Protein 7DR0 (pdb70)

Organism: Cyanophora paradoxa (NCBI:txid2762)

Structure (mmCIF, N/CA/C/O backbone):
data_7DR0
#
_entry.id   7DR0
#
_cell.length_a   1.00
_cell.length_b   1.00
_cell.length_c   1.00
_cell.angle_alpha   90.00
_cell.angle_beta   90.00
_cell.angle_gamma   90.00
#
_symmetry.space_group_name_H-M   'P 1'
#
loop_
_entity.id
_entity.type
_entity.pdbx_description
1 polymer 'Photosystem I P700 chlorophyll a apoprotein A1'
2 polymer 'Photosystem I P700 chlorophyll a apoprotein A2'
3 polymer 'Photosystem I iron-sulfur center'
4 polymer 'Photosystem I reaction center subunit II, cyanelle'
5 polymer 'Photosystem I reaction center subunit IV'
6 polymer 'Photosystem I reaction center subunit III'
7 polymer 'Photosystem I reaction center subunit VIII'
8 polymer 'Photosystem I reaction center subunit IX'
9 polymer 'Photosystem I reaction center subunit PsaK 1'
10 polymer 'Photosystem I reaction center subunit XI'
11 polymer 'Photosystem I reaction center subunit XII'
12 non-polymer 'CHLOROPHYLL A ISOMER'
13 non-polymer 'CHLOROPHYLL A'
14 non-polymer PHYLLOQUINONE
15 non-polymer 'IRON/SULFUR CLUSTER'
16 non-polymer BETA-CAROTENE
17 non-polymer 1,2-DIPALMITOYL-PHOSPHATIDYL-GLYCEROLE
18 non-polymer 1,2-DISTEAROYL-MONOGALACTOSYL-DIGLYCERIDE
#
loop_
_atom_site.group_PDB
_atom_site.id
_atom_site.type_symbol
_atom_site.label_atom_id
_atom_site.label_alt_id
_atom_site.label_comp_id
_atom_site.label_asym_id
_atom_site.label_entity_id
_atom_site.label_seq_id
_atom_site.pdbx_PDB_ins_code
_atom_site.Cartn_x
_atom_site.Cartn_y
_atom_site.Cartn_z
_atom_site.occupancy
_atom_site.B_iso_or_equiv
_atom_site.auth_seq_id
_atom_site.auth_comp_id
_atom_site.auth_asym_id
_atom_site.auth_atom_id
_atom_site.pdbx_PDB_model_num
ATOM 1 N N . LYS A 1 14 ? 243.239 231.938 207.609 1.00 39.48 14 LYS A N 1
ATOM 2 C CA . LYS A 1 14 ? 244.044 231.106 206.720 1.00 39.48 14 LYS A CA 1
ATOM 3 C C . LYS A 1 14 ? 245.537 231.310 206.947 1.00 39.48 14 LYS A C 1
ATOM 4 O O . LYS A 1 14 ? 246.068 232.384 206.686 1.00 39.48 14 LYS A O 1
ATOM 10 N N . ILE A 1 15 ? 246.211 230.271 207.429 1.00 36.99 15 ILE A N 1
ATOM 11 C CA . ILE A 1 15 ? 247.658 230.284 207.600 1.00 36.99 15 ILE A CA 1
ATOM 12 C C . ILE A 1 15 ? 248.278 229.873 206.278 1.00 36.99 15 ILE A C 1
ATOM 13 O O . ILE A 1 15 ? 247.961 228.804 205.744 1.00 36.99 15 ILE A O 1
ATOM 18 N N . VAL A 1 16 ? 249.154 230.711 205.741 1.00 39.60 16 VAL A N 1
ATOM 19 C CA . VAL A 1 16 ? 249.962 230.352 204.587 1.00 39.60 16 VAL A CA 1
ATOM 20 C C . VAL A 1 16 ? 251.386 230.826 204.847 1.00 39.60 16 VAL A C 1
ATOM 21 O O . VAL A 1 16 ? 251.599 231.935 205.349 1.00 39.60 16 VAL A O 1
ATOM 25 N N . ILE A 1 17 ? 252.361 229.948 204.592 1.00 39.48 17 ILE A N 1
ATOM 26 C CA . ILE A 1 17 ? 253.766 230.224 204.869 1.00 39.48 17 ILE A CA 1
ATOM 27 C C . ILE A 1 17 ? 254.601 229.810 203.666 1.00 39.48 17 ILE A C 1
ATOM 28 O O . ILE A 1 17 ? 254.098 229.261 202.686 1.00 39.48 17 ILE A O 1
ATOM 33 N N . ASP A 1 18 ? 255.900 230.072 203.768 1.00 42.55 18 ASP A N 1
ATOM 34 C CA . ASP A 1 18 ? 256.910 229.543 202.864 1.00 42.55 18 ASP A CA 1
ATOM 35 C C . ASP A 1 18 ? 257.881 228.691 203.662 1.00 42.55 18 ASP A C 1
ATOM 36 O O . ASP A 1 18 ? 258.202 229.013 204.809 1.00 42.55 18 ASP A O 1
ATOM 41 N N . LYS A 1 19 ? 258.343 227.602 203.058 1.00 47.53 19 LYS A N 1
ATOM 42 C CA . LYS A 1 19 ? 259.256 226.682 203.720 1.00 47.53 19 LYS A CA 1
ATOM 43 C C . LYS A 1 19 ? 260.677 226.942 203.242 1.00 47.53 19 LYS A C 1
ATOM 44 O O . LYS A 1 19 ? 260.969 226.812 202.048 1.00 47.53 19 LYS A O 1
ATOM 50 N N . ASP A 1 20 ? 261.548 227.312 204.183 1.00 45.56 20 ASP A N 1
ATOM 51 C CA . ASP A 1 20 ? 262.953 227.675 204.005 1.00 45.56 20 ASP A CA 1
ATOM 52 C C . ASP A 1 20 ? 263.202 228.734 202.933 1.00 45.56 20 ASP A C 1
ATOM 53 O O . ASP A 1 20 ? 263.714 228.401 201.858 1.00 45.56 20 ASP A O 1
ATOM 58 N N . PRO A 1 21 ? 262.854 230.007 203.161 1.00 42.61 21 PRO A N 1
ATOM 59 C CA . PRO A 1 21 ? 263.294 231.037 202.205 1.00 42.61 21 PRO A CA 1
ATOM 60 C C . PRO A 1 21 ? 264.709 231.538 202.455 1.00 42.61 21 PRO A C 1
ATOM 61 O O . PRO A 1 21 ? 265.395 231.925 201.503 1.00 42.61 21 PRO A O 1
ATOM 65 N N . VAL A 1 22 ? 265.166 231.547 203.706 1.00 40.27 22 VAL A N 1
ATOM 66 C CA . VAL A 1 22 ? 266.481 232.063 204.076 1.00 40.27 22 VAL A CA 1
ATOM 67 C C . VAL A 1 22 ? 267.242 230.968 204.816 1.00 40.27 22 VAL A C 1
ATOM 68 O O . VAL A 1 22 ? 266.735 230.402 205.790 1.00 40.27 22 VAL A O 1
ATOM 72 N N . SER A 1 23 ? 268.452 230.670 204.352 1.00 41.27 23 SER A N 1
ATOM 73 C CA . SER A 1 23 ? 269.280 229.665 205.000 1.00 41.27 23 SER A CA 1
ATOM 74 C C . SER A 1 23 ? 269.918 230.228 206.264 1.00 41.27 23 SER A C 1
ATOM 75 O O . SER A 1 23 ? 270.002 231.442 206.456 1.00 41.27 23 SER A O 1
ATOM 78 N N . THR A 1 24 ? 270.365 229.327 207.139 1.00 38.32 24 THR A N 1
ATOM 79 C CA . THR A 1 24 ? 270.989 229.715 208.407 1.00 38.32 24 THR A CA 1
ATOM 80 C C . THR A 1 24 ? 272.511 229.612 208.271 1.00 38.32 24 THR A C 1
ATOM 81 O O . THR A 1 24 ? 273.156 228.656 208.705 1.00 38.32 24 THR A O 1
ATOM 85 N N . SER A 1 25 ? 273.084 230.621 207.628 1.00 39.23 25 SER A N 1
ATOM 86 C CA . SER A 1 25 ? 274.497 230.610 207.289 1.00 39.23 25 SER A CA 1
ATOM 87 C C . SER A 1 25 ? 275.213 231.810 207.893 1.00 39.23 25 SER A C 1
ATOM 88 O O . SER A 1 25 ? 274.593 232.784 208.322 1.00 39.23 25 SER A O 1
ATOM 91 N N . PHE A 1 26 ? 276.540 231.719 207.930 1.00 40.11 26 PHE A N 1
ATOM 92 C CA . PHE A 1 26 ? 277.398 232.806 208.375 1.00 40.11 26 PHE A CA 1
ATOM 93 C C . PHE A 1 26 ? 278.110 233.494 207.216 1.00 40.11 26 PHE A C 1
ATOM 94 O O . PHE A 1 26 ? 279.103 234.191 207.440 1.00 40.11 26 PHE A O 1
ATOM 102 N N . ASP A 1 27 ? 277.643 233.285 205.980 1.00 40.40 27 ASP A N 1
ATOM 103 C CA . ASP A 1 27 ? 278.263 233.936 204.829 1.00 40.40 27 ASP A CA 1
ATOM 104 C C . ASP A 1 27 ? 278.026 235.437 204.854 1.00 40.40 27 ASP A C 1
ATOM 105 O O . ASP A 1 27 ? 278.894 236.219 204.454 1.00 40.40 27 ASP A O 1
ATOM 110 N N . LYS A 1 28 ? 276.856 235.855 205.321 1.00 37.79 28 LYS A N 1
ATOM 111 C CA . LYS A 1 28 ? 276.529 237.262 205.454 1.00 37.79 28 LYS A CA 1
ATOM 112 C C . LYS A 1 28 ? 276.961 237.846 206.791 1.00 37.79 28 LYS A C 1
ATOM 113 O O . LYS A 1 28 ? 276.953 239.070 206.943 1.00 37.79 28 LYS A O 1
ATOM 119 N N . TRP A 1 29 ? 277.328 237.009 207.764 1.00 38.62 29 TRP A N 1
ATOM 120 C CA . TRP A 1 29 ? 277.939 237.520 208.986 1.00 38.62 29 TRP A CA 1
ATOM 121 C C . TRP A 1 29 ? 279.344 238.047 208.737 1.00 38.62 29 TRP A C 1
ATOM 122 O O . TRP A 1 29 ? 279.836 238.864 209.521 1.00 38.62 29 TRP A O 1
ATOM 133 N N . ALA A 1 30 ? 279.998 237.584 207.670 1.00 39.45 30 ALA A N 1
ATOM 134 C CA . ALA A 1 30 ? 281.315 238.094 207.313 1.00 39.45 30 ALA A CA 1
ATOM 135 C C . ALA A 1 30 ? 281.228 239.520 206.799 1.00 39.45 30 ALA A C 1
ATOM 136 O O . ALA A 1 30 ? 281.886 240.420 207.330 1.00 39.45 30 ALA A O 1
ATOM 138 N N . VAL A 1 31 ? 280.424 239.737 205.766 1.00 38.60 31 VAL A N 1
ATOM 139 C CA . VAL A 1 31 ? 280.343 241.028 205.088 1.00 38.60 31 VAL A CA 1
ATOM 140 C C . VAL A 1 31 ? 279.375 241.910 205.868 1.00 38.60 31 VAL A C 1
ATOM 141 O O . VAL A 1 31 ? 278.211 241.522 206.044 1.00 38.60 31 VAL A O 1
ATOM 145 N N . PRO A 1 32 ? 279.802 243.072 206.360 1.00 36.62 32 PRO A N 1
ATOM 146 C CA . PRO A 1 32 ? 278.837 244.040 206.883 1.00 36.62 32 PRO A CA 1
ATOM 147 C C . PRO A 1 32 ? 278.225 244.840 205.744 1.00 36.62 32 PRO A C 1
ATOM 148 O O . PRO A 1 32 ? 278.890 245.150 204.753 1.00 36.62 32 PRO A O 1
ATOM 152 N N . GLY A 1 33 ? 276.945 245.167 205.884 1.00 37.82 33 GLY A N 1
ATOM 153 C CA . GLY A 1 33 ? 276.252 245.924 204.862 1.00 37.82 33 GLY A CA 1
ATOM 154 C C . GLY A 1 33 ? 275.688 245.105 203.729 1.00 37.82 33 GLY A C 1
ATOM 155 O O . GLY A 1 33 ? 275.351 245.673 202.686 1.00 37.82 33 GLY A O 1
ATOM 156 N N . HIS A 1 34 ? 275.533 243.793 203.926 1.00 35.78 34 HIS A N 1
ATOM 157 C CA . HIS A 1 34 ? 275.169 242.846 202.877 1.00 35.78 34 HIS A CA 1
ATOM 158 C C . HIS A 1 34 ? 273.791 243.093 202.281 1.00 35.78 34 HIS A C 1
ATOM 159 O O . HIS A 1 34 ? 273.522 242.645 201.161 1.00 35.78 34 HIS A O 1
ATOM 166 N N . PHE A 1 35 ? 272.918 243.791 203.002 1.00 37.05 35 PHE A N 1
ATOM 167 C CA . PHE A 1 35 ? 271.505 243.854 202.664 1.00 37.05 35 PHE A CA 1
ATOM 168 C C . PHE A 1 35 ? 271.197 244.813 201.523 1.00 37.05 35 PHE A C 1
ATOM 169 O O . PHE A 1 35 ? 270.179 244.640 200.847 1.00 37.05 35 PHE A O 1
ATOM 177 N N . SER A 1 36 ? 272.037 245.814 201.294 1.00 41.52 36 SER A N 1
ATOM 178 C CA . SER A 1 36 ? 271.708 246.894 200.383 1.00 41.52 36 SER A CA 1
ATOM 179 C C . SER A 1 36 ? 272.648 246.909 199.190 1.00 41.52 36 SER A C 1
ATOM 180 O O . SER A 1 36 ? 273.797 246.468 199.271 1.00 41.52 36 SER A O 1
ATOM 183 N N . ARG A 1 37 ? 272.139 247.425 198.074 1.00 46.46 37 ARG A N 1
ATOM 184 C CA . ARG A 1 37 ? 272.972 247.609 196.896 1.00 46.46 37 ARG A CA 1
ATOM 185 C C . ARG A 1 37 ? 273.903 248.803 197.065 1.00 46.46 37 ARG A C 1
ATOM 186 O O . ARG A 1 37 ? 274.970 248.854 196.440 1.00 46.46 37 ARG A O 1
ATOM 194 N N . THR A 1 38 ? 273.534 249.749 197.928 1.00 44.88 38 THR A N 1
ATOM 195 C CA . THR A 1 38 ? 274.395 250.896 198.190 1.00 44.88 38 THR A CA 1
ATOM 196 C C . THR A 1 38 ? 275.619 250.501 199.009 1.00 44.88 38 THR A C 1
ATOM 197 O O . THR A 1 38 ? 276.722 251.000 198.765 1.00 44.88 38 THR A O 1
ATOM 201 N N . LEU A 1 39 ? 275.449 249.609 199.974 1.00 41.72 39 LEU A N 1
ATOM 202 C CA . LEU A 1 39 ? 276.543 249.161 200.814 1.00 41.72 39 LEU A CA 1
ATOM 203 C C . LEU A 1 39 ? 277.132 247.869 200.257 1.00 41.72 39 LEU A C 1
ATOM 204 O O . LEU A 1 39 ? 276.871 247.489 199.110 1.00 41.72 39 LEU A O 1
ATOM 209 N N . ALA A 1 40 ? 278.000 247.236 201.061 1.00 43.25 40 ALA A N 1
ATOM 210 C CA . ALA A 1 40 ? 278.679 245.951 200.850 1.00 43.25 40 ALA A CA 1
ATOM 211 C C . ALA A 1 40 ? 279.708 245.968 199.724 1.00 43.25 40 ALA A C 1
ATOM 212 O O . ALA A 1 40 ? 280.413 244.976 199.518 1.00 43.25 40 ALA A O 1
ATOM 214 N N . LYS A 1 41 ? 279.824 247.080 199.000 1.00 45.62 41 LYS A N 1
ATOM 215 C CA . LYS A 1 41 ? 280.914 247.228 198.052 1.00 45.62 41 LYS A CA 1
ATOM 216 C C . LYS A 1 41 ? 282.216 247.570 198.753 1.00 45.62 41 LYS A C 1
ATOM 217 O O . LYS A 1 41 ? 283.288 247.424 198.158 1.00 45.62 41 LYS A O 1
ATOM 223 N N . GLY A 1 42 ? 282.140 248.011 200.003 1.00 41.48 42 GLY A N 1
ATOM 224 C CA . GLY A 1 42 ? 283.308 248.374 200.758 1.00 41.48 42 GLY A CA 1
ATOM 225 C C . GLY A 1 42 ? 283.246 249.821 201.186 1.00 41.48 42 GLY A C 1
ATOM 226 O O . GLY A 1 42 ? 282.719 250.680 200.474 1.00 41.48 42 GLY A O 1
ATOM 227 N N . PRO A 1 43 ? 283.767 250.116 202.368 1.00 40.16 43 PRO A N 1
ATOM 228 C CA . PRO A 1 43 ? 283.828 251.513 202.805 1.00 40.16 43 PRO A CA 1
ATOM 229 C C . PRO A 1 43 ? 284.943 252.282 202.124 1.00 40.16 43 PRO A C 1
ATOM 230 O O . PRO A 1 43 ? 286.111 252.154 202.496 1.00 40.16 43 PRO A O 1
ATOM 234 N N . LYS A 1 44 ? 284.600 253.110 201.142 1.00 38.32 44 LYS A N 1
ATOM 235 C CA . LYS A 1 44 ? 285.616 253.956 200.539 1.00 38.32 44 LYS A CA 1
ATOM 236 C C . LYS A 1 44 ? 285.946 255.140 201.432 1.00 38.32 44 LYS A C 1
ATOM 237 O O . LYS A 1 44 ? 287.103 255.567 201.490 1.00 38.32 44 LYS A O 1
ATOM 243 N N . THR A 1 45 ? 284.949 255.674 202.129 1.00 37.32 45 THR A N 1
ATOM 244 C CA . THR A 1 45 ? 285.116 256.692 203.154 1.00 37.32 45 THR A CA 1
ATOM 245 C C . THR A 1 45 ? 284.640 256.121 204.484 1.00 37.32 45 THR A C 1
ATOM 246 O O . THR A 1 45 ? 284.278 254.951 204.588 1.00 37.32 45 THR A O 1
ATOM 250 N N . THR A 1 46 ? 284.611 256.974 205.498 1.00 35.74 46 THR A N 1
ATOM 251 C CA . THR A 1 46 ? 284.261 256.574 206.848 1.00 35.74 46 THR A CA 1
ATOM 252 C C . THR A 1 46 ? 282.797 256.872 207.158 1.00 35.74 46 THR A C 1
ATOM 253 O O . THR A 1 46 ? 282.294 256.486 208.218 1.00 35.74 46 THR A O 1
ATOM 257 N N . THR A 1 47 ? 282.086 257.516 206.229 1.00 34.16 47 THR A N 1
ATOM 258 C CA . THR A 1 47 ? 280.641 257.666 206.371 1.00 34.16 47 THR A CA 1
ATOM 259 C C . THR A 1 47 ? 279.935 256.322 206.276 1.00 34.16 47 THR A C 1
ATOM 260 O O . THR A 1 47 ? 278.848 256.156 206.838 1.00 34.16 47 THR A O 1
ATOM 264 N N . TRP A 1 48 ? 280.551 255.362 205.579 1.00 34.84 48 TRP A N 1
ATOM 265 C CA . TRP A 1 48 ? 279.998 254.022 205.421 1.00 34.84 48 TRP A CA 1
ATOM 266 C C . TRP A 1 48 ? 279.839 253.307 206.754 1.00 34.84 48 TRP A C 1
ATOM 267 O O . TRP A 1 48 ? 278.927 252.492 206.909 1.00 34.84 48 TRP A O 1
ATOM 278 N N . ILE A 1 49 ? 280.720 253.587 207.714 1.00 32.09 49 ILE A N 1
ATOM 279 C CA . ILE A 1 49 ? 280.594 253.015 209.051 1.00 32.09 49 ILE A CA 1
ATOM 280 C C . ILE A 1 49 ? 279.342 253.545 209.739 1.00 32.09 49 ILE A C 1
ATOM 281 O O . ILE A 1 49 ? 278.639 252.807 210.441 1.00 32.09 49 ILE A O 1
ATOM 286 N N . TRP A 1 50 ? 279.012 254.813 209.506 1.00 29.54 50 TRP A N 1
ATOM 287 C CA . TRP A 1 50 ? 277.773 255.368 210.029 1.00 29.54 50 TRP A CA 1
ATOM 288 C C . TRP A 1 50 ? 276.592 255.169 209.089 1.00 29.54 50 TRP A C 1
ATOM 289 O O . TRP A 1 50 ? 275.452 255.153 209.555 1.00 29.54 50 TRP A O 1
ATOM 300 N N . ASN A 1 51 ? 276.823 255.029 207.777 1.00 31.73 51 ASN A N 1
ATOM 301 C CA . ASN A 1 51 ? 275.724 254.675 206.881 1.00 31.73 51 ASN A CA 1
ATOM 302 C C . ASN A 1 51 ? 275.241 253.257 207.126 1.00 31.73 51 ASN A C 1
ATOM 303 O O . ASN A 1 51 ? 274.092 252.933 206.817 1.00 31.73 51 ASN A O 1
ATOM 308 N N . LEU A 1 52 ? 276.108 252.395 207.652 1.00 31.06 52 LEU A N 1
ATOM 309 C CA . LEU A 1 52 ? 275.712 251.022 207.935 1.00 31.06 52 LEU A CA 1
ATOM 310 C C . LEU A 1 52 ? 274.781 250.958 209.135 1.00 31.06 52 LEU A C 1
ATOM 311 O O . LEU A 1 52 ? 273.673 250.430 209.040 1.00 31.06 52 LEU A O 1
ATOM 316 N N . HIS A 1 53 ? 275.193 251.532 210.262 1.00 29.56 53 HIS A N 1
ATOM 317 C CA . HIS A 1 53 ? 274.393 251.496 211.479 1.00 29.56 53 HIS A CA 1
ATOM 318 C C . HIS A 1 53 ? 273.149 252.370 211.414 1.00 29.56 53 HIS A C 1
ATOM 319 O O . HIS A 1 53 ? 272.302 252.267 212.301 1.00 29.56 53 HIS A O 1
ATOM 326 N N . ALA A 1 54 ? 273.011 253.214 210.394 1.00 29.56 54 ALA A N 1
ATOM 327 C CA . ALA A 1 54 ? 271.834 254.065 210.281 1.00 29.56 54 ALA A CA 1
ATOM 328 C C . ALA A 1 54 ? 270.657 253.329 209.661 1.00 29.56 54 ALA A C 1
ATOM 329 O O . ALA A 1 54 ? 269.537 253.407 210.176 1.00 29.56 54 ALA A O 1
ATOM 331 N N . ASP A 1 55 ? 270.878 252.623 208.554 1.00 31.55 55 ASP A N 1
ATOM 332 C CA . ASP A 1 55 ? 269.787 252.048 207.780 1.00 31.55 55 ASP A CA 1
ATOM 333 C C . ASP A 1 55 ? 269.740 250.525 207.850 1.00 31.55 55 ASP A C 1
ATOM 334 O O . ASP A 1 55 ? 269.420 249.869 206.860 1.00 31.55 55 ASP A O 1
ATOM 339 N N . VAL A 1 56 ? 270.037 249.948 209.012 1.00 30.09 56 VAL A N 1
ATOM 340 C CA . VAL A 1 56 ? 269.897 248.504 209.179 1.00 30.09 56 VAL A CA 1
ATOM 341 C C . VAL A 1 56 ? 268.447 248.116 209.411 1.00 30.09 56 VAL A C 1
ATOM 342 O O . VAL A 1 56 ? 267.844 247.402 208.602 1.00 30.09 56 VAL A O 1
ATOM 346 N N . HIS A 1 57 ? 267.860 248.595 210.499 1.00 26.97 57 HIS A N 1
ATOM 347 C CA . HIS A 1 57 ? 266.519 248.199 210.881 1.00 26.97 57 HIS A CA 1
ATOM 348 C C . HIS A 1 57 ? 265.457 249.006 210.175 1.00 26.97 57 HIS A C 1
ATOM 349 O O . HIS A 1 57 ? 264.286 248.894 210.526 1.00 26.97 57 HIS A O 1
ATOM 356 N N . ASP A 1 58 ? 265.833 249.834 209.209 1.00 31.37 58 ASP A N 1
ATOM 357 C CA . ASP A 1 58 ? 264.882 250.406 208.266 1.00 31.37 58 ASP A CA 1
ATOM 358 C C . ASP A 1 58 ? 264.804 249.448 207.090 1.00 31.37 58 ASP A C 1
ATOM 359 O O . ASP A 1 58 ? 265.513 249.588 206.096 1.00 31.37 58 ASP A O 1
ATOM 364 N N . PHE A 1 59 ? 263.936 248.446 207.217 1.00 29.18 59 PHE A N 1
ATOM 365 C CA . PHE A 1 59 ? 263.842 247.400 206.214 1.00 29.18 59 PHE A CA 1
ATOM 366 C C . PHE A 1 59 ? 263.186 247.878 204.930 1.00 29.18 59 PHE A C 1
ATOM 367 O O . PHE A 1 59 ? 263.371 247.246 203.887 1.00 29.18 59 PHE A O 1
ATOM 375 N N . ASP A 1 60 ? 262.446 248.986 204.977 1.00 34.75 60 ASP A N 1
ATOM 376 C CA . ASP A 1 60 ? 261.641 249.414 203.839 1.00 34.75 60 ASP A CA 1
ATOM 377 C C . ASP A 1 60 ? 262.472 249.997 202.707 1.00 34.75 60 ASP A C 1
ATOM 378 O O . ASP A 1 60 ? 261.993 250.042 201.571 1.00 34.75 60 ASP A O 1
ATOM 383 N N . SER A 1 61 ? 263.694 250.451 202.982 1.00 35.45 61 SER A N 1
ATOM 384 C CA . SER A 1 61 ? 264.462 251.165 201.967 1.00 35.45 61 SER A CA 1
ATOM 385 C C . SER A 1 61 ? 265.060 250.218 200.935 1.00 35.45 61 SER A C 1
ATOM 386 O O . SER A 1 61 ? 264.840 250.377 199.730 1.00 35.45 61 SER A O 1
ATOM 389 N N . TYR A 1 62 ? 265.822 249.223 201.385 1.00 35.50 62 TYR A N 1
ATOM 390 C CA . TYR A 1 62 ? 266.521 248.377 200.427 1.00 35.50 62 TYR A CA 1
ATOM 391 C C . TYR A 1 62 ? 265.624 247.280 199.867 1.00 35.50 62 TYR A C 1
ATOM 392 O O . TYR A 1 62 ? 265.660 247.010 198.662 1.00 35.50 62 TYR A O 1
ATOM 401 N N . THR A 1 63 ? 264.810 246.645 200.704 1.00 36.58 63 THR A N 1
ATOM 402 C CA . THR A 1 63 ? 263.895 245.608 200.240 1.00 36.58 63 THR A CA 1
ATOM 403 C C . THR A 1 63 ? 262.639 246.254 199.670 1.00 36.58 63 THR A C 1
ATOM 404 O O . THR A 1 63 ? 261.952 247.011 200.363 1.00 36.58 63 THR A O 1
ATOM 408 N N . SER A 1 64 ? 262.343 245.954 198.406 1.00 42.03 64 SER A N 1
ATOM 409 C CA . SER A 1 64 ? 261.224 246.555 197.697 1.00 42.03 64 SER A CA 1
ATOM 410 C C . SER A 1 64 ? 260.049 245.601 197.540 1.00 42.03 64 SER A C 1
ATOM 411 O O . SER A 1 64 ? 259.271 245.738 196.592 1.00 42.03 64 SER A O 1
ATOM 414 N N . ASP A 1 65 ? 259.911 244.633 198.440 1.00 41.05 65 ASP A N 1
ATOM 415 C CA . ASP A 1 65 ? 258.785 243.710 198.445 1.00 41.05 65 ASP A CA 1
ATOM 416 C C . ASP A 1 65 ? 258.147 243.746 199.824 1.00 41.05 65 ASP A C 1
ATOM 417 O O . ASP A 1 65 ? 258.818 243.463 200.821 1.00 41.05 65 ASP A O 1
ATOM 422 N N . LEU A 1 66 ? 256.853 244.078 199.875 1.00 36.59 66 LEU A N 1
ATOM 423 C CA . LEU A 1 66 ? 256.158 244.227 201.151 1.00 36.59 66 LEU A CA 1
ATOM 424 C C . LEU A 1 66 ? 255.996 242.887 201.861 1.00 36.59 66 LEU A C 1
ATOM 425 O O . LEU A 1 66 ? 255.874 242.845 203.091 1.00 36.59 66 LEU A O 1
ATOM 430 N N . GLU A 1 67 ? 256.014 241.787 201.106 1.00 38.07 67 GLU A N 1
ATOM 431 C CA . GLU A 1 67 ? 256.014 240.460 201.715 1.00 38.07 67 GLU A CA 1
ATOM 432 C C . GLU A 1 67 ? 257.327 240.182 202.434 1.00 38.07 67 GLU A C 1
ATOM 433 O O . GLU A 1 67 ? 257.328 239.697 203.570 1.00 38.07 67 GLU A O 1
ATOM 439 N N . GLU A 1 68 ? 258.452 240.486 201.783 1.00 36.40 68 GLU A N 1
ATOM 440 C CA . GLU A 1 68 ? 259.764 240.262 202.376 1.00 36.40 68 GLU A CA 1
ATOM 441 C C . GLU A 1 68 ? 260.032 241.226 203.519 1.00 36.40 68 GLU A C 1
ATOM 442 O O . GLU A 1 68 ? 260.712 240.866 204.483 1.00 36.40 68 GLU A O 1
ATOM 448 N N . VAL A 1 69 ? 259.499 242.446 203.430 1.00 33.80 69 VAL A N 1
ATOM 449 C CA . VAL A 1 69 ? 259.694 243.444 204.478 1.00 33.80 69 VAL A CA 1
ATOM 450 C C . VAL A 1 69 ? 259.009 243.010 205.769 1.00 33.80 69 VAL A C 1
ATOM 451 O O . VAL A 1 69 ? 259.609 243.050 206.848 1.00 33.80 69 VAL A O 1
ATOM 455 N N . SER A 1 70 ? 257.765 242.540 205.669 1.00 32.15 70 SER A N 1
ATOM 456 C CA . SER A 1 70 ? 256.972 242.203 206.843 1.00 32.15 70 SER A CA 1
ATOM 457 C C . SER A 1 70 ? 257.458 240.950 207.557 1.00 32.15 70 SER A C 1
ATOM 458 O O . SER A 1 70 ? 257.198 240.803 208.754 1.00 32.15 70 SER A O 1
ATOM 461 N N . ARG A 1 71 ? 258.148 240.045 206.856 1.00 32.49 71 ARG A N 1
ATOM 462 C CA . ARG A 1 71 ? 258.724 238.880 207.523 1.00 32.49 71 ARG A CA 1
ATOM 463 C C . ARG A 1 71 ? 259.899 239.279 208.397 1.00 32.49 71 ARG A C 1
ATOM 464 O O . ARG A 1 71 ? 260.101 238.704 209.473 1.00 32.49 71 ARG A O 1
ATOM 472 N N . LYS A 1 72 ? 260.700 240.241 207.929 1.00 30.48 72 LYS A N 1
ATOM 473 C CA . LYS A 1 72 ? 261.781 240.791 208.734 1.00 30.48 72 LYS A CA 1
ATOM 474 C C . LYS A 1 72 ? 261.253 241.448 209.994 1.00 30.48 72 LYS A C 1
ATOM 475 O O . LYS A 1 72 ? 261.859 241.316 211.057 1.00 30.48 72 LYS A O 1
ATOM 481 N N . ILE A 1 73 ? 260.116 242.132 209.897 1.00 27.90 73 ILE A N 1
ATOM 482 C CA . ILE A 1 73 ? 259.567 242.893 211.013 1.00 27.90 73 ILE A CA 1
ATOM 483 C C . ILE A 1 73 ? 258.994 241.968 212.076 1.00 27.90 73 ILE A C 1
ATOM 484 O O . ILE A 1 73 ? 259.146 242.218 213.278 1.00 27.90 73 ILE A O 1
ATOM 489 N N . PHE A 1 74 ? 258.341 240.884 211.647 1.00 27.45 74 PHE A N 1
ATOM 490 C CA . PHE A 1 74 ? 257.711 239.950 212.575 1.00 27.45 74 PHE A CA 1
ATOM 491 C C . PHE A 1 74 ? 258.750 239.218 213.410 1.00 27.45 74 PHE A C 1
ATOM 492 O O . PHE A 1 74 ? 258.656 239.191 214.642 1.00 27.45 74 PHE A O 1
ATOM 500 N N . SER A 1 75 ? 259.755 238.635 212.759 1.00 28.95 75 SER A N 1
ATOM 501 C CA . SER A 1 75 ? 260.769 237.873 213.472 1.00 28.95 75 SER A CA 1
ATOM 502 C C . SER A 1 75 ? 261.716 238.756 214.271 1.00 28.95 75 SER A C 1
ATOM 503 O O . SER A 1 75 ? 262.406 238.252 215.160 1.00 28.95 75 SER A O 1
ATOM 506 N N . ALA A 1 76 ? 261.763 240.055 213.985 1.00 27.09 76 ALA A N 1
ATOM 507 C CA . ALA A 1 76 ? 262.600 240.956 214.762 1.00 27.09 76 ALA A CA 1
ATOM 508 C C . ALA A 1 76 ? 261.986 241.295 216.107 1.00 27.09 76 ALA A C 1
ATOM 509 O O . ALA A 1 76 ? 262.721 241.554 217.064 1.00 27.09 76 ALA A O 1
ATOM 511 N N . HIS A 1 77 ? 260.652 241.307 216.203 1.00 26.57 77 HIS A N 1
ATOM 512 C CA . HIS A 1 77 ? 260.010 241.535 217.493 1.00 26.57 77 HIS A CA 1
ATOM 513 C C . HIS A 1 77 ? 260.225 240.360 218.430 1.00 26.57 77 HIS A C 1
ATOM 514 O O . HIS A 1 77 ? 260.134 240.521 219.650 1.00 26.57 77 HIS A O 1
ATOM 521 N N . PHE A 1 78 ? 260.474 239.172 217.876 1.00 28.78 78 PHE A N 1
ATOM 522 C CA . PHE A 1 78 ? 260.874 238.030 218.687 1.00 28.78 78 PHE A CA 1
ATOM 523 C C . PHE A 1 78 ? 262.228 238.265 219.332 1.00 28.78 78 PHE A C 1
ATOM 524 O O . PHE A 1 78 ? 262.439 237.906 220.495 1.00 28.78 78 PHE A O 1
ATOM 532 N N . GLY A 1 79 ? 263.165 238.838 218.575 1.00 27.79 79 GLY A N 1
ATOM 533 C CA . GLY A 1 79 ? 264.445 239.215 219.140 1.00 27.79 79 GLY A CA 1
ATOM 534 C C . GLY A 1 79 ? 264.325 240.291 220.195 1.00 27.79 79 GLY A C 1
ATOM 535 O O . GLY A 1 79 ? 265.055 240.272 221.189 1.00 27.79 79 GLY A O 1
ATOM 536 N N . HIS A 1 80 ? 263.405 241.237 220.007 1.00 25.16 80 HIS A N 1
ATOM 537 C CA . HIS A 1 80 ? 263.163 242.197 221.071 1.00 25.16 80 HIS A CA 1
ATOM 538 C C . HIS A 1 80 ? 262.402 241.567 222.224 1.00 25.16 80 HIS A C 1
ATOM 539 O O . HIS A 1 80 ? 262.550 241.999 223.367 1.00 25.16 80 HIS A O 1
ATOM 546 N N . LEU A 1 81 ? 261.579 240.558 221.954 1.00 27.18 81 LEU A N 1
ATOM 547 C CA . LEU A 1 81 ? 260.952 239.835 223.051 1.00 27.18 81 LEU A CA 1
ATOM 548 C C . LEU A 1 81 ? 261.977 239.023 223.823 1.00 27.18 81 LEU A C 1
ATOM 549 O O . LEU A 1 81 ? 261.808 238.793 225.023 1.00 27.18 81 LEU A O 1
ATOM 554 N N . ALA A 1 82 ? 263.043 238.592 223.149 1.00 28.77 82 ALA A N 1
ATOM 555 C CA . ALA A 1 82 ? 264.118 237.878 223.821 1.00 28.77 82 ALA A CA 1
ATOM 556 C C . ALA A 1 82 ? 264.858 238.786 224.792 1.00 28.77 82 ALA A C 1
ATOM 557 O O . ALA A 1 82 ? 265.103 238.403 225.941 1.00 28.77 82 ALA A O 1
ATOM 559 N N . VAL A 1 83 ? 265.196 240.004 224.363 1.00 26.59 83 VAL A N 1
ATOM 560 C CA . VAL A 1 83 ? 266.011 240.873 225.205 1.00 26.59 83 VAL A CA 1
ATOM 561 C C . VAL A 1 83 ? 265.221 241.445 226.376 1.00 26.59 83 VAL A C 1
ATOM 562 O O . VAL A 1 83 ? 265.822 241.802 227.394 1.00 26.59 83 VAL A O 1
ATOM 566 N N . VAL A 1 84 ? 263.893 241.519 226.279 1.00 27.22 84 VAL A N 1
ATOM 567 C CA . VAL A 1 84 ? 263.093 241.901 227.436 1.00 27.22 84 VAL A CA 1
ATOM 568 C C . VAL A 1 84 ? 263.057 240.762 228.441 1.00 27.22 84 VAL A C 1
ATOM 569 O O . VAL A 1 84 ? 263.163 240.980 229.653 1.00 27.22 84 VAL A O 1
ATOM 573 N N . PHE A 1 85 ? 262.940 239.527 227.952 1.00 29.17 85 PHE A N 1
ATOM 574 C CA . PHE A 1 85 ? 262.940 238.367 228.835 1.00 29.17 85 PHE A CA 1
ATOM 575 C C . PHE A 1 85 ? 264.308 238.153 229.470 1.00 29.17 85 PHE A C 1
ATOM 576 O O . PHE A 1 85 ? 264.398 237.748 230.634 1.00 29.17 85 PHE A O 1
ATOM 584 N N . ILE A 1 86 ? 265.379 238.401 228.709 1.00 28.77 86 ILE A N 1
ATOM 585 C CA . ILE A 1 86 ? 266.731 238.386 229.264 1.00 28.77 86 ILE A CA 1
ATOM 586 C C . ILE A 1 86 ? 266.873 239.464 230.329 1.00 28.77 86 ILE A C 1
ATOM 587 O O . ILE A 1 86 ? 267.448 239.231 231.399 1.00 28.77 86 ILE A O 1
ATOM 592 N N . TRP A 1 87 ? 266.298 240.641 230.077 1.00 27.01 87 TRP A N 1
ATOM 593 C CA . TRP A 1 87 ? 266.322 241.708 231.069 1.00 27.01 87 TRP A CA 1
ATOM 594 C C . TRP A 1 87 ? 265.437 241.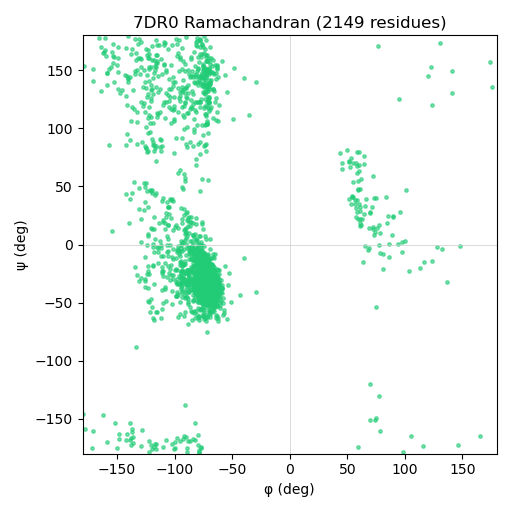388 232.266 1.00 27.01 87 TRP A C 1
ATOM 595 O O . TRP A 1 87 ? 265.776 241.749 233.397 1.00 27.01 87 TRP A O 1
ATOM 606 N N . LEU A 1 88 ? 264.319 240.698 232.044 1.00 29.66 88 LEU A N 1
ATOM 607 C CA . LEU A 1 88 ? 263.440 240.335 233.148 1.00 29.66 88 LEU A CA 1
ATOM 608 C C . LEU A 1 88 ? 264.043 239.255 234.027 1.00 29.66 88 LEU A C 1
ATOM 609 O O . LEU A 1 88 ? 263.805 239.245 235.239 1.00 29.66 88 LEU A O 1
ATOM 614 N N . SER A 1 89 ? 264.794 238.324 233.433 1.00 32.24 89 SER A N 1
ATOM 615 C CA . SER A 1 89 ? 265.500 237.321 234.219 1.00 32.24 89 SER A CA 1
ATOM 616 C C . SER A 1 89 ? 266.553 237.956 235.107 1.00 32.24 89 SER A C 1
ATOM 617 O O . SER A 1 89 ? 266.728 237.534 236.253 1.00 32.24 89 SER A O 1
ATOM 620 N N . GLY A 1 90 ? 267.246 238.976 234.604 1.00 32.46 90 GLY A N 1
ATOM 621 C CA . GLY A 1 90 ? 268.200 239.687 235.427 1.00 32.46 90 GLY A CA 1
ATOM 622 C C . GLY A 1 90 ? 267.547 240.485 236.528 1.00 32.46 90 GLY A C 1
ATOM 623 O O . GLY A 1 90 ? 268.158 240.724 237.569 1.00 32.46 90 GLY A O 1
ATOM 624 N N . ALA A 1 91 ? 266.304 240.909 236.322 1.00 30.86 91 ALA A N 1
ATOM 625 C CA . ALA A 1 91 ? 265.565 241.527 237.411 1.00 30.86 91 ALA A CA 1
ATOM 626 C C . ALA A 1 91 ? 265.217 240.507 238.481 1.00 30.86 91 ALA A C 1
ATOM 627 O O . ALA A 1 91 ? 265.188 240.840 239.668 1.00 30.86 91 ALA A O 1
ATOM 629 N N . TYR A 1 92 ? 264.980 239.259 238.083 1.00 34.63 92 TYR A N 1
ATOM 630 C CA . TYR A 1 92 ? 264.596 238.211 239.017 1.00 34.63 92 TYR A CA 1
ATOM 631 C C . TYR A 1 92 ? 265.798 237.517 239.639 1.00 34.63 92 TYR A C 1
ATOM 632 O O . TYR A 1 92 ? 265.752 237.162 240.822 1.00 34.63 92 TYR A O 1
ATOM 641 N N . PHE A 1 93 ? 266.870 237.320 238.864 1.00 35.60 93 PHE A N 1
ATOM 642 C CA . PHE A 1 93 ? 268.084 236.707 239.395 1.00 35.60 93 PHE A CA 1
ATOM 643 C C . PHE A 1 93 ? 268.728 237.587 240.456 1.00 35.60 93 PHE A C 1
ATOM 644 O O . PHE A 1 93 ? 269.106 237.103 241.528 1.00 35.60 93 PHE A O 1
ATOM 652 N N . HIS A 1 94 ? 268.878 238.878 240.168 1.00 34.80 94 HIS A N 1
ATOM 653 C CA . HIS A 1 94 ? 269.528 239.776 241.111 1.00 34.80 94 HIS A CA 1
ATOM 654 C C . HIS A 1 94 ? 268.673 240.038 242.336 1.00 34.80 94 HIS A C 1
ATOM 655 O O . HIS A 1 94 ? 269.206 240.433 243.375 1.00 34.80 94 HIS A O 1
ATOM 662 N N . GLY A 1 95 ? 267.363 239.820 242.244 1.00 36.15 95 GLY A N 1
ATOM 663 C CA . GLY A 1 95 ? 266.551 239.794 243.442 1.00 36.15 95 GLY A CA 1
ATOM 664 C C . GLY A 1 95 ? 266.693 238.504 244.212 1.00 36.15 95 GLY A C 1
ATOM 665 O O . GLY A 1 95 ? 266.502 238.483 245.431 1.00 36.15 95 GLY A O 1
ATOM 666 N N . ALA A 1 96 ? 267.032 237.414 243.524 1.00 38.32 96 ALA A N 1
ATOM 667 C CA . ALA A 1 96 ? 267.230 236.135 244.194 1.00 38.32 96 ALA A CA 1
ATOM 668 C C . ALA A 1 96 ? 268.566 236.092 244.922 1.00 38.32 96 ALA A C 1
ATOM 669 O O . ALA A 1 96 ? 268.616 235.831 246.128 1.00 38.32 96 ALA A O 1
ATOM 671 N N . ARG A 1 97 ? 269.660 236.360 244.208 1.00 39.27 97 ARG A N 1
ATOM 672 C CA . ARG A 1 97 ? 270.991 236.226 244.789 1.00 39.27 97 ARG A CA 1
ATOM 673 C C . ARG A 1 97 ? 271.388 237.460 245.589 1.00 39.27 97 ARG A C 1
ATOM 674 O O . ARG A 1 97 ? 271.704 237.367 246.778 1.00 39.27 97 ARG A O 1
ATOM 682 N N . PHE A 1 98 ? 271.377 238.625 244.948 1.00 36.48 98 PHE A N 1
ATOM 683 C CA . PHE A 1 98 ? 272.077 239.805 245.448 1.00 36.48 98 PHE A CA 1
ATOM 684 C C . PHE A 1 98 ? 271.149 240.824 246.081 1.00 36.48 98 PHE A C 1
ATOM 685 O O . PHE A 1 98 ? 271.363 242.022 245.919 1.00 36.48 98 PHE A O 1
ATOM 693 N N . SER A 1 99 ? 270.129 240.401 246.818 1.00 36.93 99 SER A N 1
ATOM 694 C CA . SER A 1 99 ? 269.146 241.335 247.340 1.00 36.93 99 SER A CA 1
ATOM 695 C C . SER A 1 99 ? 268.794 240.978 248.770 1.00 36.93 99 SER A C 1
ATOM 696 O O . SER A 1 99 ? 269.061 239.871 249.240 1.00 36.93 99 SER A O 1
ATOM 699 N N . ASN A 1 100 ? 268.172 241.932 249.455 1.00 36.65 100 ASN A N 1
ATOM 700 C CA . ASN A 1 100 ? 267.695 241.739 250.822 1.00 36.65 100 ASN A CA 1
ATOM 701 C C . ASN A 1 100 ? 266.189 241.549 250.862 1.00 36.65 100 ASN A C 1
ATOM 702 O O . ASN A 1 100 ? 265.513 242.061 251.757 1.00 36.65 100 ASN A O 1
ATOM 707 N N . TYR A 1 101 ? 265.646 240.814 249.890 1.00 36.22 101 TYR A N 1
ATOM 708 C CA . TYR A 1 101 ? 264.199 240.685 249.767 1.00 36.22 101 TYR A CA 1
ATOM 709 C C . TYR A 1 101 ? 263.604 239.852 250.895 1.00 36.22 101 TYR A C 1
ATOM 710 O O . TYR A 1 101 ? 262.469 240.096 251.314 1.00 36.22 101 TYR A O 1
ATOM 719 N N . GLU A 1 102 ? 264.354 238.876 251.411 1.00 39.73 102 GLU A N 1
ATOM 720 C CA . GLU A 1 102 ? 263.843 238.049 252.498 1.00 39.73 102 GLU A CA 1
ATOM 721 C C . GLU A 1 102 ? 263.749 238.819 253.803 1.00 39.73 102 GLU A C 1
ATOM 722 O O . GLU A 1 102 ? 262.766 238.668 254.536 1.00 39.73 102 GLU A O 1
ATOM 728 N N . ALA A 1 103 ? 264.746 239.644 254.108 1.00 37.81 103 ALA A N 1
ATOM 729 C CA . ALA A 1 103 ? 264.704 240.446 255.320 1.00 37.81 103 ALA A CA 1
ATOM 730 C C . ALA A 1 103 ? 263.749 241.619 255.204 1.00 37.81 103 ALA A C 1
ATOM 731 O O . ALA A 1 103 ? 263.272 242.114 256.228 1.00 37.81 103 ALA A O 1
ATOM 733 N N . TRP A 1 104 ? 263.452 242.059 253.981 1.00 35.72 104 TRP A N 1
ATOM 734 C CA . TRP A 1 104 ? 262.586 243.212 253.784 1.00 35.72 104 TRP A CA 1
ATOM 735 C C . TRP A 1 104 ? 261.129 242.902 254.086 1.00 35.72 104 TRP A C 1
ATOM 736 O O . TRP A 1 104 ? 260.410 243.781 254.565 1.00 35.72 104 TRP A O 1
ATOM 747 N N . LEU A 1 105 ? 260.679 241.671 253.828 1.00 37.86 105 LEU A N 1
ATOM 748 C CA . LEU A 1 105 ? 259.274 241.332 254.034 1.00 37.86 105 LEU A CA 1
ATOM 749 C C . LEU A 1 105 ? 258.913 241.331 255.513 1.00 37.86 105 LEU A C 1
ATOM 750 O O . LEU A 1 105 ? 257.744 241.500 255.873 1.00 37.86 105 LEU A O 1
ATOM 755 N N . SER A 1 106 ? 259.906 241.153 256.384 1.00 40.58 106 SER A N 1
ATOM 756 C CA . SER A 1 106 ? 259.642 241.177 257.817 1.00 40.58 106 SER A CA 1
ATOM 757 C C . SER A 1 106 ? 259.437 242.602 258.323 1.00 40.58 106 SER A C 1
ATOM 758 O O . SER A 1 106 ? 258.654 242.831 259.252 1.00 40.58 106 SER A O 1
ATOM 761 N N . ASN A 1 107 ? 260.132 243.571 257.731 1.00 39.89 107 ASN A N 1
ATOM 762 C CA . ASN A 1 107 ? 260.047 244.977 258.129 1.00 39.89 107 ASN A CA 1
ATOM 763 C C . ASN A 1 107 ? 260.113 245.850 256.886 1.00 39.89 107 ASN A C 1
ATOM 764 O O . ASN A 1 107 ? 261.186 246.320 256.499 1.00 39.89 107 ASN A O 1
ATOM 769 N N . PRO A 1 108 ? 258.973 246.094 256.238 1.00 37.84 108 PRO A N 1
ATOM 770 C CA . PRO A 1 108 ? 259.017 246.730 254.911 1.00 37.84 108 PRO A CA 1
ATOM 771 C C . PRO A 1 108 ? 259.193 248.235 254.953 1.00 37.84 108 PRO A C 1
ATOM 772 O O . PRO A 1 108 ? 259.687 248.825 253.985 1.00 37.84 108 PRO A O 1
ATOM 776 N N . THR A 1 109 ? 258.796 248.880 256.046 1.00 41.67 109 THR A N 1
ATOM 777 C CA . THR A 1 109 ? 258.952 250.325 256.133 1.00 41.67 109 THR A CA 1
ATOM 778 C C . THR A 1 109 ? 260.391 250.704 256.458 1.00 41.67 109 THR A C 1
ATOM 779 O O . THR A 1 109 ? 260.947 251.633 255.861 1.00 41.67 109 THR A O 1
ATOM 783 N N . THR A 1 110 ? 261.015 249.982 257.392 1.00 41.31 110 THR A N 1
ATOM 784 C CA . THR A 1 110 ? 262.317 250.387 257.912 1.00 41.31 110 THR A CA 1
ATOM 785 C C . THR A 1 110 ? 263.440 250.069 256.934 1.00 41.31 110 THR A C 1
ATOM 786 O O . THR A 1 110 ? 264.333 250.895 256.715 1.00 41.31 110 THR A O 1
ATOM 790 N N . ILE A 1 111 ? 263.413 248.885 256.340 1.00 38.93 111 ILE A N 1
ATOM 791 C CA . ILE A 1 111 ? 264.512 248.371 255.534 1.00 38.93 111 ILE A CA 1
ATOM 792 C C . ILE A 1 111 ? 264.374 248.930 254.127 1.00 38.93 111 ILE A C 1
ATOM 793 O O . ILE A 1 111 ? 263.290 248.876 253.536 1.00 38.93 111 ILE A O 1
ATOM 798 N N . LYS A 1 112 ? 265.455 249.494 253.597 1.00 35.88 112 LYS A N 1
ATOM 799 C CA . LYS A 1 112 ? 265.420 250.008 252.238 1.00 35.88 112 LYS A CA 1
ATOM 800 C C . LYS A 1 112 ? 265.567 248.858 251.245 1.00 35.88 112 LYS A C 1
ATOM 801 O O . LYS A 1 112 ? 266.332 247.922 251.491 1.00 35.88 112 LYS A O 1
ATOM 807 N N . PRO A 1 113 ? 264.827 248.883 250.140 1.00 34.83 113 PRO A N 1
ATOM 808 C CA . PRO A 1 113 ? 264.983 247.839 249.123 1.00 34.83 113 PRO A CA 1
ATOM 809 C C . PRO A 1 113 ? 266.328 247.951 248.436 1.00 34.83 113 PRO A C 1
ATOM 810 O O . PRO A 1 113 ? 266.811 249.049 248.165 1.00 34.83 113 PRO A O 1
ATOM 814 N N . SER A 1 114 ? 266.933 246.805 248.148 1.00 33.64 114 SER A N 1
ATOM 815 C CA . SER A 1 114 ? 268.291 246.824 247.630 1.00 33.64 114 SER A CA 1
ATOM 816 C C . SER A 1 114 ? 268.562 245.613 246.764 1.00 33.64 114 SER A C 1
ATOM 817 O O . SER A 1 114 ? 268.135 244.508 247.087 1.00 33.64 114 SER A O 1
ATOM 820 N N . ALA A 1 115 ? 269.277 245.836 245.672 1.00 32.54 115 ALA A N 1
ATOM 821 C CA . ALA A 1 115 ? 269.925 244.789 244.900 1.00 32.54 115 ALA A CA 1
ATOM 822 C C . ALA A 1 115 ? 271.259 245.359 244.447 1.00 32.54 115 ALA A C 1
ATOM 823 O O . ALA A 1 115 ? 271.664 246.411 244.952 1.00 32.54 115 ALA A O 1
ATOM 825 N N . GLN A 1 116 ? 271.937 244.680 243.518 1.00 30.97 116 GLN A N 1
ATOM 826 C CA . GLN A 1 116 ? 273.157 245.153 242.855 1.00 30.97 116 GLN A CA 1
ATOM 827 C C . GLN A 1 116 ? 274.273 245.454 243.863 1.00 30.97 116 GLN A C 1
ATOM 828 O O . GLN A 1 116 ? 274.636 246.602 244.109 1.00 30.97 116 GLN A O 1
ATOM 834 N N . VAL A 1 117 ? 274.760 244.381 244.489 1.00 35.35 117 VAL A N 1
ATOM 835 C CA . VAL A 1 117 ? 275.961 244.476 245.308 1.00 35.35 117 VAL A CA 1
ATOM 836 C C . VAL A 1 117 ? 277.133 244.851 244.416 1.00 35.35 117 VAL A C 1
ATOM 837 O O . VAL A 1 117 ? 277.218 244.416 243.263 1.00 35.35 117 VAL A O 1
ATOM 841 N N . VAL A 1 118 ? 278.032 245.686 244.934 1.00 36.43 118 VAL A N 1
ATOM 842 C CA . VAL A 1 118 ? 279.160 246.206 244.169 1.00 36.43 118 VAL A CA 1
ATOM 843 C C . VAL A 1 118 ? 280.427 245.486 244.617 1.00 36.43 118 VAL A C 1
ATOM 844 O O . VAL A 1 118 ? 280.596 245.186 245.804 1.00 36.43 118 VAL A O 1
ATOM 848 N N . TRP A 1 119 ? 281.308 245.200 243.659 1.00 35.00 119 TRP A N 1
ATOM 849 C CA . TRP A 1 119 ? 282.465 244.353 243.913 1.00 35.00 119 TRP A CA 1
ATOM 850 C C . TRP A 1 119 ? 283.529 245.091 244.726 1.00 35.00 119 TRP A C 1
ATOM 851 O O . TRP A 1 119 ? 283.728 246.294 244.543 1.00 35.00 119 TRP A O 1
ATOM 862 N N . PRO A 1 120 ? 284.233 244.399 245.627 1.00 36.14 120 PRO A N 1
ATOM 863 C CA . PRO A 1 120 ? 285.347 245.016 246.377 1.00 36.14 120 PRO A CA 1
ATOM 864 C C . PRO A 1 120 ? 286.598 245.247 245.532 1.00 36.14 120 PRO A C 1
ATOM 865 O O . PRO A 1 120 ? 287.573 244.501 245.548 1.00 36.14 120 PRO A O 1
ATOM 869 N N . ILE A 1 121 ? 286.562 246.337 244.774 1.00 37.03 121 ILE A N 1
ATOM 870 C CA . ILE A 1 121 ? 287.646 246.788 243.909 1.00 37.03 121 ILE A CA 1
ATOM 871 C C . ILE A 1 121 ? 287.853 248.253 244.306 1.00 37.03 121 ILE A C 1
ATOM 872 O O . ILE A 1 121 ? 287.459 248.638 245.411 1.00 37.03 121 ILE A O 1
ATOM 877 N N . VAL A 1 122 ? 288.474 249.074 243.445 1.00 36.59 122 VAL A N 1
ATOM 878 C CA . VAL A 1 122 ? 289.164 250.351 243.656 1.00 36.59 122 VAL A CA 1
ATOM 879 C C . VAL A 1 122 ? 288.551 251.354 244.635 1.00 36.59 122 VAL A C 1
ATOM 880 O O . VAL A 1 122 ? 289.191 252.351 244.981 1.00 36.59 122 VAL A O 1
ATOM 884 N N . GLY A 1 123 ? 287.318 251.131 245.067 1.00 37.04 123 GLY A N 1
ATOM 885 C CA . GLY A 1 123 ? 286.713 251.963 246.081 1.00 37.04 123 GLY A CA 1
ATOM 886 C C . GLY A 1 123 ? 285.226 252.058 245.866 1.00 37.04 123 GLY A C 1
ATOM 887 O O . GLY A 1 123 ? 284.509 252.678 246.654 1.00 37.04 123 GLY A O 1
ATOM 888 N N . GLN A 1 124 ? 284.744 251.408 244.807 1.00 36.55 124 GLN A N 1
ATOM 889 C CA . GLN A 1 124 ? 283.319 251.401 244.523 1.00 36.55 124 GLN A CA 1
ATOM 890 C C . GLN A 1 124 ? 282.540 250.499 245.463 1.00 36.55 124 GLN A C 1
ATOM 891 O O . GLN A 1 124 ? 281.308 250.520 245.432 1.00 36.55 124 GLN A O 1
ATOM 897 N N . GLU A 1 125 ? 283.212 249.734 246.304 1.00 41.41 125 GLU A N 1
ATOM 898 C CA . GLU A 1 125 ? 282.612 249.053 247.440 1.00 41.41 125 GLU A CA 1
ATOM 899 C C . GLU A 1 125 ? 282.246 250.003 248.599 1.00 41.41 125 GLU A C 1
ATOM 900 O O . GLU A 1 125 ? 281.833 249.526 249.659 1.00 41.41 125 GLU A O 1
ATOM 906 N N . ILE A 1 126 ? 282.403 251.318 248.429 1.00 41.88 126 ILE A N 1
ATOM 907 C CA . ILE A 1 126 ? 281.748 252.278 249.304 1.00 41.88 126 ILE A CA 1
ATOM 908 C C . ILE A 1 126 ? 280.301 252.492 248.881 1.00 41.88 126 ILE A C 1
ATOM 909 O O . ILE A 1 126 ? 279.498 252.993 249.677 1.00 41.88 126 ILE A O 1
ATOM 914 N N . LEU A 1 127 ? 279.938 252.106 247.652 1.00 38.72 127 LEU A N 1
ATOM 915 C CA . LEU A 1 127 ? 278.548 252.189 247.227 1.00 38.72 127 LEU A CA 1
ATOM 916 C C . LEU A 1 127 ? 277.692 251.129 247.897 1.00 38.72 127 LEU A C 1
ATOM 917 O O . LEU A 1 127 ? 276.478 251.313 248.015 1.00 38.72 127 LEU A O 1
ATOM 922 N N . ASN A 1 128 ? 278.301 250.033 248.347 1.00 40.80 128 ASN A N 1
ATOM 923 C CA . ASN A 1 128 ? 277.622 249.023 249.150 1.00 40.80 128 ASN A CA 1
ATOM 924 C C . ASN A 1 128 ? 277.415 249.612 250.539 1.00 40.80 128 ASN A C 1
ATOM 925 O O . ASN A 1 128 ? 278.220 249.434 251.455 1.00 40.80 128 ASN A O 1
ATOM 930 N N . GLY A 1 129 ? 276.306 250.332 250.692 1.00 45.48 129 GLY A N 1
ATOM 931 C CA . GLY A 1 129 ? 276.059 251.102 251.889 1.00 45.48 129 GLY A CA 1
ATOM 932 C C . GLY A 1 129 ? 275.203 250.366 252.895 1.00 45.48 129 GLY A C 1
ATOM 933 O O . GLY A 1 129 ? 274.715 249.263 252.660 1.00 45.48 129 GLY A O 1
ATOM 934 N N . ASP A 1 130 ? 275.020 251.012 254.046 1.00 51.88 130 ASP A N 1
ATOM 935 C CA . ASP A 1 130 ? 274.189 250.471 255.112 1.00 51.88 130 ASP A CA 1
ATOM 936 C C . ASP A 1 130 ? 272.724 250.590 254.727 1.00 51.88 130 ASP A C 1
ATOM 937 O O . ASP A 1 130 ? 272.051 251.554 255.099 1.00 51.88 130 ASP A O 1
ATOM 942 N N . VAL A 1 131 ? 272.223 249.606 253.987 1.00 45.08 131 VAL A N 1
ATOM 943 C CA . VAL A 1 131 ? 270.913 249.716 253.363 1.00 45.08 131 VAL A CA 1
ATOM 944 C C . VAL A 1 131 ? 269.811 249.072 254.207 1.00 45.08 131 VAL A C 1
ATOM 945 O O . VAL A 1 131 ? 268.627 249.363 253.985 1.00 45.08 131 VAL A O 1
ATOM 949 N N . GLY A 1 132 ? 270.159 248.251 255.191 1.00 47.50 132 GLY A N 1
ATOM 950 C CA . GLY A 1 132 ? 269.142 247.723 256.076 1.00 47.50 132 GLY A CA 1
ATOM 951 C C . GLY A 1 132 ? 269.339 246.278 256.476 1.00 47.50 132 GLY A C 1
ATOM 952 O O . GLY A 1 132 ? 269.549 245.408 255.626 1.00 47.50 132 GLY A O 1
ATOM 953 N N . GLY A 1 133 ? 269.262 246.013 257.776 1.00 51.71 133 GLY A N 1
ATOM 954 C CA . GLY A 1 133 ? 269.422 244.652 258.256 1.00 51.71 133 GLY A CA 1
ATOM 955 C C . GLY A 1 133 ? 270.883 244.256 258.260 1.00 51.71 133 GLY A C 1
ATOM 956 O O . GLY A 1 133 ? 271.745 244.974 258.776 1.00 51.71 133 GLY A O 1
ATOM 957 N N . GLY A 1 134 ? 271.168 243.096 257.676 1.00 53.38 134 GLY A N 1
ATOM 958 C CA . GLY A 1 134 ? 272.523 242.594 257.576 1.00 53.38 134 GLY A CA 1
ATOM 959 C C . GLY A 1 134 ? 272.962 242.458 256.136 1.00 53.38 134 GLY A C 1
ATOM 960 O O . GLY A 1 134 ? 273.577 241.459 255.754 1.00 53.38 134 GLY A O 1
ATOM 961 N N . PHE A 1 135 ? 272.629 243.452 255.324 1.00 46.23 135 PHE A N 1
ATOM 962 C CA . PHE A 1 135 ? 272.908 243.437 253.900 1.00 46.23 135 PHE A CA 1
ATOM 963 C C . PHE A 1 135 ? 273.528 244.764 253.501 1.00 46.23 135 PHE A C 1
ATOM 964 O O . PHE A 1 135 ? 273.250 245.800 254.109 1.00 46.23 135 PHE A O 1
ATOM 972 N N . GLN A 1 136 ? 274.375 244.728 252.476 1.00 48.86 136 GLN A N 1
ATOM 973 C CA . GLN A 1 136 ? 275.044 245.925 251.988 1.00 48.86 136 GLN A CA 1
ATOM 974 C C . GLN A 1 136 ? 275.011 245.929 250.472 1.00 48.86 136 GLN A C 1
ATOM 975 O O . GLN A 1 136 ? 275.557 245.026 249.835 1.00 48.86 136 GLN A O 1
ATOM 981 N N . GLY A 1 137 ? 274.375 246.940 249.907 1.00 39.63 137 GLY A N 1
ATOM 982 C CA . GLY A 1 137 ? 274.317 247.076 248.472 1.00 39.63 137 GLY A CA 1
ATOM 983 C C . GLY A 1 137 ? 273.740 248.416 248.089 1.00 39.63 137 GLY A C 1
ATOM 984 O O . GLY A 1 137 ? 273.714 249.350 248.890 1.00 39.63 137 GLY A O 1
ATOM 985 N N . ILE A 1 138 ? 273.272 248.499 246.856 1.00 32.03 138 ILE A N 1
ATOM 986 C CA . ILE A 1 138 ? 272.709 249.730 246.318 1.00 32.03 138 ILE A CA 1
ATOM 987 C C . ILE A 1 138 ? 271.223 249.766 246.629 1.00 32.03 138 ILE A C 1
ATOM 988 O O . ILE A 1 138 ? 270.498 248.819 246.312 1.00 32.03 138 ILE A O 1
ATOM 993 N N . GLN A 1 139 ? 270.771 250.847 247.263 1.00 31.12 139 GLN A N 1
ATOM 994 C CA . GLN A 1 139 ? 269.346 251.065 247.483 1.00 31.12 139 GLN A CA 1
ATOM 995 C C . GLN A 1 139 ? 268.671 251.292 246.142 1.00 31.12 139 GLN A C 1
ATOM 996 O O . GLN A 1 139 ? 268.879 252.328 245.505 1.00 31.12 139 GLN A O 1
ATOM 1002 N N . ILE A 1 140 ? 267.884 250.329 245.698 1.00 29.08 140 ILE A N 1
ATOM 1003 C CA . ILE A 1 140 ? 267.282 250.426 244.378 1.00 29.08 140 ILE A CA 1
ATOM 1004 C C . ILE A 1 140 ? 265.931 251.109 244.477 1.00 29.08 140 ILE A C 1
ATOM 1005 O O . ILE A 1 140 ? 265.288 251.142 245.531 1.00 29.08 140 ILE A O 1
ATOM 1010 N N . THR A 1 141 ? 265.522 251.702 243.361 1.00 27.64 141 THR A N 1
ATOM 1011 C CA . THR A 1 141 ? 264.299 252.482 243.260 1.00 27.64 141 THR A CA 1
ATOM 1012 C C . THR A 1 141 ? 263.422 251.978 242.124 1.00 27.64 141 THR A C 1
ATOM 1013 O O . THR A 1 141 ? 262.787 252.770 241.434 1.00 27.64 141 THR A O 1
ATOM 1017 N N . SER A 1 142 ? 263.387 250.671 241.903 1.00 26.67 142 SER A N 1
ATOM 1018 C CA . SER A 1 142 ? 262.604 250.130 240.804 1.00 26.67 142 SER A CA 1
ATOM 1019 C C . SER A 1 142 ? 261.284 249.520 241.236 1.00 26.67 142 SER A C 1
ATOM 1020 O O . SER A 1 142 ? 260.461 249.204 240.375 1.00 26.67 142 SER A O 1
ATOM 1023 N N . GLY A 1 143 ? 261.065 249.334 242.533 1.00 27.61 143 GLY A N 1
ATOM 1024 C CA . GLY A 1 143 ? 259.789 248.832 242.992 1.00 27.61 143 GLY A CA 1
ATOM 1025 C C . GLY A 1 143 ? 259.565 247.364 242.783 1.00 27.61 143 GLY A C 1
ATOM 1026 O O . GLY A 1 143 ? 258.429 246.901 242.898 1.00 27.61 143 GLY A O 1
ATOM 1027 N N . LEU A 1 144 ? 260.620 246.613 242.478 1.00 27.61 144 LEU A N 1
ATOM 1028 C CA . LEU A 1 144 ? 260.467 245.181 242.292 1.00 27.61 144 LEU A CA 1
ATOM 1029 C C . LEU A 1 144 ? 260.166 244.483 243.607 1.00 27.61 144 LEU A C 1
ATOM 1030 O O . LEU A 1 144 ? 259.498 243.450 243.613 1.00 27.61 144 LEU A O 1
ATOM 1035 N N . PHE A 1 145 ? 260.615 245.047 244.725 1.00 31.82 145 PHE A N 1
ATOM 1036 C CA . PHE A 1 145 ? 260.309 244.462 246.025 1.00 31.82 145 PHE A CA 1
ATOM 1037 C C . PHE A 1 145 ? 258.832 244.600 246.355 1.00 31.82 145 PHE A C 1
ATOM 1038 O O . PHE A 1 145 ? 258.254 243.721 247.000 1.00 31.82 145 PHE A O 1
ATOM 1046 N N . GLN A 1 146 ? 258.214 245.695 245.920 1.00 30.47 146 GLN A N 1
ATOM 1047 C CA . GLN A 1 146 ? 256.796 245.918 246.153 1.00 30.47 146 GLN A CA 1
ATOM 1048 C C . GLN A 1 146 ? 255.941 245.226 245.106 1.00 30.47 146 GLN A C 1
ATOM 1049 O O . GLN A 1 146 ? 254.772 244.930 245.363 1.00 30.47 146 GLN A O 1
ATOM 1055 N N . MET A 1 147 ? 256.504 244.967 243.926 1.00 28.31 147 MET A N 1
ATOM 1056 C CA . MET A 1 147 ? 255.785 244.224 242.900 1.00 28.31 147 MET A CA 1
ATOM 1057 C C . MET A 1 147 ? 255.769 242.737 243.213 1.00 28.31 147 MET A C 1
ATOM 1058 O O . MET A 1 147 ? 254.770 242.054 242.966 1.00 28.31 147 MET A O 1
ATOM 1063 N N . TRP A 1 148 ? 256.865 242.219 243.771 1.00 30.33 148 TRP A N 1
ATOM 1064 C CA . TRP A 1 148 ? 256.935 240.809 244.131 1.00 30.33 148 TRP A CA 1
ATOM 1065 C C . TRP A 1 148 ? 256.165 240.506 245.403 1.00 30.33 148 TRP A C 1
ATOM 1066 O O . TRP A 1 148 ? 255.759 239.362 245.614 1.00 30.33 148 TRP A O 1
ATOM 1077 N N . ARG A 1 149 ? 255.971 241.495 246.268 1.00 32.56 149 ARG A N 1
ATOM 1078 C CA . ARG A 1 149 ? 255.145 241.269 247.443 1.00 32.56 149 ARG A CA 1
ATOM 1079 C C . ARG A 1 149 ? 253.672 241.232 247.073 1.00 32.56 149 ARG A C 1
ATOM 1080 O O . ARG A 1 149 ? 252.901 240.462 247.654 1.00 32.56 149 ARG A O 1
ATOM 1088 N N . ALA A 1 150 ? 253.267 242.045 246.096 1.00 31.95 150 ALA A N 1
ATOM 1089 C CA . ALA A 1 150 ? 251.890 242.004 245.627 1.00 31.95 150 ALA A CA 1
ATOM 1090 C C . ALA A 1 150 ? 251.615 240.747 244.819 1.00 31.95 150 ALA A C 1
ATOM 1091 O O . ALA A 1 150 ? 250.473 240.286 244.772 1.00 31.95 150 ALA A O 1
ATOM 1093 N N . SER A 1 151 ? 252.640 240.182 244.177 1.00 31.36 151 SER A N 1
ATOM 1094 C CA . SER A 1 151 ? 252.506 238.892 243.513 1.00 31.36 151 SER A CA 1
ATOM 1095 C C . SER A 1 151 ? 252.487 237.736 244.497 1.00 31.36 151 SER A C 1
ATOM 1096 O O . SER A 1 151 ? 252.154 236.615 244.102 1.00 31.36 151 SER A O 1
ATOM 1099 N N . GLY A 1 152 ? 252.851 237.976 245.749 1.00 33.10 152 GLY A N 1
ATOM 1100 C CA . GLY A 1 152 ? 252.792 236.972 246.779 1.00 33.10 152 GLY A CA 1
ATOM 1101 C C . GLY A 1 152 ? 254.091 236.288 247.120 1.00 33.10 152 GLY A C 1
ATOM 1102 O O . GLY A 1 152 ? 254.082 235.376 247.951 1.00 33.10 152 GLY A O 1
ATOM 1103 N N . ILE A 1 153 ? 255.203 236.695 246.510 1.00 34.39 153 ILE A N 1
ATOM 1104 C CA . ILE A 1 153 ? 256.463 235.973 246.643 1.00 34.39 153 ILE A CA 1
ATOM 1105 C C . ILE A 1 153 ? 257.049 236.209 248.029 1.00 34.39 153 ILE A C 1
ATOM 1106 O O . ILE A 1 153 ? 257.155 237.352 248.491 1.00 34.39 153 ILE A O 1
ATOM 1111 N N . THR A 1 154 ? 257.418 235.119 248.709 1.00 38.32 154 THR A N 1
ATOM 1112 C CA . THR A 1 154 ? 257.921 235.186 250.070 1.00 38.32 154 THR A CA 1
ATOM 1113 C C . THR A 1 154 ? 259.341 234.671 250.242 1.00 38.32 154 THR A C 1
ATOM 1114 O O . THR A 1 154 ? 259.970 234.990 251.257 1.00 38.32 154 THR A O 1
ATOM 1118 N N . THR A 1 155 ? 259.862 233.884 249.303 1.00 40.01 155 THR A N 1
ATOM 1119 C CA . THR A 1 155 ? 261.212 233.342 249.385 1.00 40.01 155 THR A CA 1
ATOM 1120 C C . THR A 1 155 ? 261.936 233.578 248.070 1.00 40.01 155 THR A C 1
ATOM 1121 O O . THR A 1 155 ? 261.318 233.801 247.029 1.00 40.01 155 THR A O 1
ATOM 1125 N N . GLU A 1 156 ? 263.267 233.510 248.128 1.00 41.28 156 GLU A N 1
ATOM 1126 C CA . GLU A 1 156 ? 264.112 233.761 246.967 1.00 41.28 156 GLU A CA 1
ATOM 1127 C C . GLU A 1 156 ? 264.124 232.618 245.966 1.00 41.28 156 GLU A C 1
ATOM 1128 O O . GLU A 1 156 ? 264.606 232.812 244.846 1.00 41.28 156 GLU A O 1
ATOM 1134 N N . LEU A 1 157 ? 263.638 231.436 246.344 1.00 41.18 157 LEU A N 1
ATOM 1135 C CA . LEU A 1 157 ? 263.577 230.333 245.394 1.00 41.18 157 LEU A CA 1
ATOM 1136 C C . LEU A 1 157 ? 262.538 230.603 244.315 1.00 41.18 157 LEU A C 1
ATOM 1137 O O . LEU A 1 157 ? 262.728 230.209 243.159 1.00 41.18 157 LEU A O 1
ATOM 1142 N N . GLN A 1 158 ? 261.460 231.306 244.664 1.00 37.36 158 GLN A N 1
ATOM 1143 C CA . GLN A 1 158 ? 260.444 231.646 243.676 1.00 37.36 158 GLN A CA 1
ATOM 1144 C C . GLN A 1 158 ? 260.932 232.722 242.715 1.00 37.36 158 GLN A C 1
ATOM 1145 O O . GLN A 1 158 ? 260.440 232.809 241.586 1.00 37.36 158 GLN A O 1
ATOM 1151 N N . LEU A 1 159 ? 261.888 233.549 243.141 1.00 36.33 159 LEU A N 1
ATOM 1152 C CA . LEU A 1 159 ? 262.536 234.477 242.223 1.00 36.33 159 LEU A CA 1
ATOM 1153 C C . LEU A 1 159 ? 263.572 233.784 241.356 1.00 36.33 159 LEU A C 1
ATOM 1154 O O . LEU A 1 159 ? 263.753 234.160 240.195 1.00 36.33 159 LEU A O 1
ATOM 1159 N N . TYR A 1 160 ? 264.258 232.781 241.906 1.00 38.90 160 TYR A N 1
ATOM 1160 C CA . TYR A 1 160 ? 265.323 232.098 241.180 1.00 38.90 160 TYR A CA 1
ATOM 1161 C C . TYR A 1 160 ? 264.767 231.289 240.018 1.00 38.90 160 TYR A C 1
ATOM 1162 O O . TYR A 1 160 ? 265.368 231.241 238.940 1.00 38.90 160 TYR A O 1
ATOM 1171 N N . VAL A 1 161 ? 263.614 230.648 240.217 1.00 37.47 161 VAL A N 1
ATOM 1172 C CA . VAL A 1 161 ? 263.038 229.834 239.155 1.00 37.47 161 VAL A CA 1
ATOM 1173 C C . VAL A 1 161 ? 262.399 230.724 238.094 1.00 37.47 161 VAL A C 1
ATOM 1174 O O . VAL A 1 161 ? 262.369 230.369 236.908 1.00 37.47 161 VAL A O 1
ATOM 1178 N N . THR A 1 162 ? 261.936 231.916 238.482 1.00 36.33 162 THR A N 1
ATOM 1179 C CA . THR A 1 162 ? 261.373 232.844 237.509 1.00 36.33 162 THR A CA 1
ATOM 1180 C C . THR A 1 162 ? 262.460 233.447 236.630 1.00 36.33 162 THR A C 1
ATOM 1181 O O . THR A 1 162 ? 262.218 233.738 235.454 1.00 36.33 162 THR A O 1
ATOM 1185 N N . ALA A 1 163 ? 263.659 233.634 237.183 1.00 36.35 163 ALA A N 1
ATOM 1186 C CA . ALA A 1 163 ? 264.800 234.025 236.370 1.00 36.35 163 ALA A CA 1
ATOM 1187 C C . ALA A 1 163 ? 265.190 232.927 235.396 1.00 36.35 163 ALA A C 1
ATOM 1188 O O . ALA A 1 163 ? 265.597 233.218 234.269 1.00 36.35 163 ALA A O 1
ATOM 1190 N N . ILE A 1 164 ? 265.083 231.665 235.807 1.00 36.71 164 ILE A N 1
ATOM 1191 C CA . ILE A 1 164 ? 265.281 230.574 234.863 1.00 36.71 164 ILE A CA 1
ATOM 1192 C C . ILE A 1 164 ? 264.113 230.518 233.891 1.00 36.71 164 ILE A C 1
ATOM 1193 O O . ILE A 1 164 ? 264.293 230.255 232.696 1.00 36.71 164 ILE A O 1
ATOM 1198 N N . GLY A 1 165 ? 262.906 230.813 234.382 1.00 35.63 165 GLY A N 1
ATOM 1199 C CA . GLY A 1 165 ? 261.725 230.763 233.538 1.00 35.63 165 GLY A CA 1
ATOM 1200 C C . GLY A 1 165 ? 261.698 231.835 232.469 1.00 35.63 165 GLY A C 1
ATOM 1201 O O . GLY A 1 165 ? 261.083 231.651 231.418 1.00 35.63 165 GLY A O 1
ATOM 1202 N N . ALA A 1 166 ? 262.358 232.964 232.714 1.00 34.21 166 ALA A N 1
ATOM 1203 C CA . ALA A 1 166 ? 262.449 233.985 231.682 1.00 34.21 166 ALA A CA 1
ATOM 1204 C C . ALA A 1 166 ? 263.520 233.655 230.653 1.00 34.21 166 ALA A C 1
ATOM 1205 O O . ALA A 1 166 ? 263.350 233.965 229.471 1.00 34.21 166 ALA A O 1
ATOM 1207 N N . LEU A 1 167 ? 264.617 233.022 231.078 1.00 34.26 167 LEU A N 1
ATOM 1208 C CA . LEU A 1 167 ? 265.693 232.686 230.152 1.00 34.26 167 LEU A CA 1
ATOM 1209 C C . LEU A 1 167 ? 265.286 231.589 229.181 1.00 34.26 167 LEU A C 1
ATOM 1210 O O . LEU A 1 167 ? 265.712 231.606 228.022 1.00 34.26 167 LEU A O 1
ATOM 1215 N N . VAL A 1 168 ? 264.479 230.624 229.629 1.00 34.37 168 VAL A N 1
ATOM 1216 C CA . VAL A 1 168 ? 263.966 229.615 228.708 1.00 34.37 168 VAL A CA 1
ATOM 1217 C C . VAL A 1 168 ? 262.913 230.232 227.794 1.00 34.37 168 VAL A C 1
ATOM 1218 O O . VAL A 1 168 ? 262.787 229.856 226.623 1.00 34.37 168 VAL A O 1
ATOM 1222 N N . MET A 1 169 ? 262.189 231.238 228.293 1.00 35.36 169 MET A N 1
ATOM 1223 C CA . MET A 1 169 ? 261.259 231.971 227.447 1.00 35.36 169 MET A CA 1
ATOM 1224 C C . MET A 1 169 ? 261.995 232.889 226.485 1.00 35.36 169 MET A C 1
ATOM 1225 O O . MET A 1 169 ? 261.518 233.122 225.371 1.00 35.36 169 MET A O 1
ATOM 1230 N N . ALA A 1 170 ? 263.149 233.418 226.897 1.00 33.09 170 ALA A N 1
ATOM 1231 C CA . ALA A 1 170 ? 263.965 234.229 226.000 1.00 33.09 170 ALA A CA 1
ATOM 1232 C C . ALA A 1 170 ? 264.519 233.394 224.860 1.00 33.09 170 ALA A C 1
ATOM 1233 O O . ALA A 1 170 ? 264.555 233.845 223.713 1.00 33.09 170 ALA A O 1
ATOM 1235 N N . ALA A 1 171 ? 264.961 232.175 225.165 1.00 34.28 171 ALA A N 1
ATOM 1236 C CA . ALA A 1 171 ? 265.391 231.247 224.130 1.00 34.28 171 ALA A CA 1
ATOM 1237 C C . ALA A 1 171 ? 264.220 230.788 223.280 1.00 34.28 171 ALA A C 1
ATOM 1238 O O . ALA A 1 171 ? 264.399 230.470 222.101 1.00 34.28 171 ALA A O 1
ATOM 1240 N N . LEU A 1 172 ? 263.020 230.753 223.862 1.00 34.95 172 LEU A N 1
ATOM 1241 C CA . LEU A 1 172 ? 261.836 230.348 223.117 1.00 34.95 172 LEU A CA 1
ATOM 1242 C C . LEU A 1 172 ? 261.441 231.410 222.104 1.00 34.95 172 LEU A C 1
ATOM 1243 O O . LEU A 1 172 ? 261.058 231.086 220.976 1.00 34.95 172 LEU A O 1
ATOM 1248 N N . MET A 1 173 ? 261.533 232.686 222.487 1.00 35.07 173 MET A N 1
ATOM 1249 C CA . MET A 1 173 ? 261.251 233.766 221.548 1.00 35.07 173 MET A CA 1
ATOM 1250 C C . MET A 1 173 ? 262.340 233.873 220.490 1.00 35.07 173 MET A C 1
ATOM 1251 O O . MET A 1 173 ? 262.045 234.069 219.307 1.00 35.07 173 MET A O 1
ATOM 1256 N N . LEU A 1 174 ? 263.601 233.737 220.900 1.00 32.78 174 LEU A N 1
ATOM 1257 C CA . LEU A 1 174 ? 264.720 233.815 219.969 1.00 32.78 174 LEU A CA 1
ATOM 1258 C C . LEU A 1 174 ? 264.714 232.662 218.974 1.00 32.78 174 LEU A C 1
ATOM 1259 O O . LEU A 1 174 ? 265.075 232.853 217.810 1.00 32.78 174 LEU A O 1
ATOM 1264 N N . PHE A 1 175 ? 264.311 231.466 219.409 1.00 34.29 175 PHE A N 1
ATOM 1265 C CA . PHE A 1 175 ? 264.120 230.366 218.471 1.00 34.29 175 PHE A CA 1
ATOM 1266 C C . PHE A 1 175 ? 262.959 230.650 217.534 1.00 34.29 175 PHE A C 1
ATOM 1267 O O . PHE A 1 175 ? 263.002 230.287 216.353 1.00 34.29 175 PHE A O 1
ATOM 1275 N N . ALA A 1 176 ? 261.917 231.304 218.047 1.00 32.65 176 ALA A N 1
ATOM 1276 C CA . ALA A 1 176 ? 260.746 231.597 217.237 1.00 32.65 176 ALA A CA 1
ATOM 1277 C C . ALA A 1 176 ? 261.039 232.657 216.188 1.00 32.65 176 ALA A C 1
ATOM 1278 O O . ALA A 1 176 ? 260.397 232.674 215.134 1.00 32.65 176 ALA A O 1
ATOM 1280 N N . GLY A 1 177 ? 262.002 233.542 216.448 1.00 32.40 177 GLY A N 1
ATOM 1281 C CA . GLY A 1 177 ? 262.413 234.487 215.429 1.00 32.40 177 GLY A CA 1
ATOM 1282 C C . GLY A 1 177 ? 263.293 233.869 214.373 1.00 32.40 177 GLY A C 1
ATOM 1283 O O . GLY A 1 177 ? 263.249 234.283 213.211 1.00 32.40 177 GLY A O 1
ATOM 1284 N N . TRP A 1 178 ? 264.115 232.891 214.756 1.00 34.04 178 TRP A N 1
ATOM 1285 C CA . TRP A 1 178 ? 264.836 232.112 213.760 1.00 34.04 178 TRP A CA 1
ATOM 1286 C C . TRP A 1 178 ? 263.868 231.316 212.907 1.00 34.04 178 TRP A C 1
ATOM 1287 O O . TRP A 1 178 ? 264.008 231.261 211.681 1.00 34.04 178 TRP A O 1
ATOM 1298 N N . PHE A 1 179 ? 262.869 230.705 213.546 1.00 32.95 179 PHE A N 1
ATOM 1299 C CA . PHE A 1 179 ? 261.979 229.786 212.851 1.00 32.95 179 PHE A CA 1
ATOM 1300 C C . PHE A 1 179 ? 261.079 230.514 211.867 1.00 32.95 179 PHE A C 1
ATOM 1301 O O . PHE A 1 179 ? 260.867 230.041 210.747 1.00 32.95 179 PHE A O 1
ATOM 1309 N N . HIS A 1 180 ? 260.561 231.672 212.255 1.00 32.43 180 HIS A N 1
ATOM 1310 C CA . HIS A 1 180 ? 259.553 232.362 211.473 1.00 32.43 180 HIS A CA 1
ATOM 1311 C C . HIS A 1 180 ? 260.140 233.306 210.440 1.00 32.43 180 HIS A C 1
ATOM 1312 O O . HIS A 1 180 ? 259.393 234.059 209.812 1.00 32.43 180 HIS A O 1
ATOM 1319 N N . TYR A 1 181 ? 261.454 233.293 210.254 1.00 32.83 181 TYR A N 1
ATOM 1320 C CA . TYR A 1 181 ? 262.069 233.953 209.112 1.00 32.83 181 TYR A CA 1
ATOM 1321 C C . TYR A 1 181 ? 262.852 232.979 208.253 1.00 32.83 181 TYR A C 1
ATOM 1322 O O . TYR A 1 181 ? 262.706 232.979 207.027 1.00 32.83 181 TYR A O 1
ATOM 1331 N N . HIS A 1 182 ? 263.672 232.133 208.873 1.00 35.15 182 HIS A N 1
ATOM 1332 C CA . HIS A 1 182 ? 264.531 231.235 208.117 1.00 35.15 182 HIS A CA 1
ATOM 1333 C C . HIS A 1 182 ? 263.784 229.990 207.663 1.00 35.15 182 HIS A C 1
ATOM 1334 O O . HIS A 1 182 ? 263.976 229.532 206.534 1.00 35.15 182 HIS A O 1
ATOM 1341 N N . LYS A 1 183 ? 262.954 229.411 208.532 1.00 37.58 183 LYS A N 1
ATOM 1342 C CA . LYS A 1 183 ? 262.276 228.157 208.226 1.00 37.58 183 LYS A CA 1
ATOM 1343 C C . LYS A 1 183 ? 260.853 228.351 207.710 1.00 37.58 183 LYS A C 1
ATOM 1344 O O . LYS A 1 183 ? 260.550 227.981 206.573 1.00 37.58 183 LYS A O 1
ATOM 1350 N N . ALA A 1 184 ? 259.971 228.929 208.521 1.00 35.53 184 ALA A N 1
ATOM 1351 C CA . ALA A 1 184 ? 258.547 229.016 208.197 1.00 35.53 184 ALA A CA 1
ATOM 1352 C C . ALA A 1 184 ? 258.105 230.469 208.278 1.00 35.53 184 ALA A C 1
ATOM 1353 O O . ALA A 1 184 ? 257.557 230.904 209.291 1.00 35.53 184 ALA A O 1
ATOM 1355 N N . ALA A 1 185 ? 258.303 231.199 207.187 1.00 35.54 185 ALA A N 1
ATOM 1356 C CA . ALA A 1 185 ? 257.984 232.615 207.145 1.00 35.54 185 ALA A CA 1
ATOM 1357 C C . ALA A 1 185 ? 256.593 232.808 206.566 1.00 35.54 185 ALA A C 1
ATOM 1358 O O . ALA A 1 185 ? 256.332 232.334 205.455 1.00 35.54 185 ALA A O 1
ATOM 1360 N N . PRO A 1 186 ? 255.679 233.469 207.273 1.00 34.89 186 PRO A N 1
ATOM 1361 C CA . PRO A 1 186 ? 254.328 233.657 206.741 1.00 34.89 186 PRO A CA 1
ATOM 1362 C C . PRO A 1 186 ? 254.307 234.614 205.563 1.00 34.89 186 PRO A C 1
ATOM 1363 O O . PRO A 1 186 ? 255.178 235.470 205.410 1.00 34.89 186 PRO A O 1
ATOM 1367 N N . LYS A 1 187 ? 253.291 234.454 204.723 1.00 37.42 187 LYS A N 1
ATOM 1368 C CA . LYS A 1 187 ? 253.145 235.272 203.533 1.00 37.42 187 LYS A CA 1
ATOM 1369 C C . LYS A 1 187 ? 252.607 236.652 203.892 1.00 37.42 187 LYS A C 1
ATOM 1370 O O . LYS A 1 187 ? 252.429 237.000 205.061 1.00 37.42 187 LYS A O 1
ATOM 1376 N N . LEU A 1 188 ? 252.343 237.452 202.858 1.00 37.09 188 LEU A N 1
ATOM 1377 C CA . LEU A 1 188 ? 251.804 238.791 203.067 1.00 37.09 188 LEU A CA 1
ATOM 1378 C C . LEU A 1 188 ? 250.377 238.734 203.591 1.00 37.09 188 LEU A C 1
ATOM 1379 O O . LEU A 1 188 ? 249.999 239.520 204.468 1.00 37.09 188 LEU A O 1
ATOM 1384 N N . GLU A 1 189 ? 249.584 237.784 203.092 1.00 37.93 189 GLU A N 1
ATOM 1385 C CA . GLU A 1 189 ? 248.181 237.683 203.470 1.00 37.93 189 GLU A CA 1
ATOM 1386 C C . GLU A 1 189 ? 247.993 237.206 204.900 1.00 37.93 189 GLU A C 1
ATOM 1387 O O . GLU A 1 189 ? 246.893 237.341 205.442 1.00 37.93 189 GLU A O 1
ATOM 1393 N N . TRP A 1 190 ? 249.028 236.647 205.523 1.00 30.82 190 TRP A N 1
ATOM 1394 C CA . TRP A 1 190 ? 248.931 236.353 206.944 1.00 30.82 190 TRP A CA 1
ATOM 1395 C C . TRP A 1 190 ? 249.065 237.617 207.779 1.00 30.82 190 TRP A C 1
ATOM 1396 O O . TRP A 1 190 ? 248.577 237.666 208.913 1.00 30.82 190 TRP A O 1
ATOM 1407 N N . PHE A 1 191 ? 249.700 238.653 207.238 1.00 31.73 191 PHE A N 1
ATOM 1408 C CA . PHE A 1 191 ? 249.903 239.881 207.992 1.00 31.73 191 PHE A CA 1
ATOM 1409 C C . PHE A 1 191 ? 248.803 240.901 207.760 1.00 31.73 191 PHE A C 1
ATOM 1410 O O . PHE A 1 191 ? 248.514 241.700 208.655 1.00 31.73 191 PHE A O 1
ATOM 1418 N N . GLN A 1 192 ? 248.168 240.886 206.593 1.00 31.94 192 GLN A N 1
ATOM 1419 C CA . GLN A 1 192 ? 247.134 241.862 206.284 1.00 31.94 192 GLN A CA 1
ATOM 1420 C C . GLN A 1 192 ? 245.780 241.522 206.892 1.00 31.94 192 GLN A C 1
ATOM 1421 O O . GLN A 1 192 ? 244.809 242.237 206.630 1.00 31.94 192 GLN A O 1
ATOM 1427 N N . ASN A 1 193 ? 245.684 240.460 207.684 1.00 30.98 193 ASN A N 1
ATOM 1428 C CA . ASN A 1 193 ? 244.428 240.069 208.316 1.00 30.98 193 ASN A CA 1
ATOM 1429 C C . ASN A 1 193 ? 244.343 240.779 209.654 1.00 30.98 193 ASN A C 1
ATOM 1430 O O . ASN A 1 193 ? 244.690 240.229 210.696 1.00 30.98 193 ASN A O 1
ATOM 1435 N N . ALA A 1 194 ? 243.867 242.022 209.625 1.00 28.52 194 ALA A N 1
ATOM 1436 C CA . ALA A 1 194 ? 243.831 242.835 210.832 1.00 28.52 194 ALA A CA 1
ATOM 1437 C C . ALA A 1 194 ? 242.653 242.494 211.725 1.00 28.52 194 ALA A C 1
ATOM 1438 O O . ALA A 1 194 ? 242.730 242.685 212.941 1.00 28.52 194 ALA A O 1
ATOM 1440 N N . GLU A 1 195 ? 241.564 241.992 211.147 1.00 29.74 195 GLU A N 1
ATOM 1441 C CA . GLU A 1 195 ? 240.378 241.689 211.938 1.00 29.74 195 GLU A CA 1
ATOM 1442 C C . GLU A 1 195 ? 240.586 240.448 212.788 1.00 29.74 195 GLU A C 1
ATOM 1443 O O . GLU A 1 195 ? 240.187 240.415 213.956 1.00 29.74 195 GLU A O 1
ATOM 1449 N N . SER A 1 196 ? 241.209 239.416 212.218 1.00 28.28 196 SER A N 1
ATOM 1450 C CA . SER A 1 196 ? 241.542 238.233 212.999 1.00 28.28 196 SER A CA 1
ATOM 1451 C C . SER A 1 196 ? 242.659 238.517 213.985 1.00 28.28 196 SER A C 1
ATOM 1452 O O . SER A 1 196 ? 242.736 237.875 215.036 1.00 28.28 196 SER A O 1
ATOM 1455 N N . MET A 1 197 ? 243.527 239.475 213.665 1.00 25.83 197 MET A N 1
ATOM 1456 C CA . MET A 1 197 ? 244.580 239.872 214.589 1.00 25.83 197 MET A CA 1
ATOM 1457 C C . MET A 1 197 ? 244.017 240.660 215.762 1.00 25.83 197 MET A C 1
ATOM 1458 O O . MET A 1 197 ? 244.454 240.479 216.902 1.00 25.83 197 MET A O 1
ATOM 1463 N N . MET A 1 198 ? 243.058 241.550 215.495 1.00 27.25 198 MET A N 1
ATOM 1464 C CA . MET A 1 198 ? 242.403 242.303 216.559 1.00 27.25 198 MET A CA 1
ATOM 1465 C C . MET A 1 198 ? 241.543 241.403 217.432 1.00 27.25 198 MET A C 1
ATOM 1466 O O . MET A 1 198 ? 241.417 241.649 218.634 1.00 27.25 198 MET A O 1
ATOM 1471 N N . ASN A 1 199 ? 240.923 240.383 216.835 1.00 27.18 199 ASN A N 1
ATOM 1472 C CA . ASN A 1 199 ? 240.151 239.409 217.598 1.00 27.18 199 ASN A CA 1
ATOM 1473 C C . ASN A 1 199 ? 241.041 238.638 218.556 1.00 27.18 199 ASN A C 1
ATOM 1474 O O . ASN A 1 199 ? 240.664 238.378 219.703 1.00 27.18 199 ASN A O 1
ATOM 1479 N N . HIS A 1 200 ? 242.231 238.273 218.096 1.00 25.65 200 HIS A N 1
ATOM 1480 C CA . HIS A 1 200 ? 243.108 237.421 218.879 1.00 25.65 200 HIS A CA 1
ATOM 1481 C C . HIS A 1 200 ? 243.823 238.195 219.970 1.00 25.65 200 HIS A C 1
ATOM 1482 O O . HIS A 1 200 ? 243.971 237.693 221.083 1.00 25.65 200 HIS A O 1
ATOM 1489 N N . HIS A 1 201 ? 244.281 239.410 219.676 1.00 25.73 201 HIS A N 1
ATOM 1490 C CA . HIS A 1 201 ? 245.022 240.168 220.673 1.00 25.73 201 HIS A CA 1
ATOM 1491 C C . HIS A 1 201 ? 244.120 240.721 221.761 1.00 25.73 201 HIS A C 1
ATOM 1492 O O . HIS A 1 201 ? 244.563 240.878 222.898 1.00 25.73 201 HIS A O 1
ATOM 1499 N N . LEU A 1 202 ? 242.857 240.997 221.445 1.00 26.22 202 LEU A N 1
ATOM 1500 C CA . LEU A 1 202 ? 241.938 241.528 222.446 1.00 26.22 202 LEU A CA 1
ATOM 1501 C C . LEU A 1 202 ? 241.536 240.460 223.451 1.00 26.22 202 LEU A C 1
ATOM 1502 O O . LEU A 1 202 ? 241.782 240.594 224.653 1.00 26.22 202 LEU A O 1
ATOM 1507 N N . GLY A 1 203 ? 240.905 239.390 222.972 1.00 26.94 203 GLY A N 1
ATOM 1508 C CA . GLY A 1 203 ? 240.458 238.346 223.874 1.00 26.94 203 GLY A CA 1
ATOM 1509 C C . GLY A 1 203 ? 241.590 237.476 224.382 1.00 26.94 203 GLY A C 1
ATOM 1510 O O . GLY A 1 203 ? 241.577 237.042 225.534 1.00 26.94 203 GLY A O 1
ATOM 1511 N N . GLY A 1 204 ? 242.564 237.179 223.528 1.00 26.86 204 GLY A N 1
ATOM 1512 C CA . GLY A 1 204 ? 243.619 236.258 223.906 1.00 26.86 204 GLY A CA 1
ATOM 1513 C C . GLY A 1 204 ? 244.785 236.894 224.627 1.00 26.86 204 GLY A C 1
ATOM 1514 O O . GLY A 1 204 ? 245.166 236.442 225.706 1.00 26.86 204 GLY A O 1
ATOM 1515 N N . LEU A 1 205 ? 245.379 237.932 224.048 1.00 25.19 205 LEU A N 1
ATOM 1516 C CA . LEU A 1 205 ? 246.525 238.542 224.705 1.00 25.19 205 LEU A CA 1
ATOM 1517 C C . LEU A 1 205 ? 246.087 239.425 225.864 1.00 25.19 205 LEU A C 1
ATOM 1518 O O . LEU A 1 205 ? 246.653 239.350 226.958 1.00 25.19 205 LEU A O 1
ATOM 1523 N N . PHE A 1 206 ? 245.079 240.264 225.648 1.00 25.55 206 PHE A N 1
ATOM 1524 C CA . PHE A 1 206 ? 244.677 241.195 226.690 1.00 25.55 206 PHE A CA 1
ATOM 1525 C C . PHE A 1 206 ? 243.598 240.618 227.592 1.00 25.55 206 PHE A C 1
ATOM 1526 O O . PHE A 1 206 ? 243.554 240.944 228.780 1.00 25.55 206 PHE A O 1
ATOM 1534 N N . GLY A 1 207 ? 242.730 239.766 227.062 1.00 26.68 207 GLY A N 1
ATOM 1535 C CA . GLY A 1 207 ? 241.667 239.208 227.868 1.00 26.68 207 GLY A CA 1
ATOM 1536 C C . GLY A 1 207 ? 242.106 238.043 228.717 1.00 26.68 207 GLY A C 1
ATOM 1537 O O . GLY A 1 207 ? 241.941 238.078 229.937 1.00 26.68 207 GLY A O 1
ATOM 1538 N N . LEU A 1 208 ? 242.656 237.001 228.087 1.00 26.17 208 LEU A N 1
ATOM 1539 C CA . LEU A 1 208 ? 243.189 235.879 228.850 1.00 26.17 208 LEU A CA 1
ATOM 1540 C C . LEU A 1 208 ? 244.391 236.287 229.682 1.00 26.17 208 LEU A C 1
ATOM 1541 O O . LEU A 1 208 ? 244.620 235.711 230.745 1.00 26.17 208 LEU A O 1
ATOM 1546 N N . GLY A 1 209 ? 245.166 237.266 229.217 1.00 27.06 209 GLY A N 1
ATOM 1547 C CA . GLY A 1 209 ? 246.262 237.770 230.019 1.00 27.06 209 GLY A CA 1
ATOM 1548 C C . GLY A 1 209 ? 245.794 238.461 231.277 1.00 27.06 209 GLY A C 1
ATOM 1549 O O . GLY A 1 209 ? 246.469 238.407 232.307 1.00 27.06 209 GLY A O 1
ATOM 1550 N N . SER A 1 210 ? 244.635 239.102 231.222 1.00 26.42 210 SER A N 1
ATOM 1551 C CA . SER A 1 210 ? 244.018 239.649 232.417 1.00 26.42 210 SER A CA 1
ATOM 1552 C C . SER A 1 210 ? 243.076 238.670 233.094 1.00 26.42 210 SER A C 1
ATOM 1553 O O . SER A 1 210 ? 242.722 238.881 234.254 1.00 26.42 210 SER A O 1
ATOM 1556 N N . LEU A 1 211 ? 242.657 237.610 232.400 1.00 28.36 211 LEU A N 1
ATOM 1557 C CA . LEU A 1 211 ? 241.911 236.543 233.056 1.00 28.36 211 LEU A CA 1
ATOM 1558 C C . LEU A 1 211 ? 242.838 235.653 233.866 1.00 28.36 211 LEU A C 1
ATOM 1559 O O . LEU A 1 211 ? 242.547 235.328 235.021 1.00 28.36 211 LEU A O 1
ATOM 1564 N N . SER A 1 212 ? 243.957 235.242 233.264 1.00 28.07 212 SER A N 1
ATOM 1565 C CA . SER A 1 212 ? 244.910 234.391 233.958 1.00 28.07 212 SER A CA 1
ATOM 1566 C C . SER A 1 212 ? 245.617 235.122 235.084 1.00 28.07 212 SER A C 1
ATOM 1567 O O . SER A 1 212 ? 245.924 234.510 236.109 1.00 28.07 212 SER A O 1
ATOM 1570 N N . TRP A 1 213 ? 245.883 236.419 234.931 1.00 25.70 213 TRP A N 1
ATOM 1571 C CA . TRP A 1 213 ? 246.451 237.144 236.058 1.00 25.70 213 TRP A CA 1
ATOM 1572 C C . TRP A 1 213 ? 245.423 237.344 237.162 1.00 25.70 213 TRP A C 1
ATOM 1573 O O . TRP A 1 213 ? 245.782 237.378 238.344 1.00 25.70 213 TRP A O 1
ATOM 1584 N N . ALA A 1 214 ? 244.140 237.426 236.804 1.00 28.14 214 ALA A N 1
ATOM 1585 C CA . ALA A 1 214 ? 243.099 237.446 237.822 1.00 28.14 214 ALA A CA 1
ATOM 1586 C C . ALA A 1 214 ? 243.039 236.130 238.579 1.00 28.14 214 ALA A C 1
ATOM 1587 O O . ALA A 1 214 ? 242.645 236.110 239.745 1.00 28.14 214 ALA A O 1
ATOM 1589 N N . GLY A 1 215 ? 243.441 235.029 237.943 1.00 29.76 215 GLY A N 1
ATOM 1590 C CA . GLY A 1 215 ? 243.553 233.774 238.663 1.00 29.76 215 GLY A CA 1
ATOM 1591 C C . GLY A 1 215 ? 244.689 233.776 239.665 1.00 29.76 215 GLY A C 1
ATOM 1592 O O . GLY A 1 215 ? 244.592 233.151 240.722 1.00 29.76 215 GLY A O 1
ATOM 1593 N N . HIS A 1 216 ? 245.778 234.476 239.352 1.00 29.44 216 HIS A N 1
ATOM 1594 C CA . HIS A 1 216 ? 246.903 234.515 240.276 1.00 29.44 216 HIS A CA 1
ATOM 1595 C C . HIS A 1 216 ? 246.583 235.355 241.499 1.00 29.44 216 HIS A C 1
ATOM 1596 O O . HIS A 1 216 ? 246.988 235.010 242.611 1.00 29.44 216 HIS A O 1
ATOM 1603 N N . GLN A 1 217 ? 245.868 236.460 241.323 1.00 30.16 217 GLN A N 1
ATOM 1604 C CA . GLN A 1 217 ? 245.617 237.348 242.448 1.00 30.16 217 GLN A CA 1
ATOM 1605 C C . GLN A 1 217 ? 244.607 236.781 243.430 1.00 30.16 217 GLN A C 1
ATOM 1606 O O . GLN A 1 217 ? 244.580 237.210 244.584 1.00 30.16 217 GLN A O 1
ATOM 1612 N N . ILE A 1 218 ? 243.806 235.811 243.007 1.00 33.62 218 ILE A N 1
ATOM 1613 C CA . ILE A 1 218 ? 242.820 235.174 243.872 1.00 33.62 218 ILE A CA 1
ATOM 1614 C C . ILE A 1 218 ? 243.414 233.996 244.624 1.00 33.62 218 ILE A C 1
ATOM 1615 O O . ILE A 1 218 ? 243.303 233.902 245.848 1.00 33.62 218 ILE A O 1
ATOM 1620 N N . HIS A 1 219 ? 244.060 233.085 243.903 1.00 34.69 219 HIS A N 1
ATOM 1621 C CA . HIS A 1 219 ? 244.561 231.866 244.517 1.00 34.69 219 HIS A CA 1
ATOM 1622 C C . HIS A 1 219 ? 245.863 232.089 245.270 1.00 34.69 219 HIS A C 1
ATOM 1623 O O . HIS A 1 219 ? 246.110 231.423 246.279 1.00 34.69 219 HIS A O 1
ATOM 1630 N N . VAL A 1 220 ? 246.697 233.015 244.812 1.00 33.72 220 VAL A N 1
ATOM 1631 C CA . VAL A 1 220 ? 248.050 233.177 245.320 1.00 33.72 220 VAL A CA 1
ATOM 1632 C C . VAL A 1 220 ? 248.212 234.471 246.103 1.00 33.72 220 VAL A C 1
ATOM 1633 O O . VAL A 1 220 ? 248.624 234.448 247.260 1.00 33.72 220 VAL A O 1
ATOM 1637 N N . SER A 1 221 ? 247.892 235.613 245.487 1.00 35.43 221 SER A N 1
ATOM 1638 C CA . SER A 1 221 ? 248.267 236.901 246.064 1.00 35.43 221 SER A CA 1
ATOM 1639 C C . SER A 1 221 ? 247.415 237.248 247.273 1.00 35.43 221 SER A C 1
ATOM 1640 O O . SER A 1 221 ? 247.942 237.635 248.320 1.00 35.43 221 SER A O 1
ATOM 1643 N N . LEU A 1 222 ? 246.097 237.151 247.127 1.00 39.22 222 LEU A N 1
ATOM 1644 C CA . LEU A 1 222 ? 245.186 237.430 248.235 1.00 39.22 222 LEU A CA 1
ATOM 1645 C C . LEU A 1 222 ? 245.363 236.568 249.489 1.00 39.22 222 LEU A C 1
ATOM 1646 O O . LEU A 1 222 ? 245.177 237.120 250.586 1.00 39.22 222 LEU A O 1
ATOM 1651 N N . PRO A 1 223 ? 245.672 235.258 249.437 1.00 39.79 223 PRO A N 1
ATOM 1652 C CA . PRO A 1 223 ? 245.838 234.543 250.715 1.00 39.79 223 PRO A CA 1
ATOM 1653 C C . PRO A 1 223 ? 247.079 234.923 251.499 1.00 39.79 223 PRO A C 1
ATOM 1654 O O . PRO A 1 223 ? 246.997 235.085 252.722 1.00 39.79 223 PRO A O 1
ATOM 1658 N N . VAL A 1 224 ? 248.233 235.039 250.843 1.00 41.24 224 VAL A N 1
ATOM 1659 C CA . VAL A 1 224 ? 249.458 235.361 251.565 1.00 41.24 224 VAL A CA 1
ATOM 1660 C C . VAL A 1 224 ? 249.442 236.811 252.048 1.00 41.24 224 VAL A C 1
ATOM 1661 O O . VAL A 1 224 ? 249.915 237.105 253.151 1.00 41.24 224 VAL A O 1
ATOM 1665 N N . ASN A 1 225 ? 248.838 237.721 251.284 1.00 41.32 225 ASN A N 1
ATOM 1666 C CA . ASN A 1 225 ? 248.753 239.102 251.727 1.00 41.32 225 ASN A CA 1
ATOM 1667 C C . ASN A 1 225 ? 247.743 239.263 252.848 1.00 41.32 225 ASN A C 1
ATOM 1668 O O . ASN A 1 225 ? 247.879 240.175 253.662 1.00 41.32 225 ASN A O 1
ATOM 1673 N N . LYS A 1 226 ? 246.749 238.376 252.933 1.00 43.41 226 LYS A N 1
ATOM 1674 C CA . LYS A 1 226 ? 245.804 238.446 254.043 1.00 43.41 226 LYS A CA 1
ATOM 1675 C C . LYS A 1 226 ? 246.473 238.090 255.362 1.00 43.41 226 LYS A C 1
ATOM 1676 O O . LYS A 1 226 ? 246.092 238.619 256.410 1.00 43.41 226 LYS A O 1
ATOM 1682 N N . LEU A 1 227 ? 247.483 237.220 255.324 1.00 44.93 227 LEU A N 1
ATOM 1683 C CA . LEU A 1 227 ? 248.261 236.909 256.515 1.00 44.93 227 LEU A CA 1
ATOM 1684 C C . LEU A 1 227 ? 249.423 237.875 256.710 1.00 44.93 227 LEU A C 1
ATOM 1685 O O . LEU A 1 227 ? 249.817 238.133 257.853 1.00 44.93 227 LEU A O 1
ATOM 1690 N N . LEU A 1 228 ? 249.986 238.408 255.619 1.00 43.63 228 LEU A N 1
ATOM 1691 C CA . LEU A 1 228 ? 251.034 239.419 255.741 1.00 43.63 228 LEU A CA 1
ATOM 1692 C C . LEU A 1 228 ? 250.495 240.722 256.315 1.00 43.63 228 LEU A C 1
ATOM 1693 O O . LEU A 1 228 ? 251.190 241.398 257.080 1.00 43.63 228 LEU A O 1
ATOM 1698 N N . ASP A 1 229 ? 249.268 241.101 255.962 1.00 45.84 229 ASP A N 1
ATOM 1699 C CA . ASP A 1 229 ? 248.691 242.285 256.581 1.00 45.84 229 ASP A CA 1
ATOM 1700 C C . ASP A 1 229 ? 248.057 241.980 257.929 1.00 45.84 229 ASP A C 1
ATOM 1701 O O . ASP A 1 229 ? 247.738 242.912 258.674 1.00 45.84 229 ASP A O 1
ATOM 1706 N N . SER A 1 230 ? 247.856 240.704 258.253 1.00 48.72 230 SER A N 1
ATOM 1707 C CA . SER A 1 230 ? 247.676 240.323 259.645 1.00 48.72 230 SER A CA 1
ATOM 1708 C C . SER A 1 230 ? 249.006 240.242 260.370 1.00 48.72 230 SER A C 1
ATOM 1709 O O . SER A 1 230 ? 249.030 240.268 261.604 1.00 48.72 230 SER A O 1
ATOM 1712 N N . GLY A 1 231 ? 250.104 240.138 259.625 1.00 50.82 231 GLY A N 1
ATOM 1713 C CA . GLY A 1 231 ? 251.437 240.264 260.172 1.00 50.82 231 GLY A CA 1
ATOM 1714 C C . GLY A 1 231 ? 251.889 239.101 261.022 1.00 50.82 231 GLY A C 1
ATOM 1715 O O . GLY A 1 231 ? 252.205 239.288 262.200 1.00 50.82 231 GLY A O 1
ATOM 1716 N N . VAL A 1 232 ? 251.924 237.896 260.458 1.00 54.19 232 VAL A N 1
ATOM 1717 C CA . VAL A 1 232 ? 252.395 236.761 261.240 1.00 54.19 232 VAL A CA 1
ATOM 1718 C C . VAL A 1 232 ? 253.911 236.621 261.115 1.00 54.19 232 VAL A C 1
ATOM 1719 O O . VAL A 1 232 ? 254.635 236.896 262.080 1.00 54.19 232 VAL A O 1
ATOM 1723 N N . SER A 1 233 ? 254.399 236.259 259.915 1.00 56.87 233 SER A N 1
ATOM 1724 C CA . SER A 1 233 ? 255.794 236.121 259.501 1.00 56.87 233 SER A CA 1
ATOM 1725 C C . SER A 1 233 ? 255.802 235.714 258.036 1.00 56.87 233 SER A C 1
ATOM 1726 O O . SER A 1 233 ? 254.850 235.078 257.578 1.00 56.87 233 SER A O 1
ATOM 1729 N N . PRO A 1 234 ? 256.851 236.024 257.270 1.00 55.94 234 PRO A N 1
ATOM 1730 C CA . PRO A 1 234 ? 256.992 235.401 255.946 1.00 55.94 234 PRO A CA 1
ATOM 1731 C C . PRO A 1 234 ? 257.426 233.944 256.005 1.00 55.94 234 PRO A C 1
ATOM 1732 O O . PRO A 1 234 ? 257.433 233.278 254.961 1.00 55.94 234 PRO A O 1
ATOM 1736 N N . GLN A 1 235 ? 257.796 233.438 257.185 1.00 59.47 235 GLN A N 1
ATOM 1737 C CA . GLN A 1 235 ? 258.176 232.044 257.379 1.00 59.47 235 GLN A CA 1
ATOM 1738 C C . GLN A 1 235 ? 257.010 231.185 257.847 1.00 59.47 235 GLN A C 1
ATOM 1739 O O . GLN A 1 235 ? 256.877 230.035 257.419 1.00 59.47 235 GLN A O 1
ATOM 1745 N N . GLU A 1 236 ? 256.160 231.724 258.724 1.00 56.53 236 GLU A N 1
ATOM 1746 C CA . GLU A 1 236 ? 255.015 230.973 259.219 1.00 56.53 236 GLU A CA 1
ATOM 1747 C C . GLU A 1 236 ? 253.920 230.823 258.173 1.00 56.53 236 GLU A C 1
ATOM 1748 O O . GLU A 1 236 ? 253.047 229.964 258.329 1.00 56.53 236 GLU A O 1
ATOM 1754 N N . ILE A 1 237 ? 253.945 231.634 257.126 1.00 51.42 237 ILE A N 1
ATOM 1755 C CA . ILE A 1 237 ? 252.879 231.634 256.123 1.00 51.42 237 ILE A CA 1
ATOM 1756 C C . ILE A 1 237 ? 253.028 230.398 255.241 1.00 51.42 237 ILE A C 1
ATOM 1757 O O . ILE A 1 237 ? 254.148 230.100 254.794 1.00 51.42 237 ILE A O 1
ATOM 1762 N N . PRO A 1 238 ? 251.951 229.643 255.017 1.00 49.24 238 PRO A N 1
ATOM 1763 C CA . PRO A 1 238 ? 252.023 228.477 254.132 1.00 49.24 238 PRO A CA 1
ATOM 1764 C C . PRO A 1 238 ? 252.356 228.862 252.702 1.00 49.24 238 PRO A C 1
ATOM 1765 O O . PRO A 1 238 ? 252.070 229.970 252.248 1.00 49.24 238 PRO A O 1
ATOM 1769 N N . LEU A 1 239 ? 252.988 227.929 252.002 1.00 43.56 239 LEU A N 1
ATOM 1770 C CA . LEU A 1 239 ? 253.376 228.166 250.627 1.00 43.56 239 LEU A CA 1
ATOM 1771 C C . LEU A 1 239 ? 252.132 228.221 249.743 1.00 43.56 239 LEU A C 1
ATOM 1772 O O . LEU A 1 239 ? 251.134 227.564 250.038 1.00 43.56 239 LEU A O 1
ATOM 1777 N N . PRO A 1 240 ? 252.158 229.013 248.665 1.00 41.04 240 PRO A N 1
ATOM 1778 C CA . PRO A 1 240 ? 250.905 229.334 247.962 1.00 41.04 240 PRO A CA 1
ATOM 1779 C C . PRO A 1 240 ? 250.282 228.187 247.189 1.00 41.04 240 PRO A C 1
ATOM 1780 O O . PRO A 1 240 ? 249.161 228.345 246.694 1.00 41.04 240 PRO A O 1
ATOM 1784 N N . HIS A 1 241 ? 250.956 227.047 247.055 1.00 41.04 241 HIS A N 1
ATOM 1785 C CA . HIS A 1 241 ? 250.279 225.875 246.520 1.00 41.04 241 HIS A CA 1
ATOM 1786 C C . HIS A 1 241 ? 249.361 225.232 247.548 1.00 41.04 241 HIS A C 1
ATOM 1787 O O . HIS A 1 241 ? 248.436 224.509 247.168 1.00 41.04 241 HIS A O 1
ATOM 1794 N N . GLU A 1 242 ? 249.598 225.479 248.840 1.00 45.34 242 GLU A N 1
ATOM 1795 C CA . GLU A 1 242 ? 248.727 224.951 249.881 1.00 45.34 242 GLU A CA 1
ATOM 1796 C C . GLU A 1 242 ? 247.368 225.634 249.904 1.00 45.34 242 GLU A C 1
ATOM 1797 O O . GLU A 1 242 ? 246.427 225.089 250.487 1.00 45.34 242 GLU A O 1
ATOM 1803 N N . PHE A 1 243 ? 247.240 226.810 249.299 1.00 44.28 243 PHE A N 1
ATOM 1804 C CA . PHE A 1 243 ? 245.942 227.450 249.160 1.00 44.28 243 PHE A CA 1
ATOM 1805 C C . PHE A 1 243 ? 245.135 226.891 248.001 1.00 44.28 243 PHE A C 1
ATOM 1806 O O . PHE A 1 243 ? 243.960 227.236 247.865 1.00 44.28 243 PHE A O 1
ATOM 1814 N N . ILE A 1 244 ? 245.741 226.057 247.162 1.00 42.68 244 ILE A N 1
ATOM 1815 C CA . ILE A 1 244 ? 245.024 225.318 246.134 1.00 42.68 244 ILE A CA 1
ATOM 1816 C C . ILE A 1 244 ? 244.695 223.904 246.596 1.00 42.68 244 ILE A C 1
ATOM 1817 O O . ILE A 1 244 ? 243.582 223.420 246.392 1.00 42.68 244 ILE A O 1
ATOM 1822 N N . LEU A 1 245 ? 245.650 223.243 247.249 1.00 45.20 245 LEU A N 1
ATOM 1823 C CA . LEU A 1 245 ? 245.434 221.879 247.714 1.00 45.20 245 LEU A CA 1
ATOM 1824 C C . LEU A 1 245 ? 244.535 221.850 248.942 1.00 45.20 245 LEU A C 1
ATOM 1825 O O . LEU A 1 245 ? 243.450 221.260 248.918 1.00 45.20 245 LEU A O 1
ATOM 1830 N N . ASN A 1 246 ? 244.969 222.485 250.026 1.00 48.82 246 ASN A N 1
ATOM 1831 C CA . ASN A 1 246 ? 244.247 222.450 251.295 1.00 48.82 246 ASN A CA 1
ATOM 1832 C C . ASN A 1 246 ? 243.104 223.453 251.226 1.00 48.82 246 ASN A C 1
ATOM 1833 O O . ASN A 1 246 ? 243.312 224.659 251.366 1.00 48.82 246 ASN A O 1
ATOM 1838 N N . LYS A 1 247 ? 241.884 222.952 251.016 1.00 49.18 247 LYS A N 1
ATOM 1839 C CA . LYS A 1 247 ? 240.731 223.839 250.906 1.00 49.18 247 LYS A CA 1
ATOM 1840 C C . LYS A 1 247 ? 240.252 224.304 252.275 1.00 49.18 247 LYS A C 1
ATOM 1841 O O . LYS A 1 247 ? 239.443 225.232 252.373 1.00 49.18 247 LYS A O 1
ATOM 1847 N N . ASP A 1 248 ? 240.717 223.661 253.346 1.00 50.39 248 ASP A N 1
ATOM 1848 C CA . ASP A 1 248 ? 240.434 224.184 254.678 1.00 50.39 248 ASP A CA 1
ATOM 1849 C C . ASP A 1 248 ? 241.275 225.419 254.961 1.00 50.39 248 ASP A C 1
ATOM 1850 O O . ASP A 1 248 ? 240.883 226.282 255.754 1.00 50.39 248 ASP A O 1
ATOM 1855 N N . LEU A 1 249 ? 242.436 225.519 254.317 1.00 49.04 249 LEU A N 1
ATOM 1856 C CA . LEU A 1 249 ? 243.305 226.671 254.509 1.00 49.04 249 LEU A CA 1
ATOM 1857 C C . LEU A 1 249 ? 242.777 227.898 253.784 1.00 49.04 249 LEU A C 1
ATOM 1858 O O . LEU A 1 249 ? 242.938 229.021 254.270 1.00 49.04 249 LEU A O 1
ATOM 1863 N N . ILE A 1 250 ? 242.146 227.704 252.622 1.00 47.43 250 ILE A N 1
ATOM 1864 C CA . ILE A 1 250 ? 241.487 228.791 251.906 1.00 47.43 250 ILE A CA 1
ATOM 1865 C C . ILE A 1 250 ? 240.104 229.097 252.479 1.00 47.43 250 ILE A C 1
ATOM 1866 O O . ILE A 1 250 ? 239.455 230.058 252.048 1.00 47.43 250 ILE A O 1
ATOM 1871 N N . ALA A 1 251 ? 239.642 228.325 253.460 1.00 49.04 251 ALA A N 1
ATOM 1872 C CA . ALA A 1 251 ? 238.365 228.589 254.105 1.00 49.04 251 ALA A CA 1
ATOM 1873 C C . ALA A 1 251 ? 238.497 229.417 255.375 1.00 49.04 251 ALA A C 1
ATOM 1874 O O . ALA A 1 251 ? 237.529 230.067 255.775 1.00 49.04 251 ALA A O 1
ATOM 1876 N N . GLN A 1 252 ? 239.662 229.412 256.021 1.00 49.64 252 GLN A N 1
ATOM 1877 C CA . GLN A 1 252 ? 239.851 230.242 257.203 1.00 49.64 252 GLN A CA 1
ATOM 1878 C C . GLN A 1 252 ? 240.044 231.708 256.854 1.00 49.64 252 GLN A C 1
ATOM 1879 O O . GLN A 1 252 ? 239.972 232.559 257.747 1.00 49.64 252 GLN A O 1
ATOM 1885 N N . LEU A 1 253 ? 240.296 232.018 255.585 1.00 46.04 253 LEU A N 1
ATOM 1886 C CA . LEU A 1 253 ? 240.415 233.388 255.106 1.00 46.04 253 LEU A CA 1
ATOM 1887 C C . LEU A 1 253 ? 239.509 233.559 253.897 1.00 46.04 253 LEU A C 1
ATOM 1888 O O . LEU A 1 253 ? 239.633 232.821 252.916 1.00 46.04 253 LEU A O 1
ATOM 1893 N N . TYR A 1 254 ? 238.578 234.522 253.993 1.00 44.13 254 TYR A N 1
ATOM 1894 C CA . TYR A 1 254 ? 237.405 234.729 253.141 1.00 44.13 254 TYR A CA 1
ATOM 1895 C C . TYR A 1 254 ? 236.670 233.424 252.844 1.00 44.13 254 TYR A C 1
ATOM 1896 O O . TYR A 1 254 ? 236.852 232.819 251.782 1.00 44.13 254 TYR A O 1
ATOM 1905 N N . PRO A 1 255 ? 235.862 232.937 253.799 1.00 44.84 255 PRO A N 1
ATOM 1906 C CA . PRO A 1 255 ? 235.219 231.622 253.659 1.00 44.84 255 PRO A CA 1
ATOM 1907 C C . PRO A 1 255 ? 234.115 231.532 252.617 1.00 44.84 255 PRO A C 1
ATOM 1908 O O . PRO A 1 255 ? 232.997 231.119 252.936 1.00 44.84 255 PRO A O 1
ATOM 1912 N N . SER A 1 256 ? 234.409 231.888 251.373 1.00 42.42 256 SER A N 1
ATOM 1913 C CA . SER A 1 256 ? 233.480 231.698 250.276 1.00 42.42 256 SER A CA 1
ATOM 1914 C C . SER A 1 256 ? 234.012 230.719 249.251 1.00 42.42 256 SER A C 1
ATOM 1915 O O . SER A 1 256 ? 233.326 230.436 248.264 1.00 42.42 256 SER A O 1
ATOM 1918 N N . PHE A 1 257 ? 235.222 230.212 249.449 1.00 41.28 257 PHE A N 1
ATOM 1919 C CA . PHE A 1 257 ? 235.780 229.176 248.599 1.00 41.28 257 PHE A CA 1
ATOM 1920 C C . PHE A 1 257 ? 235.196 227.803 248.882 1.00 41.28 257 PHE A C 1
ATOM 1921 O O . PHE A 1 257 ? 235.380 226.893 248.067 1.00 41.28 257 PHE A O 1
ATOM 1929 N N . GLY A 1 258 ? 234.500 227.634 250.009 1.00 43.88 258 GLY A N 1
ATOM 1930 C CA . GLY A 1 258 ? 233.887 226.361 250.340 1.00 43.88 258 GLY A CA 1
ATOM 1931 C C . GLY A 1 258 ? 232.713 225.987 249.461 1.00 43.88 258 GLY A C 1
ATOM 1932 O O . GLY A 1 258 ? 232.265 224.837 249.503 1.00 43.88 258 GLY A O 1
ATOM 1933 N N . GLN A 1 259 ? 232.203 226.928 248.669 1.00 43.98 259 GLN A N 1
ATOM 1934 C CA . GLN A 1 259 ? 231.102 226.661 247.761 1.00 43.98 259 GLN A CA 1
ATOM 1935 C C . GLN A 1 259 ? 231.551 226.385 246.334 1.00 43.98 259 GLN A C 1
ATOM 1936 O O . GLN A 1 259 ? 230.714 226.021 245.503 1.00 43.98 259 GLN A O 1
ATOM 1942 N N . GLY A 1 260 ? 232.836 226.542 246.033 1.00 41.38 260 GLY A N 1
ATOM 1943 C CA . GLY A 1 260 ? 233.345 226.158 244.730 1.00 41.38 260 GLY A CA 1
ATOM 1944 C C . GLY A 1 260 ? 232.935 227.120 243.629 1.00 41.38 260 GLY A C 1
ATOM 1945 O O . GLY A 1 260 ? 232.728 228.311 243.852 1.00 41.38 260 GLY A O 1
ATOM 1946 N N . LEU A 1 261 ? 232.822 226.584 242.420 1.00 39.61 261 LEU A N 1
ATOM 1947 C CA . LEU A 1 261 ? 232.426 227.363 241.258 1.00 39.61 261 LEU A CA 1
ATOM 1948 C C . LEU A 1 261 ? 230.923 227.344 241.022 1.00 39.61 261 LEU A C 1
ATOM 1949 O O . LEU A 1 261 ? 230.470 227.734 239.942 1.00 39.61 261 LEU A O 1
ATOM 1954 N N . THR A 1 262 ? 230.148 226.876 241.990 1.00 41.04 262 THR A N 1
ATOM 1955 C CA . THR A 1 262 ? 228.694 226.968 241.928 1.00 41.04 262 THR A CA 1
ATOM 1956 C C . THR A 1 262 ? 228.137 228.389 242.100 1.00 41.04 262 THR A C 1
ATOM 1957 O O . THR A 1 262 ? 227.066 228.657 241.545 1.00 41.04 262 THR A O 1
ATOM 1961 N N . PRO A 1 263 ? 228.759 229.328 242.834 1.00 38.85 263 PRO A N 1
ATOM 1962 C CA . PRO A 1 263 ? 228.337 230.726 242.667 1.00 38.85 263 PRO A CA 1
ATOM 1963 C C . PRO A 1 263 ? 228.624 231.306 241.293 1.00 38.85 263 PRO A C 1
ATOM 1964 O O . PRO A 1 263 ? 227.955 232.266 240.898 1.00 38.85 263 PRO A O 1
ATOM 1968 N N . PHE A 1 264 ? 229.587 230.766 240.549 1.00 36.69 264 PHE A N 1
ATOM 1969 C CA . PHE A 1 264 ? 229.923 231.351 239.258 1.00 36.69 264 PHE A CA 1
ATOM 1970 C C . PHE A 1 264 ? 228.923 230.945 238.185 1.00 36.69 264 PHE A C 1
ATOM 1971 O O . PHE A 1 264 ? 228.438 231.792 237.429 1.00 36.69 264 PHE A O 1
ATOM 1979 N N . PHE A 1 265 ? 228.608 229.655 238.094 1.00 37.67 265 PHE A N 1
ATOM 1980 C CA . PHE A 1 265 ? 227.808 229.185 236.972 1.00 37.67 265 PHE A CA 1
ATOM 1981 C C . PHE A 1 265 ? 226.321 229.405 237.191 1.00 37.67 265 PHE A C 1
ATOM 1982 O O . PHE A 1 265 ? 225.568 229.513 236.218 1.00 37.67 265 PHE A O 1
ATOM 1990 N N . THR A 1 266 ? 225.881 229.481 238.444 1.00 38.55 266 THR A N 1
ATOM 1991 C CA . THR A 1 266 ? 224.492 229.772 238.756 1.00 38.55 266 THR A CA 1
ATOM 1992 C C . THR A 1 266 ? 224.231 231.258 238.926 1.00 38.55 266 THR A C 1
ATOM 1993 O O . THR A 1 266 ? 223.177 231.630 239.453 1.00 38.55 266 THR A O 1
ATOM 1997 N N . LEU A 1 267 ? 225.180 232.104 238.516 1.00 38.08 267 LEU A N 1
ATOM 1998 C CA . LEU A 1 267 ? 225.100 233.567 238.530 1.00 38.08 267 LEU A CA 1
ATOM 1999 C C . LEU A 1 267 ? 224.824 234.141 239.912 1.00 38.08 267 LEU A C 1
ATOM 2000 O O . LEU A 1 267 ? 224.312 235.256 240.031 1.00 38.08 267 LEU A O 1
ATOM 2005 N N . ASN A 1 268 ? 225.157 233.405 240.966 1.00 39.44 268 ASN A N 1
ATOM 2006 C CA . ASN A 1 268 ? 225.005 233.902 242.328 1.00 39.44 268 ASN A CA 1
ATOM 2007 C C . ASN A 1 268 ? 226.355 234.480 242.750 1.00 39.44 268 ASN A C 1
ATOM 2008 O O . ASN A 1 268 ? 227.043 234.001 243.653 1.00 39.44 268 ASN A O 1
ATOM 2013 N N . TRP A 1 269 ? 226.739 235.536 242.035 1.00 36.44 269 TRP A N 1
ATOM 2014 C CA . TRP A 1 269 ? 228.064 236.123 242.166 1.00 36.44 269 TRP A CA 1
ATOM 2015 C C . TRP A 1 269 ? 228.237 236.898 243.458 1.00 36.44 269 TRP A C 1
ATOM 2016 O O . TRP A 1 269 ? 229.374 237.194 243.831 1.00 36.44 269 TRP A O 1
ATOM 2027 N N . ASN A 1 270 ? 227.142 237.208 244.154 1.00 41.26 270 ASN A N 1
ATOM 2028 C CA . ASN A 1 270 ? 227.189 237.963 245.398 1.00 41.26 270 ASN A CA 1
ATOM 2029 C C . ASN A 1 270 ? 227.898 237.209 246.518 1.00 41.26 270 ASN A C 1
ATOM 2030 O O . ASN A 1 270 ? 228.357 237.836 247.477 1.00 41.26 270 ASN A O 1
ATOM 2035 N N . GLU A 1 271 ? 228.036 235.885 246.406 1.00 41.22 271 GLU A N 1
ATOM 2036 C CA . GLU A 1 271 ? 228.765 235.127 247.415 1.00 41.22 271 GLU A CA 1
ATOM 2037 C C . GLU A 1 271 ? 230.264 235.380 247.367 1.00 41.22 271 GLU A C 1
ATOM 2038 O O . GLU A 1 271 ? 230.960 235.058 248.331 1.00 41.22 271 GLU A O 1
ATOM 2044 N N . TYR A 1 272 ? 230.768 235.969 246.280 1.00 38.14 272 TYR A N 1
ATOM 2045 C CA . TYR A 1 272 ? 232.169 236.344 246.145 1.00 38.14 272 TYR A CA 1
ATOM 2046 C C . TYR A 1 272 ? 232.447 237.748 246.654 1.00 38.14 272 TYR A C 1
ATOM 2047 O O . TYR A 1 272 ? 233.385 238.395 246.182 1.00 38.14 272 TYR A O 1
ATOM 2056 N N . SER A 1 273 ? 231.664 238.240 247.607 1.00 39.35 273 SER A N 1
ATOM 2057 C CA . SER A 1 273 ? 231.782 239.613 248.080 1.00 39.35 273 SER A CA 1
ATOM 2058 C C . SER A 1 273 ? 232.943 239.835 249.039 1.00 39.35 273 SER A C 1
ATOM 2059 O O . SER A 1 273 ? 233.043 240.925 249.607 1.00 39.35 273 SER A O 1
ATOM 2062 N N . ASP A 1 274 ? 233.814 238.850 249.238 1.00 40.96 274 ASP A N 1
ATOM 2063 C CA . ASP A 1 274 ? 234.931 238.987 250.160 1.00 40.96 274 ASP A CA 1
ATOM 2064 C C . ASP A 1 274 ? 236.301 238.856 249.512 1.00 40.96 274 ASP A C 1
ATOM 2065 O O . ASP A 1 274 ? 237.289 239.276 250.115 1.00 40.96 274 ASP A O 1
ATOM 2070 N N . PHE A 1 275 ? 236.397 238.294 248.308 1.00 37.99 275 PHE A N 1
ATOM 2071 C CA . PHE A 1 275 ? 237.632 238.381 247.546 1.00 37.99 275 PHE A CA 1
ATOM 2072 C C . PHE A 1 275 ? 237.439 238.988 246.165 1.00 37.99 275 PHE A C 1
ATOM 2073 O O . PHE A 1 275 ? 238.413 239.103 245.416 1.00 37.99 275 PHE A O 1
ATOM 2081 N N . LEU A 1 276 ? 236.217 239.361 245.800 1.00 33.75 276 LEU A N 1
ATOM 2082 C CA . LEU A 1 276 ? 235.940 240.195 244.631 1.00 33.75 276 LEU A CA 1
ATOM 2083 C C . LEU A 1 276 ? 235.153 241.383 245.140 1.00 33.75 276 LEU A C 1
ATOM 2084 O O . LEU A 1 276 ? 233.929 241.412 245.053 1.00 33.75 276 LEU A O 1
ATOM 2089 N N . THR A 1 277 ? 235.855 242.381 245.643 1.00 34.55 277 THR A N 1
ATOM 2090 C CA . THR A 1 277 ? 235.189 243.486 246.296 1.00 34.55 277 THR A CA 1
ATOM 2091 C C . THR A 1 277 ? 235.104 244.677 245.355 1.00 34.55 277 THR A C 1
ATOM 2092 O O . THR A 1 277 ? 235.462 244.614 244.177 1.00 34.55 277 THR A O 1
ATOM 2096 N N . PHE A 1 278 ? 234.584 245.769 245.893 1.00 32.01 278 PHE A N 1
ATOM 2097 C CA . PHE A 1 278 ? 234.686 247.098 245.320 1.00 32.01 278 PHE A CA 1
ATOM 2098 C C . PHE A 1 278 ? 234.999 248.074 246.429 1.00 32.01 278 PHE A C 1
ATOM 2099 O O . PHE A 1 278 ? 234.381 249.130 246.550 1.00 32.01 278 PHE A O 1
ATOM 2107 N N . LYS A 1 279 ? 235.940 247.678 247.294 1.00 33.43 279 LYS A N 1
ATOM 2108 C CA . LYS A 1 279 ? 236.285 248.470 248.472 1.00 33.43 279 LYS A CA 1
ATOM 2109 C C . LYS A 1 279 ? 236.836 249.825 248.069 1.00 33.43 279 LYS A C 1
ATOM 2110 O O . LYS A 1 279 ? 236.329 250.864 248.501 1.00 33.43 279 LYS A O 1
ATOM 2116 N N . GLY A 1 280 ? 237.842 249.827 247.203 1.00 35.46 280 GLY A N 1
ATOM 2117 C CA . GLY A 1 280 ? 238.273 251.019 246.507 1.00 35.46 280 GLY A CA 1
ATOM 2118 C C . GLY A 1 280 ? 238.842 252.106 247.387 1.00 35.46 280 GLY A C 1
ATOM 2119 O O . GLY A 1 280 ? 238.202 253.134 247.583 1.00 35.46 280 GLY A O 1
ATOM 2120 N N . GLY A 1 281 ? 240.003 251.880 247.948 1.00 35.51 281 GLY A N 1
ATOM 2121 C CA . GLY A 1 281 ? 240.662 252.878 248.764 1.00 35.51 281 GLY A CA 1
ATOM 2122 C C . GLY A 1 281 ? 242.088 252.463 248.852 1.00 35.51 281 GLY A C 1
ATOM 2123 O O . GLY A 1 281 ? 242.636 251.878 247.916 1.00 35.51 281 GLY A O 1
ATOM 2124 N N . LEU A 1 282 ? 242.704 252.739 249.988 1.00 34.91 282 LEU A N 1
ATOM 2125 C CA . LEU A 1 282 ? 244.031 252.228 250.266 1.00 34.91 282 LEU A CA 1
ATOM 2126 C C . LEU A 1 282 ? 243.975 251.328 251.487 1.00 34.91 282 LEU A C 1
ATOM 2127 O O . LEU A 1 282 ? 243.154 251.523 252.387 1.00 34.91 282 LEU A O 1
ATOM 2132 N N . ASN A 1 283 ? 244.833 250.323 251.483 1.00 37.93 283 ASN A N 1
ATOM 2133 C CA . ASN A 1 283 ? 244.995 249.455 252.635 1.00 37.93 283 ASN A CA 1
ATOM 2134 C C . ASN A 1 283 ? 245.542 250.265 253.805 1.00 37.93 283 ASN A C 1
ATOM 2135 O O . ASN A 1 283 ? 246.565 250.944 253.654 1.00 37.93 283 ASN A O 1
ATOM 2140 N N . PRO A 1 284 ? 244.891 250.242 254.971 1.00 38.77 284 PRO A N 1
ATOM 2141 C CA . PRO A 1 284 ? 245.415 250.998 256.121 1.00 38.77 284 PRO A CA 1
ATOM 2142 C C . PRO A 1 284 ? 246.664 250.393 256.732 1.00 38.77 284 PRO A C 1
ATOM 2143 O O . PRO A 1 284 ? 247.316 251.059 257.546 1.00 38.77 284 PRO A O 1
ATOM 2147 N N . VAL A 1 285 ? 247.016 249.163 256.370 1.00 38.26 285 VAL A N 1
ATOM 2148 C CA . VAL A 1 285 ? 248.193 248.504 256.920 1.00 38.26 285 VAL A CA 1
ATOM 2149 C C . VAL A 1 285 ? 249.404 248.684 256.012 1.00 38.26 285 VAL A C 1
ATOM 2150 O O . VAL A 1 285 ? 250.535 248.778 256.491 1.00 38.26 285 VAL A O 1
ATOM 2154 N N . THR A 1 286 ? 249.204 248.748 254.699 1.00 35.66 286 THR A N 1
ATOM 2155 C CA . THR A 1 286 ? 250.308 248.899 253.759 1.00 35.66 286 THR A CA 1
ATOM 2156 C C . THR A 1 286 ? 250.349 250.243 253.064 1.00 35.66 286 THR A C 1
ATOM 2157 O O . THR A 1 286 ? 251.434 250.784 252.849 1.00 35.66 286 THR A O 1
ATOM 2161 N N . GLY A 1 287 ? 249.203 250.789 252.681 1.00 34.97 287 GLY A N 1
ATOM 2162 C CA . GLY A 1 287 ? 249.203 251.971 251.847 1.00 34.97 287 GLY A CA 1
ATOM 2163 C C . GLY A 1 287 ? 249.203 251.669 250.374 1.00 34.97 287 GLY A C 1
ATOM 2164 O O . GLY A 1 287 ? 249.645 252.496 249.576 1.00 34.97 287 GLY A O 1
ATOM 2165 N N . GLY A 1 288 ? 248.734 250.485 249.988 1.00 33.36 288 GLY A N 1
ATOM 2166 C CA . GLY A 1 288 ? 248.511 250.153 248.605 1.00 33.36 288 GLY A CA 1
ATOM 2167 C C . GLY A 1 288 ? 247.035 249.909 248.360 1.00 33.36 288 GLY A C 1
ATOM 2168 O O . GLY A 1 288 ? 246.219 249.940 249.282 1.00 33.36 288 GLY A O 1
ATOM 2169 N N . LEU A 1 289 ? 246.710 249.677 247.091 1.00 31.68 289 LEU A N 1
ATOM 2170 C CA . LEU A 1 289 ? 245.354 249.295 246.729 1.00 31.68 289 LEU A CA 1
ATOM 2171 C C . LEU A 1 289 ? 245.000 247.961 247.365 1.00 31.68 289 LEU A C 1
ATOM 2172 O O . LEU A 1 289 ? 245.871 247.133 247.640 1.00 31.68 289 LEU A O 1
ATOM 2177 N N . TRP A 1 290 ? 243.712 247.773 247.639 1.00 35.54 290 TRP A N 1
ATOM 2178 C CA . TRP A 1 290 ? 243.239 246.483 248.116 1.00 35.54 290 TRP A CA 1
ATOM 2179 C C . TRP A 1 290 ? 243.415 245.451 247.014 1.00 35.54 290 TRP A C 1
ATOM 2180 O O . TRP A 1 290 ? 243.081 245.706 245.854 1.00 35.54 290 TRP A O 1
ATOM 2191 N N . LEU A 1 291 ? 243.983 244.299 247.365 1.00 35.05 291 LEU A N 1
ATOM 2192 C CA . LEU A 1 291 ? 244.243 243.286 246.353 1.00 35.05 291 LEU A CA 1
ATOM 2193 C C . LEU A 1 291 ? 242.967 242.619 245.874 1.00 35.05 291 LEU A C 1
ATOM 2194 O O . LEU A 1 291 ? 242.926 242.126 244.743 1.00 35.05 291 LEU A O 1
ATOM 2199 N N . SER A 1 292 ? 241.926 242.601 246.706 1.00 34.96 292 SER A N 1
ATOM 2200 C CA . SER A 1 292 ? 240.637 242.088 246.274 1.00 34.96 292 SER A CA 1
ATOM 2201 C C . SER A 1 292 ? 239.947 243.029 245.297 1.00 34.96 292 SER A C 1
ATOM 2202 O O . SER A 1 292 ? 239.096 242.580 244.526 1.00 34.96 292 SER A O 1
ATOM 2205 N N . ASP A 1 293 ? 240.291 244.318 245.313 1.00 34.16 293 ASP A N 1
ATOM 2206 C CA . ASP A 1 293 ? 239.874 245.209 244.237 1.00 34.16 293 ASP A CA 1
ATOM 2207 C C . ASP A 1 293 ? 240.553 244.834 242.933 1.00 34.16 293 ASP A C 1
ATOM 2208 O O . ASP A 1 293 ? 239.891 244.661 241.905 1.00 34.16 293 ASP A O 1
ATOM 2213 N N . SER A 1 294 ? 241.880 244.707 242.958 1.00 31.79 294 SER A N 1
ATOM 2214 C CA . SER A 1 294 ? 242.619 244.358 241.755 1.00 31.79 294 SER A CA 1
ATOM 2215 C C . SER A 1 294 ? 242.369 242.925 241.314 1.00 31.79 294 SER A C 1
ATOM 2216 O O . SER A 1 294 ? 242.614 242.601 240.148 1.00 31.79 294 SER A O 1
ATOM 2219 N N . ALA A 1 295 ? 241.905 242.058 242.217 1.00 31.94 295 ALA A N 1
ATOM 2220 C CA . ALA A 1 295 ? 241.425 240.747 241.800 1.00 31.94 295 ALA A CA 1
ATOM 2221 C C . ALA A 1 295 ? 240.129 240.878 241.017 1.00 31.94 295 ALA A C 1
ATOM 2222 O O . ALA A 1 295 ? 239.977 240.276 239.949 1.00 31.94 295 ALA A O 1
ATOM 2224 N N . HIS A 1 296 ? 239.188 241.677 241.530 1.00 29.69 296 HIS A N 1
ATOM 2225 C CA . HIS A 1 296 ? 237.947 241.939 240.809 1.00 29.69 296 HIS A CA 1
ATOM 2226 C C . HIS A 1 296 ? 238.193 242.762 239.557 1.00 29.69 296 HIS A C 1
ATOM 2227 O O . HIS A 1 296 ? 237.432 242.646 238.591 1.00 29.69 296 HIS A O 1
ATOM 2234 N N . HIS A 1 297 ? 239.246 243.583 239.555 1.00 26.74 297 HIS A N 1
ATOM 2235 C CA . HIS A 1 297 ? 239.549 244.480 238.447 1.00 26.74 297 HIS A CA 1
ATOM 2236 C C . HIS A 1 297 ? 239.826 243.715 237.166 1.00 26.74 297 HIS A C 1
ATOM 2237 O O . HIS A 1 297 ? 239.016 243.769 236.240 1.00 26.74 297 HIS A O 1
ATOM 2244 N N . HIS A 1 298 ? 240.919 242.943 237.139 1.00 25.92 298 HIS A N 1
ATOM 2245 C CA . HIS A 1 298 ? 241.349 242.265 235.919 1.00 25.92 298 HIS A CA 1
ATOM 2246 C C . HIS A 1 298 ? 240.374 241.193 235.477 1.00 25.92 298 HIS A C 1
ATOM 2247 O O . HIS A 1 298 ? 240.390 240.813 234.306 1.00 25.92 298 HIS A O 1
ATOM 2254 N N . LEU A 1 299 ? 239.541 240.694 236.388 1.00 29.36 299 LEU A N 1
ATOM 2255 C CA . LEU A 1 299 ? 238.440 239.831 235.993 1.00 29.36 299 LEU A CA 1
ATOM 2256 C C . LEU A 1 299 ? 237.411 240.598 235.172 1.00 29.36 299 LEU A C 1
ATOM 2257 O O . LEU A 1 299 ? 236.908 240.087 234.168 1.00 29.36 299 LEU A O 1
ATOM 2262 N N . ALA A 1 300 ? 237.094 241.829 235.578 1.00 27.22 300 ALA A N 1
ATOM 2263 C CA . ALA A 1 300 ? 236.177 242.651 234.799 1.00 27.22 300 ALA A CA 1
ATOM 2264 C C . ALA A 1 300 ? 236.824 243.148 233.514 1.00 27.22 300 ALA A C 1
ATOM 2265 O O . ALA A 1 300 ? 236.142 243.290 232.495 1.00 27.22 300 ALA A O 1
ATOM 2267 N N . ILE A 1 301 ? 238.128 243.429 233.551 1.00 27.12 301 ILE A N 1
ATOM 2268 C CA . ILE A 1 301 ? 238.874 243.795 232.351 1.00 27.12 301 ILE A CA 1
ATOM 2269 C C . ILE A 1 301 ? 238.938 242.628 231.375 1.00 27.12 301 ILE A C 1
ATOM 2270 O O . ILE A 1 301 ? 238.920 242.831 230.155 1.00 27.12 301 ILE A O 1
ATOM 2275 N N . ALA A 1 302 ? 239.012 241.397 231.888 1.00 28.06 302 ALA A N 1
ATOM 2276 C CA . ALA A 1 302 ? 239.100 240.223 231.028 1.00 28.06 302 ALA A CA 1
ATOM 2277 C C . ALA A 1 302 ? 237.830 240.034 230.223 1.00 28.06 302 ALA A C 1
ATOM 2278 O O . ALA A 1 302 ? 237.881 239.861 229.002 1.00 28.06 302 ALA A O 1
ATOM 2280 N N . VAL A 1 303 ? 236.679 240.082 230.896 1.00 26.97 303 VAL A N 1
ATOM 2281 C CA . VAL A 1 303 ? 235.400 239.881 230.233 1.00 26.97 303 VAL A CA 1
ATOM 2282 C C . VAL A 1 303 ? 235.114 240.999 229.244 1.00 26.97 303 VAL A C 1
ATOM 2283 O O . VAL A 1 303 ? 234.590 240.742 228.162 1.00 26.97 303 VAL A O 1
ATOM 2287 N N . LEU A 1 304 ? 235.506 242.236 229.555 1.00 27.19 304 LEU A N 1
ATOM 2288 C CA . LEU A 1 304 ? 235.375 243.307 228.571 1.00 27.19 304 LEU A CA 1
ATOM 2289 C C . LEU A 1 304 ? 236.302 243.093 227.387 1.00 27.19 304 LEU A C 1
ATOM 2290 O O . LEU A 1 304 ? 235.967 243.464 226.261 1.00 27.19 304 LEU A O 1
ATOM 2295 N N . PHE A 1 305 ? 237.467 242.499 227.619 1.00 26.97 305 PHE A N 1
ATOM 2296 C CA . PHE A 1 305 ? 238.396 242.253 226.527 1.00 26.97 305 PHE A CA 1
ATOM 2297 C C . PHE A 1 305 ? 238.080 240.983 225.755 1.00 26.97 305 PHE A C 1
ATOM 2298 O O . PHE A 1 305 ? 238.353 240.921 224.554 1.00 26.97 305 PHE A O 1
ATOM 2306 N N . ILE A 1 306 ? 237.536 239.957 226.411 1.00 26.21 306 ILE A N 1
ATOM 2307 C CA . ILE A 1 306 ? 237.193 238.738 225.687 1.00 26.21 306 ILE A CA 1
ATOM 2308 C C . ILE A 1 306 ? 235.958 238.965 224.828 1.00 26.21 306 ILE A C 1
ATOM 2309 O O . ILE A 1 306 ? 235.911 238.544 223.667 1.00 26.21 306 ILE A O 1
ATOM 2314 N N . VAL A 1 307 ? 234.957 239.663 225.372 1.00 26.03 307 VAL A N 1
ATOM 2315 C CA . VAL A 1 307 ? 233.738 239.970 224.625 1.00 26.03 307 VAL A CA 1
ATOM 2316 C C . VAL A 1 307 ? 234.045 240.876 223.440 1.00 26.03 307 VAL A C 1
ATOM 2317 O O . VAL A 1 307 ? 233.548 240.652 222.332 1.00 26.03 307 VAL A O 1
ATOM 2321 N N . ALA A 1 308 ? 234.932 241.858 223.629 1.00 26.75 308 ALA A N 1
ATOM 2322 C CA . ALA A 1 308 ? 235.316 242.742 222.531 1.00 26.75 308 ALA A CA 1
ATOM 2323 C C . ALA A 1 308 ? 236.135 242.040 221.463 1.00 26.75 308 ALA A C 1
ATOM 2324 O O . ALA A 1 308 ? 236.215 242.540 220.340 1.00 26.75 308 ALA A O 1
ATOM 2326 N N . GLY A 1 309 ? 236.746 240.905 221.781 1.00 26.78 309 GLY A N 1
ATOM 2327 C CA . GLY A 1 309 ? 237.488 240.162 220.788 1.00 26.78 309 GLY A CA 1
ATOM 2328 C C . GLY A 1 309 ? 236.648 239.323 219.862 1.00 26.78 309 GLY A C 1
ATOM 2329 O O . GLY A 1 309 ? 237.196 238.668 218.977 1.00 26.78 309 GLY A O 1
ATOM 2330 N N . HIS A 1 310 ? 235.332 239.300 220.056 1.00 27.07 310 HIS A N 1
ATOM 2331 C CA . HIS A 1 310 ? 234.415 238.630 219.146 1.00 27.07 310 HIS A CA 1
ATOM 2332 C C . HIS A 1 310 ? 233.663 239.619 218.277 1.00 27.07 310 HIS A C 1
ATOM 2333 O O . HIS A 1 310 ? 232.510 239.378 217.914 1.00 27.07 310 HIS A O 1
ATOM 2340 N N . MET A 1 311 ? 234.294 240.737 217.945 1.00 26.41 311 MET A N 1
ATOM 2341 C CA . MET A 1 311 ? 233.641 241.826 217.244 1.00 26.41 311 MET A CA 1
ATOM 2342 C C . MET A 1 311 ? 233.904 241.813 215.751 1.00 26.41 311 MET A C 1
ATOM 2343 O O . MET A 1 311 ? 232.973 241.983 214.961 1.00 26.41 311 MET A O 1
ATOM 2348 N N . TYR A 1 312 ? 235.143 241.590 215.346 1.00 26.24 312 TYR A N 1
ATOM 2349 C CA . TYR A 1 312 ? 235.536 241.776 213.960 1.00 26.24 312 TYR A CA 1
ATOM 2350 C C . TYR A 1 312 ? 235.376 240.480 213.178 1.00 26.24 312 TYR A C 1
ATOM 2351 O O . TYR A 1 312 ? 235.515 239.384 213.717 1.00 26.24 312 TYR A O 1
ATOM 2360 N N . ARG A 1 313 ? 235.074 240.623 211.895 1.00 31.91 313 ARG A N 1
ATOM 2361 C CA . ARG A 1 313 ? 234.697 239.490 211.069 1.00 31.91 313 ARG A CA 1
ATOM 2362 C C . ARG A 1 313 ? 235.902 238.639 210.710 1.00 31.91 313 ARG A C 1
ATOM 2363 O O . ARG A 1 313 ? 237.020 239.128 210.563 1.00 31.91 313 ARG A O 1
ATOM 2371 N N . THR A 1 314 ? 235.647 237.349 210.544 1.00 32.64 314 THR A N 1
ATOM 2372 C CA . THR A 1 314 ? 236.644 236.362 210.151 1.00 32.64 314 THR A CA 1
ATOM 2373 C C . THR A 1 314 ? 235.970 235.483 209.108 1.00 32.64 314 THR A C 1
ATOM 2374 O O . THR A 1 314 ? 235.004 235.887 208.452 1.00 32.64 314 THR A O 1
ATOM 2378 N N . ASN A 1 315 ? 236.492 234.284 208.914 1.00 33.81 315 ASN A N 1
ATOM 2379 C CA . ASN A 1 315 ? 235.948 233.339 207.950 1.00 33.81 315 ASN A CA 1
ATOM 2380 C C . ASN A 1 315 ? 234.659 232.633 208.422 1.00 33.81 315 ASN A C 1
ATOM 2381 O O . ASN A 1 315 ? 234.300 231.602 207.842 1.00 33.81 315 ASN A O 1
ATOM 2386 N N . TRP A 1 316 ? 233.958 233.147 209.439 1.00 35.08 316 TRP A N 1
ATOM 2387 C CA . TRP A 1 316 ? 232.694 232.581 209.897 1.00 35.08 316 TRP A CA 1
ATOM 2388 C C . TRP A 1 316 ? 231.528 233.551 209.745 1.00 35.08 316 TRP A C 1
ATOM 2389 O O . TRP A 1 316 ? 230.531 233.438 210.457 1.00 35.08 316 TRP A O 1
ATOM 2400 N N . GLY A 1 317 ? 231.634 234.511 208.842 1.00 36.04 317 GLY A N 1
ATOM 2401 C CA . GLY A 1 317 ? 230.476 235.345 208.533 1.00 36.04 317 GLY A CA 1
ATOM 2402 C C . GLY A 1 317 ? 230.039 236.409 209.509 1.00 36.04 317 GLY A C 1
ATOM 2403 O O . GLY A 1 317 ? 229.868 237.567 209.119 1.00 36.04 317 GLY A O 1
ATOM 2404 N N . ILE A 1 318 ? 229.819 236.044 210.773 1.00 33.04 318 ILE A N 1
ATOM 2405 C CA . ILE A 1 318 ? 229.444 237.036 211.769 1.00 33.04 318 ILE A CA 1
ATOM 2406 C C . ILE A 1 318 ? 230.644 237.920 212.070 1.00 33.04 318 ILE A C 1
ATOM 2407 O O . ILE A 1 318 ? 231.804 237.507 211.936 1.00 33.04 318 ILE A O 1
ATOM 2412 N N . GLY A 1 319 ? 230.371 239.162 212.439 1.00 32.10 319 GLY A N 1
ATOM 2413 C CA . GLY A 1 319 ? 231.452 240.061 212.765 1.00 32.10 319 GLY A CA 1
ATOM 2414 C C . GLY A 1 319 ? 231.508 241.333 211.955 1.00 32.10 319 GLY A C 1
ATOM 2415 O O . GLY A 1 319 ? 231.064 241.385 210.806 1.00 32.10 319 GLY A O 1
ATOM 2416 N N . HIS A 1 320 ? 232.081 242.362 212.561 1.00 28.85 320 HIS A N 1
ATOM 2417 C CA . HIS A 1 320 ? 232.243 243.652 211.923 1.00 28.85 320 HIS A CA 1
ATOM 2418 C C . HIS A 1 320 ? 233.388 243.633 210.924 1.00 28.85 320 HIS A C 1
ATOM 2419 O O . HIS A 1 320 ? 234.403 242.968 211.123 1.00 28.85 320 HIS A O 1
ATOM 2426 N N . SER A 1 321 ? 233.226 244.387 209.849 1.00 30.71 321 SER A N 1
ATOM 2427 C CA . SER A 1 321 ? 234.294 244.592 208.884 1.00 30.71 321 SER A CA 1
ATOM 2428 C C . SER A 1 321 ? 234.799 246.016 209.036 1.00 30.71 321 SER A C 1
ATOM 2429 O O . SER A 1 321 ? 234.018 246.964 208.923 1.00 30.71 321 SER A O 1
ATOM 2432 N N . MET A 1 322 ? 236.098 246.165 209.298 1.00 29.52 322 MET A N 1
ATOM 2433 C CA . MET A 1 322 ? 236.657 247.495 209.490 1.00 29.52 322 MET A CA 1
ATOM 2434 C C . MET A 1 322 ? 236.764 248.274 208.189 1.00 29.52 322 MET A C 1
ATOM 2435 O O . MET A 1 322 ? 236.891 249.498 208.228 1.00 29.52 322 MET A O 1
ATOM 2440 N N . LYS A 1 323 ? 236.714 247.602 207.040 1.00 31.34 323 LYS A N 1
ATOM 2441 C CA . LYS A 1 323 ? 236.726 248.329 205.779 1.00 31.34 323 LYS A CA 1
ATOM 2442 C C . LYS A 1 323 ? 235.371 248.954 205.489 1.00 31.34 323 LYS A C 1
ATOM 2443 O O . LYS A 1 323 ? 235.302 250.023 204.876 1.00 31.34 323 LYS A O 1
ATOM 2449 N N . GLU A 1 324 ? 234.290 248.316 205.925 1.00 32.36 324 GLU A N 1
ATOM 2450 C CA . GLU A 1 324 ? 232.948 248.831 205.702 1.00 32.36 324 GLU A CA 1
ATOM 2451 C C . GLU A 1 324 ? 232.419 249.655 206.864 1.00 32.36 324 GLU A C 1
ATOM 2452 O O . GLU A 1 324 ? 231.291 250.142 206.787 1.00 32.36 324 GLU A O 1
ATOM 2458 N N . MET A 1 325 ? 233.187 249.816 207.937 1.00 30.74 325 MET A N 1
ATOM 2459 C CA . MET A 1 325 ? 232.862 250.816 208.945 1.00 30.74 325 MET A CA 1
ATOM 2460 C C . MET A 1 325 ? 233.350 252.194 208.537 1.00 30.74 325 MET A C 1
ATOM 2461 O O . MET A 1 325 ? 232.820 253.206 209.003 1.00 30.74 325 MET A O 1
ATOM 2466 N N . TYR A 1 326 ? 234.368 252.240 207.682 1.00 32.21 326 TYR A N 1
ATOM 2467 C CA . TYR A 1 326 ? 234.968 253.509 207.296 1.00 32.21 326 TYR A CA 1
ATOM 2468 C C . TYR A 1 326 ? 234.256 254.094 206.097 1.00 32.21 326 TYR A C 1
ATOM 2469 O O . TYR A 1 326 ? 233.958 255.293 206.056 1.00 32.21 326 TYR A O 1
ATOM 2478 N N . ASP A 1 327 ? 234.032 253.265 205.091 1.00 33.32 327 ASP A N 1
ATOM 2479 C CA . ASP A 1 327 ? 232.972 253.518 204.142 1.00 33.32 327 ASP A CA 1
ATOM 2480 C C . ASP A 1 327 ? 231.679 253.680 204.925 1.00 33.32 327 ASP A C 1
ATOM 2481 O O . ASP A 1 327 ? 231.387 252.890 205.827 1.00 33.32 327 ASP A O 1
ATOM 2486 N N . SER A 1 328 ? 230.941 254.743 204.614 1.00 33.93 328 SER A N 1
ATOM 2487 C CA . SER A 1 328 ? 229.777 255.218 205.366 1.00 33.93 328 SER A CA 1
ATOM 2488 C C . SER A 1 328 ? 230.107 255.546 206.820 1.00 33.93 328 SER A C 1
ATOM 2489 O O . SER A 1 328 ? 229.319 255.243 207.716 1.00 33.93 328 SER A O 1
ATOM 2492 N N . HIS A 1 329 ? 231.279 256.124 207.076 1.00 31.59 329 HIS A N 1
ATOM 2493 C CA . HIS A 1 329 ? 231.485 257.072 208.174 1.00 31.59 329 HIS A CA 1
ATOM 2494 C C . HIS A 1 329 ? 232.030 258.325 207.501 1.00 31.59 329 HIS A C 1
ATOM 2495 O O . HIS A 1 329 ? 233.231 258.588 207.524 1.00 31.59 329 HIS A O 1
ATOM 2502 N N . LYS A 1 330 ? 231.130 259.110 206.920 1.00 32.56 330 LYS A N 1
ATOM 2503 C CA . LYS A 1 330 ? 231.480 260.298 206.162 1.00 32.56 330 LYS A CA 1
ATOM 2504 C C . LYS A 1 330 ? 230.402 261.346 206.353 1.00 32.56 330 LYS A C 1
ATOM 2505 O O . LYS A 1 330 ? 229.212 261.051 206.238 1.00 32.56 330 LYS A O 1
ATOM 2511 N N . GLY A 1 331 ? 230.817 262.572 206.626 1.00 34.82 331 GLY A N 1
ATOM 2512 C CA . GLY A 1 331 ? 229.877 263.638 206.840 1.00 34.82 331 GLY A CA 1
ATOM 2513 C C . GLY A 1 331 ? 229.851 264.614 205.687 1.00 34.82 331 GLY A C 1
ATOM 2514 O O . GLY A 1 331 ? 230.388 264.355 204.606 1.00 34.82 331 GLY A O 1
ATOM 2515 N N . PRO A 1 332 ? 229.206 265.753 205.891 1.00 34.21 332 PRO A N 1
ATOM 2516 C CA . PRO A 1 332 ? 229.188 266.788 204.853 1.00 34.21 332 PRO A CA 1
ATOM 2517 C C . PRO A 1 332 ? 230.368 267.740 204.946 1.00 34.21 332 PRO A C 1
ATOM 2518 O O . PRO A 1 332 ? 230.713 268.402 203.963 1.00 34.21 332 PRO A O 1
ATOM 2522 N N . PHE A 1 333 ? 230.987 267.827 206.125 1.00 34.69 333 PHE A N 1
ATOM 2523 C CA . PHE A 1 333 ? 232.199 268.623 206.265 1.00 34.69 333 PHE A CA 1
ATOM 2524 C C . PHE A 1 333 ? 233.383 267.948 205.598 1.00 34.69 333 PHE A C 1
ATOM 2525 O O . PHE A 1 333 ? 234.239 268.623 205.018 1.00 34.69 333 PHE A O 1
ATOM 2533 N N . THR A 1 334 ? 233.448 266.621 205.670 1.00 32.43 334 THR A N 1
ATOM 2534 C CA . THR A 1 334 ? 234.699 265.900 205.507 1.00 32.43 334 THR A CA 1
ATOM 2535 C C . THR A 1 334 ? 234.760 265.030 204.261 1.00 32.43 334 THR A C 1
ATOM 2536 O O . THR A 1 334 ? 235.599 264.127 204.202 1.00 32.43 334 THR A O 1
ATOM 2540 N N . GLY A 1 335 ? 233.903 265.267 203.275 1.00 33.16 335 GLY A N 1
ATOM 2541 C CA . GLY A 1 335 ? 234.074 264.659 201.970 1.00 33.16 335 GLY A CA 1
ATOM 2542 C C . GLY A 1 335 ? 233.845 263.166 201.910 1.00 33.16 335 GLY A C 1
ATOM 2543 O O . GLY A 1 335 ? 232.754 262.690 202.227 1.00 33.16 335 GLY A O 1
ATOM 2544 N N . GLU A 1 336 ? 234.869 262.416 201.506 1.00 32.98 336 GLU A N 1
ATOM 2545 C CA . GLU A 1 336 ? 234.740 260.973 201.363 1.00 32.98 336 GLU A CA 1
ATOM 2546 C C . GLU A 1 336 ? 234.974 260.225 202.663 1.00 32.98 336 GLU A C 1
ATOM 2547 O O . GLU A 1 336 ? 234.951 258.991 202.657 1.00 32.98 336 GLU A O 1
ATOM 2553 N N . GLY A 1 337 ? 235.193 260.933 203.764 1.00 31.05 337 GLY A N 1
ATOM 2554 C CA . GLY A 1 337 ? 235.205 260.282 205.053 1.00 31.05 337 GLY A CA 1
ATOM 2555 C C . GLY A 1 337 ? 236.465 259.479 205.288 1.00 31.05 337 GLY A C 1
ATOM 2556 O O . GLY A 1 337 ? 237.540 259.781 204.768 1.00 31.05 337 GLY A O 1
ATOM 2557 N N . HIS A 1 338 ? 236.317 258.410 206.062 1.00 28.51 338 HIS A N 1
ATOM 2558 C CA . HIS A 1 338 ? 237.424 257.519 206.353 1.00 28.51 338 HIS A CA 1
ATOM 2559 C C . HIS A 1 338 ? 237.681 256.499 205.240 1.00 28.51 338 HIS A C 1
ATOM 2560 O O . HIS A 1 338 ? 238.353 255.499 205.493 1.00 28.51 338 HIS A O 1
ATOM 2567 N N . LYS A 1 339 ? 237.178 256.720 204.027 1.00 31.24 339 LYS A N 1
ATOM 2568 C CA . LYS A 1 339 ? 237.362 255.781 202.926 1.00 31.24 339 LYS A CA 1
ATOM 2569 C C . LYS A 1 339 ? 238.802 255.839 202.446 1.00 31.24 339 LYS A C 1
ATOM 2570 O O . LYS A 1 339 ? 239.237 256.846 201.883 1.00 31.24 339 LYS A O 1
ATOM 2576 N N . GLY A 1 340 ? 239.544 254.762 202.670 1.00 29.68 340 GLY A N 1
ATOM 2577 C CA . GLY A 1 340 ? 240.945 254.688 202.309 1.00 29.68 340 GLY A CA 1
ATOM 2578 C C . GLY A 1 340 ? 241.882 254.525 203.480 1.00 29.68 340 GLY A C 1
ATOM 2579 O O . GLY A 1 340 ? 243.044 254.156 203.274 1.00 29.68 340 GLY A O 1
ATOM 2580 N N . VAL A 1 341 ? 241.428 254.770 204.710 1.00 28.18 341 VAL A N 1
ATOM 2581 C CA . VAL A 1 341 ? 242.301 254.667 205.876 1.00 28.18 341 VAL A CA 1
ATOM 2582 C C . VAL A 1 341 ? 242.500 253.221 206.304 1.00 28.18 341 VAL A C 1
ATOM 2583 O O . VAL A 1 341 ? 243.500 252.902 206.953 1.00 28.18 341 VAL A O 1
ATOM 2587 N N . TYR A 1 342 ? 241.603 252.317 205.917 1.00 29.78 342 TYR A N 1
ATOM 2588 C CA . TYR A 1 342 ? 241.853 250.898 206.138 1.00 29.78 342 TYR A CA 1
ATOM 2589 C C . TYR A 1 342 ? 242.902 250.363 205.171 1.00 29.78 342 TYR A C 1
ATOM 2590 O O . TYR A 1 342 ? 243.803 249.623 205.578 1.00 29.78 342 TYR A O 1
ATOM 2599 N N . GLU A 1 343 ? 242.800 250.727 203.890 1.00 31.56 343 GLU A N 1
ATOM 2600 C CA . GLU A 1 343 ? 243.784 250.319 202.895 1.00 31.56 343 GLU A CA 1
ATOM 2601 C C . GLU A 1 343 ? 245.142 250.959 203.129 1.00 31.56 343 GLU A C 1
ATOM 2602 O O . GLU A 1 343 ? 246.157 250.406 202.695 1.00 31.56 343 GLU A O 1
ATOM 2608 N N . ILE A 1 344 ? 245.172 252.128 203.767 1.00 28.92 344 ILE A N 1
ATOM 2609 C CA . ILE A 1 344 ? 246.428 252.728 204.206 1.00 28.92 344 ILE A CA 1
ATOM 2610 C C . ILE A 1 344 ? 247.036 251.899 205.328 1.00 28.92 344 ILE A C 1
ATOM 2611 O O . ILE A 1 344 ? 248.237 251.609 205.332 1.00 28.92 344 ILE A O 1
ATOM 2616 N N . PHE A 1 345 ? 246.205 251.457 206.265 1.00 27.33 345 PHE A N 1
ATOM 2617 C CA . PHE A 1 345 ? 246.669 250.815 207.483 1.00 27.33 345 PHE A CA 1
ATOM 2618 C C . PHE A 1 345 ? 246.983 249.336 207.318 1.00 27.33 345 PHE A C 1
ATOM 2619 O O . PHE A 1 345 ? 247.594 248.754 208.216 1.00 27.33 345 PHE A O 1
ATOM 2627 N N . THR A 1 346 ? 246.554 248.701 206.231 1.00 29.11 346 THR A N 1
ATOM 2628 C CA . THR A 1 346 ? 246.944 247.327 205.944 1.00 29.11 346 THR A CA 1
ATOM 2629 C C . THR A 1 346 ? 248.046 247.260 204.902 1.00 29.11 346 THR A C 1
ATOM 2630 O O . THR A 1 346 ? 248.310 246.190 204.350 1.00 29.11 346 THR A O 1
ATOM 2634 N N . ASN A 1 347 ? 248.669 248.389 204.596 1.00 28.39 347 ASN A N 1
ATOM 2635 C CA . ASN A 1 347 ? 249.813 248.419 203.703 1.00 28.39 347 ASN A CA 1
ATOM 2636 C C . ASN A 1 347 ? 250.989 249.204 204.246 1.00 28.39 347 ASN A C 1
ATOM 2637 O O . ASN A 1 347 ? 252.131 248.844 203.948 1.00 28.39 347 ASN A O 1
ATOM 2642 N N . SER A 1 348 ? 250.763 250.244 205.035 1.00 27.21 348 SER A N 1
ATOM 2643 C CA . SER A 1 348 ? 251.839 251.039 205.601 1.00 27.21 348 SER A CA 1
ATOM 2644 C C . SER A 1 348 ? 252.225 250.458 206.948 1.00 27.21 348 SER A C 1
ATOM 2645 O O . SER A 1 348 ? 251.390 250.358 207.850 1.00 27.21 348 SER A O 1
ATOM 2648 N N . TRP A 1 349 ? 253.485 250.079 207.078 1.00 26.30 349 TRP A N 1
ATOM 2649 C CA . TRP A 1 349 ? 253.987 249.605 208.351 1.00 26.30 349 TRP A CA 1
ATOM 2650 C C . TRP A 1 349 ? 254.359 250.749 209.278 1.00 26.30 349 TRP A C 1
ATOM 2651 O O . TRP A 1 349 ? 254.517 250.527 210.481 1.00 26.30 349 TRP A O 1
ATOM 2662 N N . HIS A 1 350 ? 254.503 251.962 208.743 1.00 24.46 350 HIS A N 1
ATOM 2663 C CA . HIS A 1 350 ? 254.873 253.133 209.527 1.00 24.46 350 HIS A CA 1
ATOM 2664 C C . HIS A 1 350 ? 253.666 253.837 210.119 1.00 24.46 350 HIS A C 1
ATOM 2665 O O . HIS A 1 350 ? 253.720 254.289 211.266 1.00 24.46 350 HIS A O 1
ATOM 2672 N N . ALA A 1 351 ? 252.586 253.959 209.341 1.00 25.22 351 ALA A N 1
ATOM 2673 C CA . ALA A 1 351 ? 251.330 254.468 209.877 1.00 25.22 351 ALA A CA 1
ATOM 2674 C C . ALA A 1 351 ? 250.791 253.560 210.967 1.00 25.22 351 ALA A C 1
ATOM 2675 O O . ALA A 1 351 ? 250.171 254.033 211.922 1.00 25.22 351 ALA A O 1
ATOM 2677 N N . GLN A 1 352 ? 251.021 252.256 210.846 1.00 24.51 352 GLN A N 1
ATOM 2678 C CA . GLN A 1 352 ? 250.764 251.371 211.967 1.00 24.51 352 GLN A CA 1
ATOM 2679 C C . GLN A 1 352 ? 251.755 251.599 213.090 1.00 24.51 352 GLN A C 1
ATOM 2680 O O . GLN A 1 352 ? 251.399 251.442 214.255 1.00 24.51 352 GLN A O 1
ATOM 2686 N N . LEU A 1 353 ? 252.998 251.964 212.779 1.00 24.46 353 LEU A N 1
ATOM 2687 C CA . LEU A 1 353 ? 253.963 252.155 213.856 1.00 24.46 353 LEU A CA 1
ATOM 2688 C C . LEU A 1 353 ? 253.695 253.442 214.613 1.00 24.46 353 LEU A C 1
ATOM 2689 O O . LEU A 1 353 ? 253.719 253.447 215.846 1.00 24.46 353 LEU A O 1
ATOM 2694 N N . SER A 1 354 ? 253.420 254.527 213.891 1.00 25.05 354 SER A N 1
ATOM 2695 C CA . SER A 1 354 ? 253.245 255.831 214.517 1.00 25.05 354 SER A CA 1
ATOM 2696 C C . SER A 1 354 ? 252.017 255.872 215.413 1.00 25.05 354 SER A C 1
ATOM 2697 O O . SER A 1 354 ? 252.068 256.425 216.514 1.00 25.05 354 SER A O 1
ATOM 2700 N N . LEU A 1 355 ? 250.912 255.281 214.969 1.00 24.02 355 LEU A N 1
ATOM 2701 C CA . LEU A 1 355 ? 249.710 255.278 215.789 1.00 24.02 355 LEU A CA 1
ATOM 2702 C C . LEU A 1 355 ? 249.863 254.365 216.994 1.00 24.02 355 LEU A C 1
ATOM 2703 O O . LEU A 1 355 ? 249.417 254.701 218.095 1.00 24.02 355 LEU A O 1
ATOM 2708 N N . ASN A 1 356 ? 250.498 253.211 216.813 1.00 22.35 356 ASN A N 1
ATOM 2709 C CA . ASN A 1 356 ? 250.746 252.350 217.955 1.00 22.35 356 ASN A CA 1
ATOM 2710 C C . ASN A 1 356 ? 251.824 252.909 218.865 1.00 22.35 356 ASN A C 1
ATOM 2711 O O . ASN A 1 356 ? 251.909 252.483 220.013 1.00 22.35 356 ASN A O 1
ATOM 2716 N N . LEU A 1 357 ? 252.648 253.845 218.380 1.00 23.12 357 LEU A N 1
ATOM 2717 C CA . LEU A 1 357 ? 253.618 254.524 219.233 1.00 23.12 357 LEU A CA 1
ATOM 2718 C C . LEU A 1 357 ? 252.998 255.686 219.985 1.00 23.12 357 LEU A C 1
ATOM 2719 O O . LEU A 1 357 ? 253.405 255.968 221.118 1.00 23.12 357 LEU A O 1
ATOM 2724 N N . ALA A 1 358 ? 252.052 256.383 219.346 1.00 22.90 358 ALA A N 1
ATOM 2725 C CA . ALA A 1 358 ? 251.358 257.505 219.968 1.00 22.90 358 ALA A CA 1
ATOM 2726 C C . ALA A 1 358 ? 250.618 257.069 221.217 1.00 22.90 358 ALA A C 1
ATOM 2727 O O . ALA A 1 358 ? 250.794 257.650 222.288 1.00 22.90 358 ALA A O 1
ATOM 2729 N N . LEU A 1 359 ? 249.806 256.029 221.104 1.00 22.92 359 LEU A N 1
ATOM 2730 C CA . LEU A 1 359 ? 249.015 255.555 222.225 1.00 22.92 359 LEU A CA 1
ATOM 2731 C C . LEU A 1 359 ? 249.756 254.556 223.096 1.00 22.92 359 LEU A C 1
ATOM 2732 O O . LEU A 1 359 ? 249.203 254.108 224.101 1.00 22.92 359 LEU A O 1
ATOM 2737 N N . PHE A 1 360 ? 250.982 254.188 222.748 1.00 22.40 360 PHE A N 1
ATOM 2738 C CA . PHE A 1 360 ? 251.819 253.514 223.725 1.00 22.40 360 PHE A CA 1
ATOM 2739 C C . PHE A 1 360 ? 252.515 254.519 224.619 1.00 22.40 360 PHE A C 1
ATOM 2740 O O . PHE A 1 360 ? 252.671 254.274 225.820 1.00 22.40 360 PHE A O 1
ATOM 2748 N N . GLY A 1 361 ? 252.922 255.655 224.052 1.00 22.30 361 GLY A N 1
ATOM 2749 C CA . GLY A 1 361 ? 253.540 256.693 224.848 1.00 22.30 361 GLY A CA 1
ATOM 2750 C C . GLY A 1 361 ? 252.542 257.555 225.581 1.00 22.30 361 GLY A C 1
ATOM 2751 O O . GLY A 1 361 ? 252.835 258.041 226.674 1.00 22.30 361 GLY A O 1
ATOM 2752 N N . SER A 1 362 ? 251.362 257.769 224.997 1.00 22.33 362 SER A N 1
ATOM 2753 C CA . SER A 1 362 ? 250.299 258.449 225.723 1.00 22.33 362 SER A CA 1
ATOM 2754 C C . SER A 1 362 ? 249.811 257.611 226.885 1.00 22.33 362 SER A C 1
ATOM 2755 O O . SER A 1 362 ? 249.398 258.158 227.910 1.00 22.33 362 SER A O 1
ATOM 2758 N N . LEU A 1 363 ? 249.850 256.289 226.741 1.00 21.78 363 LEU A N 1
ATOM 2759 C CA . LEU A 1 363 ? 249.475 255.419 227.845 1.00 21.78 363 LEU A CA 1
ATOM 2760 C C . LEU A 1 363 ? 250.522 255.444 228.942 1.00 21.78 363 LEU A C 1
ATOM 2761 O O . LEU A 1 363 ? 250.182 255.408 230.124 1.00 21.78 363 LEU A O 1
ATOM 2766 N N . SER A 1 364 ? 251.799 255.531 228.569 1.00 20.87 364 SER A N 1
ATOM 2767 C CA . SER A 1 364 ? 252.881 255.441 229.541 1.00 20.87 364 SER A CA 1
ATOM 2768 C C . SER A 1 364 ? 252.925 256.629 230.490 1.00 20.87 364 SER A C 1
ATOM 2769 O O . SER A 1 364 ? 253.505 256.519 231.572 1.00 20.87 364 SER A O 1
ATOM 2772 N N . ILE A 1 365 ? 252.316 257.752 230.117 1.00 21.19 365 ILE A N 1
ATOM 2773 C CA . ILE A 1 365 ? 252.163 258.860 231.048 1.00 21.19 365 ILE A CA 1
ATOM 2774 C C . ILE A 1 365 ? 250.892 258.693 231.867 1.00 21.19 365 ILE A C 1
ATOM 2775 O O . ILE A 1 365 ? 250.817 259.165 233.005 1.00 21.19 365 ILE A O 1
ATOM 2780 N N . ILE A 1 366 ? 249.887 258.013 231.311 1.00 21.29 366 ILE A N 1
ATOM 2781 C CA . ILE A 1 366 ? 248.675 257.692 232.058 1.00 21.29 366 ILE A CA 1
ATOM 2782 C C . ILE A 1 366 ? 248.986 256.686 233.157 1.00 21.29 366 ILE A C 1
ATOM 2783 O O . ILE A 1 366 ? 248.436 256.763 234.262 1.00 21.29 366 ILE A O 1
ATOM 2788 N N . VAL A 1 367 ? 249.900 255.751 232.882 1.00 20.93 367 VAL A N 1
ATOM 2789 C CA . VAL A 1 367 ? 250.380 254.823 233.904 1.00 20.93 367 VAL A CA 1
ATOM 2790 C C . VAL A 1 367 ? 251.076 255.573 235.030 1.00 20.93 367 VAL A C 1
ATOM 2791 O O . VAL A 1 367 ? 250.893 255.252 236.208 1.00 20.93 367 VAL A O 1
ATOM 2795 N N . ALA A 1 368 ? 251.844 256.609 234.694 1.00 20.62 368 ALA A N 1
ATOM 2796 C CA . ALA A 1 368 ? 252.563 257.358 235.718 1.00 20.62 368 ALA A CA 1
ATOM 2797 C C . ALA A 1 368 ? 251.614 258.154 236.600 1.00 20.62 368 ALA A C 1
ATOM 2798 O O . ALA A 1 368 ? 251.813 258.240 237.814 1.00 20.62 368 ALA A O 1
ATOM 2800 N N . HIS A 1 369 ? 250.561 258.713 236.012 1.00 22.44 369 HIS A N 1
ATOM 2801 C CA . HIS A 1 369 ? 249.613 259.513 236.771 1.00 22.44 369 HIS A CA 1
ATOM 2802 C C . HIS A 1 369 ? 248.704 258.663 237.638 1.00 22.44 369 HIS A C 1
ATOM 2803 O O . HIS A 1 369 ? 248.245 259.118 238.687 1.00 22.44 369 HIS A O 1
ATOM 2810 N N . HIS A 1 370 ? 248.429 257.442 237.226 1.00 22.48 370 HIS A N 1
ATOM 2811 C CA . HIS A 1 370 ? 247.522 256.598 237.974 1.00 22.48 370 HIS A CA 1
ATOM 2812 C C . HIS A 1 370 ? 248.227 255.755 239.022 1.00 22.48 370 HIS A C 1
ATOM 2813 O O . HIS A 1 370 ? 247.562 254.997 239.731 1.00 22.48 370 HIS A O 1
ATOM 2820 N N . MET A 1 371 ? 249.547 255.869 239.148 1.00 23.23 371 MET A N 1
ATOM 2821 C CA . MET A 1 371 ? 250.297 255.021 240.060 1.00 23.23 371 MET A CA 1
ATOM 2822 C C . MET A 1 371 ? 250.876 255.762 241.253 1.00 23.23 371 MET A C 1
ATOM 2823 O O . MET A 1 371 ? 251.231 255.114 242.241 1.00 23.23 371 MET A O 1
ATOM 2828 N N . TYR A 1 372 ? 251.010 257.086 241.190 1.00 24.15 372 TYR A N 1
ATOM 2829 C CA . TYR A 1 372 ? 251.418 257.815 242.384 1.00 24.15 372 TYR A CA 1
ATOM 2830 C C . TYR A 1 372 ? 250.226 258.124 243.273 1.00 24.15 372 TYR A C 1
ATOM 2831 O O . TYR A 1 372 ? 250.384 258.274 244.488 1.00 24.15 372 TYR A O 1
ATOM 2840 N N . SER A 1 373 ? 249.042 258.243 242.680 1.00 25.36 373 SER A N 1
ATOM 2841 C CA . SER A 1 373 ? 247.826 258.652 243.366 1.00 25.36 373 SER A CA 1
ATOM 2842 C C . SER A 1 373 ? 247.023 257.463 243.857 1.00 25.36 373 SER A C 1
ATOM 2843 O O . SER A 1 373 ? 246.404 257.525 244.922 1.00 25.36 373 SER A O 1
ATOM 2846 N N . MET A 1 374 ? 247.019 256.383 243.084 1.00 25.14 374 MET A N 1
ATOM 2847 C CA . MET A 1 374 ? 246.465 255.098 243.492 1.00 25.14 374 MET A CA 1
ATOM 2848 C C . MET A 1 374 ? 247.627 254.118 243.480 1.00 25.14 374 MET A C 1
ATOM 2849 O O . MET A 1 374 ? 247.868 253.447 242.466 1.00 25.14 374 MET A O 1
ATOM 2854 N N . PRO A 1 375 ? 248.393 254.033 244.567 1.00 26.89 375 PRO A N 1
ATOM 2855 C CA . PRO A 1 375 ? 249.567 253.165 244.592 1.00 26.89 375 PRO A CA 1
ATOM 2856 C C . PRO A 1 375 ? 249.156 251.707 244.604 1.00 26.89 375 PRO A C 1
ATOM 2857 O O . PRO A 1 375 ? 248.530 251.238 245.564 1.00 26.89 375 PRO A O 1
ATOM 2861 N N . PRO A 1 376 ? 249.481 250.958 243.550 1.00 25.76 376 PRO A N 1
ATOM 2862 C CA . PRO A 1 376 ? 248.942 249.600 243.417 1.00 25.76 376 PRO A CA 1
ATOM 2863 C C . PRO A 1 376 ? 249.605 248.580 244.317 1.00 25.76 376 PRO A C 1
ATOM 2864 O O . PRO A 1 376 ? 248.979 247.563 244.639 1.00 25.76 376 PRO A O 1
ATOM 2868 N N . TYR A 1 377 ? 250.823 248.816 244.733 1.00 26.16 377 TYR A N 1
ATOM 2869 C CA . TYR A 1 377 ? 251.615 247.829 245.423 1.00 26.16 377 TYR A CA 1
ATOM 2870 C C . TYR A 1 377 ? 251.734 248.173 246.901 1.00 26.16 377 TYR A C 1
ATOM 2871 O O . TYR A 1 377 ? 251.693 249.349 247.269 1.00 26.16 377 TYR A O 1
ATOM 2880 N N . PRO A 1 378 ? 251.862 247.172 247.774 1.00 29.67 378 PRO A N 1
ATOM 2881 C CA . PRO A 1 378 ? 252.011 247.454 249.204 1.00 29.67 378 PRO A CA 1
ATOM 2882 C C . PRO A 1 378 ? 253.377 248.049 249.496 1.00 29.67 378 PRO A C 1
ATOM 2883 O O . PRO A 1 378 ? 254.387 247.547 249.009 1.00 29.67 378 PRO A O 1
ATOM 2887 N N . TYR A 1 379 ? 253.386 249.116 250.304 1.00 31.21 379 TYR A N 1
ATOM 2888 C CA . TYR A 1 379 ? 254.586 249.871 250.694 1.00 31.21 379 TYR A CA 1
ATOM 2889 C C . TYR A 1 379 ? 255.289 250.486 249.488 1.00 31.21 379 TYR A C 1
ATOM 2890 O O . TYR A 1 379 ? 256.511 250.634 249.469 1.00 31.21 379 TYR A O 1
ATOM 2899 N N . LEU A 1 380 ? 254.511 250.863 248.478 1.00 28.67 380 LEU A N 1
ATOM 2900 C CA . LEU A 1 380 ? 255.013 251.716 247.409 1.00 28.67 380 LEU A CA 1
ATOM 2901 C C . LEU A 1 380 ? 254.784 253.189 247.708 1.00 28.67 380 LEU A C 1
ATOM 2902 O O . LEU A 1 380 ? 255.583 254.036 247.294 1.00 28.67 380 LEU A O 1
ATOM 2907 N N . ALA A 1 381 ? 253.719 253.504 248.441 1.00 31.34 381 ALA A N 1
ATOM 2908 C CA . ALA A 1 381 ? 253.399 254.893 248.733 1.00 31.34 381 ALA A CA 1
ATOM 2909 C C . ALA A 1 381 ? 254.340 255.477 249.775 1.00 31.34 381 ALA A C 1
ATOM 2910 O O . ALA A 1 381 ? 254.754 256.634 249.661 1.00 31.34 381 ALA A O 1
ATOM 2912 N N . THR A 1 382 ? 254.683 254.701 250.802 1.00 33.66 382 THR A N 1
ATOM 2913 C CA . THR A 1 382 ? 255.623 255.190 251.804 1.00 33.66 382 THR A CA 1
ATOM 2914 C C . THR A 1 382 ? 257.045 255.187 251.268 1.00 33.66 382 THR A C 1
ATOM 2915 O O . THR A 1 382 ? 257.910 255.904 251.778 1.00 33.66 382 THR A O 1
ATOM 2919 N N . ASP A 1 383 ? 257.312 254.380 250.252 1.00 33.52 383 ASP A N 1
ATOM 2920 C CA . ASP A 1 383 ? 258.617 254.380 249.605 1.00 33.52 383 ASP A CA 1
ATOM 2921 C C . ASP A 1 383 ? 258.605 255.576 248.665 1.00 33.52 383 ASP A C 1
ATOM 2922 O O . ASP A 1 383 ? 258.268 255.460 247.487 1.00 33.52 383 ASP A O 1
ATOM 2927 N N . TYR A 1 384 ? 258.970 256.747 249.200 1.00 32.09 384 TYR A N 1
ATOM 2928 C CA . TYR A 1 384 ? 259.066 257.942 248.367 1.00 32.09 384 TYR A CA 1
ATOM 2929 C C . TYR A 1 384 ? 260.220 257.837 247.387 1.00 32.09 384 TYR A C 1
ATOM 2930 O O . TYR A 1 384 ? 260.201 258.479 246.335 1.00 32.09 384 TYR A O 1
ATOM 2939 N N . ALA A 1 385 ? 261.224 257.027 247.716 1.00 29.80 385 ALA A N 1
ATOM 2940 C CA . ALA A 1 385 ? 262.376 256.845 246.851 1.00 29.80 385 ALA A CA 1
ATOM 2941 C C . ALA A 1 385 ? 262.028 256.115 245.569 1.00 29.80 385 ALA A C 1
ATOM 2942 O O . ALA A 1 385 ? 262.753 256.249 244.586 1.00 29.80 385 ALA A O 1
ATOM 2944 N N . THR A 1 386 ? 260.942 255.352 245.554 1.00 29.42 386 THR A N 1
ATOM 2945 C CA . THR A 1 386 ? 260.522 254.606 244.378 1.00 29.42 386 THR A CA 1
ATOM 2946 C C . THR A 1 386 ? 259.369 255.261 243.634 1.00 29.42 386 THR A C 1
ATOM 2947 O O . THR A 1 386 ? 259.376 255.298 242.398 1.00 29.42 386 THR A O 1
ATOM 2951 N N . SER A 1 387 ? 258.395 255.807 244.371 1.00 28.61 387 SER A N 1
ATOM 2952 C CA . SER A 1 387 ? 257.207 256.396 243.763 1.00 28.61 387 SER A CA 1
ATOM 2953 C C . SER A 1 387 ? 257.543 257.614 242.918 1.00 28.61 387 SER A C 1
ATOM 2954 O O . SER A 1 387 ? 256.845 257.896 241.939 1.00 28.61 387 SER A O 1
ATOM 2957 N N . LEU A 1 388 ? 258.605 258.336 243.268 1.00 27.01 388 LEU A N 1
ATOM 2958 C CA . LEU A 1 388 ? 259.041 259.426 242.412 1.00 27.01 388 LEU A CA 1
ATOM 2959 C C . LEU A 1 388 ? 259.782 258.900 241.193 1.00 27.01 388 LEU A C 1
ATOM 2960 O O . LEU A 1 388 ? 259.601 259.420 240.090 1.00 27.01 388 LEU A O 1
ATOM 2965 N N . CYS A 1 389 ? 260.618 257.875 241.359 1.00 26.33 389 CYS A N 1
ATOM 2966 C CA . CYS A 1 389 ? 261.323 257.341 240.201 1.00 26.33 389 CYS A CA 1
ATOM 2967 C C . CYS A 1 389 ? 260.402 256.547 239.291 1.00 26.33 389 CYS A C 1
ATOM 2968 O O . CYS A 1 389 ? 260.651 256.472 238.086 1.00 26.33 389 CYS A O 1
ATOM 2971 N N . LEU A 1 390 ? 259.335 255.964 239.833 1.00 25.09 390 LEU A N 1
ATOM 2972 C CA . LEU A 1 390 ? 258.383 255.263 238.981 1.00 25.09 390 LEU A CA 1
ATOM 2973 C C . LEU A 1 390 ? 257.559 256.241 238.156 1.00 25.09 390 LEU A C 1
ATOM 2974 O O . LEU A 1 390 ? 257.190 255.940 237.016 1.00 25.09 390 LEU A O 1
ATOM 2979 N N . PHE A 1 391 ? 257.242 257.403 238.730 1.00 24.27 391 PHE A N 1
ATOM 2980 C CA . PHE A 1 391 ? 256.586 258.462 237.974 1.00 24.27 391 PHE A CA 1
ATOM 2981 C C . PHE A 1 391 ? 257.496 258.978 236.873 1.00 24.27 391 PHE A C 1
ATOM 2982 O O . PHE A 1 391 ? 257.111 259.009 235.701 1.00 24.27 391 PHE A O 1
ATOM 2990 N N . THR A 1 392 ? 258.716 259.374 237.239 1.00 23.17 392 THR A N 1
ATOM 2991 C CA . THR A 1 392 ? 259.596 260.078 236.317 1.00 23.17 392 THR A CA 1
ATOM 2992 C C . THR A 1 392 ? 260.130 259.161 235.231 1.00 23.17 392 THR A C 1
ATOM 2993 O O . THR A 1 392 ? 260.526 259.640 234.166 1.00 23.17 392 THR A O 1
ATOM 2997 N N . HIS A 1 393 ? 260.140 257.852 235.471 1.00 22.85 393 HIS A N 1
ATOM 2998 C CA . HIS A 1 393 ? 260.545 256.921 234.427 1.00 22.85 393 HIS A CA 1
ATOM 2999 C C . HIS A 1 393 ? 259.515 256.880 233.315 1.00 22.85 393 HIS A C 1
ATOM 3000 O O . HIS A 1 393 ? 259.816 257.219 232.169 1.00 22.85 393 HIS A O 1
ATOM 3007 N N . HIS A 1 394 ? 258.279 256.513 233.651 1.00 21.04 394 HIS A N 1
ATOM 3008 C CA . HIS A 1 394 ? 257.256 256.236 232.656 1.00 21.04 394 HIS A CA 1
ATOM 3009 C C . HIS A 1 394 ? 256.763 257.488 231.953 1.00 21.04 394 HIS A C 1
ATOM 3010 O O . HIS A 1 394 ? 256.250 257.386 230.837 1.00 21.04 394 HIS A O 1
ATOM 3017 N N . VAL A 1 395 ? 256.892 258.658 232.580 1.00 21.02 395 VAL A N 1
ATOM 3018 C CA . VAL A 1 395 ? 256.715 259.916 231.860 1.00 21.02 395 VAL A CA 1
ATOM 3019 C C . VAL A 1 395 ? 257.767 260.049 230.770 1.00 21.02 395 VAL A C 1
ATOM 3020 O O . VAL A 1 395 ? 257.454 260.349 229.613 1.00 21.02 395 VAL A O 1
ATOM 3024 N N . TRP A 1 396 ? 259.027 259.800 231.126 1.00 20.99 396 TRP A N 1
ATOM 3025 C CA . TRP A 1 396 ? 260.127 259.934 230.180 1.00 20.99 396 TRP A CA 1
ATOM 3026 C C . TRP A 1 396 ? 260.053 258.894 229.078 1.00 20.99 396 TRP A C 1
ATOM 3027 O O . TRP A 1 396 ? 260.412 259.178 227.932 1.00 20.99 396 TRP A O 1
ATOM 3038 N N . ILE A 1 397 ? 259.624 257.674 229.412 1.00 21.97 397 ILE A N 1
ATOM 3039 C CA . ILE A 1 397 ? 259.424 256.655 228.385 1.00 21.97 397 ILE A CA 1
ATOM 3040 C C . ILE A 1 397 ? 258.304 257.066 227.447 1.00 21.97 397 ILE A C 1
ATOM 3041 O O . ILE A 1 397 ? 258.395 256.875 226.230 1.00 21.97 397 ILE A O 1
ATOM 3046 N N . GLY A 1 398 ? 257.255 257.680 227.993 1.00 22.41 398 GLY A N 1
ATOM 3047 C CA . GLY A 1 398 ? 256.096 258.015 227.189 1.00 22.41 398 GLY A CA 1
ATOM 3048 C C . GLY A 1 398 ? 256.363 259.114 226.182 1.00 22.41 398 GLY A C 1
ATOM 3049 O O . GLY A 1 398 ? 255.867 259.068 225.056 1.00 22.41 398 GLY A O 1
ATOM 3050 N N . GLY A 1 399 ? 257.163 260.107 226.564 1.00 22.31 399 GLY A N 1
ATOM 3051 C CA . GLY A 1 399 ? 257.422 261.213 225.667 1.00 22.31 399 GLY A CA 1
ATOM 3052 C C . GLY A 1 399 ? 258.326 260.877 224.507 1.00 22.31 399 GLY A C 1
ATOM 3053 O O . GLY A 1 399 ? 258.225 261.508 223.455 1.00 22.31 399 GLY A O 1
ATOM 3054 N N . PHE A 1 400 ? 259.224 259.904 224.674 1.00 22.04 400 PHE A N 1
ATOM 3055 C CA . PHE A 1 400 ? 260.022 259.440 223.543 1.00 22.04 400 PHE A CA 1
ATOM 3056 C C . PHE A 1 400 ? 259.158 258.783 222.485 1.00 22.04 400 PHE A C 1
ATOM 3057 O O . PHE A 1 400 ? 259.392 258.963 221.286 1.00 22.04 400 PHE A O 1
ATOM 3065 N N . LEU A 1 401 ? 258.148 258.030 222.908 1.00 22.22 401 LEU A N 1
ATOM 3066 C CA . LEU A 1 401 ? 257.327 257.289 221.963 1.00 22.22 401 LEU A CA 1
ATOM 3067 C C . LEU A 1 401 ? 256.387 258.203 221.195 1.00 22.22 401 LEU A C 1
ATOM 3068 O O . LEU A 1 401 ? 256.074 257.926 220.035 1.00 22.22 401 LEU A O 1
ATOM 3073 N N . ILE A 1 402 ? 255.947 259.297 221.817 1.00 22.12 402 ILE A N 1
ATOM 3074 C CA . ILE A 1 402 ? 255.118 260.281 221.129 1.00 22.12 402 ILE A CA 1
ATOM 3075 C C . ILE A 1 402 ? 255.926 261.025 220.068 1.00 22.12 402 ILE A C 1
ATOM 3076 O O . ILE A 1 402 ? 255.392 261.385 219.013 1.00 22.12 402 ILE A O 1
ATOM 3081 N N . VAL A 1 403 ? 257.224 261.234 220.298 1.00 21.39 403 VAL A N 1
ATOM 3082 C CA . VAL A 1 403 ? 258.067 261.799 219.248 1.00 21.39 403 VAL A CA 1
ATOM 3083 C C . VAL A 1 403 ? 258.266 260.788 218.127 1.00 21.39 403 VAL A C 1
ATOM 3084 O O . VAL A 1 403 ? 258.343 261.156 216.948 1.00 21.39 403 VAL A O 1
ATOM 3088 N N . GLY A 1 404 ? 258.288 259.498 218.460 1.00 23.15 404 GLY A N 1
ATOM 3089 C CA . GLY A 1 404 ? 258.305 258.476 217.434 1.00 23.15 404 GLY A CA 1
ATOM 3090 C C . GLY A 1 404 ? 257.004 258.355 216.681 1.00 23.15 404 GLY A C 1
ATOM 3091 O O . GLY A 1 404 ? 256.985 257.794 215.584 1.00 23.15 404 GLY A O 1
ATOM 3092 N N . ALA A 1 405 ? 255.912 258.864 217.248 1.00 22.49 405 ALA A N 1
ATOM 3093 C CA . ALA A 1 405 ? 254.669 258.947 216.498 1.00 22.49 405 ALA A CA 1
ATOM 3094 C C . ALA A 1 405 ? 254.752 260.016 215.421 1.00 22.49 405 ALA A C 1
ATOM 3095 O O . ALA A 1 405 ? 254.402 259.767 214.267 1.00 22.49 405 ALA A O 1
ATOM 3097 N N . GLY A 1 406 ? 255.233 261.208 215.772 1.00 23.31 406 GLY A N 1
ATOM 3098 C CA . GLY A 1 406 ? 255.427 262.244 214.776 1.00 23.31 406 GLY A CA 1
ATOM 3099 C C . GLY A 1 406 ? 256.557 261.957 213.821 1.00 23.31 406 GLY A C 1
ATOM 3100 O O . GLY A 1 406 ? 256.618 262.560 212.747 1.00 23.31 406 GLY A O 1
ATOM 3101 N N . ALA A 1 407 ? 257.460 261.054 214.194 1.00 24.29 407 ALA A N 1
ATOM 3102 C CA . ALA A 1 407 ? 258.508 260.623 213.282 1.00 24.29 407 ALA A CA 1
ATOM 3103 C C . ALA A 1 407 ? 257.953 259.694 212.222 1.00 24.29 407 ALA A C 1
ATOM 3104 O O . ALA A 1 407 ? 258.078 259.954 211.026 1.00 24.29 407 ALA A O 1
ATOM 3106 N N . HIS A 1 408 ? 257.317 258.608 212.646 1.00 24.11 408 HIS A N 1
ATOM 3107 C CA . HIS A 1 408 ? 256.897 257.578 211.710 1.00 24.11 408 HIS A CA 1
ATOM 3108 C C . HIS A 1 408 ? 255.636 257.951 210.948 1.00 24.11 408 HIS A C 1
ATOM 3109 O O . HIS A 1 408 ? 255.365 257.353 209.903 1.00 24.11 408 HIS A O 1
ATOM 3116 N N . ALA A 1 409 ? 254.874 258.933 211.431 1.00 25.23 409 ALA A N 1
ATOM 3117 C CA . ALA A 1 409 ? 253.821 259.514 210.610 1.00 25.23 409 ALA A CA 1
ATOM 3118 C C . ALA A 1 409 ? 254.413 260.304 209.459 1.00 25.23 409 ALA A C 1
ATOM 3119 O O . ALA A 1 409 ? 253.813 260.394 208.385 1.00 25.23 409 ALA A O 1
ATOM 3121 N N . ALA A 1 410 ? 255.590 260.887 209.668 1.00 25.36 410 ALA A N 1
ATOM 3122 C CA . ALA A 1 410 ? 256.241 261.633 208.606 1.00 25.36 410 ALA A CA 1
ATOM 3123 C C . ALA A 1 410 ? 256.864 260.711 207.570 1.00 25.36 410 ALA A C 1
ATOM 3124 O O . ALA A 1 410 ? 256.855 261.037 206.382 1.00 25.36 410 ALA A O 1
ATOM 3126 N N . ILE A 1 411 ? 257.405 259.564 207.993 1.00 25.33 411 ILE A N 1
ATOM 3127 C CA . ILE A 1 411 ? 257.956 258.596 207.049 1.00 25.33 411 ILE A CA 1
ATOM 3128 C C . ILE A 1 411 ? 256.857 257.956 206.218 1.00 25.33 411 ILE A C 1
ATOM 3129 O O . ILE A 1 411 ? 257.102 257.539 205.078 1.00 25.33 411 ILE A O 1
ATOM 3134 N N . PHE A 1 412 ? 255.646 257.868 206.772 1.00 28.88 412 PHE A N 1
ATOM 3135 C CA . PHE A 1 412 ? 254.492 257.423 206.004 1.00 28.88 412 PHE A CA 1
ATOM 3136 C C . PHE A 1 412 ? 254.211 258.364 204.840 1.00 28.88 412 PHE A C 1
ATOM 3137 O O . PHE A 1 412 ? 253.850 257.916 203.747 1.00 28.88 412 PHE A O 1
ATOM 3145 N N . MET A 1 413 ? 254.377 259.670 205.057 1.00 29.77 413 MET A N 1
ATOM 3146 C CA . MET A 1 413 ? 253.965 260.651 204.062 1.00 29.77 413 MET A CA 1
ATOM 3147 C C . MET A 1 413 ? 254.894 260.672 202.863 1.00 29.77 413 MET A C 1
ATOM 3148 O O . MET A 1 413 ? 254.466 261.021 201.762 1.00 29.77 413 MET A O 1
ATOM 3153 N N . VAL A 1 414 ? 256.158 260.304 203.044 1.00 30.84 414 VAL A N 1
ATOM 3154 C CA . VAL A 1 414 ? 257.120 260.421 201.955 1.00 30.84 414 VAL A CA 1
ATOM 3155 C C . VAL A 1 414 ? 257.030 259.281 200.946 1.00 30.84 414 VAL A C 1
ATOM 3156 O O . VAL A 1 414 ? 257.063 259.534 199.735 1.00 30.84 414 VAL A O 1
ATOM 3160 N N . ARG A 1 415 ? 256.894 258.042 201.402 1.00 33.08 415 ARG A N 1
ATOM 3161 C CA . ARG A 1 415 ? 256.911 256.907 200.488 1.00 33.08 415 ARG A CA 1
ATOM 3162 C C . ARG A 1 415 ? 255.680 256.026 200.549 1.00 33.08 415 ARG A C 1
ATOM 3163 O O . ARG A 1 415 ? 255.407 255.327 199.569 1.00 33.08 415 ARG A O 1
ATOM 3171 N N . ASP A 1 416 ? 254.930 256.014 201.645 1.00 33.59 416 ASP A N 1
ATOM 3172 C CA . ASP A 1 416 ? 253.727 255.206 201.725 1.00 33.59 416 ASP A CA 1
ATOM 3173 C C . ASP A 1 416 ? 252.469 255.972 201.355 1.00 33.59 416 ASP A C 1
ATOM 3174 O O . ASP A 1 416 ? 251.435 255.345 201.107 1.00 33.59 416 ASP A O 1
ATOM 3179 N N . TYR A 1 417 ? 252.523 257.299 201.325 1.00 35.12 417 TYR A N 1
ATOM 3180 C CA . TYR A 1 417 ? 251.375 258.081 200.895 1.00 35.12 417 TYR A CA 1
ATOM 3181 C C . TYR A 1 417 ? 251.219 257.949 199.392 1.00 35.12 417 TYR A C 1
ATOM 3182 O O . TYR A 1 417 ? 252.184 258.110 198.642 1.00 35.12 417 TYR A O 1
ATOM 3191 N N . ASP A 1 418 ? 250.000 257.658 198.956 1.00 39.69 418 ASP A N 1
ATOM 3192 C CA . ASP A 1 418 ? 249.669 257.588 197.545 1.00 39.69 418 ASP A CA 1
ATOM 3193 C C . ASP A 1 418 ? 248.579 258.607 197.258 1.00 39.69 418 ASP A C 1
ATOM 3194 O O . ASP A 1 418 ? 247.520 258.568 197.907 1.00 39.69 418 ASP A O 1
ATOM 3199 N N . PRO A 1 419 ? 248.788 259.540 196.328 1.00 40.38 419 PRO A N 1
ATOM 3200 C CA . PRO A 1 419 ? 247.733 260.511 196.018 1.00 40.38 419 PRO A CA 1
ATOM 3201 C C . PRO A 1 419 ? 246.570 259.918 195.256 1.00 40.38 419 PRO A C 1
ATOM 3202 O O . PRO A 1 419 ? 245.461 260.453 195.356 1.00 40.38 419 PRO A O 1
ATOM 3206 N N . ALA A 1 420 ? 246.779 258.839 194.500 1.00 40.08 420 ALA A N 1
ATOM 3207 C CA . ALA A 1 420 ? 245.676 258.237 193.759 1.00 40.08 420 ALA A CA 1
ATOM 3208 C C . ALA A 1 420 ? 244.692 257.547 194.694 1.00 40.08 420 ALA A C 1
ATOM 3209 O O . ALA A 1 420 ? 243.478 257.590 194.467 1.00 40.08 420 ALA A O 1
ATOM 3211 N N . GLN A 1 421 ? 245.194 256.917 195.756 1.00 40.78 421 GLN A N 1
ATOM 3212 C CA . GLN A 1 421 ? 244.310 256.270 196.718 1.00 40.78 421 GLN A CA 1
ATOM 3213 C C . GLN A 1 421 ? 243.667 257.275 197.660 1.00 40.78 421 GLN A C 1
ATOM 3214 O O . GLN A 1 421 ? 242.668 256.955 198.312 1.00 40.78 421 GLN A O 1
ATOM 3220 N N . ASN A 1 422 ? 244.222 258.479 197.758 1.00 38.86 422 ASN A N 1
ATOM 3221 C CA . ASN A 1 422 ? 243.736 259.491 198.693 1.00 38.86 422 ASN A CA 1
ATOM 3222 C C . ASN A 1 422 ? 243.262 260.708 197.909 1.00 38.86 422 ASN A C 1
ATOM 3223 O O . ASN A 1 422 ? 244.018 261.648 197.669 1.00 38.86 422 ASN A O 1
ATOM 3228 N N . TYR A 1 423 ? 241.992 260.689 197.514 1.00 37.68 423 TYR A N 1
ATOM 3229 C CA . TYR A 1 423 ? 241.346 261.824 196.865 1.00 37.68 423 TYR A CA 1
ATOM 3230 C C . TYR A 1 423 ? 240.091 262.153 197.658 1.00 37.68 423 TYR A C 1
ATOM 3231 O O . TYR A 1 423 ? 239.167 261.335 197.716 1.00 37.68 423 TYR A O 1
ATOM 3240 N N . ASN A 1 424 ? 240.086 263.336 198.284 1.00 33.81 424 ASN A N 1
ATOM 3241 C CA . ASN A 1 424 ? 238.988 263.899 199.077 1.00 33.81 424 ASN A CA 1
ATOM 3242 C C . ASN A 1 424 ? 238.647 263.062 200.302 1.00 33.81 424 ASN A C 1
ATOM 3243 O O . ASN A 1 424 ? 237.546 263.168 200.839 1.00 33.81 424 ASN A O 1
ATOM 3248 N N . ASN A 1 425 ? 239.565 262.233 200.777 1.00 34.31 425 ASN A N 1
ATOM 3249 C CA . ASN A 1 425 ? 239.340 261.500 202.013 1.00 34.31 425 ASN A CA 1
ATOM 3250 C C . ASN A 1 425 ? 239.850 262.341 203.176 1.00 34.31 425 ASN A C 1
ATOM 3251 O O . ASN A 1 425 ? 240.086 263.543 203.049 1.00 34.31 425 ASN A O 1
ATOM 3256 N N . LEU A 1 426 ? 239.996 261.726 204.342 1.00 31.65 426 LEU A N 1
ATOM 3257 C CA . LEU A 1 426 ? 240.434 262.462 205.519 1.00 31.65 426 LEU A CA 1
ATOM 3258 C C . LEU A 1 426 ? 241.941 262.611 205.627 1.00 31.65 426 LEU A C 1
ATOM 3259 O O . LEU A 1 426 ? 242.409 263.232 206.579 1.00 31.65 426 LEU A O 1
ATOM 3264 N N . VAL A 1 427 ? 242.719 262.036 204.715 1.00 33.28 427 VAL A N 1
ATOM 3265 C CA . VAL A 1 427 ? 244.134 262.384 204.679 1.00 33.28 427 VAL A CA 1
ATOM 3266 C C . VAL A 1 427 ? 244.348 263.552 203.727 1.00 33.28 427 VAL A C 1
ATOM 3267 O O . VAL A 1 427 ? 245.130 264.465 204.011 1.00 33.28 427 VAL A O 1
ATOM 3271 N N . ASP A 1 428 ? 243.624 263.551 202.604 1.00 35.08 428 ASP A N 1
ATOM 3272 C CA . ASP A 1 428 ? 243.697 264.635 201.632 1.00 35.08 428 ASP A CA 1
ATOM 3273 C C . ASP A 1 428 ? 243.215 265.954 202.213 1.00 35.08 428 ASP A C 1
ATOM 3274 O O . ASP A 1 428 ? 243.834 266.991 201.973 1.00 35.08 428 ASP A O 1
ATOM 3279 N N . ARG A 1 429 ? 242.142 265.941 202.994 1.00 31.40 429 ARG A N 1
ATOM 3280 C CA . ARG A 1 429 ? 241.563 267.198 203.442 1.00 31.40 429 ARG A CA 1
ATOM 3281 C C . ARG A 1 429 ? 242.327 267.817 204.607 1.00 31.40 429 ARG A C 1
ATOM 3282 O O . ARG A 1 429 ? 242.159 269.007 204.880 1.00 31.40 429 ARG A O 1
ATOM 3290 N N . VAL A 1 430 ? 243.165 267.043 205.299 1.00 31.21 430 VAL A N 1
ATOM 3291 C CA . VAL A 1 430 ? 244.058 267.616 206.303 1.00 31.21 430 VAL A CA 1
ATOM 3292 C C . VAL A 1 430 ? 245.324 268.152 205.649 1.00 31.21 430 VAL A C 1
ATOM 3293 O O . VAL A 1 430 ? 245.888 269.154 206.096 1.00 31.21 430 VAL A O 1
ATOM 3297 N N . LEU A 1 431 ? 245.771 267.531 204.565 1.00 33.03 431 LEU A N 1
ATOM 3298 C CA . LEU A 1 431 ? 246.897 268.054 203.805 1.00 33.03 431 LEU A CA 1
ATOM 3299 C C . LEU A 1 431 ? 246.506 269.194 202.874 1.00 33.03 431 LEU A C 1
ATOM 3300 O O . LEU A 1 431 ? 247.370 269.708 202.159 1.00 33.03 431 LEU A O 1
ATOM 3305 N N . ARG A 1 432 ? 245.239 269.595 202.857 1.00 33.46 432 ARG A N 1
ATOM 3306 C CA . ARG A 1 432 ? 244.786 270.692 202.022 1.00 33.46 432 ARG A CA 1
ATOM 3307 C C . ARG A 1 432 ? 244.515 271.967 202.800 1.00 33.46 432 ARG A C 1
ATOM 3308 O O . ARG A 1 432 ? 244.462 273.037 202.190 1.00 33.46 432 ARG A O 1
ATOM 3316 N N . HIS A 1 433 ? 244.341 271.892 204.114 1.00 31.38 433 HIS A N 1
ATOM 3317 C CA . HIS A 1 433 ? 244.187 273.087 204.930 1.00 31.38 433 HIS A CA 1
ATOM 3318 C C . HIS A 1 433 ? 245.240 273.118 206.028 1.00 31.38 433 HIS A C 1
ATOM 3319 O O . HIS A 1 433 ? 245.032 273.679 207.106 1.00 31.38 433 HIS A O 1
ATOM 3326 N N . ARG A 1 434 ? 246.426 272.572 205.727 1.00 31.39 434 ARG A N 1
ATOM 3327 C CA . ARG A 1 434 ? 247.507 272.487 206.708 1.00 31.39 434 ARG A CA 1
ATOM 3328 C C . ARG A 1 434 ? 248.043 273.859 207.099 1.00 31.39 434 ARG A C 1
ATOM 3329 O O . ARG A 1 434 ? 248.597 274.014 208.190 1.00 31.39 434 ARG A O 1
ATOM 3337 N N . ASP A 1 435 ? 247.870 274.866 206.241 1.00 33.17 435 ASP A N 1
ATOM 3338 C CA . ASP A 1 435 ? 248.206 276.233 206.610 1.00 33.17 435 ASP A CA 1
ATOM 3339 C C . ASP A 1 435 ? 247.225 276.810 207.613 1.00 33.17 435 ASP A C 1
ATOM 3340 O O . ASP A 1 435 ? 247.568 277.760 208.318 1.00 33.17 435 ASP A O 1
ATOM 3345 N N . ALA A 1 436 ? 246.011 276.272 207.680 1.00 29.63 436 ALA A N 1
ATOM 3346 C CA . ALA A 1 436 ? 245.079 276.678 208.719 1.00 29.63 436 ALA A CA 1
ATOM 3347 C C . ALA A 1 436 ? 245.324 275.925 210.012 1.00 29.63 436 ALA A C 1
ATOM 3348 O O . ALA A 1 436 ? 245.067 276.459 211.093 1.00 29.63 436 ALA A O 1
ATOM 3350 N N . ILE A 1 437 ? 245.820 274.695 209.920 1.00 29.02 437 ILE A N 1
ATOM 3351 C CA . ILE A 1 437 ? 246.079 273.902 211.113 1.00 29.02 437 ILE A CA 1
ATOM 3352 C C . ILE A 1 437 ? 247.327 274.389 211.820 1.00 29.02 437 ILE A C 1
ATOM 3353 O O . ILE A 1 437 ? 247.339 274.530 213.045 1.00 29.02 437 ILE A O 1
ATOM 3358 N N . ILE A 1 438 ? 248.394 274.647 211.059 1.00 29.36 438 ILE A N 1
ATOM 3359 C CA . ILE A 1 438 ? 249.682 274.995 211.649 1.00 29.36 438 ILE A CA 1
ATOM 3360 C C . ILE A 1 438 ? 249.641 276.394 212.244 1.00 29.36 438 ILE A C 1
ATOM 3361 O O . ILE A 1 438 ? 250.116 276.619 213.363 1.00 29.36 438 ILE A O 1
ATOM 3366 N N . SER A 1 439 ? 249.032 277.342 211.530 1.00 27.33 439 SER A N 1
ATOM 3367 C CA . SER A 1 439 ? 249.033 278.729 211.980 1.00 27.33 439 SER A CA 1
ATOM 3368 C C . SER A 1 439 ? 248.112 278.941 213.174 1.00 27.33 439 SER A C 1
ATOM 3369 O O . SER A 1 439 ? 248.409 279.759 214.049 1.00 27.33 439 SER A O 1
ATOM 3372 N N . HIS A 1 440 ? 246.985 278.232 213.225 1.00 28.01 440 HIS A N 1
ATOM 3373 C CA . HIS A 1 440 ? 246.169 278.273 214.432 1.00 28.01 440 HIS A CA 1
ATOM 3374 C C . HIS A 1 440 ? 246.850 277.538 215.569 1.00 28.01 440 HIS A C 1
ATOM 3375 O O . HIS A 1 440 ? 246.637 277.872 216.737 1.00 28.01 440 HIS A O 1
ATOM 3382 N N . LEU A 1 441 ? 247.659 276.529 215.251 1.00 24.70 441 LEU A N 1
ATOM 3383 C CA . LEU A 1 441 ? 248.522 275.941 216.267 1.00 24.70 441 LEU A CA 1
ATOM 3384 C C . LEU A 1 441 ? 249.671 276.869 216.599 1.00 24.70 441 LEU A C 1
ATOM 3385 O O . LEU A 1 441 ? 250.153 276.865 217.732 1.00 24.70 441 LEU A O 1
ATOM 3390 N N . ASN A 1 442 ? 250.119 277.666 215.624 1.00 25.80 442 ASN A N 1
ATOM 3391 C CA . ASN A 1 442 ? 251.181 278.632 215.874 1.00 25.80 442 ASN A CA 1
ATOM 3392 C C . ASN A 1 442 ? 250.731 279.704 216.850 1.00 25.80 442 ASN A C 1
ATOM 3393 O O . ASN A 1 442 ? 251.486 280.070 217.751 1.00 25.80 442 ASN A O 1
ATOM 3398 N N . TRP A 1 443 ? 249.501 280.203 216.695 1.00 25.74 443 TRP A N 1
ATOM 3399 C CA . TRP A 1 443 ? 249.012 281.265 217.567 1.00 25.74 443 TRP A CA 1
ATOM 3400 C C . TRP A 1 443 ? 248.828 280.776 218.994 1.00 25.74 443 TRP A C 1
ATOM 3401 O O . TRP A 1 443 ? 249.186 281.479 219.942 1.00 25.74 443 TRP A O 1
ATOM 3412 N N . VAL A 1 444 ? 248.303 279.561 219.169 1.00 23.17 444 VAL A N 1
ATOM 3413 C CA . VAL A 1 444 ? 247.927 279.100 220.500 1.00 23.17 444 VAL A CA 1
ATOM 3414 C C . VAL A 1 444 ? 249.150 278.754 221.348 1.00 23.17 444 VAL A C 1
ATOM 3415 O O . VAL A 1 444 ? 249.058 278.723 222.577 1.00 23.17 444 VAL A O 1
ATOM 3419 N N . CYS A 1 445 ? 250.314 278.537 220.735 1.00 24.00 445 CYS A N 1
ATOM 3420 C CA . CYS A 1 445 ? 251.540 278.480 221.524 1.00 24.00 445 CYS A CA 1
ATOM 3421 C C . CYS A 1 445 ? 251.957 279.865 221.990 1.00 24.00 445 CYS A C 1
ATOM 3422 O O . CYS A 1 445 ? 252.335 280.040 223.153 1.00 24.00 445 CYS A O 1
ATOM 3425 N N . ILE A 1 446 ? 251.891 280.859 221.096 1.00 23.56 446 ILE A N 1
ATOM 3426 C CA . ILE A 1 446 ? 252.273 282.224 221.445 1.00 23.56 446 ILE A CA 1
ATOM 3427 C C . ILE A 1 446 ? 251.308 282.808 222.464 1.00 23.56 446 ILE A C 1
ATOM 3428 O O . ILE A 1 446 ? 251.713 283.558 223.359 1.00 23.56 446 ILE A O 1
ATOM 3433 N N . PHE A 1 447 ? 250.022 282.470 222.354 1.00 24.07 447 PHE A N 1
ATOM 3434 C CA . PHE A 1 447 ? 249.073 282.877 223.380 1.00 24.07 447 PHE A CA 1
ATOM 3435 C C . PHE A 1 447 ? 249.387 282.207 224.704 1.00 24.07 447 PHE A C 1
ATOM 3436 O O . PHE A 1 447 ? 249.320 282.844 225.758 1.00 24.07 447 PHE A O 1
ATOM 3444 N N . LEU A 1 448 ? 249.744 280.929 224.673 1.00 23.05 448 LEU A N 1
ATOM 3445 C CA . LEU A 1 448 ? 250.035 280.237 225.917 1.00 23.05 448 LEU A CA 1
ATOM 3446 C C . LEU A 1 448 ? 251.417 280.566 226.445 1.00 23.05 448 LEU A C 1
ATOM 3447 O O . LEU A 1 448 ? 251.637 280.501 227.652 1.00 23.05 448 LEU A O 1
ATOM 3452 N N . GLY A 1 449 ? 252.362 280.901 225.571 1.00 23.10 449 GLY A N 1
ATOM 3453 C CA . GLY A 1 449 ? 253.690 281.237 226.047 1.00 23.10 449 GLY A CA 1
ATOM 3454 C C . GLY A 1 449 ? 253.728 282.585 226.726 1.00 23.10 449 GLY A C 1
ATOM 3455 O O . GLY A 1 449 ? 254.439 282.772 227.715 1.00 23.10 449 GLY A O 1
ATOM 3456 N N . PHE A 1 450 ? 252.968 283.541 226.204 1.00 24.81 450 PHE A N 1
ATOM 3457 C CA . PHE A 1 450 ? 252.813 284.812 226.888 1.00 24.81 450 PHE A CA 1
ATOM 3458 C C . PHE A 1 450 ? 252.046 284.636 228.188 1.00 24.81 450 PHE A C 1
ATOM 3459 O O . PHE A 1 450 ? 252.545 284.975 229.261 1.00 24.81 450 PHE A O 1
ATOM 3467 N N . HIS A 1 451 ? 250.857 284.053 228.122 1.00 23.77 451 HIS A N 1
ATOM 3468 C CA . HIS A 1 451 ? 249.943 284.045 229.251 1.00 23.77 451 HIS A CA 1
ATOM 3469 C C . HIS A 1 451 ? 250.204 282.930 230.251 1.00 23.77 451 HIS A C 1
ATOM 3470 O O . HIS A 1 451 ? 249.368 282.711 231.128 1.00 23.77 451 HIS A O 1
ATOM 3477 N N . SER A 1 452 ? 251.299 282.188 230.126 1.00 23.41 452 SER A N 1
ATOM 3478 C CA . SER A 1 452 ? 251.724 281.299 231.200 1.00 23.41 452 SER A CA 1
ATOM 3479 C C . SER A 1 452 ? 253.138 281.587 231.666 1.00 23.41 452 SER A C 1
ATOM 3480 O O . SER A 1 452 ? 253.376 281.697 232.872 1.00 23.41 452 SER A O 1
ATOM 3483 N N . PHE A 1 453 ? 254.093 281.708 230.742 1.00 23.85 453 PHE A N 1
ATOM 3484 C CA . PHE A 1 453 ? 255.456 282.013 231.152 1.00 23.85 453 PHE A CA 1
ATOM 3485 C C . PHE A 1 453 ? 255.609 283.466 231.559 1.00 23.85 453 PHE A C 1
ATOM 3486 O O . PHE A 1 453 ? 256.334 283.760 232.513 1.00 23.85 453 PHE A O 1
ATOM 3494 N N . GLY A 1 454 ? 254.935 284.381 230.858 1.00 25.73 454 GLY A N 1
ATOM 3495 C CA . GLY A 1 454 ? 254.962 285.780 231.238 1.00 25.73 454 GLY A CA 1
ATOM 3496 C C . GLY A 1 454 ? 254.345 286.065 232.587 1.00 25.73 454 GLY A C 1
ATOM 3497 O O . GLY A 1 454 ? 254.670 287.084 233.198 1.00 25.73 454 GLY A O 1
ATOM 3498 N N . LEU A 1 455 ? 253.482 285.178 233.081 1.00 27.70 455 LEU A N 1
ATOM 3499 C CA . LEU A 1 455 ? 252.959 285.347 234.426 1.00 27.70 455 LEU A CA 1
ATOM 3500 C C . LEU A 1 455 ? 253.978 284.947 235.479 1.00 27.70 455 LEU A C 1
ATOM 3501 O O . LEU A 1 455 ? 253.799 285.275 236.654 1.00 27.70 455 LEU A O 1
ATOM 3506 N N . TYR A 1 456 ? 255.025 284.222 235.084 1.00 28.04 456 TYR A N 1
ATOM 3507 C CA . TYR A 1 456 ? 256.184 284.031 235.945 1.00 28.04 456 TYR A CA 1
ATOM 3508 C C . TYR A 1 456 ? 257.131 285.215 235.848 1.00 28.04 456 TYR A C 1
ATOM 3509 O O . TYR A 1 456 ? 257.702 285.641 236.855 1.00 28.04 456 TYR A O 1
ATOM 3518 N N . ILE A 1 457 ? 257.307 285.743 234.633 1.00 27.15 457 ILE A N 1
ATOM 3519 C CA . ILE A 1 457 ? 258.144 286.917 234.408 1.00 27.15 457 ILE A CA 1
ATOM 3520 C C . ILE A 1 457 ? 257.553 288.134 235.102 1.00 27.15 457 ILE A C 1
ATOM 3521 O O . ILE A 1 457 ? 258.283 288.975 235.642 1.00 27.15 457 ILE A O 1
ATOM 3526 N N . HIS A 1 458 ? 256.225 288.239 235.103 1.00 29.85 458 HIS A N 1
ATOM 3527 C CA . HIS A 1 458 ? 255.550 289.253 235.900 1.00 29.85 458 HIS A CA 1
ATOM 3528 C C . HIS A 1 458 ? 255.815 289.046 237.383 1.00 29.85 458 HIS A C 1
ATOM 3529 O O . HIS A 1 458 ? 256.103 290.004 238.101 1.00 29.85 458 HIS A O 1
ATOM 3536 N N . ASN A 1 459 ? 255.757 287.799 237.854 1.00 30.41 459 ASN A N 1
ATOM 3537 C CA . ASN A 1 459 ? 255.934 287.535 239.277 1.00 30.41 459 ASN A CA 1
ATOM 3538 C C . ASN A 1 459 ? 257.384 287.653 239.719 1.00 30.41 459 ASN A C 1
ATOM 3539 O O . ASN A 1 459 ? 257.644 287.896 240.902 1.00 30.41 459 ASN A O 1
ATOM 3544 N N . ASP A 1 460 ? 258.333 287.449 238.806 1.00 30.68 460 ASP A N 1
ATOM 3545 C CA . ASP A 1 460 ? 259.725 287.777 239.092 1.00 30.68 460 ASP A CA 1
ATOM 3546 C C . ASP A 1 460 ? 259.883 289.269 239.307 1.00 30.68 460 ASP A C 1
ATOM 3547 O O . ASP A 1 460 ? 260.466 289.711 240.301 1.00 30.68 460 ASP A O 1
ATOM 3552 N N . THR A 1 461 ? 259.349 290.052 238.373 1.00 30.14 461 THR A N 1
ATOM 3553 C CA . THR A 1 461 ? 259.523 291.493 238.365 1.00 30.14 461 THR A CA 1
ATOM 3554 C C . THR A 1 461 ? 258.783 292.151 239.523 1.00 30.14 461 THR A C 1
ATOM 3555 O O . THR A 1 461 ? 259.264 293.137 240.086 1.00 30.14 461 THR A O 1
ATOM 3559 N N . MET A 1 462 ? 257.638 291.598 239.922 1.00 32.20 462 MET A N 1
ATOM 3560 C CA . MET A 1 462 ? 256.910 292.162 241.050 1.00 32.20 462 MET A CA 1
ATOM 3561 C C . MET A 1 462 ? 257.614 291.886 242.367 1.00 32.20 462 MET A C 1
ATOM 3562 O O . MET A 1 462 ? 257.659 292.757 243.238 1.00 32.20 462 MET A O 1
ATOM 3567 N N . ARG A 1 463 ? 258.167 290.688 242.543 1.00 30.82 463 ARG A N 1
ATOM 3568 C CA . ARG A 1 463 ? 258.852 290.416 243.800 1.00 30.82 463 ARG A CA 1
ATOM 3569 C C . ARG A 1 463 ? 260.230 291.056 243.836 1.00 30.82 463 ARG A C 1
ATOM 3570 O O . ARG A 1 463 ? 260.762 291.310 244.922 1.00 30.82 463 ARG A O 1
ATOM 3578 N N . ALA A 1 464 ? 260.823 291.322 242.670 1.00 32.46 464 ALA A N 1
ATOM 3579 C CA . ALA A 1 464 ? 262.100 292.023 242.646 1.00 32.46 464 ALA A CA 1
ATOM 3580 C C . ALA A 1 464 ? 261.921 293.491 242.993 1.00 32.46 464 ALA A C 1
ATOM 3581 O O . ALA A 1 464 ? 262.723 294.061 243.739 1.00 32.46 464 ALA A O 1
ATOM 3583 N N . LEU A 1 465 ? 260.859 294.112 242.490 1.00 31.97 465 LEU A N 1
ATOM 3584 C CA . LEU A 1 465 ? 260.608 295.528 242.714 1.00 31.97 465 LEU A CA 1
ATOM 3585 C C . LEU A 1 465 ? 259.945 295.822 244.048 1.00 31.97 465 LEU A C 1
ATOM 3586 O O . LEU A 1 465 ? 259.527 296.962 244.263 1.00 31.97 465 LEU A O 1
ATOM 3591 N N . GLY A 1 466 ? 259.823 294.842 244.935 1.00 33.60 466 GLY A N 1
ATOM 3592 C CA . GLY A 1 466 ? 259.158 295.074 246.200 1.00 33.60 466 GLY A CA 1
ATOM 3593 C C . GLY A 1 466 ? 257.674 295.288 246.077 1.00 33.60 466 GLY A C 1
ATOM 3594 O O . GLY A 1 466 ? 257.084 295.989 246.904 1.00 33.60 466 GLY A O 1
ATOM 3595 N N . ARG A 1 467 ? 257.056 294.712 245.058 1.00 32.45 467 ARG A N 1
ATOM 3596 C CA . ARG A 1 467 ? 255.623 294.817 244.846 1.00 32.45 467 ARG A CA 1
ATOM 3597 C C . ARG A 1 467 ? 254.976 293.444 244.957 1.00 32.45 467 ARG A C 1
ATOM 3598 O O . ARG A 1 467 ? 254.547 292.895 243.941 1.00 32.45 467 ARG A O 1
ATOM 3606 N N . PRO A 1 468 ? 254.860 292.856 246.153 1.00 35.65 468 PRO A N 1
ATOM 3607 C CA . PRO A 1 468 ? 254.295 291.508 246.244 1.00 35.65 468 PRO A CA 1
ATOM 3608 C C . PRO A 1 468 ? 252.782 291.467 246.136 1.00 35.65 468 PRO A C 1
ATOM 3609 O O . PRO A 1 468 ? 252.214 290.369 246.098 1.00 35.65 468 PRO A O 1
ATOM 3613 N N . GLN A 1 469 ? 252.115 292.613 246.094 1.00 38.01 469 GLN A N 1
ATOM 3614 C CA . GLN A 1 469 ? 250.666 292.667 246.000 1.00 38.01 469 GLN A CA 1
ATOM 3615 C C . GLN A 1 469 ? 250.180 292.793 244.567 1.00 38.01 469 GLN A C 1
ATOM 3616 O O . GLN A 1 469 ? 248.973 292.925 244.346 1.00 38.01 469 GLN A O 1
ATOM 3622 N N . ASP A 1 470 ? 251.084 292.769 243.592 1.00 35.76 470 ASP A N 1
ATOM 3623 C CA . ASP A 1 470 ? 250.727 292.937 242.194 1.00 35.76 470 ASP A CA 1
ATOM 3624 C C . ASP A 1 470 ? 250.991 291.698 241.357 1.00 35.76 470 ASP A C 1
ATOM 3625 O O . ASP A 1 470 ? 250.682 291.696 240.161 1.00 35.76 470 ASP A O 1
ATOM 3630 N N . MET A 1 471 ? 251.549 290.650 241.947 1.00 34.31 471 MET A N 1
ATOM 3631 C CA . MET A 1 471 ? 251.847 289.426 241.229 1.00 34.31 471 MET A CA 1
ATOM 3632 C C . MET A 1 471 ? 250.642 288.492 241.275 1.00 34.31 471 MET A C 1
ATOM 3633 O O . MET A 1 471 ? 249.594 288.819 241.829 1.00 34.31 471 MET A O 1
ATOM 3638 N N . PHE A 1 472 ? 250.782 287.316 240.672 1.00 30.12 472 PHE A N 1
ATOM 3639 C CA . PHE A 1 472 ? 249.730 286.306 240.663 1.00 30.12 472 PHE A CA 1
ATOM 3640 C C . PHE A 1 472 ? 250.046 285.255 241.719 1.00 30.12 472 PHE A C 1
ATOM 3641 O O . PHE A 1 472 ? 250.933 284.420 241.526 1.00 30.12 472 PHE A O 1
ATOM 3649 N N . SER A 1 473 ? 249.311 285.284 242.822 1.00 34.91 473 SER A N 1
ATOM 3650 C CA . SER A 1 473 ? 249.596 284.409 243.945 1.00 34.91 473 SER A CA 1
ATOM 3651 C C . SER A 1 473 ? 248.287 284.078 244.648 1.00 34.91 473 SER A C 1
ATOM 3652 O O . SER A 1 473 ? 247.198 284.321 244.123 1.00 34.91 473 SER A O 1
ATOM 3655 N N . ASP A 1 474 ? 248.398 283.503 245.842 1.00 38.67 474 ASP A N 1
ATOM 3656 C CA . ASP A 1 474 ? 247.242 283.220 246.679 1.00 38.67 474 ASP A CA 1
ATOM 3657 C C . ASP A 1 474 ? 246.962 284.323 247.688 1.00 38.67 474 ASP A C 1
ATOM 3658 O O . ASP A 1 474 ? 245.831 284.437 248.171 1.00 38.67 474 ASP A O 1
ATOM 3663 N N . ALA A 1 475 ? 247.967 285.130 248.026 1.00 37.70 475 ALA A N 1
ATOM 3664 C CA . ALA A 1 475 ? 247.777 286.345 248.806 1.00 37.70 475 ALA A CA 1
ATOM 3665 C C . ALA A 1 475 ? 247.894 287.590 247.937 1.00 37.70 475 ALA A C 1
ATOM 3666 O O . ALA A 1 475 ? 248.355 288.638 248.399 1.00 37.70 475 ALA A O 1
ATOM 3668 N N . ALA A 1 476 ? 247.488 287.481 246.677 1.00 36.68 476 ALA A N 1
ATOM 3669 C CA . ALA A 1 476 ? 247.670 288.515 245.670 1.00 36.68 476 ALA A CA 1
ATOM 3670 C C . ALA A 1 476 ? 246.553 288.388 244.647 1.00 36.68 476 ALA A C 1
ATOM 3671 O O . ALA A 1 476 ? 245.451 287.954 244.998 1.00 36.68 476 ALA A O 1
ATOM 3673 N N . ILE A 1 477 ? 246.797 288.824 243.408 1.00 33.30 477 ILE A N 1
ATOM 3674 C CA . ILE A 1 477 ? 245.847 288.613 242.321 1.00 33.30 477 ILE A CA 1
ATOM 3675 C C . ILE A 1 477 ? 245.692 287.118 242.095 1.00 33.30 477 ILE A C 1
ATOM 3676 O O . ILE A 1 477 ? 246.578 286.470 241.535 1.00 33.30 477 ILE A O 1
ATOM 3681 N N . GLN A 1 478 ? 244.559 286.565 242.506 1.00 33.15 478 GLN A N 1
ATOM 3682 C CA . GLN A 1 478 ? 244.390 285.122 242.503 1.00 33.15 478 GLN A CA 1
ATOM 3683 C C . GLN A 1 478 ? 244.029 284.622 241.116 1.00 33.15 478 GLN A C 1
ATOM 3684 O O . GLN A 1 478 ? 243.251 285.248 240.395 1.00 33.15 478 GLN A O 1
ATOM 3690 N N . LEU A 1 479 ? 244.618 283.492 240.743 1.00 29.30 479 LEU A N 1
ATOM 3691 C CA . LEU A 1 479 ? 244.212 282.721 239.572 1.00 29.30 479 LEU A CA 1
ATOM 3692 C C . LEU A 1 479 ? 243.919 281.319 240.083 1.00 29.30 479 LEU A C 1
ATOM 3693 O O . LEU A 1 479 ? 244.766 280.432 240.011 1.00 29.30 479 LEU A O 1
ATOM 3698 N N . GLN A 1 480 ? 242.718 281.126 240.596 1.00 29.77 480 GLN A N 1
ATOM 3699 C CA . GLN A 1 480 ? 242.354 279.832 241.144 1.00 29.77 480 GLN A CA 1
ATOM 3700 C C . GLN A 1 480 ? 241.895 278.909 240.022 1.00 29.77 480 GLN A C 1
ATOM 3701 O O . GLN A 1 480 ? 241.208 279.349 239.100 1.00 29.77 480 GLN A O 1
ATOM 3707 N N . PRO A 1 481 ? 242.276 277.642 240.058 1.00 26.41 481 PRO A N 1
ATOM 3708 C CA . PRO A 1 481 ? 241.887 276.710 238.995 1.00 26.41 481 PRO A CA 1
ATOM 3709 C C . PRO A 1 481 ? 240.501 276.104 239.211 1.00 26.41 481 PRO A C 1
ATOM 3710 O O . PRO A 1 481 ? 240.331 275.014 239.751 1.00 26.41 481 PRO A O 1
ATOM 3714 N N . VAL A 1 482 ? 239.468 276.824 238.772 1.00 25.43 482 VAL A N 1
ATOM 3715 C CA . VAL A 1 482 ? 238.112 276.430 239.134 1.00 25.43 482 VAL A CA 1
ATOM 3716 C C . VAL A 1 482 ? 237.598 275.277 238.275 1.00 25.43 482 VAL A C 1
ATOM 3717 O O . VAL A 1 482 ? 236.748 274.504 238.725 1.00 25.43 482 VAL A O 1
ATOM 3721 N N . PHE A 1 483 ? 238.099 275.117 237.050 1.00 24.42 483 PHE A N 1
ATOM 3722 C CA . PHE A 1 483 ? 237.685 273.984 236.236 1.00 24.42 483 PHE A CA 1
ATOM 3723 C C . PHE A 1 483 ? 238.332 272.685 236.678 1.00 24.42 483 PHE A C 1
ATOM 3724 O O . PHE A 1 483 ? 237.845 271.614 236.313 1.00 24.42 483 PHE A O 1
ATOM 3732 N N . ALA A 1 484 ? 239.423 272.755 237.436 1.00 25.45 484 ALA A N 1
ATOM 3733 C CA . ALA A 1 484 ? 240.045 271.568 238.005 1.00 25.45 484 ALA A CA 1
ATOM 3734 C C . ALA A 1 484 ? 239.642 271.338 239.449 1.00 25.45 484 ALA A C 1
ATOM 3735 O O . ALA A 1 484 ? 239.601 270.189 239.893 1.00 25.45 484 ALA A O 1
ATOM 3737 N N . GLN A 1 485 ? 239.348 272.405 240.194 1.00 26.77 485 GLN A N 1
ATOM 3738 C CA . GLN A 1 485 ? 238.879 272.243 241.564 1.00 26.77 485 GLN A CA 1
ATOM 3739 C C . GLN A 1 485 ? 237.466 271.686 241.611 1.00 26.77 485 GLN A C 1
ATOM 3740 O O . GLN A 1 485 ? 237.079 271.068 242.608 1.00 26.77 485 GLN A O 1
ATOM 3746 N N . TRP A 1 486 ? 236.683 271.903 240.555 1.00 28.95 486 TRP A N 1
ATOM 3747 C CA . TRP A 1 486 ? 235.353 271.315 240.493 1.00 28.95 486 TRP A CA 1
ATOM 3748 C C . TRP A 1 486 ? 235.431 269.816 240.253 1.00 28.95 486 TRP A C 1
ATOM 3749 O O . TRP A 1 486 ? 234.699 269.042 240.879 1.00 28.95 486 TRP A O 1
ATOM 3760 N N . VAL A 1 487 ? 236.326 269.393 239.356 1.00 26.74 487 VAL A N 1
ATOM 3761 C CA . VAL A 1 487 ? 236.532 267.978 239.057 1.00 26.74 487 VAL A CA 1
ATOM 3762 C C . VAL A 1 487 ? 237.150 267.255 240.256 1.00 26.74 487 VAL A C 1
ATOM 3763 O O . VAL A 1 487 ? 236.905 266.060 240.470 1.00 26.74 487 VAL A O 1
ATOM 3767 N N . GLN A 1 488 ? 237.877 267.981 241.107 1.00 28.09 488 GLN A N 1
ATOM 3768 C CA . GLN A 1 488 ? 238.268 267.438 242.402 1.00 28.09 488 GLN A CA 1
ATOM 3769 C C . GLN A 1 488 ? 237.069 267.209 243.308 1.00 28.09 488 GLN A C 1
ATOM 3770 O O . GLN A 1 488 ? 237.142 266.398 244.231 1.00 28.09 488 GLN A O 1
ATOM 3776 N N . GLY A 1 489 ? 235.972 267.922 243.083 1.00 28.92 489 GLY A N 1
ATOM 3777 C CA . GLY A 1 489 ? 234.815 267.785 243.941 1.00 28.92 489 GLY A CA 1
ATOM 3778 C C . GLY A 1 489 ? 233.871 266.692 243.497 1.00 28.92 489 GLY A C 1
ATOM 3779 O O . GLY A 1 489 ? 233.230 266.052 244.334 1.00 28.92 489 GLY A O 1
ATOM 3780 N N . VAL A 1 490 ? 233.769 266.465 242.186 1.00 28.61 490 VAL A N 1
ATOM 3781 C CA . VAL A 1 490 ? 232.863 265.434 241.697 1.00 28.61 490 VAL A CA 1
ATOM 3782 C C . VAL A 1 490 ? 233.468 264.044 241.792 1.00 28.61 490 VAL A C 1
ATOM 3783 O O . VAL A 1 490 ? 232.735 263.056 241.691 1.00 28.61 490 VAL A O 1
ATOM 3787 N N . ASN A 1 491 ? 234.782 263.932 241.988 1.00 29.29 491 ASN A N 1
ATOM 3788 C CA . ASN A 1 491 ? 235.422 262.636 242.146 1.00 29.29 491 ASN A CA 1
ATOM 3789 C C . ASN A 1 491 ? 235.777 262.320 243.591 1.00 29.29 491 ASN A C 1
ATOM 3790 O O . ASN A 1 491 ? 236.028 261.153 243.906 1.00 29.29 491 ASN A O 1
ATOM 3795 N N . SER A 1 492 ? 235.819 263.320 244.471 1.00 31.49 492 SER A N 1
ATOM 3796 C CA . SER A 1 492 ? 236.030 263.053 245.888 1.00 31.49 492 SER A CA 1
ATOM 3797 C C . SER A 1 492 ? 234.737 262.757 246.623 1.00 31.49 492 SER A C 1
ATOM 3798 O O . SER A 1 492 ? 234.773 262.145 247.694 1.00 31.49 492 SER A O 1
ATOM 3801 N N . ALA A 1 493 ? 233.602 263.202 246.094 1.00 32.43 493 ALA A N 1
ATOM 3802 C CA . ALA A 1 493 ? 232.303 262.918 246.681 1.00 32.43 493 ALA A CA 1
ATOM 3803 C C . ALA A 1 493 ? 231.497 261.965 245.817 1.00 32.43 493 ALA A C 1
ATOM 3804 O O . ALA A 1 493 ? 230.291 262.156 245.648 1.00 32.43 493 ALA A O 1
ATOM 3806 N N . ALA A 1 494 ? 232.145 260.955 245.247 1.00 34.24 494 ALA A N 1
ATOM 3807 C CA . ALA A 1 494 ? 231.495 260.067 244.300 1.00 34.24 494 ALA A CA 1
ATOM 3808 C C . ALA A 1 494 ? 231.273 258.663 244.833 1.00 34.24 494 ALA A C 1
ATOM 3809 O O . ALA A 1 494 ? 230.566 257.882 244.192 1.00 34.24 494 ALA A O 1
ATOM 3811 N N . ALA A 1 495 ? 231.852 258.318 245.974 1.00 37.29 495 ALA A N 1
ATOM 3812 C CA . ALA A 1 495 ? 231.657 256.997 246.551 1.00 37.29 495 ALA A CA 1
ATOM 3813 C C . ALA A 1 495 ? 230.481 257.031 247.515 1.00 37.29 495 ALA A C 1
ATOM 3814 O O . ALA A 1 495 ? 230.575 257.613 248.600 1.00 37.29 495 ALA A O 1
ATOM 3816 N N . GLY A 1 496 ? 229.383 256.395 247.129 1.00 39.43 496 GLY A N 1
ATOM 3817 C CA . GLY A 1 496 ? 228.171 256.407 247.912 1.00 39.43 496 GLY A CA 1
ATOM 3818 C C . GLY A 1 496 ? 227.023 257.143 247.266 1.00 39.43 496 GLY A C 1
ATOM 3819 O O . GLY A 1 496 ? 225.869 256.904 247.640 1.00 39.43 496 GLY A O 1
ATOM 3820 N N . ASN A 1 497 ? 227.302 258.021 246.308 1.00 40.57 497 ASN A N 1
ATOM 3821 C CA . ASN A 1 497 ? 226.280 258.800 245.626 1.00 40.57 497 ASN A CA 1
ATOM 3822 C C . ASN A 1 497 ? 226.085 258.376 244.181 1.00 40.57 497 ASN A C 1
ATOM 3823 O O . ASN A 1 497 ? 224.954 258.136 243.749 1.00 40.57 497 ASN A O 1
ATOM 3828 N N . THR A 1 498 ? 227.162 258.273 243.423 1.00 36.13 498 THR A N 1
ATOM 3829 C CA . THR A 1 498 ? 227.111 257.925 242.014 1.00 36.13 498 THR A CA 1
ATOM 3830 C C . THR A 1 498 ? 227.935 256.701 241.658 1.00 36.13 498 THR A C 1
ATOM 3831 O O . THR A 1 498 ? 227.735 256.124 240.583 1.00 36.13 498 THR A O 1
ATOM 3835 N N . ALA A 1 499 ? 228.875 256.318 242.518 1.00 36.99 499 ALA A N 1
ATOM 3836 C CA . ALA A 1 499 ? 229.428 254.972 242.589 1.00 36.99 499 ALA A CA 1
ATOM 3837 C C . ALA A 1 499 ? 229.051 254.454 243.969 1.00 36.99 499 ALA A C 1
ATOM 3838 O O . ALA A 1 499 ? 229.858 254.528 244.905 1.00 36.99 499 ALA A O 1
ATOM 3840 N N . PRO A 1 500 ? 227.833 253.935 244.150 1.00 36.55 500 PRO A N 1
ATOM 3841 C CA . PRO A 1 500 ? 227.322 253.705 245.507 1.00 36.55 500 PRO A CA 1
ATOM 3842 C C . PRO A 1 500 ? 227.886 252.478 246.190 1.00 36.55 500 PRO A C 1
ATOM 3843 O O . PRO A 1 500 ? 227.873 252.420 247.426 1.00 36.55 500 PRO A O 1
ATOM 3847 N N . ASN A 1 501 ? 228.374 251.499 245.435 1.00 36.80 501 ASN A N 1
ATOM 3848 C CA . ASN A 1 501 ? 228.878 250.280 246.050 1.00 36.80 501 ASN A CA 1
ATOM 3849 C C . ASN A 1 501 ? 230.271 250.477 246.631 1.00 36.80 501 ASN A C 1
ATOM 3850 O O . ASN A 1 501 ? 230.685 249.715 247.511 1.00 36.80 501 ASN A O 1
ATOM 3855 N N . ALA A 1 502 ? 230.997 251.486 246.160 1.00 35.50 502 ALA A N 1
ATOM 3856 C CA . ALA A 1 502 ? 232.357 251.716 246.621 1.00 35.50 502 ALA A CA 1
ATOM 3857 C C . ALA A 1 502 ? 232.365 252.274 248.037 1.00 35.50 502 ALA A C 1
ATOM 3858 O O . ALA A 1 502 ? 231.569 253.149 248.383 1.00 35.50 502 ALA A O 1
ATOM 3860 N N . LEU A 1 503 ? 233.272 251.755 248.862 1.00 35.16 503 LEU A N 1
ATOM 3861 C CA . LEU A 1 503 ? 233.347 252.199 250.249 1.00 35.16 503 LEU A CA 1
ATOM 3862 C C . LEU A 1 503 ? 234.090 253.521 250.375 1.00 35.16 503 LEU A C 1
ATOM 3863 O O . LEU A 1 503 ? 233.706 254.379 251.176 1.00 35.16 503 LEU A O 1
ATOM 3868 N N . ALA A 1 504 ? 235.154 253.698 249.599 1.00 35.57 504 ALA A N 1
ATOM 3869 C CA . ALA A 1 504 ? 235.929 254.926 249.577 1.00 35.57 504 ALA A CA 1
ATOM 3870 C C . ALA A 1 504 ? 236.120 255.356 248.128 1.00 35.57 504 ALA A C 1
ATOM 3871 O O . ALA A 1 504 ? 235.700 254.669 247.194 1.00 35.57 504 ALA A O 1
ATOM 3873 N N . ASN A 1 505 ? 236.765 256.501 247.945 1.00 34.58 505 ASN A N 1
ATOM 3874 C CA . ASN A 1 505 ? 236.840 257.143 246.645 1.00 34.58 505 ASN A CA 1
ATOM 3875 C C . ASN A 1 505 ? 237.846 256.435 245.742 1.00 34.58 505 ASN A C 1
ATOM 3876 O O . ASN A 1 505 ? 238.579 255.541 246.165 1.00 34.58 505 ASN A O 1
ATOM 3881 N N . ALA A 1 506 ? 237.873 256.858 244.472 1.00 32.71 506 ALA A N 1
ATOM 3882 C CA . ALA A 1 506 ? 238.819 256.301 243.508 1.00 32.71 506 ALA A CA 1
ATOM 3883 C C . ALA A 1 506 ? 240.259 256.594 243.898 1.00 32.71 506 ALA A C 1
ATOM 3884 O O . ALA A 1 506 ? 241.150 255.781 243.637 1.00 32.71 506 ALA A O 1
ATOM 3886 N N . SER A 1 507 ? 240.500 257.736 244.535 1.00 31.91 507 SER A N 1
ATOM 3887 C CA . SER A 1 507 ? 241.786 258.034 245.138 1.00 31.91 507 SER A CA 1
ATOM 3888 C C . SER A 1 507 ? 241.582 259.003 246.286 1.00 31.91 507 SER A C 1
ATOM 3889 O O . SER A 1 507 ? 240.555 259.676 246.384 1.00 31.91 507 SER A O 1
ATOM 3892 N N . TYR A 1 508 ? 242.585 259.073 247.150 1.00 34.50 508 TYR A N 1
ATOM 3893 C CA . TYR A 1 508 ? 242.614 260.075 248.201 1.00 34.50 508 TYR A CA 1
ATOM 3894 C C . TYR A 1 508 ? 243.197 261.390 247.719 1.00 34.50 508 TYR A C 1
ATOM 3895 O O . TYR A 1 508 ? 243.264 262.339 248.501 1.00 34.50 508 TYR A O 1
ATOM 3904 N N . ALA A 1 509 ? 243.612 261.465 246.453 1.00 32.89 509 ALA A N 1
ATOM 3905 C CA . ALA A 1 509 ? 244.228 262.675 245.926 1.00 32.89 509 ALA A CA 1
ATOM 3906 C C . ALA A 1 509 ? 243.220 263.798 245.751 1.00 32.89 509 ALA A C 1
ATOM 3907 O O . ALA A 1 509 ? 243.570 264.970 245.914 1.00 32.89 509 ALA A O 1
ATOM 3909 N N . PHE A 1 510 ? 241.976 263.470 245.409 1.00 29.53 510 PHE A N 1
ATOM 3910 C CA . PHE A 1 510 ? 240.959 264.501 245.250 1.00 29.53 510 PHE A CA 1
ATOM 3911 C C . PHE A 1 510 ? 240.487 265.014 246.602 1.00 29.53 510 PHE A C 1
ATOM 3912 O O . PHE A 1 510 ? 240.459 266.224 246.847 1.00 29.53 510 PHE A O 1
ATOM 3920 N N . GLY A 1 511 ? 240.116 264.103 247.491 1.00 35.65 511 GLY A N 1
ATOM 3921 C CA . GLY A 1 511 ? 239.677 264.450 248.823 1.00 35.65 511 GLY A CA 1
ATOM 3922 C C . GLY A 1 511 ? 239.530 263.201 249.660 1.00 35.65 511 GLY A C 1
ATOM 3923 O O . GLY A 1 511 ? 239.258 262.124 249.126 1.00 35.65 511 GLY A O 1
ATOM 3924 N N . GLY A 1 512 ? 239.715 263.323 250.958 1.00 41.84 512 GLY A N 1
ATOM 3925 C CA . GLY A 1 512 ? 239.633 262.181 251.840 1.00 41.84 512 GLY A CA 1
ATOM 3926 C C . GLY A 1 512 ? 240.614 262.337 252.981 1.00 41.84 512 GLY A C 1
ATOM 3927 O O . GLY A 1 512 ? 241.240 263.377 253.150 1.00 41.84 512 GLY A O 1
ATOM 3928 N N . ASP A 1 513 ? 240.736 261.272 253.764 1.00 44.02 513 ASP A N 1
ATOM 3929 C CA . ASP A 1 513 ? 241.596 261.326 254.931 1.00 44.02 513 ASP A CA 1
ATOM 3930 C C . ASP A 1 513 ? 243.065 261.227 254.527 1.00 44.02 513 ASP A C 1
ATOM 3931 O O . ASP A 1 513 ? 243.415 260.979 253.371 1.00 44.02 513 ASP A O 1
ATOM 3936 N N . ILE A 1 514 ? 243.933 261.442 255.508 1.00 40.78 514 ILE A N 1
ATOM 3937 C CA . ILE A 1 514 ? 245.358 261.192 255.345 1.00 40.78 514 ILE A CA 1
ATOM 3938 C C . ILE A 1 514 ? 245.614 259.749 255.747 1.00 40.78 514 ILE A C 1
ATOM 3939 O O . ILE A 1 514 ? 245.453 259.387 256.916 1.00 40.78 514 ILE A O 1
ATOM 3944 N N . VAL A 1 515 ? 245.996 258.918 254.786 1.00 38.26 515 VAL A N 1
ATOM 3945 C CA . VAL A 1 515 ? 246.385 257.549 255.091 1.00 38.26 515 VAL A CA 1
ATOM 3946 C C . VAL A 1 515 ? 247.861 257.540 255.482 1.00 38.26 515 VAL A C 1
ATOM 3947 O O . VAL A 1 515 ? 248.736 257.948 254.711 1.00 38.26 515 VAL A O 1
ATOM 3951 N N . SER A 1 516 ? 248.129 257.136 256.718 1.00 40.62 516 SER A N 1
ATOM 3952 C CA . SER A 1 516 ? 249.448 257.255 257.329 1.00 40.62 516 SER A CA 1
ATOM 3953 C C . SER A 1 516 ? 249.945 255.860 257.667 1.00 40.62 516 SER A C 1
ATOM 3954 O O . SER A 1 516 ? 249.485 255.247 258.636 1.00 40.62 516 SER A O 1
ATOM 3957 N N . VAL A 1 517 ? 250.882 255.362 256.871 1.00 39.08 517 VAL A N 1
ATOM 3958 C CA . VAL A 1 517 ? 251.429 254.023 257.028 1.00 39.08 517 VAL A CA 1
ATOM 3959 C C . VAL A 1 517 ? 252.857 254.154 257.521 1.00 39.08 517 VAL A C 1
ATOM 3960 O O . VAL A 1 517 ? 253.705 254.743 256.842 1.00 39.08 517 VAL A O 1
ATOM 3964 N N . GLY A 1 518 ? 253.131 253.585 258.688 1.00 40.31 518 GLY A N 1
ATOM 3965 C CA . GLY A 1 518 ? 254.324 253.990 259.397 1.00 40.31 518 GLY A CA 1
ATOM 3966 C C . GLY A 1 518 ? 254.121 255.402 259.903 1.00 40.31 518 GLY A C 1
ATOM 3967 O O . GLY A 1 518 ? 252.995 255.837 260.166 1.00 40.31 518 GLY A O 1
ATOM 3968 N N . GLY A 1 519 ? 255.209 256.139 260.030 1.00 43.71 519 GLY A N 1
ATOM 3969 C CA . GLY A 1 519 ? 255.051 257.519 260.417 1.00 43.71 519 GLY A CA 1
ATOM 3970 C C . GLY A 1 519 ? 254.813 258.467 259.273 1.00 43.71 519 GLY A C 1
ATOM 3971 O O . GLY A 1 519 ? 254.701 259.675 259.493 1.00 43.71 519 GLY A O 1
ATOM 3972 N N . LYS A 1 520 ? 254.710 257.955 258.051 1.00 38.27 520 LYS A N 1
ATOM 3973 C CA . LYS A 1 520 ? 254.775 258.771 256.854 1.00 38.27 520 LYS A CA 1
ATOM 3974 C C . LYS A 1 520 ? 253.461 258.731 256.090 1.00 38.27 520 LYS A C 1
ATOM 3975 O O . LYS A 1 520 ? 252.684 257.781 256.204 1.00 38.27 520 LYS A O 1
ATOM 3981 N N . VAL A 1 521 ? 253.229 259.777 255.301 1.00 37.23 521 VAL A N 1
ATOM 3982 C CA . VAL A 1 521 ? 252.010 259.897 254.511 1.00 37.23 521 VAL A CA 1
ATOM 3983 C C . VAL A 1 521 ? 252.078 258.934 253.335 1.00 37.23 521 VAL A C 1
ATOM 3984 O O . VAL A 1 521 ? 253.027 258.963 252.544 1.00 37.23 521 VAL A O 1
ATOM 3988 N N . ALA A 1 522 ? 251.069 258.074 253.216 1.00 35.88 522 ALA A N 1
ATOM 3989 C CA . ALA A 1 522 ? 250.927 257.259 252.018 1.00 35.88 522 ALA A CA 1
ATOM 3990 C C . ALA A 1 522 ? 250.244 258.045 250.908 1.00 35.88 522 ALA A C 1
ATOM 3991 O O . ALA A 1 522 ? 250.691 258.027 249.758 1.00 35.88 522 ALA A O 1
ATOM 3993 N N . MET A 1 523 ? 249.165 258.748 251.242 1.00 35.87 523 MET A N 1
ATOM 3994 C CA . MET A 1 523 ? 248.449 259.595 250.303 1.00 35.87 523 MET A CA 1
ATOM 3995 C C . MET A 1 523 ? 247.638 260.614 251.087 1.00 35.87 523 MET A C 1
ATOM 3996 O O . MET A 1 523 ? 247.161 260.335 252.189 1.00 35.87 523 MET A O 1
ATOM 4001 N N . MET A 1 524 ? 247.492 261.797 250.507 1.00 35.88 524 MET A N 1
ATOM 4002 C CA . MET A 1 524 ? 246.719 262.874 251.101 1.00 35.88 524 MET A CA 1
ATOM 4003 C C . MET A 1 524 ? 246.228 263.753 249.965 1.00 35.88 524 MET A C 1
ATOM 4004 O O . MET A 1 524 ? 246.793 263.706 248.867 1.00 35.88 524 MET A O 1
ATOM 4009 N N . PRO A 1 525 ? 245.141 264.508 250.166 1.00 33.91 525 PRO A N 1
ATOM 4010 C CA . PRO A 1 525 ? 244.564 265.288 249.058 1.00 33.91 525 PRO A CA 1
ATOM 4011 C C . PRO A 1 525 ? 245.491 266.364 248.520 1.00 33.91 525 PRO A C 1
ATOM 4012 O O . PRO A 1 525 ? 245.819 267.334 249.204 1.00 33.91 525 PRO A O 1
ATOM 4016 N N . ILE A 1 526 ? 245.911 266.175 247.273 1.00 30.69 526 ILE A N 1
ATOM 4017 C CA . ILE A 1 526 ? 246.720 267.152 246.564 1.00 30.69 526 ILE A CA 1
ATOM 4018 C C . ILE A 1 526 ? 245.828 268.332 246.216 1.00 30.69 526 ILE A C 1
ATOM 4019 O O . ILE A 1 526 ? 245.013 268.254 245.291 1.00 30.69 526 ILE A O 1
ATOM 4024 N N . SER A 1 527 ? 245.971 269.428 246.953 1.00 30.78 527 SER A N 1
ATOM 4025 C CA . SER A 1 527 ? 245.162 270.605 246.693 1.00 30.78 527 SER A CA 1
ATOM 4026 C C . SER A 1 527 ? 245.653 271.324 245.440 1.00 30.78 527 SER A C 1
ATOM 4027 O O . SER A 1 527 ? 246.749 271.079 244.935 1.00 30.78 527 SER A O 1
ATOM 4030 N N . LEU A 1 528 ? 244.812 272.211 244.927 1.00 28.00 528 LEU A N 1
ATOM 4031 C CA . LEU A 1 528 ? 245.138 273.000 243.753 1.00 28.00 528 LEU A CA 1
ATOM 4032 C C . LEU A 1 528 ? 244.967 274.471 244.089 1.00 28.00 528 LEU A C 1
ATOM 4033 O O . LEU A 1 528 ? 243.980 274.862 244.716 1.00 28.00 528 LEU A O 1
ATOM 4038 N N . GLY A 1 529 ? 245.938 275.280 243.681 1.00 28.60 529 GLY A N 1
ATOM 4039 C CA . GLY A 1 529 ? 245.924 276.691 244.006 1.00 28.60 529 GLY A CA 1
ATOM 4040 C C . GLY A 1 529 ? 246.341 277.574 242.853 1.00 28.60 529 GLY A C 1
ATOM 4041 O O . GLY A 1 529 ? 246.193 277.193 241.690 1.00 28.60 529 GLY A O 1
ATOM 4042 N N . THR A 1 530 ? 246.874 278.755 243.167 1.00 28.90 530 THR A N 1
ATOM 4043 C CA . THR A 1 530 ? 247.263 279.695 242.122 1.00 28.90 530 THR A CA 1
ATOM 4044 C C . THR A 1 530 ? 248.496 279.204 241.375 1.00 28.90 530 THR A C 1
ATOM 4045 O O . THR A 1 530 ? 248.593 279.360 240.151 1.00 28.90 530 THR A O 1
ATOM 4049 N N . ALA A 1 531 ? 249.436 278.587 242.099 1.00 27.94 531 ALA A N 1
ATOM 4050 C CA . ALA A 1 531 ? 250.636 278.040 241.476 1.00 27.94 531 ALA A CA 1
ATOM 4051 C C . ALA A 1 531 ? 250.299 276.891 240.541 1.00 27.94 531 ALA A C 1
ATOM 4052 O O . ALA A 1 531 ? 250.871 276.785 239.454 1.00 27.94 531 ALA A O 1
ATOM 4054 N N . ASP A 1 532 ? 249.350 276.041 240.937 1.00 26.95 532 ASP A N 1
ATOM 4055 C CA . ASP A 1 532 ? 248.920 274.925 240.106 1.00 26.95 532 ASP A CA 1
ATOM 4056 C C . ASP A 1 532 ? 248.186 275.373 238.855 1.00 26.95 532 ASP A C 1
ATOM 4057 O O . ASP A 1 532 ? 248.117 274.608 237.891 1.00 26.95 532 ASP A O 1
ATOM 4062 N N . PHE A 1 533 ? 247.617 276.577 238.853 1.00 25.98 533 PHE A N 1
ATOM 4063 C CA . PHE A 1 533 ? 247.091 277.126 237.612 1.00 25.98 533 PHE A CA 1
ATOM 4064 C C . PHE A 1 533 ? 248.222 277.462 236.658 1.00 25.98 533 PHE A C 1
ATOM 4065 O O . PHE A 1 533 ? 248.078 277.320 235.439 1.00 25.98 533 PHE A O 1
ATOM 4073 N N . LEU A 1 534 ? 249.346 277.926 237.195 1.00 25.62 534 LEU A N 1
ATOM 4074 C CA . LEU A 1 534 ? 250.431 278.408 236.355 1.00 25.62 534 LEU A CA 1
ATOM 4075 C C . LEU A 1 534 ? 251.171 277.257 235.693 1.00 25.62 534 LEU A C 1
ATOM 4076 O O . LEU A 1 534 ? 251.418 277.291 234.483 1.00 25.62 534 LEU A O 1
ATOM 4081 N N . VAL A 1 535 ? 251.507 276.219 236.468 1.00 24.24 535 VAL A N 1
ATOM 4082 C CA . VAL A 1 535 ? 252.304 275.117 235.937 1.00 24.24 535 VAL A CA 1
ATOM 4083 C C . VAL A 1 535 ? 251.490 274.275 234.970 1.00 24.24 535 VAL A C 1
ATOM 4084 O O . VAL A 1 535 ? 252.019 273.794 233.965 1.00 24.24 535 VAL A O 1
ATOM 4088 N N . HIS A 1 536 ? 250.199 274.089 235.239 1.00 23.11 536 HIS A N 1
ATOM 4089 C CA . HIS A 1 536 ? 249.361 273.325 234.325 1.00 23.11 536 HIS A CA 1
ATOM 4090 C C . HIS A 1 536 ? 249.123 274.053 233.015 1.00 23.11 536 HIS A C 1
ATOM 4091 O O . HIS A 1 536 ? 248.729 273.417 232.037 1.00 23.11 536 HIS A O 1
ATOM 4098 N N . HIS A 1 537 ? 249.337 275.363 232.975 1.00 22.92 537 HIS A N 1
ATOM 4099 C CA . HIS A 1 537 ? 249.346 276.085 231.714 1.00 22.92 537 HIS A CA 1
ATOM 4100 C C . HIS A 1 537 ? 250.739 276.200 231.124 1.00 22.92 537 HIS A C 1
ATOM 4101 O O . HIS A 1 537 ? 250.868 276.494 229.932 1.00 22.92 537 HIS A O 1
ATOM 4108 N N . ILE A 1 538 ? 251.779 275.986 231.933 1.00 21.87 538 ILE A N 1
ATOM 4109 C CA . ILE A 1 538 ? 253.103 275.731 231.377 1.00 21.87 538 ILE A CA 1
ATOM 4110 C C . ILE A 1 538 ? 253.099 274.398 230.642 1.00 21.87 538 ILE A C 1
ATOM 4111 O O . ILE A 1 538 ? 253.629 274.283 229.530 1.00 21.87 538 ILE A O 1
ATOM 4116 N N . HIS A 1 539 ? 252.466 273.384 231.243 1.00 20.78 539 HIS A N 1
ATOM 4117 C CA . HIS A 1 539 ? 252.323 272.077 230.611 1.00 20.78 539 HIS A CA 1
ATOM 4118 C C . HIS A 1 539 ? 251.497 272.158 229.342 1.00 20.78 539 HIS A C 1
ATOM 4119 O O . HIS A 1 539 ? 251.827 271.515 228.345 1.00 20.78 539 HIS A O 1
ATOM 4126 N N . ALA A 1 540 ? 250.416 272.936 229.363 1.00 20.97 540 ALA A N 1
ATOM 4127 C CA . ALA A 1 540 ? 249.602 273.120 228.168 1.00 20.97 540 ALA A CA 1
ATOM 4128 C C . ALA A 1 540 ? 250.368 273.835 227.075 1.00 20.97 540 ALA A C 1
ATOM 4129 O O . ALA A 1 540 ? 250.157 273.563 225.890 1.00 20.97 540 ALA A O 1
ATOM 4131 N N . PHE A 1 541 ? 251.262 274.743 227.456 1.00 19.84 541 PHE A N 1
ATOM 4132 C CA . PHE A 1 541 ? 252.043 275.481 226.476 1.00 19.84 541 PHE A CA 1
ATOM 4133 C C . PHE A 1 541 ? 253.112 274.599 225.855 1.00 19.84 541 PHE A C 1
ATOM 4134 O O . PHE A 1 541 ? 253.235 274.532 224.628 1.00 19.84 541 PHE A O 1
ATOM 4142 N N . THR A 1 542 ? 253.909 273.934 226.695 1.00 20.16 542 THR A N 1
ATOM 4143 C CA . THR A 1 542 ? 255.068 273.192 226.219 1.00 20.16 542 THR A CA 1
ATOM 4144 C C . THR A 1 542 ? 254.668 271.978 225.401 1.00 20.16 542 THR A C 1
ATOM 4145 O O . THR A 1 542 ? 255.417 271.550 224.518 1.00 20.16 542 THR A O 1
ATOM 4149 N N . ILE A 1 543 ? 253.494 271.417 225.682 1.00 20.86 543 ILE A N 1
ATOM 4150 C CA . ILE A 1 543 ? 252.973 270.326 224.875 1.00 20.86 543 ILE A CA 1
ATOM 4151 C C . ILE A 1 543 ? 252.557 270.836 223.506 1.00 20.86 543 ILE A C 1
ATOM 4152 O O . ILE A 1 543 ? 252.871 270.223 222.483 1.00 20.86 543 ILE A O 1
ATOM 4157 N N . HIS A 1 544 ? 251.900 271.995 223.461 1.00 20.35 544 HIS A N 1
ATOM 4158 C CA . HIS A 1 544 ? 251.365 272.507 222.205 1.00 20.35 544 HIS A CA 1
ATOM 4159 C C . HIS A 1 544 ? 252.461 272.949 221.251 1.00 20.35 544 HIS A C 1
ATOM 4160 O O . HIS A 1 544 ? 252.242 272.966 220.038 1.00 20.35 544 HIS A O 1
ATOM 4167 N N . VAL A 1 545 ? 253.640 273.305 221.760 1.00 20.93 545 VAL A N 1
ATOM 4168 C CA . VAL A 1 545 ? 254.754 273.560 220.855 1.00 20.93 545 VAL A CA 1
ATOM 4169 C C . VAL A 1 545 ? 255.323 272.251 220.350 1.00 20.93 545 VAL A C 1
ATOM 4170 O O . VAL A 1 545 ? 255.688 272.136 219.176 1.00 20.93 545 VAL A O 1
ATOM 4174 N N . THR A 1 546 ? 255.399 271.251 221.234 1.00 20.67 546 THR A N 1
ATOM 4175 C CA . THR A 1 546 ? 255.885 269.929 220.859 1.00 20.67 546 THR A CA 1
ATOM 4176 C C . THR A 1 546 ? 254.995 269.290 219.808 1.00 20.67 546 THR A C 1
ATOM 4177 O O . THR A 1 546 ? 255.489 268.625 218.895 1.00 20.67 546 THR A O 1
ATOM 4181 N N . VAL A 1 547 ? 253.679 269.489 219.921 1.00 21.29 547 VAL A N 1
ATOM 4182 C CA . VAL A 1 547 ? 252.767 269.124 218.843 1.00 21.29 547 VAL A CA 1
ATOM 4183 C C . VAL A 1 547 ? 253.079 269.928 217.592 1.00 21.29 547 VAL A C 1
ATOM 4184 O O . VAL A 1 547 ? 253.108 269.381 216.489 1.00 21.29 547 VAL A O 1
ATOM 4188 N N . LEU A 1 548 ? 253.373 271.223 217.751 1.00 21.55 548 LEU A N 1
ATOM 4189 C CA . LEU A 1 548 ? 253.492 272.124 216.606 1.00 21.55 548 LEU A CA 1
ATOM 4190 C C . LEU A 1 548 ? 254.691 271.782 215.736 1.00 21.55 548 LEU A C 1
ATOM 4191 O O . LEU A 1 548 ? 254.608 271.866 214.511 1.00 21.55 548 LEU A O 1
ATOM 4196 N N . ILE A 1 549 ? 255.796 271.364 216.343 1.00 21.60 549 ILE A N 1
ATOM 4197 C CA . ILE A 1 549 ? 256.977 271.012 215.567 1.00 21.60 549 ILE A CA 1
ATOM 4198 C C . ILE A 1 549 ? 256.769 269.690 214.855 1.00 21.60 549 ILE A C 1
ATOM 4199 O O . ILE A 1 549 ? 257.107 269.544 213.678 1.00 21.60 549 ILE A O 1
ATOM 4204 N N . LEU A 1 550 ? 256.197 268.719 215.564 1.00 21.49 550 LEU A N 1
ATOM 4205 C CA . LEU A 1 550 ? 256.004 267.390 215.007 1.00 21.49 550 LEU A CA 1
ATOM 4206 C C . LEU A 1 550 ? 254.915 267.389 213.949 1.00 21.49 550 LEU A C 1
ATOM 4207 O O . LEU A 1 550 ? 255.086 266.783 212.889 1.00 21.49 550 LEU A O 1
ATOM 4212 N N . LEU A 1 551 ? 253.804 268.087 214.199 1.00 24.37 551 LEU A N 1
ATOM 4213 C CA . LEU A 1 551 ? 252.723 268.140 213.218 1.00 24.37 551 LEU A CA 1
ATOM 4214 C C . LEU A 1 551 ? 253.104 268.963 211.997 1.00 24.37 551 LEU A C 1
ATOM 4215 O O . LEU A 1 551 ? 252.594 268.705 210.908 1.00 24.37 551 LEU A O 1
ATOM 4220 N N . LYS A 1 552 ? 253.980 269.956 212.154 1.00 24.94 552 LYS A N 1
ATOM 4221 C CA . LYS A 1 552 ? 254.514 270.655 210.990 1.00 24.94 552 LYS A CA 1
ATOM 4222 C C . LYS A 1 552 ? 255.380 269.736 210.153 1.00 24.94 552 LYS A C 1
ATOM 4223 O O . LYS A 1 552 ? 255.408 269.857 208.926 1.00 24.94 552 LYS A O 1
ATOM 4229 N N . GLY A 1 553 ? 256.090 268.814 210.801 1.00 25.12 553 GLY A N 1
ATOM 4230 C CA . GLY A 1 553 ? 256.877 267.848 210.066 1.00 25.12 553 GLY A CA 1
ATOM 4231 C C . GLY A 1 553 ? 256.029 266.855 209.311 1.00 25.12 553 GLY A C 1
ATOM 4232 O O . GLY A 1 553 ? 256.390 266.447 208.209 1.00 25.12 553 GLY A O 1
ATOM 4233 N N . VAL A 1 554 ? 254.886 266.470 209.878 1.00 24.53 554 VAL A N 1
ATOM 4234 C CA . VAL A 1 554 ? 254.019 265.494 209.227 1.00 24.53 554 VAL A CA 1
ATOM 4235 C C . VAL A 1 554 ? 253.305 266.110 208.033 1.00 24.53 554 VAL A C 1
ATOM 4236 O O . VAL A 1 554 ? 253.314 265.550 206.934 1.00 24.53 554 VAL A O 1
ATOM 4240 N N . LEU A 1 555 ? 252.676 267.268 208.230 1.00 25.56 555 LEU A N 1
ATOM 4241 C CA . LEU A 1 555 ? 251.842 267.853 207.189 1.00 25.56 555 LEU A CA 1
ATOM 4242 C C . LEU A 1 555 ? 252.662 268.443 206.054 1.00 25.56 555 LEU A C 1
ATOM 4243 O O . LEU A 1 555 ? 252.175 268.517 204.923 1.00 25.56 555 LEU A O 1
ATOM 4248 N N . PHE A 1 556 ? 253.899 268.856 206.321 1.00 29.23 556 PHE A N 1
ATOM 4249 C CA . PHE A 1 556 ? 254.775 269.389 205.286 1.00 29.23 556 PHE A CA 1
ATOM 4250 C C . PHE A 1 556 ? 255.890 268.420 204.911 1.00 29.23 556 PHE A C 1
ATOM 4251 O O . PHE A 1 556 ? 256.930 268.850 204.409 1.00 29.23 556 PHE A O 1
ATOM 4259 N N . ALA A 1 557 ? 255.697 267.120 205.149 1.00 30.67 557 ALA A N 1
ATOM 4260 C CA . ALA A 1 557 ? 256.721 266.140 204.802 1.00 30.67 557 ALA A CA 1
ATOM 4261 C C . ALA A 1 557 ? 256.851 265.970 203.302 1.00 30.67 557 ALA A C 1
ATOM 4262 O O . ALA A 1 557 ? 257.922 265.604 202.813 1.00 30.67 557 ALA A O 1
ATOM 4264 N N . ARG A 1 558 ? 255.780 266.219 202.558 1.00 34.13 558 ARG A N 1
ATOM 4265 C CA . ARG A 1 558 ? 255.830 266.018 201.121 1.00 34.13 558 ARG A CA 1
ATOM 4266 C C . ARG A 1 558 ? 256.263 267.266 200.377 1.00 34.13 558 ARG A C 1
ATOM 4267 O O . ARG A 1 558 ? 257.088 267.179 199.465 1.00 34.13 558 ARG A O 1
ATOM 4275 N N . ASN A 1 559 ? 255.730 268.424 200.751 1.00 37.07 559 ASN A N 1
ATOM 4276 C CA . ASN A 1 559 ? 255.989 269.657 200.024 1.00 37.07 559 ASN A CA 1
ATOM 4277 C C . ASN A 1 559 ? 255.666 270.844 200.919 1.00 37.07 559 ASN A C 1
ATOM 4278 O O . ASN A 1 559 ? 255.218 270.687 202.057 1.00 37.07 559 ASN A O 1
ATOM 4283 N N . SER A 1 560 ? 255.906 272.035 200.386 1.00 37.06 560 SER A N 1
ATOM 4284 C CA . SER A 1 560 ? 255.482 273.293 200.983 1.00 37.06 560 SER A CA 1
ATOM 4285 C C . SER A 1 560 ? 255.459 274.334 199.873 1.00 37.06 560 SER A C 1
ATOM 4286 O O . SER A 1 560 ? 255.584 274.003 198.690 1.00 37.06 560 SER A O 1
ATOM 4289 N N . ARG A 1 561 ? 255.292 275.600 200.248 1.00 38.96 561 ARG A N 1
ATOM 4290 C CA . ARG A 1 561 ? 255.518 276.665 199.281 1.00 38.96 561 ARG A CA 1
ATOM 4291 C C . ARG A 1 561 ? 257.004 276.842 199.012 1.00 38.96 561 ARG A C 1
ATOM 4292 O O . ARG A 1 561 ? 257.387 277.303 197.933 1.00 38.96 561 ARG A O 1
ATOM 4300 N N . LEU A 1 562 ? 257.848 276.482 199.980 1.00 38.39 562 LEU A N 1
ATOM 4301 C CA . LEU A 1 562 ? 259.291 276.620 199.830 1.00 38.39 562 LEU A CA 1
ATOM 4302 C C . LEU A 1 562 ? 259.858 275.556 198.898 1.00 38.39 562 LEU A C 1
ATOM 4303 O O . LEU A 1 562 ? 260.381 275.869 197.826 1.00 38.39 562 LEU A O 1
ATOM 4308 N N . ILE A 1 563 ? 259.754 274.290 199.289 1.00 37.94 563 ILE A N 1
ATOM 4309 C CA . ILE A 1 563 ? 260.225 273.177 198.472 1.00 37.94 563 ILE A CA 1
ATOM 4310 C C . ILE A 1 563 ? 259.018 272.344 198.073 1.00 37.94 563 ILE A C 1
ATOM 4311 O O . ILE A 1 563 ? 258.420 271.675 198.924 1.00 37.94 563 ILE A O 1
ATOM 4316 N N . PRO A 1 564 ? 258.621 272.361 196.802 1.00 40.54 564 PRO A N 1
ATOM 4317 C CA . PRO A 1 564 ? 257.443 271.595 196.390 1.00 40.54 564 PRO A CA 1
ATOM 4318 C C . PRO A 1 564 ? 257.724 270.131 196.122 1.00 40.54 564 PRO A C 1
ATOM 4319 O O . PRO A 1 564 ? 256.777 269.379 195.863 1.00 40.54 564 PRO A O 1
ATOM 4323 N N . ASP A 1 565 ? 258.979 269.699 196.155 1.00 39.52 565 ASP A N 1
ATOM 4324 C CA . ASP A 1 565 ? 259.328 268.298 195.963 1.00 39.52 565 ASP A CA 1
ATOM 4325 C C . ASP A 1 565 ? 260.138 267.761 197.136 1.00 39.52 565 ASP A C 1
ATOM 4326 O O . ASP A 1 565 ? 261.144 267.079 196.954 1.00 39.52 565 ASP A O 1
ATOM 4331 N N . LYS A 1 566 ? 259.693 268.059 198.358 1.00 33.07 566 LYS A N 1
ATOM 4332 C CA . LYS A 1 566 ? 260.405 267.622 199.552 1.00 33.07 566 LYS A CA 1
ATOM 4333 C C . LYS A 1 566 ? 260.288 266.123 199.785 1.00 33.07 566 LYS A C 1
ATOM 4334 O O . LYS A 1 566 ? 261.106 265.558 200.516 1.00 33.07 566 LYS A O 1
ATOM 4340 N N . ALA A 1 567 ? 259.297 265.465 199.183 1.00 34.77 567 ALA A N 1
ATOM 4341 C CA . ALA A 1 567 ? 259.218 264.013 199.240 1.00 34.77 567 ALA A CA 1
ATOM 4342 C C . ALA A 1 567 ? 260.091 263.340 198.192 1.00 34.77 567 ALA A C 1
ATOM 4343 O O . ALA A 1 567 ? 260.472 262.181 198.379 1.00 34.77 567 ALA A O 1
ATOM 4345 N N . ASN A 1 568 ? 260.410 264.026 197.092 1.00 35.88 568 ASN A N 1
ATOM 4346 C CA . ASN A 1 568 ? 261.390 263.485 196.161 1.00 35.88 568 ASN A CA 1
ATOM 4347 C C . ASN A 1 568 ? 262.802 263.529 196.723 1.00 35.88 568 ASN A C 1
ATOM 4348 O O . ASN A 1 568 ? 263.656 262.758 196.276 1.00 35.88 568 ASN A O 1
ATOM 4353 N N . LEU A 1 569 ? 263.068 264.408 197.686 1.00 33.31 569 LEU A N 1
ATOM 4354 C CA . LEU A 1 569 ? 264.383 264.486 198.304 1.00 33.31 569 LEU A CA 1
ATOM 4355 C C . LEU A 1 569 ? 264.520 263.529 199.478 1.00 33.31 569 LEU A C 1
ATOM 4356 O O . LEU A 1 569 ? 265.614 263.015 199.729 1.00 33.31 569 LEU A O 1
ATOM 4361 N N . GLY A 1 570 ? 263.442 263.279 200.209 1.00 29.47 570 GLY A N 1
ATOM 4362 C CA . GLY A 1 570 ? 263.413 262.205 201.173 1.00 29.47 570 GLY A CA 1
ATOM 4363 C C . GLY A 1 570 ? 262.901 262.653 202.520 1.00 29.47 570 GLY A C 1
ATOM 4364 O O . GLY A 1 570 ? 262.656 263.830 202.772 1.00 29.47 570 GLY A O 1
ATOM 4365 N N . PHE A 1 571 ? 262.728 261.669 203.400 1.00 24.76 571 PHE A N 1
ATOM 4366 C CA . PHE A 1 571 ? 262.349 261.957 204.775 1.00 24.76 571 PHE A CA 1
ATOM 4367 C C . PHE A 1 571 ? 263.518 262.546 205.546 1.00 24.76 571 PHE A C 1
ATOM 4368 O O . PHE A 1 571 ? 263.331 263.407 206.412 1.00 24.76 571 PHE A O 1
ATOM 4376 N N . ARG A 1 572 ? 264.732 262.103 205.240 1.00 26.31 572 ARG A N 1
ATOM 4377 C CA . ARG A 1 572 ? 265.915 262.436 206.027 1.00 26.31 572 ARG A CA 1
ATOM 4378 C C . ARG A 1 572 ? 266.988 262.965 205.085 1.00 26.31 572 ARG A C 1
ATOM 4379 O O . ARG A 1 572 ? 267.813 262.205 204.575 1.00 26.31 572 ARG A O 1
ATOM 4387 N N . PHE A 1 573 ? 266.961 264.269 204.846 1.00 27.65 573 PHE A N 1
ATOM 4388 C CA . PHE A 1 573 ? 267.996 264.984 204.124 1.00 27.65 573 PHE A CA 1
ATOM 4389 C C . PHE A 1 573 ? 268.167 266.326 204.817 1.00 27.65 573 PHE A C 1
ATOM 4390 O O . PHE A 1 573 ? 267.194 266.867 205.351 1.00 27.65 573 PHE A O 1
ATOM 4398 N N . PRO A 1 574 ? 269.390 266.866 204.877 1.00 26.22 574 PRO A N 1
ATOM 4399 C CA . PRO A 1 574 ? 269.617 268.019 205.756 1.00 26.22 574 PRO A CA 1
ATOM 4400 C C . PRO A 1 574 ? 269.047 269.339 205.255 1.00 26.22 574 PRO A C 1
ATOM 4401 O O . PRO A 1 574 ? 268.441 270.084 206.028 1.00 26.22 574 PRO A O 1
ATOM 4405 N N . CYS A 1 575 ? 269.212 269.630 203.969 1.00 30.46 575 CYS A N 1
ATOM 4406 C CA . CYS A 1 575 ? 268.883 270.936 203.424 1.00 30.46 575 CYS A CA 1
ATOM 4407 C C . CYS A 1 575 ? 268.749 270.804 201.917 1.00 30.46 575 CYS A C 1
ATOM 4408 O O . CYS A 1 575 ? 269.143 269.799 201.325 1.00 30.46 575 CYS A O 1
ATOM 4411 N N . ASP A 1 576 ? 268.170 271.829 201.303 1.00 34.92 576 ASP A N 1
ATOM 4412 C CA . ASP A 1 576 ? 268.183 271.963 199.855 1.00 34.92 576 ASP A CA 1
ATOM 4413 C C . ASP A 1 576 ? 269.162 273.043 199.417 1.00 34.92 576 ASP A C 1
ATOM 4414 O O . ASP A 1 576 ? 269.112 273.518 198.283 1.00 34.92 576 ASP A O 1
ATOM 4419 N N . GLY A 1 577 ? 270.061 273.434 200.311 1.00 33.75 577 GLY A N 1
ATOM 4420 C CA . GLY A 1 577 ? 271.111 274.358 199.973 1.00 33.75 577 GLY A CA 1
ATOM 4421 C C . GLY A 1 577 ? 271.004 275.660 200.731 1.00 33.75 577 GLY A C 1
ATOM 4422 O O . GLY A 1 577 ? 270.180 275.814 201.634 1.00 33.75 577 GLY A O 1
ATOM 4423 N N . PRO A 1 578 ? 271.848 276.627 200.379 1.00 35.40 578 PRO A N 1
ATOM 4424 C CA . PRO A 1 578 ? 271.746 277.965 200.963 1.00 35.40 578 PRO A CA 1
ATOM 4425 C C . PRO A 1 578 ? 270.830 278.907 200.201 1.00 35.40 578 PRO A C 1
ATOM 4426 O O . PRO A 1 578 ? 270.650 280.048 200.637 1.00 35.40 578 PRO A O 1
ATOM 4430 N N . GLY A 1 579 ? 270.263 278.470 199.081 1.00 38.78 579 GLY A N 1
ATOM 4431 C CA . GLY A 1 579 ? 269.334 279.285 198.337 1.00 38.78 579 GLY A CA 1
ATOM 4432 C C . GLY A 1 579 ? 267.958 279.288 198.949 1.00 38.78 579 GLY A C 1
ATOM 4433 O O . GLY A 1 579 ? 267.703 278.655 199.973 1.00 38.78 579 GLY A O 1
ATOM 4434 N N . ARG A 1 580 ? 267.055 280.016 198.280 1.00 39.24 580 ARG A N 1
ATOM 4435 C CA . ARG A 1 580 ? 265.740 280.400 198.811 1.00 39.24 580 ARG A CA 1
ATOM 4436 C C . ARG A 1 580 ? 265.876 281.058 200.179 1.00 39.24 580 ARG A C 1
ATOM 4437 O O . ARG A 1 580 ? 265.075 280.835 201.086 1.00 39.24 580 ARG A O 1
ATOM 4445 N N . GLY A 1 581 ? 266.918 281.875 200.327 1.00 35.71 581 GLY A N 1
ATOM 4446 C CA . GLY A 1 581 ? 267.310 282.418 201.601 1.00 35.71 581 GLY A CA 1
ATOM 4447 C C . GLY A 1 581 ? 268.135 281.488 202.464 1.00 35.71 581 GLY A C 1
ATOM 4448 O O . GLY A 1 581 ? 268.851 281.964 203.350 1.00 35.71 581 GLY A O 1
ATOM 4449 N N . GLY A 1 582 ? 268.078 280.182 202.212 1.00 33.11 582 GLY A N 1
ATOM 4450 C CA . GLY A 1 582 ? 268.648 279.186 203.094 1.00 33.11 582 GLY A CA 1
ATOM 4451 C C . GLY A 1 582 ? 267.610 278.174 203.522 1.00 33.11 582 GLY A C 1
ATOM 4452 O O . GLY A 1 582 ? 266.599 278.532 204.125 1.00 33.11 582 GLY A O 1
ATOM 4453 N N . THR A 1 583 ? 267.836 276.905 203.213 1.00 30.25 583 THR A N 1
ATOM 4454 C CA . THR A 1 583 ? 266.816 275.896 203.453 1.00 30.25 583 THR A CA 1
ATOM 4455 C C . THR A 1 583 ? 267.310 274.822 204.409 1.00 30.25 583 THR A C 1
ATOM 4456 O O . THR A 1 583 ? 267.106 273.633 204.171 1.00 30.25 583 THR A O 1
ATOM 4460 N N . CYS A 1 584 ? 267.959 275.230 205.490 1.00 29.68 584 CYS A N 1
ATOM 4461 C CA . CYS A 1 584 ? 268.489 274.282 206.454 1.00 29.68 584 CYS A CA 1
ATOM 4462 C C . CYS A 1 584 ? 267.392 273.785 207.380 1.00 29.68 584 CYS A C 1
ATOM 4463 O O . CYS A 1 584 ? 266.570 274.569 207.849 1.00 29.68 584 CYS A O 1
ATOM 4466 N N . GLN A 1 585 ? 267.402 272.475 207.640 1.00 25.08 585 GLN A N 1
ATOM 4467 C CA . GLN A 1 585 ? 266.432 271.775 208.491 1.00 25.08 585 GLN A CA 1
ATOM 4468 C C . GLN A 1 585 ? 265.003 271.894 207.962 1.00 25.08 585 GLN A C 1
ATOM 4469 O O . GLN A 1 585 ? 264.064 272.166 208.708 1.00 25.08 585 GLN A O 1
ATOM 4475 N N . VAL A 1 586 ? 264.831 271.647 206.665 1.00 27.46 586 VAL A N 1
ATOM 4476 C CA . VAL A 1 586 ? 263.500 271.704 206.071 1.00 27.46 586 VAL A CA 1
ATOM 4477 C C . VAL A 1 586 ? 262.786 270.364 206.056 1.00 27.46 586 VAL A C 1
ATOM 4478 O O . VAL A 1 586 ? 261.562 270.333 205.874 1.00 27.46 586 VAL A O 1
ATOM 4482 N N . SER A 1 587 ? 263.505 269.260 206.218 1.00 25.95 587 SER A N 1
ATOM 4483 C CA . SER A 1 587 ? 262.910 267.959 205.985 1.00 25.95 587 SER A CA 1
ATOM 4484 C C . SER A 1 587 ? 262.036 267.545 207.156 1.00 25.95 587 SER A C 1
ATOM 4485 O O . SER A 1 587 ? 261.936 268.226 208.178 1.00 25.95 587 SER A O 1
ATOM 4488 N N . ALA A 1 588 ? 261.393 266.395 206.991 1.00 23.83 588 ALA A N 1
ATOM 4489 C CA . ALA A 1 588 ? 260.560 265.854 208.047 1.00 23.83 588 ALA A CA 1
ATOM 4490 C C . ALA A 1 588 ? 261.393 265.316 209.196 1.00 23.83 588 ALA A C 1
ATOM 4491 O O . ALA A 1 588 ? 260.908 265.262 210.327 1.00 23.83 588 ALA A O 1
ATOM 4493 N N . TRP A 1 589 ? 262.637 264.909 208.926 1.00 24.79 589 TRP A N 1
ATOM 4494 C CA . TRP A 1 589 ? 263.494 264.382 209.984 1.00 24.79 589 TRP A CA 1
ATOM 4495 C C . TRP A 1 589 ? 263.903 265.472 210.952 1.00 24.79 589 TRP A C 1
ATOM 4496 O O . TRP A 1 589 ? 264.016 265.234 212.159 1.00 24.79 589 TRP A O 1
ATOM 4507 N N . ASP A 1 590 ? 264.126 266.673 210.437 1.00 24.20 590 ASP A N 1
ATOM 4508 C CA . ASP A 1 590 ? 264.628 267.784 211.223 1.00 24.20 590 ASP A CA 1
ATOM 4509 C C . ASP A 1 590 ? 263.583 268.364 212.155 1.00 24.20 590 ASP A C 1
ATOM 4510 O O . ASP A 1 590 ? 263.945 269.037 213.122 1.00 24.20 590 ASP A O 1
ATOM 4515 N N . HIS A 1 591 ? 262.302 268.121 211.887 1.00 21.91 591 HIS A N 1
ATOM 4516 C CA . HIS A 1 591 ? 261.258 268.494 212.824 1.00 21.91 591 HIS A CA 1
ATOM 4517 C C . HIS A 1 591 ? 261.176 267.502 213.969 1.00 21.91 591 HIS A C 1
ATOM 4518 O O . HIS A 1 591 ? 260.828 267.881 215.090 1.00 21.91 591 HIS A O 1
ATOM 4525 N N . VAL A 1 592 ? 261.486 266.235 213.703 1.00 23.48 592 VAL A N 1
ATOM 4526 C CA . VAL A 1 592 ? 261.608 265.256 214.775 1.00 23.48 592 VAL A CA 1
ATOM 4527 C C . VAL A 1 592 ? 262.808 265.589 215.646 1.00 23.48 592 VAL A C 1
ATOM 4528 O O . VAL A 1 592 ? 262.768 265.436 216.870 1.00 23.48 592 VAL A O 1
ATOM 4532 N N . PHE A 1 593 ? 263.887 266.062 215.020 1.00 22.12 593 PHE A N 1
ATOM 4533 C CA . PHE A 1 593 ? 265.087 266.469 215.741 1.00 22.12 593 PHE A CA 1
ATOM 4534 C C . PHE A 1 593 ? 264.817 267.668 216.642 1.00 22.12 593 PHE A C 1
ATOM 4535 O O . PHE A 1 593 ? 265.299 267.717 217.779 1.00 22.12 593 PHE A O 1
ATOM 4543 N N . LEU A 1 594 ? 264.039 268.636 216.162 1.00 22.47 594 LEU A N 1
ATOM 4544 C CA . LEU A 1 594 ? 263.738 269.811 216.970 1.00 22.47 594 LEU A CA 1
ATOM 4545 C C . LEU A 1 594 ? 262.703 269.516 218.040 1.00 22.47 594 LEU A C 1
ATOM 4546 O O . LEU A 1 594 ? 262.771 270.088 219.131 1.00 22.47 594 LEU A O 1
ATOM 4551 N N . GLY A 1 595 ? 261.751 268.628 217.750 1.00 21.26 595 GLY A N 1
ATOM 4552 C CA . GLY A 1 595 ? 260.752 268.247 218.728 1.00 21.26 595 GLY A CA 1
ATOM 4553 C C . GLY A 1 595 ? 261.300 267.446 219.886 1.00 21.26 595 GLY A C 1
ATOM 4554 O O . GLY A 1 595 ? 260.656 267.383 220.934 1.00 21.26 595 GLY A O 1
ATOM 4555 N N . LEU A 1 596 ? 262.474 266.833 219.717 1.00 21.51 596 LEU A N 1
ATOM 4556 C CA . LEU A 1 596 ? 263.087 266.060 220.790 1.00 21.51 596 LEU A CA 1
ATOM 4557 C C . LEU A 1 596 ? 263.523 266.955 221.939 1.00 21.51 596 LEU A C 1
ATOM 4558 O O . LEU A 1 596 ? 263.433 266.559 223.104 1.00 21.51 596 LEU A O 1
ATOM 4563 N N . PHE A 1 597 ? 264.011 268.159 221.631 1.00 22.03 597 PHE A N 1
ATOM 4564 C CA . PHE A 1 597 ? 264.372 269.105 222.683 1.00 22.03 597 PHE A CA 1
ATOM 4565 C C . PHE A 1 597 ? 263.136 269.636 223.376 1.00 22.03 597 PHE A C 1
ATOM 4566 O O . PHE A 1 597 ? 263.137 269.863 224.589 1.00 22.03 597 PHE A O 1
ATOM 4574 N N . TRP A 1 598 ? 262.086 269.880 222.603 1.00 21.34 598 TRP A N 1
ATOM 4575 C CA . TRP A 1 598 ? 260.871 270.440 223.162 1.00 21.34 598 TRP A CA 1
ATOM 4576 C C . TRP A 1 598 ? 260.122 269.405 223.981 1.00 21.34 598 TRP A C 1
ATOM 4577 O O . TRP A 1 598 ? 259.527 269.740 225.009 1.00 21.34 598 TRP A O 1
ATOM 4588 N N . MET A 1 599 ? 260.140 268.147 223.534 1.00 21.73 599 MET A N 1
ATOM 4589 C CA . MET A 1 599 ? 259.721 267.039 224.384 1.00 21.73 599 MET A CA 1
ATOM 4590 C C . MET A 1 599 ? 260.572 266.970 225.639 1.00 21.73 599 MET A C 1
ATOM 4591 O O . MET A 1 599 ? 260.051 266.743 226.731 1.00 21.73 599 MET A O 1
ATOM 4596 N N . TYR A 1 600 ? 261.886 267.166 225.502 1.00 21.57 600 TYR A N 1
ATOM 4597 C CA . TYR A 1 600 ? 262.741 267.251 226.679 1.00 21.57 600 TYR A CA 1
ATOM 4598 C C . TYR A 1 600 ? 262.387 268.471 227.510 1.00 21.57 600 TYR A C 1
ATOM 4599 O O . TYR A 1 600 ? 262.415 268.420 228.743 1.00 21.57 600 TYR A O 1
ATOM 4608 N N . ASN A 1 601 ? 262.043 269.577 226.848 1.00 22.12 601 ASN A N 1
ATOM 4609 C CA . ASN A 1 601 ? 261.662 270.786 227.568 1.00 22.12 601 ASN A CA 1
ATOM 4610 C C . ASN A 1 601 ? 260.311 270.619 228.248 1.00 22.12 601 ASN A C 1
ATOM 4611 O O . ASN A 1 601 ? 260.128 271.065 229.385 1.00 22.12 601 ASN A O 1
ATOM 4616 N N . SER A 1 602 ? 259.362 269.961 227.577 1.00 22.44 602 SER A N 1
ATOM 4617 C CA . SER A 1 602 ? 258.025 269.793 228.133 1.00 22.44 602 SER A CA 1
ATOM 4618 C C . SER A 1 602 ? 258.030 268.852 229.324 1.00 22.44 602 SER A C 1
ATOM 4619 O O . SER A 1 602 ? 257.487 269.177 230.384 1.00 22.44 602 SER A O 1
ATOM 4622 N N . LEU A 1 603 ? 258.639 267.678 229.164 1.00 20.94 603 LEU A N 1
ATOM 4623 C CA . LEU A 1 603 ? 258.548 266.645 230.183 1.00 20.94 603 LEU A CA 1
ATOM 4624 C C . LEU A 1 603 ? 259.342 266.997 231.424 1.00 20.94 603 LEU A C 1
ATOM 4625 O O . LEU A 1 603 ? 258.938 266.628 232.523 1.00 20.94 603 LEU A O 1
ATOM 4630 N N . SER A 1 604 ? 260.452 267.720 231.278 1.00 22.55 604 SER A N 1
ATOM 4631 C CA . SER A 1 604 ? 261.278 268.048 232.432 1.00 22.55 604 SER A CA 1
ATOM 4632 C C . SER A 1 604 ? 260.600 269.023 233.379 1.00 22.55 604 SER A C 1
ATOM 4633 O O . SER A 1 604 ? 260.960 269.065 234.555 1.00 22.55 604 SER A O 1
ATOM 4636 N N . VAL A 1 605 ? 259.625 269.796 232.902 1.00 22.74 605 VAL A N 1
ATOM 4637 C CA . VAL A 1 605 ? 258.839 270.632 233.800 1.00 22.74 605 VAL A CA 1
ATOM 4638 C C . VAL A 1 605 ? 257.771 269.806 234.501 1.00 22.74 605 VAL A C 1
ATOM 4639 O O . VAL A 1 605 ? 257.452 270.068 235.666 1.00 22.74 605 VAL A O 1
ATOM 4643 N N . VAL A 1 606 ? 257.220 268.800 233.809 1.00 21.48 606 VAL A N 1
ATOM 4644 C CA . VAL A 1 606 ? 256.239 267.890 234.398 1.00 21.48 606 VAL A CA 1
ATOM 4645 C C . VAL A 1 606 ? 256.855 267.126 235.558 1.00 21.48 606 VAL A C 1
ATOM 4646 O O . VAL A 1 606 ? 256.211 266.892 236.586 1.00 21.48 606 VAL A O 1
ATOM 4650 N N . LEU A 1 607 ? 258.121 266.776 235.434 1.00 22.10 607 LEU A N 1
ATOM 4651 C CA . LEU A 1 607 ? 258.813 266.065 236.490 1.00 22.10 607 LEU A CA 1
ATOM 4652 C C . LEU A 1 607 ? 259.359 267.002 237.547 1.00 22.10 607 LEU A C 1
ATOM 4653 O O . LEU A 1 607 ? 259.665 266.557 238.656 1.00 22.10 607 LEU A O 1
ATOM 4658 N N . PHE A 1 608 ? 259.487 268.285 237.226 1.00 23.64 608 PHE A N 1
ATOM 4659 C CA . PHE A 1 608 ? 259.828 269.281 238.230 1.00 23.64 608 PHE A CA 1
ATOM 4660 C C . PHE A 1 608 ? 258.585 269.722 238.985 1.00 23.64 608 PHE A C 1
ATOM 4661 O O . PHE A 1 608 ? 258.655 270.014 240.184 1.00 23.64 608 PHE A O 1
ATOM 4669 N N . HIS A 1 609 ? 257.451 269.796 238.279 1.00 24.59 609 HIS A N 1
ATOM 4670 C CA . HIS A 1 609 ? 256.160 270.021 238.921 1.00 24.59 609 HIS A CA 1
ATOM 4671 C C . HIS A 1 609 ? 255.844 268.910 239.903 1.00 24.59 609 HIS A C 1
ATOM 4672 O O . HIS A 1 609 ? 255.429 269.173 241.033 1.00 24.59 609 HIS A O 1
ATOM 4679 N N . PHE A 1 610 ? 256.060 267.661 239.491 1.00 24.91 610 PHE A N 1
ATOM 4680 C CA . PHE A 1 610 ? 255.709 266.526 240.331 1.00 24.91 610 PHE A CA 1
ATOM 4681 C C . PHE A 1 610 ? 256.607 266.433 241.556 1.00 24.91 610 PHE A C 1
ATOM 4682 O O . PHE A 1 610 ? 256.132 266.134 242.653 1.00 24.91 610 PHE A O 1
ATOM 4690 N N . SER A 1 611 ? 257.903 266.692 241.392 1.00 27.00 611 SER A N 1
ATOM 4691 C CA . SER A 1 611 ? 258.858 266.422 242.459 1.00 27.00 611 SER A CA 1
ATOM 4692 C C . SER A 1 611 ? 258.745 267.397 243.616 1.00 27.00 611 SER A C 1
ATOM 4693 O O . SER A 1 611 ? 259.185 267.075 244.721 1.00 27.00 611 SER A O 1
ATOM 4696 N N . TRP A 1 612 ? 258.160 268.570 243.393 1.00 28.73 612 TRP A N 1
ATOM 4697 C CA . TRP A 1 612 ? 258.020 269.579 244.427 1.00 28.73 612 TRP A CA 1
ATOM 4698 C C . TRP A 1 612 ? 256.586 269.765 244.890 1.00 28.73 612 TRP A C 1
ATOM 4699 O O . TRP A 1 612 ? 256.376 270.258 246.000 1.00 28.73 612 TRP A O 1
ATOM 4710 N N . LYS A 1 613 ? 255.601 269.393 244.066 1.00 29.07 613 LYS A N 1
ATOM 4711 C CA . LYS A 1 613 ? 254.219 269.344 244.531 1.00 29.07 613 LYS A CA 1
ATOM 4712 C C . LYS A 1 613 ? 254.064 268.339 245.656 1.00 29.07 613 LYS A C 1
ATOM 4713 O O . LYS A 1 613 ? 253.423 268.622 246.673 1.00 29.07 613 LYS A O 1
ATOM 4719 N N . MET A 1 614 ? 254.670 267.169 245.499 1.00 29.15 614 MET A N 1
ATOM 4720 C CA . MET A 1 614 ? 254.521 266.117 246.486 1.00 29.15 614 MET A CA 1
ATOM 4721 C C . MET A 1 614 ? 255.377 266.373 247.712 1.00 29.15 614 MET A C 1
ATOM 4722 O O . MET A 1 614 ? 254.966 266.048 248.828 1.00 29.15 614 MET A O 1
ATOM 4727 N N . GLN A 1 615 ? 256.560 266.956 247.530 1.00 30.19 615 GLN A N 1
ATOM 4728 C CA . GLN A 1 615 ? 257.468 267.148 248.654 1.00 30.19 615 GLN A CA 1
ATOM 4729 C C . GLN A 1 615 ? 256.983 268.240 249.595 1.00 30.19 615 GLN A C 1
ATOM 4730 O O . GLN A 1 615 ? 257.265 268.194 250.795 1.00 30.19 615 GLN A O 1
ATOM 4736 N N . SER A 1 616 ? 256.244 269.212 249.078 1.00 32.64 616 SER A N 1
ATOM 4737 C CA . SER A 1 616 ? 255.759 270.324 249.879 1.00 32.64 616 SER A CA 1
ATOM 4738 C C . SER A 1 616 ? 254.363 270.087 250.424 1.00 32.64 616 SER A C 1
ATOM 4739 O O . SER A 1 616 ? 254.085 270.417 251.579 1.00 32.64 616 SER A O 1
ATOM 4742 N N . ASP A 1 617 ? 253.468 269.541 249.610 1.00 33.68 617 ASP A N 1
ATOM 4743 C CA . ASP A 1 617 ? 252.073 269.431 249.998 1.00 33.68 617 ASP A CA 1
ATOM 4744 C C . ASP A 1 617 ? 251.639 268.023 250.359 1.00 33.68 617 ASP A C 1
ATOM 4745 O O . ASP A 1 617 ? 250.715 267.874 251.159 1.00 33.68 617 ASP A O 1
ATOM 4750 N N . VAL A 1 618 ? 252.266 266.985 249.814 1.00 31.52 618 VAL A N 1
ATOM 4751 C CA . VAL A 1 618 ? 251.755 265.621 249.926 1.00 31.52 618 VAL A CA 1
ATOM 4752 C C . VAL A 1 618 ? 252.657 264.744 250.788 1.00 31.52 618 VAL A C 1
ATOM 4753 O O . VAL A 1 618 ? 252.243 264.265 251.843 1.00 31.52 618 VAL A O 1
ATOM 4757 N N . TRP A 1 619 ? 253.892 264.520 250.355 1.00 31.16 619 TRP A N 1
ATOM 4758 C CA . TRP A 1 619 ? 254.770 263.591 251.047 1.00 31.16 619 TRP A CA 1
ATOM 4759 C C . TRP A 1 619 ? 255.342 264.212 252.311 1.00 31.16 619 TRP A C 1
ATOM 4760 O O . TRP A 1 619 ? 255.668 265.397 252.350 1.00 31.16 619 TRP A O 1
ATOM 4771 N N . GLY A 1 620 ? 255.484 263.391 253.340 1.00 40.04 620 GLY A N 1
ATOM 4772 C CA . GLY A 1 620 ? 256.043 263.853 254.592 1.00 40.04 620 GLY A CA 1
ATOM 4773 C C . GLY A 1 620 ? 255.762 262.856 255.696 1.00 40.04 620 GLY A C 1
ATOM 4774 O O . GLY A 1 620 ? 255.383 261.718 255.445 1.00 40.04 620 GLY A O 1
ATOM 4775 N N . ASN A 1 621 ? 255.953 263.321 256.926 1.00 49.53 621 ASN A N 1
ATOM 4776 C CA . ASN A 1 621 ? 255.749 262.512 258.117 1.00 49.53 621 ASN A CA 1
ATOM 4777 C C . ASN A 1 621 ? 254.511 262.965 258.877 1.00 49.53 621 ASN A C 1
ATOM 4778 O O . ASN A 1 621 ? 254.078 264.114 258.779 1.00 49.53 621 ASN A O 1
ATOM 4783 N N . VAL A 1 622 ? 253.948 262.039 259.651 1.00 56.24 622 VAL A N 1
ATOM 4784 C CA . VAL A 1 622 ? 252.826 262.312 260.542 1.00 56.24 622 VAL A CA 1
ATOM 4785 C C . VAL A 1 622 ? 253.298 262.086 261.968 1.00 56.24 622 VAL A C 1
ATOM 4786 O O . VAL A 1 622 ? 253.965 261.085 262.251 1.00 56.24 622 VAL A O 1
ATOM 4790 N N . THR A 1 623 ? 252.950 263.007 262.863 1.00 68.93 623 THR A N 1
ATOM 4791 C CA . THR A 1 623 ? 253.299 262.861 264.267 1.00 68.93 623 THR A CA 1
ATOM 4792 C C . THR A 1 623 ? 252.310 261.925 264.963 1.00 68.93 623 THR A C 1
ATOM 4793 O O . THR A 1 623 ? 251.346 261.438 264.367 1.00 68.93 623 THR A O 1
ATOM 4797 N N . ALA A 1 624 ? 252.550 261.676 266.253 1.00 75.89 624 ALA A N 1
ATOM 4798 C CA . ALA A 1 624 ? 251.707 260.759 267.015 1.00 75.89 624 ALA A CA 1
ATOM 4799 C C . ALA A 1 624 ? 250.323 261.329 267.305 1.00 75.89 624 ALA A C 1
ATOM 4800 O O . ALA A 1 624 ? 249.435 260.575 267.719 1.00 75.89 624 ALA A O 1
ATOM 4802 N N . ASP A 1 625 ? 250.119 262.632 267.112 1.00 76.39 625 ASP A N 1
ATOM 4803 C CA . ASP A 1 625 ? 248.789 263.212 267.219 1.00 76.39 625 ASP A CA 1
ATOM 4804 C C . ASP A 1 625 ? 248.031 263.201 265.900 1.00 76.39 625 ASP A C 1
ATOM 4805 O O . ASP A 1 625 ? 246.814 262.986 265.902 1.00 76.39 625 ASP A O 1
ATOM 4810 N N . GLY A 1 626 ? 248.715 263.413 264.778 1.00 70.80 626 GLY A N 1
ATOM 4811 C CA . GLY A 1 626 ? 248.072 263.454 263.480 1.00 70.80 626 GLY A CA 1
ATOM 4812 C C . GLY A 1 626 ? 248.457 264.633 262.615 1.00 70.80 626 GLY A C 1
ATOM 4813 O O . GLY A 1 626 ? 248.006 264.705 261.466 1.00 70.80 626 GLY A O 1
ATOM 4814 N N . ALA A 1 627 ? 249.269 265.556 263.120 1.00 64.24 627 ALA A N 1
ATOM 4815 C CA . ALA A 1 627 ? 249.730 266.674 262.310 1.00 64.24 627 ALA A CA 1
ATOM 4816 C C . ALA A 1 627 ? 250.795 266.212 261.324 1.00 64.24 627 ALA A C 1
ATOM 4817 O O . ALA A 1 627 ? 251.619 265.347 261.632 1.00 64.24 627 ALA A O 1
ATOM 4819 N N . VAL A 1 628 ? 250.772 266.791 260.133 1.00 54.73 628 VAL A N 1
ATOM 4820 C CA . VAL A 1 628 ? 251.686 266.421 259.061 1.00 54.73 628 VAL A CA 1
ATOM 4821 C C . VAL A 1 628 ? 252.796 267.454 258.973 1.00 54.73 628 VAL A C 1
ATOM 4822 O O . VAL A 1 628 ? 252.545 268.663 259.053 1.00 54.73 628 VAL A O 1
ATOM 4826 N N . SER A 1 629 ? 254.030 266.981 258.824 1.00 47.86 629 SER A N 1
ATOM 4827 C CA . SER A 1 629 ? 255.178 267.831 258.529 1.00 47.86 629 SER A CA 1
ATOM 4828 C C . SER A 1 629 ? 255.807 267.313 257.244 1.00 47.86 629 SER A C 1
ATOM 4829 O O . SER A 1 629 ? 256.417 266.240 257.239 1.00 47.86 629 SER A O 1
ATOM 4832 N N . HIS A 1 630 ? 255.667 268.070 256.161 1.00 37.79 630 HIS A N 1
ATOM 4833 C CA . HIS A 1 630 ? 256.076 267.592 254.851 1.00 37.79 630 HIS A CA 1
ATOM 4834 C C . HIS A 1 630 ? 257.590 267.708 254.673 1.00 37.79 630 HIS A C 1
ATOM 4835 O O . HIS A 1 630 ? 258.325 268.099 255.583 1.00 37.79 630 HIS A O 1
ATOM 4842 N N . ILE A 1 631 ? 258.063 267.359 253.475 1.00 33.95 631 ILE A N 1
ATOM 4843 C CA . ILE A 1 631 ? 259.501 267.278 253.228 1.00 33.95 631 ILE A CA 1
ATOM 4844 C C . ILE A 1 631 ? 260.099 268.671 253.087 1.00 33.95 631 ILE A C 1
ATOM 4845 O O . ILE A 1 631 ? 260.957 269.077 253.877 1.00 33.95 631 ILE A O 1
ATOM 4850 N N . THR A 1 632 ? 259.654 269.425 252.086 1.00 32.74 632 THR A N 1
ATOM 4851 C CA . THR A 1 632 ? 260.171 270.766 251.864 1.00 32.74 632 THR A CA 1
ATOM 4852 C C . THR A 1 632 ? 259.355 271.839 252.569 1.00 32.74 632 THR A C 1
ATOM 4853 O O . THR A 1 632 ? 259.725 273.013 252.508 1.00 32.74 632 THR A O 1
ATOM 4857 N N . GLY A 1 633 ? 258.261 271.467 253.226 1.00 33.35 633 GLY A N 1
ATOM 4858 C CA . GLY A 1 633 ? 257.589 272.348 254.158 1.00 33.35 633 GLY A CA 1
ATOM 4859 C C . GLY A 1 633 ? 256.620 273.346 253.565 1.00 33.35 633 GLY A C 1
ATOM 4860 O O . GLY A 1 633 ? 256.591 274.498 254.007 1.00 33.35 633 GLY A O 1
ATOM 4861 N N . ASN A 1 634 ? 255.835 272.907 252.572 1.00 34.03 634 ASN A N 1
ATOM 4862 C CA . ASN A 1 634 ? 254.751 273.688 251.956 1.00 34.03 634 ASN A CA 1
ATOM 4863 C C . ASN A 1 634 ? 255.250 274.993 251.341 1.00 34.03 634 ASN A C 1
ATOM 4864 O O . ASN A 1 634 ? 254.675 276.058 251.561 1.00 34.03 634 ASN A O 1
ATOM 4869 N N . ASN A 1 635 ? 256.325 274.916 250.560 1.00 32.18 635 ASN A N 1
ATOM 4870 C CA . ASN A 1 635 ? 256.884 276.096 249.918 1.00 32.18 635 ASN A CA 1
ATOM 4871 C C . ASN A 1 635 ? 256.633 276.123 248.413 1.00 32.18 635 ASN A C 1
ATOM 4872 O O . ASN A 1 635 ? 257.254 276.917 247.703 1.00 32.18 635 ASN A O 1
ATOM 4877 N N . PHE A 1 636 ? 255.743 275.269 247.913 1.00 30.06 636 PHE A N 1
ATOM 4878 C CA . PHE A 1 636 ? 255.345 275.322 246.514 1.00 30.06 636 PHE A CA 1
ATOM 4879 C C . PHE A 1 636 ? 254.365 276.444 246.239 1.00 30.06 636 PHE A C 1
ATOM 4880 O O . PHE A 1 636 ? 254.290 276.915 245.102 1.00 30.06 636 PHE A O 1
ATOM 4888 N N . ALA A 1 637 ? 253.605 276.869 247.249 1.00 31.93 637 ALA A N 1
ATOM 4889 C CA . ALA A 1 637 ? 252.526 277.822 247.020 1.00 31.93 637 ALA A CA 1
ATOM 4890 C C . ALA A 1 637 ? 253.070 279.202 246.678 1.00 31.93 637 ALA A C 1
ATOM 4891 O O . ALA A 1 637 ? 252.623 279.837 245.717 1.00 31.93 637 ALA A O 1
ATOM 4893 N N . GLN A 1 638 ? 254.054 279.669 247.437 1.00 32.99 638 GLN A N 1
ATOM 4894 C CA . GLN A 1 638 ? 254.595 281.004 247.259 1.00 32.99 638 GLN A CA 1
ATOM 4895 C C . GLN A 1 638 ? 255.968 281.011 246.607 1.00 32.99 638 GLN A C 1
ATOM 4896 O O . GLN A 1 638 ? 256.487 282.091 246.313 1.00 32.99 638 GLN A O 1
ATOM 4902 N N . GLY A 1 639 ? 256.566 279.851 246.374 1.00 28.89 639 GLY A N 1
ATOM 4903 C CA . GLY A 1 639 ? 257.862 279.801 245.735 1.00 28.89 639 GLY A CA 1
ATOM 4904 C C . GLY A 1 639 ? 257.766 279.514 244.255 1.00 28.89 639 GLY A C 1
ATOM 4905 O O . GLY A 1 639 ? 258.459 280.138 243.453 1.00 28.89 639 GLY A O 1
ATOM 4906 N N . ALA A 1 640 ? 256.881 278.598 243.872 1.00 29.40 640 ALA A N 1
ATOM 4907 C CA . ALA A 1 640 ? 256.814 278.100 242.505 1.00 29.40 640 ALA A CA 1
ATOM 4908 C C . ALA A 1 640 ? 256.011 278.975 241.583 1.00 29.40 640 ALA A C 1
ATOM 4909 O O . ALA A 1 640 ? 255.575 278.488 240.537 1.00 29.40 640 ALA A O 1
ATOM 4911 N N . ILE A 1 641 ? 255.775 280.235 241.947 1.00 29.81 641 ILE A N 1
ATOM 4912 C CA . ILE A 1 641 ? 255.122 281.190 241.063 1.00 29.81 641 ILE A CA 1
ATOM 4913 C C . ILE A 1 641 ? 256.119 282.134 240.420 1.00 29.81 641 ILE A C 1
ATOM 4914 O O . ILE A 1 641 ? 255.752 282.869 239.491 1.00 29.81 641 ILE A O 1
ATOM 4919 N N . THR A 1 642 ? 257.359 282.153 240.899 1.00 29.14 642 THR A N 1
ATOM 4920 C CA . THR A 1 642 ? 258.450 282.927 240.338 1.00 29.14 642 THR A CA 1
ATOM 4921 C C . THR A 1 642 ? 259.527 281.974 239.841 1.00 29.14 642 THR A C 1
ATOM 4922 O O . THR A 1 642 ? 259.652 280.852 240.336 1.00 29.14 642 THR A O 1
ATOM 4926 N N . ILE A 1 643 ? 260.306 282.420 238.852 1.00 26.46 643 ILE A N 1
ATOM 4927 C CA . ILE A 1 643 ? 261.403 281.593 238.354 1.00 26.46 643 ILE A CA 1
ATOM 4928 C C . ILE A 1 643 ? 262.538 281.547 239.370 1.00 26.46 643 ILE A C 1
ATOM 4929 O O . ILE A 1 643 ? 263.267 280.550 239.457 1.00 26.46 643 ILE A O 1
ATOM 4934 N N . ASN A 1 644 ? 262.684 282.598 240.179 1.00 29.68 644 ASN A N 1
ATOM 4935 C CA . ASN A 1 644 ? 263.694 282.599 241.231 1.00 29.68 644 ASN A CA 1
ATOM 4936 C C . ASN A 1 644 ? 263.387 281.562 242.298 1.00 29.68 644 ASN A C 1
ATOM 4937 O O . ASN A 1 644 ? 264.298 280.904 242.803 1.00 29.68 644 ASN A O 1
ATOM 4942 N N . GLY A 1 645 ? 262.111 281.389 242.642 1.00 28.15 645 GLY A N 1
ATOM 4943 C CA . GLY A 1 645 ? 261.744 280.341 243.575 1.00 28.15 645 GLY A CA 1
ATOM 4944 C C . GLY A 1 645 ? 261.917 278.960 242.990 1.00 28.15 645 GLY A C 1
ATOM 4945 O O . GLY A 1 645 ? 262.169 278.000 243.721 1.00 28.15 645 GLY A O 1
ATOM 4946 N N . TRP A 1 646 ? 261.787 278.840 241.669 1.00 28.40 646 TRP A N 1
ATOM 4947 C CA . TRP A 1 646 ? 262.145 277.600 240.996 1.00 28.40 646 TRP A CA 1
ATOM 4948 C C . TRP A 1 646 ? 263.647 277.373 241.016 1.00 28.40 646 TRP A C 1
ATOM 4949 O O . TRP A 1 646 ? 264.098 276.226 241.023 1.00 28.40 646 TRP A O 1
ATOM 4960 N N . LEU A 1 647 ? 264.433 278.447 241.012 1.00 26.18 647 LEU A N 1
ATOM 4961 C CA . LEU A 1 647 ? 265.881 278.312 241.088 1.00 26.18 647 LEU A CA 1
ATOM 4962 C C . LEU A 1 647 ? 266.358 278.166 242.526 1.00 26.18 647 LEU A C 1
ATOM 4963 O O . LEU A 1 647 ? 267.160 277.283 242.830 1.00 26.18 647 LEU A O 1
ATOM 4968 N N . ARG A 1 648 ? 265.875 279.024 243.423 1.00 28.64 648 ARG A N 1
ATOM 4969 C CA . ARG A 1 648 ? 266.391 279.054 244.786 1.00 28.64 648 ARG A CA 1
ATOM 4970 C C . ARG A 1 648 ? 265.855 277.896 245.615 1.00 28.64 648 ARG A C 1
ATOM 4971 O O . ARG A 1 648 ? 266.621 277.205 246.293 1.00 28.64 648 ARG A O 1
ATOM 4979 N N . ASP A 1 649 ? 264.549 277.663 245.570 1.00 28.45 649 ASP A N 1
ATOM 4980 C CA . ASP A 1 649 ? 263.928 276.715 246.479 1.00 28.45 649 ASP A CA 1
ATOM 4981 C C . ASP A 1 649 ? 263.765 275.327 245.887 1.00 28.45 649 ASP A C 1
ATOM 4982 O O . ASP A 1 649 ? 263.413 274.402 246.621 1.00 28.45 649 ASP A O 1
ATOM 4987 N N . PHE A 1 650 ? 263.994 275.150 244.590 1.00 26.80 650 PHE A N 1
ATOM 4988 C CA . PHE A 1 650 ? 263.900 273.821 244.005 1.00 26.80 650 PHE A CA 1
ATOM 4989 C C . PHE A 1 650 ? 265.226 273.321 243.454 1.00 26.80 650 PHE A C 1
ATOM 4990 O O . PHE A 1 650 ? 265.702 272.274 243.886 1.00 26.80 650 PHE A O 1
ATOM 4998 N N . LEU A 1 651 ? 265.853 274.032 242.524 1.00 25.80 651 LEU A N 1
ATOM 4999 C CA . LEU A 1 651 ? 267.031 273.461 241.885 1.00 25.80 651 LEU A CA 1
ATOM 5000 C C . LEU A 1 651 ? 268.278 273.648 242.735 1.00 25.80 651 LEU A C 1
ATOM 5001 O O . LEU A 1 651 ? 269.143 272.772 242.763 1.00 25.80 651 LEU A O 1
ATOM 5006 N N . TRP A 1 652 ? 268.395 274.777 243.428 1.00 28.81 652 TRP A N 1
ATOM 5007 C CA . TRP A 1 652 ? 269.530 274.973 244.320 1.00 28.81 652 TRP A CA 1
ATOM 5008 C C . TRP A 1 652 ? 269.316 274.275 245.654 1.00 28.81 652 TRP A C 1
ATOM 5009 O O . TRP A 1 652 ? 270.247 273.671 246.193 1.00 28.81 652 TRP A O 1
ATOM 5020 N N . ALA A 1 653 ? 268.106 274.345 246.202 1.00 27.45 653 ALA A N 1
ATOM 5021 C CA . ALA A 1 653 ? 267.877 273.837 247.549 1.00 27.45 653 ALA A CA 1
ATOM 5022 C C . ALA A 1 653 ? 267.828 272.320 247.602 1.00 27.45 653 ALA A C 1
ATOM 5023 O O . ALA A 1 653 ? 268.187 271.736 248.628 1.00 27.45 653 ALA A O 1
ATOM 5025 N N . GLN A 1 654 ? 267.401 271.665 246.526 1.00 27.71 654 GLN A N 1
ATOM 5026 C CA . GLN A 1 654 ? 267.263 270.219 246.540 1.00 27.71 654 GLN A CA 1
ATOM 5027 C C . GLN A 1 654 ? 268.404 269.495 245.843 1.00 27.71 654 GLN A C 1
ATOM 5028 O O . GLN A 1 654 ? 268.433 268.262 245.862 1.00 27.71 654 GLN A O 1
ATOM 5034 N N . ALA A 1 655 ? 269.348 270.209 245.240 1.00 28.01 655 ALA A N 1
ATOM 5035 C CA . ALA A 1 655 ? 270.581 269.585 244.790 1.00 28.01 655 ALA A CA 1
ATOM 5036 C C . ALA A 1 655 ? 271.655 269.608 245.857 1.00 28.01 655 ALA A C 1
ATOM 5037 O O . ALA A 1 655 ? 272.821 269.357 245.553 1.00 28.01 655 ALA A O 1
ATOM 5039 N N . SER A 1 656 ? 271.286 269.904 247.100 1.00 31.42 656 SER A N 1
ATOM 5040 C CA . SER A 1 656 ? 272.202 269.852 248.229 1.00 31.42 656 SER A CA 1
ATOM 5041 C C . SER A 1 656 ? 272.479 268.433 248.699 1.00 31.42 656 SER A C 1
ATOM 5042 O O . SER A 1 656 ? 273.298 268.248 249.604 1.00 31.42 656 SER A O 1
ATOM 5045 N N . GLN A 1 657 ? 271.808 267.437 248.129 1.00 29.96 657 GLN A N 1
ATOM 5046 C CA . GLN A 1 657 ? 272.106 266.046 248.425 1.00 29.96 657 GLN A CA 1
ATOM 5047 C C . GLN A 1 657 ? 272.886 265.358 247.316 1.00 29.96 657 GLN A C 1
ATOM 5048 O O . GLN A 1 657 ? 273.524 264.333 247.575 1.00 29.96 657 GLN A O 1
ATOM 5054 N N . VAL A 1 658 ? 272.850 265.885 246.090 1.00 29.21 658 VAL A N 1
ATOM 5055 C CA . VAL A 1 658 ? 273.605 265.285 244.996 1.00 29.21 658 VAL A CA 1
ATOM 5056 C C . VAL A 1 658 ? 275.040 265.791 244.963 1.00 29.21 658 VAL A C 1
ATOM 5057 O O . VAL A 1 658 ? 275.886 265.194 244.284 1.00 29.21 658 VAL A O 1
ATOM 5061 N N . ILE A 1 659 ? 275.360 266.848 245.705 1.00 31.80 659 ILE A N 1
ATOM 5062 C CA . ILE A 1 659 ? 276.713 267.369 245.725 1.00 31.80 659 ILE A CA 1
ATOM 5063 C C . ILE A 1 659 ? 277.413 267.136 247.058 1.00 31.80 659 ILE A C 1
ATOM 5064 O O . ILE A 1 659 ? 278.646 267.069 247.087 1.00 31.80 659 ILE A O 1
ATOM 5069 N N . GLN A 1 660 ? 276.674 266.985 248.156 1.00 33.06 660 GLN A N 1
ATOM 5070 C CA . GLN A 1 660 ? 277.246 266.577 249.429 1.00 33.06 660 GLN A CA 1
ATOM 5071 C C . GLN A 1 660 ? 277.326 265.063 249.562 1.00 33.06 660 GLN A C 1
ATOM 5072 O O . GLN A 1 660 ? 277.446 264.549 250.680 1.00 33.06 660 GLN A O 1
ATOM 5078 N N . SER A 1 661 ? 277.267 264.346 248.442 1.00 34.53 661 SER A N 1
ATOM 5079 C CA . SER A 1 661 ? 277.222 262.896 248.401 1.00 34.53 661 SER A CA 1
ATOM 5080 C C . SER A 1 661 ? 278.582 262.261 248.177 1.00 34.53 661 SER A C 1
ATOM 5081 O O . SER A 1 661 ? 278.682 261.033 248.217 1.00 34.53 661 SER A O 1
ATOM 5084 N N . TYR A 1 662 ? 279.621 263.052 247.934 1.00 35.85 662 TYR A N 1
ATOM 5085 C CA . TYR A 1 662 ? 280.957 262.491 247.804 1.00 35.85 662 TYR A CA 1
ATOM 5086 C C . TYR A 1 662 ? 281.450 262.012 249.161 1.00 35.85 662 TYR A C 1
ATOM 5087 O O . TYR A 1 662 ? 281.298 262.699 250.173 1.00 35.85 662 TYR A O 1
ATOM 5096 N N . GLY A 1 663 ? 282.041 260.825 249.180 1.00 37.10 663 GLY A N 1
ATOM 5097 C CA . GLY A 1 663 ? 282.471 260.235 250.427 1.00 37.10 663 GLY A CA 1
ATOM 5098 C C . GLY A 1 663 ? 281.408 259.449 251.150 1.00 37.10 663 GLY A C 1
ATOM 5099 O O . GLY A 1 663 ? 281.683 258.912 252.228 1.00 37.10 663 GLY A O 1
ATOM 5100 N N . SER A 1 664 ? 280.203 259.365 250.593 1.00 37.54 664 SER A N 1
ATOM 5101 C CA . SER A 1 664 ? 279.136 258.570 251.183 1.00 37.54 664 SER A CA 1
ATOM 5102 C C . SER A 1 664 ? 278.684 257.498 250.201 1.00 37.54 664 SER A C 1
ATOM 5103 O O . SER A 1 664 ? 279.297 257.317 249.145 1.00 37.54 664 SER A O 1
ATOM 5106 N N . ALA A 1 665 ? 277.615 256.782 250.536 1.00 37.05 665 ALA A N 1
ATOM 5107 C CA . ALA A 1 665 ? 277.132 255.708 249.683 1.00 37.05 665 ALA A CA 1
ATOM 5108 C C . ALA A 1 665 ? 276.371 256.209 248.467 1.00 37.05 665 ALA A C 1
ATOM 5109 O O . ALA A 1 665 ? 276.091 255.417 247.564 1.00 37.05 665 ALA A O 1
ATOM 5111 N N . LEU A 1 666 ? 276.032 257.495 248.422 1.00 34.14 666 LEU A N 1
ATOM 5112 C CA . LEU A 1 666 ? 275.323 258.103 247.306 1.00 34.14 666 LEU A CA 1
ATOM 5113 C C . LEU A 1 666 ? 276.266 258.716 246.285 1.00 34.14 666 LEU A C 1
ATOM 5114 O O . LEU A 1 666 ? 275.835 259.550 245.484 1.00 34.14 666 LEU A O 1
ATOM 5119 N N . SER A 1 667 ? 277.539 258.317 246.300 1.00 33.41 667 SER A N 1
ATOM 5120 C CA . SER A 1 667 ? 278.575 259.042 245.573 1.00 33.41 667 SER A CA 1
ATOM 5121 C C . SER A 1 667 ? 278.459 258.873 244.072 1.00 33.41 667 SER A C 1
ATOM 5122 O O . SER A 1 667 ? 278.864 259.763 243.320 1.00 33.41 667 SER A O 1
ATOM 5125 N N . ALA A 1 668 ? 277.912 257.753 243.614 1.00 30.54 668 ALA A N 1
ATOM 5126 C CA . ALA A 1 668 ? 277.746 257.559 242.184 1.00 30.54 668 ALA A CA 1
ATOM 5127 C C . ALA A 1 668 ? 276.611 258.387 241.616 1.00 30.54 668 ALA A C 1
ATOM 5128 O O . ALA A 1 668 ? 276.527 258.538 240.396 1.00 30.54 668 ALA A O 1
ATOM 5130 N N . TYR A 1 669 ? 275.734 258.920 242.466 1.00 29.50 669 TYR A N 1
ATOM 5131 C CA . TYR A 1 669 ? 274.786 259.921 242.002 1.00 29.50 669 TYR A CA 1
ATOM 5132 C C . TYR A 1 669 ? 275.472 261.267 241.829 1.00 29.50 669 TYR A C 1
ATOM 5133 O O . TYR A 1 669 ? 275.140 262.024 240.913 1.00 29.50 669 TYR A O 1
ATOM 5142 N N . GLY A 1 670 ? 276.437 261.577 242.697 1.00 29.34 670 GLY A N 1
ATOM 5143 C CA . GLY A 1 670 ? 277.224 262.783 242.521 1.00 29.34 670 GLY A CA 1
ATOM 5144 C C . GLY A 1 670 ? 278.115 262.742 241.299 1.00 29.34 670 GLY A C 1
ATOM 5145 O O . GLY A 1 670 ? 278.310 263.762 240.636 1.00 29.34 670 GLY A O 1
ATOM 5146 N N . LEU A 1 671 ? 278.658 261.571 240.976 1.00 29.98 671 LEU A N 1
ATOM 5147 C CA . LEU A 1 671 ? 279.495 261.438 239.794 1.00 29.98 671 LEU A CA 1
ATOM 5148 C C . LEU A 1 671 ? 278.672 261.393 238.518 1.00 29.98 671 LEU A C 1
ATOM 5149 O O . LEU A 1 671 ? 279.128 261.867 237.476 1.00 29.98 671 LEU A O 1
ATOM 5154 N N . MET A 1 672 ? 277.471 260.828 238.570 1.00 28.45 672 MET A N 1
ATOM 5155 C CA . MET A 1 672 ? 276.590 260.856 237.413 1.00 28.45 672 MET A CA 1
ATOM 5156 C C . MET A 1 672 ? 275.980 262.231 237.194 1.00 28.45 672 MET A C 1
ATOM 5157 O O . MET A 1 672 ? 275.568 262.539 236.074 1.00 28.45 672 MET A O 1
ATOM 5162 N N . PHE A 1 673 ? 275.896 263.040 238.252 1.00 26.14 673 PHE A N 1
ATOM 5163 C CA . PHE A 1 673 ? 275.428 264.419 238.150 1.00 26.14 673 PHE A CA 1
ATOM 5164 C C . PHE A 1 673 ? 276.349 265.246 237.264 1.00 26.14 673 PHE A C 1
ATOM 5165 O O . PHE A 1 673 ? 275.942 265.736 236.206 1.00 26.14 673 PHE A O 1
ATOM 5173 N N . LEU A 1 674 ? 277.607 265.393 237.685 1.00 25.35 674 LEU A N 1
ATOM 5174 C CA . LEU A 1 674 ? 278.601 266.125 236.912 1.00 25.35 674 LEU A CA 1
ATOM 5175 C C . LEU A 1 674 ? 278.910 265.451 235.588 1.00 25.35 674 LEU A C 1
ATOM 5176 O O . LEU A 1 674 ? 279.147 266.135 234.590 1.00 25.35 674 LEU A O 1
ATOM 5181 N N . GLY A 1 675 ? 278.920 264.120 235.558 1.00 24.67 675 GLY A N 1
ATOM 5182 C CA . GLY A 1 675 ? 279.217 263.412 234.331 1.00 24.67 675 GLY A CA 1
ATOM 5183 C C . GLY A 1 675 ? 278.163 263.573 233.265 1.00 24.67 675 GLY A C 1
ATOM 5184 O O . GLY A 1 675 ? 278.466 263.410 232.082 1.00 24.67 675 GLY A O 1
ATOM 5185 N N . ALA A 1 676 ? 276.934 263.902 233.652 1.00 24.04 676 ALA A N 1
ATOM 5186 C CA . ALA A 1 676 ? 275.888 264.207 232.690 1.00 24.04 676 ALA A CA 1
ATOM 5187 C C . ALA A 1 676 ? 275.822 265.682 232.328 1.00 24.04 676 ALA A C 1
ATOM 5188 O O . ALA A 1 676 ? 275.326 266.014 231.250 1.00 24.04 676 ALA A O 1
ATOM 5190 N N . HIS A 1 677 ? 276.306 266.573 233.199 1.00 22.81 677 HIS A N 1
ATOM 5191 C CA . HIS A 1 677 ? 276.553 267.950 232.784 1.00 22.81 677 HIS A CA 1
ATOM 5192 C C . HIS A 1 677 ? 277.586 268.010 231.663 1.00 22.81 677 HIS A C 1
ATOM 5193 O O . HIS A 1 677 ? 277.519 268.885 230.796 1.00 22.81 677 HIS A O 1
ATOM 5200 N N . PHE A 1 678 ? 278.560 267.098 231.678 1.00 24.53 678 PHE A N 1
ATOM 5201 C CA . PHE A 1 678 ? 279.565 267.038 230.623 1.00 24.53 678 PHE A CA 1
ATOM 5202 C C . PHE A 1 678 ? 278.943 266.655 229.290 1.00 24.53 678 PHE A C 1
ATOM 5203 O O . PHE A 1 678 ? 279.150 267.344 228.288 1.00 24.53 678 PHE A O 1
ATOM 5211 N N . ILE A 1 679 ? 278.208 265.538 229.253 1.00 23.91 679 ILE A N 1
ATOM 5212 C CA . ILE A 1 679 ? 277.677 265.010 227.997 1.00 23.91 679 ILE A CA 1
ATOM 5213 C C . ILE A 1 679 ? 276.627 265.943 227.417 1.00 23.91 679 ILE A C 1
ATOM 5214 O O . ILE A 1 679 ? 276.492 266.057 226.192 1.00 23.91 679 ILE A O 1
ATOM 5219 N N . TRP A 1 680 ? 275.893 266.645 228.281 1.00 22.48 680 TRP A N 1
ATOM 5220 C CA . TRP A 1 680 ? 274.967 267.669 227.818 1.00 22.48 680 TRP A CA 1
ATOM 5221 C C . TRP A 1 680 ? 275.711 268.805 227.140 1.00 22.48 680 TRP A C 1
ATOM 5222 O O . TRP A 1 680 ? 275.385 269.199 226.018 1.00 22.48 680 TRP A O 1
ATOM 5233 N N . ALA A 1 681 ? 276.719 269.343 227.816 1.00 22.32 681 ALA A N 1
ATOM 5234 C CA . ALA A 1 681 ? 277.502 270.426 227.255 1.00 22.32 681 ALA A CA 1
ATOM 5235 C C . ALA A 1 681 ? 278.381 269.973 226.109 1.00 22.32 681 ALA A C 1
ATOM 5236 O O . ALA A 1 681 ? 278.730 270.793 225.259 1.00 22.32 681 ALA A O 1
ATOM 5238 N N . PHE A 1 682 ? 278.754 268.695 226.077 1.00 23.42 682 PHE A N 1
ATOM 5239 C CA . PHE A 1 682 ? 279.491 268.171 224.938 1.00 23.42 682 PHE A CA 1
ATOM 5240 C C . PHE A 1 682 ? 278.629 268.141 223.689 1.00 23.42 682 PHE A C 1
ATOM 5241 O O . PHE A 1 682 ? 279.153 268.225 222.577 1.00 23.42 682 PHE A O 1
ATOM 5249 N N . SER A 1 683 ? 277.310 268.030 223.858 1.00 23.17 683 SER A N 1
ATOM 5250 C CA . SER A 1 683 ? 276.402 267.929 222.723 1.00 23.17 683 SER A CA 1
ATOM 5251 C C . SER A 1 683 ? 276.312 269.228 221.943 1.00 23.17 683 SER A C 1
ATOM 5252 O O . SER A 1 683 ? 276.012 269.210 220.745 1.00 23.17 683 SER A O 1
ATOM 5255 N N . LEU A 1 684 ? 276.569 270.359 222.600 1.00 22.12 684 LEU A N 1
ATOM 5256 C CA . LEU A 1 684 ? 276.517 271.654 221.941 1.00 22.12 684 LEU A CA 1
ATOM 5257 C C . LEU A 1 684 ? 277.658 271.836 220.956 1.00 22.12 684 LEU A C 1
ATOM 5258 O O . LEU A 1 684 ? 277.567 272.689 220.074 1.00 22.12 684 LEU A O 1
ATOM 5263 N N . MET A 1 685 ? 278.727 271.057 221.098 1.00 22.88 685 MET A N 1
ATOM 5264 C CA . MET A 1 685 ? 279.800 271.039 220.114 1.00 22.88 685 MET A CA 1
ATOM 5265 C C . MET A 1 685 ? 279.306 270.553 218.764 1.00 22.88 685 MET A C 1
ATOM 5266 O O . MET A 1 685 ? 279.782 271.020 217.726 1.00 22.88 685 MET A O 1
ATOM 5271 N N . PHE A 1 686 ? 278.333 269.643 218.763 1.00 22.96 686 PHE A N 1
ATOM 5272 C CA . PHE A 1 686 ? 277.749 269.101 217.545 1.00 22.96 686 PHE A CA 1
ATOM 5273 C C . PHE A 1 686 ? 276.556 269.904 217.060 1.00 22.96 686 PHE A C 1
ATOM 5274 O O . PHE A 1 686 ? 276.326 269.994 215.850 1.00 22.96 686 PHE A O 1
ATOM 5282 N N . LEU A 1 687 ? 275.787 270.479 217.983 1.00 21.61 687 LEU A N 1
ATOM 5283 C CA . LEU A 1 687 ? 274.583 271.211 217.614 1.00 21.61 687 LEU A CA 1
ATOM 5284 C C . LEU A 1 687 ? 274.906 272.603 217.099 1.00 21.61 687 LEU A C 1
ATOM 5285 O O . LEU A 1 687 ? 274.347 273.037 216.087 1.00 21.61 687 LEU A O 1
ATOM 5290 N N . PHE A 1 688 ? 275.806 273.312 217.776 1.00 20.15 688 PHE A N 1
ATOM 5291 C CA . PHE A 1 688 ? 276.040 274.709 217.444 1.00 20.15 688 PHE A CA 1
ATOM 5292 C C . PHE A 1 688 ? 276.912 274.850 216.209 1.00 20.15 688 PHE A C 1
ATOM 5293 O O . PHE A 1 688 ? 276.734 275.795 215.435 1.00 20.15 688 PHE A O 1
ATOM 5301 N N . SER A 1 689 ? 277.851 273.934 216.012 1.00 23.37 689 SER A N 1
ATOM 5302 C CA . SER A 1 689 ? 278.785 273.985 214.904 1.00 23.37 689 SER A CA 1
ATOM 5303 C C . SER A 1 689 ? 278.213 273.249 213.704 1.00 23.37 689 SER A C 1
ATOM 5304 O O . SER A 1 689 ? 277.122 272.684 213.750 1.00 23.37 689 SER A O 1
ATOM 5307 N N . GLY A 1 690 ? 278.975 273.251 212.614 1.00 25.47 690 GLY A N 1
ATOM 5308 C CA . GLY A 1 690 ? 278.560 272.615 211.383 1.00 25.47 690 GLY A CA 1
ATOM 5309 C C . GLY A 1 690 ? 279.671 271.747 210.837 1.00 25.47 690 GLY A C 1
ATOM 5310 O O . GLY A 1 690 ? 280.798 271.777 211.324 1.00 25.47 690 GLY A O 1
ATOM 5311 N N . ARG A 1 691 ? 279.333 270.991 209.793 1.00 27.59 691 ARG A N 1
ATOM 5312 C CA . ARG A 1 691 ? 280.207 269.921 209.324 1.00 27.59 691 ARG A CA 1
ATOM 5313 C C . ARG A 1 691 ? 281.455 270.456 208.638 1.00 27.59 691 ARG A C 1
ATOM 5314 O O . ARG A 1 691 ? 282.566 270.021 208.952 1.00 27.59 691 ARG A O 1
ATOM 5322 N N . GLY A 1 692 ? 281.300 271.411 207.722 1.00 29.03 692 GLY A N 1
ATOM 5323 C CA . GLY A 1 692 ? 282.383 271.843 206.853 1.00 29.03 692 GLY A CA 1
ATOM 5324 C C . GLY A 1 692 ? 283.536 272.538 207.544 1.00 29.03 692 GLY A C 1
ATOM 5325 O O . GLY A 1 692 ? 284.560 272.768 206.897 1.00 29.03 692 GLY A O 1
ATOM 5326 N N . TYR A 1 693 ? 283.396 272.898 208.818 1.00 27.78 693 TYR A N 1
ATOM 5327 C CA . TYR A 1 693 ? 284.573 273.238 209.605 1.00 27.78 693 TYR A CA 1
ATOM 5328 C C . TYR A 1 693 ? 285.455 272.014 209.778 1.00 27.78 693 TYR A C 1
ATOM 5329 O O . TYR A 1 693 ? 286.652 272.050 209.481 1.00 27.78 693 TYR A O 1
ATOM 5338 N N . TRP A 1 694 ? 284.867 270.919 210.260 1.00 27.79 694 TRP A N 1
ATOM 5339 C CA . TRP A 1 694 ? 285.634 269.745 210.653 1.00 27.79 694 TRP A CA 1
ATOM 5340 C C . TRP A 1 694 ? 286.206 269.012 209.457 1.00 27.79 694 TRP A C 1
ATOM 5341 O O . TRP A 1 694 ? 287.264 268.391 209.568 1.00 27.79 694 TRP A O 1
ATOM 5352 N N . GLN A 1 695 ? 285.537 269.083 208.309 1.00 31.80 695 GLN A N 1
ATOM 5353 C CA . GLN A 1 695 ? 286.055 268.435 207.114 1.00 31.80 695 GLN A CA 1
ATOM 5354 C C . GLN A 1 695 ? 287.324 269.111 206.610 1.00 31.80 695 GLN A C 1
ATOM 5355 O O . GLN A 1 695 ? 288.130 268.476 205.926 1.00 31.80 695 GLN A O 1
ATOM 5361 N N . GLU A 1 696 ? 287.541 270.377 206.954 1.00 35.90 696 GLU A N 1
ATOM 5362 C CA . GLU A 1 696 ? 288.819 271.007 206.667 1.00 35.90 696 GLU A CA 1
ATOM 5363 C C . GLU A 1 696 ? 289.753 271.019 207.867 1.00 35.90 696 GLU A C 1
ATOM 5364 O O . GLU A 1 696 ? 290.934 271.338 207.705 1.00 35.90 696 GLU A O 1
ATOM 5370 N N . LEU A 1 697 ? 289.261 270.692 209.062 1.00 31.32 697 LEU A N 1
ATOM 5371 C CA . LEU A 1 697 ? 290.165 270.422 210.173 1.00 31.32 697 LEU A CA 1
ATOM 5372 C C . LEU A 1 697 ? 290.763 269.031 210.053 1.00 31.32 697 LEU A C 1
ATOM 5373 O O . LEU A 1 697 ? 291.946 268.832 210.351 1.00 31.32 697 LEU A O 1
ATOM 5378 N N . ILE A 1 698 ? 289.960 268.066 209.603 1.00 33.18 698 ILE A N 1
ATOM 5379 C CA . ILE A 1 698 ? 290.446 266.709 209.384 1.00 33.18 698 ILE A CA 1
ATOM 5380 C C . ILE A 1 698 ? 291.459 266.687 208.246 1.00 33.18 698 ILE A C 1
ATOM 5381 O O . ILE A 1 698 ? 292.444 265.945 208.306 1.00 33.18 698 ILE A O 1
ATOM 5386 N N . GLU A 1 699 ? 291.306 267.576 207.257 1.00 36.65 699 GLU A N 1
ATOM 5387 C CA . GLU A 1 699 ? 292.285 267.735 206.182 1.00 36.65 699 GLU A CA 1
ATOM 5388 C C . GLU A 1 699 ? 293.664 268.158 206.674 1.00 36.65 699 GLU A C 1
ATOM 5389 O O . GLU A 1 699 ? 294.648 267.951 205.961 1.00 36.65 699 GLU A O 1
ATOM 5395 N N . SER A 1 700 ? 293.758 268.752 207.862 1.00 36.88 700 SER A N 1
ATOM 5396 C CA . SER A 1 700 ? 295.048 268.991 208.488 1.00 36.88 700 SER A CA 1
ATOM 5397 C C . SER A 1 700 ? 295.539 267.785 209.272 1.00 36.88 700 SER A C 1
ATOM 5398 O O . SER A 1 700 ? 296.740 267.677 209.525 1.00 36.88 700 SER A O 1
ATOM 5401 N N . ILE A 1 701 ? 294.646 266.880 209.654 1.00 34.49 701 ILE A N 1
ATOM 5402 C CA . ILE A 1 701 ? 295.040 265.709 210.424 1.00 34.49 701 ILE A CA 1
ATOM 5403 C C . ILE A 1 701 ? 295.311 264.506 209.522 1.00 34.49 701 ILE A C 1
ATOM 5404 O O . ILE A 1 701 ? 296.156 263.666 209.849 1.00 34.49 701 ILE A O 1
ATOM 5409 N N . VAL A 1 702 ? 294.633 264.411 208.375 1.00 36.59 702 VAL A N 1
ATOM 5410 C CA . VAL A 1 702 ? 295.032 263.433 207.368 1.00 36.59 702 VAL A CA 1
ATOM 5411 C C . VAL A 1 702 ? 296.410 263.773 206.821 1.00 36.59 702 VAL A C 1
ATOM 5412 O O . VAL A 1 702 ? 297.191 262.871 206.507 1.00 36.59 702 VAL A O 1
ATOM 5416 N N . TRP A 1 703 ? 296.749 265.063 206.743 1.00 40.10 703 TRP A N 1
ATOM 5417 C CA . TRP A 1 703 ? 298.078 265.469 206.294 1.00 40.10 703 TRP A CA 1
ATOM 5418 C C . TRP A 1 703 ? 299.156 265.008 207.265 1.00 40.10 703 TRP A C 1
ATOM 5419 O O . TRP A 1 703 ? 300.178 264.453 206.854 1.00 40.10 703 TRP A O 1
ATOM 5430 N N . ALA A 1 704 ? 298.939 265.218 208.562 1.00 38.06 704 ALA A N 1
ATOM 5431 C CA . ALA A 1 704 ? 299.916 264.813 209.563 1.00 38.06 704 ALA A CA 1
ATOM 5432 C C . ALA A 1 704 ? 299.981 263.307 209.762 1.00 38.06 704 ALA A C 1
ATOM 5433 O O . ALA A 1 704 ? 300.865 262.840 210.485 1.00 38.06 704 ALA A O 1
ATOM 5435 N N . HIS A 1 705 ? 299.056 262.548 209.175 1.00 36.78 705 HIS A N 1
ATOM 5436 C CA . HIS A 1 705 ? 299.180 261.102 209.072 1.00 36.78 705 HIS A CA 1
ATOM 5437 C C . HIS A 1 705 ? 299.727 260.689 207.710 1.00 36.78 705 HIS A C 1
ATOM 5438 O O . HIS A 1 705 ? 300.462 259.705 207.616 1.00 36.78 705 HIS A O 1
ATOM 5445 N N . ASN A 1 706 ? 299.399 261.434 206.649 1.00 40.62 706 ASN A N 1
ATOM 5446 C CA . ASN A 1 706 ? 299.988 261.175 205.336 1.00 40.62 706 ASN A CA 1
ATOM 5447 C C . ASN A 1 706 ? 301.445 261.596 205.276 1.00 40.62 706 ASN A C 1
ATOM 5448 O O . ASN A 1 706 ? 302.172 261.164 204.374 1.00 40.62 706 ASN A O 1
ATOM 5453 N N . LYS A 1 707 ? 301.872 262.473 206.184 1.00 42.61 707 LYS A N 1
ATOM 5454 C CA . LYS A 1 707 ? 303.278 262.844 206.263 1.00 42.61 707 LYS A CA 1
ATOM 5455 C C . LYS A 1 707 ? 304.127 261.648 206.663 1.00 42.61 707 LYS A C 1
ATOM 5456 O O . LYS A 1 707 ? 305.171 261.388 206.058 1.00 42.61 707 LYS A O 1
ATOM 5462 N N . LEU A 1 708 ? 303.678 260.889 207.657 1.00 39.69 708 LEU A N 1
ATOM 5463 C CA . LEU A 1 708 ? 304.382 259.692 208.091 1.00 39.69 708 LEU A CA 1
ATOM 5464 C C . LEU A 1 708 ? 303.872 258.424 207.413 1.00 39.69 708 LEU A C 1
ATOM 5465 O O . LEU A 1 708 ? 304.036 257.338 207.975 1.00 39.69 708 LEU A O 1
ATOM 5470 N N . LYS A 1 709 ? 303.231 258.558 206.253 1.00 42.55 709 LYS A N 1
ATOM 5471 C CA . LYS A 1 709 ? 302.921 257.491 205.304 1.00 42.55 709 LYS A CA 1
ATOM 5472 C C . LYS A 1 709 ? 301.959 256.437 205.838 1.00 42.55 709 LYS A C 1
ATOM 5473 O O . LYS A 1 709 ? 301.983 255.299 205.359 1.00 42.55 709 LYS A O 1
ATOM 5479 N N . PHE A 1 710 ? 301.098 256.764 206.803 1.00 39.38 710 PHE A N 1
ATOM 5480 C CA . PHE A 1 710 ? 300.205 255.761 207.370 1.00 39.38 710 PHE A CA 1
ATOM 5481 C C . PHE A 1 710 ? 298.744 256.211 207.432 1.00 39.38 710 PHE A C 1
ATOM 5482 O O . PHE A 1 710 ? 297.992 255.737 208.289 1.00 39.38 710 PHE A O 1
ATOM 5490 N N . ALA A 1 711 ? 298.305 257.052 206.501 1.00 39.98 711 ALA A N 1
ATOM 5491 C CA . ALA A 1 711 ? 296.906 257.457 206.475 1.00 39.98 711 ALA A CA 1
ATOM 5492 C C . ALA A 1 711 ? 296.024 256.293 206.024 1.00 39.98 711 ALA A C 1
ATOM 5493 O O . ALA A 1 711 ? 296.393 255.561 205.100 1.00 39.98 711 ALA A O 1
ATOM 5495 N N . PRO A 1 712 ? 294.869 256.092 206.657 1.00 40.39 712 PRO A N 1
ATOM 5496 C CA . PRO A 1 712 ? 294.050 254.913 206.360 1.00 40.39 712 PRO A CA 1
ATOM 5497 C C . PRO A 1 712 ? 293.377 254.997 205.001 1.00 40.39 712 PRO A C 1
ATOM 5498 O O . PRO A 1 712 ? 293.071 256.073 204.486 1.00 40.39 712 PRO A O 1
ATOM 5502 N N . SER A 1 713 ? 293.152 253.816 204.421 1.00 42.66 713 SER A N 1
ATOM 5503 C CA . SER A 1 713 ? 292.528 253.734 203.107 1.00 42.66 713 SER A CA 1
ATOM 5504 C C . SER A 1 713 ? 291.037 254.018 203.180 1.00 42.66 713 SER A C 1
ATOM 5505 O O . SER A 1 713 ? 290.459 254.526 202.213 1.00 42.66 713 SER A O 1
ATOM 5508 N N . ILE A 1 714 ? 290.404 253.702 204.308 1.00 41.57 714 ILE A N 1
ATOM 5509 C CA . ILE A 1 714 ? 289.081 254.227 204.613 1.00 41.57 714 ILE A CA 1
ATOM 5510 C C . ILE A 1 714 ? 289.278 255.695 204.947 1.00 41.57 714 ILE A C 1
ATOM 5511 O O . ILE A 1 714 ? 289.764 256.031 206.034 1.00 41.57 714 ILE A O 1
ATOM 5516 N N . GLN A 1 715 ? 288.926 256.567 204.008 1.00 39.03 715 GLN A N 1
ATOM 5517 C CA . GLN A 1 715 ? 289.249 257.981 204.129 1.00 39.03 715 GLN A CA 1
ATOM 5518 C C . GLN A 1 715 ? 288.433 258.618 205.243 1.00 39.03 715 GLN A C 1
ATOM 5519 O O . GLN A 1 715 ? 287.227 258.376 205.334 1.00 39.03 715 GLN A O 1
ATOM 5525 N N . PRO A 1 716 ? 289.048 259.412 206.114 1.00 35.92 716 PRO A N 1
ATOM 5526 C CA . PRO A 1 716 ? 288.290 260.027 207.205 1.00 35.92 716 PRO A CA 1
ATOM 5527 C C . PRO A 1 716 ? 287.431 261.167 206.691 1.00 35.92 716 PRO A C 1
ATOM 5528 O O . PRO A 1 716 ? 287.901 262.038 205.957 1.00 35.92 716 PRO A O 1
ATOM 5532 N N . ARG A 1 717 ? 286.161 261.142 207.070 1.00 36.09 717 ARG A N 1
ATOM 5533 C CA . ARG A 1 717 ? 285.238 262.221 206.791 1.00 36.09 717 ARG A CA 1
ATOM 5534 C C . ARG A 1 717 ? 284.707 262.781 208.098 1.00 36.09 717 ARG A C 1
ATOM 5535 O O . ARG A 1 717 ? 284.742 262.123 209.141 1.00 36.09 717 ARG A O 1
ATOM 5543 N N . ALA A 1 718 ? 284.219 264.011 208.029 1.00 30.36 718 ALA A N 1
ATOM 5544 C CA . ALA A 1 718 ? 283.425 264.539 209.119 1.00 30.36 718 ALA A CA 1
ATOM 5545 C C . ALA A 1 718 ? 282.053 263.877 209.111 1.00 30.36 718 ALA A C 1
ATOM 5546 O O . ALA A 1 718 ? 281.612 263.332 208.094 1.00 30.36 718 ALA A O 1
ATOM 5548 N N . LEU A 1 719 ? 281.391 263.898 210.268 1.00 27.05 719 LEU A N 1
ATOM 5549 C CA . LEU A 1 719 ? 280.020 263.412 210.348 1.00 27.05 719 LEU A CA 1
ATOM 5550 C C . LEU A 1 719 ? 279.120 264.281 209.489 1.00 27.05 719 LEU A C 1
ATOM 5551 O O . LEU A 1 719 ? 279.357 265.478 209.334 1.00 27.05 719 LEU A O 1
ATOM 5556 N N . SER A 1 720 ? 278.084 263.670 208.922 1.00 28.07 720 SER A N 1
ATOM 5557 C CA . SER A 1 720 ? 277.208 264.384 208.007 1.00 28.07 720 SER A CA 1
ATOM 5558 C C . SER A 1 720 ? 276.392 265.435 208.751 1.00 28.07 720 SER A C 1
ATOM 5559 O O . SER A 1 720 ? 276.396 265.513 209.983 1.00 28.07 720 SER A O 1
ATOM 5562 N N . ILE A 1 721 ? 275.715 266.278 207.971 1.00 26.89 721 ILE A N 1
ATOM 5563 C CA . ILE A 1 721 ? 274.900 267.331 208.558 1.00 26.89 721 ILE A CA 1
ATOM 5564 C C . ILE A 1 721 ? 273.744 266.726 209.324 1.00 26.89 721 ILE A C 1
ATOM 5565 O O . ILE A 1 721 ? 273.409 267.168 210.426 1.00 26.89 721 ILE A O 1
ATOM 5570 N N . THR A 1 722 ? 273.135 265.687 208.762 1.00 26.55 722 THR A N 1
ATOM 5571 C CA . THR A 1 722 ? 272.058 264.997 209.447 1.00 26.55 722 THR A CA 1
ATOM 5572 C C . THR A 1 722 ? 272.580 264.177 210.614 1.00 26.55 722 THR A C 1
ATOM 5573 O O . THR A 1 722 ? 271.899 264.052 211.636 1.00 26.55 722 THR A O 1
ATOM 5577 N N . GLN A 1 723 ? 273.784 263.622 210.495 1.00 27.33 723 GLN A N 1
ATOM 5578 C CA . GLN A 1 723 ? 274.325 262.861 211.611 1.00 27.33 723 GLN A CA 1
ATOM 5579 C C . GLN A 1 723 ? 274.801 263.778 212.721 1.00 27.33 723 GLN A C 1
ATOM 5580 O O . GLN A 1 723 ? 274.599 263.474 213.898 1.00 27.33 723 GLN A O 1
ATOM 5586 N N . GLY A 1 724 ? 275.420 264.906 212.367 1.00 24.88 724 GLY A N 1
ATOM 5587 C CA . GLY A 1 724 ? 275.875 265.848 213.375 1.00 24.88 724 GLY A CA 1
ATOM 5588 C C . GLY A 1 724 ? 274.747 266.438 214.193 1.00 24.88 724 GLY A C 1
ATOM 5589 O O . GLY A 1 724 ? 274.917 266.720 215.381 1.00 24.88 724 GLY A O 1
ATOM 5590 N N . ARG A 1 725 ? 273.575 266.603 213.580 1.00 24.25 725 ARG A N 1
ATOM 5591 C CA . ARG A 1 725 ? 272.379 266.938 214.338 1.00 24.25 725 ARG A CA 1
ATOM 5592 C C . ARG A 1 725 ? 271.944 265.774 215.216 1.00 24.25 725 ARG A C 1
ATOM 5593 O O . ARG A 1 725 ? 271.541 265.977 216.366 1.00 24.25 725 ARG A O 1
ATOM 5601 N N . ALA A 1 726 ? 272.031 264.547 214.695 1.00 24.67 726 ALA A N 1
ATOM 5602 C CA . ALA A 1 726 ? 271.576 263.377 215.439 1.00 24.67 726 ALA A CA 1
ATOM 5603 C C . ALA A 1 726 ? 272.498 263.056 216.605 1.00 24.67 726 ALA A C 1
ATOM 5604 O O . ALA A 1 726 ? 272.029 262.716 217.694 1.00 24.67 726 ALA A O 1
ATOM 5606 N N . VAL A 1 727 ? 273.815 263.154 216.402 1.00 24.87 727 VAL A N 1
ATOM 5607 C CA . VAL A 1 727 ? 274.750 262.906 217.498 1.00 24.87 727 VAL A CA 1
ATOM 5608 C C . VAL A 1 727 ? 274.783 264.042 218.501 1.00 24.87 727 VAL A C 1
ATOM 5609 O O . VAL A 1 727 ? 275.388 263.895 219.567 1.00 24.87 727 VAL A O 1
ATOM 5613 N N . GLY A 1 728 ? 274.159 265.171 218.193 1.00 24.36 728 GLY A N 1
ATOM 5614 C CA . GLY A 1 728 ? 274.081 266.261 219.132 1.00 24.36 728 GLY A CA 1
ATOM 5615 C C . GLY A 1 728 ? 272.806 266.217 219.936 1.00 24.36 728 GLY A C 1
ATOM 5616 O O . GLY A 1 728 ? 272.791 266.643 221.086 1.00 24.36 728 GLY A O 1
ATOM 5617 N N . VAL A 1 729 ? 271.717 265.723 219.350 1.00 22.76 729 VAL A N 1
ATOM 5618 C CA . VAL A 1 729 ? 270.497 265.600 220.137 1.00 22.76 729 VAL A CA 1
ATOM 5619 C C . VAL A 1 729 ? 270.579 264.374 221.040 1.00 22.76 729 VAL A C 1
ATOM 5620 O O . VAL A 1 729 ? 270.029 264.379 222.142 1.00 22.76 729 VAL A O 1
ATOM 5624 N N . ALA A 1 730 ? 271.333 263.349 220.633 1.00 24.66 730 ALA A N 1
ATOM 5625 C CA . ALA A 1 730 ? 271.468 262.143 221.440 1.00 24.66 730 ALA A CA 1
ATOM 5626 C C . ALA A 1 730 ? 272.233 262.411 222.728 1.00 24.66 730 ALA A C 1
ATOM 5627 O O . ALA A 1 730 ? 271.839 261.935 223.796 1.00 24.66 730 ALA A O 1
ATOM 5629 N N . HIS A 1 731 ? 273.317 263.179 222.656 1.00 24.73 731 HIS A N 1
ATOM 5630 C CA . HIS A 1 731 ? 274.056 263.526 223.860 1.00 24.73 731 HIS A CA 1
ATOM 5631 C C . HIS A 1 731 ? 273.384 264.638 224.651 1.00 24.73 731 HIS A C 1
ATOM 5632 O O . HIS A 1 731 ? 273.715 264.831 225.823 1.00 24.73 731 HIS A O 1
ATOM 5639 N N . TYR A 1 732 ? 272.457 265.373 224.037 1.00 22.64 732 TYR A N 1
ATOM 5640 C CA . TYR A 1 732 ? 271.727 266.418 224.748 1.00 22.64 732 TYR A CA 1
ATOM 5641 C C . TYR A 1 732 ? 270.714 265.815 225.708 1.00 22.64 732 TYR A C 1
ATOM 5642 O O . TYR A 1 732 ? 270.655 266.194 226.884 1.00 22.64 732 TYR A O 1
ATOM 5651 N N . LEU A 1 733 ? 269.884 264.895 225.208 1.00 23.01 733 LEU A N 1
ATOM 5652 C CA . LEU A 1 733 ? 268.900 264.229 226.052 1.00 23.01 733 LEU A CA 1
ATOM 5653 C C . LEU A 1 733 ? 269.575 263.344 227.085 1.00 23.01 733 LEU A C 1
ATOM 5654 O O . LEU A 1 733 ? 269.168 263.332 228.247 1.00 23.01 733 LEU A O 1
ATOM 5659 N N . LEU A 1 734 ? 270.610 262.605 226.678 1.00 24.74 734 LEU A N 1
ATOM 5660 C CA . LEU A 1 734 ? 271.363 261.784 227.619 1.00 24.74 734 LEU A CA 1
ATOM 5661 C C . LEU A 1 734 ? 272.047 262.633 228.678 1.00 24.74 734 LEU A C 1
ATOM 5662 O O . LEU A 1 734 ? 272.160 262.212 229.829 1.00 24.74 734 LEU A O 1
ATOM 5667 N N . GLY A 1 735 ? 272.446 263.853 228.336 1.00 23.39 735 GLY A N 1
ATOM 5668 C CA . GLY A 1 735 ? 273.068 264.703 229.328 1.00 23.39 735 GLY A CA 1
ATOM 5669 C C . GLY A 1 735 ? 272.105 265.314 230.320 1.00 23.39 735 GLY A C 1
ATOM 5670 O O . GLY A 1 735 ? 272.482 265.589 231.460 1.00 23.39 735 GLY A O 1
ATOM 5671 N N . GLY A 1 736 ? 270.865 265.548 229.917 1.00 23.61 736 GLY A N 1
ATOM 5672 C CA . GLY A 1 736 ? 269.941 266.225 230.800 1.00 23.61 736 GLY A CA 1
ATOM 5673 C C . GLY A 1 736 ? 269.043 265.299 231.587 1.00 23.61 736 GLY A C 1
ATOM 5674 O O . GLY A 1 736 ? 268.678 265.602 232.726 1.00 23.61 736 GLY A O 1
ATOM 5675 N N . ILE A 1 737 ? 268.662 264.176 230.976 1.00 24.44 737 ILE A N 1
ATOM 5676 C CA . ILE A 1 737 ? 267.895 263.160 231.687 1.00 24.44 737 ILE A CA 1
ATOM 5677 C C . ILE A 1 737 ? 268.745 262.529 232.777 1.00 24.44 737 ILE A C 1
ATOM 5678 O O . ILE A 1 737 ? 268.299 262.373 233.919 1.00 24.44 737 ILE A O 1
ATOM 5683 N N . ALA A 1 738 ? 269.997 262.196 232.459 1.00 24.01 738 ALA A N 1
ATOM 5684 C CA . ALA A 1 738 ? 270.876 261.588 233.446 1.00 24.01 738 ALA A CA 1
ATOM 5685 C C . ALA A 1 738 ? 271.329 262.576 234.504 1.00 24.01 738 ALA A C 1
ATOM 5686 O O . ALA A 1 738 ? 271.815 262.156 235.556 1.00 24.01 738 ALA A O 1
ATOM 5688 N N . THR A 1 739 ? 271.195 263.875 234.246 1.00 25.03 739 THR A N 1
ATOM 5689 C CA . THR A 1 739 ? 271.332 264.841 235.324 1.00 25.03 739 THR A CA 1
ATOM 5690 C C . THR A 1 739 ? 270.100 264.827 236.205 1.00 25.03 739 THR A C 1
ATOM 5691 O O . THR A 1 739 ? 270.201 264.912 237.434 1.00 25.03 739 THR A O 1
ATOM 5695 N N . THR A 1 740 ? 268.926 264.739 235.582 1.00 24.85 740 THR A N 1
ATOM 5696 C CA . THR A 1 740 ? 267.677 264.675 236.323 1.00 24.85 740 THR A CA 1
ATOM 5697 C C . THR A 1 740 ? 267.532 263.334 237.020 1.00 24.85 740 THR A C 1
ATOM 5698 O O . THR A 1 740 ? 266.882 263.247 238.065 1.00 24.85 740 THR A O 1
ATOM 5702 N N . TRP A 1 741 ? 268.110 262.283 236.431 1.00 26.00 741 TRP A N 1
ATOM 5703 C CA . TRP A 1 741 ? 268.200 260.981 237.080 1.00 26.00 741 TRP A CA 1
ATOM 5704 C C . TRP A 1 741 ? 268.969 261.078 238.389 1.00 26.00 741 TRP A C 1
ATOM 5705 O O . TRP A 1 741 ? 268.516 260.592 239.431 1.00 26.00 741 TRP A O 1
ATOM 5716 N N . SER A 1 742 ? 270.133 261.723 238.352 1.00 27.01 742 SER A N 1
ATOM 5717 C CA . SER A 1 742 ? 271.027 261.771 239.499 1.00 27.01 742 SER A CA 1
ATOM 5718 C C . SER A 1 742 ? 270.518 262.725 240.565 1.00 27.01 742 SER A C 1
ATOM 5719 O O . SER A 1 742 ? 270.707 262.483 241.759 1.00 27.01 742 SER A O 1
ATOM 5722 N N . PHE A 1 743 ? 269.883 263.818 240.148 1.00 25.89 743 PHE A N 1
ATOM 5723 C CA . PHE A 1 743 ? 269.315 264.768 241.096 1.00 25.89 743 PHE A CA 1
ATOM 5724 C C . PHE A 1 743 ? 268.111 264.187 241.813 1.00 25.89 743 PHE A C 1
ATOM 5725 O O . PHE A 1 743 ? 267.945 264.403 243.018 1.00 25.89 743 PHE A O 1
ATOM 5733 N N . PHE A 1 744 ? 267.261 263.456 241.095 1.00 25.39 744 PHE A N 1
ATOM 5734 C CA . PHE A 1 744 ? 266.085 262.873 241.726 1.00 25.39 744 PHE A CA 1
ATOM 5735 C C . PHE A 1 744 ? 266.473 261.765 242.685 1.00 25.39 744 PHE A C 1
ATOM 5736 O O . PHE A 1 744 ? 265.989 261.734 243.817 1.00 25.39 744 PHE A O 1
ATOM 5744 N N . HIS A 1 745 ? 267.376 260.879 242.262 1.00 26.80 745 HIS A N 1
ATOM 5745 C CA . HIS A 1 745 ? 267.758 259.737 243.080 1.00 26.80 745 HIS A CA 1
ATOM 5746 C C . HIS A 1 745 ? 268.476 260.161 244.349 1.00 26.80 745 HIS A C 1
ATOM 5747 O O . HIS A 1 745 ? 268.144 259.684 245.433 1.00 26.80 745 HIS A O 1
ATOM 5754 N N . ALA A 1 746 ? 269.438 261.075 244.246 1.00 27.80 746 ALA A N 1
ATOM 5755 C CA . ALA A 1 746 ? 270.194 261.466 245.426 1.00 27.80 746 ALA A CA 1
ATOM 5756 C C . ALA A 1 746 ? 269.375 262.300 246.396 1.00 27.80 746 ALA A C 1
ATOM 5757 O O . ALA A 1 746 ? 269.716 262.360 247.578 1.00 27.80 746 ALA A O 1
ATOM 5759 N N . ARG A 1 747 ? 268.296 262.923 245.932 1.00 28.19 747 ARG A N 1
ATOM 5760 C CA . ARG A 1 747 ? 267.455 263.715 246.820 1.00 28.19 747 ARG A CA 1
ATOM 5761 C C . ARG A 1 747 ? 266.536 262.822 247.646 1.00 28.19 747 ARG A C 1
ATOM 5762 O O . ARG A 1 747 ? 266.635 262.779 248.875 1.00 28.19 747 ARG A O 1
ATOM 5770 N N . ILE A 1 748 ? 265.663 262.065 246.977 1.00 28.15 748 ILE A N 1
ATOM 5771 C CA . ILE A 1 748 ? 264.593 261.336 247.656 1.00 28.15 748 ILE A CA 1
ATOM 5772 C C . ILE A 1 748 ? 265.070 260.099 248.390 1.00 28.15 748 ILE A C 1
ATOM 5773 O O . ILE A 1 748 ? 264.320 259.553 249.204 1.00 28.15 748 ILE A O 1
ATOM 5778 N N . ILE A 1 749 ? 266.282 259.623 248.116 1.00 28.66 749 ILE A N 1
ATOM 5779 C CA . ILE A 1 749 ? 266.839 258.560 248.936 1.00 28.66 749 ILE A CA 1
ATOM 5780 C C . ILE A 1 749 ? 267.213 259.114 250.303 1.00 28.66 749 ILE A C 1
ATOM 5781 O O . ILE A 1 749 ? 267.009 258.454 251.331 1.00 28.66 749 ILE A O 1
ATOM 5786 N N . SER A 1 750 ? 267.671 260.363 250.350 1.00 30.96 750 SER A N 1
ATOM 5787 C CA . SER A 1 750 ? 268.121 260.942 251.607 1.00 30.96 750 SER A CA 1
ATOM 5788 C C . SER A 1 750 ? 266.972 261.441 252.474 1.00 30.96 750 SER A C 1
ATOM 5789 O O . SER A 1 750 ? 267.025 261.294 253.699 1.00 30.96 750 SER A O 1
ATOM 5792 N N . VAL A 1 751 ? 265.935 262.025 251.879 1.00 31.06 751 VAL A N 1
ATOM 5793 C CA . VAL A 1 751 ? 264.842 262.603 252.652 1.00 31.06 751 VAL A CA 1
ATOM 5794 C C . VAL A 1 751 ? 263.591 261.732 252.667 1.00 31.06 751 VAL A C 1
ATOM 5795 O O . VAL A 1 751 ? 262.815 261.816 253.630 1.00 31.06 751 VAL A O 1
ATOM 5799 N N . GLY A 1 752 ? 263.370 260.899 251.655 1.00 33.30 752 GLY A N 1
ATOM 5800 C CA . GLY A 1 752 ? 262.164 260.096 251.590 1.00 33.30 752 GLY A CA 1
ATOM 5801 C C . GLY A 1 752 ? 262.384 258.611 251.801 1.00 33.30 752 GLY A C 1
ATOM 5802 O O . GLY A 1 752 ? 261.493 257.894 252.257 1.00 33.30 752 GLY A O 1
ATOM 5804 N N . GLY B 2 2 ? 261.870 299.511 194.554 1.00 58.32 2 GLY B N 1
ATOM 5805 C CA . GLY B 2 2 ? 263.238 299.961 194.732 1.00 58.32 2 GLY B CA 1
ATOM 5806 C C . GLY B 2 2 ? 263.353 301.124 195.697 1.00 58.32 2 GLY B C 1
ATOM 5807 O O . GLY B 2 2 ? 262.978 302.250 195.372 1.00 58.32 2 GLY B O 1
ATOM 5808 N N . THR B 2 3 ? 263.874 300.850 196.888 1.00 54.41 3 THR B N 1
ATOM 5809 C CA . THR B 2 3 ? 263.964 301.854 197.936 1.00 54.41 3 THR B CA 1
ATOM 5810 C C . THR B 2 3 ? 265.361 302.451 198.008 1.00 54.41 3 THR B C 1
ATOM 5811 O O . THR B 2 3 ? 266.231 302.170 197.183 1.00 54.41 3 THR B O 1
ATOM 5815 N N . LYS B 2 4 ? 265.559 303.303 199.013 1.00 51.91 4 LYS B N 1
ATOM 5816 C CA . LYS B 2 4 ? 266.850 303.959 199.168 1.00 51.91 4 LYS B CA 1
ATOM 5817 C C . LYS B 2 4 ? 267.699 303.255 200.213 1.00 51.91 4 LYS B C 1
ATOM 5818 O O . LYS B 2 4 ? 268.897 303.035 199.999 1.00 51.91 4 LYS B O 1
ATOM 5824 N N . PHE B 2 5 ? 267.101 302.895 201.343 1.00 47.57 5 PHE B N 1
ATOM 5825 C CA . PHE B 2 5 ? 267.849 302.235 202.399 1.00 47.57 5 PHE B CA 1
ATOM 5826 C C . PHE B 2 5 ? 268.160 300.793 201.997 1.00 47.57 5 PHE B C 1
ATOM 5827 O O . PHE B 2 5 ? 267.291 300.097 201.465 1.00 47.57 5 PHE B O 1
ATOM 5835 N N . PRO B 2 6 ? 269.399 300.317 202.219 1.00 47.76 6 PRO B N 1
ATOM 5836 C CA . PRO B 2 6 ? 270.546 301.079 202.720 1.00 47.76 6 PRO B CA 1
ATOM 5837 C C . PRO B 2 6 ? 271.278 301.841 201.625 1.00 47.76 6 PRO B C 1
ATOM 5838 O O . PRO B 2 6 ? 271.334 301.390 200.484 1.00 47.76 6 PRO B O 1
ATOM 5842 N N . LYS B 2 7 ? 271.808 303.011 201.982 1.00 49.88 7 LYS B N 1
ATOM 5843 C CA . LYS B 2 7 ? 272.562 303.816 201.033 1.00 49.88 7 LYS B CA 1
ATOM 5844 C C . LYS B 2 7 ? 273.894 303.164 200.688 1.00 49.88 7 LYS B C 1
ATOM 5845 O O . LYS B 2 7 ? 274.410 303.366 199.581 1.00 49.88 7 LYS B O 1
ATOM 5851 N N . ALA B 2 8 ? 274.447 302.380 201.620 1.00 50.22 8 ALA B N 1
ATOM 5852 C CA . ALA B 2 8 ? 275.724 301.710 201.399 1.00 50.22 8 ALA B CA 1
ATOM 5853 C C . ALA B 2 8 ? 275.641 300.708 200.256 1.00 50.22 8 ALA B C 1
ATOM 5854 O O . ALA B 2 8 ? 276.326 300.858 199.239 1.00 50.22 8 ALA B O 1
ATOM 5856 N N . SER B 2 9 ? 274.794 299.695 200.390 1.00 49.50 9 SER B N 1
ATOM 5857 C CA . SER B 2 9 ? 274.634 298.667 199.368 1.00 49.50 9 SER B CA 1
ATOM 5858 C C . SER B 2 9 ? 273.383 298.967 198.556 1.00 49.50 9 SER B C 1
ATOM 5859 O O . SER B 2 9 ? 272.264 298.799 199.048 1.00 49.50 9 SER B O 1
ATOM 5862 N N . GLN B 2 10 ? 273.574 299.401 197.310 1.00 50.11 10 GLN B N 1
ATOM 5863 C CA . GLN B 2 10 ? 272.448 299.607 196.411 1.00 50.11 10 GLN B CA 1
ATOM 5864 C C . GLN B 2 10 ? 271.851 298.299 195.920 1.00 50.11 10 GLN B C 1
ATOM 5865 O O . GLN B 2 10 ? 270.685 298.281 195.519 1.00 50.11 10 GLN B O 1
ATOM 5871 N N . ALA B 2 11 ? 272.618 297.209 195.937 1.00 48.68 11 ALA B N 1
ATOM 5872 C CA . ALA B 2 11 ? 272.066 295.898 195.620 1.00 48.68 11 ALA B CA 1
ATOM 5873 C C . ALA B 2 11 ? 271.232 295.332 196.761 1.00 48.68 11 ALA B C 1
ATOM 5874 O O . ALA B 2 11 ? 270.457 294.396 196.543 1.00 48.68 11 ALA B O 1
ATOM 5876 N N . LEU B 2 12 ? 271.383 295.871 197.969 1.00 47.17 12 LEU B N 1
ATOM 5877 C CA . LEU B 2 12 ? 270.478 295.527 199.055 1.00 47.17 12 LEU B CA 1
ATOM 5878 C C . LEU B 2 12 ? 269.169 296.289 198.955 1.00 47.17 12 LEU B C 1
ATOM 5879 O O . LEU B 2 12 ? 268.164 295.855 199.519 1.00 47.17 12 LEU B O 1
ATOM 5884 N N . ALA B 2 13 ? 269.163 297.420 198.248 1.00 48.88 13 ALA B N 1
ATOM 5885 C CA . ALA B 2 13 ? 267.965 298.247 198.182 1.00 48.88 13 ALA B CA 1
ATOM 5886 C C . ALA B 2 13 ? 266.902 297.619 197.293 1.00 48.88 13 ALA B C 1
ATOM 5887 O O . ALA B 2 13 ? 265.712 297.914 197.435 1.00 48.88 13 ALA B O 1
ATOM 5889 N N . GLN B 2 14 ? 267.308 296.746 196.371 1.00 46.80 14 GLN B N 1
ATOM 5890 C CA . GLN B 2 14 ? 266.333 296.080 195.516 1.00 46.80 14 GLN B CA 1
ATOM 5891 C C . GLN B 2 14 ? 265.717 294.871 196.209 1.00 46.80 14 GLN B C 1
ATOM 5892 O O . GLN B 2 14 ? 264.779 294.262 195.686 1.00 46.80 14 GLN B O 1
ATOM 5898 N N . ASP B 2 15 ? 266.237 294.502 197.372 1.00 44.28 15 ASP B N 1
ATOM 5899 C CA . ASP B 2 15 ? 265.699 293.368 198.110 1.00 44.28 15 ASP B CA 1
ATOM 5900 C C . ASP B 2 15 ? 264.377 293.753 198.764 1.00 44.28 15 ASP B C 1
ATOM 5901 O O . ASP B 2 15 ? 264.351 294.644 199.622 1.00 44.28 15 ASP B O 1
ATOM 5906 N N . PRO B 2 16 ? 263.265 293.112 198.400 1.00 42.83 16 PRO B N 1
ATOM 5907 C CA . PRO B 2 16 ? 261.950 293.511 198.923 1.00 42.83 16 PRO B CA 1
ATOM 5908 C C . PRO B 2 16 ? 261.534 292.809 200.206 1.00 42.83 16 PRO B C 1
ATOM 5909 O O . PRO B 2 16 ? 260.365 292.924 200.581 1.00 42.83 16 PRO B O 1
ATOM 5913 N N . THR B 2 17 ? 262.430 292.084 200.853 1.00 40.53 17 THR B N 1
ATOM 5914 C CA . THR B 2 17 ? 262.101 291.338 202.050 1.00 40.53 17 THR B CA 1
ATOM 5915 C C . THR B 2 17 ? 262.599 292.084 203.287 1.00 40.53 17 THR B C 1
ATOM 5916 O O . THR B 2 17 ? 263.049 293.230 203.202 1.00 40.53 17 THR B O 1
ATOM 5920 N N . THR B 2 18 ? 262.512 291.438 204.447 1.00 39.15 18 THR B N 1
ATOM 5921 C CA . THR B 2 18 ? 263.009 291.998 205.693 1.00 39.15 18 THR B CA 1
ATOM 5922 C C . THR B 2 18 ? 264.522 291.832 205.817 1.00 39.15 18 THR B C 1
ATOM 5923 O O . THR B 2 18 ? 265.137 292.420 206.713 1.00 39.15 18 THR B O 1
ATOM 5927 N N . ARG B 2 19 ? 265.135 291.079 204.903 1.00 43.29 19 ARG B N 1
ATOM 5928 C CA . ARG B 2 19 ? 266.581 290.881 204.908 1.00 43.29 19 ARG B CA 1
ATOM 5929 C C . ARG B 2 19 ? 267.316 292.184 204.619 1.00 43.29 19 ARG B C 1
ATOM 5930 O O . ARG B 2 19 ? 268.432 292.398 205.099 1.00 43.29 19 ARG B O 1
ATOM 5938 N N . ARG B 2 20 ? 266.694 293.070 203.842 1.00 42.06 20 ARG B N 1
ATOM 5939 C CA . ARG B 2 20 ? 267.227 294.393 203.537 1.00 42.06 20 ARG B CA 1
ATOM 5940 C C . ARG B 2 20 ? 267.389 295.239 204.793 1.00 42.06 20 ARG B C 1
ATOM 5941 O O . ARG B 2 20 ? 268.362 295.987 204.933 1.00 42.06 20 ARG B O 1
ATOM 5949 N N . ILE B 2 21 ? 266.446 295.105 205.719 1.00 39.60 21 ILE B N 1
ATOM 5950 C CA . ILE B 2 21 ? 266.507 295.841 206.974 1.00 39.60 21 ILE B CA 1
ATOM 5951 C C . ILE B 2 21 ? 267.644 295.327 207.843 1.00 39.60 21 ILE B C 1
ATOM 5952 O O . ILE B 2 21 ? 268.415 296.109 208.406 1.00 39.60 21 ILE B O 1
ATOM 5957 N N . TRP B 2 22 ? 267.789 294.006 207.937 1.00 34.63 22 TRP B N 1
ATOM 5958 C CA . TRP B 2 22 ? 268.822 293.441 208.795 1.00 34.63 22 TRP B CA 1
ATOM 5959 C C . TRP B 2 22 ? 270.206 293.589 208.183 1.00 34.63 22 TRP B C 1
ATOM 5960 O O . TRP B 2 22 ? 271.161 293.943 208.880 1.00 34.63 22 TRP B O 1
ATOM 5971 N N . TYR B 2 23 ? 270.339 293.326 206.883 1.00 38.97 23 TYR B N 1
ATOM 5972 C CA . TYR B 2 23 ? 271.632 293.460 206.222 1.00 38.97 23 TYR B CA 1
ATOM 5973 C C . TYR B 2 23 ? 272.033 294.911 206.002 1.00 38.97 23 TYR B C 1
ATOM 5974 O O . TYR B 2 23 ? 273.196 295.172 205.684 1.00 38.97 23 TYR B O 1
ATOM 5983 N N . GLY B 2 24 ? 271.101 295.855 206.131 1.00 39.74 24 GLY B N 1
ATOM 5984 C CA . GLY B 2 24 ? 271.486 297.253 206.125 1.00 39.74 24 GLY B CA 1
ATOM 5985 C C . GLY B 2 24 ? 272.140 297.675 207.422 1.00 39.74 24 GLY B C 1
ATOM 5986 O O . GLY B 2 24 ? 272.993 298.565 207.431 1.00 39.74 24 GLY B O 1
ATOM 5987 N N . ILE B 2 25 ? 271.752 297.048 208.529 1.00 38.07 25 ILE B N 1
ATOM 5988 C CA . ILE B 2 25 ? 272.389 297.324 209.808 1.00 38.07 25 ILE B CA 1
ATOM 5989 C C . ILE B 2 25 ? 273.748 296.636 209.887 1.00 38.07 25 ILE B C 1
ATOM 5990 O O . ILE B 2 25 ? 274.674 297.144 210.530 1.00 38.07 25 ILE B O 1
ATOM 5995 N N . ALA B 2 26 ? 273.915 295.511 209.197 1.00 39.13 26 ALA B N 1
ATOM 5996 C CA . ALA B 2 26 ? 275.135 294.726 209.315 1.00 39.13 26 ALA B CA 1
ATOM 5997 C C . ALA B 2 26 ? 276.218 295.131 208.327 1.00 39.13 26 ALA B C 1
ATOM 5998 O O . ALA B 2 26 ? 277.402 295.080 208.671 1.00 39.13 26 ALA B O 1
ATOM 6000 N N . THR B 2 27 ? 275.857 295.533 207.110 1.00 39.91 27 THR B N 1
ATOM 6001 C CA . THR B 2 27 ? 276.830 296.021 206.140 1.00 39.91 27 THR B CA 1
ATOM 6002 C C . THR B 2 27 ? 277.036 297.523 206.240 1.00 39.91 27 THR B C 1
ATOM 6003 O O . THR B 2 27 ? 277.409 298.170 205.253 1.00 39.91 27 THR B O 1
ATOM 6007 N N . ALA B 2 28 ? 276.807 298.088 207.421 1.00 40.78 28 ALA B N 1
ATOM 6008 C CA . ALA B 2 28 ? 276.711 299.531 207.584 1.00 40.78 28 ALA B CA 1
ATOM 6009 C C . ALA B 2 28 ? 278.077 300.187 207.708 1.00 40.78 28 ALA B C 1
ATOM 6010 O O . ALA B 2 28 ? 278.468 300.994 206.860 1.00 40.78 28 ALA B O 1
ATOM 6012 N N . AS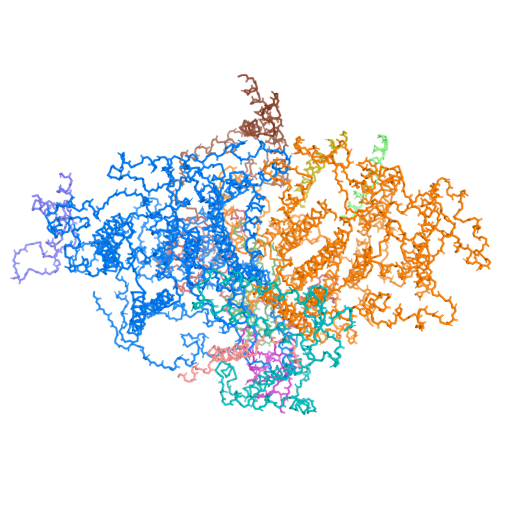N B 2 29 ? 278.817 299.854 208.763 1.00 41.72 29 ASN B N 1
ATOM 6013 C CA . ASN B 2 29 ? 280.147 300.403 208.973 1.00 41.72 29 ASN B CA 1
ATOM 6014 C C . ASN B 2 29 ? 281.240 299.567 208.312 1.00 41.72 29 ASN B C 1
ATOM 6015 O O . ASN B 2 29 ? 282.401 299.660 208.713 1.00 41.72 29 ASN B O 1
ATOM 6020 N N . ASP B 2 30 ? 280.895 298.750 207.320 1.00 44.07 30 ASP B N 1
ATOM 6021 C CA . ASP B 2 30 ? 281.873 298.046 206.495 1.00 44.07 30 ASP B CA 1
ATOM 6022 C C . ASP B 2 30 ? 282.118 298.907 205.265 1.00 44.07 30 ASP B C 1
ATOM 6023 O O . ASP B 2 30 ? 281.441 298.784 204.244 1.00 44.07 30 ASP B O 1
ATOM 6028 N N . PHE B 2 31 ? 283.115 299.782 205.356 1.00 44.54 31 PHE B N 1
ATOM 6029 C CA . PHE B 2 31 ? 283.249 300.848 204.376 1.00 44.54 31 PHE B CA 1
ATOM 6030 C C . PHE B 2 31 ? 283.895 300.392 203.081 1.00 44.54 31 PHE B C 1
ATOM 6031 O O . PHE B 2 31 ? 283.851 301.131 202.094 1.00 44.54 31 PHE B O 1
ATOM 6039 N N . GLU B 2 32 ? 284.508 299.212 203.055 1.00 50.23 32 GLU B N 1
ATOM 6040 C CA . GLU B 2 32 ? 285.060 298.705 201.807 1.00 50.23 32 GLU B CA 1
ATOM 6041 C C . GLU B 2 32 ? 283.997 298.089 200.913 1.00 50.23 32 GLU B C 1
ATOM 6042 O O . GLU B 2 32 ? 284.275 297.810 199.743 1.00 50.23 32 GLU B O 1
ATOM 6048 N N . THR B 2 33 ? 282.793 297.873 201.435 1.00 48.36 33 THR B N 1
ATOM 6049 C CA . THR B 2 33 ? 281.732 297.198 200.705 1.00 48.36 33 THR B CA 1
ATOM 6050 C C . THR B 2 33 ? 280.765 298.153 200.022 1.00 48.36 33 THR B C 1
ATOM 6051 O O . THR B 2 33 ? 279.912 297.695 199.253 1.00 48.36 33 THR B O 1
ATOM 6055 N N . ASN B 2 34 ? 280.868 299.452 200.291 1.00 50.10 34 ASN B N 1
ATOM 6056 C CA . ASN B 2 34 ? 279.938 300.420 199.735 1.00 50.10 34 ASN B CA 1
ATOM 6057 C C . ASN B 2 34 ? 280.154 300.567 198.234 1.00 50.10 34 ASN B C 1
ATOM 6058 O O . ASN B 2 34 ? 281.261 300.386 197.724 1.00 50.10 34 ASN B O 1
ATOM 6063 N N . ASP B 2 35 ? 279.077 300.878 197.520 1.00 52.69 35 ASP B N 1
ATOM 6064 C CA . ASP B 2 35 ? 279.170 301.037 196.078 1.00 52.69 35 ASP B CA 1
ATOM 6065 C C . ASP B 2 35 ? 279.758 302.394 195.728 1.00 52.69 35 ASP B C 1
ATOM 6066 O O . ASP B 2 35 ? 279.470 303.402 196.378 1.00 52.69 35 ASP B O 1
ATOM 6071 N N . GLY B 2 36 ? 280.597 302.408 194.695 1.00 56.36 36 GLY B N 1
ATOM 6072 C CA . GLY B 2 36 ? 281.208 303.631 194.228 1.00 56.36 36 GLY B CA 1
ATOM 6073 C C . GLY B 2 36 ? 282.301 304.179 195.110 1.00 56.36 36 GLY B C 1
ATOM 6074 O O . GLY B 2 36 ? 282.734 305.315 194.896 1.00 56.36 36 GLY B O 1
ATOM 6075 N N . ILE B 2 37 ? 282.764 303.414 196.092 1.00 55.52 37 ILE B N 1
ATOM 6076 C CA . ILE B 2 37 ? 283.788 303.897 197.008 1.00 55.52 37 ILE B CA 1
ATOM 6077 C C . ILE B 2 37 ? 285.145 303.839 196.316 1.00 55.52 37 ILE B C 1
ATOM 6078 O O . ILE B 2 37 ? 285.400 302.980 195.461 1.00 55.52 37 ILE B O 1
ATOM 6083 N N . THR B 2 38 ? 285.987 304.820 196.615 1.00 58.53 38 THR B N 1
ATOM 6084 C CA . THR B 2 38 ? 287.371 304.838 196.182 1.00 58.53 38 THR B CA 1
ATOM 6085 C C . THR B 2 38 ? 288.250 304.815 197.420 1.00 58.53 38 THR B C 1
ATOM 6086 O O . THR B 2 38 ? 287.808 305.164 198.517 1.00 58.53 38 THR B O 1
ATOM 6090 N N . GLU B 2 39 ? 289.502 304.387 197.239 1.00 60.72 39 GLU B N 1
ATOM 6091 C CA . GLU B 2 39 ? 290.401 304.271 198.381 1.00 60.72 39 GLU B CA 1
ATOM 6092 C C . GLU B 2 39 ? 290.803 305.634 198.922 1.00 60.72 39 GLU B C 1
ATOM 6093 O O . GLU B 2 39 ? 291.108 305.755 200.110 1.00 60.72 39 GLU B O 1
ATOM 6099 N N . GLU B 2 40 ? 290.799 306.667 198.078 1.00 58.27 40 GLU B N 1
ATOM 6100 C CA . GLU B 2 40 ? 291.029 308.020 198.574 1.00 58.27 40 GLU B CA 1
ATOM 6101 C C . GLU B 2 40 ? 289.866 308.483 199.440 1.00 58.27 40 GLU B C 1
ATOM 6102 O O . GLU B 2 40 ? 290.071 309.090 200.497 1.00 58.27 40 GLU B O 1
ATOM 6108 N N . ASN B 2 41 ? 288.637 308.178 199.017 1.00 56.76 41 ASN B N 1
ATOM 6109 C CA . ASN B 2 41 ? 287.458 308.493 199.816 1.00 56.76 41 ASN B CA 1
ATOM 6110 C C . ASN B 2 41 ? 287.336 307.574 201.025 1.00 56.76 41 ASN B C 1
ATOM 6111 O O . ASN B 2 41 ? 286.675 307.931 202.005 1.00 56.76 41 ASN B O 1
ATOM 6116 N N . LEU B 2 42 ? 287.972 306.401 200.977 1.00 54.73 42 LEU B N 1
ATOM 6117 C CA . LEU B 2 42 ? 287.796 305.398 202.023 1.00 54.73 42 LEU B CA 1
ATOM 6118 C C . LEU B 2 42 ? 288.431 305.833 203.336 1.00 54.73 42 LEU B C 1
ATOM 6119 O O . LEU B 2 42 ? 287.762 305.850 204.374 1.00 54.73 42 LEU B O 1
ATOM 6124 N N . TYR B 2 43 ? 289.717 306.200 203.303 1.00 52.39 43 TYR B N 1
ATOM 6125 C CA . TYR B 2 43 ? 290.474 306.464 204.525 1.00 52.39 43 TYR B CA 1
ATOM 6126 C C . TYR B 2 43 ? 289.975 307.703 205.254 1.00 52.39 43 TYR B C 1
ATOM 6127 O O . TYR B 2 43 ? 290.135 307.808 206.474 1.00 52.39 43 TYR B O 1
ATOM 6136 N N . GLN B 2 44 ? 289.381 308.650 204.527 1.00 52.05 44 GLN B N 1
ATOM 6137 C CA . GLN B 2 44 ? 288.844 309.846 205.162 1.00 52.05 44 GLN B CA 1
ATOM 6138 C C . GLN B 2 44 ? 287.599 309.532 205.978 1.00 52.05 44 GLN B C 1
ATOM 6139 O O . GLN B 2 44 ? 287.371 310.153 207.022 1.00 52.05 44 GLN B O 1
ATOM 6145 N N . LYS B 2 45 ? 286.794 308.568 205.527 1.00 48.22 45 LYS B N 1
ATOM 6146 C CA . LYS B 2 45 ? 285.665 308.107 206.324 1.00 48.22 45 LYS B CA 1
ATOM 6147 C C . LYS B 2 45 ? 286.126 307.347 207.557 1.00 48.22 45 LYS B C 1
ATOM 6148 O O . LYS B 2 45 ? 285.434 307.362 208.579 1.00 48.22 45 LYS B O 1
ATOM 6154 N N . ILE B 2 46 ? 287.268 306.658 207.472 1.00 47.82 46 ILE B N 1
ATOM 6155 C CA . ILE B 2 46 ? 287.834 305.998 208.645 1.00 47.82 46 ILE B CA 1
ATOM 6156 C C . ILE B 2 46 ? 288.309 307.042 209.638 1.00 47.82 46 ILE B C 1
ATOM 6157 O O . ILE B 2 46 ? 288.169 306.882 210.856 1.00 47.82 46 ILE B O 1
ATOM 6162 N N . PHE B 2 47 ? 288.885 308.127 209.119 1.00 48.97 47 PHE B N 1
ATOM 6163 C CA . PHE B 2 47 ? 289.507 309.148 209.949 1.00 48.97 47 PHE B CA 1
ATOM 6164 C C . PHE B 2 47 ? 288.458 309.940 210.715 1.00 48.97 47 PHE B C 1
ATOM 6165 O O . PHE B 2 47 ? 288.635 310.242 211.899 1.00 48.97 47 PHE B O 1
ATOM 6173 N N . ALA B 2 48 ? 287.342 310.260 210.057 1.00 46.77 48 ALA B N 1
ATOM 6174 C CA . ALA B 2 48 ? 286.268 310.987 210.719 1.00 46.77 48 ALA B CA 1
ATOM 6175 C C . ALA B 2 48 ? 285.508 310.104 211.696 1.00 46.77 48 ALA B C 1
ATOM 6176 O O . ALA B 2 48 ? 285.018 310.596 212.718 1.00 46.77 48 ALA B O 1
ATOM 6178 N N . SER B 2 49 ? 285.391 308.809 211.397 1.00 44.68 49 SER B N 1
ATOM 6179 C CA . SER B 2 49 ? 284.717 307.896 212.311 1.00 44.68 49 SER B CA 1
ATOM 6180 C C . SER B 2 49 ? 285.519 307.693 213.586 1.00 44.68 49 SER B C 1
ATOM 6181 O O . SER B 2 49 ? 284.940 307.441 214.649 1.00 44.68 49 SER B O 1
ATOM 6184 N N . HIS B 2 50 ? 286.847 307.795 213.500 1.00 45.38 50 HIS B N 1
ATOM 6185 C CA . HIS B 2 50 ? 287.672 307.747 214.698 1.00 45.38 50 HIS B CA 1
ATOM 6186 C C . HIS B 2 50 ? 287.459 308.977 215.560 1.00 45.38 50 HIS B C 1
ATOM 6187 O O . HIS B 2 50 ? 287.583 308.901 216.785 1.00 45.38 50 HIS B O 1
ATOM 6194 N N . PHE B 2 51 ? 287.145 310.115 214.936 1.00 46.88 51 PHE B N 1
ATOM 6195 C CA . PHE B 2 51 ? 286.801 311.312 215.692 1.00 46.88 51 PHE B CA 1
ATOM 6196 C C . PHE B 2 51 ? 285.463 311.149 216.392 1.00 46.88 51 PHE B C 1
ATOM 6197 O O . PHE B 2 51 ? 285.294 311.598 217.531 1.00 46.88 51 PHE B O 1
ATOM 6205 N N . GLY B 2 52 ? 284.496 310.527 215.716 1.00 43.31 52 GLY B N 1
ATOM 6206 C CA . GLY B 2 52 ? 283.233 310.225 216.359 1.00 43.31 52 GLY B CA 1
ATOM 6207 C C . GLY B 2 52 ? 283.378 309.233 217.490 1.00 43.31 52 GLY B C 1
ATOM 6208 O O . GLY B 2 52 ? 282.697 309.350 218.511 1.00 43.31 52 GLY B O 1
ATOM 6209 N N . HIS B 2 53 ? 284.276 308.260 217.341 1.00 40.35 53 HIS B N 1
ATOM 6210 C CA . HIS B 2 53 ? 284.510 307.320 218.426 1.00 40.35 53 HIS B CA 1
ATOM 6211 C C . HIS B 2 53 ? 285.272 307.960 219.571 1.00 40.35 53 HIS B C 1
ATOM 6212 O O . HIS B 2 53 ? 285.049 307.603 220.731 1.00 40.35 53 HIS B O 1
ATOM 6219 N N . LEU B 2 54 ? 286.178 308.891 219.267 1.00 42.54 54 LEU B N 1
ATOM 6220 C CA . LEU B 2 54 ? 286.974 309.528 220.309 1.00 42.54 54 LEU B CA 1
ATOM 6221 C C . LEU B 2 54 ? 286.120 310.411 221.203 1.00 42.54 54 LEU B C 1
ATOM 6222 O O . LEU B 2 54 ? 286.390 310.522 222.402 1.00 42.54 54 LEU B O 1
ATOM 6227 N N . ALA B 2 55 ? 285.079 311.025 220.639 1.00 42.45 55 ALA B N 1
ATOM 6228 C CA . ALA B 2 55 ? 284.176 311.850 221.429 1.00 42.45 55 ALA B CA 1
ATOM 6229 C C . ALA B 2 55 ? 283.328 311.011 222.365 1.00 42.45 55 ALA B C 1
ATOM 6230 O O . ALA B 2 55 ? 283.015 311.458 223.471 1.00 42.45 55 ALA B O 1
ATOM 6232 N N . ILE B 2 56 ? 282.956 309.804 221.936 1.00 40.84 56 ILE B N 1
ATOM 6233 C CA . ILE B 2 56 ? 282.120 308.923 222.745 1.00 40.84 56 ILE B CA 1
ATOM 6234 C C . ILE B 2 56 ? 282.849 308.505 224.015 1.00 40.84 56 ILE B C 1
ATOM 6235 O O . ILE B 2 56 ? 282.259 308.477 225.099 1.00 40.84 56 ILE B O 1
ATOM 6240 N N . ILE B 2 57 ? 284.154 308.237 223.912 1.00 39.82 57 ILE B N 1
ATOM 6241 C CA . ILE B 2 57 ? 284.971 307.963 225.092 1.00 39.82 57 ILE B CA 1
ATOM 6242 C C . ILE B 2 57 ? 285.063 309.192 225.986 1.00 39.82 57 ILE B C 1
ATOM 6243 O O . ILE B 2 57 ? 285.162 309.073 227.212 1.00 39.82 57 ILE B O 1
ATOM 6248 N N . PHE B 2 58 ? 285.004 310.386 225.401 1.00 41.85 58 PHE B N 1
ATOM 6249 C CA . PHE B 2 58 ? 285.036 311.604 226.199 1.00 41.85 58 PHE B CA 1
ATOM 6250 C C . PHE B 2 58 ? 283.673 311.920 226.798 1.00 41.85 58 PHE B C 1
ATOM 6251 O O . PHE B 2 58 ? 283.590 312.413 227.928 1.00 41.85 58 PHE B O 1
ATOM 6259 N N . LEU B 2 59 ? 282.596 311.649 226.056 1.00 40.44 59 LEU B N 1
ATOM 6260 C CA . LEU B 2 59 ? 281.257 311.856 226.594 1.00 40.44 59 LEU B CA 1
ATOM 6261 C C . LEU B 2 59 ? 280.924 310.828 227.661 1.00 40.44 59 LEU B C 1
ATOM 6262 O O . LEU B 2 59 ? 280.186 311.133 228.603 1.00 40.44 59 LEU B O 1
ATOM 6267 N N . TRP B 2 60 ? 281.461 309.615 227.537 1.00 37.89 60 TRP B N 1
ATOM 6268 C CA . TRP B 2 60 ? 281.211 308.585 228.537 1.00 37.89 60 TRP B CA 1
ATOM 6269 C C . TRP B 2 60 ? 281.934 308.895 229.841 1.00 37.89 60 TRP B C 1
ATOM 6270 O O . TRP B 2 60 ? 281.376 308.696 230.923 1.00 37.89 60 TRP B O 1
ATOM 6281 N N . THR B 2 61 ? 283.166 309.400 229.758 1.00 40.72 61 THR B N 1
ATOM 6282 C CA . THR B 2 61 ? 283.910 309.750 230.963 1.00 40.72 61 THR B CA 1
ATOM 6283 C C . THR B 2 61 ? 283.338 310.976 231.652 1.00 40.72 61 THR B C 1
ATOM 6284 O O . THR B 2 61 ? 283.437 311.099 232.878 1.00 40.72 61 THR B O 1
ATOM 6288 N N . SER B 2 62 ? 282.766 311.902 230.884 1.00 42.27 62 SER B N 1
ATOM 6289 C CA . SER B 2 62 ? 282.112 313.052 231.490 1.00 42.27 62 SER B CA 1
ATOM 6290 C C . SER B 2 62 ? 280.844 312.633 232.214 1.00 42.27 62 SER B C 1
ATOM 6291 O O . SER B 2 62 ? 280.482 313.228 233.232 1.00 42.27 62 SER B O 1
ATOM 6294 N N . GLY B 2 63 ? 280.168 311.599 231.714 1.00 40.78 63 GLY B N 1
ATOM 6295 C CA . GLY B 2 63 ? 279.020 311.065 232.420 1.00 40.78 63 GLY B CA 1
ATOM 6296 C C . GLY B 2 63 ? 279.383 310.376 233.718 1.00 40.78 63 GLY B C 1
ATOM 6297 O O . GLY B 2 63 ? 278.635 310.455 234.692 1.00 40.78 63 GLY B O 1
ATOM 6298 N N . ASN B 2 64 ? 280.526 309.692 233.755 1.00 40.13 64 ASN B N 1
ATOM 6299 C CA . ASN B 2 64 ? 280.958 309.079 235.005 1.00 40.13 64 ASN B CA 1
ATOM 6300 C C . ASN B 2 64 ? 281.420 310.133 235.998 1.00 40.13 64 ASN B C 1
ATOM 6301 O O . ASN B 2 64 ? 281.244 309.971 237.207 1.00 40.13 64 ASN B O 1
ATOM 6306 N N . LEU B 2 65 ? 282.008 311.223 235.505 1.00 42.58 65 LEU B N 1
ATOM 6307 C CA . LEU B 2 65 ? 282.443 312.297 236.391 1.00 42.58 65 LEU B CA 1
ATOM 6308 C C . LEU B 2 65 ? 281.260 313.092 236.921 1.00 42.58 65 LEU B C 1
ATOM 6309 O O . LEU B 2 65 ? 281.247 313.494 238.089 1.00 42.58 65 LEU B O 1
ATOM 6314 N N . PHE B 2 66 ? 280.262 313.334 236.068 1.00 42.50 66 PHE B N 1
ATOM 6315 C CA . PHE B 2 66 ? 279.115 314.139 236.467 1.00 42.50 66 PHE B CA 1
ATOM 6316 C C . PHE B 2 66 ? 278.266 313.418 237.504 1.00 42.50 66 PHE B C 1
ATOM 6317 O O . PHE B 2 66 ? 277.906 313.996 238.533 1.00 42.50 66 PHE B O 1
ATOM 6325 N N . HIS B 2 67 ? 277.967 312.141 237.264 1.00 39.72 67 HIS B N 1
ATOM 6326 C CA . HIS B 2 67 ? 277.028 311.422 238.117 1.00 39.72 67 HIS B CA 1
ATOM 6327 C C . HIS B 2 67 ? 277.641 311.069 239.470 1.00 39.72 67 HIS B C 1
ATOM 6328 O O . HIS B 2 67 ? 276.913 310.763 240.420 1.00 39.72 67 HIS B O 1
ATOM 6335 N N . VAL B 2 68 ? 278.970 311.101 239.585 1.00 41.98 68 VAL B N 1
ATOM 6336 C CA . VAL B 2 68 ? 279.595 311.043 240.906 1.00 41.98 68 VAL B CA 1
ATOM 6337 C C . VAL B 2 68 ? 279.606 312.423 241.551 1.00 41.98 68 VAL B C 1
ATOM 6338 O O . VAL B 2 68 ? 279.402 312.562 242.764 1.00 41.98 68 VAL B O 1
ATOM 6342 N N . ALA B 2 69 ? 279.820 313.468 240.747 1.00 45.30 69 ALA B N 1
ATOM 6343 C CA . ALA B 2 69 ? 279.757 314.831 241.265 1.00 45.30 69 ALA B CA 1
ATOM 6344 C C . ALA B 2 69 ? 278.340 315.191 241.680 1.00 45.30 69 ALA B C 1
ATOM 6345 O O . ALA B 2 69 ? 278.124 315.814 242.726 1.00 45.30 69 ALA B O 1
ATOM 6347 N N . TRP B 2 70 ? 277.357 314.787 240.880 1.00 42.64 70 TRP B N 1
ATOM 6348 C CA . TRP B 2 70 ? 275.978 315.142 241.176 1.00 42.64 70 TRP B CA 1
ATOM 6349 C C . TRP B 2 70 ? 275.345 314.159 242.153 1.00 42.64 70 TRP B C 1
ATOM 6350 O O . TRP B 2 70 ? 274.903 314.555 243.236 1.00 42.64 70 TRP B O 1
ATOM 6361 N N . GLN B 2 71 ? 275.305 312.876 241.802 1.00 39.56 71 GLN B N 1
ATOM 6362 C CA . GLN B 2 71 ? 274.519 311.903 242.551 1.00 39.56 71 GLN B CA 1
ATOM 6363 C C . GLN B 2 71 ? 275.358 310.959 243.401 1.00 39.56 71 GLN B C 1
ATOM 6364 O O . GLN B 2 71 ? 274.804 310.019 243.978 1.00 39.56 71 GLN B O 1
ATOM 6370 N N . GLY B 2 72 ? 276.666 311.185 243.513 1.00 42.87 72 GLY B N 1
ATOM 6371 C CA . GLY B 2 72 ? 277.539 310.314 244.267 1.00 42.87 72 GLY B CA 1
ATOM 6372 C C . GLY B 2 72 ? 277.855 310.854 245.650 1.00 42.87 72 GLY B C 1
ATOM 6373 O O . GLY B 2 72 ? 277.264 311.823 246.127 1.00 42.87 72 GLY B O 1
ATOM 6374 N N . ASN B 2 73 ? 278.814 310.204 246.300 1.00 43.36 73 ASN B N 1
ATOM 6375 C CA . ASN B 2 73 ? 279.240 310.560 247.648 1.00 43.36 73 ASN B CA 1
ATOM 6376 C C . ASN B 2 73 ? 280.756 310.666 247.714 1.00 43.36 73 ASN B C 1
ATOM 6377 O O . ASN B 2 73 ? 281.410 310.112 248.599 1.00 43.36 73 ASN B O 1
ATOM 6382 N N . PHE B 2 74 ? 281.333 311.399 246.761 1.00 47.21 74 PHE B N 1
ATOM 6383 C CA . PHE B 2 74 ? 282.784 311.467 246.637 1.00 47.21 74 PHE B CA 1
ATOM 6384 C C . PHE B 2 74 ? 283.429 312.217 247.794 1.00 47.21 74 PHE B C 1
ATOM 6385 O O . PHE B 2 74 ? 284.496 311.813 248.260 1.00 47.21 74 PHE B O 1
ATOM 6393 N N . GLU B 2 75 ? 282.801 313.293 248.276 1.00 49.89 75 GLU B N 1
ATOM 6394 C CA . GLU B 2 75 ? 283.351 314.017 249.417 1.00 49.89 75 GLU B CA 1
ATOM 6395 C C . GLU B 2 75 ? 283.179 313.226 250.702 1.00 49.89 75 GLU B C 1
ATOM 6396 O O . GLU B 2 75 ? 284.036 313.290 251.588 1.00 49.89 75 GLU B O 1
ATOM 6402 N N . GLN B 2 76 ? 282.087 312.472 250.819 1.00 49.07 76 GLN B N 1
ATOM 6403 C CA . GLN B 2 76 ? 281.870 311.640 251.994 1.00 49.07 76 GLN B CA 1
ATOM 6404 C C . GLN B 2 76 ? 282.816 310.447 252.033 1.00 49.07 76 GLN B C 1
ATOM 6405 O O . GLN B 2 76 ? 283.088 309.920 253.115 1.00 49.07 76 GLN B O 1
ATOM 6411 N N . TRP B 2 77 ? 283.325 310.023 250.879 1.00 48.02 77 TRP B N 1
ATOM 6412 C CA . TRP B 2 77 ? 284.192 308.860 250.774 1.00 48.02 77 TRP B CA 1
ATOM 6413 C C . TRP B 2 77 ? 285.665 309.192 250.971 1.00 48.02 77 TRP B C 1
ATOM 6414 O O . TRP B 2 77 ? 286.436 308.311 251.368 1.00 48.02 77 TRP B O 1
ATOM 6425 N N . VAL B 2 78 ? 286.068 310.436 250.706 1.00 48.20 78 VAL B N 1
ATOM 6426 C CA . VAL B 2 78 ? 287.445 310.859 250.947 1.00 48.20 78 VAL B CA 1
ATOM 6427 C C . VAL B 2 78 ? 287.768 310.823 252.436 1.00 48.20 78 VAL B C 1
ATOM 6428 O O . VAL B 2 78 ? 288.844 310.366 252.841 1.00 48.20 78 VAL B O 1
ATOM 6432 N N . LYS B 2 79 ? 286.823 311.248 253.275 1.00 49.73 79 LYS B N 1
ATOM 6433 C CA . LYS B 2 79 ? 287.063 311.306 254.712 1.00 49.73 79 LYS B CA 1
ATOM 6434 C C . LYS B 2 79 ? 287.154 309.928 255.358 1.00 49.73 79 LYS B C 1
ATOM 6435 O O . LYS B 2 79 ? 287.773 309.799 256.419 1.00 49.73 79 LYS B O 1
ATOM 6441 N N . ASP B 2 80 ? 286.569 308.901 254.747 1.00 51.63 80 ASP B N 1
ATOM 6442 C CA . ASP B 2 80 ? 286.595 307.546 255.302 1.00 51.63 80 ASP B CA 1
ATOM 6443 C C . ASP B 2 80 ? 286.378 306.542 254.183 1.00 51.63 80 ASP B C 1
ATOM 6444 O O . ASP B 2 80 ? 285.255 306.092 253.937 1.00 51.63 80 ASP B O 1
ATOM 6449 N N . PRO B 2 81 ? 287.449 306.143 253.489 1.00 50.79 81 PRO B N 1
ATOM 6450 C CA . PRO B 2 81 ? 287.315 305.088 252.477 1.00 50.79 81 PRO B CA 1
ATOM 6451 C C . PRO B 2 81 ? 287.323 303.684 253.053 1.00 50.79 81 PRO B C 1
ATOM 6452 O O . PRO B 2 81 ? 287.319 302.717 252.280 1.00 50.79 81 PRO B O 1
ATOM 6456 N N . LEU B 2 82 ? 287.341 303.543 254.379 1.00 52.39 82 LEU B N 1
ATOM 6457 C CA . LEU B 2 82 ? 287.379 302.231 255.013 1.00 52.39 82 LEU B CA 1
ATOM 6458 C C . LEU B 2 82 ? 285.982 301.722 255.346 1.00 52.39 82 LEU B C 1
ATOM 6459 O O . LEU B 2 82 ? 285.800 300.525 255.583 1.00 52.39 82 LEU B O 1
ATOM 6464 N N . ASN B 2 83 ? 284.991 302.612 255.394 1.00 52.39 83 ASN B N 1
ATOM 6465 C CA . ASN B 2 83 ? 283.620 302.210 255.664 1.00 52.39 83 ASN B CA 1
ATOM 6466 C C . ASN B 2 83 ? 282.626 302.642 254.596 1.00 52.39 83 ASN B C 1
ATOM 6467 O O . ASN B 2 83 ? 281.590 301.988 254.447 1.00 52.39 83 ASN B O 1
ATOM 6472 N N . THR B 2 84 ? 282.905 303.704 253.848 1.00 50.20 84 THR B N 1
ATOM 6473 C CA . THR B 2 84 ? 281.941 304.275 252.917 1.00 50.20 84 THR B CA 1
ATOM 6474 C C . THR B 2 84 ? 282.005 303.529 251.591 1.00 50.20 84 THR B C 1
ATOM 6475 O O . THR B 2 84 ? 283.093 303.288 251.060 1.00 50.20 84 THR B O 1
ATOM 6479 N N . ARG B 2 85 ? 280.836 303.148 251.071 1.00 45.23 85 ARG B N 1
ATOM 6480 C CA . ARG B 2 85 ? 280.700 302.465 249.793 1.00 45.23 85 ARG B CA 1
ATOM 6481 C C . ARG B 2 85 ? 280.488 303.483 248.679 1.00 45.23 85 ARG B C 1
ATOM 6482 O O . ARG B 2 85 ? 279.678 304.400 248.837 1.00 45.23 85 ARG B O 1
ATOM 6490 N N . PRO B 2 86 ? 281.189 303.358 247.556 1.00 41.65 86 PRO B N 1
ATOM 6491 C CA . PRO B 2 86 ? 281.103 304.382 246.510 1.00 41.65 86 PRO B CA 1
ATOM 6492 C C . PRO B 2 86 ? 279.806 304.279 245.728 1.00 41.65 86 PRO B C 1
ATOM 6493 O O . PRO B 2 86 ? 279.395 303.193 245.327 1.00 41.65 86 PRO B O 1
ATOM 6497 N N . ILE B 2 87 ? 279.183 305.427 245.478 1.00 38.76 87 ILE B N 1
ATOM 6498 C CA . ILE B 2 87 ? 277.868 305.500 244.849 1.00 38.76 87 ILE B CA 1
ATOM 6499 C C . ILE B 2 87 ? 278.042 305.850 243.378 1.00 38.76 87 ILE B C 1
ATOM 6500 O O . ILE B 2 87 ? 278.706 306.837 243.042 1.00 38.76 87 ILE B O 1
ATOM 6505 N N . ALA B 2 88 ? 277.445 305.039 242.502 1.00 34.90 88 ALA B N 1
ATOM 6506 C CA . ALA B 2 88 ? 277.576 305.241 241.064 1.00 34.90 88 ALA B CA 1
ATOM 6507 C C . ALA B 2 88 ? 276.660 306.350 240.569 1.00 34.90 88 ALA B C 1
ATOM 6508 O O . ALA B 2 88 ? 277.125 307.389 240.096 1.00 34.90 88 ALA B O 1
ATOM 6510 N N . HIS B 2 89 ? 275.353 306.143 240.670 1.00 33.15 89 HIS B N 1
ATOM 6511 C CA . HIS B 2 89 ? 274.385 307.165 240.310 1.00 33.15 89 HIS B CA 1
ATOM 6512 C C . HIS B 2 89 ? 273.117 306.905 241.101 1.00 33.15 89 HIS B C 1
ATOM 6513 O O . HIS B 2 89 ? 272.939 305.839 241.692 1.00 33.15 89 HIS B O 1
ATOM 6520 N N . ALA B 2 90 ? 272.243 307.901 241.125 1.00 34.95 90 ALA B N 1
ATOM 6521 C CA . ALA B 2 90 ? 270.971 307.749 241.808 1.00 34.95 90 ALA B CA 1
ATOM 6522 C C . ALA B 2 90 ? 269.994 307.005 240.914 1.00 34.95 90 ALA B C 1
ATOM 6523 O O . ALA B 2 90 ? 270.029 307.133 239.690 1.00 34.95 90 ALA B O 1
ATOM 6525 N N . ILE B 2 91 ? 269.132 306.214 241.531 1.00 36.48 91 ILE B N 1
ATOM 6526 C CA . ILE B 2 91 ? 268.168 305.403 240.804 1.00 36.48 91 ILE B CA 1
ATOM 6527 C C . ILE B 2 91 ? 266.860 306.169 240.728 1.00 36.48 91 ILE B C 1
ATOM 6528 O O . ILE B 2 91 ? 266.368 306.672 241.745 1.00 36.48 91 ILE B O 1
ATOM 6533 N N . SER B 2 92 ? 266.284 306.249 239.537 1.00 36.15 92 SER B N 1
ATOM 6534 C CA . SER B 2 92 ? 264.947 306.820 239.385 1.00 36.15 92 SER B CA 1
ATOM 6535 C C . SER B 2 92 ? 264.193 305.945 238.390 1.00 36.15 92 SER B C 1
ATOM 6536 O O . SER B 2 92 ? 264.222 306.183 237.181 1.00 36.15 92 SER B O 1
ATOM 6539 N N . ASP B 2 93 ? 263.519 304.930 238.916 1.00 33.01 93 ASP B N 1
ATOM 6540 C CA . ASP B 2 93 ? 262.664 304.053 238.154 1.00 33.01 93 ASP B CA 1
ATOM 6541 C C . ASP B 2 93 ? 261.257 304.144 238.720 1.00 33.01 93 ASP B C 1
ATOM 6542 O O . ASP B 2 93 ? 261.074 303.967 239.933 1.00 33.01 93 ASP B O 1
ATOM 6547 N N . PRO B 2 94 ? 260.246 304.432 237.896 1.00 32.45 94 PRO B N 1
ATOM 6548 C CA . PRO B 2 94 ? 258.870 304.485 238.406 1.00 32.45 94 PRO B CA 1
ATOM 6549 C C . PRO B 2 94 ? 258.321 303.144 238.838 1.00 32.45 94 PRO B C 1
ATOM 6550 O O . PRO B 2 94 ? 257.331 303.112 239.575 1.00 32.45 94 PRO B O 1
ATOM 6554 N N . HIS B 2 95 ? 258.929 302.043 238.418 1.00 33.33 95 HIS B N 1
ATOM 6555 C CA . HIS B 2 95 ? 258.397 300.719 238.686 1.00 33.33 95 HIS B CA 1
ATOM 6556 C C . HIS B 2 95 ? 258.719 300.207 240.081 1.00 33.33 95 HIS B C 1
ATOM 6557 O O . HIS B 2 95 ? 258.253 299.124 240.431 1.00 33.33 95 HIS B O 1
ATOM 6564 N N . PHE B 2 96 ? 259.479 300.942 240.888 1.00 34.50 96 PHE B N 1
ATOM 6565 C CA . PHE B 2 96 ? 259.825 300.452 242.214 1.00 34.50 96 PHE B CA 1
ATOM 6566 C C . PHE B 2 96 ? 258.628 300.495 243.154 1.00 34.50 96 PHE B C 1
ATOM 6567 O O . PHE B 2 96 ? 257.622 301.158 242.900 1.00 34.50 96 PHE B O 1
ATOM 6575 N N . GLY B 2 97 ? 258.748 299.758 244.255 1.00 40.26 97 GLY B N 1
ATOM 6576 C CA . GLY B 2 97 ? 257.774 299.798 245.322 1.00 40.26 97 GLY B CA 1
ATOM 6577 C C . GLY B 2 97 ? 258.211 300.713 246.446 1.00 40.26 97 GLY B C 1
ATOM 6578 O O . GLY B 2 97 ? 259.129 301.522 246.313 1.00 40.26 97 GLY B O 1
ATOM 6579 N N . GLN B 2 98 ? 257.522 300.586 247.577 1.00 46.26 98 GLN B N 1
ATOM 6580 C CA . GLN B 2 98 ? 257.937 301.323 248.766 1.00 46.26 98 GLN B CA 1
ATOM 6581 C C . GLN B 2 98 ? 258.998 300.552 249.541 1.00 46.26 98 GLN B C 1
ATOM 6582 O O . GLN B 2 98 ? 259.963 301.142 250.042 1.00 46.26 98 GLN B O 1
ATOM 6588 N N . ARG B 2 99 ? 258.854 299.227 249.627 1.00 45.52 99 ARG B N 1
ATOM 6589 C CA . ARG B 2 99 ? 259.841 298.414 250.324 1.00 45.52 99 ARG B CA 1
ATOM 6590 C C . ARG B 2 99 ? 261.132 298.275 249.535 1.00 45.52 99 ARG B C 1
ATOM 6591 O O . ARG B 2 99 ? 262.137 297.819 250.090 1.00 45.52 99 ARG B O 1
ATOM 6599 N N . ALA B 2 100 ? 261.125 298.646 248.258 1.00 43.73 100 ALA B N 1
ATOM 6600 C CA . ALA B 2 100 ? 262.335 298.596 247.451 1.00 43.73 100 ALA B CA 1
ATOM 6601 C C . ALA B 2 100 ? 263.143 299.880 247.538 1.00 43.73 100 ALA B C 1
ATOM 6602 O O . ALA B 2 100 ? 264.373 299.839 247.435 1.00 43.73 100 ALA B O 1
ATOM 6604 N N . ILE B 2 101 ? 262.475 301.023 247.703 1.00 43.46 101 ILE B N 1
ATOM 6605 C CA . ILE B 2 101 ? 263.184 302.285 247.873 1.00 43.46 101 ILE B CA 1
ATOM 6606 C C . ILE B 2 101 ? 263.871 302.312 249.230 1.00 43.46 101 ILE B C 1
ATOM 6607 O O . ILE B 2 101 ? 264.980 302.844 249.365 1.00 43.46 101 ILE B O 1
ATOM 6612 N N . GLU B 2 102 ? 263.273 301.668 250.234 1.00 47.33 102 GLU B N 1
ATOM 6613 C CA . GLU B 2 102 ? 263.933 301.522 251.527 1.00 47.33 102 GLU B CA 1
ATOM 6614 C C . GLU B 2 102 ? 265.121 300.573 251.454 1.00 47.33 102 GLU B C 1
ATOM 6615 O O . GLU B 2 102 ? 266.022 300.647 252.295 1.00 47.33 102 GLU B O 1
ATOM 6621 N N . ALA B 2 103 ? 265.141 299.680 250.467 1.00 43.09 103 ALA B N 1
ATOM 6622 C CA . ALA B 2 103 ? 266.216 298.708 250.337 1.00 43.09 103 ALA B CA 1
ATOM 6623 C C . ALA B 2 103 ? 267.336 299.177 249.424 1.00 43.09 103 ALA B C 1
ATOM 6624 O O . ALA B 2 103 ? 268.455 298.666 249.526 1.00 43.09 103 ALA B O 1
ATOM 6626 N N . PHE B 2 104 ? 267.066 300.127 248.532 1.00 39.89 104 PHE B N 1
ATOM 6627 C CA . PHE B 2 104 ? 268.087 300.674 247.652 1.00 39.89 104 PHE B CA 1
ATOM 6628 C C . PHE B 2 104 ? 268.566 302.051 248.075 1.00 39.89 104 PHE B C 1
ATOM 6629 O O . PHE B 2 104 ? 269.436 302.617 247.411 1.00 39.89 104 PHE B O 1
ATOM 6637 N N . SER B 2 105 ? 268.028 302.607 249.158 1.00 44.06 105 SER B N 1
ATOM 6638 C CA . SER B 2 105 ? 268.577 303.820 249.759 1.00 44.06 105 SER B CA 1
ATOM 6639 C C . SER B 2 105 ? 269.758 303.408 250.631 1.00 44.06 105 SER B C 1
ATOM 6640 O O . SER B 2 105 ? 269.699 303.395 251.863 1.00 44.06 105 SER B O 1
ATOM 6643 N N . GLN B 2 106 ? 270.852 303.063 249.965 1.00 44.79 106 GLN B N 1
ATOM 6644 C CA . GLN B 2 106 ? 272.029 302.470 250.577 1.00 44.79 106 GLN B CA 1
ATOM 6645 C C . GLN B 2 106 ? 273.178 303.467 250.598 1.00 44.79 106 GLN B C 1
ATOM 6646 O O . GLN B 2 106 ? 273.079 304.569 250.054 1.00 44.79 106 GLN B O 1
ATOM 6652 N N . ALA B 2 107 ? 274.266 303.056 251.263 1.00 45.32 107 ALA B N 1
ATOM 6653 C CA . ALA B 2 107 ? 275.387 303.924 251.666 1.00 45.32 107 ALA B CA 1
ATOM 6654 C C . ALA B 2 107 ? 274.914 305.144 252.458 1.00 45.32 107 ALA B C 1
ATOM 6655 O O . ALA B 2 107 ? 275.490 306.229 252.356 1.00 45.32 107 ALA B O 1
ATOM 6657 N N . GLY B 2 108 ? 273.865 304.973 253.261 1.00 47.38 108 GLY B N 1
ATOM 6658 C CA . GLY B 2 108 ? 273.346 306.044 254.085 1.00 47.38 108 GLY B CA 1
ATOM 6659 C C . GLY B 2 108 ? 272.675 307.180 253.348 1.00 47.38 108 GLY B C 1
ATOM 6660 O O . GLY B 2 108 ? 272.447 308.232 253.950 1.00 47.38 108 GLY B O 1
ATOM 6661 N N . ALA B 2 109 ? 272.350 307.008 252.069 1.00 47.05 109 ALA B N 1
ATOM 6662 C CA . ALA B 2 109 ? 271.732 308.072 251.295 1.00 47.05 109 ALA B CA 1
ATOM 6663 C C . ALA B 2 109 ? 270.223 308.101 251.524 1.00 47.05 109 ALA B C 1
ATOM 6664 O O . ALA B 2 109 ? 269.629 307.161 252.058 1.00 47.05 109 ALA B O 1
ATOM 6666 N N . SER B 2 110 ? 269.606 309.208 251.114 1.00 44.32 110 SER B N 1
ATOM 6667 C CA . SER B 2 110 ? 268.166 309.379 251.241 1.00 44.32 110 SER B CA 1
ATOM 6668 C C . SER B 2 110 ? 267.402 308.917 250.010 1.00 44.32 110 SER B C 1
ATOM 6669 O O . SER B 2 110 ? 266.186 308.711 250.091 1.00 44.32 110 SER B O 1
ATOM 6672 N N . SER B 2 111 ? 268.079 308.755 248.885 1.00 41.95 111 SER B N 1
ATOM 6673 C CA . SER B 2 111 ? 267.488 308.381 247.616 1.00 41.95 111 SER B CA 1
ATOM 6674 C C . SER B 2 111 ? 268.013 307.020 247.183 1.00 41.95 111 SER B C 1
ATOM 6675 O O . SER B 2 111 ? 269.068 306.581 247.652 1.00 41.95 111 SER B O 1
ATOM 6678 N N . PRO B 2 112 ? 267.276 306.295 246.339 1.00 39.41 112 PRO B N 1
ATOM 6679 C CA . PRO B 2 112 ? 267.816 305.061 245.745 1.00 39.41 112 PRO B CA 1
ATOM 6680 C C . PRO B 2 112 ? 269.048 305.335 244.896 1.00 39.41 112 PRO B C 1
ATOM 6681 O O . PRO B 2 112 ? 269.004 306.106 243.937 1.00 39.41 112 PRO B O 1
ATOM 6685 N N . VAL B 2 113 ? 270.166 304.710 245.277 1.00 37.12 113 VAL B N 1
ATOM 6686 C CA . VAL B 2 113 ? 271.459 304.903 244.638 1.00 37.12 113 VAL B CA 1
ATOM 6687 C C . VAL B 2 113 ? 272.050 303.545 244.282 1.00 37.12 113 VAL B C 1
ATOM 6688 O O . VAL B 2 113 ? 271.669 302.511 244.833 1.00 37.12 113 VAL B O 1
ATOM 6692 N N . ASN B 2 114 ? 272.999 303.558 243.347 1.00 34.31 114 ASN B N 1
ATOM 6693 C CA . ASN B 2 114 ? 273.724 302.362 242.926 1.00 34.31 114 ASN B CA 1
ATOM 6694 C C . ASN B 2 114 ? 275.130 302.386 243.510 1.00 34.31 114 ASN B C 1
ATOM 6695 O O . ASN B 2 114 ? 275.883 303.333 243.271 1.00 34.31 114 ASN B O 1
ATOM 6700 N N . ILE B 2 115 ? 275.488 301.342 244.256 1.00 36.85 115 ILE B N 1
ATOM 6701 C CA . ILE B 2 115 ? 276.830 301.241 244.821 1.00 36.85 115 ILE B CA 1
ATOM 6702 C C . ILE B 2 115 ? 277.811 300.903 243.708 1.00 36.85 115 ILE B C 1
ATOM 6703 O O . ILE B 2 115 ? 277.708 299.842 243.089 1.00 36.85 115 ILE B O 1
ATOM 6708 N N . SER B 2 116 ? 278.784 301.786 243.478 1.00 36.01 116 SER B N 1
ATOM 6709 C CA . SER B 2 116 ? 279.660 301.668 242.317 1.00 36.01 116 SER B CA 1
ATOM 6710 C C . SER B 2 116 ? 280.667 300.541 242.473 1.00 36.01 116 SER B C 1
ATOM 6711 O O . SER B 2 116 ? 281.214 300.314 243.554 1.00 36.01 116 SER B O 1
ATOM 6714 N N . TYR B 2 117 ? 280.922 299.846 241.364 1.00 35.73 117 TYR B N 1
ATOM 6715 C CA . TYR B 2 117 ? 281.878 298.747 241.315 1.00 35.73 117 TYR B CA 1
ATOM 6716 C C . TYR B 2 117 ? 282.863 298.915 240.168 1.00 35.73 117 TYR B C 1
ATOM 6717 O O . TYR B 2 117 ? 283.438 297.931 239.703 1.00 35.73 117 TYR B O 1
ATOM 6726 N N . SER B 2 118 ? 283.050 300.138 239.685 1.00 34.90 118 SER B N 1
ATOM 6727 C CA . SER B 2 118 ? 284.090 300.413 238.713 1.00 34.90 118 SER B CA 1
ATOM 6728 C C . SER B 2 118 ? 285.343 300.994 239.338 1.00 34.90 118 SER B C 1
ATOM 6729 O O . SER B 2 118 ? 286.413 300.910 238.730 1.00 34.90 118 SER B O 1
ATOM 6732 N N . GLY B 2 119 ? 285.235 301.577 240.527 1.00 39.54 119 GLY B N 1
ATOM 6733 C CA . GLY B 2 119 ? 286.398 302.084 241.224 1.00 39.54 119 GLY B CA 1
ATOM 6734 C C . GLY B 2 119 ? 287.022 303.298 240.600 1.00 39.54 119 GLY B C 1
ATOM 6735 O O . GLY B 2 119 ? 288.222 303.524 240.766 1.00 39.54 119 GLY B O 1
ATOM 6736 N N . VAL B 2 120 ? 286.232 304.098 239.883 1.00 40.95 120 VAL B N 1
ATOM 6737 C CA . VAL B 2 120 ? 286.711 305.397 239.455 1.00 40.95 120 VAL B CA 1
ATOM 6738 C C . VAL B 2 120 ? 286.811 306.348 240.638 1.00 40.95 120 VAL B C 1
ATOM 6739 O O . VAL B 2 120 ? 287.492 307.371 240.543 1.00 40.95 120 VAL B O 1
ATOM 6743 N N . TYR B 2 121 ? 286.139 306.038 241.749 1.00 42.89 121 TYR B N 1
ATOM 6744 C CA . TYR B 2 121 ? 286.435 306.699 243.014 1.00 42.89 121 TYR B CA 1
ATOM 6745 C C . TYR B 2 121 ? 287.889 306.495 243.402 1.00 42.89 121 TYR B C 1
ATOM 6746 O O . TYR B 2 121 ? 288.571 307.442 243.801 1.00 42.89 121 TYR B O 1
ATOM 6755 N N . GLN B 2 122 ? 288.379 305.260 243.285 1.00 43.78 122 GLN B N 1
ATOM 6756 C CA . GLN B 2 122 ? 289.760 304.955 243.639 1.00 43.78 122 GLN B CA 1
ATOM 6757 C C . GLN B 2 122 ? 290.740 305.576 242.660 1.00 43.78 122 GLN B C 1
ATOM 6758 O O . GLN B 2 122 ? 291.848 305.955 243.047 1.00 43.78 122 GLN B O 1
ATOM 6764 N N . TRP B 2 123 ? 290.352 305.679 241.395 1.00 42.96 123 TRP B N 1
ATOM 6765 C CA . TRP B 2 123 ? 291.237 306.236 240.387 1.00 42.96 123 TRP B CA 1
ATOM 6766 C C . TRP B 2 123 ? 291.336 307.750 240.519 1.00 42.96 123 TRP B C 1
ATOM 6767 O O . TRP B 2 123 ? 292.434 308.307 240.443 1.00 42.96 123 TRP B O 1
ATOM 6778 N N . TRP B 2 124 ? 290.214 308.429 240.740 1.00 42.73 124 TRP B N 1
ATOM 6779 C CA . TRP B 2 124 ? 290.237 309.880 240.850 1.00 42.73 124 TRP B CA 1
ATOM 6780 C C . TRP B 2 124 ? 290.738 310.362 242.203 1.00 42.73 124 TRP B C 1
ATOM 6781 O O . TRP B 2 124 ? 291.110 311.532 242.326 1.00 42.73 124 TRP B O 1
ATOM 6792 N N . TYR B 2 125 ? 290.737 309.503 243.222 1.00 47.40 125 TYR B N 1
ATOM 6793 C CA . TYR B 2 125 ? 291.255 309.915 244.521 1.00 47.40 125 TYR B CA 1
ATOM 6794 C C . TYR B 2 125 ? 292.770 310.024 244.501 1.00 47.40 125 TYR B C 1
ATOM 6795 O O . TYR B 2 125 ? 293.340 310.855 245.214 1.00 47.40 125 TYR B O 1
ATOM 6804 N N . THR B 2 126 ? 293.432 309.212 243.682 1.00 45.62 126 THR B N 1
ATOM 6805 C CA . THR B 2 126 ? 294.881 309.253 243.567 1.00 45.62 126 THR B CA 1
ATOM 6806 C C . THR B 2 126 ? 295.364 310.167 242.456 1.00 45.62 126 THR B C 1
ATOM 6807 O O . THR B 2 126 ? 296.541 310.539 242.450 1.00 45.62 126 THR B O 1
ATOM 6811 N N . GLN B 2 127 ? 294.492 310.549 241.524 1.00 47.16 127 GLN B N 1
ATOM 6812 C CA . GLN B 2 127 ? 294.844 311.598 240.578 1.00 47.16 127 GLN B CA 1
ATOM 6813 C C . GLN B 2 127 ? 294.841 312.980 241.213 1.00 47.16 127 GLN B C 1
ATOM 6814 O O . GLN B 2 127 ? 295.280 313.937 240.569 1.00 47.16 127 GLN B O 1
ATOM 6820 N N . GLY B 2 128 ? 294.349 313.107 242.441 1.00 50.75 128 GLY B N 1
ATOM 6821 C CA . GLY B 2 128 ? 294.428 314.335 243.205 1.00 50.75 128 GLY B CA 1
ATOM 6822 C C . GLY B 2 128 ? 293.100 314.875 243.674 1.00 50.75 128 GLY B C 1
ATOM 6823 O O . GLY B 2 128 ? 293.085 315.756 244.544 1.00 50.75 128 GLY B O 1
ATOM 6824 N N . MET B 2 129 ? 291.982 314.392 243.143 1.00 50.41 129 MET B N 1
ATOM 6825 C CA . MET B 2 129 ? 290.695 315.020 243.400 1.00 50.41 129 MET B CA 1
ATOM 6826 C C . MET B 2 129 ? 290.202 314.715 244.809 1.00 50.41 129 MET B C 1
ATOM 6827 O O . MET B 2 129 ? 290.407 313.618 245.334 1.00 50.41 129 MET B O 1
ATOM 6832 N N . ARG B 2 130 ? 289.569 315.709 245.430 1.00 51.19 130 ARG B N 1
ATOM 6833 C CA . ARG B 2 130 ? 289.088 315.568 246.797 1.00 51.19 130 ARG B CA 1
ATOM 6834 C C . ARG B 2 130 ? 287.626 315.976 246.924 1.00 51.19 130 ARG B C 1
ATOM 6835 O O . ARG B 2 130 ? 286.909 315.461 247.785 1.00 51.19 130 ARG B O 1
ATOM 6843 N N . THR B 2 131 ? 287.175 316.897 246.078 1.00 51.23 131 THR B N 1
ATOM 6844 C CA . THR B 2 131 ? 285.887 317.549 246.247 1.00 51.23 131 THR B CA 1
ATOM 6845 C C . THR B 2 131 ? 285.009 317.279 245.030 1.00 51.23 131 THR B C 1
ATOM 6846 O O . THR B 2 131 ? 285.507 317.047 243.925 1.00 51.23 131 THR B O 1
ATOM 6850 N N . ASN B 2 132 ? 283.686 317.303 245.253 1.00 50.96 132 ASN B N 1
ATOM 6851 C CA . ASN B 2 132 ? 282.710 317.052 244.193 1.00 50.96 132 ASN B CA 1
ATOM 6852 C C . ASN B 2 132 ? 282.770 318.096 243.086 1.00 50.96 132 ASN B C 1
ATOM 6853 O O . ASN B 2 132 ? 282.395 317.805 241.946 1.00 50.96 132 ASN B O 1
ATOM 6858 N N . GLU B 2 133 ? 283.217 319.312 243.398 1.00 52.65 133 GLU B N 1
ATOM 6859 C CA . GLU B 2 133 ? 283.356 320.333 242.371 1.00 52.65 133 GLU B CA 1
ATOM 6860 C C . GLU B 2 133 ? 284.532 320.059 241.449 1.00 52.65 133 GLU B C 1
ATOM 6861 O O . GLU B 2 133 ? 284.510 320.498 240.296 1.00 52.65 133 GLU B O 1
ATOM 6867 N N . GLU B 2 134 ? 285.552 319.344 241.927 1.00 52.61 134 GLU B N 1
ATOM 6868 C CA . GLU B 2 134 ? 286.699 319.041 241.079 1.00 52.61 134 GLU B CA 1
ATOM 6869 C C . GLU B 2 134 ? 286.358 318.006 240.018 1.00 52.61 134 GLU B C 1
ATOM 6870 O O . GLU B 2 134 ? 286.940 318.023 238.928 1.00 52.61 134 GLU B O 1
ATOM 6876 N N . LEU B 2 135 ? 285.423 317.102 240.314 1.00 48.71 135 LEU B N 1
ATOM 6877 C CA . LEU B 2 135 ? 285.005 316.120 239.321 1.00 48.71 135 LEU B CA 1
ATOM 6878 C C . LEU B 2 135 ? 284.127 316.760 238.258 1.00 48.71 135 LEU B C 1
ATOM 6879 O O . LEU B 2 135 ? 284.180 316.373 237.086 1.00 48.71 135 LEU B O 1
ATOM 6884 N N . TYR B 2 136 ? 283.300 317.728 238.660 1.00 51.59 136 TYR B N 1
ATOM 6885 C CA . TYR B 2 136 ? 282.408 318.407 237.726 1.00 51.59 136 TYR B CA 1
ATOM 6886 C C . TYR B 2 136 ? 283.189 319.232 236.712 1.00 51.59 136 TYR B C 1
ATOM 6887 O O . TYR B 2 136 ? 282.803 319.308 235.541 1.00 51.59 136 TYR B O 1
ATOM 6896 N N . ASN B 2 137 ? 284.295 319.847 237.144 1.00 51.18 137 ASN B N 1
ATOM 6897 C CA . ASN B 2 137 ? 285.151 320.585 236.223 1.00 51.18 137 ASN B CA 1
ATOM 6898 C C . ASN B 2 137 ? 285.814 319.661 235.214 1.00 51.18 137 ASN B C 1
ATOM 6899 O O . ASN B 2 137 ? 286.106 320.080 234.089 1.00 51.18 137 ASN B O 1
ATOM 6904 N N . GLY B 2 138 ? 286.057 318.406 235.596 1.00 50.78 138 GLY B N 1
ATOM 6905 C CA . GLY B 2 138 ? 286.538 317.434 234.634 1.00 50.78 138 GLY B CA 1
ATOM 6906 C C . GLY B 2 138 ? 285.470 317.003 233.653 1.00 50.78 138 GLY B C 1
ATOM 6907 O O . GLY B 2 138 ? 285.767 316.750 232.483 1.00 50.78 138 GLY B O 1
ATOM 6908 N N . ALA B 2 139 ? 284.219 316.912 234.110 1.00 48.75 139 ALA B N 1
ATOM 6909 C CA . ALA B 2 139 ? 283.128 316.562 233.209 1.00 48.75 139 ALA B CA 1
ATOM 6910 C C . ALA B 2 139 ? 282.818 317.694 232.247 1.00 48.75 139 ALA B C 1
ATOM 6911 O O . ALA B 2 139 ? 282.424 317.438 231.106 1.00 48.75 139 ALA B O 1
ATOM 6913 N N . ILE B 2 140 ? 282.981 318.943 232.691 1.00 49.93 140 ILE B N 1
ATOM 6914 C CA . ILE B 2 140 ? 282.816 320.092 231.806 1.00 49.93 140 ILE B CA 1
ATOM 6915 C C . ILE B 2 140 ? 283.898 320.092 230.736 1.00 49.93 140 ILE B C 1
ATOM 6916 O O . ILE B 2 140 ? 283.628 320.350 229.557 1.00 49.93 140 ILE B O 1
ATOM 6921 N N . PHE B 2 141 ? 285.128 319.750 231.127 1.00 50.10 141 PHE B N 1
ATOM 6922 C CA . PHE B 2 141 ? 286.262 319.801 230.213 1.00 50.10 141 PHE B CA 1
ATOM 6923 C C . PHE B 2 141 ? 286.167 318.723 229.140 1.00 50.10 141 PHE B C 1
ATOM 6924 O O . PHE B 2 141 ? 286.526 318.961 227.982 1.00 50.10 141 PHE B O 1
ATOM 6932 N N . LEU B 2 142 ? 285.669 317.540 229.493 1.00 48.28 142 LEU B N 1
ATOM 6933 C CA . LEU B 2 142 ? 285.555 316.477 228.506 1.00 48.28 142 LEU B CA 1
ATOM 6934 C C . LEU B 2 142 ? 284.397 316.692 227.547 1.00 48.28 142 LEU B C 1
ATOM 6935 O O . LEU B 2 142 ? 284.366 316.065 226.484 1.00 48.28 142 LEU B O 1
ATOM 6940 N N . LEU B 2 143 ? 283.449 317.561 227.894 1.00 47.96 143 LEU B N 1
ATOM 6941 C CA . LEU B 2 143 ? 282.457 317.981 226.915 1.00 47.96 143 LEU B CA 1
ATOM 6942 C C . LEU B 2 143 ? 283.055 318.956 225.913 1.00 47.96 143 LEU B C 1
ATOM 6943 O O . LEU B 2 143 ? 282.520 319.117 224.812 1.00 47.96 143 LEU B O 1
ATOM 6948 N N . ILE B 2 144 ? 284.155 319.617 226.275 1.00 48.25 144 ILE B N 1
ATOM 6949 C CA . ILE B 2 144 ? 284.838 320.494 225.333 1.00 48.25 144 ILE B CA 1
ATOM 6950 C C . ILE B 2 144 ? 285.696 319.673 224.381 1.00 48.25 144 ILE B C 1
ATOM 6951 O O . ILE B 2 144 ? 285.781 319.972 223.184 1.00 48.25 144 ILE B O 1
ATOM 6956 N N . LEU B 2 145 ? 286.334 318.618 224.898 1.00 47.86 145 LEU B N 1
ATOM 6957 C CA . LEU B 2 145 ? 287.187 317.770 224.071 1.00 47.86 145 LEU B CA 1
ATOM 6958 C C . LEU B 2 145 ? 286.369 316.940 223.093 1.00 47.86 145 LEU B C 1
ATOM 6959 O O . LEU B 2 145 ? 286.800 316.704 221.959 1.00 47.86 145 LEU B O 1
ATOM 6964 N N . SER B 2 146 ? 285.197 316.470 223.520 1.00 48.30 146 SER B N 1
ATOM 6965 C CA . SER B 2 146 ? 284.319 315.757 222.605 1.00 48.30 146 SER B CA 1
ATOM 6966 C C . SER B 2 146 ? 283.719 316.699 221.576 1.00 48.30 146 SER B C 1
ATOM 6967 O O . SER B 2 146 ? 283.458 316.288 220.443 1.00 48.30 146 SER B O 1
ATOM 6970 N N . ALA B 2 147 ? 283.496 317.959 221.948 1.00 48.89 147 ALA B N 1
ATOM 6971 C CA . ALA B 2 147 ? 283.135 318.965 220.959 1.00 48.89 147 ALA B CA 1
ATOM 6972 C C . ALA B 2 147 ? 284.288 319.235 220.009 1.00 48.89 147 ALA B C 1
ATOM 6973 O O . ALA B 2 147 ? 284.064 319.489 218.821 1.00 48.89 147 ALA B O 1
ATOM 6975 N N . LEU B 2 148 ? 285.523 319.185 220.513 1.00 48.62 148 LEU B N 1
ATOM 6976 C CA . LEU B 2 148 ? 286.688 319.307 219.647 1.00 48.62 148 LEU B CA 1
ATOM 6977 C C . LEU B 2 148 ? 286.829 318.101 218.733 1.00 48.62 148 LEU B C 1
ATOM 6978 O O . LEU B 2 148 ? 287.327 318.230 217.609 1.00 48.62 148 LEU B O 1
ATOM 6983 N N . SER B 2 149 ? 286.397 316.929 219.193 1.00 48.38 149 SER B N 1
ATOM 6984 C CA . SER B 2 149 ? 286.492 315.727 218.380 1.00 48.38 149 SER B CA 1
ATOM 6985 C C . SER B 2 149 ? 285.452 315.719 217.268 1.00 48.38 149 SER B C 1
ATOM 6986 O O . SER B 2 149 ? 285.778 315.425 216.114 1.00 48.38 149 SER B O 1
ATOM 6989 N N . LEU B 2 150 ? 284.200 316.045 217.591 1.00 49.05 150 LEU B N 1
ATOM 6990 C CA . LEU B 2 150 ? 283.141 316.052 216.592 1.00 49.05 150 LEU B CA 1
ATOM 6991 C C . LEU B 2 150 ? 283.247 317.221 215.625 1.00 49.05 150 LEU B C 1
ATOM 6992 O O . LEU B 2 150 ? 282.695 317.145 214.525 1.00 49.05 150 LEU B O 1
ATOM 6997 N N . PHE B 2 151 ? 283.923 318.304 216.007 1.00 51.39 151 PHE B N 1
ATOM 6998 C CA . PHE B 2 151 ? 284.158 319.371 215.044 1.00 51.39 151 PHE B CA 1
ATOM 6999 C C . PHE B 2 151 ? 285.247 318.982 214.062 1.00 51.39 151 PHE B C 1
ATOM 7000 O O . PHE B 2 151 ? 285.110 319.214 212.857 1.00 51.39 151 PHE B O 1
ATOM 7008 N N . ALA B 2 152 ? 286.329 318.387 214.564 1.00 51.21 152 ALA B N 1
ATOM 7009 C CA . ALA B 2 152 ? 287.466 318.051 213.722 1.00 51.21 152 ALA B CA 1
ATOM 7010 C C . ALA B 2 152 ? 287.174 316.888 212.791 1.00 51.21 152 ALA B C 1
ATOM 7011 O O . ALA B 2 152 ? 287.845 316.752 211.765 1.00 51.21 152 ALA B O 1
ATOM 7013 N N . GLY B 2 153 ? 286.200 316.044 213.128 1.00 51.87 153 GLY B N 1
ATOM 7014 C CA . GLY B 2 153 ? 285.801 314.998 212.206 1.00 51.87 153 GLY B CA 1
ATOM 7015 C C . GLY B 2 153 ? 285.022 315.543 211.030 1.00 51.87 153 GLY B C 1
ATOM 7016 O O . GLY B 2 153 ? 285.217 315.111 209.891 1.00 51.87 153 GLY B O 1
ATOM 7017 N N . TRP B 2 154 ? 284.120 316.489 211.288 1.00 52.08 154 TRP B N 1
ATOM 7018 C CA . TRP B 2 154 ? 283.420 317.155 210.200 1.00 52.08 154 TRP B CA 1
ATOM 7019 C C . TRP B 2 154 ? 284.358 318.066 209.424 1.00 52.08 154 TRP B C 1
ATOM 7020 O O . TRP B 2 154 ? 284.204 318.221 208.208 1.00 52.08 154 TRP B O 1
ATOM 7031 N N . LEU B 2 155 ? 285.335 318.663 210.113 1.00 52.49 155 LEU B N 1
ATOM 7032 C CA . LEU B 2 155 ? 286.277 319.568 209.464 1.00 52.49 155 LEU B CA 1
ATOM 7033 C C . LEU B 2 155 ? 287.150 318.833 208.461 1.00 52.49 155 LEU B C 1
ATOM 7034 O O . LEU B 2 155 ? 287.379 319.325 207.355 1.00 52.49 155 LEU B O 1
ATOM 7039 N N . HIS B 2 156 ? 287.598 317.631 208.802 1.00 51.69 156 HIS B N 1
ATOM 7040 C CA . HIS B 2 156 ? 288.478 316.872 207.931 1.00 51.69 156 HIS B CA 1
ATOM 7041 C C . HIS B 2 156 ? 287.713 316.046 206.899 1.00 51.69 156 HIS B C 1
ATOM 7042 O O . HIS B 2 156 ? 288.267 315.090 206.345 1.00 51.69 156 HIS B O 1
ATOM 7049 N N . LEU B 2 157 ? 286.452 316.397 206.639 1.00 51.17 157 LEU B N 1
ATOM 7050 C CA . LEU B 2 157 ? 285.720 315.957 205.464 1.00 51.17 157 LEU B CA 1
ATOM 7051 C C . LEU B 2 157 ? 285.430 317.095 204.496 1.00 51.17 157 LEU B C 1
ATOM 7052 O O . LEU B 2 157 ? 284.960 316.833 203.385 1.00 51.17 157 LEU B O 1
ATOM 7057 N N . GLN B 2 158 ? 285.674 318.342 204.899 1.00 52.44 158 GLN B N 1
ATOM 7058 C CA . GLN B 2 158 ? 285.522 319.482 204.009 1.00 52.44 158 GLN B CA 1
ATOM 7059 C C . GLN B 2 158 ? 286.570 319.406 202.898 1.00 52.44 158 GLN B C 1
ATOM 7060 O O . GLN B 2 158 ? 287.671 318.899 203.123 1.00 52.44 158 GLN B O 1
ATOM 7066 N N . PRO B 2 159 ? 286.252 319.892 201.689 1.00 53.39 159 PRO B N 1
ATOM 7067 C CA . PRO B 2 159 ? 287.159 319.673 200.544 1.00 53.39 159 PRO B CA 1
ATOM 7068 C C . PRO B 2 159 ? 288.493 320.396 200.639 1.00 53.39 159 PRO B C 1
ATOM 7069 O O . PRO B 2 159 ? 289.443 319.986 199.963 1.00 53.39 159 PRO B O 1
ATOM 7073 N N . LYS B 2 160 ? 288.600 321.443 201.453 1.00 54.98 160 LYS B N 1
ATOM 7074 C CA . LYS B 2 160 ? 289.872 322.122 201.649 1.00 54.98 160 LYS B CA 1
ATOM 7075 C C . LYS B 2 160 ? 290.678 321.549 202.804 1.00 54.98 160 LYS B C 1
ATOM 7076 O O . LYS B 2 160 ? 291.874 321.838 202.912 1.00 54.98 160 LYS B O 1
ATOM 7082 N N . PHE B 2 161 ? 290.057 320.745 203.664 1.00 54.01 161 PHE B N 1
ATOM 7083 C CA . PHE B 2 161 ? 290.717 320.195 204.841 1.00 54.01 161 PHE B CA 1
ATOM 7084 C C . PHE B 2 161 ? 290.739 318.674 204.812 1.00 54.01 161 PHE B C 1
ATOM 7085 O O . PHE B 2 161 ? 291.000 318.043 205.839 1.00 54.01 161 PHE B O 1
ATOM 7093 N N . ARG B 2 162 ? 290.441 318.077 203.667 1.00 55.05 162 ARG B N 1
ATOM 7094 C CA . ARG B 2 162 ? 290.513 316.632 203.525 1.00 55.05 162 ARG B CA 1
ATOM 7095 C C . ARG B 2 162 ? 291.971 316.197 203.525 1.00 55.05 162 ARG B C 1
ATOM 7096 O O . ARG B 2 162 ? 292.764 316.738 202.746 1.00 55.05 162 ARG B O 1
ATOM 7104 N N . PRO B 2 163 ? 292.370 315.259 204.378 1.00 54.45 163 PRO B N 1
ATOM 7105 C CA . PRO B 2 163 ? 293.733 314.728 204.293 1.00 54.45 163 PRO B CA 1
ATOM 7106 C C . PRO B 2 163 ? 293.921 313.894 203.035 1.00 54.45 163 PRO B C 1
ATOM 7107 O O . PRO B 2 163 ? 293.042 313.128 202.636 1.00 54.45 163 PRO B O 1
ATOM 7111 N N . ASN B 2 164 ? 295.078 314.070 202.403 1.00 58.30 164 ASN B N 1
ATOM 7112 C CA . ASN B 2 164 ? 295.412 313.363 201.178 1.00 58.30 164 ASN B CA 1
ATOM 7113 C C . ASN B 2 164 ? 295.606 311.875 201.458 1.00 58.30 164 ASN B C 1
ATOM 7114 O O . ASN B 2 164 ? 295.820 311.456 202.597 1.00 58.30 164 ASN B O 1
ATOM 7119 N N . LEU B 2 165 ? 295.516 311.072 200.393 1.00 58.36 165 LEU B N 1
ATOM 7120 C CA . LEU B 2 165 ? 295.706 309.630 200.524 1.00 58.36 165 LEU B CA 1
ATOM 7121 C C . LEU B 2 165 ? 297.137 309.290 200.926 1.00 58.36 165 LEU B C 1
ATOM 7122 O O . LEU B 2 165 ? 297.359 308.385 201.738 1.00 58.36 165 LEU B O 1
ATOM 7127 N N . SER B 2 166 ? 298.117 310.018 200.386 1.00 58.77 166 SER B N 1
ATOM 7128 C CA . SER B 2 166 ? 299.508 309.800 200.763 1.00 58.77 166 SER B CA 1
ATOM 7129 C C . SER B 2 166 ? 299.796 310.221 202.198 1.00 58.77 166 SER B C 1
ATOM 7130 O O . SER B 2 166 ? 300.767 309.736 202.784 1.00 58.77 166 SER B O 1
ATOM 7133 N N . TRP B 2 167 ? 298.981 311.108 202.774 1.00 54.68 167 TRP B N 1
ATOM 7134 C CA . TRP B 2 167 ? 299.100 311.401 204.197 1.00 54.68 167 TRP B CA 1
ATOM 7135 C C . TRP B 2 167 ? 298.641 310.224 205.041 1.00 54.68 167 TRP B C 1
ATOM 7136 O O . TRP B 2 167 ? 299.134 310.030 206.158 1.00 54.68 167 TRP B O 1
ATOM 7147 N N . PHE B 2 168 ? 297.711 309.425 204.526 1.00 55.91 168 PHE B N 1
ATOM 7148 C CA . PHE B 2 168 ? 297.204 308.294 205.290 1.00 55.91 168 PHE B CA 1
ATOM 7149 C C . PHE B 2 168 ? 298.165 307.116 205.257 1.00 55.91 168 PHE B C 1
ATOM 7150 O O . PHE B 2 168 ? 298.456 306.523 206.300 1.00 55.91 168 PHE B O 1
ATOM 7158 N N . LYS B 2 169 ? 298.675 306.772 204.077 1.00 59.34 169 LYS B N 1
ATOM 7159 C CA . LYS B 2 169 ? 299.540 305.615 203.906 1.00 59.34 169 LYS B CA 1
ATOM 7160 C C . LYS B 2 169 ? 301.010 305.917 204.168 1.00 59.34 169 LYS B C 1
ATOM 7161 O O . LYS B 2 169 ? 301.869 305.128 203.766 1.00 59.34 169 LYS B O 1
ATOM 7167 N N . ASN B 2 170 ? 301.321 307.034 204.818 1.00 64.87 170 ASN B N 1
ATOM 7168 C CA . ASN B 2 170 ? 302.687 307.332 205.241 1.00 64.87 170 ASN B CA 1
ATOM 7169 C C . ASN B 2 170 ? 302.804 306.965 206.713 1.00 64.87 170 ASN B C 1
ATOM 7170 O O . ASN B 2 170 ? 302.516 307.776 207.594 1.00 64.87 170 ASN B O 1
ATOM 7175 N N . ALA B 2 171 ? 303.222 305.732 206.983 1.00 66.74 171 ALA B N 1
ATOM 7176 C CA . ALA B 2 171 ? 303.347 305.259 208.355 1.00 66.74 171 ALA B CA 1
ATOM 7177 C C . ALA B 2 171 ? 304.702 305.571 208.969 1.00 66.74 171 ALA B C 1
ATOM 7178 O O . ALA B 2 171 ? 304.888 305.359 210.170 1.00 66.74 171 ALA B O 1
ATOM 7180 N N . GLU B 2 172 ? 305.653 306.062 208.170 1.00 70.17 172 GLU B N 1
ATOM 7181 C CA . GLU B 2 172 ? 306.976 306.386 208.695 1.00 70.17 172 GLU B CA 1
ATOM 7182 C C . GLU B 2 172 ? 306.916 307.585 209.630 1.00 70.17 172 GLU B C 1
ATOM 7183 O O . GLU B 2 172 ? 307.535 307.577 210.700 1.00 70.17 172 GLU B O 1
ATOM 7189 N N . SER B 2 173 ? 306.175 308.622 209.246 1.00 65.94 173 SER B N 1
ATOM 7190 C CA . SER B 2 173 ? 305.962 309.760 210.126 1.00 65.94 173 SER B CA 1
ATOM 7191 C C . SER B 2 173 ? 304.908 309.485 211.184 1.00 65.94 173 SER B C 1
ATOM 7192 O O . SER B 2 173 ? 304.822 310.235 212.161 1.00 65.94 173 SER B O 1
ATOM 7195 N N . ARG B 2 174 ? 304.108 308.432 211.009 1.00 62.49 174 ARG B N 1
ATOM 7196 C CA . ARG B 2 174 ? 303.067 308.115 211.979 1.00 62.49 174 ARG B CA 1
ATOM 7197 C C . ARG B 2 174 ? 303.645 307.536 213.257 1.00 62.49 174 ARG B C 1
ATOM 7198 O O . ARG B 2 174 ? 303.180 307.867 214.352 1.00 62.49 174 ARG B O 1
ATOM 7206 N N . LEU B 2 175 ? 304.657 306.679 213.141 1.00 67.36 175 LEU B N 1
ATOM 7207 C CA . LEU B 2 175 ? 305.215 306.027 214.317 1.00 67.36 175 LEU B CA 1
ATOM 7208 C C . LEU B 2 175 ? 306.149 306.961 215.077 1.00 67.36 175 LEU B C 1
ATOM 7209 O O . LEU B 2 175 ? 306.306 306.827 216.294 1.00 67.36 175 LEU B O 1
ATOM 7214 N N . ASN B 2 176 ? 306.774 307.910 214.372 1.00 68.61 176 ASN B N 1
ATOM 7215 C CA . ASN B 2 176 ? 307.610 308.910 215.031 1.00 68.61 176 ASN B CA 1
ATOM 7216 C C . ASN B 2 176 ? 306.791 309.822 215.927 1.00 68.61 176 ASN B C 1
ATOM 7217 O O . ASN B 2 176 ? 307.284 310.292 216.958 1.00 68.61 176 ASN B O 1
ATOM 7222 N N . HIS B 2 177 ? 305.546 310.081 215.549 1.00 62.41 177 HIS B N 1
ATOM 7223 C CA . HIS B 2 177 ? 304.719 311.034 216.266 1.00 62.41 177 HIS B CA 1
ATOM 7224 C C . HIS B 2 177 ? 303.869 310.387 217.345 1.00 62.41 177 HIS B C 1
ATOM 7225 O O . HIS B 2 177 ? 303.600 311.023 218.368 1.00 62.41 177 HIS B O 1
ATOM 7232 N N . HIS B 2 178 ? 303.440 309.141 217.156 1.00 59.30 178 HIS B N 1
ATOM 7233 C CA . HIS B 2 178 ? 302.615 308.509 218.178 1.00 59.30 178 HIS B CA 1
ATOM 7234 C C . HIS B 2 178 ? 303.456 308.019 219.352 1.00 59.30 178 HIS B C 1
ATOM 7235 O O . HIS B 2 178 ? 303.062 308.195 220.508 1.00 59.30 178 HIS B O 1
ATOM 7242 N N . LEU B 2 179 ? 304.615 307.413 219.086 1.00 61.08 179 LEU B N 1
ATOM 7243 C CA . LEU B 2 179 ? 305.546 307.118 220.172 1.00 61.08 179 LEU B CA 1
ATOM 7244 C C . LEU B 2 179 ? 306.159 308.391 220.734 1.00 61.08 179 LEU B C 1
ATOM 7245 O O . LEU B 2 179 ? 306.369 308.502 221.947 1.00 61.08 179 LEU B O 1
ATOM 7250 N N . GLY B 2 180 ? 306.454 309.358 219.873 1.00 61.43 180 GLY B N 1
ATOM 7251 C CA . GLY B 2 180 ? 307.049 310.596 220.323 1.00 61.43 180 GLY B CA 1
ATOM 7252 C C . GLY B 2 180 ? 306.076 311.479 221.073 1.00 61.43 180 GLY B C 1
ATOM 7253 O O . GLY B 2 180 ? 306.236 311.710 222.274 1.00 61.43 180 GLY B O 1
ATOM 7254 N N . GLY B 2 181 ? 305.054 311.967 220.380 1.00 59.03 181 GLY B N 1
ATOM 7255 C CA . GLY B 2 181 ? 304.109 312.878 220.990 1.00 59.03 181 GLY B CA 1
ATOM 7256 C C . GLY B 2 181 ? 303.059 312.201 221.843 1.00 59.03 181 GLY B C 1
ATOM 7257 O O . GLY B 2 181 ? 302.895 312.540 223.019 1.00 59.03 181 GLY B O 1
ATOM 7258 N N . LEU B 2 182 ? 302.349 311.233 221.258 1.00 56.29 182 LEU B N 1
ATOM 7259 C CA . LEU B 2 182 ? 301.174 310.670 221.913 1.00 56.29 182 LEU B CA 1
ATOM 7260 C C . LEU B 2 182 ? 301.558 309.776 223.086 1.00 56.29 182 LEU B C 1
ATOM 7261 O O . LEU B 2 182 ? 300.863 309.756 224.107 1.00 56.29 182 LEU B O 1
ATOM 7266 N N . PHE B 2 183 ? 302.661 309.043 222.975 1.00 56.63 183 PHE B N 1
ATOM 7267 C CA . PHE B 2 183 ? 303.081 308.152 224.048 1.00 56.63 183 PHE B CA 1
ATOM 7268 C C . PHE B 2 183 ? 304.151 308.757 224.940 1.00 56.63 183 PHE B C 1
ATOM 7269 O O . PHE B 2 183 ? 304.169 308.488 226.143 1.00 56.63 183 PHE B O 1
ATOM 7277 N N . GLY B 2 184 ? 305.044 309.567 224.381 1.00 58.73 184 GLY B N 1
ATOM 7278 C CA . GLY B 2 184 ? 306.148 310.105 225.145 1.00 58.73 184 GLY B CA 1
ATOM 7279 C C . GLY B 2 184 ? 305.825 311.374 225.900 1.00 58.73 184 GLY B C 1
ATOM 7280 O O . GLY B 2 184 ? 305.993 311.425 227.121 1.00 58.73 184 GLY B O 1
ATOM 7281 N N . THR B 2 185 ? 305.370 312.406 225.183 1.00 57.75 185 THR B N 1
ATOM 7282 C CA . THR B 2 185 ? 305.062 313.679 225.826 1.00 57.75 185 THR B CA 1
ATOM 7283 C C . THR B 2 185 ? 303.871 313.565 226.761 1.00 57.75 185 THR B C 1
ATOM 7284 O O . THR B 2 185 ? 303.878 314.159 227.841 1.00 57.75 185 THR B O 1
ATOM 7288 N N . SER B 2 186 ? 302.858 312.791 226.382 1.00 54.90 186 SER B N 1
ATOM 7289 C CA . SER B 2 186 ? 301.701 312.595 227.241 1.00 54.90 186 SER B CA 1
ATOM 7290 C C . SER B 2 186 ? 301.972 311.647 228.401 1.00 54.90 186 SER B C 1
ATOM 7291 O O . SER B 2 186 ? 301.113 311.508 229.276 1.00 54.90 186 SER B O 1
ATOM 7294 N N . SER B 2 187 ? 303.124 310.983 228.427 1.00 53.50 187 SER B N 1
ATOM 7295 C CA . SER B 2 187 ? 303.607 310.383 229.661 1.00 53.50 187 SER B CA 1
ATOM 7296 C C . SER B 2 187 ? 304.519 311.327 230.420 1.00 53.50 187 SER B C 1
ATOM 7297 O O . SER B 2 187 ? 304.621 311.230 231.647 1.00 53.50 187 SER B O 1
ATOM 7300 N N . LEU B 2 188 ? 305.191 312.234 229.710 1.00 54.86 188 LEU B N 1
ATOM 7301 C CA . LEU B 2 188 ? 305.887 313.325 230.375 1.00 54.86 188 LEU B CA 1
ATOM 7302 C C . LEU B 2 188 ? 304.901 314.342 230.929 1.00 54.86 188 LEU B C 1
ATOM 7303 O O . LEU B 2 188 ? 305.161 314.953 231.972 1.00 54.86 188 LEU B O 1
ATOM 7308 N N . ALA B 2 189 ? 303.768 314.536 230.248 1.00 52.83 189 ALA B N 1
ATOM 7309 C CA . ALA B 2 189 ? 302.731 315.413 230.774 1.00 52.83 189 ALA B CA 1
ATOM 7310 C C . ALA B 2 189 ? 302.081 314.809 232.006 1.00 52.83 189 ALA B C 1
ATOM 7311 O O . ALA B 2 189 ? 301.838 315.515 232.991 1.00 52.83 189 ALA B O 1
ATOM 7313 N N . TRP B 2 190 ? 301.803 313.503 231.978 1.00 50.61 190 TRP B N 1
ATOM 7314 C CA . TRP B 2 190 ? 301.253 312.846 233.157 1.00 50.61 190 TRP B CA 1
ATOM 7315 C C . TRP B 2 190 ? 302.264 312.807 234.293 1.00 50.61 190 TRP B C 1
ATOM 7316 O O . TRP B 2 190 ? 301.875 312.802 235.465 1.00 50.61 190 TRP B O 1
ATOM 7327 N N . THR B 2 191 ? 303.558 312.817 233.970 1.00 54.14 191 THR B N 1
ATOM 7328 C CA . THR B 2 191 ? 304.573 312.999 234.999 1.00 54.14 191 THR B CA 1
ATOM 7329 C C . THR B 2 191 ? 304.467 314.376 235.639 1.00 54.14 191 THR B C 1
ATOM 7330 O O . THR B 2 191 ? 304.747 314.531 236.833 1.00 54.14 191 THR B O 1
ATOM 7334 N N . GLY B 2 192 ? 304.041 315.378 234.867 1.00 54.17 192 GLY B N 1
ATOM 7335 C CA . GLY B 2 192 ? 303.795 316.687 235.438 1.00 54.17 192 GLY B CA 1
ATOM 7336 C C . GLY B 2 192 ? 302.582 316.726 236.338 1.00 54.17 192 GLY B C 1
ATOM 7337 O O . GLY B 2 192 ? 302.531 317.523 237.276 1.00 54.17 192 GLY B O 1
ATOM 7338 N N . HIS B 2 193 ? 301.595 315.870 236.079 1.00 51.70 193 HIS B N 1
ATOM 7339 C CA . HIS B 2 193 ? 300.416 315.857 236.935 1.00 51.70 193 HIS B CA 1
ATOM 7340 C C . HIS B 2 193 ? 300.724 315.255 238.296 1.00 51.70 193 HIS B C 1
ATOM 7341 O O . HIS B 2 193 ? 300.179 315.704 239.308 1.00 51.70 193 HIS B O 1
ATOM 7348 N N . ILE B 2 194 ? 301.576 314.232 238.343 1.00 54.00 194 ILE B N 1
ATOM 7349 C CA . ILE B 2 194 ? 301.812 313.533 239.602 1.00 54.00 194 ILE B CA 1
ATOM 7350 C C . ILE B 2 194 ? 302.643 314.392 240.543 1.00 54.00 194 ILE B C 1
ATOM 7351 O O . ILE B 2 194 ? 302.323 314.521 241.729 1.00 54.00 194 ILE B O 1
ATOM 7356 N N . VAL B 2 195 ? 303.707 315.009 240.028 1.00 56.96 195 VAL B N 1
ATOM 7357 C CA . VAL B 2 195 ? 304.610 315.731 240.917 1.00 56.96 195 VAL B CA 1
ATOM 7358 C C . VAL B 2 195 ? 304.015 317.068 241.353 1.00 56.96 195 VAL B C 1
ATOM 7359 O O . VAL B 2 195 ? 304.217 317.489 242.495 1.00 56.96 195 VAL B O 1
ATOM 7363 N N . HIS B 2 196 ? 303.218 317.718 240.503 1.00 57.65 196 HIS B N 1
ATOM 7364 C CA . HIS B 2 196 ? 302.663 319.015 240.861 1.00 57.65 196 HIS B CA 1
ATOM 7365 C C . HIS B 2 196 ? 301.412 318.866 241.715 1.00 57.65 196 HIS B C 1
ATOM 7366 O O . HIS B 2 196 ? 301.212 319.627 242.666 1.00 57.65 196 HIS B O 1
ATOM 7373 N N . VAL B 2 197 ? 300.564 317.892 241.392 1.00 55.05 197 VAL B N 1
ATOM 7374 C CA . VAL B 2 197 ? 299.208 317.810 241.928 1.00 55.05 197 VAL B CA 1
ATOM 7375 C C . VAL B 2 197 ? 299.020 316.576 242.799 1.00 55.05 197 VAL B C 1
ATOM 7376 O O . VAL B 2 197 ? 298.645 316.685 243.965 1.00 55.05 197 VAL B O 1
ATOM 7380 N N . ALA B 2 198 ? 299.256 315.386 242.240 1.00 55.55 198 ALA B N 1
ATOM 7381 C CA . ALA B 2 198 ? 298.867 314.152 242.916 1.00 55.55 198 ALA B CA 1
ATOM 7382 C C . ALA B 2 198 ? 299.741 313.856 244.125 1.00 55.55 198 ALA B C 1
ATOM 7383 O O . ALA B 2 198 ? 299.263 313.272 245.104 1.00 55.55 198 ALA B O 1
ATOM 7385 N N . ILE B 2 199 ? 301.007 314.254 244.089 1.00 58.54 199 ILE B N 1
ATOM 7386 C CA . ILE B 2 199 ? 301.893 314.066 245.236 1.00 58.54 199 ILE B CA 1
ATOM 7387 C C . ILE B 2 199 ? 301.567 315.061 246.356 1.00 58.54 199 ILE B C 1
ATOM 7388 O O . ILE B 2 199 ? 301.442 314.610 247.505 1.00 58.54 199 ILE B O 1
ATOM 7393 N N . PRO B 2 200 ? 301.384 316.380 246.133 1.00 58.92 200 PRO B N 1
ATOM 7394 C CA . PRO B 2 200 ? 301.006 317.222 247.281 1.00 58.92 200 PRO B CA 1
ATOM 7395 C C . PRO B 2 200 ? 299.575 317.032 247.752 1.00 58.92 200 PRO B C 1
ATOM 7396 O O . PRO B 2 200 ? 299.283 317.348 248.911 1.00 58.92 200 PRO B O 1
ATOM 7400 N N . GLU B 2 201 ? 298.670 316.536 246.906 1.00 58.87 201 GLU B N 1
ATOM 7401 C CA . GLU B 2 201 ? 297.321 316.255 247.390 1.00 58.87 201 GLU B CA 1
ATOM 7402 C C . GLU B 2 201 ? 297.296 315.018 248.272 1.00 58.87 201 GLU B C 1
ATOM 7403 O O . GLU B 2 201 ? 296.404 314.877 249.115 1.00 58.87 201 GLU B O 1
ATOM 7409 N N . SER B 2 202 ? 298.262 314.120 248.100 1.00 61.48 202 SER B N 1
ATOM 7410 C CA . SER B 2 202 ? 298.394 312.964 248.972 1.00 61.48 202 SER B CA 1
ATOM 7411 C C . SER B 2 202 ? 299.062 313.300 250.293 1.00 61.48 202 SER B C 1
ATOM 7412 O O . SER B 2 202 ? 299.134 312.434 251.170 1.00 61.48 202 SER B O 1
ATOM 7415 N N . ARG B 2 203 ? 299.564 314.525 250.451 1.00 64.75 203 ARG B N 1
ATOM 7416 C CA . ARG B 2 203 ? 300.269 314.935 251.658 1.00 64.75 203 ARG B CA 1
ATOM 7417 C C . ARG B 2 203 ? 299.560 316.079 252.376 1.00 64.75 203 ARG B C 1
ATOM 7418 O O . ARG B 2 203 ? 300.142 316.704 253.267 1.00 64.75 203 ARG B O 1
ATOM 7426 N N . GLY B 2 204 ? 298.312 316.359 252.007 1.00 63.66 204 GLY B N 1
ATOM 7427 C CA . GLY B 2 204 ? 297.496 317.334 252.696 1.00 63.66 204 GLY B CA 1
ATOM 7428 C C . GLY B 2 204 ? 297.443 318.711 252.074 1.00 63.66 204 GLY B C 1
ATOM 7429 O O . GLY B 2 204 ? 296.792 319.597 252.639 1.00 63.66 204 GLY B O 1
ATOM 7430 N N . GLN B 2 205 ? 298.088 318.923 250.934 1.00 63.06 205 GLN B N 1
ATOM 7431 C CA . GLN B 2 205 ? 298.176 320.239 250.319 1.00 63.06 205 GLN B CA 1
ATOM 7432 C C . GLN B 2 205 ? 297.231 320.322 249.129 1.00 63.06 205 GLN B C 1
ATOM 7433 O O . GLN B 2 205 ? 297.283 319.477 248.233 1.00 63.06 205 GLN B O 1
ATOM 7439 N N . HIS B 2 206 ? 296.381 321.346 249.120 1.00 62.89 206 HIS B N 1
ATOM 7440 C CA . HIS B 2 206 ? 295.444 321.557 248.024 1.00 62.89 206 HIS B CA 1
ATOM 7441 C C . HIS B 2 206 ? 296.150 322.256 246.869 1.00 62.89 206 HIS B C 1
ATOM 7442 O O . HIS B 2 206 ? 296.567 323.411 246.995 1.00 62.89 206 HIS B O 1
ATOM 7449 N N . VAL B 2 207 ? 296.279 321.560 245.745 1.00 58.82 207 VAL B N 1
ATOM 7450 C CA . VAL B 2 207 ? 296.894 322.105 244.542 1.00 58.82 207 VAL B CA 1
ATOM 7451 C C . VAL B 2 207 ? 295.855 322.053 243.431 1.00 58.82 207 VAL B C 1
ATOM 7452 O O . VAL B 2 207 ? 295.503 320.968 242.953 1.00 58.82 207 VAL B O 1
ATOM 7456 N N . GLY B 2 208 ? 295.364 323.220 243.022 1.00 54.07 208 GLY B N 1
ATOM 7457 C CA . GLY B 2 208 ? 294.395 323.313 241.950 1.00 54.07 208 GLY B CA 1
ATOM 7458 C C . GLY B 2 208 ? 294.907 324.184 240.827 1.00 54.07 208 GLY B C 1
ATOM 7459 O O . GLY B 2 208 ? 296.083 324.552 240.830 1.00 54.07 208 GLY B O 1
ATOM 7460 N N . TRP B 2 209 ? 294.037 324.538 239.874 1.00 51.28 209 TRP B N 1
ATOM 7461 C CA . TRP B 2 209 ? 294.466 325.293 238.698 1.00 51.28 209 TRP B CA 1
ATOM 7462 C C . TRP B 2 209 ? 294.846 326.726 239.035 1.00 51.28 209 TRP B C 1
ATOM 7463 O O . TRP B 2 209 ? 295.597 327.356 238.284 1.00 51.28 209 TRP B O 1
ATOM 7474 N N . ASP B 2 210 ? 294.333 327.262 240.139 1.00 55.87 210 ASP B N 1
ATOM 7475 C CA . ASP B 2 210 ? 294.589 328.655 240.473 1.00 55.87 210 ASP B CA 1
ATOM 7476 C C . ASP B 2 210 ? 295.915 328.850 241.195 1.00 55.87 210 ASP B C 1
ATOM 7477 O O . ASP B 2 210 ? 296.607 329.844 240.948 1.00 55.87 210 ASP B O 1
ATOM 7482 N N . ASN B 2 211 ? 296.294 327.921 242.069 1.00 56.97 211 ASN B N 1
ATOM 7483 C CA . ASN B 2 211 ? 297.436 328.110 242.949 1.00 56.97 211 ASN B CA 1
ATOM 7484 C C . ASN B 2 211 ? 298.659 327.297 242.558 1.00 56.97 211 ASN B C 1
ATOM 7485 O O . ASN B 2 211 ? 299.683 327.395 243.241 1.00 56.97 211 ASN B O 1
ATOM 7490 N N . PHE B 2 212 ? 298.595 326.500 241.493 1.00 56.64 212 PHE B N 1
ATOM 7491 C CA . PHE B 2 212 ? 299.718 325.627 241.177 1.00 56.64 212 PHE B CA 1
ATOM 7492 C C . PHE B 2 212 ? 300.904 326.369 240.584 1.00 56.64 212 PHE B C 1
ATOM 7493 O O . PHE B 2 212 ? 302.016 325.839 240.614 1.00 56.64 212 PHE B O 1
ATOM 7501 N N . LEU B 2 213 ? 300.700 327.568 240.047 1.00 58.65 213 LEU B N 1
ATOM 7502 C CA . LEU B 2 213 ? 301.827 328.372 239.601 1.00 58.65 213 LEU B CA 1
ATOM 7503 C C . LEU B 2 213 ? 302.586 328.992 240.764 1.00 58.65 213 LEU B C 1
ATOM 7504 O O . LEU B 2 213 ? 303.764 329.326 240.613 1.00 58.65 213 LEU B O 1
ATOM 7509 N N . GLN B 2 214 ? 301.940 329.142 241.921 1.00 61.94 214 GLN B N 1
ATOM 7510 C CA . GLN B 2 214 ? 302.614 329.694 243.089 1.00 61.94 214 GLN B CA 1
ATOM 7511 C C . GLN B 2 214 ? 303.461 328.641 243.790 1.00 61.94 214 GLN B C 1
ATOM 7512 O O . GLN B 2 214 ? 304.681 328.797 243.915 1.00 61.94 214 GLN B O 1
ATOM 7518 N N . VAL B 2 215 ? 302.832 327.568 244.255 1.00 62.14 215 VAL B N 1
ATOM 7519 C CA . VAL B 2 215 ? 303.537 326.535 245.001 1.00 62.14 215 VAL B CA 1
ATOM 7520 C C . VAL B 2 215 ? 304.335 325.675 244.028 1.00 62.14 215 VAL B C 1
ATOM 7521 O O . VAL B 2 215 ? 303.968 325.521 242.856 1.00 62.14 215 VAL B O 1
ATOM 7525 N N . ALA B 2 216 ? 305.469 325.179 244.487 1.00 64.99 216 ALA B N 1
ATOM 7526 C CA . ALA B 2 216 ? 306.365 324.318 243.740 1.00 64.99 216 ALA B CA 1
ATOM 7527 C C . ALA B 2 216 ? 306.298 322.893 244.273 1.00 64.99 216 ALA B C 1
ATOM 7528 O O . ALA B 2 216 ? 306.044 322.684 245.462 1.00 64.99 216 ALA B O 1
ATOM 7530 N N . PRO B 2 217 ? 306.502 321.893 243.408 1.00 65.39 217 PRO B N 1
ATOM 7531 C CA . PRO B 2 217 ? 306.497 320.501 243.883 1.00 65.39 217 PRO B CA 1
ATOM 7532 C C . PRO B 2 217 ? 307.650 320.158 244.806 1.00 65.39 217 PRO B C 1
ATOM 7533 O O . PRO B 2 217 ? 307.539 319.195 245.574 1.00 65.39 217 PRO B O 1
ATOM 7537 N N . HIS B 2 218 ? 308.743 320.907 244.766 1.00 71.10 218 HIS B N 1
ATOM 7538 C CA . HIS B 2 218 ? 309.908 320.584 245.567 1.00 71.10 218 HIS B CA 1
ATOM 7539 C C . HIS B 2 218 ? 310.416 321.855 246.231 1.00 71.10 218 HIS B C 1
ATOM 7540 O O . HIS B 2 218 ? 310.298 322.942 245.657 1.00 71.10 218 HIS B O 1
ATOM 7547 N N . PRO B 2 219 ? 310.971 321.757 247.445 1.00 72.83 219 PRO B N 1
ATOM 7548 C CA . PRO B 2 219 ? 311.525 322.959 248.097 1.00 72.83 219 PRO B CA 1
ATOM 7549 C C . PRO B 2 219 ? 312.768 323.514 247.421 1.00 72.83 219 PRO B C 1
ATOM 7550 O O . PRO B 2 219 ? 313.190 324.630 247.749 1.00 72.83 219 PRO B O 1
ATOM 7554 N N . ALA B 2 220 ? 313.365 322.770 246.498 1.00 74.16 220 ALA B N 1
ATOM 7555 C CA . ALA B 2 220 ? 314.522 323.161 245.705 1.00 74.16 220 ALA B CA 1
ATOM 7556 C C . ALA B 2 220 ? 314.208 322.982 244.227 1.00 74.16 220 ALA B C 1
ATOM 7557 O O . ALA B 2 220 ? 314.905 322.275 243.503 1.00 74.16 220 ALA B O 1
ATOM 7559 N N . GLY B 2 221 ? 313.099 323.576 243.789 1.00 73.97 221 GLY B N 1
ATOM 7560 C CA . GLY B 2 221 ? 312.522 323.240 242.495 1.00 73.97 221 GLY B CA 1
ATOM 7561 C C . GLY B 2 221 ? 313.379 323.676 241.316 1.00 73.97 221 GLY B C 1
ATOM 7562 O O . GLY B 2 221 ? 313.681 324.865 241.149 1.00 73.97 221 GLY B O 1
ATOM 7563 N N . LEU B 2 222 ? 313.820 322.689 240.526 1.00 74.31 222 LEU B N 1
ATOM 7564 C CA . LEU B 2 222 ? 314.480 322.804 239.223 1.00 74.31 222 LEU B CA 1
ATOM 7565 C C . LEU B 2 222 ? 315.856 323.464 239.236 1.00 74.31 222 LEU B C 1
ATOM 7566 O O . LEU B 2 222 ? 316.492 323.570 238.182 1.00 74.31 222 LEU B O 1
ATOM 7571 N N . GLN B 2 223 ? 316.334 323.907 240.390 1.00 77.60 223 GLN B N 1
ATOM 7572 C CA . GLN B 2 223 ? 317.725 324.336 240.466 1.00 77.60 223 GLN B CA 1
ATOM 7573 C C . GLN B 2 223 ? 318.750 323.193 240.413 1.00 77.60 223 GLN B C 1
ATOM 7574 O O . GLN B 2 223 ? 319.838 323.418 239.868 1.00 77.60 223 GLN B O 1
ATOM 7580 N N . PRO B 2 224 ? 318.503 321.983 240.928 1.00 77.16 224 PRO B N 1
ATOM 7581 C CA . PRO B 2 224 ? 319.437 320.890 240.640 1.00 77.16 224 PRO B CA 1
ATOM 7582 C C . PRO B 2 224 ? 319.096 320.038 239.429 1.00 77.16 224 PRO B C 1
ATOM 7583 O O . PRO B 2 224 ? 319.813 319.067 239.167 1.00 77.16 224 PRO B O 1
ATOM 7587 N N . PHE B 2 225 ? 318.030 320.355 238.693 1.00 76.68 225 PHE B N 1
ATOM 7588 C CA . PHE B 2 225 ? 317.778 319.645 237.446 1.00 76.68 225 PHE B CA 1
ATOM 7589 C C . PHE B 2 225 ? 318.763 320.064 236.364 1.00 76.68 225 PHE B C 1
ATOM 7590 O O . PHE B 2 225 ? 319.069 319.275 235.464 1.00 76.68 225 PHE B O 1
ATOM 7598 N N . PHE B 2 226 ? 319.285 321.285 236.444 1.00 78.42 226 PHE B N 1
ATOM 7599 C CA . PHE B 2 226 ? 320.159 321.790 235.396 1.00 78.42 226 PHE B CA 1
ATOM 7600 C C . PHE B 2 226 ? 321.637 321.582 235.693 1.00 78.42 226 PHE B C 1
ATOM 7601 O O . PHE B 2 226 ? 322.435 321.484 234.754 1.00 78.42 226 PHE B O 1
ATOM 7609 N N . THR B 2 227 ? 322.032 321.509 236.961 1.00 78.45 227 THR B N 1
ATOM 7610 C CA . THR B 2 227 ? 323.419 321.207 237.284 1.00 78.45 227 THR B CA 1
ATOM 7611 C C . THR B 2 227 ? 323.693 319.711 237.349 1.00 78.45 227 THR B C 1
ATOM 7612 O O . THR B 2 227 ? 324.852 319.316 237.515 1.00 78.45 227 THR B O 1
ATOM 7616 N N . GLY B 2 228 ? 322.664 318.875 237.227 1.00 76.76 228 GLY B N 1
ATOM 7617 C CA . GLY B 2 228 ? 322.826 317.439 237.197 1.00 76.76 228 GLY B CA 1
ATOM 7618 C C . GLY B 2 228 ? 322.594 316.731 238.515 1.00 76.76 228 GLY B C 1
ATOM 7619 O O . GLY B 2 228 ? 322.588 315.495 238.538 1.00 76.76 228 GLY B O 1
ATOM 7620 N N . ASN B 2 229 ? 322.389 317.467 239.608 1.00 75.65 229 ASN B N 1
ATOM 7621 C CA . ASN B 2 229 ? 322.234 316.862 240.933 1.00 75.65 229 ASN B CA 1
ATOM 7622 C C . ASN B 2 229 ? 320.798 316.366 241.116 1.00 75.65 229 ASN B C 1
ATOM 7623 O O . ASN B 2 229 ? 320.023 316.866 241.933 1.00 75.65 229 ASN B O 1
ATOM 7628 N N . TRP B 2 230 ? 320.456 315.328 240.355 1.00 71.40 230 TRP B N 1
ATOM 7629 C CA . TRP B 2 230 ? 319.100 314.800 240.370 1.00 71.40 230 TRP B CA 1
ATOM 7630 C C . TRP B 2 230 ? 318.791 313.981 241.615 1.00 71.40 230 TRP B C 1
ATOM 7631 O O . TRP B 2 230 ? 317.622 313.660 241.848 1.00 71.40 230 TRP B O 1
ATOM 7642 N N . GLY B 2 231 ? 319.794 313.640 242.420 1.00 71.87 231 GLY B N 1
ATOM 7643 C CA . GLY B 2 231 ? 319.561 312.834 243.602 1.00 71.87 231 GLY B CA 1
ATOM 7644 C C . GLY B 2 231 ? 318.890 313.543 244.755 1.00 71.87 231 GLY B C 1
ATOM 7645 O O . GLY B 2 231 ? 318.506 312.882 245.724 1.00 71.87 231 GLY B O 1
ATOM 7646 N N . VAL B 2 232 ? 318.732 314.869 244.682 1.00 71.73 232 VAL B N 1
ATOM 7647 C CA . VAL B 2 232 ? 318.107 315.609 245.776 1.00 71.73 232 VAL B CA 1
ATOM 7648 C C . VAL B 2 232 ? 316.592 315.499 245.738 1.00 71.73 232 VAL B C 1
ATOM 7649 O O . VAL B 2 232 ? 315.922 315.849 246.717 1.00 71.73 232 VAL B O 1
ATOM 7653 N N . TYR B 2 233 ? 316.027 314.983 244.644 1.00 70.26 233 TYR B N 1
ATOM 7654 C CA . TYR B 2 233 ? 314.606 314.672 244.607 1.00 70.26 233 TYR B CA 1
ATOM 7655 C C . TYR B 2 233 ? 314.274 313.382 245.340 1.00 70.26 233 TYR B C 1
ATOM 7656 O O . TYR B 2 233 ? 313.096 313.031 245.443 1.00 70.26 233 TYR B O 1
ATOM 7665 N N . THR B 2 234 ? 315.279 312.670 245.836 1.00 72.75 234 THR B N 1
ATOM 7666 C CA . THR B 2 234 ? 315.112 311.398 246.521 1.00 72.75 234 THR B CA 1
ATOM 7667 C C . THR B 2 234 ? 315.329 311.557 248.018 1.00 72.75 234 THR B C 1
ATOM 7668 O O . THR B 2 234 ? 315.874 310.676 248.683 1.00 72.75 234 THR B O 1
ATOM 7672 N N . GLU B 2 235 ? 314.887 312.683 248.569 1.00 73.75 235 GLU B N 1
ATOM 7673 C CA . GLU B 2 235 ? 315.026 312.947 249.994 1.00 73.75 235 GLU B CA 1
ATOM 7674 C C . GLU B 2 235 ? 313.951 312.216 250.783 1.00 73.75 235 GLU B C 1
ATOM 7675 O O . GLU B 2 235 ? 313.363 311.254 250.278 1.00 73.75 235 GLU B O 1
ATOM 7681 N N . ASN B 2 236 ? 313.751 312.629 252.046 1.00 74.00 236 ASN B N 1
ATOM 7682 C CA . ASN B 2 236 ? 312.841 312.032 253.021 1.00 74.00 236 ASN B CA 1
ATOM 7683 C C . ASN B 2 236 ? 311.449 311.816 252.443 1.00 74.00 236 ASN B C 1
ATOM 7684 O O . ASN B 2 236 ? 310.717 312.777 252.186 1.00 74.00 236 ASN B O 1
ATOM 7689 N N . PRO B 2 237 ? 311.074 310.569 252.180 1.00 73.63 237 PRO B N 1
ATOM 7690 C CA . PRO B 2 237 ? 309.774 310.305 251.561 1.00 73.63 237 PRO B CA 1
ATOM 7691 C C . PRO B 2 237 ? 308.694 310.123 252.608 1.00 73.63 237 PRO B C 1
ATOM 7692 O O . PRO B 2 237 ? 308.939 310.318 253.804 1.00 73.63 237 PRO B O 1
ATOM 7696 N N . ASP B 2 238 ? 307.490 309.781 252.159 1.00 72.56 238 ASP B N 1
ATOM 7697 C CA . ASP B 2 238 ? 306.424 309.418 253.078 1.00 72.56 238 ASP B CA 1
ATOM 7698 C C . ASP B 2 238 ? 306.805 308.141 253.811 1.00 72.56 238 ASP B C 1
ATOM 7699 O O . ASP B 2 238 ? 307.091 307.115 253.191 1.00 72.56 238 ASP B O 1
ATOM 7704 N N . THR B 2 239 ? 306.833 308.210 255.136 1.00 72.91 239 THR B N 1
ATOM 7705 C CA . THR B 2 239 ? 307.298 307.091 255.936 1.00 72.91 239 THR B CA 1
ATOM 7706 C C . THR B 2 239 ? 306.205 306.033 256.066 1.00 72.91 239 THR B C 1
ATOM 7707 O O . THR B 2 239 ? 305.147 306.103 255.435 1.00 72.91 239 THR B O 1
ATOM 7711 N N . ALA B 2 240 ? 306.466 305.030 256.908 1.00 72.79 240 ALA B N 1
ATOM 7712 C CA . ALA B 2 240 ? 305.437 304.054 257.243 1.00 72.79 240 ALA B CA 1
ATOM 7713 C C . ALA B 2 240 ? 304.357 304.649 258.133 1.00 72.79 240 ALA B C 1
ATOM 7714 O O . ALA B 2 240 ? 303.253 304.101 258.205 1.00 72.79 240 ALA B O 1
ATOM 7716 N N . ASN B 2 241 ? 304.657 305.754 258.812 1.00 71.61 241 ASN B N 1
ATOM 7717 C CA . ASN B 2 241 ? 303.676 306.428 259.649 1.00 71.61 241 ASN B CA 1
ATOM 7718 C C . ASN B 2 241 ? 302.626 307.155 258.812 1.00 71.61 241 ASN B C 1
ATOM 7719 O O . ASN B 2 241 ? 301.475 307.286 259.245 1.00 71.61 241 ASN B O 1
ATOM 7724 N N . HIS B 2 242 ? 302.987 307.581 257.601 1.00 68.26 242 HIS B N 1
ATOM 7725 C CA . HIS B 2 242 ? 302.214 308.580 256.868 1.00 68.26 242 HIS B CA 1
ATOM 7726 C C . HIS B 2 242 ? 300.919 307.998 256.323 1.00 68.26 242 HIS B C 1
ATOM 7727 O O . HIS B 2 242 ? 300.938 307.150 255.426 1.00 68.26 242 HIS B O 1
ATOM 7734 N N . VAL B 2 243 ? 299.797 308.459 256.862 1.00 65.61 243 VAL B N 1
ATOM 7735 C CA . VAL B 2 243 ? 298.493 308.130 256.303 1.00 65.61 243 VAL B CA 1
ATOM 7736 C C . VAL B 2 243 ? 298.303 308.925 255.023 1.00 65.61 243 VAL B C 1
ATOM 7737 O O . VAL B 2 243 ? 298.859 310.016 254.863 1.00 65.61 243 VAL B O 1
ATOM 7741 N N . PHE B 2 244 ? 297.519 308.374 254.105 1.00 59.58 244 PHE B N 1
ATOM 7742 C CA . PHE B 2 244 ? 297.328 308.992 252.801 1.00 59.58 244 PHE B CA 1
ATOM 7743 C C . PHE B 2 244 ? 296.436 310.220 252.915 1.00 59.58 244 PHE B C 1
ATOM 7744 O O . PHE B 2 244 ? 295.395 310.185 253.577 1.00 59.58 244 PHE B O 1
ATOM 7752 N N . GLY B 2 245 ? 296.849 311.310 252.278 1.00 62.75 245 GLY B N 1
ATOM 7753 C CA . GLY B 2 245 ? 296.014 312.487 252.181 1.00 62.75 245 GLY B CA 1
ATOM 7754 C C . GLY B 2 245 ? 296.088 313.454 253.339 1.00 62.75 245 GLY B C 1
ATOM 7755 O O . GLY B 2 245 ? 295.121 314.190 253.565 1.00 62.75 245 GLY B O 1
ATOM 7756 N N . SER B 2 246 ? 297.190 313.479 254.085 1.00 65.71 246 SER B N 1
ATOM 7757 C CA . SER B 2 246 ? 297.375 314.458 255.144 1.00 65.71 246 SER B CA 1
ATOM 7758 C C . SER B 2 246 ? 298.861 314.686 255.363 1.00 65.71 246 SER B C 1
ATOM 7759 O O . SER B 2 246 ? 299.710 313.982 254.812 1.00 65.71 246 SER B O 1
ATOM 7762 N N . SER B 2 247 ? 299.169 315.678 256.195 1.00 68.92 247 SER B N 1
ATOM 7763 C CA . SER B 2 247 ? 300.540 316.033 256.532 1.00 68.92 247 SER B CA 1
ATOM 7764 C C . SER B 2 247 ? 301.078 315.248 257.721 1.00 68.92 247 SER B C 1
ATOM 7765 O O . SER B 2 247 ? 302.098 315.640 258.295 1.00 68.92 247 SER B O 1
ATOM 7768 N N . ASP B 2 248 ? 300.423 314.153 258.095 1.00 70.79 248 ASP B N 1
ATOM 7769 C CA . ASP B 2 248 ? 300.800 313.372 259.268 1.00 70.79 248 ASP B CA 1
ATOM 7770 C C . ASP B 2 248 ? 302.057 312.578 258.941 1.00 70.79 248 ASP B C 1
ATOM 7771 O O . ASP B 2 248 ? 301.989 311.414 258.545 1.00 70.79 248 ASP B O 1
ATOM 7776 N N . GLY B 2 249 ? 303.217 313.211 259.098 1.00 71.48 249 GLY B N 1
ATOM 7777 C CA . GLY B 2 249 ? 304.471 312.541 258.813 1.00 71.48 249 GLY B CA 1
ATOM 7778 C C . GLY B 2 249 ? 304.776 312.336 257.347 1.00 71.48 249 GLY B C 1
ATOM 7779 O O . GLY B 2 249 ? 305.297 311.282 256.977 1.00 71.48 249 GLY B O 1
ATOM 7780 N N . ALA B 2 250 ? 304.473 313.317 256.499 1.00 72.59 250 ALA B N 1
ATOM 7781 C CA . ALA B 2 250 ? 304.687 313.191 255.066 1.00 72.59 250 ALA B CA 1
ATOM 7782 C C . ALA B 2 250 ? 306.140 313.492 254.705 1.00 72.59 250 ALA B C 1
ATOM 7783 O O . ALA B 2 250 ? 307.021 313.586 255.563 1.00 72.59 250 ALA B O 1
ATOM 7785 N N . GLY B 2 251 ? 306.394 313.646 253.406 1.00 70.44 251 GLY B N 1
ATOM 7786 C CA . GLY B 2 251 ? 307.732 313.880 252.907 1.00 70.44 251 GLY B CA 1
ATOM 7787 C C . GLY B 2 251 ? 307.743 314.899 251.782 1.00 70.44 251 GLY B C 1
ATOM 7788 O O . GLY B 2 251 ? 306.704 315.419 251.375 1.00 70.44 251 GLY B O 1
ATOM 7789 N N . THR B 2 252 ? 308.952 315.172 251.295 1.00 70.58 252 THR B N 1
ATOM 7790 C CA . THR B 2 252 ? 309.163 316.159 250.246 1.00 70.58 252 THR B CA 1
ATOM 7791 C C . THR B 2 252 ? 309.768 315.572 248.980 1.00 70.58 252 THR B C 1
ATOM 7792 O O . THR B 2 252 ? 310.003 316.319 248.024 1.00 70.58 252 THR B O 1
ATOM 7796 N N . ALA B 2 253 ? 310.036 314.271 248.947 1.00 68.83 253 ALA B N 1
ATOM 7797 C CA . ALA B 2 253 ? 310.556 313.639 247.746 1.00 68.83 253 ALA B CA 1
ATOM 7798 C C . ALA B 2 253 ? 309.473 313.556 246.680 1.00 68.83 253 ALA B C 1
ATOM 7799 O O . ALA B 2 253 ? 308.289 313.394 246.979 1.00 68.83 253 ALA B O 1
ATOM 7801 N N . ILE B 2 254 ? 309.887 313.673 245.422 1.00 63.93 254 ILE B N 1
ATOM 7802 C CA . ILE B 2 254 ? 308.943 313.644 244.315 1.00 63.93 254 ILE B CA 1
ATOM 7803 C C . ILE B 2 254 ? 309.229 312.546 243.304 1.00 63.93 254 ILE B C 1
ATOM 7804 O O . ILE B 2 254 ? 308.295 312.111 242.613 1.00 63.93 254 ILE B O 1
ATOM 7809 N N . LEU B 2 255 ? 310.468 312.076 243.166 1.00 61.49 255 LEU B N 1
ATOM 7810 C CA . LEU B 2 255 ? 310.801 311.001 242.227 1.00 61.49 255 LEU B CA 1
ATOM 7811 C C . LEU B 2 255 ? 311.654 309.991 242.977 1.00 61.49 255 LEU B C 1
ATOM 7812 O O . LEU B 2 255 ? 312.883 310.054 242.931 1.00 61.49 255 LEU B O 1
ATOM 7817 N N . THR B 2 256 ? 311.002 309.049 243.646 1.00 62.36 256 THR B N 1
ATOM 7818 C CA . THR B 2 256 ? 311.690 308.022 244.402 1.00 62.36 256 THR B CA 1
ATOM 7819 C C . THR B 2 256 ? 311.398 306.671 243.762 1.00 62.36 256 THR B C 1
ATOM 7820 O O . THR B 2 256 ? 310.462 306.527 242.973 1.00 62.36 256 THR B O 1
ATOM 7824 N N . PHE B 2 257 ? 312.215 305.681 244.100 1.00 60.24 257 PHE B N 1
ATOM 7825 C CA . PHE B 2 257 ? 312.095 304.327 243.574 1.00 60.24 257 PHE B CA 1
ATOM 7826 C C . PHE B 2 257 ? 312.255 303.327 244.708 1.00 60.24 257 PHE B C 1
ATOM 7827 O O . PHE B 2 257 ? 313.111 302.440 244.706 1.00 60.24 257 PHE B O 1
ATOM 7835 N N . LEU B 2 258 ? 311.427 303.530 245.736 1.00 61.31 258 LEU B N 1
ATOM 7836 C CA . LEU B 2 258 ? 311.416 302.663 246.908 1.00 61.31 258 LEU B CA 1
ATOM 7837 C C . LEU B 2 258 ? 310.973 301.253 246.555 1.00 61.31 258 LEU B C 1
ATOM 7838 O O . LEU B 2 258 ? 311.526 300.276 247.070 1.00 61.31 258 LEU B O 1
ATOM 7843 N N . GLY B 2 259 ? 309.972 301.126 245.691 1.00 60.63 259 GLY B N 1
ATOM 7844 C CA . GLY B 2 259 ? 309.346 299.849 245.438 1.00 60.63 259 GLY B CA 1
ATOM 7845 C C . GLY B 2 259 ? 308.410 299.448 246.564 1.00 60.63 259 GLY B C 1
ATOM 7846 O O . GLY B 2 259 ? 308.347 300.066 247.627 1.00 60.63 259 GLY B O 1
ATOM 7847 N N . GLY B 2 260 ? 307.665 298.382 246.319 1.00 59.29 260 GLY B N 1
ATOM 7848 C CA . GLY B 2 260 ? 306.720 297.929 247.313 1.00 59.29 260 GLY B CA 1
ATOM 7849 C C . GLY B 2 260 ? 305.460 298.772 247.304 1.00 59.29 260 GLY B C 1
ATOM 7850 O O . GLY B 2 260 ? 305.155 299.481 246.340 1.00 59.29 260 GLY B O 1
ATOM 7851 N N . PHE B 2 261 ? 304.723 298.700 248.407 1.00 55.24 261 PHE B N 1
ATOM 7852 C CA . PHE B 2 261 ? 303.414 299.320 248.486 1.00 55.24 261 PHE B CA 1
ATOM 7853 C C . PHE B 2 261 ? 303.350 300.295 249.650 1.00 55.24 261 PHE B C 1
ATOM 7854 O O . PHE B 2 261 ? 304.230 300.336 250.512 1.00 55.24 261 PHE B O 1
ATOM 7862 N N . HIS B 2 262 ? 302.291 301.095 249.651 1.00 60.35 262 HIS B N 1
ATOM 7863 C CA . HIS B 2 262 ? 302.006 301.959 250.783 1.00 60.35 262 HIS B CA 1
ATOM 7864 C C . HIS B 2 262 ? 301.562 301.096 251.962 1.00 60.35 262 HIS B C 1
ATOM 7865 O O . HIS B 2 262 ? 300.821 300.128 251.773 1.00 60.35 262 HIS B O 1
ATOM 7872 N N . PRO B 2 263 ? 302.006 301.403 253.184 1.00 61.98 263 PRO B N 1
ATOM 7873 C CA . PRO B 2 263 ? 301.729 300.496 254.310 1.00 61.98 263 PRO B CA 1
ATOM 7874 C C . PRO B 2 263 ? 300.298 300.538 254.818 1.00 61.98 263 PRO B C 1
ATOM 7875 O O . PRO B 2 263 ? 299.949 299.713 255.673 1.00 61.98 263 PRO B O 1
ATOM 7879 N N . GLN B 2 264 ? 299.464 301.458 254.342 1.00 61.34 264 GLN B N 1
ATOM 7880 C CA . GLN B 2 264 ? 298.100 301.566 254.842 1.00 61.34 264 GLN B CA 1
ATOM 7881 C C . GLN B 2 264 ? 297.044 301.441 253.759 1.00 61.34 264 GLN B C 1
ATOM 7882 O O . GLN B 2 264 ? 295.991 300.851 254.004 1.00 61.34 264 GLN B O 1
ATOM 7888 N N . THR B 2 265 ? 297.286 301.983 252.569 1.00 55.88 265 THR B N 1
ATOM 7889 C CA . THR B 2 265 ? 296.326 301.839 251.485 1.00 55.88 265 THR B CA 1
ATOM 7890 C C . THR B 2 265 ? 296.571 300.602 250.639 1.00 55.88 265 THR B C 1
ATOM 7891 O O . THR B 2 265 ? 295.722 300.284 249.798 1.00 55.88 265 THR B O 1
ATOM 7895 N N . GLN B 2 266 ? 297.701 299.915 250.860 1.00 56.97 266 GLN B N 1
ATOM 7896 C CA . GLN B 2 266 ? 298.145 298.747 250.086 1.00 56.97 266 GLN B CA 1
ATOM 7897 C C . GLN B 2 266 ? 298.203 299.058 248.594 1.00 56.97 266 GLN B C 1
ATOM 7898 O O . GLN B 2 266 ? 297.810 298.255 247.750 1.00 56.97 266 GLN B O 1
ATOM 7904 N N . SER B 2 267 ? 298.697 300.246 248.274 1.00 53.78 267 SER B N 1
ATOM 7905 C CA . SER B 2 267 ? 298.778 300.735 246.913 1.00 53.78 267 SER B CA 1
ATOM 7906 C C . SER B 2 267 ? 300.188 301.225 246.649 1.00 53.78 267 SER B C 1
ATOM 7907 O O . SER B 2 267 ? 301.022 301.288 247.551 1.00 53.78 267 SER B O 1
ATOM 7910 N N . LEU B 2 268 ? 300.443 301.602 245.405 1.00 52.74 268 LEU B N 1
ATOM 7911 C CA . LEU B 2 268 ? 301.750 302.118 245.040 1.00 52.74 268 LEU B CA 1
ATOM 7912 C C . LEU B 2 268 ? 301.984 303.493 245.653 1.00 52.74 268 LEU B C 1
ATOM 7913 O O . LEU B 2 268 ? 301.047 304.250 245.916 1.00 52.74 268 LEU B O 1
ATOM 7918 N N . TRP B 2 269 ? 303.251 303.795 245.911 1.00 57.36 269 TRP B N 1
ATOM 7919 C CA . TRP B 2 269 ? 303.640 305.162 246.214 1.00 57.36 269 TRP B CA 1
ATOM 7920 C C . TRP B 2 269 ? 303.510 306.010 244.959 1.00 57.36 269 TRP B C 1
ATOM 7921 O O . TRP B 2 269 ? 303.854 305.570 243.859 1.00 57.36 269 TRP B O 1
ATOM 7932 N N . LEU B 2 270 ? 303.011 307.234 245.124 1.00 55.55 270 LEU B N 1
ATOM 7933 C CA . LEU B 2 270 ? 302.886 308.127 243.981 1.00 55.55 270 LEU B CA 1
ATOM 7934 C C . LEU B 2 270 ? 304.235 308.630 243.498 1.00 55.55 270 LEU B C 1
ATOM 7935 O O . LEU B 2 270 ? 304.352 309.034 242.336 1.00 55.55 270 LEU B O 1
ATOM 7940 N N . THR B 2 271 ? 305.251 308.614 244.363 1.00 58.46 271 THR B N 1
ATOM 7941 C CA . THR B 2 271 ? 306.602 308.945 243.933 1.00 58.46 271 THR B CA 1
ATOM 7942 C C . THR B 2 271 ? 307.162 307.881 242.999 1.00 58.46 271 THR B C 1
ATOM 7943 O O . THR B 2 271 ? 307.970 308.197 242.118 1.00 58.46 271 THR B O 1
ATOM 7947 N N . ASP B 2 272 ? 306.745 306.625 243.173 1.00 58.41 272 ASP B N 1
ATOM 7948 C CA . ASP B 2 272 ? 307.131 305.569 242.244 1.00 58.41 272 ASP B CA 1
ATOM 7949 C C . ASP B 2 272 ? 306.505 305.791 240.875 1.00 58.41 272 ASP B C 1
ATOM 7950 O O . ASP B 2 272 ? 307.187 305.692 239.850 1.00 58.41 272 ASP B O 1
ATOM 7955 N N . ILE B 2 273 ? 305.205 306.101 240.845 1.00 54.76 273 ILE B N 1
ATOM 7956 C CA . ILE B 2 273 ? 304.498 306.351 239.591 1.00 54.76 273 ILE B CA 1
ATOM 7957 C C . ILE B 2 273 ? 305.002 307.626 238.932 1.00 54.76 273 ILE B C 1
ATOM 7958 O O . ILE B 2 273 ? 304.952 307.762 237.703 1.00 54.76 273 ILE B O 1
ATOM 7963 N N . ALA B 2 274 ? 305.495 308.575 239.727 1.00 56.55 274 ALA B N 1
ATOM 7964 C CA . ALA B 2 274 ? 306.089 309.781 239.165 1.00 56.55 274 ALA B CA 1
ATOM 7965 C C . ALA B 2 274 ? 307.386 309.459 238.440 1.00 56.55 274 ALA B C 1
ATOM 7966 O O . ALA B 2 274 ? 307.583 309.861 237.290 1.00 56.55 274 ALA B O 1
ATOM 7968 N N . HIS B 2 275 ? 308.275 308.710 239.093 1.00 58.12 275 HIS B N 1
ATOM 7969 C CA . HIS B 2 275 ? 309.514 308.285 238.456 1.00 58.12 275 HIS B CA 1
ATOM 7970 C C . HIS B 2 275 ? 309.275 307.233 237.381 1.00 58.12 275 HIS B C 1
ATOM 7971 O O . HIS B 2 275 ? 310.133 307.055 236.513 1.00 58.12 275 HIS B O 1
ATOM 7978 N N . HIS B 2 276 ? 308.127 306.548 237.406 1.00 52.64 276 HIS B N 1
ATOM 7979 C CA . HIS B 2 276 ? 307.832 305.545 236.386 1.00 52.64 276 HIS B CA 1
ATOM 7980 C C . HIS B 2 276 ? 307.587 306.192 235.034 1.00 52.64 276 HIS B C 1
ATOM 7981 O O . HIS B 2 276 ? 308.336 305.964 234.079 1.00 52.64 276 HIS B O 1
ATOM 7988 N N . HIS B 2 277 ? 306.549 307.027 234.943 1.00 52.16 277 HIS B N 1
ATOM 7989 C CA . HIS B 2 277 ? 306.156 307.635 233.677 1.00 52.16 277 HIS B CA 1
ATOM 7990 C C . HIS B 2 277 ? 307.170 308.652 233.184 1.00 52.16 277 HIS B C 1
ATOM 7991 O O . HIS B 2 277 ? 307.131 309.027 232.009 1.00 52.16 277 HIS B O 1
ATOM 7998 N N . LEU B 2 278 ? 308.057 309.116 234.066 1.00 55.58 278 LEU B N 1
ATOM 7999 C CA . LEU B 2 278 ? 309.194 309.923 233.649 1.00 55.58 278 LEU B CA 1
ATOM 8000 C C . LEU B 2 278 ? 310.119 309.129 232.741 1.00 55.58 278 LEU B C 1
ATOM 8001 O O . LEU B 2 278 ? 310.442 309.565 231.633 1.00 55.58 278 LEU B O 1
ATOM 8006 N N . ALA B 2 279 ? 310.540 307.947 233.191 1.00 55.69 279 ALA B N 1
ATOM 8007 C CA . ALA B 2 279 ? 311.447 307.127 232.399 1.00 55.69 279 ALA B CA 1
ATOM 8008 C C . ALA B 2 279 ? 310.761 306.520 231.186 1.00 55.69 279 ALA B C 1
ATOM 8009 O O . ALA B 2 279 ? 311.421 306.263 230.175 1.00 55.69 279 ALA B O 1
ATOM 8011 N N . ILE B 2 280 ? 309.455 306.263 231.276 1.00 55.20 280 ILE B N 1
ATOM 8012 C CA . ILE B 2 280 ? 308.683 305.830 230.114 1.00 55.20 280 ILE B CA 1
ATOM 8013 C C . ILE B 2 280 ? 308.669 306.925 229.054 1.00 55.20 280 ILE B C 1
ATOM 8014 O O . ILE B 2 280 ? 308.721 306.650 227.848 1.00 55.20 280 ILE B O 1
ATOM 8019 N N . ALA B 2 281 ? 308.645 308.185 229.493 1.00 57.04 281 ALA B N 1
ATOM 8020 C CA . ALA B 2 281 ? 308.672 309.302 228.559 1.00 57.04 281 ALA B CA 1
ATOM 8021 C C . ALA B 2 281 ? 310.017 309.407 227.857 1.00 57.04 281 ALA B C 1
ATOM 8022 O O . ALA B 2 281 ? 310.066 309.642 226.646 1.00 57.04 281 ALA B O 1
ATOM 8024 N N . VAL B 2 282 ? 311.115 309.222 228.597 1.00 57.15 282 VAL B N 1
ATOM 8025 C CA . VAL B 2 282 ? 312.449 309.334 228.014 1.00 57.15 282 VAL B CA 1
ATOM 8026 C C . VAL B 2 282 ? 312.712 308.202 227.028 1.00 57.15 282 VAL B C 1
ATOM 8027 O O . VAL B 2 282 ? 313.367 308.406 226.000 1.00 57.15 282 VAL B O 1
ATOM 8031 N N . LEU B 2 283 ? 312.180 307.008 227.292 1.00 58.69 283 LEU B N 1
ATOM 8032 C CA . LEU B 2 283 ? 312.348 305.915 226.340 1.00 58.69 283 LEU B CA 1
ATOM 8033 C C . LEU B 2 283 ? 311.510 306.134 225.089 1.00 58.69 283 LEU B C 1
ATOM 8034 O O . LEU B 2 283 ? 311.963 305.841 223.978 1.00 58.69 283 LEU B O 1
ATOM 8039 N N . PHE B 2 284 ? 310.296 306.654 225.242 1.00 60.22 284 PHE B N 1
ATOM 8040 C CA . PHE B 2 284 ? 309.433 306.837 224.083 1.00 60.22 284 PHE B CA 1
ATOM 8041 C C . PHE B 2 284 ? 309.824 308.054 223.257 1.00 60.22 284 PHE B C 1
ATOM 8042 O O . PHE B 2 284 ? 309.519 308.104 222.061 1.00 60.22 284 PHE B O 1
ATOM 8050 N N . ILE B 2 285 ? 310.480 309.041 223.867 1.00 61.83 285 ILE B N 1
ATOM 8051 C CA . ILE B 2 285 ? 310.945 310.198 223.108 1.00 61.83 285 ILE B CA 1
ATOM 8052 C C . ILE B 2 285 ? 312.110 309.801 222.210 1.00 61.83 285 ILE B C 1
ATOM 8053 O O . ILE B 2 285 ? 312.121 310.100 221.011 1.00 61.83 285 ILE B O 1
ATOM 8058 N N . VAL B 2 286 ? 313.086 309.076 222.764 1.00 63.69 286 VAL B N 1
ATOM 8059 C CA . VAL B 2 286 ? 314.236 308.660 221.971 1.00 63.69 286 VAL B CA 1
ATOM 8060 C C . VAL B 2 286 ? 313.903 307.528 221.011 1.00 63.69 286 VAL B C 1
ATOM 8061 O O . VAL B 2 286 ? 314.692 307.253 220.101 1.00 63.69 286 VAL B O 1
ATOM 8065 N N . ALA B 2 287 ? 312.760 306.861 221.180 1.00 66.18 287 ALA B N 1
ATOM 8066 C CA . ALA B 2 287 ? 312.331 305.868 220.206 1.00 66.18 287 ALA B CA 1
ATOM 8067 C C . ALA B 2 287 ? 311.641 306.496 219.005 1.00 66.18 287 ALA B C 1
ATOM 8068 O O . ALA B 2 287 ? 311.526 305.843 217.964 1.00 66.18 287 ALA B O 1
ATOM 8070 N N . GLY B 2 288 ? 311.183 307.737 219.125 1.00 68.67 288 GLY B N 1
ATOM 8071 C CA . GLY B 2 288 ? 310.522 308.419 218.034 1.00 68.67 288 GLY B CA 1
ATOM 8072 C C . GLY B 2 288 ? 311.417 309.217 217.118 1.00 68.67 288 GLY B C 1
ATOM 8073 O O . GLY B 2 288 ? 310.915 309.908 216.229 1.00 68.67 288 GLY B O 1
ATOM 8074 N N . HIS B 2 289 ? 312.735 309.147 217.304 1.00 73.00 289 HIS B N 1
ATOM 8075 C CA . HIS B 2 289 ? 313.690 309.848 216.455 1.00 73.00 289 HIS B CA 1
ATOM 8076 C C . HIS B 2 289 ? 314.415 308.892 215.513 1.00 73.00 289 HIS B C 1
ATOM 8077 O O . HIS B 2 289 ? 315.577 309.114 215.169 1.00 73.00 289 HIS B O 1
ATOM 8084 N N . MET B 2 290 ? 313.740 307.826 215.087 1.00 77.66 290 MET B N 1
ATOM 8085 C CA . MET B 2 290 ? 314.378 306.760 214.327 1.00 77.66 290 MET B CA 1
ATOM 8086 C C . MET B 2 290 ? 313.980 306.715 212.861 1.00 77.66 290 MET B C 1
ATOM 8087 O O . MET B 2 290 ? 314.824 306.401 212.019 1.00 77.66 290 MET B O 1
ATOM 8092 N N . TYR B 2 291 ? 312.729 307.010 212.531 1.00 78.29 291 TYR B N 1
ATOM 8093 C CA . TYR B 2 291 ? 312.307 307.027 211.135 1.00 78.29 291 TYR B CA 1
ATOM 8094 C C . TYR B 2 291 ? 312.327 308.454 210.600 1.00 78.29 291 TYR B C 1
ATOM 8095 O O . TYR B 2 291 ? 313.203 309.244 210.949 1.00 78.29 291 TYR B O 1
ATOM 8104 N N . GLY B 2 321 ? 309.308 293.021 200.698 1.00 69.26 321 GLY B N 1
ATOM 8105 C CA . GLY B 2 321 ? 308.000 293.237 200.110 1.00 69.26 321 GLY B CA 1
ATOM 8106 C C . GLY B 2 321 ? 306.870 293.065 201.104 1.00 69.26 321 GLY B C 1
ATOM 8107 O O . GLY B 2 321 ? 305.708 292.959 200.718 1.00 69.26 321 GLY B O 1
ATOM 8108 N N . LEU B 2 322 ? 307.217 293.029 202.392 1.00 66.62 322 LEU B N 1
ATOM 8109 C CA . LEU B 2 322 ? 306.209 292.909 203.438 1.00 66.62 322 LEU B CA 1
ATOM 8110 C C . LEU B 2 322 ? 305.645 294.263 203.842 1.00 66.62 322 LEU B C 1
ATOM 8111 O O . LEU B 2 322 ? 304.462 294.355 204.180 1.00 66.62 322 LEU B O 1
ATOM 8116 N N . TYR B 2 323 ? 306.463 295.317 203.810 1.00 66.97 323 TYR B N 1
ATOM 8117 C CA . TYR B 2 323 ? 305.975 296.644 204.170 1.00 66.97 323 TYR B CA 1
ATOM 8118 C C . TYR B 2 323 ? 304.998 297.181 203.133 1.00 66.97 323 TYR B C 1
ATOM 8119 O O . TYR B 2 323 ? 304.121 297.981 203.468 1.00 66.97 323 TYR B O 1
ATOM 8128 N N . ASP B 2 324 ? 305.113 296.736 201.880 1.00 66.03 324 ASP B N 1
ATOM 8129 C CA . ASP B 2 324 ? 304.105 297.065 200.879 1.00 66.03 324 ASP B CA 1
ATOM 8130 C C . ASP B 2 324 ? 302.805 296.303 201.098 1.00 66.03 324 ASP B C 1
ATOM 8131 O O . ASP B 2 324 ? 301.795 296.636 200.473 1.00 66.03 324 ASP B O 1
ATOM 8136 N N . THR B 2 325 ? 302.812 295.284 201.956 1.00 61.62 325 THR B N 1
ATOM 8137 C CA . THR B 2 325 ? 301.597 294.542 202.264 1.00 61.62 325 THR B CA 1
ATOM 8138 C C . THR B 2 325 ? 300.905 295.107 203.500 1.00 61.62 325 THR B C 1
ATOM 8139 O O . THR B 2 325 ? 299.690 295.320 203.490 1.00 61.62 325 THR B O 1
ATOM 8143 N N . VAL B 2 326 ? 301.667 295.387 204.560 1.00 59.01 326 VAL B N 1
ATOM 8144 C CA . VAL B 2 326 ? 301.084 295.929 205.785 1.00 59.01 326 VAL B CA 1
ATOM 8145 C C . VAL B 2 326 ? 300.575 297.351 205.575 1.00 59.01 326 VAL B C 1
ATOM 8146 O O . VAL B 2 326 ? 299.543 297.734 206.136 1.00 59.01 326 VAL B O 1
ATOM 8150 N N . ASN B 2 327 ? 301.255 298.147 204.751 1.00 61.03 327 ASN B N 1
ATOM 8151 C CA . ASN B 2 327 ? 300.804 299.518 204.530 1.00 61.03 327 ASN B CA 1
ATOM 8152 C C . ASN B 2 327 ? 299.573 299.567 203.636 1.00 61.03 327 ASN B C 1
ATOM 8153 O O . ASN B 2 327 ? 298.679 300.392 203.853 1.00 61.03 327 ASN B O 1
ATOM 8158 N N . ASN B 2 328 ? 299.513 298.701 202.622 1.00 58.69 328 ASN B N 1
ATOM 8159 C CA . ASN B 2 328 ? 298.364 298.687 201.723 1.00 58.69 328 ASN B CA 1
ATOM 8160 C C . ASN B 2 328 ? 297.110 298.169 202.409 1.00 58.69 328 ASN B C 1
ATOM 8161 O O . ASN B 2 328 ? 296.011 298.672 202.153 1.00 58.69 328 ASN B O 1
ATOM 8166 N N . SER B 2 329 ? 297.248 297.180 203.279 1.00 53.59 329 SER B N 1
ATOM 8167 C CA . SER B 2 329 ? 296.116 296.418 203.777 1.00 53.59 329 SER B CA 1
ATOM 8168 C C . SER B 2 329 ? 295.596 297.063 205.052 1.00 53.59 329 SER B C 1
ATOM 8169 O O . SER B 2 329 ? 296.320 297.156 206.047 1.00 53.59 329 SER B O 1
ATOM 8172 N N . LEU B 2 330 ? 294.340 297.499 205.020 1.00 48.76 330 LEU B N 1
ATOM 8173 C CA . LEU B 2 330 ? 293.747 298.107 206.202 1.00 48.76 330 LEU B CA 1
ATOM 8174 C C . LEU B 2 330 ? 293.410 297.062 207.251 1.00 48.76 330 LEU B C 1
ATOM 8175 O O . LEU B 2 330 ? 293.459 297.351 208.451 1.00 48.76 330 LEU B O 1
ATOM 8180 N N . HIS B 2 331 ? 293.067 295.849 206.821 1.00 45.35 331 HIS B N 1
ATOM 8181 C CA . HIS B 2 331 ? 292.716 294.791 207.755 1.00 45.35 331 HIS B CA 1
ATOM 8182 C C . HIS B 2 331 ? 293.932 294.147 208.399 1.00 45.35 331 HIS B C 1
ATOM 8183 O O . HIS B 2 331 ? 293.791 293.522 209.454 1.00 45.35 331 HIS B O 1
ATOM 8190 N N . PHE B 2 332 ? 295.113 294.281 207.788 1.00 48.49 332 PHE B N 1
ATOM 8191 C CA . PHE B 2 332 ? 296.342 293.826 208.427 1.00 48.49 332 PHE B CA 1
ATOM 8192 C C . PHE B 2 332 ? 296.640 294.642 209.674 1.00 48.49 332 PHE B C 1
ATOM 8193 O O . PHE B 2 332 ? 296.865 294.084 210.754 1.00 48.49 332 PHE B O 1
ATOM 8201 N N . GLN B 2 333 ? 296.659 295.969 209.536 1.00 46.91 333 GLN B N 1
ATOM 8202 C CA . GLN B 2 333 ? 296.974 296.850 210.650 1.00 46.91 333 GLN B CA 1
ATOM 8203 C C . GLN B 2 333 ? 295.909 296.813 211.726 1.00 46.91 333 GLN B C 1
ATOM 8204 O O . GLN B 2 333 ? 296.203 297.130 212.879 1.00 46.91 333 GLN B O 1
ATOM 8210 N N . LEU B 2 334 ? 294.680 296.444 211.373 1.00 41.72 334 LEU B N 1
ATOM 8211 C CA . LEU B 2 334 ? 293.628 296.343 212.373 1.00 41.72 334 LEU B CA 1
ATOM 8212 C C . LEU B 2 334 ? 293.776 295.073 213.195 1.00 41.72 334 LEU B C 1
ATOM 8213 O O . LEU B 2 334 ? 293.528 295.082 214.405 1.00 41.72 334 LEU B O 1
ATOM 8218 N N . GLY B 2 335 ? 294.174 293.972 212.556 1.00 42.13 335 GLY B N 1
ATOM 8219 C CA . GLY B 2 335 ? 294.413 292.746 213.297 1.00 42.13 335 GLY B CA 1
ATOM 8220 C C . GLY B 2 335 ? 295.607 292.851 214.223 1.00 42.13 335 GLY B C 1
ATOM 8221 O O . GLY B 2 335 ? 295.571 292.359 215.352 1.00 42.13 335 GLY B O 1
ATOM 8222 N N . LEU B 2 336 ? 296.676 293.504 213.763 1.00 42.55 336 LEU B N 1
ATOM 8223 C CA . LEU B 2 336 ? 297.835 293.732 214.614 1.00 42.55 336 LEU B CA 1
ATOM 8224 C C . LEU B 2 336 ? 297.519 294.686 215.754 1.00 42.55 336 LEU B C 1
ATOM 8225 O O . LEU B 2 336 ? 298.091 294.557 216.840 1.00 42.55 336 LEU B O 1
ATOM 8230 N N . ALA B 2 337 ? 296.623 295.647 215.526 1.00 40.86 337 ALA B N 1
ATOM 8231 C CA . ALA B 2 337 ? 296.255 296.574 216.588 1.00 40.86 337 ALA B CA 1
ATOM 8232 C C . ALA B 2 337 ? 295.433 295.879 217.659 1.00 40.86 337 ALA B C 1
ATOM 8233 O O . ALA B 2 337 ? 295.665 296.086 218.854 1.00 40.86 337 ALA B O 1
ATOM 8235 N N . LEU B 2 338 ? 294.482 295.037 217.252 1.00 38.82 338 LEU B N 1
ATOM 8236 C CA . LEU B 2 338 ? 293.690 294.290 218.221 1.00 38.82 338 LEU B CA 1
ATOM 8237 C C . LEU B 2 338 ? 294.522 293.225 218.919 1.00 38.82 338 LEU B C 1
ATOM 8238 O O . LEU B 2 338 ? 294.234 292.875 220.067 1.00 38.82 338 LEU B O 1
ATOM 8243 N N . ALA B 2 339 ? 295.551 292.703 218.248 1.00 39.63 339 ALA B N 1
ATOM 8244 C CA . ALA B 2 339 ? 296.493 291.813 218.915 1.00 39.63 339 ALA B CA 1
ATOM 8245 C C . ALA B 2 339 ? 297.343 292.576 219.915 1.00 39.63 339 ALA B C 1
ATOM 8246 O O . ALA B 2 339 ? 297.599 292.088 221.020 1.00 39.63 339 ALA B O 1
ATOM 8248 N N . ALA B 2 340 ? 297.783 293.779 219.545 1.00 38.96 340 ALA B N 1
ATOM 8249 C CA . ALA B 2 340 ? 298.544 294.606 220.470 1.00 38.96 340 ALA B CA 1
ATOM 8250 C C . ALA B 2 340 ? 297.669 295.109 221.606 1.00 38.96 340 ALA B C 1
ATOM 8251 O O . ALA B 2 340 ? 298.114 295.158 222.755 1.00 38.96 340 ALA B O 1
ATOM 8253 N N . LEU B 2 341 ? 296.423 295.484 221.305 1.00 39.96 341 LEU B N 1
ATOM 8254 C CA . LEU B 2 341 ? 295.493 295.877 222.359 1.00 39.96 341 LEU B CA 1
ATOM 8255 C C . LEU B 2 341 ? 295.116 294.696 223.238 1.00 39.96 341 LEU B C 1
ATOM 8256 O O . LEU B 2 341 ? 295.029 294.839 224.459 1.00 39.96 341 LEU B O 1
ATOM 8261 N N . GLY B 2 342 ? 294.894 293.526 222.638 1.00 37.84 342 GLY B N 1
ATOM 8262 C CA . GLY B 2 342 ? 294.450 292.378 223.408 1.00 37.84 342 GLY B CA 1
ATOM 8263 C C . GLY B 2 342 ? 295.507 291.831 224.337 1.00 37.84 342 GLY B C 1
ATOM 8264 O O . GLY B 2 342 ? 295.185 291.287 225.396 1.00 37.84 342 GLY B O 1
ATOM 8265 N N . VAL B 2 343 ? 296.777 291.964 223.962 1.00 38.78 343 VAL B N 1
ATOM 8266 C CA . VAL B 2 343 ? 297.856 291.555 224.852 1.00 38.78 343 VAL B CA 1
ATOM 8267 C C . VAL B 2 343 ? 297.979 292.530 226.013 1.00 38.78 343 VAL B C 1
ATOM 8268 O O . VAL B 2 343 ? 298.014 292.126 227.180 1.00 38.78 343 VAL B O 1
ATOM 8272 N N . ILE B 2 344 ? 298.003 293.833 225.718 1.00 38.63 344 ILE B N 1
ATOM 8273 C CA . ILE B 2 344 ? 298.176 294.813 226.785 1.00 38.63 344 ILE B CA 1
ATOM 8274 C C . ILE B 2 344 ? 296.928 294.981 227.642 1.00 38.63 344 ILE B C 1
ATOM 8275 O O . ILE B 2 344 ? 297.017 295.571 228.720 1.00 38.63 344 ILE B O 1
ATOM 8280 N N . THR B 2 345 ? 295.772 294.469 227.210 1.00 38.45 345 THR B N 1
ATOM 8281 C CA . THR B 2 345 ? 294.579 294.535 228.049 1.00 38.45 345 THR B CA 1
ATOM 8282 C C . THR B 2 345 ? 294.610 293.453 229.120 1.00 38.45 345 THR B C 1
ATOM 8283 O O . THR B 2 345 ? 294.192 293.683 230.261 1.00 38.45 345 THR B O 1
ATOM 8287 N N . SER B 2 346 ? 295.100 292.261 228.764 1.00 38.14 346 SER B N 1
ATOM 8288 C CA . SER B 2 346 ? 295.397 291.245 229.765 1.00 38.14 346 SER B CA 1
ATOM 8289 C C . SER B 2 346 ? 296.499 291.709 230.697 1.00 38.14 346 SER B C 1
ATOM 8290 O O . SER B 2 346 ? 296.499 291.358 231.879 1.00 38.14 346 SER B O 1
ATOM 8293 N N . LEU B 2 347 ? 297.444 292.491 230.168 1.00 40.49 347 LEU B N 1
ATOM 8294 C CA . LEU B 2 347 ? 298.551 293.024 230.950 1.00 40.49 347 LEU B CA 1
ATOM 8295 C C . LEU B 2 347 ? 298.068 293.958 232.046 1.00 40.49 347 LEU B C 1
ATOM 8296 O O . LEU B 2 347 ? 298.684 294.028 233.113 1.00 40.49 347 LEU B O 1
ATOM 8301 N N . VAL B 2 348 ? 296.979 294.685 231.791 1.00 39.49 348 VAL B N 1
ATOM 8302 C CA . VAL B 2 348 ? 296.383 295.535 232.814 1.00 39.49 348 VAL B CA 1
ATOM 8303 C C . VAL B 2 348 ? 295.825 294.689 233.943 1.00 39.49 348 VAL B C 1
ATOM 8304 O O . VAL B 2 348 ? 296.166 294.891 235.111 1.00 39.49 348 VAL B O 1
ATOM 8308 N N . ALA B 2 349 ? 294.986 293.710 233.603 1.00 37.04 349 ALA B N 1
ATOM 8309 C CA . ALA B 2 349 ? 294.254 292.945 234.604 1.00 37.04 349 ALA B CA 1
ATOM 8310 C C . ALA B 2 349 ? 295.169 292.052 235.429 1.00 37.04 349 ALA B C 1
ATOM 8311 O O . ALA B 2 349 ? 294.934 291.872 236.627 1.00 37.04 349 ALA B O 1
ATOM 8313 N N . GLN B 2 350 ? 296.227 291.512 234.822 1.00 39.16 350 GLN B N 1
ATOM 8314 C CA . GLN B 2 350 ? 297.144 290.660 235.569 1.00 39.16 350 GLN B CA 1
ATOM 8315 C C . GLN B 2 350 ? 298.003 291.466 236.529 1.00 39.16 350 GLN B C 1
ATOM 8316 O O . GLN B 2 350 ? 298.389 290.961 237.588 1.00 39.16 350 GLN B O 1
ATOM 8322 N N . HIS B 2 351 ? 298.300 292.714 236.191 1.00 41.43 351 HIS B N 1
ATOM 8323 C CA . HIS B 2 351 ? 299.170 293.530 237.019 1.00 41.43 351 HIS B CA 1
ATOM 8324 C C . HIS B 2 351 ? 298.415 294.426 237.985 1.00 41.43 351 HIS B C 1
ATOM 8325 O O . HIS B 2 351 ? 299.014 294.903 238.948 1.00 41.43 351 HIS B O 1
ATOM 8332 N N . MET B 2 352 ? 297.126 294.673 237.765 1.00 40.41 352 MET B N 1
ATOM 8333 C CA . MET B 2 352 ? 296.433 295.627 238.621 1.00 40.41 352 MET B CA 1
ATOM 8334 C C . MET B 2 352 ? 296.000 295.018 239.942 1.00 40.41 352 MET B C 1
ATOM 8335 O O . MET B 2 352 ? 295.906 295.735 240.939 1.00 40.41 352 MET B O 1
ATOM 8340 N N . TYR B 2 353 ? 295.717 293.718 239.980 1.00 40.20 353 TYR B N 1
ATOM 8341 C CA . TYR B 2 353 ? 295.270 293.125 241.235 1.00 40.20 353 TYR B CA 1
ATOM 8342 C C . TYR B 2 353 ? 296.438 292.749 242.132 1.00 40.20 353 TYR B C 1
ATOM 8343 O O . TYR B 2 353 ? 296.306 292.779 243.358 1.00 40.20 353 TYR B O 1
ATOM 8352 N N . SER B 2 354 ? 297.572 292.378 241.545 1.00 42.78 354 SER B N 1
ATOM 8353 C CA . SER B 2 354 ? 298.744 292.022 242.329 1.00 42.78 354 SER B CA 1
ATOM 8354 C C . SER B 2 354 ? 299.522 293.261 242.728 1.00 42.78 354 SER B C 1
ATOM 8355 O O . SER B 2 354 ? 300.036 293.346 243.847 1.00 42.78 354 SER B O 1
ATOM 8358 N N . ILE B 2 355 ? 299.618 294.222 241.820 1.00 45.57 355 ILE B N 1
ATOM 8359 C CA . ILE B 2 355 ? 300.231 295.513 242.089 1.00 45.57 355 ILE B CA 1
ATOM 8360 C C . ILE B 2 355 ? 299.103 296.532 242.039 1.00 45.57 355 ILE B C 1
ATOM 8361 O O . ILE B 2 355 ? 298.804 297.043 240.951 1.00 45.57 355 ILE B O 1
ATOM 8366 N N . PRO B 2 356 ? 298.421 296.822 243.145 1.00 45.97 356 PRO B N 1
ATOM 8367 C CA . PRO B 2 356 ? 297.342 297.802 243.109 1.00 45.97 356 PRO B CA 1
ATOM 8368 C C . PRO B 2 356 ? 297.896 299.201 242.933 1.00 45.97 356 PRO B C 1
ATOM 8369 O O . PRO B 2 356 ? 298.656 299.687 243.781 1.00 45.97 356 PRO B O 1
ATOM 8373 N N . PRO B 2 357 ? 297.560 299.875 241.836 1.00 45.16 357 PRO B N 1
ATOM 8374 C CA . PRO B 2 357 ? 298.088 301.220 241.599 1.00 45.16 357 PRO B CA 1
ATOM 8375 C C . PRO B 2 357 ? 297.270 302.331 242.232 1.00 45.16 357 PRO B C 1
ATOM 8376 O O . PRO B 2 357 ? 297.671 303.495 242.146 1.00 45.16 357 PRO B O 1
ATOM 8380 N N . TYR B 2 358 ? 296.150 302.000 242.862 1.00 44.75 358 TYR B N 1
ATOM 8381 C CA . TYR B 2 358 ? 295.195 302.976 243.350 1.00 44.75 358 TYR B CA 1
ATOM 8382 C C . TYR B 2 358 ? 294.939 302.742 244.828 1.00 44.75 358 TYR B C 1
ATOM 8383 O O . TYR B 2 358 ? 294.846 301.596 245.274 1.00 44.75 358 TYR B O 1
ATOM 8392 N N . ALA B 2 359 ? 294.833 303.838 245.575 1.00 46.83 359 ALA B N 1
ATOM 8393 C CA . ALA B 2 359 ? 294.591 303.775 247.007 1.00 46.83 359 ALA B CA 1
ATOM 8394 C C . ALA B 2 359 ? 293.207 303.215 247.289 1.00 46.83 359 ALA B C 1
ATOM 8395 O O . ALA B 2 359 ? 292.232 303.591 246.633 1.00 46.83 359 ALA B O 1
ATOM 8397 N N . TYR B 2 360 ? 293.149 302.279 248.239 1.00 47.96 360 TYR B N 1
ATOM 8398 C CA . TYR B 2 360 ? 291.937 301.617 248.724 1.00 47.96 360 TYR B CA 1
ATOM 8399 C C . TYR B 2 360 ? 291.210 300.832 247.638 1.00 47.96 360 TYR B C 1
ATOM 8400 O O . TYR B 2 360 ? 290.013 300.564 247.763 1.00 47.96 360 TYR B O 1
ATOM 8409 N N . LEU B 2 361 ? 291.912 300.447 246.571 1.00 44.58 361 LEU B N 1
ATOM 8410 C CA . LEU B 2 361 ? 291.338 299.544 245.583 1.00 44.58 361 LEU B CA 1
ATOM 8411 C C . LEU B 2 361 ? 291.555 298.091 245.973 1.00 44.58 361 LEU B C 1
ATOM 8412 O O . LEU B 2 361 ? 290.741 297.228 245.624 1.00 44.58 361 LEU B O 1
ATOM 8417 N N . ALA B 2 362 ? 292.632 297.809 246.706 1.00 45.13 362 ALA B N 1
ATOM 8418 C CA . ALA B 2 362 ? 292.844 296.464 247.220 1.00 45.13 362 ALA B CA 1
ATOM 8419 C C . ALA B 2 362 ? 291.831 296.113 248.297 1.00 45.13 362 ALA B C 1
ATOM 8420 O O . ALA B 2 362 ? 291.450 294.946 248.427 1.00 45.13 362 ALA B O 1
ATOM 8422 N N . ARG B 2 363 ? 291.382 297.099 249.072 1.00 48.83 363 ARG B N 1
ATOM 8423 C CA . ARG B 2 363 ? 290.406 296.828 250.119 1.00 48.83 363 ARG B CA 1
ATOM 8424 C C . ARG B 2 363 ? 288.993 296.696 249.571 1.00 48.83 363 ARG B C 1
ATOM 8425 O O . ARG B 2 363 ? 288.147 296.061 250.207 1.00 48.83 363 ARG B O 1
ATOM 8433 N N . ASP B 2 364 ? 288.710 297.295 248.417 1.00 45.16 364 ASP B N 1
ATOM 8434 C CA . ASP B 2 364 ? 287.401 297.162 247.783 1.00 45.16 364 ASP B CA 1
ATOM 8435 C C . ASP B 2 364 ? 287.446 295.856 247.007 1.00 45.16 364 ASP B C 1
ATOM 8436 O O . ASP B 2 364 ? 287.974 295.798 245.895 1.00 45.16 364 ASP B O 1
ATOM 8441 N N . PHE B 2 365 ? 286.881 294.802 247.593 1.00 40.55 365 PHE B N 1
ATOM 8442 C CA . PHE B 2 365 ? 287.013 293.475 247.008 1.00 40.55 365 PHE B CA 1
ATOM 8443 C C . PHE B 2 365 ? 286.134 293.320 245.777 1.00 40.55 365 PHE B C 1
ATOM 8444 O O . PHE B 2 365 ? 286.535 292.672 244.806 1.00 40.55 365 PHE B O 1
ATOM 8452 N N . THR B 2 366 ? 284.936 293.908 245.799 1.00 40.31 366 THR B N 1
ATOM 8453 C CA . THR B 2 366 ? 284.003 293.755 244.686 1.00 40.31 366 THR B CA 1
ATOM 8454 C C . THR B 2 366 ? 284.499 294.456 243.434 1.00 40.31 366 THR B C 1
ATOM 8455 O O . THR B 2 366 ? 284.300 293.961 242.320 1.00 40.31 366 THR B O 1
ATOM 8459 N N . THR B 2 367 ? 285.129 295.615 243.596 1.00 38.54 367 THR B N 1
ATOM 8460 C CA . THR B 2 367 ? 285.622 296.348 242.441 1.00 38.54 367 THR B CA 1
ATOM 8461 C C . THR B 2 367 ? 286.843 295.672 241.844 1.00 38.54 367 THR B C 1
ATOM 8462 O O . THR B 2 367 ? 286.958 295.555 240.618 1.00 38.54 367 THR B O 1
ATOM 8466 N N . GLN B 2 368 ? 287.753 295.217 242.709 1.00 39.05 368 GLN B N 1
ATOM 8467 C CA . GLN B 2 368 ? 288.945 294.493 242.283 1.00 39.05 368 GLN B CA 1
ATOM 8468 C C . GLN B 2 368 ? 288.573 293.233 241.515 1.00 39.05 368 GLN B C 1
ATOM 8469 O O . GLN B 2 368 ? 289.209 292.897 240.510 1.00 39.05 368 GLN B O 1
ATOM 8475 N N . ALA B 2 369 ? 287.511 292.553 241.950 1.00 37.20 369 ALA B N 1
ATOM 8476 C CA . ALA B 2 369 ? 286.994 291.407 241.214 1.00 37.20 369 ALA B CA 1
ATOM 8477 C C . ALA B 2 369 ? 286.356 291.832 239.903 1.00 37.20 369 ALA B C 1
ATOM 8478 O O . ALA B 2 369 ? 286.531 291.166 238.878 1.00 37.20 369 ALA B O 1
ATOM 8480 N N . ALA B 2 370 ? 285.613 292.938 239.915 1.00 35.26 370 ALA B N 1
ATOM 8481 C CA . ALA B 2 370 ? 284.943 293.388 238.705 1.00 35.26 370 ALA B CA 1
ATOM 8482 C C . ALA B 2 370 ? 285.919 293.980 237.708 1.00 35.26 370 ALA B C 1
ATOM 8483 O O . ALA B 2 370 ? 285.623 294.015 236.514 1.00 35.26 370 ALA B O 1
ATOM 8485 N N . LEU B 2 371 ? 287.082 294.438 238.167 1.00 35.44 371 LEU B N 1
ATOM 8486 C CA . LEU B 2 371 ? 288.041 295.063 237.263 1.00 35.44 371 LEU B CA 1
ATOM 8487 C C . LEU B 2 371 ? 288.888 294.032 236.533 1.00 35.44 371 LEU B C 1
ATOM 8488 O O . LEU B 2 371 ? 289.256 294.247 235.373 1.00 35.44 371 LEU B O 1
ATOM 8493 N N . TYR B 2 372 ? 289.246 292.934 237.209 1.00 34.94 372 TYR B N 1
ATOM 8494 C CA . TYR B 2 372 ? 289.952 291.849 236.534 1.00 34.94 372 TYR B CA 1
ATOM 8495 C C . TYR B 2 372 ? 289.072 291.225 235.466 1.00 34.94 372 TYR B C 1
ATOM 8496 O O . TYR B 2 372 ? 289.491 291.049 234.319 1.00 34.94 372 TYR B O 1
ATOM 8505 N N . THR B 2 373 ? 287.839 290.893 235.835 1.00 32.68 373 THR B N 1
ATOM 8506 C CA . THR B 2 373 ? 286.910 290.224 234.943 1.00 32.68 373 THR B CA 1
ATOM 8507 C C . THR B 2 373 ? 286.457 291.125 233.805 1.00 32.68 373 THR B C 1
ATOM 8508 O O . THR B 2 373 ? 286.108 290.618 232.737 1.00 32.68 373 THR B O 1
ATOM 8512 N N . HIS B 2 374 ? 286.483 292.445 234.001 1.00 33.60 374 HIS B N 1
ATOM 8513 C CA . HIS B 2 374 ? 286.159 293.376 232.925 1.00 33.60 374 HIS B CA 1
ATOM 8514 C C . HIS B 2 374 ? 287.165 293.274 231.791 1.00 33.60 374 HIS B C 1
ATOM 8515 O O . HIS B 2 374 ? 286.812 292.924 230.662 1.00 33.60 374 HIS B O 1
ATOM 8522 N N . HIS B 2 375 ? 288.436 293.548 232.086 1.00 34.98 375 HIS B N 1
ATOM 8523 C CA . HIS B 2 375 ? 289.438 293.683 231.039 1.00 34.98 375 HIS B CA 1
ATOM 8524 C C . HIS B 2 375 ? 289.837 292.347 230.436 1.00 34.98 375 HIS B C 1
ATOM 8525 O O . HIS B 2 375 ? 290.248 292.312 229.276 1.00 34.98 375 HIS B O 1
ATOM 8532 N N . GLN B 2 376 ? 289.696 291.248 231.177 1.00 35.03 376 GLN B N 1
ATOM 8533 C CA . GLN B 2 376 ? 290.044 289.945 230.621 1.00 35.03 376 GLN B CA 1
ATOM 8534 C C . GLN B 2 376 ? 289.024 289.493 229.590 1.00 35.03 376 GLN B C 1
ATOM 8535 O O . GLN B 2 376 ? 289.385 288.868 228.588 1.00 35.03 376 GLN B O 1
ATOM 8541 N N . TYR B 2 377 ? 287.745 289.792 229.818 1.00 32.09 377 TYR B N 1
ATOM 8542 C CA . TYR B 2 377 ? 286.730 289.472 228.823 1.00 32.09 377 TYR B CA 1
ATOM 8543 C C . TYR B 2 377 ? 286.862 290.349 227.592 1.00 32.09 377 TYR B C 1
ATOM 8544 O O . TYR B 2 377 ? 286.529 289.914 226.488 1.00 32.09 377 TYR B O 1
ATOM 8553 N N . ILE B 2 378 ? 287.347 291.578 227.758 1.00 33.44 378 ILE B N 1
ATOM 8554 C CA . ILE B 2 378 ? 287.591 292.439 226.608 1.00 33.44 378 ILE B CA 1
ATOM 8555 C C . ILE B 2 378 ? 288.836 291.983 225.865 1.00 33.44 378 ILE B C 1
ATOM 8556 O O . ILE B 2 378 ? 288.870 291.979 224.629 1.00 33.44 378 ILE B O 1
ATOM 8561 N N . ALA B 2 379 ? 289.870 291.576 226.611 1.00 34.04 379 ALA B N 1
ATOM 8562 C CA . ALA B 2 379 ? 291.104 291.086 226.008 1.00 34.04 379 ALA B CA 1
ATOM 8563 C C . ALA B 2 379 ? 290.880 289.821 225.201 1.00 34.04 379 ALA B C 1
ATOM 8564 O O . ALA B 2 379 ? 291.558 289.602 224.193 1.00 34.04 379 ALA B O 1
ATOM 8566 N N . GLY B 2 380 ? 289.945 288.978 225.630 1.00 33.03 380 GLY B N 1
ATOM 8567 C CA . GLY B 2 380 ? 289.558 287.852 224.807 1.00 33.03 380 GLY B CA 1
ATOM 8568 C C . GLY B 2 380 ? 288.841 288.285 223.545 1.00 33.03 380 GLY B C 1
ATOM 8569 O O . GLY B 2 380 ? 289.053 287.710 222.475 1.00 33.03 380 GLY B O 1
ATOM 8570 N N . PHE B 2 381 ? 287.985 289.304 223.649 1.00 32.57 381 PHE B N 1
ATOM 8571 C CA . PHE B 2 381 ? 287.293 289.809 222.470 1.00 32.57 381 PHE B CA 1
ATOM 8572 C C . PHE B 2 381 ? 288.244 290.540 221.539 1.00 32.57 381 PHE B C 1
ATOM 8573 O O . PHE B 2 381 ? 288.057 290.512 220.321 1.00 32.57 381 PHE B O 1
ATOM 8581 N N . LEU B 2 382 ? 289.271 291.188 222.088 1.00 34.50 382 LEU B N 1
ATOM 8582 C CA . LEU B 2 382 ? 290.263 291.840 221.244 1.00 34.50 382 LEU B CA 1
ATOM 8583 C C . LEU B 2 382 ? 291.192 290.829 220.590 1.00 34.50 382 LEU B C 1
ATOM 8584 O O . LEU B 2 382 ? 291.620 291.031 219.450 1.00 34.50 382 LEU B O 1
ATOM 8589 N N . MET B 2 383 ? 291.519 289.743 221.289 1.00 36.19 383 MET B N 1
ATOM 8590 C CA . MET B 2 383 ? 292.415 288.749 220.715 1.00 36.19 383 MET B CA 1
ATOM 8591 C C . MET B 2 383 ? 291.719 287.878 219.682 1.00 36.19 383 MET B C 1
ATOM 8592 O O . MET B 2 383 ? 292.354 287.459 218.711 1.00 36.19 383 MET B O 1
ATOM 8597 N N . VAL B 2 384 ? 290.429 287.596 219.869 1.00 34.23 384 VAL B N 1
ATOM 8598 C CA . VAL B 2 384 ? 289.662 286.899 218.843 1.00 34.23 384 VAL B CA 1
ATOM 8599 C C . VAL B 2 384 ? 289.491 287.782 217.615 1.00 34.23 384 VAL B C 1
ATOM 8600 O O . VAL B 2 384 ? 289.659 287.327 216.477 1.00 34.23 384 VAL B O 1
ATOM 8604 N N . GLY B 2 385 ? 289.214 289.066 217.822 1.00 35.82 385 GLY B N 1
ATOM 8605 C CA . GLY B 2 385 ? 289.093 289.991 216.711 1.00 35.82 385 GLY B CA 1
ATOM 8606 C C . GLY B 2 385 ? 290.388 290.309 216.015 1.00 35.82 385 GLY B C 1
ATOM 8607 O O . GLY B 2 385 ? 290.356 290.840 214.901 1.00 35.82 385 GLY B O 1
ATOM 8608 N N . ALA B 2 386 ? 291.519 290.005 216.645 1.00 37.71 386 ALA B N 1
ATOM 8609 C CA . ALA B 2 386 ? 292.804 290.129 215.975 1.00 37.71 386 ALA B CA 1
ATOM 8610 C C . ALA B 2 386 ? 292.938 289.098 214.866 1.00 37.71 386 ALA B C 1
ATOM 8611 O O . ALA B 2 386 ? 293.255 289.438 213.721 1.00 37.71 386 ALA B O 1
ATOM 8613 N N . PHE B 2 387 ? 292.699 287.826 215.193 1.00 36.64 387 PHE B N 1
ATOM 8614 C CA . PHE B 2 387 ? 292.732 286.772 214.187 1.00 36.64 387 PHE B CA 1
ATOM 8615 C C . PHE B 2 387 ? 291.584 286.893 213.206 1.00 36.64 387 PHE B C 1
ATOM 8616 O O . PHE B 2 387 ? 291.686 286.399 212.079 1.00 36.64 387 PHE B O 1
ATOM 8624 N N . ALA B 2 388 ? 290.476 287.499 213.630 1.00 38.38 388 ALA B N 1
ATOM 8625 C CA . ALA B 2 388 ? 289.345 287.689 212.734 1.00 38.38 388 ALA B CA 1
ATOM 8626 C C . ALA B 2 388 ? 289.688 288.657 211.617 1.00 38.38 388 ALA B C 1
ATOM 8627 O O . ALA B 2 388 ? 289.393 288.389 210.452 1.00 38.38 388 ALA B O 1
ATOM 8629 N N . HIS B 2 389 ? 290.354 289.763 211.943 1.00 39.34 389 HIS B N 1
ATOM 8630 C CA . HIS B 2 389 ? 290.678 290.758 210.930 1.00 39.34 389 HIS B CA 1
ATOM 8631 C C . HIS B 2 389 ? 291.906 290.395 210.119 1.00 39.34 389 HIS B C 1
ATOM 8632 O O . HIS B 2 389 ? 292.053 290.882 208.995 1.00 39.34 389 HIS B O 1
ATOM 8639 N N . GLY B 2 390 ? 292.791 289.559 210.658 1.00 42.56 390 GLY B N 1
ATOM 8640 C CA . GLY B 2 390 ? 293.809 288.958 209.820 1.00 42.56 390 GLY B CA 1
ATOM 8641 C C . GLY B 2 390 ? 293.221 287.986 208.821 1.00 42.56 390 GLY B C 1
ATOM 8642 O O . GLY B 2 390 ? 293.735 287.846 207.710 1.00 42.56 390 GLY B O 1
ATOM 8643 N N . ALA B 2 391 ? 292.131 287.316 209.198 1.00 41.84 391 ALA B N 1
ATOM 8644 C CA . ALA B 2 391 ? 291.455 286.405 208.287 1.00 41.84 391 ALA B CA 1
ATOM 8645 C C . ALA B 2 391 ? 290.733 287.152 207.178 1.00 41.84 391 ALA B C 1
ATOM 8646 O O . ALA B 2 391 ? 290.635 286.640 206.060 1.00 41.84 391 ALA B O 1
ATOM 8648 N N . ILE B 2 392 ? 290.217 288.351 207.463 1.00 43.18 392 ILE B N 1
ATOM 8649 C CA . ILE B 2 392 ? 289.584 289.158 206.424 1.00 43.18 392 ILE B CA 1
ATOM 8650 C C . ILE B 2 392 ? 290.634 289.687 205.458 1.00 43.18 392 ILE B C 1
ATOM 8651 O O . ILE B 2 392 ? 290.360 289.866 204.263 1.00 43.18 392 ILE B O 1
ATOM 8656 N N . PHE B 2 393 ? 291.850 289.933 205.955 1.00 47.96 393 PHE B N 1
ATOM 8657 C CA . PHE B 2 393 ? 292.944 290.384 205.103 1.00 47.96 393 PHE B CA 1
ATOM 8658 C C . PHE B 2 393 ? 293.304 289.328 204.068 1.00 47.96 393 PHE B C 1
ATOM 8659 O O . PHE B 2 393 ? 293.619 289.655 202.919 1.00 47.96 393 PHE B O 1
ATOM 8667 N N . LEU B 2 394 ? 293.243 288.057 204.452 1.00 46.96 394 LEU B N 1
ATOM 8668 C CA . LEU B 2 394 ? 293.672 286.988 203.567 1.00 46.96 394 LEU B CA 1
ATOM 8669 C C . LEU B 2 394 ? 292.683 286.716 202.447 1.00 46.96 394 LEU B C 1
ATOM 8670 O O . LEU B 2 394 ? 293.077 286.163 201.419 1.00 46.96 394 LEU B O 1
ATOM 8675 N N . VAL B 2 395 ? 291.423 287.106 202.604 1.00 47.56 395 VAL B N 1
ATOM 8676 C CA . VAL B 2 395 ? 290.462 286.952 201.518 1.00 47.56 395 VAL B CA 1
ATOM 8677 C C . VAL B 2 395 ? 290.436 288.187 200.633 1.00 47.56 395 VAL B C 1
ATOM 8678 O O . VAL B 2 395 ? 290.435 288.083 199.404 1.00 47.56 395 VAL B O 1
ATOM 8682 N N . ARG B 2 396 ? 290.418 289.365 201.248 1.00 51.83 396 ARG B N 1
ATOM 8683 C CA . ARG B 2 396 ? 290.275 290.622 200.528 1.00 51.83 396 ARG B CA 1
ATOM 8684 C C . ARG B 2 396 ? 291.606 291.111 199.972 1.00 51.83 396 ARG B C 1
ATOM 8685 O O . ARG B 2 396 ? 291.758 291.286 198.760 1.00 51.83 396 ARG B O 1
ATOM 8693 N N . ASP B 2 397 ? 292.579 291.323 200.854 1.00 54.54 397 ASP B N 1
ATOM 8694 C CA . ASP B 2 397 ? 293.747 292.126 200.540 1.00 54.54 397 ASP B CA 1
ATOM 8695 C C . ASP B 2 397 ? 294.968 291.315 200.140 1.00 54.54 397 ASP B C 1
ATOM 8696 O O . ASP B 2 397 ? 295.866 291.866 199.497 1.00 54.54 397 ASP B O 1
ATOM 8701 N N . TYR B 2 398 ? 295.041 290.045 200.521 1.00 55.60 398 TYR B N 1
ATOM 8702 C CA . TYR B 2 398 ? 296.239 289.261 200.260 1.00 55.60 398 TYR B CA 1
ATOM 8703 C C . TYR B 2 398 ? 296.305 288.871 198.792 1.00 55.60 398 TYR B C 1
ATOM 8704 O O . TYR B 2 398 ? 295.293 288.511 198.185 1.00 55.60 398 TYR B O 1
ATOM 8713 N N . ASP B 2 399 ? 297.501 288.958 198.222 1.00 61.39 399 ASP B N 1
ATOM 8714 C CA . ASP B 2 399 ? 297.749 288.663 196.816 1.00 61.39 399 ASP B CA 1
ATOM 8715 C C . ASP B 2 399 ? 298.970 287.758 196.712 1.00 61.39 399 ASP B C 1
ATOM 8716 O O . ASP B 2 399 ? 300.106 288.206 196.891 1.00 61.39 399 ASP B O 1
ATOM 8721 N N . ALA B 2 400 ? 298.730 286.478 196.425 1.00 62.67 400 ALA B N 1
ATOM 8722 C CA . ALA B 2 400 ? 299.788 285.479 196.480 1.00 62.67 400 ALA B CA 1
ATOM 8723 C C . ALA B 2 400 ? 300.766 285.579 195.319 1.00 62.67 400 ALA B C 1
ATOM 8724 O O . ALA B 2 400 ? 301.869 285.034 195.415 1.00 62.67 400 ALA B O 1
ATOM 8726 N N . GLU B 2 401 ? 300.397 286.248 194.226 1.00 65.90 401 GLU B N 1
ATOM 8727 C CA . GLU B 2 401 ? 301.360 286.456 193.150 1.00 65.90 401 GLU B CA 1
ATOM 8728 C C . GLU B 2 401 ? 302.331 287.574 193.500 1.00 65.90 401 GLU B C 1
ATOM 8729 O O . GLU B 2 401 ? 303.506 287.529 193.118 1.00 65.90 401 GLU B O 1
ATOM 8735 N N . GLN B 2 402 ? 301.862 288.581 194.237 1.00 65.33 402 GLN B N 1
ATOM 8736 C CA . GLN B 2 402 ? 302.750 289.643 194.692 1.00 65.33 402 GLN B CA 1
ATOM 8737 C C . GLN B 2 402 ? 303.480 289.249 195.967 1.00 65.33 402 GLN B C 1
ATOM 8738 O O . GLN B 2 402 ? 304.682 289.498 196.099 1.00 65.33 402 GLN B O 1
ATOM 8744 N N . ASN B 2 403 ? 302.774 288.646 196.918 1.00 63.61 403 ASN B N 1
ATOM 8745 C CA . ASN B 2 403 ? 303.382 288.178 198.160 1.00 63.61 403 ASN B CA 1
ATOM 8746 C C . ASN B 2 403 ? 303.867 286.755 197.935 1.00 63.61 403 ASN B C 1
ATOM 8747 O O . ASN B 2 403 ? 303.083 285.806 197.964 1.00 63.61 403 ASN B O 1
ATOM 8752 N N . LYS B 2 404 ? 305.162 286.602 197.704 1.00 65.05 404 LYS B N 1
ATOM 8753 C CA . LYS B 2 404 ? 305.769 285.291 197.554 1.00 65.05 404 LYS B CA 1
ATOM 8754 C C . LYS B 2 404 ? 307.117 285.281 198.253 1.00 65.05 404 LYS B C 1
ATOM 8755 O O . LYS B 2 404 ? 307.831 286.289 198.257 1.00 65.05 404 LYS B O 1
ATOM 8761 N N . ASN B 2 405 ? 307.428 284.149 198.882 1.00 64.76 405 ASN B N 1
ATOM 8762 C CA . ASN B 2 405 ? 308.702 283.832 199.525 1.00 64.76 405 ASN B CA 1
ATOM 8763 C C . ASN B 2 405 ? 309.053 284.758 200.688 1.00 64.76 405 ASN B C 1
ATOM 8764 O O . ASN B 2 405 ? 310.214 284.795 201.111 1.00 64.76 405 ASN B O 1
ATOM 8769 N N . ASN B 2 406 ? 308.094 285.507 201.221 1.00 62.58 406 ASN B N 1
ATOM 8770 C CA . ASN B 2 406 ? 308.314 286.270 202.439 1.00 62.58 406 ASN B CA 1
ATOM 8771 C C . ASN B 2 406 ? 307.879 285.432 203.641 1.00 62.58 406 ASN B C 1
ATOM 8772 O O . ASN B 2 406 ? 307.664 284.223 203.530 1.00 62.58 406 ASN B O 1
ATOM 8777 N N . VAL B 2 407 ? 307.770 286.064 204.813 1.00 59.57 407 VAL B N 1
ATOM 8778 C CA . VAL B 2 407 ? 307.326 285.346 206.004 1.00 59.57 407 VAL B CA 1
ATOM 8779 C C . VAL B 2 407 ? 305.855 284.978 205.878 1.00 59.57 407 VAL B C 1
ATOM 8780 O O . VAL B 2 407 ? 305.425 283.922 206.357 1.00 59.57 407 VAL B O 1
ATOM 8784 N N . LEU B 2 408 ? 305.074 285.815 205.198 1.00 58.07 408 LEU B N 1
ATOM 8785 C CA . LEU B 2 408 ? 303.640 285.582 205.076 1.00 58.07 408 LEU B CA 1
ATOM 8786 C C . LEU B 2 408 ? 303.339 284.407 204.155 1.00 58.07 408 LEU B C 1
ATOM 8787 O O . LEU B 2 408 ? 302.555 283.520 204.505 1.00 58.07 408 LEU B O 1
ATOM 8792 N N . ALA B 2 409 ? 303.962 284.373 202.978 1.00 57.45 409 ALA B N 1
ATOM 8793 C CA . ALA B 2 409 ? 303.693 283.308 202.024 1.00 57.45 409 ALA B CA 1
ATOM 8794 C C . ALA B 2 409 ? 304.409 282.008 202.354 1.00 57.45 409 ALA B C 1
ATOM 8795 O O . ALA B 2 409 ? 304.274 281.045 201.594 1.00 57.45 409 ALA B O 1
ATOM 8797 N N . ARG B 2 410 ? 305.175 281.959 203.443 1.00 56.06 410 ARG B N 1
ATOM 8798 C CA . ARG B 2 410 ? 305.705 280.702 203.952 1.00 56.06 410 ARG B CA 1
ATOM 8799 C C . ARG B 2 410 ? 304.819 280.096 205.027 1.00 56.06 410 ARG B C 1
ATOM 8800 O O . ARG B 2 410 ? 304.738 278.869 205.127 1.00 56.06 410 ARG B O 1
ATOM 8808 N N . ILE B 2 411 ? 304.159 280.932 205.831 1.00 52.69 411 ILE B N 1
ATOM 8809 C CA . ILE B 2 411 ? 303.238 280.440 206.850 1.00 52.69 411 ILE B CA 1
ATOM 8810 C C . ILE B 2 411 ? 302.006 279.820 206.197 1.00 52.69 411 ILE B C 1
ATOM 8811 O O . ILE B 2 411 ? 301.469 278.817 206.683 1.00 52.69 411 ILE B O 1
ATOM 8816 N N . ILE B 2 412 ? 301.579 280.361 205.054 1.00 50.56 412 ILE B N 1
ATOM 8817 C CA . ILE B 2 412 ? 300.531 279.722 204.266 1.00 50.56 412 ILE B CA 1
ATOM 8818 C C . ILE B 2 412 ? 301.036 278.415 203.661 1.00 50.56 412 ILE B C 1
ATOM 8819 O O . ILE B 2 412 ? 300.263 277.468 203.484 1.00 50.56 412 ILE B O 1
ATOM 8824 N N . ASP B 2 413 ? 302.338 278.324 203.373 1.00 51.25 413 ASP B N 1
ATOM 8825 C CA . ASP B 2 413 ? 302.869 277.165 202.661 1.00 51.25 413 ASP B CA 1
ATOM 8826 C C . ASP B 2 413 ? 302.890 275.912 203.526 1.00 51.25 413 ASP B C 1
ATOM 8827 O O . ASP B 2 413 ? 302.734 274.805 203.003 1.00 51.25 413 ASP B O 1
ATOM 8832 N N . HIS B 2 414 ? 303.085 276.051 204.834 1.00 48.74 414 HIS B N 1
ATOM 8833 C CA . HIS B 2 414 ? 302.986 274.888 205.708 1.00 48.74 414 HIS B CA 1
ATOM 8834 C C . HIS B 2 414 ? 301.892 275.097 206.741 1.00 48.74 414 HIS B C 1
ATOM 8835 O O . HIS B 2 414 ? 302.098 274.858 207.933 1.00 48.74 414 HIS B O 1
ATOM 8842 N N . LYS B 2 415 ? 300.724 275.550 206.281 1.00 44.73 415 LYS B N 1
ATOM 8843 C CA . LYS B 2 415 ? 299.608 275.802 207.184 1.00 44.73 415 LYS B CA 1
ATOM 8844 C C . LYS B 2 415 ? 299.005 274.517 207.728 1.00 44.73 415 LYS B C 1
ATOM 8845 O O . LYS B 2 415 ? 298.389 274.536 208.796 1.00 44.73 415 LYS B O 1
ATOM 8851 N N . GLU B 2 416 ? 299.171 273.396 207.028 1.00 44.41 416 GLU B N 1
ATOM 8852 C CA . GLU B 2 416 ? 298.709 272.127 207.577 1.00 44.41 416 GLU B CA 1
ATOM 8853 C C . GLU B 2 416 ? 299.588 271.678 208.733 1.00 44.41 416 GLU B C 1
ATOM 8854 O O . GLU B 2 416 ? 299.123 270.963 209.625 1.00 44.41 416 GLU B O 1
ATOM 8860 N N . ALA B 2 417 ? 300.852 272.096 208.736 1.00 40.82 417 ALA B N 1
ATOM 8861 C CA . ALA B 2 417 ? 301.754 271.729 209.816 1.00 40.82 417 ALA B CA 1
ATOM 8862 C C . ALA B 2 417 ? 301.466 272.520 211.082 1.00 40.82 417 ALA B C 1
ATOM 8863 O O . ALA B 2 417 ? 301.759 272.046 212.183 1.00 40.82 417 ALA B O 1
ATOM 8865 N N . ILE B 2 418 ? 300.900 273.718 210.949 1.00 39.40 418 ILE B N 1
ATOM 8866 C CA . ILE B 2 418 ? 300.630 274.544 212.119 1.00 39.40 418 ILE B CA 1
ATOM 8867 C C . ILE B 2 418 ? 299.333 274.123 212.790 1.00 39.40 418 ILE B C 1
ATOM 8868 O O . ILE B 2 418 ? 299.248 274.074 214.022 1.00 39.40 418 ILE B O 1
ATOM 8873 N N . ILE B 2 419 ? 298.307 273.822 211.990 1.00 37.05 419 ILE B N 1
ATOM 8874 C CA . ILE B 2 419 ? 297.002 273.459 212.532 1.00 37.05 419 ILE B CA 1
ATOM 8875 C C . ILE B 2 419 ? 297.063 272.102 213.212 1.00 37.05 419 ILE B C 1
ATOM 8876 O O . ILE B 2 419 ? 296.557 271.929 214.326 1.00 37.05 419 ILE B O 1
ATOM 8881 N N . SER B 2 420 ? 297.699 271.126 212.559 1.00 37.13 420 SER B N 1
ATOM 8882 C CA . SER B 2 420 ? 297.809 269.783 213.116 1.00 37.13 420 SER B CA 1
ATOM 8883 C C . SER B 2 420 ? 298.656 269.756 214.378 1.00 37.13 420 SER B C 1
ATOM 8884 O O . SER B 2 420 ? 298.369 268.984 215.295 1.00 37.13 420 SER B O 1
ATOM 8887 N N . HIS B 2 421 ? 299.691 270.583 214.454 1.00 36.56 421 HIS B N 1
ATOM 8888 C CA . HIS B 2 421 ? 300.443 270.660 215.694 1.00 36.56 421 HIS B CA 1
ATOM 8889 C C . HIS B 2 421 ? 299.720 271.478 216.743 1.00 36.56 421 HIS B C 1
ATOM 8890 O O . HIS B 2 421 ? 300.007 271.325 217.932 1.00 36.56 421 HIS B O 1
ATOM 8897 N N . LEU B 2 422 ? 298.797 272.344 216.330 1.00 35.07 422 LEU B N 1
ATOM 8898 C CA . LEU B 2 422 ? 297.850 272.935 217.264 1.00 35.07 422 LEU B CA 1
ATOM 8899 C C . LEU B 2 422 ? 296.700 271.996 217.569 1.00 35.07 422 LEU B C 1
ATOM 8900 O O . LEU B 2 422 ? 296.096 272.100 218.641 1.00 35.07 422 LEU B O 1
ATOM 8905 N N . SER B 2 423 ? 296.386 271.092 216.643 1.00 33.91 423 SER B N 1
ATOM 8906 C CA . SER B 2 423 ? 295.440 270.025 216.918 1.00 33.91 423 SER B CA 1
ATOM 8907 C C . SER B 2 423 ? 295.976 269.041 217.943 1.00 33.91 423 SER B C 1
ATOM 8908 O O . SER B 2 423 ? 295.183 268.387 218.620 1.00 33.91 423 SER B O 1
ATOM 8911 N N . TRP B 2 424 ? 297.298 268.920 218.077 1.00 33.67 424 TRP B N 1
ATOM 8912 C CA . TRP B 2 424 ? 297.847 268.022 219.082 1.00 33.67 424 TRP B CA 1
ATOM 8913 C C . TRP B 2 424 ? 297.792 268.640 220.473 1.00 33.67 424 TRP B C 1
ATOM 8914 O O . TRP B 2 424 ? 297.213 268.048 221.384 1.00 33.67 424 TRP B O 1
ATOM 8925 N N . VAL B 2 425 ? 298.380 269.829 220.657 1.00 32.24 425 VAL B N 1
ATOM 8926 C CA . VAL B 2 425 ? 298.465 270.444 221.983 1.00 32.24 425 VAL B CA 1
ATOM 8927 C C . VAL B 2 425 ? 297.112 270.835 222.552 1.00 32.24 425 VAL B C 1
ATOM 8928 O O . VAL B 2 425 ? 296.981 270.981 223.771 1.00 32.24 425 VAL B O 1
ATOM 8932 N N . SER B 2 426 ? 296.105 271.036 221.706 1.00 30.79 426 SER B N 1
ATOM 8933 C CA . SER B 2 426 ? 294.743 271.129 222.205 1.00 30.79 426 SER B CA 1
ATOM 8934 C C . SER B 2 426 ? 294.300 269.788 222.762 1.00 30.79 426 SER B C 1
ATOM 8935 O O . SER B 2 426 ? 293.846 269.690 223.905 1.00 30.79 426 SER B O 1
ATOM 8938 N N . LEU B 2 427 ? 294.479 268.736 221.973 1.00 30.32 427 LEU B N 1
ATOM 8939 C CA . LEU B 2 427 ? 294.069 267.388 222.325 1.00 30.32 427 LEU B CA 1
ATOM 8940 C C . LEU B 2 427 ? 295.000 266.729 223.336 1.00 30.32 427 LEU B C 1
ATOM 8941 O O . LEU B 2 427 ? 294.581 265.797 224.023 1.00 30.32 427 LEU B O 1
ATOM 8946 N N . PHE B 2 428 ? 296.248 267.189 223.443 1.00 33.44 428 PHE B N 1
ATOM 8947 C CA . PHE B 2 428 ? 297.161 266.641 224.441 1.00 33.44 428 PHE B CA 1
ATOM 8948 C C . PHE B 2 428 ? 296.780 267.095 225.839 1.00 33.44 428 PHE B C 1
ATOM 8949 O O . PHE B 2 428 ? 296.782 266.294 226.778 1.00 33.44 428 PHE B O 1
ATOM 8957 N N . LEU B 2 429 ? 296.469 268.378 225.999 1.00 31.06 429 LEU B N 1
ATOM 8958 C CA . LEU B 2 429 ? 296.103 268.886 227.313 1.00 31.06 429 LEU B CA 1
ATOM 8959 C C . LEU B 2 429 ? 294.718 268.409 227.711 1.00 31.06 429 LEU B C 1
ATOM 8960 O O . LEU B 2 429 ? 294.516 267.934 228.832 1.00 31.06 429 LEU B O 1
ATOM 8965 N N . GLY B 2 430 ? 293.760 268.504 226.788 1.00 30.30 430 GLY B N 1
ATOM 8966 C CA . GLY B 2 430 ? 292.379 268.202 227.113 1.00 30.30 430 GLY B CA 1
ATOM 8967 C C . GLY B 2 430 ? 292.120 266.744 227.418 1.00 30.30 430 GLY B C 1
ATOM 8968 O O . GLY B 2 430 ? 291.213 266.428 228.185 1.00 30.30 430 GLY B O 1
ATOM 8969 N N . PHE B 2 431 ? 292.896 265.839 226.823 1.00 30.87 431 PHE B N 1
ATOM 8970 C CA . PHE B 2 431 ? 292.830 264.441 227.236 1.00 30.87 431 PHE B CA 1
ATOM 8971 C C . PHE B 2 431 ? 293.317 264.264 228.661 1.00 30.87 431 PHE B C 1
ATOM 8972 O O . PHE B 2 431 ? 292.791 263.430 229.405 1.00 30.87 431 PHE B O 1
ATOM 8980 N N . HIS B 2 432 ? 294.309 265.044 229.066 1.00 31.71 432 HIS B N 1
ATOM 8981 C CA . HIS B 2 432 ? 294.996 264.765 230.312 1.00 31.71 432 HIS B CA 1
ATOM 8982 C C . HIS B 2 432 ? 294.515 265.610 231.476 1.00 31.71 432 HIS B C 1
ATOM 8983 O O . HIS B 2 432 ? 294.283 265.058 232.547 1.00 31.71 432 HIS B O 1
ATOM 8990 N N . THR B 2 433 ? 294.315 266.922 231.312 1.00 30.80 433 THR B N 1
ATOM 8991 C CA . THR B 2 433 ? 293.857 267.695 232.465 1.00 30.80 433 THR B CA 1
ATOM 8992 C C . THR B 2 433 ? 292.377 267.495 232.750 1.00 30.80 433 THR B C 1
ATOM 8993 O O . THR B 2 433 ? 291.923 267.846 233.841 1.00 30.80 433 THR B O 1
ATOM 8997 N N . LEU B 2 434 ? 291.618 266.945 231.801 1.00 29.82 434 LEU B N 1
ATOM 8998 C CA . LEU B 2 434 ? 290.293 266.442 232.131 1.00 29.82 434 LEU B CA 1
ATOM 8999 C C . LEU B 2 434 ? 290.402 265.135 232.893 1.00 29.82 434 LEU B C 1
ATOM 9000 O O . LEU B 2 434 ? 289.795 264.982 233.953 1.00 29.82 434 LEU B O 1
ATOM 9005 N N . GLY B 2 435 ? 291.199 264.194 232.377 1.00 32.54 435 GLY B N 1
ATOM 9006 C CA . GLY B 2 435 ? 291.400 262.930 233.063 1.00 32.54 435 GLY B CA 1
ATOM 9007 C C . GLY B 2 435 ? 292.059 263.080 234.416 1.00 32.54 435 GLY B C 1
ATOM 9008 O O . GLY B 2 435 ? 291.835 262.266 235.307 1.00 32.54 435 GLY B O 1
ATOM 9009 N N . LEU B 2 436 ? 292.861 264.127 234.592 1.00 33.95 436 LEU B N 1
ATOM 9010 C CA . LEU B 2 436 ? 293.392 264.449 235.908 1.00 33.95 436 LEU B CA 1
ATOM 9011 C C . LEU B 2 436 ? 292.309 264.952 236.847 1.00 33.95 436 LEU B C 1
ATOM 9012 O O . LEU B 2 436 ? 292.422 264.781 238.062 1.00 33.95 436 LEU B O 1
ATOM 9017 N N . TYR B 2 437 ? 291.267 265.582 236.307 1.00 31.65 437 TYR B N 1
ATOM 9018 C CA . TYR B 2 437 ? 290.119 265.997 237.105 1.00 31.65 437 TYR B CA 1
ATOM 9019 C C . TYR B 2 437 ? 289.186 264.834 237.400 1.00 31.65 437 TYR B C 1
ATOM 9020 O O . TYR B 2 437 ? 288.761 264.655 238.545 1.00 31.65 437 TYR B O 1
ATOM 9029 N N . VAL B 2 438 ? 288.863 264.033 236.377 1.00 31.01 438 VAL B N 1
ATOM 9030 C CA . VAL B 2 438 ? 287.977 262.885 236.552 1.00 31.01 438 VAL B CA 1
ATOM 9031 C C . VAL B 2 438 ? 288.621 261.829 237.442 1.00 31.01 438 VAL B C 1
ATOM 9032 O O . VAL B 2 438 ? 287.919 261.106 238.159 1.00 31.01 438 VAL B O 1
ATOM 9036 N N . HIS B 2 439 ? 289.955 261.734 237.437 1.00 33.83 439 HIS B N 1
ATOM 9037 C CA . HIS B 2 439 ? 290.637 260.930 238.444 1.00 33.83 439 HIS B CA 1
ATOM 9038 C C . HIS B 2 439 ? 290.339 261.462 239.833 1.00 33.83 439 HIS B C 1
ATOM 9039 O O . HIS B 2 439 ? 289.844 260.730 240.690 1.00 33.83 439 HIS B O 1
ATOM 9046 N N . ASN B 2 440 ? 290.592 262.753 240.055 1.00 34.65 440 ASN B N 1
ATOM 9047 C CA . ASN B 2 440 ? 290.411 263.336 241.377 1.00 34.65 440 ASN B CA 1
ATOM 9048 C C . ASN B 2 440 ? 288.952 263.398 241.796 1.00 34.65 440 ASN B C 1
ATOM 9049 O O . ASN B 2 440 ? 288.671 263.420 242.992 1.00 34.65 440 ASN B O 1
ATOM 9054 N N . ASP B 2 441 ? 288.017 263.414 240.845 1.00 34.03 441 ASP B N 1
ATOM 9055 C CA . ASP B 2 441 ? 286.603 263.341 241.196 1.00 34.03 441 ASP B CA 1
ATOM 9056 C C . ASP B 2 441 ? 286.248 261.965 241.741 1.00 34.03 441 ASP B C 1
ATOM 9057 O O . ASP B 2 441 ? 285.739 261.838 242.859 1.00 34.03 441 ASP B O 1
ATOM 9062 N N . VAL B 2 442 ? 286.514 260.927 240.939 1.00 34.70 442 VAL B N 1
ATOM 9063 C CA . VAL B 2 442 ? 286.172 259.545 241.267 1.00 34.70 442 VAL B CA 1
ATOM 9064 C C . VAL B 2 442 ? 286.874 259.091 242.539 1.00 34.70 442 VAL B C 1
ATOM 9065 O O . VAL B 2 442 ? 286.267 258.458 243.410 1.00 34.70 442 VAL B O 1
ATOM 9069 N N . VAL B 2 443 ? 288.142 259.457 242.688 1.00 35.93 443 VAL B N 1
ATOM 9070 C CA . VAL B 2 443 ? 288.930 259.051 243.843 1.00 35.93 443 VAL B CA 1
ATOM 9071 C C . VAL B 2 443 ? 288.448 259.748 245.116 1.00 35.93 443 VAL B C 1
ATOM 9072 O O . VAL B 2 443 ? 288.359 259.122 246.180 1.00 35.93 443 VAL B O 1
ATOM 9076 N N . GLN B 2 444 ? 288.088 261.032 245.028 1.00 37.25 444 GLN B N 1
ATOM 9077 C CA . GLN B 2 444 ? 287.541 261.726 246.195 1.00 37.25 444 GLN B CA 1
ATOM 9078 C C . GLN B 2 444 ? 286.131 261.254 246.521 1.00 37.25 444 GLN B C 1
ATOM 9079 O O . GLN B 2 444 ? 285.745 261.224 247.696 1.00 37.25 444 GLN B O 1
ATOM 9085 N N . ALA B 2 445 ? 285.360 260.868 245.499 1.00 36.33 445 ALA B N 1
ATOM 9086 C CA . ALA B 2 445 ? 283.989 260.418 245.717 1.00 36.33 445 ALA B CA 1
ATOM 9087 C C . ALA B 2 445 ? 283.940 259.081 246.432 1.00 36.33 445 ALA B C 1
ATOM 9088 O O . ALA B 2 445 ? 282.986 258.805 247.161 1.00 36.33 445 ALA B O 1
ATOM 9090 N N . PHE B 2 446 ? 284.974 258.264 246.275 1.00 36.43 446 PHE B N 1
ATOM 9091 C CA . PHE B 2 446 ? 285.023 256.937 246.862 1.00 36.43 446 PHE B CA 1
ATOM 9092 C C . PHE B 2 446 ? 285.549 256.950 248.289 1.00 36.43 446 PHE B C 1
ATOM 9093 O O . PHE B 2 446 ? 286.066 255.932 248.759 1.00 36.43 446 PHE B O 1
ATOM 9101 N N . GLY B 2 447 ? 285.439 258.079 248.985 1.00 41.99 447 GLY B N 1
ATOM 9102 C CA . GLY B 2 447 ? 285.833 258.181 250.370 1.00 41.99 447 GLY B CA 1
ATOM 9103 C C . GLY B 2 447 ? 287.321 258.196 250.616 1.00 41.99 447 GLY B C 1
ATOM 9104 O O . GLY B 2 447 ? 287.739 258.124 251.778 1.00 41.99 447 GLY B O 1
ATOM 9105 N N . THR B 2 448 ? 288.138 258.287 249.566 1.00 44.14 448 THR B N 1
ATOM 9106 C CA . THR B 2 448 ? 289.592 258.234 249.672 1.00 44.14 448 THR B CA 1
ATOM 9107 C C . THR B 2 448 ? 290.190 259.490 249.051 1.00 44.14 448 THR B C 1
ATOM 9108 O O . THR B 2 448 ? 290.669 259.449 247.912 1.00 44.14 448 THR B O 1
ATOM 9112 N N . PRO B 2 449 ? 290.204 260.618 249.769 1.00 46.09 449 PRO B N 1
ATOM 9113 C CA . PRO B 2 449 ? 290.864 261.816 249.228 1.00 46.09 449 PRO B CA 1
ATOM 9114 C C . PRO B 2 449 ? 292.378 261.717 249.190 1.00 46.09 449 PRO B C 1
ATOM 9115 O O . PRO B 2 449 ? 293.016 262.528 248.507 1.00 46.09 449 PRO B O 1
ATOM 9119 N N . GLU B 2 450 ? 292.966 260.741 249.883 1.00 50.01 450 GLU B N 1
ATOM 9120 C CA . GLU B 2 450 ? 294.408 260.585 250.027 1.00 50.01 450 GLU B CA 1
ATOM 9121 C C . GLU B 2 450 ? 295.085 259.966 248.813 1.00 50.01 450 GLU B C 1
ATOM 9122 O O . GLU B 2 450 ? 296.273 259.644 248.889 1.00 50.01 450 GLU B O 1
ATOM 9128 N N . LYS B 2 451 ? 294.372 259.771 247.710 1.00 45.22 451 LYS B N 1
ATOM 9129 C CA . LYS B 2 451 ? 294.909 259.073 246.555 1.00 45.22 451 LYS B CA 1
ATOM 9130 C C . LYS B 2 451 ? 294.910 259.933 245.300 1.00 45.22 451 LYS B C 1
ATOM 9131 O O . LYS B 2 451 ? 295.070 259.405 244.197 1.00 45.22 451 LYS B O 1
ATOM 9137 N N . GLN B 2 452 ? 294.720 261.237 245.440 1.00 41.51 452 GLN B N 1
ATOM 9138 C CA . GLN B 2 452 ? 294.614 262.104 244.278 1.00 41.51 452 GLN B CA 1
ATOM 9139 C C . GLN B 2 452 ? 295.979 262.346 243.653 1.00 41.51 452 GLN B C 1
ATOM 9140 O O . GLN B 2 452 ? 297.010 262.327 244.329 1.00 41.51 452 GLN B O 1
ATOM 9146 N N . ILE B 2 453 ? 295.981 262.578 242.342 1.00 39.31 453 ILE B N 1
ATOM 9147 C CA . ILE B 2 453 ? 297.191 262.999 241.640 1.00 39.31 453 ILE B CA 1
ATOM 9148 C C . ILE B 2 453 ? 297.309 264.507 241.830 1.00 39.31 453 ILE B C 1
ATOM 9149 O O . ILE B 2 453 ? 296.694 265.283 241.099 1.00 39.31 453 ILE B O 1
ATOM 9154 N N . LEU B 2 454 ? 298.105 264.929 242.802 1.00 42.07 454 LEU B N 1
ATOM 9155 C CA . LEU B 2 454 ? 298.320 266.343 243.076 1.00 42.07 454 LEU B CA 1
ATOM 9156 C C . LEU B 2 454 ? 299.731 266.698 242.632 1.00 42.07 454 LEU B C 1
ATOM 9157 O O . LEU B 2 454 ? 300.706 266.281 243.261 1.00 42.07 454 LEU B O 1
ATOM 9162 N N . ILE B 2 455 ? 299.840 267.459 241.551 1.00 41.23 455 ILE B N 1
ATOM 9163 C CA . ILE B 2 455 ? 301.128 267.885 241.023 1.00 41.23 455 ILE B CA 1
ATOM 9164 C C . ILE B 2 455 ? 301.406 269.282 241.551 1.00 41.23 455 ILE B C 1
ATOM 9165 O O . ILE B 2 455 ? 300.685 270.228 241.219 1.00 41.23 455 ILE B O 1
ATOM 9170 N N . GLU B 2 456 ? 302.434 269.412 242.382 1.00 45.47 456 GLU B N 1
ATOM 9171 C CA . GLU B 2 456 ? 302.817 270.722 242.879 1.00 45.47 456 GLU B CA 1
ATOM 9172 C C . GLU B 2 456 ? 303.444 271.533 241.751 1.00 45.47 456 GLU B C 1
ATOM 9173 O O . GLU B 2 456 ? 304.311 271.028 241.034 1.00 45.47 456 GLU B O 1
ATOM 9179 N N . PRO B 2 457 ? 303.027 272.780 241.560 1.00 42.30 457 PRO B N 1
ATOM 9180 C CA . PRO B 2 457 ? 303.609 273.581 240.475 1.00 42.30 457 PRO B CA 1
ATOM 9181 C C . PRO B 2 457 ? 304.984 274.125 240.845 1.00 42.30 457 PRO B C 1
ATOM 9182 O O . PRO B 2 457 ? 305.165 275.284 241.196 1.00 42.30 457 PRO B O 1
ATOM 9186 N N . VAL B 2 458 ? 305.982 273.246 240.758 1.00 44.44 458 VAL B N 1
ATOM 9187 C CA . VAL B 2 458 ? 307.330 273.580 241.198 1.00 44.44 458 VAL B CA 1
ATOM 9188 C C . VAL B 2 458 ? 307.992 274.582 240.254 1.00 44.44 458 VAL B C 1
ATOM 9189 O O . VAL B 2 458 ? 308.825 275.382 240.701 1.00 44.44 458 VAL B O 1
ATOM 9193 N N . PHE B 2 459 ? 307.580 274.620 238.983 1.00 44.26 459 PHE B N 1
ATOM 9194 C CA . PHE B 2 459 ? 308.178 275.552 238.028 1.00 44.26 459 PHE B CA 1
ATOM 9195 C C . PHE B 2 459 ? 307.800 276.985 238.370 1.00 44.26 459 PHE B C 1
ATOM 9196 O O . PHE B 2 459 ? 308.657 277.873 238.404 1.00 44.26 459 PHE B O 1
ATOM 9204 N N . ALA B 2 460 ? 306.513 277.228 238.631 1.00 45.48 460 ALA B N 1
ATOM 9205 C CA . ALA B 2 460 ? 306.080 278.563 239.023 1.00 45.48 460 ALA B CA 1
ATOM 9206 C C . ALA B 2 460 ? 306.493 278.891 240.447 1.00 45.48 460 ALA B C 1
ATOM 9207 O O . ALA B 2 460 ? 306.802 280.048 240.742 1.00 45.48 460 ALA B O 1
ATOM 9209 N N . GLN B 2 461 ? 306.521 277.895 241.338 1.00 48.08 461 GLN B N 1
ATOM 9210 C CA . GLN B 2 461 ? 307.002 278.129 242.695 1.00 48.08 461 GLN B CA 1
ATOM 9211 C C . GLN B 2 461 ? 308.495 278.401 242.731 1.00 48.08 461 GLN B C 1
ATOM 9212 O O . GLN B 2 461 ? 308.982 278.992 243.698 1.00 48.08 461 GLN B O 1
ATOM 9218 N N . TRP B 2 462 ? 309.229 277.970 241.710 1.00 48.90 462 TRP B N 1
ATOM 9219 C CA . TRP B 2 462 ? 310.603 278.418 241.553 1.00 48.90 462 TRP B CA 1
ATOM 9220 C C . TRP B 2 462 ? 310.648 279.898 241.211 1.00 48.90 462 TRP B C 1
ATOM 9221 O O . TRP B 2 462 ? 311.485 280.635 241.740 1.00 48.90 462 TRP B O 1
ATOM 9232 N N . ILE B 2 463 ? 309.722 280.353 240.364 1.00 48.94 463 ILE B N 1
ATOM 9233 C CA . ILE B 2 463 ? 309.768 281.709 239.826 1.00 48.94 463 ILE B CA 1
ATOM 9234 C C . ILE B 2 463 ? 309.390 282.733 240.893 1.00 48.94 463 ILE B C 1
ATOM 9235 O O . ILE B 2 463 ? 309.970 283.826 240.956 1.00 48.94 463 ILE B O 1
ATOM 9240 N N . GLN B 2 464 ? 308.452 282.387 241.777 1.00 49.88 464 GLN B N 1
ATOM 9241 C CA . GLN B 2 464 ? 308.227 283.215 242.958 1.00 49.88 464 GLN B CA 1
ATOM 9242 C C . GLN B 2 464 ? 309.437 283.209 243.878 1.00 49.88 464 GLN B C 1
ATOM 9243 O O . GLN B 2 464 ? 309.782 284.245 244.454 1.00 49.88 464 GLN B O 1
ATOM 9249 N N . SER B 2 465 ? 310.105 282.065 244.006 1.00 53.94 465 SER B N 1
ATOM 9250 C CA . SER B 2 465 ? 311.341 282.021 244.771 1.00 53.94 465 SER B CA 1
ATOM 9251 C C . SER B 2 465 ? 312.489 282.681 244.019 1.00 53.94 465 SER B C 1
ATOM 9252 O O . SER B 2 465 ? 313.468 283.109 244.638 1.00 53.94 465 SER B O 1
ATOM 9255 N N . VAL B 2 466 ? 312.393 282.765 242.690 1.00 55.02 466 VAL B N 1
ATOM 9256 C CA . VAL B 2 466 ? 313.327 283.578 241.919 1.00 55.02 466 VAL B CA 1
ATOM 9257 C C . VAL B 2 466 ? 313.009 285.060 242.098 1.00 55.02 466 VAL B C 1
ATOM 9258 O O . VAL B 2 466 ? 313.911 285.905 242.140 1.00 55.02 466 VAL B O 1
ATOM 9262 N N . HIS B 2 467 ? 311.745 285.404 242.275 1.00 54.55 467 HIS B N 1
ATOM 9263 C CA . HIS B 2 467 ? 311.411 286.800 242.499 1.00 54.55 467 HIS B CA 1
ATOM 9264 C C . HIS B 2 467 ? 311.511 287.211 243.956 1.00 54.55 467 HIS B C 1
ATOM 9265 O O . HIS B 2 467 ? 311.422 288.406 244.250 1.00 54.55 467 HIS B O 1
ATOM 9272 N N . GLY B 2 468 ? 311.699 286.266 244.868 1.00 57.13 468 GLY B N 1
ATOM 9273 C CA . GLY B 2 468 ? 312.009 286.630 246.232 1.00 57.13 468 GLY B CA 1
ATOM 9274 C C . GLY B 2 468 ? 311.134 286.014 247.299 1.00 57.13 468 GLY B C 1
ATOM 9275 O O . GLY B 2 468 ? 311.375 286.236 248.486 1.00 57.13 468 GLY B O 1
ATOM 9276 N N . LYS B 2 469 ? 310.130 285.234 246.909 1.00 56.05 469 LYS B N 1
ATOM 9277 C CA . LYS B 2 469 ? 309.226 284.631 247.883 1.00 56.05 469 LYS B CA 1
ATOM 9278 C C . LYS B 2 469 ? 309.940 283.499 248.611 1.00 56.05 469 LYS B C 1
ATOM 9279 O O . LYS B 2 469 ? 310.103 282.404 248.065 1.00 56.05 469 LYS B O 1
ATOM 9285 N N . SER B 2 470 ? 310.363 283.761 249.848 1.00 59.11 470 SER B N 1
ATOM 9286 C CA . SER B 2 470 ? 311.114 282.806 250.649 1.00 59.11 470 SER B CA 1
ATOM 9287 C C . SER B 2 470 ? 310.218 281.883 251.464 1.00 59.11 470 SER B C 1
ATOM 9288 O O . SER B 2 470 ? 310.677 281.301 252.453 1.00 59.11 470 SER B O 1
ATOM 9291 N N . LEU B 2 471 ? 308.951 281.743 251.078 1.00 57.58 471 LEU B N 1
ATOM 9292 C CA . LEU B 2 471 ? 308.048 280.845 251.787 1.00 57.58 471 LEU B CA 1
ATOM 9293 C C . LEU B 2 471 ? 308.356 279.389 251.461 1.00 57.58 471 LEU B C 1
ATOM 9294 O O . LEU B 2 471 ? 308.358 278.530 252.350 1.00 57.58 471 LEU B O 1
ATOM 9299 N N . TYR B 2 472 ? 308.625 279.097 250.187 1.00 56.44 472 TYR B N 1
ATOM 9300 C CA . TYR B 2 472 ? 308.840 277.717 249.762 1.00 56.44 472 TYR B CA 1
ATOM 9301 C C . TYR B 2 472 ? 310.187 277.192 250.242 1.00 56.44 472 TYR B C 1
ATOM 9302 O O . TYR B 2 472 ? 310.265 276.120 250.852 1.00 56.44 472 TYR B O 1
ATOM 9311 N N . GLY B 2 473 ? 311.257 277.938 249.985 1.00 60.04 473 GLY B N 1
ATOM 9312 C CA . GLY B 2 473 ? 312.585 277.514 250.382 1.00 60.04 473 GLY B CA 1
ATOM 9313 C C . GLY B 2 473 ? 313.413 276.911 249.265 1.00 60.04 473 GLY B C 1
ATOM 9314 O O . GLY B 2 473 ? 314.036 275.861 249.446 1.00 60.04 473 GLY B O 1
ATOM 9315 N N . PHE B 2 474 ? 313.435 277.566 248.104 1.00 58.91 474 PHE B N 1
ATOM 9316 C CA . PHE B 2 474 ? 314.282 277.119 247.006 1.00 58.91 474 PHE B CA 1
ATOM 9317 C C . PHE B 2 474 ? 315.692 277.682 247.106 1.00 58.91 474 PHE B C 1
ATOM 9318 O O . PHE B 2 474 ? 316.645 277.022 246.671 1.00 58.91 474 PHE B O 1
ATOM 9326 N N . GLU B 2 475 ? 315.822 278.902 247.635 1.00 64.29 475 GLU B N 1
ATOM 9327 C CA . GLU B 2 475 ? 317.083 279.495 248.100 1.00 64.29 475 GLU B CA 1
ATOM 9328 C C . GLU B 2 475 ? 318.093 279.731 246.981 1.00 64.29 475 GLU B C 1
ATOM 9329 O O . GLU B 2 475 ? 319.301 279.632 247.196 1.00 64.29 475 GLU B O 1
ATOM 9335 N N . VAL B 2 476 ? 317.615 280.048 245.780 1.00 64.43 476 VAL B N 1
ATOM 9336 C CA . VAL B 2 476 ? 318.441 280.628 244.727 1.00 64.43 476 VAL B CA 1
ATOM 9337 C C . VAL B 2 476 ? 317.720 281.861 244.204 1.00 64.43 476 VAL B C 1
ATOM 9338 O O . VAL B 2 476 ? 316.492 281.958 244.307 1.00 64.43 476 VAL B O 1
ATOM 9342 N N . LEU B 2 477 ? 318.500 282.821 243.677 1.00 63.52 477 LEU B N 1
ATOM 9343 C CA . LEU B 2 477 ? 317.988 283.990 242.956 1.00 63.52 477 LEU B CA 1
ATOM 9344 C C . LEU B 2 477 ? 317.038 284.867 243.766 1.00 63.52 477 LEU B C 1
ATOM 9345 O O . LEU B 2 477 ? 315.829 284.651 243.713 1.00 63.52 477 LEU B O 1
ATOM 9350 N N . LEU B 2 478 ? 317.579 285.727 244.636 1.00 64.16 478 LEU B N 1
ATOM 9351 C CA . LEU B 2 478 ? 316.895 286.768 245.441 1.00 64.16 478 LEU B CA 1
ATOM 9352 C C . LEU B 2 478 ? 316.190 286.177 246.655 1.00 64.16 478 LEU B C 1
ATOM 9353 O O . LEU B 2 478 ? 315.676 286.936 247.482 1.00 64.16 478 LEU B O 1
ATOM 9358 N N . ASN B 2 479 ? 316.135 284.854 246.783 1.00 64.51 479 ASN B N 1
ATOM 9359 C CA . ASN B 2 479 ? 316.200 284.229 248.093 1.00 64.51 479 ASN B CA 1
ATOM 9360 C C . ASN B 2 479 ? 317.634 283.985 248.513 1.00 64.51 479 ASN B C 1
ATOM 9361 O O . ASN B 2 479 ? 317.921 283.936 249.713 1.00 64.51 479 ASN B O 1
ATOM 9366 N N . ASN B 2 480 ? 318.525 283.832 247.542 1.00 70.15 480 ASN B N 1
ATOM 9367 C CA . ASN B 2 480 ? 319.957 283.825 247.780 1.00 70.15 480 ASN B CA 1
ATOM 9368 C C . ASN B 2 480 ? 320.323 285.266 248.107 1.00 70.15 480 ASN B C 1
ATOM 9369 O O . ASN B 2 480 ? 320.353 286.121 247.218 1.00 70.15 480 ASN B O 1
ATOM 9374 N N . ALA B 2 481 ? 320.593 285.535 249.387 1.00 74.66 481 ALA B N 1
ATOM 9375 C CA . ALA B 2 481 ? 320.983 286.875 249.808 1.00 74.66 481 ALA B CA 1
ATOM 9376 C C . ALA B 2 481 ? 322.360 287.269 249.290 1.00 74.66 481 ALA B C 1
ATOM 9377 O O . ALA B 2 481 ? 322.680 288.462 249.264 1.00 74.66 481 ALA B O 1
ATOM 9379 N N . ASP B 2 482 ? 323.171 286.298 248.869 1.00 77.08 482 ASP B N 1
ATOM 9380 C CA . ASP B 2 482 ? 324.519 286.537 248.380 1.00 77.08 482 ASP B CA 1
ATOM 9381 C C . ASP B 2 482 ? 324.632 286.348 246.871 1.00 77.08 482 ASP B C 1
ATOM 9382 O O . ASP B 2 482 ? 325.741 286.182 246.354 1.00 77.08 482 ASP B O 1
ATOM 9387 N N . SER B 2 483 ? 323.509 286.369 246.158 1.00 75.62 483 SER B N 1
ATOM 9388 C CA . SER B 2 483 ? 323.516 286.275 244.707 1.00 75.62 483 SER B CA 1
ATOM 9389 C C . SER B 2 483 ? 323.871 287.622 244.090 1.00 75.62 483 SER B C 1
ATOM 9390 O O . SER B 2 483 ? 323.677 288.678 244.692 1.00 75.62 483 SER B O 1
ATOM 9393 N N . ILE B 2 484 ? 324.372 287.573 242.853 1.00 75.67 484 ILE B N 1
ATOM 9394 C CA . ILE B 2 484 ? 324.871 288.784 242.206 1.00 75.67 484 ILE B CA 1
ATOM 9395 C C . ILE B 2 484 ? 323.731 289.687 241.753 1.00 75.67 484 ILE B C 1
ATOM 9396 O O . ILE B 2 484 ? 323.947 290.870 241.475 1.00 75.67 484 ILE B O 1
ATOM 9401 N N . THR B 2 485 ? 322.505 289.167 241.686 1.00 73.76 485 THR B N 1
ATOM 9402 C CA . THR B 2 485 ? 321.376 290.007 241.307 1.00 73.76 485 THR B CA 1
ATOM 9403 C C . THR B 2 485 ? 320.898 290.846 242.488 1.00 73.76 485 THR B C 1
ATOM 9404 O O . THR B 2 485 ? 320.614 292.039 242.331 1.00 73.76 485 THR B O 1
ATOM 9408 N N . ARG B 2 486 ? 320.834 290.253 243.682 1.00 74.23 486 ARG B N 1
ATOM 9409 C CA . ARG B 2 486 ? 320.433 291.018 244.858 1.00 74.23 486 ARG B CA 1
ATOM 9410 C C . ARG B 2 486 ? 321.559 291.932 245.333 1.00 74.23 486 ARG B C 1
ATOM 9411 O O . ARG B 2 486 ? 321.303 293.015 245.870 1.00 74.23 486 ARG B O 1
ATOM 9419 N N . VAL B 2 487 ? 322.810 291.519 245.142 1.00 78.69 487 VAL B N 1
ATOM 9420 C CA . VAL B 2 487 ? 323.944 292.321 245.598 1.00 78.69 487 VAL B CA 1
ATOM 9421 C C . VAL B 2 487 ? 324.248 293.458 244.629 1.00 78.69 487 VAL B C 1
ATOM 9422 O O . VAL B 2 487 ? 324.451 294.598 245.061 1.00 78.69 487 VAL B O 1
ATOM 9426 N N . ALA B 2 488 ? 324.228 293.165 243.314 1.00 79.58 488 ALA B N 1
ATOM 9427 C CA . ALA B 2 488 ? 324.563 294.056 242.200 1.00 79.58 488 ALA B CA 1
ATOM 9428 C C . ALA B 2 488 ? 325.943 294.673 242.391 1.00 79.58 488 ALA B C 1
ATOM 9429 O O . ALA B 2 488 ? 326.053 295.864 242.710 1.00 79.58 488 ALA B O 1
ATOM 9431 N N . PRO B 2 489 ? 327.016 293.901 242.191 1.00 82.32 489 PRO B N 1
ATOM 9432 C CA . PRO B 2 489 ? 328.349 294.370 242.601 1.00 82.32 489 PRO B CA 1
ATOM 9433 C C . PRO B 2 489 ? 328.970 295.399 241.671 1.00 82.32 489 PRO B C 1
ATOM 9434 O O . PRO B 2 489 ? 330.115 295.802 241.911 1.00 82.32 489 PRO B O 1
ATOM 9438 N N . GLY B 2 490 ? 328.275 295.828 240.617 1.00 83.82 490 GLY B N 1
ATOM 9439 C CA . GLY B 2 490 ? 328.851 296.815 239.724 1.00 83.82 490 GLY B CA 1
ATOM 9440 C C . GLY B 2 490 ? 328.852 298.222 240.288 1.00 83.82 490 GLY B C 1
ATOM 9441 O O . GLY B 2 490 ? 329.900 298.871 240.337 1.00 83.82 490 GLY B O 1
ATOM 9442 N N . SER B 2 491 ? 327.690 298.714 240.723 1.00 84.31 491 SER B N 1
ATOM 9443 C CA . SER B 2 491 ? 327.574 300.112 241.130 1.00 84.31 491 SER B CA 1
ATOM 9444 C C . SER B 2 491 ? 326.719 300.362 242.366 1.00 84.31 491 SER B C 1
ATOM 9445 O O . SER B 2 491 ? 326.271 301.501 242.532 1.00 84.31 491 SER B O 1
ATOM 9448 N N . ALA B 2 492 ? 326.452 299.346 243.205 1.00 84.08 492 ALA B N 1
ATOM 9449 C CA . ALA B 2 492 ? 325.685 299.456 244.462 1.00 84.08 492 ALA B CA 1
ATOM 9450 C C . ALA B 2 492 ? 324.264 299.973 244.223 1.00 84.08 492 ALA B C 1
ATOM 9451 O O . ALA B 2 492 ? 323.778 300.870 244.914 1.00 84.08 492 ALA B O 1
ATOM 9453 N N . GLN B 2 493 ? 323.602 299.394 243.225 1.00 78.10 493 GLN B N 1
ATOM 9454 C CA . GLN B 2 493 ? 322.258 299.676 242.719 1.00 78.10 493 GLN B CA 1
ATOM 9455 C C . GLN B 2 493 ? 320.995 299.245 243.490 1.00 78.10 493 GLN B C 1
ATOM 9456 O O . GLN B 2 493 ? 319.941 299.845 243.251 1.00 78.10 493 GLN B O 1
ATOM 9462 N N . PRO B 2 494 ? 321.005 298.217 244.405 1.00 74.32 494 PRO B N 1
ATOM 9463 C CA . PRO B 2 494 ? 319.811 297.361 244.554 1.00 74.32 494 PRO B CA 1
ATOM 9464 C C . PRO B 2 494 ? 318.622 297.937 245.317 1.00 74.32 494 PRO B C 1
ATOM 9465 O O . PRO B 2 494 ? 317.781 297.167 245.786 1.00 74.32 494 PRO B O 1
ATOM 9469 N N . ILE B 2 495 ? 318.556 299.261 245.457 1.00 69.46 495 ILE B N 1
ATOM 9470 C CA . ILE B 2 495 ? 317.704 299.994 246.393 1.00 69.46 495 ILE B CA 1
ATOM 9471 C C . ILE B 2 495 ? 316.207 299.676 246.366 1.00 69.46 495 ILE B C 1
ATOM 9472 O O . ILE B 2 495 ? 315.517 299.883 247.370 1.00 69.46 495 ILE B O 1
ATOM 9477 N N . TRP B 2 496 ? 315.678 299.185 245.242 1.00 63.88 496 TRP B N 1
ATOM 9478 C CA . TRP B 2 496 ? 314.242 298.926 245.203 1.00 63.88 496 TRP B CA 1
ATOM 9479 C C . TRP B 2 496 ? 313.881 297.563 245.770 1.00 63.88 496 TRP B C 1
ATOM 9480 O O . TRP B 2 496 ? 312.699 297.290 245.997 1.00 63.88 496 TRP B O 1
ATOM 9491 N N . LEU B 2 497 ? 314.862 296.708 245.978 1.00 65.23 497 LEU B N 1
ATOM 9492 C CA . LEU B 2 497 ? 314.664 295.377 246.537 1.00 65.23 497 LEU B CA 1
ATOM 9493 C C . LEU B 2 497 ? 314.325 295.348 248.032 1.00 65.23 497 LEU B C 1
ATOM 9494 O O . LEU B 2 497 ? 313.670 294.388 248.453 1.00 65.23 497 LEU B O 1
ATOM 9499 N N . PRO B 2 498 ? 314.772 296.294 248.885 1.00 64.37 498 PRO B N 1
ATOM 9500 C CA . PRO B 2 498 ? 314.161 296.362 250.227 1.00 64.37 498 PRO B CA 1
ATOM 9501 C C . PRO B 2 498 ? 312.659 296.602 250.226 1.00 64.37 498 PRO B C 1
ATOM 9502 O O . PRO B 2 498 ? 311.957 296.069 251.092 1.00 64.37 498 PRO B O 1
ATOM 9506 N N . GLY B 2 499 ? 312.138 297.377 249.274 1.00 62.27 499 GLY B N 1
ATOM 9507 C CA . GLY B 2 499 ? 310.705 297.601 249.228 1.00 62.27 499 GLY B CA 1
ATOM 9508 C C . GLY B 2 499 ? 309.925 296.439 248.658 1.00 62.27 499 GLY B C 1
ATOM 9509 O O . GLY B 2 499 ? 308.820 296.150 249.123 1.00 62.27 499 GLY B O 1
ATOM 9510 N N . TRP B 2 500 ? 310.484 295.752 247.658 1.00 60.12 500 TRP B N 1
ATOM 9511 C CA . TRP B 2 500 ? 309.782 294.642 247.021 1.00 60.12 500 TRP B CA 1
ATOM 9512 C C . TRP B 2 500 ? 309.740 293.419 247.929 1.00 60.12 500 TRP B C 1
ATOM 9513 O O . TRP B 2 500 ? 308.713 292.739 248.012 1.00 60.12 500 TRP B O 1
ATOM 9524 N N . LEU B 2 501 ? 310.846 293.122 248.611 1.00 62.43 501 LEU B N 1
ATOM 9525 C CA . LEU B 2 501 ? 310.970 291.894 249.389 1.00 62.43 501 LEU B CA 1
ATOM 9526 C C . LEU B 2 501 ? 310.202 291.933 250.702 1.00 62.43 501 LEU B C 1
ATOM 9527 O O . LEU B 2 501 ? 310.064 290.889 251.348 1.00 62.43 501 LEU B O 1
ATOM 9532 N N . ASP B 2 502 ? 309.718 293.100 251.122 1.00 62.85 502 ASP B N 1
ATOM 9533 C CA . ASP B 2 502 ? 308.828 293.180 252.271 1.00 62.85 502 ASP B CA 1
ATOM 9534 C C . ASP B 2 502 ? 307.369 293.007 251.887 1.00 62.85 502 ASP B C 1
ATOM 9535 O O . ASP B 2 502 ? 306.506 293.012 252.770 1.00 62.85 502 ASP B O 1
ATOM 9540 N N . ALA B 2 503 ? 307.075 292.858 250.598 1.00 60.85 503 ALA B N 1
ATOM 9541 C CA . ALA B 2 503 ? 305.710 292.710 250.114 1.00 60.85 503 ALA B CA 1
ATOM 9542 C C . ALA B 2 503 ? 305.403 291.292 249.655 1.00 60.85 503 ALA B C 1
ATOM 9543 O O . ALA B 2 503 ? 304.378 290.727 250.045 1.00 60.85 503 ALA B O 1
ATOM 9545 N N . ILE B 2 504 ? 306.276 290.709 248.828 1.00 59.00 504 ILE B N 1
ATOM 9546 C CA . ILE B 2 504 ? 306.045 289.367 248.300 1.00 59.00 504 ILE B CA 1
ATOM 9547 C C . ILE B 2 504 ? 306.154 288.322 249.410 1.00 59.00 504 ILE B C 1
ATOM 9548 O O . ILE B 2 504 ? 305.413 287.331 249.415 1.00 59.00 504 ILE B O 1
ATOM 9553 N N . ASN B 2 505 ? 307.014 288.555 250.402 1.00 61.35 505 ASN B N 1
ATOM 9554 C CA . ASN B 2 505 ? 307.142 287.632 251.520 1.00 61.35 505 ASN B CA 1
ATOM 9555 C C . ASN B 2 505 ? 306.016 287.762 252.531 1.00 61.35 505 ASN B C 1
ATOM 9556 O O . ASN B 2 505 ? 305.770 286.814 253.284 1.00 61.35 505 ASN B O 1
ATOM 9561 N N . SER B 2 506 ? 305.338 288.904 252.577 1.00 62.30 506 SER B N 1
ATOM 9562 C CA . SER B 2 506 ? 304.274 289.113 253.550 1.00 62.30 506 SER B CA 1
ATOM 9563 C C . SER B 2 506 ? 302.944 288.674 252.952 1.00 62.30 506 SER B C 1
ATOM 9564 O O . SER B 2 506 ? 302.603 289.061 251.829 1.00 62.30 506 SER B O 1
ATOM 9567 N N . GLY B 2 507 ? 302.198 287.866 253.702 1.00 63.09 507 GLY B N 1
ATOM 9568 C CA . GLY B 2 507 ? 300.938 287.333 253.225 1.00 63.09 507 GLY B CA 1
ATOM 9569 C C . GLY B 2 507 ? 299.747 288.196 253.576 1.00 63.09 507 GLY B C 1
ATOM 9570 O O . GLY B 2 507 ? 298.787 287.725 254.190 1.00 63.09 507 GLY B O 1
ATOM 9571 N N . ASN B 2 508 ? 299.803 289.472 253.189 1.00 61.82 508 ASN B N 1
ATOM 9572 C CA . ASN B 2 508 ? 298.715 290.410 253.425 1.00 61.82 508 ASN B CA 1
ATOM 9573 C C . ASN B 2 508 ? 298.122 290.945 252.128 1.00 61.82 508 ASN B C 1
ATOM 9574 O O . ASN B 2 508 ? 297.112 291.655 252.172 1.00 61.82 508 ASN B O 1
ATOM 9579 N N . ASN B 2 509 ? 298.715 290.629 250.980 1.00 55.53 509 ASN B N 1
ATOM 9580 C CA . ASN B 2 509 ? 298.269 291.175 249.707 1.00 55.53 509 ASN B CA 1
ATOM 9581 C C . ASN B 2 509 ? 298.238 290.049 248.680 1.00 55.53 509 ASN B C 1
ATOM 9582 O O . ASN B 2 509 ? 298.389 288.870 249.015 1.00 55.53 509 ASN B O 1
ATOM 9587 N N . SER B 2 510 ? 298.038 290.420 247.416 1.00 49.32 510 SER B N 1
ATOM 9588 C CA . SER B 2 510 ? 297.966 289.468 246.319 1.00 49.32 510 SER B CA 1
ATOM 9589 C C . SER B 2 510 ? 299.200 289.515 245.427 1.00 49.32 510 SER B C 1
ATOM 9590 O O . SER B 2 510 ? 299.112 289.187 244.240 1.00 49.32 510 SER B O 1
ATOM 9593 N N . LEU B 2 511 ? 300.344 289.919 245.969 1.00 49.71 511 LEU B N 1
ATOM 9594 C CA . LEU B 2 511 ? 301.590 289.927 245.209 1.00 49.71 511 LEU B CA 1
ATOM 9595 C C . LEU B 2 511 ? 302.182 288.526 245.255 1.00 49.71 511 LEU B C 1
ATOM 9596 O O . LEU B 2 511 ? 302.684 288.095 246.297 1.00 49.71 511 LEU B O 1
ATOM 9601 N N . PHE B 2 512 ? 302.115 287.823 244.114 1.00 47.39 512 PHE B N 1
ATOM 9602 C CA . PHE B 2 512 ? 302.651 286.471 243.920 1.00 47.39 512 PHE B CA 1
ATOM 9603 C C . PHE B 2 512 ? 302.038 285.491 244.926 1.00 47.39 512 PHE B C 1
ATOM 9604 O O . PHE B 2 512 ? 302.670 285.075 245.898 1.00 47.39 512 PHE B O 1
ATOM 9612 N N . LEU B 2 513 ? 300.750 285.227 244.698 1.00 45.03 513 LEU B N 1
ATOM 9613 C CA . LEU B 2 513 ? 299.924 284.405 245.577 1.00 45.03 513 LEU B CA 1
ATOM 9614 C C . LEU B 2 513 ? 300.509 283.012 245.788 1.00 45.03 513 LEU B C 1
ATOM 9615 O O . LEU B 2 513 ? 301.124 282.428 244.894 1.00 45.03 513 LEU B O 1
ATOM 9620 N N . THR B 2 514 ? 300.311 282.490 246.995 1.00 44.42 514 THR B N 1
ATOM 9621 C CA . THR B 2 514 ? 300.767 281.149 247.337 1.00 44.42 514 THR B CA 1
ATOM 9622 C C . THR B 2 514 ? 299.943 280.120 246.577 1.00 44.42 514 THR B C 1
ATOM 9623 O O . THR B 2 514 ? 298.727 280.028 246.765 1.00 44.42 514 THR B O 1
ATOM 9627 N N . ILE B 2 515 ? 300.596 279.354 245.712 1.00 42.39 515 ILE B N 1
ATOM 9628 C CA . ILE B 2 515 ? 299.900 278.401 244.865 1.00 42.39 515 ILE B CA 1
ATOM 9629 C C . ILE B 2 515 ? 300.214 276.983 245.320 1.00 42.39 515 ILE B C 1
ATOM 9630 O O . ILE B 2 515 ? 301.252 276.701 245.925 1.00 42.39 515 ILE B O 1
ATOM 9635 N N . GLY B 2 516 ? 299.283 276.083 245.022 1.00 40.21 516 GLY B N 1
ATOM 9636 C CA . GLY B 2 516 ? 299.430 274.679 245.312 1.00 40.21 516 GLY B CA 1
ATOM 9637 C C . GLY B 2 516 ? 298.965 273.856 244.131 1.00 40.21 516 GLY B C 1
ATOM 9638 O O . GLY B 2 516 ? 298.829 274.369 243.020 1.00 40.21 516 GLY B O 1
ATOM 9639 N N . PRO B 2 517 ? 298.671 272.571 244.354 1.00 39.86 517 PRO B N 1
ATOM 9640 C CA . PRO B 2 517 ? 298.373 271.679 243.224 1.00 39.86 517 PRO B CA 1
ATOM 9641 C C . PRO B 2 517 ? 297.039 271.951 242.553 1.00 39.86 517 PRO B C 1
ATOM 9642 O O . PRO B 2 517 ? 296.828 271.479 241.430 1.00 39.86 517 PRO B O 1
ATOM 9646 N N . GLY B 2 518 ? 296.131 272.681 243.204 1.00 37.44 518 GLY B N 1
ATOM 9647 C CA . GLY B 2 518 ? 294.915 273.096 242.529 1.00 37.44 518 GLY B CA 1
ATOM 9648 C C . GLY B 2 518 ? 295.183 274.140 241.467 1.00 37.44 518 GLY B C 1
ATOM 9649 O O . GLY B 2 518 ? 294.521 274.166 240.429 1.00 37.44 518 GLY B O 1
ATOM 9650 N N . ASP B 2 519 ? 296.176 275.000 241.701 1.00 37.34 519 ASP B N 1
ATOM 9651 C CA . ASP B 2 519 ? 296.571 276.002 240.721 1.00 37.34 519 ASP B CA 1
ATOM 9652 C C . ASP B 2 519 ? 297.319 275.396 239.553 1.00 37.34 519 ASP B C 1
ATOM 9653 O O . ASP B 2 519 ? 297.483 276.060 238.528 1.00 37.34 519 ASP B O 1
ATOM 9658 N N . PHE B 2 520 ? 297.812 274.172 239.704 1.00 36.34 520 PHE B N 1
ATOM 9659 C CA . PHE B 2 520 ? 298.416 273.472 238.582 1.00 36.34 520 PHE B CA 1
ATOM 9660 C C . PHE B 2 520 ? 297.371 273.130 237.533 1.00 36.34 520 PHE B C 1
ATOM 9661 O O . PHE B 2 520 ? 297.582 273.349 236.335 1.00 36.34 520 PHE B O 1
ATOM 9669 N N . LEU B 2 521 ? 296.242 272.573 237.972 1.00 34.58 521 LEU B N 1
ATOM 9670 C CA . LEU B 2 521 ? 295.278 271.986 237.053 1.00 34.58 521 LEU B CA 1
ATOM 9671 C C . LEU B 2 521 ? 294.535 273.045 236.254 1.00 34.58 521 LEU B C 1
ATOM 9672 O O . LEU B 2 521 ? 294.098 272.778 235.130 1.00 34.58 521 LEU B O 1
ATOM 9677 N N . VAL B 2 522 ? 294.396 274.248 236.804 1.00 33.79 522 VAL B N 1
ATOM 9678 C CA . VAL B 2 522 ? 293.639 275.281 236.112 1.00 33.79 522 VAL B CA 1
ATOM 9679 C C . VAL B 2 522 ? 294.479 275.936 235.032 1.00 33.79 522 VAL B C 1
ATOM 9680 O O . VAL B 2 522 ? 293.971 276.269 233.956 1.00 33.79 522 VAL B O 1
ATOM 9684 N N . HIS B 2 523 ? 295.772 276.129 235.295 1.00 34.00 523 HIS B N 1
ATOM 9685 C CA . HIS B 2 523 ? 296.655 276.743 234.316 1.00 34.00 523 HIS B CA 1
ATOM 9686 C C . HIS B 2 523 ? 296.831 275.885 233.073 1.00 34.00 523 HIS B C 1
ATOM 9687 O O . HIS B 2 523 ? 297.106 276.424 232.000 1.00 34.00 523 HIS B O 1
ATOM 9694 N N . HIS B 2 524 ? 296.656 274.575 233.185 1.00 33.93 524 HIS B N 1
ATOM 9695 C CA . HIS B 2 524 ? 296.654 273.713 232.017 1.00 33.93 524 HIS B CA 1
ATOM 9696 C C . HIS B 2 524 ? 295.287 273.616 231.368 1.00 33.93 524 HIS B C 1
ATOM 9697 O O . HIS B 2 524 ? 295.199 273.253 230.192 1.00 33.93 524 HIS B O 1
ATOM 9704 N N . ALA B 2 525 ? 294.223 273.924 232.107 1.00 31.64 525 ALA B N 1
ATOM 9705 C CA . ALA B 2 525 ? 292.941 274.179 231.464 1.00 31.64 525 ALA B CA 1
ATOM 9706 C C . ALA B 2 525 ? 292.988 275.488 230.699 1.00 31.64 525 ALA B C 1
ATOM 9707 O O . ALA B 2 525 ? 292.465 275.585 229.585 1.00 31.64 525 ALA B O 1
ATOM 9709 N N . ILE B 2 526 ? 293.630 276.498 231.287 1.00 30.98 526 ILE B N 1
ATOM 9710 C CA . ILE B 2 526 ? 293.821 277.783 230.627 1.00 30.98 526 ILE B CA 1
ATOM 9711 C C . ILE B 2 526 ? 294.688 277.622 229.386 1.00 30.98 526 ILE B C 1
ATOM 9712 O O . ILE B 2 526 ? 294.348 278.118 228.307 1.00 30.98 526 ILE B O 1
ATOM 9717 N N . ALA B 2 527 ? 295.796 276.884 229.511 1.00 31.53 527 ALA B N 1
ATOM 9718 C CA . ALA B 2 527 ? 296.666 276.612 228.371 1.00 31.53 527 ALA B CA 1
ATOM 9719 C C . ALA B 2 527 ? 295.969 275.777 227.313 1.00 31.53 527 ALA B C 1
ATOM 9720 O O . ALA B 2 527 ? 296.324 275.850 226.134 1.00 31.53 527 ALA B O 1
ATOM 9722 N N . LEU B 2 528 ? 294.991 274.972 227.718 1.00 29.57 528 LEU B N 1
ATOM 9723 C CA . LEU B 2 528 ? 294.146 274.288 226.751 1.00 29.57 528 LEU B CA 1
ATOM 9724 C C . LEU B 2 528 ? 293.240 275.273 226.032 1.00 29.57 528 LEU B C 1
ATOM 9725 O O . LEU B 2 528 ? 292.989 275.130 224.831 1.00 29.57 528 LEU B O 1
ATOM 9730 N N . GLY B 2 529 ? 292.750 276.286 226.748 1.00 30.84 529 GLY B N 1
ATOM 9731 C CA . GLY B 2 529 ? 291.831 277.230 226.138 1.00 30.84 529 GLY B CA 1
ATOM 9732 C C . GLY B 2 529 ? 292.510 278.168 225.159 1.00 30.84 529 GLY B C 1
ATOM 9733 O O . GLY B 2 529 ? 291.979 278.436 224.080 1.00 30.84 529 GLY B O 1
ATOM 9734 N N . LEU B 2 530 ? 293.689 278.680 225.522 1.00 30.48 530 LEU B N 1
ATOM 9735 C CA . LEU B 2 530 ? 294.416 279.571 224.628 1.00 30.48 530 LEU B CA 1
ATOM 9736 C C . LEU B 2 530 ? 294.947 278.829 223.414 1.00 30.48 530 LEU B C 1
ATOM 9737 O O . LEU B 2 530 ? 295.114 279.430 222.351 1.00 30.48 530 LEU B O 1
ATOM 9742 N N . HIS B 2 531 ? 295.213 277.533 223.545 1.00 31.37 531 HIS B N 1
ATOM 9743 C CA . HIS B 2 531 ? 295.669 276.768 222.395 1.00 31.37 531 HIS B CA 1
ATOM 9744 C C . HIS B 2 531 ? 294.511 276.390 221.492 1.00 31.37 531 HIS B C 1
ATOM 9745 O O . HIS B 2 531 ? 294.656 276.391 220.267 1.00 31.37 531 HIS B O 1
ATOM 9752 N N . THR B 2 532 ? 293.354 276.074 222.076 1.00 29.42 532 THR B N 1
ATOM 9753 C CA . THR B 2 532 ? 292.218 275.661 221.262 1.00 29.42 532 THR B CA 1
ATOM 9754 C C . THR B 2 532 ? 291.594 276.848 220.548 1.00 29.42 532 THR B C 1
ATOM 9755 O O . THR B 2 532 ? 291.252 276.742 219.371 1.00 29.42 532 THR B O 1
ATOM 9759 N N . THR B 2 533 ? 291.460 277.986 221.237 1.00 30.17 533 THR B N 1
ATOM 9760 C CA . THR B 2 533 ? 290.924 279.187 220.603 1.00 30.17 533 THR B CA 1
ATOM 9761 C C . THR B 2 533 ? 291.834 279.670 219.489 1.00 30.17 533 THR B C 1
ATOM 9762 O O . THR B 2 533 ? 291.358 280.123 218.447 1.00 30.17 533 THR B O 1
ATOM 9766 N N . THR B 2 534 ? 293.148 279.557 219.683 1.00 31.41 534 THR B N 1
ATOM 9767 C CA . THR B 2 534 ? 294.077 279.818 218.595 1.00 31.41 534 THR B CA 1
ATOM 9768 C C . THR B 2 534 ? 293.926 278.804 217.476 1.00 31.41 534 THR B C 1
ATOM 9769 O O . THR B 2 534 ? 294.057 279.168 216.305 1.00 31.41 534 THR B O 1
ATOM 9773 N N . LEU B 2 535 ? 293.625 277.545 217.816 1.00 31.21 535 LEU B N 1
ATOM 9774 C CA . LEU B 2 535 ? 293.505 276.493 216.808 1.00 31.21 535 LEU B CA 1
ATOM 9775 C C . LEU B 2 535 ? 292.345 276.759 215.861 1.00 31.21 535 LEU B C 1
ATOM 9776 O O . LEU B 2 535 ? 292.472 276.555 214.652 1.00 31.21 535 LEU B O 1
ATOM 9781 N N . ILE B 2 536 ? 291.220 277.240 216.390 1.00 31.08 536 ILE B N 1
ATOM 9782 C CA . ILE B 2 536 ? 290.068 277.549 215.550 1.00 31.08 536 ILE B CA 1
ATOM 9783 C C . ILE B 2 536 ? 290.318 278.815 214.752 1.00 31.08 536 ILE B C 1
ATOM 9784 O O . ILE B 2 536 ? 289.938 278.919 213.581 1.00 31.08 536 ILE B O 1
ATOM 9789 N N . LEU B 2 537 ? 290.953 279.798 215.379 1.00 32.07 537 LEU B N 1
ATOM 9790 C CA . LEU B 2 537 ? 291.151 281.092 214.751 1.00 32.07 537 LEU B CA 1
ATOM 9791 C C . LEU B 2 537 ? 292.201 281.033 213.656 1.00 32.07 537 LEU B C 1
ATOM 9792 O O . LEU B 2 537 ? 292.050 281.690 212.624 1.00 32.07 537 LEU B O 1
ATOM 9797 N N . VAL B 2 538 ? 293.269 280.252 213.848 1.00 35.28 538 VAL B N 1
ATOM 9798 C CA . VAL B 2 538 ? 294.229 280.081 212.761 1.00 35.28 538 VAL B CA 1
ATOM 9799 C C . VAL B 2 538 ? 293.796 279.005 211.784 1.00 35.28 538 VAL B C 1
ATOM 9800 O O . VAL B 2 538 ? 294.422 278.859 210.729 1.00 35.28 538 VAL B O 1
ATOM 9804 N N . LYS B 2 539 ? 292.753 278.237 212.104 1.00 35.93 539 LYS B N 1
ATOM 9805 C CA . LYS B 2 539 ? 292.188 277.340 211.105 1.00 35.93 539 LYS B CA 1
ATOM 9806 C C . LYS B 2 539 ? 291.538 278.136 209.989 1.00 35.93 539 LYS B C 1
ATOM 9807 O O . LYS B 2 539 ? 291.932 278.024 208.827 1.00 35.93 539 LYS B O 1
ATOM 9813 N N . GLY B 2 540 ? 290.565 278.981 210.331 1.00 38.91 540 GLY B N 1
ATOM 9814 C CA . GLY B 2 540 ? 289.900 279.783 209.324 1.00 38.91 540 GLY B CA 1
ATOM 9815 C C . GLY B 2 540 ? 290.713 280.939 208.795 1.00 38.91 540 GLY B C 1
ATOM 9816 O O . GLY B 2 540 ? 290.348 281.512 207.767 1.00 38.91 540 GLY B O 1
ATOM 9817 N N . ALA B 2 541 ? 291.792 281.314 209.479 1.00 39.80 541 ALA B N 1
ATOM 9818 C CA . ALA B 2 541 ? 292.695 282.312 208.923 1.00 39.80 541 ALA B CA 1
ATOM 9819 C C . ALA B 2 541 ? 293.459 281.739 207.741 1.00 39.80 541 ALA B C 1
ATOM 9820 O O . ALA B 2 541 ? 293.390 282.264 206.626 1.00 39.80 541 ALA B O 1
ATOM 9822 N N . LEU B 2 542 ? 294.176 280.639 207.965 1.00 41.76 542 LEU B N 1
ATOM 9823 C CA . LEU B 2 542 ? 295.005 280.064 206.914 1.00 41.76 542 LEU B CA 1
ATOM 9824 C C . LEU B 2 542 ? 294.170 279.368 205.847 1.00 41.76 542 LEU B C 1
ATOM 9825 O O . LEU B 2 542 ? 294.538 279.389 204.669 1.00 41.76 542 LEU B O 1
ATOM 9830 N N . ASP B 2 543 ? 293.037 278.776 206.225 1.00 45.07 543 ASP B N 1
ATOM 9831 C CA . ASP B 2 543 ? 292.132 278.142 205.274 1.00 45.07 543 ASP B CA 1
ATOM 9832 C C . ASP B 2 543 ? 291.023 279.079 204.816 1.00 45.07 543 ASP B C 1
ATOM 9833 O O . ASP B 2 543 ? 289.901 278.633 204.549 1.00 45.07 543 ASP B O 1
ATOM 9838 N N . ALA B 2 544 ? 291.304 280.377 204.743 1.00 46.46 544 ALA B N 1
ATOM 9839 C CA . ALA B 2 544 ? 290.346 281.330 204.210 1.00 46.46 544 ALA B CA 1
ATOM 9840 C C . ALA B 2 544 ? 290.374 281.395 202.696 1.00 46.46 544 ALA B C 1
ATOM 9841 O O . ALA B 2 544 ? 289.463 281.973 202.098 1.00 46.46 544 ALA B O 1
ATOM 9843 N N . ARG B 2 545 ? 291.393 280.824 202.066 1.00 50.92 545 ARG B N 1
ATOM 9844 C CA . ARG B 2 545 ? 291.583 280.958 200.633 1.00 50.92 545 ARG B CA 1
ATOM 9845 C C . ARG B 2 545 ? 291.373 279.663 199.865 1.00 50.92 545 ARG B C 1
ATOM 9846 O O . ARG B 2 545 ? 291.512 279.665 198.637 1.00 50.92 545 ARG B O 1
ATOM 9854 N N . GLY B 2 546 ? 291.057 278.573 200.534 1.00 49.28 546 GLY B N 1
ATOM 9855 C CA . GLY B 2 546 ? 290.727 277.344 199.840 1.00 49.28 546 GLY B CA 1
ATOM 9856 C C . GLY B 2 546 ? 291.272 276.102 200.516 1.00 49.28 546 GLY B C 1
ATOM 9857 O O . GLY B 2 546 ? 292.328 276.102 201.139 1.00 49.28 546 GLY B O 1
ATOM 9858 N N . SER B 2 547 ? 290.543 275.004 200.355 1.00 46.06 547 SER B N 1
ATOM 9859 C CA . SER B 2 547 ? 290.941 273.704 200.885 1.00 46.06 547 SER B CA 1
ATOM 9860 C C . SER B 2 547 ? 290.653 272.661 199.813 1.00 46.06 547 SER B C 1
ATOM 9861 O O . SER B 2 547 ? 290.406 272.983 198.649 1.00 46.06 547 SER B O 1
ATOM 9864 N N . LYS B 2 548 ? 290.691 271.386 200.192 1.00 46.28 548 LYS B N 1
ATOM 9865 C CA . LYS B 2 548 ? 290.258 270.355 199.258 1.00 46.28 548 LYS B CA 1
ATOM 9866 C C . LYS B 2 548 ? 288.743 270.302 199.163 1.00 46.28 548 LYS B C 1
ATOM 9867 O O . LYS B 2 548 ? 288.203 269.841 198.151 1.00 46.28 548 LYS B O 1
ATOM 9873 N N . LEU B 2 549 ? 288.047 270.772 200.202 1.00 42.31 549 LEU B N 1
ATOM 9874 C CA . LEU B 2 549 ? 286.591 270.835 200.154 1.00 42.31 549 LEU B CA 1
ATOM 9875 C C . LEU B 2 549 ? 286.130 271.936 199.210 1.00 42.31 549 LEU B C 1
ATOM 9876 O O . LEU B 2 549 ? 285.481 271.664 198.194 1.00 42.31 549 LEU B O 1
ATOM 9881 N N . MET B 2 550 ? 286.471 273.183 199.519 1.00 45.54 550 MET B N 1
ATOM 9882 C CA . MET B 2 550 ? 286.188 274.315 198.641 1.00 45.54 550 MET B CA 1
ATOM 9883 C C . MET B 2 550 ? 287.497 274.998 198.278 1.00 45.54 550 MET B C 1
ATOM 9884 O O . MET B 2 550 ? 288.005 275.813 199.065 1.00 45.54 550 MET B O 1
ATOM 9889 N N . PRO B 2 551 ? 288.078 274.679 197.120 1.00 47.77 551 PRO B N 1
ATOM 9890 C CA . PRO B 2 551 ? 289.302 275.372 196.691 1.00 47.77 551 PRO B CA 1
ATOM 9891 C C . PRO B 2 551 ? 289.135 276.857 196.415 1.00 47.77 551 PRO B C 1
ATOM 9892 O O . PRO B 2 551 ? 290.112 277.603 196.551 1.00 47.77 551 PRO B O 1
ATOM 9896 N N . ASP B 2 552 ? 287.948 277.320 196.034 1.00 50.09 552 ASP B N 1
ATOM 9897 C CA . ASP B 2 552 ? 287.769 278.717 195.645 1.00 50.09 552 ASP B CA 1
ATOM 9898 C C . ASP B 2 552 ? 287.111 279.543 196.744 1.00 50.09 552 ASP B C 1
ATOM 9899 O O . ASP B 2 552 ? 286.286 280.417 196.469 1.00 50.09 552 ASP B O 1
ATOM 9904 N N . LYS B 2 553 ? 287.478 279.302 198.004 1.00 44.97 553 LYS B N 1
ATOM 9905 C CA . LYS B 2 553 ? 286.894 280.020 199.132 1.00 44.97 553 LYS B CA 1
ATOM 9906 C C . LYS B 2 553 ? 287.234 281.507 199.149 1.00 44.97 553 LYS B C 1
ATOM 9907 O O . LYS B 2 553 ? 286.631 282.248 199.929 1.00 44.97 553 LYS B O 1
ATOM 9913 N N . LYS B 2 554 ? 288.176 281.961 198.322 1.00 51.83 554 LYS B N 1
ATOM 9914 C CA . LYS B 2 554 ? 288.420 283.386 198.165 1.00 51.83 554 LYS B CA 1
ATOM 9915 C C . LYS B 2 554 ? 287.464 284.032 197.173 1.00 51.83 554 LYS B C 1
ATOM 9916 O O . LYS B 2 554 ? 287.316 285.256 197.182 1.00 51.83 554 LYS B O 1
ATOM 9922 N N . ASP B 2 555 ? 286.814 283.246 196.322 1.00 53.05 555 ASP B N 1
ATOM 9923 C CA . ASP B 2 555 ? 285.839 283.798 195.395 1.00 53.05 555 ASP B CA 1
ATOM 9924 C C . ASP B 2 555 ? 284.501 284.073 196.054 1.00 53.05 555 ASP B C 1
ATOM 9925 O O . ASP B 2 555 ? 283.673 284.776 195.466 1.00 53.05 555 ASP B O 1
ATOM 9930 N N . PHE B 2 556 ? 284.274 283.540 197.254 1.00 46.37 556 PHE B N 1
ATOM 9931 C CA . PHE B 2 556 ? 282.997 283.658 197.934 1.00 46.37 556 PHE B CA 1
ATOM 9932 C C . PHE B 2 556 ? 283.017 284.637 199.096 1.00 46.37 556 PHE B C 1
ATOM 9933 O O . PHE B 2 556 ? 281.952 284.946 199.636 1.00 46.37 556 PHE B O 1
ATOM 9941 N N . GLY B 2 557 ? 284.184 285.121 199.499 1.00 41.61 557 GLY B N 1
ATOM 9942 C CA . GLY B 2 557 ? 284.262 286.151 200.512 1.00 41.61 557 GLY B CA 1
ATOM 9943 C C . GLY B 2 557 ? 284.562 285.621 201.896 1.00 41.61 557 GLY B C 1
ATOM 9944 O O . GLY B 2 557 ? 284.756 284.427 202.130 1.00 41.61 557 GLY B O 1
ATOM 9945 N N . TYR B 2 558 ? 284.603 286.557 202.841 1.00 37.65 558 TYR B N 1
ATOM 9946 C CA . TYR B 2 558 ? 284.898 286.213 204.225 1.00 37.65 558 TYR B CA 1
ATOM 9947 C C . TYR B 2 558 ? 283.692 285.609 204.924 1.00 37.65 558 TYR B C 1
ATOM 9948 O O . TYR B 2 558 ? 283.834 284.669 205.711 1.00 37.65 558 TYR B O 1
ATOM 9957 N N . SER B 2 559 ? 282.503 286.139 204.661 1.00 37.42 559 SER B N 1
ATOM 9958 C CA . SER B 2 559 ? 281.288 285.729 205.352 1.00 37.42 559 SER B CA 1
ATOM 9959 C C . SER B 2 559 ? 280.278 285.250 204.324 1.00 37.42 559 SER B C 1
ATOM 9960 O O . SER B 2 559 ? 279.766 286.047 203.532 1.00 37.42 559 SER B O 1
ATOM 9963 N N . PHE B 2 560 ? 280.003 283.950 204.339 1.00 36.47 560 PHE B N 1
ATOM 9964 C CA . PHE B 2 560 ? 278.985 283.327 203.509 1.00 36.47 560 PHE B CA 1
ATOM 9965 C C . PHE B 2 560 ? 278.626 282.007 204.170 1.00 36.47 560 PHE B C 1
ATOM 9966 O O . PHE B 2 560 ? 279.482 281.419 204.838 1.00 36.47 560 PHE B O 1
ATOM 9974 N N . PRO B 2 561 ? 277.356 281.538 204.060 1.00 32.50 561 PRO B N 1
ATOM 9975 C CA . PRO B 2 561 ? 276.914 280.406 204.889 1.00 32.50 561 PRO B CA 1
ATOM 9976 C C . PRO B 2 561 ? 277.598 279.083 204.597 1.00 32.50 561 PRO B C 1
ATOM 9977 O O . PRO B 2 561 ? 278.222 278.488 205.482 1.00 32.50 561 PRO B O 1
ATOM 9981 N N . CYS B 2 562 ? 277.504 278.639 203.351 1.00 33.82 562 CYS B N 1
ATOM 9982 C CA . CYS B 2 562 ? 277.956 277.315 202.954 1.00 33.82 562 CYS B CA 1
ATOM 9983 C C . CYS B 2 562 ? 278.031 277.263 201.436 1.00 33.82 562 CYS B C 1
ATOM 9984 O O . CYS B 2 562 ? 277.695 278.224 200.740 1.00 33.82 562 CYS B O 1
ATOM 9987 N N . ASP B 2 563 ? 278.486 276.122 200.933 1.00 37.31 563 ASP B N 1
ATOM 9988 C CA . ASP B 2 563 ? 278.518 275.834 199.509 1.00 37.31 563 ASP B CA 1
ATOM 9989 C C . ASP B 2 563 ? 277.502 274.757 199.161 1.00 37.31 563 ASP B C 1
ATOM 9990 O O . ASP B 2 563 ? 277.615 274.089 198.135 1.00 37.31 563 ASP B O 1
ATOM 9995 N N . GLY B 2 564 ? 276.507 274.575 200.019 1.00 33.72 564 GLY B N 1
ATOM 9996 C CA . GLY B 2 564 ? 275.405 273.700 199.720 1.00 33.72 564 GLY B CA 1
ATOM 9997 C C . GLY B 2 564 ? 275.471 272.389 200.467 1.00 33.72 564 GLY B C 1
ATOM 9998 O O . GLY B 2 564 ? 276.193 272.246 201.456 1.00 33.72 564 GLY B O 1
ATOM 9999 N N . PRO B 2 565 ? 274.681 271.412 200.028 1.00 33.46 565 PRO B N 1
ATOM 10000 C CA . PRO B 2 565 ? 274.792 270.057 200.570 1.00 33.46 565 PRO B CA 1
ATOM 10001 C C . PRO B 2 565 ? 275.708 269.143 199.774 1.00 33.46 565 PRO B C 1
ATOM 10002 O O . PRO B 2 565 ? 275.950 268.013 200.207 1.00 33.46 565 PRO B O 1
ATOM 10006 N N . GLY B 2 566 ? 276.215 269.599 198.635 1.00 35.56 566 GLY B N 1
ATOM 10007 C CA . GLY B 2 566 ? 277.142 268.810 197.857 1.00 35.56 566 GLY B CA 1
ATOM 10008 C C . GLY B 2 566 ? 278.511 268.755 198.496 1.00 35.56 566 GLY B C 1
ATOM 10009 O O . GLY B 2 566 ? 278.823 269.497 199.430 1.00 35.56 566 GLY B O 1
ATOM 10010 N N . ARG B 2 567 ? 279.335 267.850 197.952 1.00 38.15 567 ARG B N 1
ATOM 10011 C CA . ARG B 2 567 ? 280.664 267.510 198.474 1.00 38.15 567 ARG B CA 1
ATOM 10012 C C . ARG B 2 567 ? 280.604 267.120 199.947 1.00 38.15 567 ARG B C 1
ATOM 10013 O O . ARG B 2 567 ? 281.459 267.495 200.749 1.00 38.15 567 ARG B O 1
ATOM 10021 N N . GLY B 2 568 ? 279.576 266.360 200.306 1.00 33.55 568 GLY B N 1
ATOM 10022 C CA . GLY B 2 568 ? 279.369 265.947 201.670 1.00 33.55 568 GLY B CA 1
ATOM 10023 C C . GLY B 2 568 ? 278.605 266.931 202.526 1.00 33.55 568 GLY B C 1
ATOM 10024 O O . GLY B 2 568 ? 278.209 266.576 203.642 1.00 33.55 568 GLY B O 1
ATOM 10025 N N . GLY B 2 569 ? 278.379 268.149 202.046 1.00 31.85 569 GLY B N 1
ATOM 10026 C CA . GLY B 2 569 ? 277.722 269.156 202.853 1.00 31.85 569 GLY B CA 1
ATOM 10027 C C . GLY B 2 569 ? 278.715 270.049 203.559 1.00 31.85 569 GLY B C 1
ATOM 10028 O O . GLY B 2 569 ? 279.601 269.563 204.262 1.00 31.85 569 GLY B O 1
ATOM 10029 N N . THR B 2 570 ? 278.592 271.359 203.376 1.00 31.72 570 THR B N 1
ATOM 10030 C CA . THR B 2 570 ? 279.647 272.266 203.800 1.00 31.72 570 THR B CA 1
ATOM 10031 C C . THR B 2 570 ? 279.180 273.308 204.807 1.00 31.72 570 THR B C 1
ATOM 10032 O O . THR B 2 570 ? 279.480 274.488 204.638 1.00 31.72 570 THR B O 1
ATOM 10036 N N . CYS B 2 571 ? 278.452 272.909 205.842 1.00 29.52 571 CYS B N 1
ATOM 10037 C CA . CYS B 2 571 ? 277.951 273.878 206.807 1.00 29.52 571 CYS B CA 1
ATOM 10038 C C . CYS B 2 571 ? 279.076 274.409 207.684 1.00 29.52 571 CYS B C 1
ATOM 10039 O O . CYS B 2 571 ? 280.007 273.679 208.021 1.00 29.52 571 CYS B O 1
ATOM 10042 N N . ASP B 2 572 ? 278.982 275.698 208.038 1.00 30.43 572 ASP B N 1
ATOM 10043 C CA . ASP B 2 572 ? 279.956 276.429 208.866 1.00 30.43 572 ASP B CA 1
ATOM 10044 C C . ASP B 2 572 ? 281.364 276.415 208.277 1.00 30.43 572 ASP B C 1
ATOM 10045 O O . ASP B 2 572 ? 282.349 276.459 209.012 1.00 30.43 572 ASP B O 1
ATOM 10050 N N . ILE B 2 573 ? 281.481 276.374 206.950 1.00 33.75 573 ILE B N 1
ATOM 10051 C CA . ILE B 2 573 ? 282.779 276.142 206.327 1.00 33.75 573 ILE B CA 1
ATOM 10052 C C . ILE B 2 573 ? 283.630 277.404 206.255 1.00 33.75 573 ILE B C 1
ATOM 10053 O O . ILE B 2 573 ? 284.861 277.306 206.181 1.00 33.75 573 ILE B O 1
ATOM 10058 N N . SER B 2 574 ? 283.025 278.585 206.342 1.00 35.68 574 SER B N 1
ATOM 10059 C CA . SER B 2 574 ? 283.685 279.804 205.909 1.00 35.68 574 SER B CA 1
ATOM 10060 C C . SER B 2 574 ? 284.690 280.278 206.950 1.00 35.68 574 SER B C 1
ATOM 10061 O O . SER B 2 574 ? 284.823 279.713 208.038 1.00 35.68 574 SER B O 1
ATOM 10064 N N . ALA B 2 575 ? 285.407 281.342 206.599 1.00 35.05 575 ALA B N 1
ATOM 10065 C CA . ALA B 2 575 ? 286.306 281.964 207.555 1.00 35.05 575 ALA B CA 1
ATOM 10066 C C . ALA B 2 575 ? 285.552 282.781 208.590 1.00 35.05 575 ALA B C 1
ATOM 10067 O O . ALA B 2 575 ? 286.100 283.055 209.660 1.00 35.05 575 ALA B O 1
ATOM 10069 N N . TRP B 2 576 ? 284.314 283.182 208.292 1.00 33.31 576 TRP B N 1
ATOM 10070 C CA . TRP B 2 576 ? 283.494 283.841 209.298 1.00 33.31 576 TRP B CA 1
ATOM 10071 C C . TRP B 2 576 ? 283.077 282.872 210.384 1.00 33.31 576 TRP B C 1
ATOM 10072 O O . TRP B 2 576 ? 283.045 283.234 211.562 1.00 33.31 576 TRP B O 1
ATOM 10083 N N . ASP B 2 577 ? 282.747 281.644 210.008 1.00 33.11 577 ASP B N 1
ATOM 10084 C CA . ASP B 2 577 ? 282.264 280.668 210.968 1.00 33.11 577 ASP B CA 1
ATOM 10085 C C . ASP B 2 577 ? 283.384 280.011 211.754 1.00 33.11 577 ASP B C 1
ATOM 10086 O O . ASP B 2 577 ? 283.099 279.180 212.612 1.00 33.11 577 ASP B O 1
ATOM 10091 N N . ALA B 2 578 ? 284.640 280.346 211.480 1.00 32.42 578 ALA B N 1
ATOM 10092 C CA . ALA B 2 578 ? 285.736 279.924 212.338 1.00 32.42 578 ALA B CA 1
ATOM 10093 C C . ALA B 2 578 ? 286.020 280.934 213.432 1.00 32.42 578 ALA B C 1
ATOM 10094 O O . ALA B 2 578 ? 286.437 280.547 214.526 1.00 32.42 578 ALA B O 1
ATOM 10096 N N . PHE B 2 579 ? 285.842 282.223 213.134 1.00 31.30 579 PHE B N 1
ATOM 10097 C CA . PHE B 2 579 ? 285.622 283.225 214.172 1.00 31.30 579 PHE B CA 1
ATOM 10098 C C . PHE B 2 579 ? 284.513 282.808 215.117 1.00 31.30 579 PHE B C 1
ATOM 10099 O O . PHE B 2 579 ? 284.683 282.824 216.339 1.00 31.30 579 PHE B O 1
ATOM 10107 N N . TYR B 2 580 ? 283.377 282.412 214.547 1.00 27.55 580 TYR B N 1
ATOM 10108 C CA . TYR B 2 580 ? 282.131 282.240 215.280 1.00 27.55 580 TYR B CA 1
ATOM 10109 C C . TYR B 2 580 ? 282.206 281.094 216.277 1.00 27.55 580 TYR B C 1
ATOM 10110 O O . TYR B 2 580 ? 281.605 281.166 217.351 1.00 27.55 580 TYR B O 1
ATOM 10119 N N . LEU B 2 581 ? 282.961 280.047 215.963 1.00 27.52 581 LEU B N 1
ATOM 10120 C CA . LEU B 2 581 ? 283.137 278.969 216.923 1.00 27.52 581 LEU B CA 1
ATOM 10121 C C . LEU B 2 581 ? 284.137 279.311 218.012 1.00 27.52 581 LEU B C 1
ATOM 10122 O O . LEU B 2 581 ? 284.048 278.756 219.110 1.00 27.52 581 LEU B O 1
ATOM 10127 N N . ALA B 2 582 ? 285.074 280.217 217.743 1.00 27.09 582 ALA B N 1
ATOM 10128 C CA . ALA B 2 582 ? 286.067 280.577 218.741 1.00 27.09 582 ALA B CA 1
ATOM 10129 C C . ALA B 2 582 ? 285.559 281.607 219.734 1.00 27.09 582 ALA B C 1
ATOM 10130 O O . ALA B 2 582 ? 286.235 281.864 220.732 1.00 27.09 582 ALA B O 1
ATOM 10132 N N . VAL B 2 583 ? 284.396 282.208 219.484 1.00 26.16 583 VAL B N 1
ATOM 10133 C CA . VAL B 2 583 ? 283.828 283.119 220.466 1.00 26.16 583 VAL B CA 1
ATOM 10134 C C . VAL B 2 583 ? 283.236 282.322 221.616 1.00 26.16 583 VAL B C 1
ATOM 10135 O O . VAL B 2 583 ? 283.232 282.780 222.765 1.00 26.16 583 VAL B O 1
ATOM 10139 N N . PHE B 2 584 ? 282.766 281.102 221.342 1.00 24.84 584 PHE B N 1
ATOM 10140 C CA . PHE B 2 584 ? 282.404 280.194 222.424 1.00 24.84 584 PHE B CA 1
ATOM 10141 C C . PHE B 2 584 ? 283.627 279.800 223.230 1.00 24.84 584 PHE B C 1
ATOM 10142 O O . PHE B 2 584 ? 283.548 279.649 224.451 1.00 24.84 584 PHE B O 1
ATOM 10150 N N . TRP B 2 585 ? 284.771 279.675 222.569 1.00 25.77 585 TRP B N 1
ATOM 10151 C CA . TRP B 2 585 ? 285.959 279.195 223.247 1.00 25.77 585 TRP B CA 1
ATOM 10152 C C . TRP B 2 585 ? 286.643 280.276 224.061 1.00 25.77 585 TRP B C 1
ATOM 10153 O O . TRP B 2 585 ? 287.246 279.964 225.091 1.00 25.77 585 TRP B O 1
ATOM 10164 N N . MET B 2 586 ? 286.575 281.537 223.634 1.00 28.86 586 MET B N 1
ATOM 10165 C CA . MET B 2 586 ? 287.171 282.580 224.457 1.00 28.86 586 MET B CA 1
ATOM 10166 C C . MET B 2 586 ? 286.323 282.843 225.687 1.00 28.86 586 MET B C 1
ATOM 10167 O O . MET B 2 586 ? 286.863 283.091 226.764 1.00 28.86 586 MET B O 1
ATOM 10172 N N . LEU B 2 587 ? 284.995 282.778 225.549 1.00 27.03 587 LEU B N 1
ATOM 10173 C CA . LEU B 2 587 ? 284.115 282.928 226.702 1.00 27.03 587 LEU B CA 1
ATOM 10174 C C . LEU B 2 587 ? 284.325 281.808 227.700 1.00 27.03 587 LEU B C 1
ATOM 10175 O O . LEU B 2 587 ? 284.310 282.040 228.910 1.00 27.03 587 LEU B O 1
ATOM 10180 N N . ASN B 2 588 ? 284.572 280.605 227.207 1.00 26.72 588 ASN B N 1
ATOM 10181 C CA . ASN B 2 588 ? 284.879 279.477 228.070 1.00 26.72 588 ASN B CA 1
ATOM 10182 C C . ASN B 2 588 ? 286.265 279.608 228.697 1.00 26.72 588 ASN B C 1
ATOM 10183 O O . ASN B 2 588 ? 286.450 279.258 229.867 1.00 26.72 588 ASN B O 1
ATOM 10188 N N . THR B 2 589 ? 287.242 280.128 227.946 1.00 27.75 589 THR B N 1
ATOM 10189 C CA . THR B 2 589 ? 288.598 280.278 228.470 1.00 27.75 589 THR B CA 1
ATOM 10190 C C . THR B 2 589 ? 288.675 281.371 229.523 1.00 27.75 589 THR B C 1
ATOM 10191 O O . THR B 2 589 ? 289.316 281.192 230.565 1.00 27.75 589 THR B O 1
ATOM 10195 N N . ILE B 2 590 ? 288.052 282.521 229.260 1.00 29.42 590 ILE B N 1
ATOM 10196 C CA . ILE B 2 590 ? 287.961 283.555 230.281 1.00 29.42 590 ILE B CA 1
ATOM 10197 C C . ILE B 2 590 ? 287.036 283.092 231.399 1.00 29.42 590 ILE B C 1
ATOM 10198 O O . ILE B 2 590 ? 287.208 283.478 232.560 1.00 29.42 590 ILE B O 1
ATOM 10203 N N . GLY B 2 591 ? 286.068 282.234 231.078 1.00 27.46 591 GLY B N 1
ATOM 10204 C CA . GLY B 2 591 ? 285.263 281.618 232.116 1.00 27.46 591 GLY B CA 1
ATOM 10205 C C . GLY B 2 591 ? 286.072 280.705 233.015 1.00 27.46 591 GLY B C 1
ATOM 10206 O O . GLY B 2 591 ? 285.869 280.681 234.227 1.00 27.46 591 GLY B O 1
ATOM 10207 N N . TRP B 2 592 ? 287.003 279.946 232.441 1.00 25.71 592 TRP B N 1
ATOM 10208 C CA . TRP B 2 592 ? 287.931 279.181 233.266 1.00 25.71 592 TRP B CA 1
ATOM 10209 C C . TRP B 2 592 ? 288.869 280.096 234.034 1.00 25.71 592 TRP B C 1
ATOM 10210 O O . TRP B 2 592 ? 289.228 279.799 235.176 1.00 25.71 592 TRP B O 1
ATOM 10221 N N . THR B 2 593 ? 289.262 281.212 233.420 1.00 29.27 593 THR B N 1
ATOM 10222 C CA . THR B 2 593 ? 290.229 282.122 234.020 1.00 29.27 593 THR B CA 1
ATOM 10223 C C . THR B 2 593 ? 289.637 282.853 235.217 1.00 29.27 593 THR B C 1
ATOM 10224 O O . THR B 2 593 ? 290.205 282.838 236.313 1.00 29.27 593 THR B O 1
ATOM 10228 N N . THR B 2 594 ? 288.489 283.491 235.023 1.00 30.18 594 THR B N 1
ATOM 10229 C CA . THR B 2 594 ? 287.915 284.348 236.045 1.00 30.18 594 THR B CA 1
ATOM 10230 C C . THR B 2 594 ? 287.151 283.577 237.105 1.00 30.18 594 THR B C 1
ATOM 10231 O O . THR B 2 594 ? 286.838 284.148 238.149 1.00 30.18 594 THR B O 1
ATOM 10235 N N . PHE B 2 595 ? 286.827 282.307 236.866 1.00 29.16 595 PHE B N 1
ATOM 10236 C CA . PHE B 2 595 ? 286.328 281.477 237.959 1.00 29.16 595 PHE B CA 1
ATOM 10237 C C . PHE B 2 595 ? 287.467 281.145 238.908 1.00 29.16 595 PHE B C 1
ATOM 10238 O O . PHE B 2 595 ? 287.271 281.015 240.121 1.00 29.16 595 PHE B O 1
ATOM 10246 N N . TYR B 2 596 ? 288.666 281.002 238.355 1.00 33.87 596 TYR B N 1
ATOM 10247 C CA . TYR B 2 596 ? 289.857 280.698 239.128 1.00 33.87 596 TYR B CA 1
ATOM 10248 C C . TYR B 2 596 ? 290.374 281.926 239.851 1.00 33.87 596 TYR B C 1
ATOM 10249 O O . TYR B 2 596 ? 290.849 281.806 240.982 1.00 33.87 596 TYR B O 1
ATOM 10258 N N . TRP B 2 597 ? 290.289 283.100 239.222 1.00 35.03 597 TRP B N 1
ATOM 10259 C CA . TRP B 2 597 ? 290.631 284.339 239.907 1.00 35.03 597 TRP B CA 1
ATOM 10260 C C . TRP B 2 597 ? 289.711 284.569 241.096 1.00 35.03 597 TRP B C 1
ATOM 10261 O O . TRP B 2 597 ? 290.167 284.912 242.193 1.00 35.03 597 TRP B O 1
ATOM 10272 N N . HIS B 2 598 ? 288.408 284.382 240.890 1.00 33.51 598 HIS B N 1
ATOM 10273 C CA . HIS B 2 598 ? 287.424 284.767 241.891 1.00 33.51 598 HIS B CA 1
ATOM 10274 C C . HIS B 2 598 ? 287.459 283.837 243.093 1.00 33.51 598 HIS B C 1
ATOM 10275 O O . HIS B 2 598 ? 287.457 284.296 244.237 1.00 33.51 598 HIS B O 1
ATOM 10282 N N . TRP B 2 599 ? 287.519 282.529 242.855 1.00 32.44 599 TRP B N 1
ATOM 10283 C CA . TRP B 2 599 ? 287.495 281.575 243.955 1.00 32.44 599 TRP B CA 1
ATOM 10284 C C . TRP B 2 599 ? 288.814 281.529 244.714 1.00 32.44 599 TRP B C 1
ATOM 10285 O O . TRP B 2 599 ? 288.817 281.220 245.910 1.00 32.44 599 TRP B O 1
ATOM 10296 N N . LYS B 2 600 ? 289.937 281.810 244.047 1.00 36.30 600 LYS B N 1
ATOM 10297 C CA . LYS B 2 600 ? 291.199 281.903 244.770 1.00 36.30 600 LYS B CA 1
ATOM 10298 C C . LYS B 2 600 ? 291.183 283.088 245.718 1.00 36.30 600 LYS B C 1
ATOM 10299 O O . LYS B 2 600 ? 291.571 282.965 246.884 1.00 36.30 600 LYS B O 1
ATOM 10305 N N . HIS B 2 601 ? 290.677 284.224 245.253 1.00 37.15 601 HIS B N 1
ATOM 10306 C CA . HIS B 2 601 ? 290.612 285.411 246.083 1.00 37.15 601 HIS B CA 1
ATOM 10307 C C . HIS B 2 601 ? 289.480 285.367 247.095 1.00 37.15 601 HIS B C 1
ATOM 10308 O O . HIS B 2 601 ? 289.536 286.095 248.087 1.00 37.15 601 HIS B O 1
ATOM 10315 N N . LEU B 2 602 ? 288.467 284.526 246.891 1.00 35.75 602 LEU B N 1
ATOM 10316 C CA . LEU B 2 602 ? 287.403 284.412 247.881 1.00 35.75 602 LEU B CA 1
ATOM 10317 C C . LEU B 2 602 ? 287.867 283.709 249.148 1.00 35.75 602 LEU B C 1
ATOM 10318 O O . LEU B 2 602 ? 287.176 283.780 250.166 1.00 35.75 602 LEU B O 1
ATOM 10323 N N . GLY B 2 603 ? 289.004 283.023 249.106 1.00 38.86 603 GLY B N 1
ATOM 10324 C CA . GLY B 2 603 ? 289.601 282.465 250.299 1.00 38.86 603 GLY B CA 1
ATOM 10325 C C . GLY B 2 603 ? 290.750 283.313 250.798 1.00 38.86 603 GLY B C 1
ATOM 10326 O O . GLY B 2 603 ? 291.074 283.295 251.988 1.00 38.86 603 GLY B O 1
ATOM 10327 N N . VAL B 2 604 ? 291.382 284.049 249.881 1.00 38.75 604 VAL B N 1
ATOM 10328 C CA . VAL B 2 604 ? 292.405 285.018 250.264 1.00 38.75 604 VAL B CA 1
ATOM 10329 C C . VAL B 2 604 ? 291.782 286.155 251.061 1.00 38.75 604 VAL B C 1
ATOM 10330 O O . VAL B 2 604 ? 292.266 286.520 252.139 1.00 38.75 604 VAL B O 1
ATOM 10334 N N . TRP B 2 605 ? 290.685 286.717 250.549 1.00 38.84 605 TRP B N 1
ATOM 10335 C CA . TRP B 2 605 ? 290.018 287.823 251.223 1.00 38.84 605 TRP B CA 1
ATOM 10336 C C . TRP B 2 605 ? 289.341 287.384 252.514 1.00 38.84 605 TRP B C 1
ATOM 10337 O O . TRP B 2 605 ? 289.326 288.141 253.489 1.00 38.84 605 TRP B O 1
ATOM 10348 N N . GLN B 2 606 ? 288.778 286.182 252.545 1.00 40.69 606 GLN B N 1
ATOM 10349 C CA . GLN B 2 606 ? 288.087 285.690 253.727 1.00 40.69 606 GLN B CA 1
ATOM 10350 C C . GLN B 2 606 ? 289.022 285.068 254.751 1.00 40.69 606 GLN B C 1
ATOM 10351 O O . GLN B 2 606 ? 288.559 284.652 255.816 1.00 40.69 606 GLN B O 1
ATOM 10357 N N . GLY B 2 607 ? 290.314 284.973 254.452 1.00 41.56 607 GLY B N 1
ATOM 10358 C CA . GLY B 2 607 ? 291.258 284.392 255.384 1.00 41.56 607 GLY B CA 1
ATOM 10359 C C . GLY B 2 607 ? 291.251 282.884 255.469 1.00 41.56 607 GLY B C 1
ATOM 10360 O O . GLY B 2 607 ? 292.044 282.321 256.227 1.00 41.56 607 GLY B O 1
ATOM 10361 N N . ASN B 2 608 ? 290.394 282.207 254.711 1.00 41.21 608 ASN B N 1
ATOM 10362 C CA . ASN B 2 608 ? 290.314 280.748 254.706 1.00 41.21 608 ASN B CA 1
ATOM 10363 C C . ASN B 2 608 ? 290.823 280.278 253.352 1.00 41.21 608 ASN B C 1
ATOM 10364 O O . ASN B 2 608 ? 290.051 280.025 252.428 1.00 41.21 608 ASN B O 1
ATOM 10369 N N . VAL B 2 609 ? 292.144 280.145 253.249 1.00 40.52 609 VAL B N 1
ATOM 10370 C CA . VAL B 2 609 ? 292.766 279.745 251.995 1.00 40.52 609 VAL B CA 1
ATOM 10371 C C . VAL B 2 609 ? 292.606 278.246 251.758 1.00 40.52 609 VAL B C 1
ATOM 10372 O O . VAL B 2 609 ? 292.733 277.782 250.617 1.00 40.52 609 VAL B O 1
ATOM 10376 N N . ALA B 2 610 ? 292.265 277.483 252.802 1.00 39.67 610 ALA B N 1
ATOM 10377 C CA . ALA B 2 610 ? 292.161 276.032 252.704 1.00 39.67 610 ALA B CA 1
ATOM 10378 C C . ALA B 2 610 ? 290.985 275.566 251.856 1.00 39.67 610 ALA B C 1
ATOM 10379 O O . ALA B 2 610 ? 290.981 274.412 251.423 1.00 39.67 610 ALA B O 1
ATOM 10381 N N . GLN B 2 611 ? 289.992 276.425 251.608 1.00 37.31 611 GLN B N 1
ATOM 10382 C CA . GLN B 2 611 ? 288.859 276.012 250.785 1.00 37.31 611 GLN B CA 1
ATOM 10383 C C . GLN B 2 611 ? 289.265 275.834 249.331 1.00 37.31 611 GLN B C 1
ATOM 10384 O O . GLN B 2 611 ? 288.847 274.874 248.681 1.00 37.31 611 GLN B O 1
ATOM 10390 N N . PHE B 2 612 ? 290.087 276.737 248.802 1.00 34.58 612 PHE B N 1
ATOM 10391 C CA . PHE B 2 612 ? 290.647 276.507 247.480 1.00 34.58 612 PHE B CA 1
ATOM 10392 C C . PHE B 2 612 ? 291.742 275.450 247.505 1.00 34.58 612 PHE B C 1
ATOM 10393 O O . PHE B 2 612 ? 292.077 274.899 246.456 1.00 34.58 612 PHE B O 1
ATOM 10401 N N . ASN B 2 613 ? 292.296 275.134 248.674 1.00 38.96 613 ASN B N 1
ATOM 10402 C CA . ASN B 2 613 ? 293.397 274.181 248.709 1.00 38.96 613 ASN B CA 1
ATOM 10403 C C . ASN B 2 613 ? 292.924 272.755 248.453 1.00 38.96 613 ASN B C 1
ATOM 10404 O O . ASN B 2 613 ? 293.465 272.074 247.576 1.00 38.96 613 ASN B O 1
ATOM 10409 N N . GLU B 2 614 ? 291.909 272.290 249.178 1.00 40.32 614 GLU B N 1
ATOM 10410 C CA . GLU B 2 614 ? 291.461 270.916 248.995 1.00 40.32 614 GLU B CA 1
ATOM 10411 C C . GLU B 2 614 ? 290.384 270.764 247.935 1.00 40.32 614 GLU B C 1
ATOM 10412 O O . GLU B 2 614 ? 290.350 269.739 247.248 1.00 40.32 614 GLU B O 1
ATOM 10418 N N . SER B 2 615 ? 289.503 271.746 247.776 1.00 35.53 615 SER B N 1
ATOM 10419 C CA . SER B 2 615 ? 288.338 271.545 246.928 1.00 35.53 615 SER B CA 1
ATOM 10420 C C . SER B 2 615 ? 288.604 271.827 245.459 1.00 35.53 615 SER B C 1
ATOM 10421 O O . SER B 2 615 ? 287.840 271.361 244.611 1.00 35.53 615 SER B O 1
ATOM 10424 N N . SER B 2 616 ? 289.659 272.560 245.129 1.00 34.15 616 SER B N 1
ATOM 10425 C CA . SER B 2 616 ? 289.895 272.893 243.733 1.00 34.15 616 SER B CA 1
ATOM 10426 C C . SER B 2 616 ? 290.602 271.795 242.964 1.00 34.15 616 SER B C 1
ATOM 10427 O O . SER B 2 616 ? 290.737 271.911 241.743 1.00 34.15 616 SER B O 1
ATOM 10430 N N . THR B 2 617 ? 291.073 270.753 243.642 1.00 34.26 617 THR B N 1
ATOM 10431 C CA . THR B 2 617 ? 291.778 269.684 242.956 1.00 34.26 617 THR B CA 1
ATOM 10432 C C . THR B 2 617 ? 290.830 268.781 242.184 1.00 34.26 617 THR B C 1
ATOM 10433 O O . THR B 2 617 ? 291.244 268.159 241.200 1.00 34.26 617 THR B O 1
ATOM 10437 N N . TYR B 2 618 ? 289.566 268.719 242.595 1.00 32.77 618 TYR B N 1
ATOM 10438 C CA . TYR B 2 618 ? 288.555 267.879 241.974 1.00 32.77 618 TYR B CA 1
ATOM 10439 C C . TYR B 2 618 ? 287.358 268.741 241.600 1.00 32.77 618 TYR B C 1
ATOM 10440 O O . TYR B 2 618 ? 287.070 269.748 242.250 1.00 32.77 618 TYR B O 1
ATOM 10449 N N . LEU B 2 619 ? 286.654 268.335 240.541 1.00 28.73 619 LEU B N 1
ATOM 10450 C CA . LEU B 2 619 ? 285.665 269.202 239.905 1.00 28.73 619 LEU B CA 1
ATOM 10451 C C . LEU B 2 619 ? 284.356 269.334 240.673 1.00 28.73 619 LEU B C 1
ATOM 10452 O O . LEU B 2 619 ? 283.527 270.162 240.292 1.00 28.73 619 LEU B O 1
ATOM 10457 N N . MET B 2 620 ? 284.133 268.558 241.729 1.00 31.72 620 MET B N 1
ATOM 10458 C CA . MET B 2 620 ? 282.912 268.762 242.497 1.00 31.72 620 MET B CA 1
ATOM 10459 C C . MET B 2 620 ? 283.072 269.899 243.491 1.00 31.72 620 MET B C 1
ATOM 10460 O O . MET B 2 620 ? 282.122 270.649 243.732 1.00 31.72 620 MET B O 1
ATOM 10465 N N . GLY B 2 621 ? 284.263 270.048 244.072 1.00 30.94 621 GLY B N 1
ATOM 10466 C CA . GLY B 2 621 ? 284.518 271.187 244.931 1.00 30.94 621 GLY B CA 1
ATOM 10467 C C . GLY B 2 621 ? 284.526 272.491 244.169 1.00 30.94 621 GLY B C 1
ATOM 10468 O O . GLY B 2 621 ? 284.176 273.535 244.717 1.00 30.94 621 GLY B O 1
ATOM 10469 N N . TRP B 2 622 ? 284.909 272.445 242.893 1.00 30.10 622 TRP B N 1
ATOM 10470 C CA . TRP B 2 622 ? 284.742 273.592 242.011 1.00 30.10 622 TRP B CA 1
ATOM 10471 C C . TRP B 2 622 ? 283.275 273.915 241.787 1.00 30.10 622 TRP B C 1
ATOM 10472 O O . TRP B 2 622 ? 282.919 275.071 241.551 1.00 30.10 622 TRP B O 1
ATOM 10483 N N . PHE B 2 623 ? 282.419 272.903 241.844 1.00 27.97 623 PHE B N 1
ATOM 10484 C CA . PHE B 2 623 ? 280.989 273.007 241.609 1.00 27.97 623 PHE B CA 1
ATOM 10485 C C . PHE B 2 623 ? 280.231 273.274 242.903 1.00 27.97 623 PHE B C 1
ATOM 10486 O O . PHE B 2 623 ? 279.353 274.137 242.944 1.00 27.97 623 PHE B O 1
ATOM 10494 N N . ARG B 2 624 ? 280.549 272.536 243.961 1.00 30.21 624 ARG B N 1
ATOM 10495 C CA . ARG B 2 624 ? 279.808 272.684 245.205 1.00 30.21 624 ARG B CA 1
ATOM 10496 C C . ARG B 2 624 ? 280.240 273.929 245.967 1.00 30.21 624 ARG B C 1
ATOM 10497 O O . ARG B 2 624 ? 279.399 274.697 246.443 1.00 30.21 624 ARG B O 1
ATOM 10505 N N . ASP B 2 625 ? 281.542 274.160 246.081 1.00 31.52 625 ASP B N 1
ATOM 10506 C CA . ASP B 2 625 ? 282.047 275.213 246.948 1.00 31.52 625 ASP B CA 1
ATOM 10507 C C . ASP B 2 625 ? 282.278 276.534 246.231 1.00 31.52 625 ASP B C 1
ATOM 10508 O O . ASP B 2 625 ? 282.740 277.484 246.865 1.00 31.52 625 ASP B O 1
ATOM 10513 N N . TYR B 2 626 ? 281.993 276.626 244.938 1.00 29.93 626 TYR B N 1
ATOM 10514 C CA . TYR B 2 626 ? 282.048 277.920 244.273 1.00 29.93 626 TYR B CA 1
ATOM 10515 C C . TYR B 2 626 ? 280.716 278.333 243.672 1.00 29.93 626 TYR B C 1
ATOM 10516 O O . TYR B 2 626 ? 280.233 279.433 243.954 1.00 29.93 626 TYR B O 1
ATOM 10525 N N . LEU B 2 627 ? 280.106 277.488 242.845 1.00 27.33 627 LEU B N 1
ATOM 10526 C CA . LEU B 2 627 ? 278.877 277.886 242.172 1.00 27.33 627 LEU B CA 1
ATOM 10527 C C . LEU B 2 627 ? 277.657 277.680 243.054 1.00 27.33 627 LEU B C 1
ATOM 10528 O O . LEU B 2 627 ? 276.677 278.421 242.940 1.00 27.33 627 LEU B O 1
ATOM 10533 N N . TRP B 2 628 ? 277.688 276.680 243.928 1.00 31.43 628 TRP B N 1
ATOM 10534 C CA . TRP B 2 628 ? 276.555 276.411 244.801 1.00 31.43 628 TRP B CA 1
ATOM 10535 C C . TRP B 2 628 ? 276.651 277.158 246.122 1.00 31.43 628 TRP B C 1
ATOM 10536 O O . TRP B 2 628 ? 275.643 277.668 246.614 1.00 31.43 628 TRP B O 1
ATOM 10547 N N . LEU B 2 629 ? 277.842 277.230 246.713 1.00 31.19 629 LEU B N 1
ATOM 10548 C CA . LEU B 2 629 ? 277.976 277.817 248.040 1.00 31.19 629 LEU B CA 1
ATOM 10549 C C . LEU B 2 629 ? 277.895 279.335 248.001 1.00 31.19 629 LEU B C 1
ATOM 10550 O O . LEU B 2 629 ? 277.325 279.952 248.905 1.00 31.19 629 LEU B O 1
ATOM 10555 N N . ASN B 2 630 ? 278.451 279.952 246.964 1.00 33.71 630 ASN B N 1
ATOM 10556 C CA . ASN B 2 630 ? 278.544 281.403 246.927 1.00 33.71 630 ASN B CA 1
ATOM 10557 C C . ASN B 2 630 ? 277.320 282.064 246.314 1.00 33.71 630 ASN B C 1
ATOM 10558 O O . ASN B 2 630 ? 277.059 283.235 246.603 1.00 33.71 630 ASN B O 1
ATOM 10563 N N . SER B 2 631 ? 276.550 281.345 245.503 1.00 32.81 631 SER B N 1
ATOM 10564 C CA . SER B 2 631 ? 275.344 281.890 244.902 1.00 32.81 631 SER B CA 1
ATOM 10565 C C . SER B 2 631 ? 274.120 281.729 245.790 1.00 32.81 631 SER B C 1
ATOM 10566 O O . SER B 2 631 ? 273.001 281.700 245.278 1.00 32.81 631 SER B O 1
ATOM 10569 N N . SER B 2 632 ? 274.307 281.602 247.102 1.00 32.82 632 SER B N 1
ATOM 10570 C CA . SER B 2 632 ? 273.178 281.482 248.014 1.00 32.82 632 SER B CA 1
ATOM 10571 C C . SER B 2 632 ? 272.616 282.844 248.381 1.00 32.82 632 SER B C 1
ATOM 10572 O O . SER B 2 632 ? 271.402 283.058 248.330 1.00 32.82 632 SER B O 1
ATOM 10575 N N . GLN B 2 633 ? 273.488 283.771 248.774 1.00 34.67 633 GLN B N 1
ATOM 10576 C CA . GLN B 2 633 ? 273.047 285.102 249.166 1.00 34.67 633 GLN B CA 1
ATOM 10577 C C . GLN B 2 633 ? 272.613 285.928 247.967 1.00 34.67 633 GLN B C 1
ATOM 10578 O O . GLN B 2 633 ? 271.813 286.856 248.122 1.00 34.67 633 GLN B O 1
ATOM 10584 N N . LEU B 2 634 ? 273.143 285.623 246.779 1.00 32.45 634 LEU B N 1
ATOM 10585 C CA . LEU B 2 634 ? 272.614 286.219 245.558 1.00 32.45 634 LEU B CA 1
ATOM 10586 C C . LEU B 2 634 ? 271.180 285.782 245.322 1.00 32.45 634 LEU B C 1
ATOM 10587 O O . LEU B 2 634 ? 270.300 286.609 245.069 1.00 32.45 634 LEU B O 1
ATOM 10592 N N . ILE B 2 635 ? 270.919 284.479 245.429 1.00 31.59 635 ILE B N 1
ATOM 10593 C CA . ILE B 2 635 ? 269.651 283.936 244.967 1.00 31.59 635 ILE B CA 1
ATOM 10594 C C . ILE B 2 635 ? 268.537 284.184 245.972 1.00 31.59 635 ILE B C 1
ATOM 10595 O O . ILE B 2 635 ? 267.357 284.021 245.631 1.00 31.59 635 ILE B O 1
ATOM 10600 N N . ASN B 2 636 ? 268.870 284.615 247.190 1.00 32.29 636 ASN B N 1
ATOM 10601 C CA . ASN B 2 636 ? 267.901 285.166 248.127 1.00 32.29 636 ASN B CA 1
ATOM 10602 C C . ASN B 2 636 ? 267.785 286.675 248.005 1.00 32.29 636 ASN B C 1
ATOM 10603 O O . ASN B 2 636 ? 267.544 287.357 249.008 1.00 32.29 636 ASN B O 1
ATOM 10608 N N . GLY B 2 637 ? 268.011 287.213 246.806 1.00 32.90 637 GLY B N 1
ATOM 10609 C CA . GLY B 2 637 ? 267.813 288.634 246.588 1.00 32.90 637 GLY B CA 1
ATOM 10610 C C . GLY B 2 637 ? 266.366 289.039 246.759 1.00 32.90 637 GLY B C 1
ATOM 10611 O O . GLY B 2 637 ? 266.067 290.089 247.326 1.00 32.90 637 GLY B O 1
ATOM 10612 N N . TYR B 2 638 ? 265.447 288.205 246.282 1.00 32.43 638 TYR B N 1
ATOM 10613 C CA . TYR B 2 638 ? 264.027 288.377 246.562 1.00 32.43 638 TYR B CA 1
ATOM 10614 C C . TYR B 2 638 ? 263.422 287.013 246.870 1.00 32.43 638 TYR B C 1
ATOM 10615 O O . TYR B 2 638 ? 263.273 286.172 245.980 1.00 32.43 638 TYR B O 1
ATOM 10624 N N . ASN B 2 639 ? 263.123 286.786 248.136 1.00 34.09 639 ASN B N 1
ATOM 10625 C CA . ASN B 2 639 ? 262.391 285.638 248.634 1.00 34.09 639 ASN B CA 1
ATOM 10626 C C . ASN B 2 639 ? 260.951 286.056 248.921 1.00 34.09 639 ASN B C 1
ATOM 10627 O O . ASN B 2 639 ? 260.617 287.243 248.849 1.00 34.09 639 ASN B O 1
ATOM 10632 N N . PRO B 2 640 ? 260.054 285.111 249.227 1.00 33.40 640 PRO B N 1
ATOM 10633 C CA . PRO B 2 640 ? 258.700 285.509 249.645 1.00 33.40 640 PRO B CA 1
ATOM 10634 C C . PRO B 2 640 ? 258.597 286.194 251.006 1.00 33.40 640 PRO B C 1
ATOM 10635 O O . PRO B 2 640 ? 257.475 286.465 251.445 1.00 33.40 640 PRO B O 1
ATOM 10639 N N . PHE B 2 641 ? 259.695 286.485 251.699 1.00 35.35 641 PHE B N 1
ATOM 10640 C CA . PHE B 2 641 ? 259.619 287.231 252.945 1.00 35.35 641 PHE B CA 1
ATOM 10641 C C . PHE B 2 641 ? 260.155 288.647 252.829 1.00 35.35 641 PHE B C 1
ATOM 10642 O O . PHE B 2 641 ? 259.874 289.469 253.706 1.00 35.35 641 PHE B O 1
ATOM 10650 N N . GLY B 2 642 ? 260.908 288.955 251.786 1.00 34.94 642 GLY B N 1
ATOM 10651 C CA . GLY B 2 642 ? 261.385 290.307 251.615 1.00 34.94 642 GLY B CA 1
ATOM 10652 C C . GLY B 2 642 ? 262.174 290.477 250.340 1.00 34.94 642 GLY B C 1
ATOM 10653 O O . GLY B 2 642 ? 262.035 289.703 249.393 1.00 34.94 642 GLY B O 1
ATOM 10654 N N . MET B 2 643 ? 263.001 291.520 250.329 1.00 36.00 643 MET B N 1
ATOM 10655 C CA . MET B 2 643 ? 263.921 291.773 249.231 1.00 36.00 643 MET B CA 1
ATOM 10656 C C . MET B 2 643 ? 265.105 292.593 249.720 1.00 36.00 643 MET B C 1
ATOM 10657 O O . MET B 2 643 ? 264.995 293.335 250.701 1.00 36.00 643 MET B O 1
ATOM 10662 N N . ASN B 2 644 ? 266.242 292.446 249.060 1.00 36.70 644 ASN B N 1
ATOM 10663 C CA . ASN B 2 644 ? 267.481 293.095 249.442 1.00 36.70 644 ASN B CA 1
ATOM 10664 C C . ASN B 2 644 ? 267.957 294.001 248.313 1.00 36.70 644 ASN B C 1
ATOM 10665 O O . ASN B 2 644 ? 267.301 294.148 247.281 1.00 36.70 644 ASN B O 1
ATOM 10670 N N . ASN B 2 645 ? 269.130 294.598 248.502 1.00 36.96 645 ASN B N 1
ATOM 10671 C CA . ASN B 2 645 ? 269.771 295.358 247.440 1.00 36.96 645 ASN B CA 1
ATOM 10672 C C . ASN B 2 645 ? 270.416 294.469 246.389 1.00 36.96 645 ASN B C 1
ATOM 10673 O O . ASN B 2 645 ? 270.874 294.981 245.364 1.00 36.96 645 ASN B O 1
ATOM 10678 N N . LEU B 2 646 ? 270.475 293.163 246.624 1.00 33.16 646 LEU B N 1
ATOM 10679 C CA . LEU B 2 646 ? 270.977 292.210 245.650 1.00 33.16 646 LEU B CA 1
ATOM 10680 C C . LEU B 2 646 ? 269.902 291.734 244.690 1.00 33.16 646 LEU B C 1
ATOM 10681 O O . LEU B 2 646 ? 270.208 290.970 243.772 1.00 33.16 646 LEU B O 1
ATOM 10686 N N . SER B 2 647 ? 268.654 292.163 244.875 1.00 31.48 647 SER B N 1
ATOM 10687 C CA . SER B 2 647 ? 267.577 291.712 244.008 1.00 31.48 647 SER B CA 1
ATOM 10688 C C . SER B 2 647 ? 267.657 292.307 242.614 1.00 31.48 647 SER B C 1
ATOM 10689 O O . SER B 2 647 ? 266.951 291.831 241.722 1.00 31.48 647 SER B O 1
ATOM 10692 N N . VAL B 2 648 ? 268.481 293.330 242.404 1.00 31.01 648 VAL B N 1
ATOM 10693 C CA . VAL B 2 648 ? 268.757 293.764 241.044 1.00 31.01 648 VAL B CA 1
ATOM 10694 C C . VAL B 2 648 ? 269.772 292.829 240.396 1.00 31.01 648 VAL B C 1
ATOM 10695 O O . VAL B 2 648 ? 269.741 292.609 239.180 1.00 31.01 648 VAL B O 1
ATOM 10699 N N . TRP B 2 649 ? 270.632 292.206 241.198 1.00 30.55 649 TRP B N 1
ATOM 10700 C CA . TRP B 2 649 ? 271.584 291.230 240.693 1.00 30.55 649 TRP B CA 1
ATOM 10701 C C . TRP B 2 649 ? 270.940 289.866 240.523 1.00 30.55 649 TRP B C 1
ATOM 10702 O O . TRP B 2 649 ? 271.200 289.189 239.527 1.00 30.55 649 TRP B O 1
ATOM 10713 N N . ALA B 2 650 ? 270.086 289.468 241.474 1.00 29.05 650 ALA B N 1
ATOM 10714 C CA . ALA B 2 650 ? 269.330 288.226 241.346 1.00 29.05 650 ALA B CA 1
ATOM 10715 C C . ALA B 2 650 ? 268.355 288.274 240.183 1.00 29.05 650 ALA B C 1
ATOM 10716 O O . ALA B 2 650 ? 268.061 287.237 239.583 1.00 29.05 650 ALA B O 1
ATOM 10718 N N . TRP B 2 651 ? 267.834 289.456 239.860 1.00 27.08 651 TRP B N 1
ATOM 10719 C CA . TRP B 2 651 ? 267.048 289.594 238.644 1.00 27.08 651 TRP B CA 1
ATOM 10720 C C . TRP B 2 651 ? 267.928 289.466 237.413 1.00 27.08 651 TRP B C 1
ATOM 10721 O O . TRP B 2 651 ? 267.596 288.723 236.488 1.00 27.08 651 TRP B O 1
ATOM 10732 N N . MET B 2 652 ? 269.070 290.158 237.399 1.00 28.41 652 MET B N 1
ATOM 10733 C CA . MET B 2 652 ? 269.921 290.165 236.214 1.00 28.41 652 MET B CA 1
ATOM 10734 C C . MET B 2 652 ? 270.652 288.839 236.037 1.00 28.41 652 MET B C 1
ATOM 10735 O O . MET B 2 652 ? 271.068 288.506 234.921 1.00 28.41 652 MET B O 1
ATOM 10740 N N . PHE B 2 653 ? 270.821 288.088 237.127 1.00 26.59 653 PHE B N 1
ATOM 10741 C CA . PHE B 2 653 ? 271.268 286.700 237.059 1.00 26.59 653 PHE B CA 1
ATOM 10742 C C . PHE B 2 653 ? 270.332 285.866 236.198 1.00 26.59 653 PHE B C 1
ATOM 10743 O O . PHE B 2 653 ? 270.743 285.278 235.194 1.00 26.59 653 PHE B O 1
ATOM 10751 N N . LEU B 2 654 ? 269.060 285.815 236.587 1.00 25.29 654 LEU B N 1
ATOM 10752 C CA . LEU B 2 654 ? 268.051 285.082 235.836 1.00 25.29 654 LEU B CA 1
ATOM 10753 C C . LEU B 2 654 ? 267.787 285.701 234.478 1.00 25.29 654 LEU B C 1
ATOM 10754 O O . LEU B 2 654 ? 267.469 284.983 233.527 1.00 25.29 654 LEU B O 1
ATOM 10759 N N . PHE B 2 655 ? 267.875 287.028 234.386 1.00 25.52 655 PHE B N 1
ATOM 10760 C CA . PHE B 2 655 ? 267.806 287.700 233.097 1.00 25.52 655 PHE B CA 1
ATOM 10761 C C . PHE B 2 655 ? 268.928 287.246 232.181 1.00 25.52 655 PHE B C 1
ATOM 10762 O O . PHE B 2 655 ? 268.716 287.099 230.977 1.00 25.52 655 PHE B O 1
ATOM 10770 N N . GLY B 2 656 ? 270.115 286.990 232.736 1.00 23.83 656 GLY B N 1
ATOM 10771 C CA . GLY B 2 656 ? 271.216 286.500 231.930 1.00 23.83 656 GLY B CA 1
ATOM 10772 C C . GLY B 2 656 ? 271.083 285.051 231.529 1.00 23.83 656 GLY B C 1
ATOM 10773 O O . GLY B 2 656 ? 271.566 284.662 230.463 1.00 23.83 656 GLY B O 1
ATOM 10774 N N . HIS B 2 657 ? 270.453 284.230 232.376 1.00 22.99 657 HIS B N 1
ATOM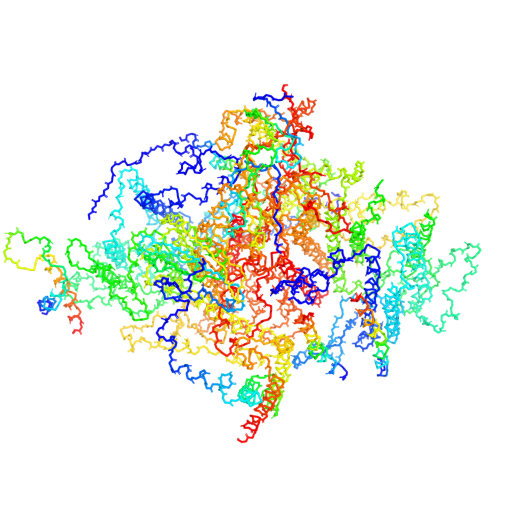 10775 C CA . HIS B 2 657 ? 270.160 282.849 232.007 1.00 22.99 657 HIS B CA 1
ATOM 10776 C C . HIS B 2 657 ? 269.179 282.791 230.844 1.00 22.99 657 HIS B C 1
ATOM 10777 O O . HIS B 2 657 ? 269.327 281.964 229.940 1.00 22.99 657 HIS B O 1
ATOM 10784 N N . LEU B 2 658 ? 268.177 283.670 230.849 1.00 23.67 658 LEU B N 1
ATOM 10785 C CA . LEU B 2 658 ? 267.129 283.630 229.836 1.00 23.67 658 LEU B CA 1
ATOM 10786 C C . LEU B 2 658 ? 267.632 284.086 228.476 1.00 23.67 658 LEU B C 1
ATOM 10787 O O . LEU B 2 658 ? 267.241 283.517 227.454 1.00 23.67 658 LEU B O 1
ATOM 10792 N N . ILE B 2 659 ? 268.493 285.098 228.435 1.00 24.63 659 ILE B N 1
ATOM 10793 C CA . ILE B 2 659 ? 269.016 285.558 227.158 1.00 24.63 659 ILE B CA 1
ATOM 10794 C C . ILE B 2 659 ? 270.089 284.615 226.616 1.00 24.63 659 ILE B C 1
ATOM 10795 O O . ILE B 2 659 ? 270.209 284.469 225.393 1.00 24.63 659 ILE B O 1
ATOM 10800 N N . TRP B 2 660 ? 270.826 283.924 227.490 1.00 23.45 660 TRP B N 1
ATOM 10801 C CA . TRP B 2 660 ? 271.803 282.931 227.052 1.00 23.45 660 TRP B CA 1
ATOM 10802 C C . TRP B 2 660 ? 271.119 281.752 226.388 1.00 23.45 660 TRP B C 1
ATOM 10803 O O . TRP B 2 660 ? 271.512 281.317 225.302 1.00 23.45 660 TRP B O 1
ATOM 10814 N N . ALA B 2 661 ? 270.084 281.232 227.039 1.00 23.02 661 ALA B N 1
ATOM 10815 C CA . ALA B 2 661 ? 269.297 280.129 226.522 1.00 23.02 661 ALA B CA 1
ATOM 10816 C C . ALA B 2 661 ? 268.551 280.475 225.251 1.00 23.02 661 ALA B C 1
ATOM 10817 O O . ALA B 2 661 ? 268.178 279.568 224.507 1.00 23.02 661 ALA B O 1
ATOM 10819 N N . THR B 2 662 ? 268.285 281.756 225.006 1.00 23.14 662 THR B N 1
ATOM 10820 C CA . THR B 2 662 ? 267.594 282.122 223.784 1.00 23.14 662 THR B CA 1
ATOM 10821 C C . THR B 2 662 ? 268.515 282.013 222.586 1.00 23.14 662 THR B C 1
ATOM 10822 O O . THR B 2 662 ? 268.043 281.799 221.470 1.00 23.14 662 THR B O 1
ATOM 10826 N N . GLY B 2 663 ? 269.827 282.146 222.793 1.00 22.45 663 GLY B N 1
ATOM 10827 C CA . GLY B 2 663 ? 270.758 282.021 221.686 1.00 22.45 663 GLY B CA 1
ATOM 10828 C C . GLY B 2 663 ? 270.830 280.619 221.148 1.00 22.45 663 GLY B C 1
ATOM 10829 O O . GLY B 2 663 ? 271.047 280.426 219.951 1.00 22.45 663 GLY B O 1
ATOM 10830 N N . PHE B 2 664 ? 270.607 279.635 222.022 1.00 20.98 664 PHE B N 1
ATOM 10831 C CA . PHE B 2 664 ? 270.464 278.232 221.656 1.00 20.98 664 PHE B CA 1
ATOM 10832 C C . PHE B 2 664 ? 269.407 278.021 220.584 1.00 20.98 664 PHE B C 1
ATOM 10833 O O . PHE B 2 664 ? 269.548 277.136 219.739 1.00 20.98 664 PHE B O 1
ATOM 10841 N N . MET B 2 665 ? 268.341 278.822 220.618 1.00 22.60 665 MET B N 1
ATOM 10842 C CA . MET B 2 665 ? 267.256 278.713 219.653 1.00 22.60 665 MET B CA 1
ATOM 10843 C C . MET B 2 665 ? 267.712 279.062 218.250 1.00 22.60 665 MET B C 1
ATOM 10844 O O . MET B 2 665 ? 267.306 278.416 217.281 1.00 22.60 665 MET B O 1
ATOM 10849 N N . PHE B 2 666 ? 268.556 280.079 218.118 1.00 23.15 666 PHE B N 1
ATOM 10850 C CA . PHE B 2 666 ? 269.096 280.425 216.814 1.00 23.15 666 PHE B CA 1
ATOM 10851 C C . PHE B 2 666 ? 270.305 279.581 216.454 1.00 23.15 666 PHE B C 1
ATOM 10852 O O . PHE B 2 666 ? 270.699 279.544 215.285 1.00 23.15 666 PHE B O 1
ATOM 10860 N N . LEU B 2 667 ? 270.900 278.909 217.435 1.00 21.90 667 LEU B N 1
ATOM 10861 C CA . LEU B 2 667 ? 272.081 278.093 217.194 1.00 21.90 667 LEU B CA 1
ATOM 10862 C C . LEU B 2 667 ? 271.688 276.675 216.797 1.00 21.90 667 LEU B C 1
ATOM 10863 O O . LEU B 2 667 ? 272.172 276.141 215.796 1.00 21.90 667 LEU B O 1
ATOM 10868 N N . ILE B 2 668 ? 270.791 276.058 217.569 1.00 22.80 668 ILE B N 1
ATOM 10869 C CA . ILE B 2 668 ? 270.388 274.679 217.305 1.00 22.80 668 ILE B CA 1
ATOM 10870 C C . ILE B 2 668 ? 269.444 274.616 216.113 1.00 22.80 668 ILE B C 1
ATOM 10871 O O . ILE B 2 668 ? 269.728 273.950 215.113 1.00 22.80 668 ILE B O 1
ATOM 10876 N N . SER B 2 669 ? 268.305 275.296 216.203 1.00 23.32 669 SER B N 1
ATOM 10877 C CA . SER B 2 669 ? 267.349 275.306 215.106 1.00 23.32 669 SER B CA 1
ATOM 10878 C C . SER B 2 669 ? 267.858 276.207 214.000 1.00 23.32 669 SER B C 1
ATOM 10879 O O . SER B 2 669 ? 268.415 277.270 214.263 1.00 23.32 669 SER B O 1
ATOM 10882 N N . TRP B 2 670 ? 267.714 275.760 212.763 1.00 24.56 670 TRP B N 1
ATOM 10883 C CA . TRP B 2 670 ? 268.248 276.485 211.621 1.00 24.56 670 TRP B CA 1
ATOM 10884 C C . TRP B 2 670 ? 267.095 276.935 210.728 1.00 24.56 670 TRP B C 1
ATOM 10885 O O . TRP B 2 670 ? 265.927 276.711 211.039 1.00 24.56 670 TRP B O 1
ATOM 10896 N N . ARG B 2 671 ? 267.446 277.543 209.591 1.00 27.48 671 ARG B N 1
ATOM 10897 C CA . ARG B 2 671 ? 266.590 278.560 208.981 1.00 27.48 671 ARG B CA 1
ATOM 10898 C C . ARG B 2 671 ? 265.331 277.983 208.357 1.00 27.48 671 ARG B C 1
ATOM 10899 O O . ARG B 2 671 ? 264.225 278.445 208.652 1.00 27.48 671 ARG B O 1
ATOM 10907 N N . GLY B 2 672 ? 265.466 276.985 207.495 1.00 27.40 672 GLY B N 1
ATOM 10908 C CA . GLY B 2 672 ? 264.334 276.532 206.708 1.00 27.40 672 GLY B CA 1
ATOM 10909 C C . GLY B 2 672 ? 263.232 275.825 207.467 1.00 27.40 672 GLY B C 1
ATOM 10910 O O . GLY B 2 672 ? 262.225 275.467 206.853 1.00 27.40 672 GLY B O 1
ATOM 10911 N N . TYR B 2 673 ? 263.389 275.588 208.769 1.00 24.18 673 TYR B N 1
ATOM 10912 C CA . TYR B 2 673 ? 262.217 275.363 209.603 1.00 24.18 673 TYR B CA 1
ATOM 10913 C C . TYR B 2 673 ? 261.368 276.622 209.654 1.00 24.18 673 TYR B C 1
ATOM 10914 O O . TYR B 2 673 ? 260.142 276.568 209.527 1.00 24.18 673 TYR B O 1
ATOM 10923 N N . TRP B 2 674 ? 262.014 277.766 209.854 1.00 25.61 674 TRP B N 1
ATOM 10924 C CA . TRP B 2 674 ? 261.303 279.000 210.139 1.00 25.61 674 TRP B CA 1
ATOM 10925 C C . TRP B 2 674 ? 260.786 279.666 208.885 1.00 25.61 674 TRP B C 1
ATOM 10926 O O . TRP B 2 674 ? 259.791 280.390 208.947 1.00 25.61 674 TRP B O 1
ATOM 10937 N N . GLN B 2 675 ? 261.453 279.460 207.753 1.00 29.23 675 GLN B N 1
ATOM 10938 C CA . GLN B 2 675 ? 260.924 279.984 206.507 1.00 29.23 675 GLN B CA 1
ATOM 10939 C C . GLN B 2 675 ? 259.629 279.286 206.132 1.00 29.23 675 GLN B C 1
ATOM 10940 O O . GLN B 2 675 ? 258.716 279.928 205.619 1.00 29.23 675 GLN B O 1
ATOM 10946 N N . GLU B 2 676 ? 259.500 278.001 206.442 1.00 31.79 676 GLU B N 1
ATOM 10947 C CA . GLU B 2 676 ? 258.235 277.314 206.232 1.00 31.79 676 GLU B CA 1
ATOM 10948 C C . GLU B 2 676 ? 257.254 277.513 207.378 1.00 31.79 676 GLU B C 1
ATOM 10949 O O . GLU B 2 676 ? 256.121 277.036 207.287 1.00 31.79 676 GLU B O 1
ATOM 10955 N N . LEU B 2 677 ? 257.661 278.187 208.451 1.00 27.46 677 LEU B N 1
ATOM 10956 C CA . LEU B 2 677 ? 256.734 278.602 209.494 1.00 27.46 677 LEU B CA 1
ATOM 10957 C C . LEU B 2 677 ? 256.172 279.987 209.232 1.00 27.46 677 LEU B C 1
ATOM 10958 O O . LEU B 2 677 ? 255.041 280.278 209.629 1.00 27.46 677 LEU B O 1
ATOM 10963 N N . ILE B 2 678 ? 256.941 280.841 208.563 1.00 30.21 678 ILE B N 1
ATOM 10964 C CA . ILE B 2 678 ? 256.472 282.173 208.208 1.00 30.21 678 ILE B CA 1
ATOM 10965 C C . ILE B 2 678 ? 255.559 282.115 206.986 1.00 30.21 678 ILE B C 1
ATOM 10966 O O . ILE B 2 678 ? 254.582 282.865 206.901 1.00 30.21 678 ILE B O 1
ATOM 10971 N N . GLU B 2 679 ? 255.782 281.163 206.080 1.00 35.02 679 GLU B N 1
ATOM 10972 C CA . GLU B 2 679 ? 254.903 280.959 204.932 1.00 35.02 679 GLU B CA 1
ATOM 10973 C C . GLU B 2 679 ? 253.506 280.476 205.303 1.00 35.02 679 GLU B C 1
ATOM 10974 O O . GLU B 2 679 ? 252.645 280.422 204.421 1.00 35.02 679 GLU B O 1
ATOM 10980 N N . THR B 2 680 ? 253.256 280.123 206.564 1.00 30.90 680 THR B N 1
ATOM 10981 C CA . THR B 2 680 ? 251.903 279.924 207.064 1.00 30.90 680 THR B CA 1
ATOM 10982 C C . THR B 2 680 ? 251.389 281.105 207.869 1.00 30.90 680 THR B C 1
ATOM 10983 O O . THR B 2 680 ? 250.179 281.341 207.886 1.00 30.90 680 THR B O 1
ATOM 10987 N N . LEU B 2 681 ? 252.270 281.847 208.545 1.00 29.92 681 LEU B N 1
ATOM 10988 C CA . LEU B 2 681 ? 251.848 283.073 209.216 1.00 29.92 681 LEU B CA 1
ATOM 10989 C C . LEU B 2 681 ? 251.562 284.182 208.220 1.00 29.92 681 LEU B C 1
ATOM 10990 O O . LEU B 2 681 ? 250.772 285.086 208.510 1.00 29.92 681 LEU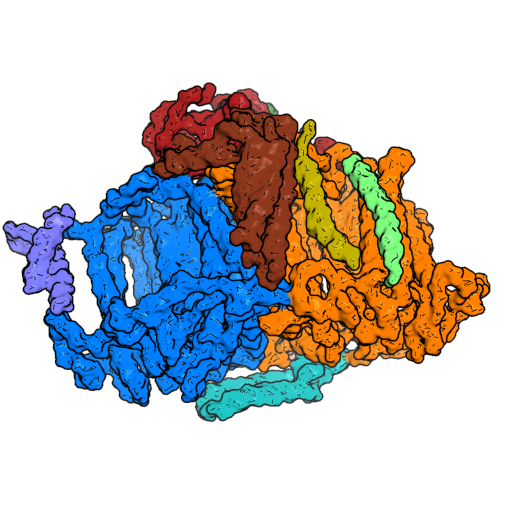 B O 1
ATOM 10995 N N . VAL B 2 682 ? 252.230 284.154 207.067 1.00 33.97 682 VAL B N 1
ATOM 10996 C CA . VAL B 2 682 ? 251.871 285.041 205.970 1.00 33.97 682 VAL B CA 1
ATOM 10997 C C . VAL B 2 682 ? 250.478 284.700 205.464 1.00 33.97 682 VAL B C 1
ATOM 10998 O O . VAL B 2 682 ? 249.669 285.592 205.182 1.00 33.97 682 VAL B O 1
ATOM 11002 N N . TRP B 2 683 ? 250.161 283.405 205.393 1.00 33.13 683 TRP B N 1
ATOM 11003 C CA . TRP B 2 683 ? 248.833 282.976 204.970 1.00 33.13 683 TRP B CA 1
ATOM 11004 C C . TRP B 2 683 ? 247.768 283.404 205.970 1.00 33.13 683 TRP B C 1
ATOM 11005 O O . TRP B 2 683 ? 246.740 283.971 205.587 1.00 33.13 683 TRP B O 1
ATOM 11016 N N . ALA B 2 684 ? 248.000 283.153 207.258 1.00 32.49 684 ALA B N 1
ATOM 11017 C CA . ALA B 2 684 ? 247.008 283.482 208.275 1.00 32.49 684 ALA B CA 1
ATOM 11018 C C . ALA B 2 684 ? 246.836 284.975 208.466 1.00 32.49 684 ALA B C 1
ATOM 11019 O O . ALA B 2 684 ? 245.836 285.402 209.047 1.00 32.49 684 ALA B O 1
ATOM 11021 N N . HIS B 2 685 ? 247.787 285.775 208.005 1.00 34.86 685 HIS B N 1
ATOM 11022 C CA . HIS B 2 685 ? 247.601 287.213 208.023 1.00 34.86 685 HIS B CA 1
ATOM 11023 C C . HIS B 2 685 ? 246.849 287.698 206.794 1.00 34.86 685 HIS B C 1
ATOM 11024 O O . HIS B 2 685 ? 246.132 288.697 206.870 1.00 34.86 685 HIS B O 1
ATOM 11031 N N . GLU B 2 686 ? 246.992 287.022 205.665 1.00 37.46 686 GLU B N 1
ATOM 11032 C CA . GLU B 2 686 ? 246.309 287.459 204.461 1.00 37.46 686 GLU B CA 1
ATOM 11033 C C . GLU B 2 686 ? 244.860 287.009 204.399 1.00 37.46 686 GLU B C 1
ATOM 11034 O O . GLU B 2 686 ? 244.113 287.508 203.551 1.00 37.46 686 GLU B O 1
ATOM 11040 N N . ARG B 2 687 ? 244.444 286.088 205.263 1.00 36.79 687 ARG B N 1
ATOM 11041 C CA . ARG B 2 687 ? 243.083 285.578 205.256 1.00 36.79 687 ARG B CA 1
ATOM 11042 C C . ARG B 2 687 ? 242.285 285.983 206.482 1.00 36.79 687 ARG B C 1
ATOM 11043 O O . ARG B 2 687 ? 241.102 285.654 206.561 1.00 36.79 687 ARG B O 1
ATOM 11051 N N . THR B 2 688 ? 242.893 286.683 207.435 1.00 36.59 688 THR B N 1
ATOM 11052 C CA . THR B 2 688 ? 242.187 287.136 208.624 1.00 36.59 688 THR B CA 1
ATOM 11053 C C . THR B 2 688 ? 241.504 288.461 208.338 1.00 36.59 688 THR B C 1
ATOM 11054 O O . THR B 2 688 ? 242.194 289.439 208.035 1.00 36.59 688 THR B O 1
ATOM 11058 N N . PRO B 2 689 ? 240.179 288.547 208.427 1.00 38.12 689 PRO B N 1
ATOM 11059 C CA . PRO B 2 689 ? 239.508 289.829 208.201 1.00 38.12 689 PRO B CA 1
ATOM 11060 C C . PRO B 2 689 ? 239.784 290.809 209.327 1.00 38.12 689 PRO B C 1
ATOM 11061 O O . PRO B 2 689 ? 240.077 290.413 210.458 1.00 38.12 689 PRO B O 1
ATOM 11065 N N . LEU B 2 690 ? 239.742 292.101 208.964 1.00 38.11 690 LEU B N 1
ATOM 11066 C CA . LEU B 2 690 ? 240.095 293.301 209.737 1.00 38.11 690 LEU B CA 1
ATOM 11067 C C . LEU B 2 690 ? 241.591 293.419 210.012 1.00 38.11 690 LEU B C 1
ATOM 11068 O O . LEU B 2 690 ? 242.037 294.411 210.594 1.00 38.11 690 LEU B O 1
ATOM 11073 N N . ALA B 2 691 ? 242.374 292.428 209.598 1.00 37.36 691 ALA B N 1
ATOM 11074 C CA . ALA B 2 691 ? 243.819 292.516 209.578 1.00 37.36 691 ALA B CA 1
ATOM 11075 C C . ALA B 2 691 ? 244.394 292.192 208.216 1.00 37.36 691 ALA B C 1
ATOM 11076 O O . ALA B 2 691 ? 245.579 292.436 207.993 1.00 37.36 691 ALA B O 1
ATOM 11078 N N . ASN B 2 692 ? 243.583 291.663 207.298 1.00 38.76 692 ASN B N 1
ATOM 11079 C CA . ASN B 2 692 ? 243.947 291.537 205.893 1.00 38.76 692 ASN B CA 1
ATOM 11080 C C . ASN B 2 692 ? 244.216 292.894 205.251 1.00 38.76 692 ASN B C 1
ATOM 11081 O O . ASN B 2 692 ? 244.999 292.981 204.298 1.00 38.76 692 ASN B O 1
ATOM 11086 N N . LEU B 2 693 ? 243.618 293.958 205.789 1.00 41.78 693 LEU B N 1
ATOM 11087 C CA . LEU B 2 693 ? 243.729 295.285 205.204 1.00 41.78 693 LEU B CA 1
ATOM 11088 C C . LEU B 2 693 ? 245.094 295.902 205.477 1.00 41.78 693 LEU B C 1
ATOM 11089 O O . LEU B 2 693 ? 245.638 296.615 204.626 1.00 41.78 693 LEU B O 1
ATOM 11094 N N . VAL B 2 694 ? 245.653 295.654 206.659 1.00 38.57 694 VAL B N 1
ATOM 11095 C CA . VAL B 2 694 ? 246.964 296.179 207.023 1.00 38.57 694 VAL B CA 1
ATOM 11096 C C . VAL B 2 694 ? 248.042 295.342 206.355 1.00 38.57 694 VAL B C 1
ATOM 11097 O O . VAL B 2 694 ? 248.110 294.127 206.546 1.00 38.57 694 VAL B O 1
ATOM 11101 N N . ARG B 2 695 ? 248.895 295.985 205.569 1.00 41.65 695 ARG B N 1
ATOM 11102 C CA . ARG B 2 695 ? 249.847 295.273 204.732 1.00 41.65 695 ARG B CA 1
ATOM 11103 C C . ARG B 2 695 ? 251.268 295.698 205.057 1.00 41.65 695 ARG B C 1
ATOM 11104 O O . ARG B 2 695 ? 251.537 296.878 205.295 1.00 41.65 695 ARG B O 1
ATOM 11112 N N . TRP B 2 696 ? 252.172 294.726 205.061 1.00 38.12 696 TRP B N 1
ATOM 11113 C CA . TRP B 2 696 ? 253.590 295.004 205.202 1.00 38.12 696 TRP B CA 1
ATOM 11114 C C . TRP B 2 696 ? 254.129 295.636 203.927 1.00 38.12 696 TRP B C 1
ATOM 11115 O O . TRP B 2 696 ? 253.557 295.489 202.846 1.00 38.12 696 TRP B O 1
ATOM 11126 N N . LYS B 2 697 ? 255.246 296.343 204.057 1.00 41.63 697 LYS B N 1
ATOM 11127 C CA . LYS B 2 697 ? 255.983 296.758 202.872 1.00 41.63 697 LYS B CA 1
ATOM 11128 C C . LYS B 2 697 ? 257.148 295.830 202.585 1.00 41.63 697 LYS B C 1
ATOM 11129 O O . LYS B 2 697 ? 257.489 295.607 201.417 1.00 41.63 697 LYS B O 1
ATOM 11135 N N . ASP B 2 698 ? 257.745 295.277 203.633 1.00 41.51 698 ASP B N 1
ATOM 11136 C CA . ASP B 2 698 ? 258.789 294.270 203.539 1.00 41.51 698 ASP B CA 1
ATOM 11137 C C . ASP B 2 698 ? 258.162 292.890 203.668 1.00 41.51 698 ASP B C 1
ATOM 11138 O O . ASP B 2 698 ? 257.422 292.635 204.621 1.00 41.51 698 ASP B O 1
ATOM 11143 N N . LYS B 2 699 ? 258.448 292.013 202.721 1.00 38.37 699 LYS B N 1
ATOM 11144 C CA . LYS B 2 699 ? 257.937 290.653 202.812 1.00 38.37 699 LYS B CA 1
ATOM 11145 C C . LYS B 2 699 ? 258.655 289.924 203.936 1.00 38.37 699 LYS B C 1
ATOM 11146 O O . LYS B 2 699 ? 259.886 289.851 203.921 1.00 38.37 699 LYS B O 1
ATOM 11152 N N . PRO B 2 700 ? 257.943 289.408 204.937 1.00 37.14 700 PRO B N 1
ATOM 11153 C CA . PRO B 2 700 ? 258.611 288.790 206.087 1.00 37.14 700 PRO B CA 1
ATOM 11154 C C . PRO B 2 700 ? 259.279 287.479 205.714 1.00 37.14 700 PRO B C 1
ATOM 11155 O O . PRO B 2 700 ? 258.649 286.578 205.162 1.00 37.14 700 PRO B O 1
ATOM 11159 N N . VAL B 2 701 ? 260.567 287.382 206.021 1.00 33.93 701 VAL B N 1
ATOM 11160 C CA . VAL B 2 701 ? 261.328 286.167 205.804 1.00 33.93 701 VAL B CA 1
ATOM 11161 C C . VAL B 2 701 ? 261.971 285.768 207.121 1.00 33.93 701 VAL B C 1
ATOM 11162 O O . VAL B 2 701 ? 261.982 286.523 208.091 1.00 33.93 701 VAL B O 1
ATOM 11166 N N . ALA B 2 702 ? 262.502 284.556 207.140 1.00 30.49 702 ALA B N 1
ATOM 11167 C CA . ALA B 2 702 ? 263.274 284.089 208.272 1.00 30.49 702 ALA B CA 1
ATOM 11168 C C . ALA B 2 702 ? 264.627 284.798 208.319 1.00 30.49 702 ALA B C 1
ATOM 11169 O O . ALA B 2 702 ? 265.062 285.418 207.344 1.00 30.49 702 ALA B O 1
ATOM 11171 N N . LEU B 2 703 ? 265.284 284.731 209.478 1.00 27.78 703 LEU B N 1
ATOM 11172 C CA . LEU B 2 703 ? 266.649 285.230 209.575 1.00 27.78 703 LEU B CA 1
ATOM 11173 C C . LEU B 2 703 ? 267.562 284.377 208.710 1.00 27.78 703 LEU B C 1
ATOM 11174 O O . LEU B 2 703 ? 267.348 283.178 208.552 1.00 27.78 703 LEU B O 1
ATOM 11179 N N . SER B 2 704 ? 268.589 285.002 208.143 1.00 30.27 704 SER B N 1
ATOM 11180 C CA . SER B 2 704 ? 269.480 284.291 207.241 1.00 30.27 704 SER B CA 1
ATOM 11181 C C . SER B 2 704 ? 270.381 283.335 208.021 1.00 30.27 704 SER B C 1
ATOM 11182 O O . SER B 2 704 ? 270.359 283.272 209.255 1.00 30.27 704 SER B O 1
ATOM 11185 N N . ILE B 2 705 ? 271.186 282.573 207.280 1.00 30.87 705 ILE B N 1
ATOM 11186 C CA . ILE B 2 705 ? 272.021 281.547 207.898 1.00 30.87 705 ILE B CA 1
ATOM 11187 C C . ILE B 2 705 ? 273.168 282.185 208.668 1.00 30.87 705 ILE B C 1
ATOM 11188 O O . ILE B 2 705 ? 273.397 281.875 209.842 1.00 30.87 705 ILE B O 1
ATOM 11193 N N . VAL B 2 706 ? 273.906 283.083 208.012 1.00 29.91 706 VAL B N 1
ATOM 11194 C CA . VAL B 2 706 ? 274.965 283.849 208.662 1.00 29.91 706 VAL B CA 1
ATOM 11195 C C . VAL B 2 706 ? 274.377 284.778 209.715 1.00 29.91 706 VAL B C 1
ATOM 11196 O O . VAL B 2 706 ? 275.004 285.042 210.750 1.00 29.91 706 VAL B O 1
ATOM 11200 N N . GLN B 2 707 ? 273.142 285.227 209.500 1.00 31.42 707 GLN B N 1
ATOM 11201 C CA . GLN B 2 707 ? 272.518 286.212 210.372 1.00 31.42 707 GLN B CA 1
ATOM 11202 C C . GLN B 2 707 ? 272.218 285.639 211.751 1.00 31.42 707 GLN B C 1
ATOM 11203 O O . GLN B 2 707 ? 272.575 286.241 212.766 1.00 31.42 707 GLN B O 1
ATOM 11209 N N . ALA B 2 708 ? 271.589 284.471 211.815 1.00 27.49 708 ALA B N 1
ATOM 11210 C CA . ALA B 2 708 ? 271.222 283.942 213.120 1.00 27.49 708 ALA B CA 1
ATOM 11211 C C . ALA B 2 708 ? 272.330 283.139 213.773 1.00 27.49 708 ALA B C 1
ATOM 11212 O O . ALA B 2 708 ? 272.168 282.716 214.921 1.00 27.49 708 ALA B O 1
ATOM 11214 N N . ARG B 2 709 ? 273.437 282.906 213.076 1.00 28.42 709 ARG B N 1
ATOM 11215 C CA . ARG B 2 709 ? 274.651 282.510 213.770 1.00 28.42 709 ARG B CA 1
ATOM 11216 C C . ARG B 2 709 ? 275.160 283.662 214.614 1.00 28.42 709 ARG B C 1
ATOM 11217 O O . ARG B 2 709 ? 275.598 283.468 215.749 1.00 28.42 709 ARG B O 1
ATOM 11225 N N . LEU B 2 710 ? 275.094 284.875 214.069 1.00 28.62 710 LEU B N 1
ATOM 11226 C CA . LEU B 2 710 ? 275.443 286.071 214.822 1.00 28.62 710 LEU B CA 1
ATOM 11227 C C . LEU B 2 710 ? 274.421 286.359 215.914 1.00 28.62 710 LEU B C 1
ATOM 11228 O O . LEU B 2 710 ? 274.794 286.723 217.033 1.00 28.62 710 LEU B O 1
ATOM 11233 N N . VAL B 2 711 ? 273.133 286.215 215.597 1.00 26.64 711 VAL B N 1
ATOM 11234 C CA . VAL B 2 711 ? 272.064 286.472 216.559 1.00 26.64 711 VAL B CA 1
ATOM 11235 C C . VAL B 2 711 ? 272.117 285.465 217.700 1.00 26.64 711 VAL B C 1
ATOM 11236 O O . VAL B 2 711 ? 271.942 285.820 218.871 1.00 26.64 711 VAL B O 1
ATOM 11240 N N . GLY B 2 712 ? 272.405 284.204 217.385 1.00 26.21 712 GLY B N 1
ATOM 11241 C CA . GLY B 2 712 ? 272.543 283.207 218.427 1.00 26.21 712 GLY B CA 1
ATOM 11242 C C . GLY B 2 712 ? 273.806 283.369 219.241 1.00 26.21 712 GLY B C 1
ATOM 11243 O O . GLY B 2 712 ? 273.811 283.088 220.439 1.00 26.21 712 GLY B O 1
ATOM 11244 N N . LEU B 2 713 ? 274.888 283.830 218.613 1.00 26.66 713 LEU B N 1
ATOM 11245 C CA . LEU B 2 713 ? 276.125 284.069 219.346 1.00 26.66 713 LEU B CA 1
ATOM 11246 C C . LEU B 2 713 ? 276.042 285.323 220.197 1.00 26.66 713 LEU B C 1
ATOM 11247 O O . LEU B 2 713 ? 276.650 285.374 221.270 1.00 26.66 713 LEU B O 1
ATOM 11252 N N . ALA B 2 714 ? 275.297 286.333 219.740 1.00 26.34 714 ALA B N 1
ATOM 11253 C CA . ALA B 2 714 ? 275.132 287.553 220.523 1.00 26.34 714 ALA B CA 1
ATOM 11254 C C . ALA B 2 714 ? 274.361 287.282 221.805 1.00 26.34 714 ALA B C 1
ATOM 11255 O O . ALA B 2 714 ? 274.793 287.678 222.886 1.00 26.34 714 ALA B O 1
ATOM 11257 N N . HIS B 2 715 ? 273.228 286.583 221.701 1.00 25.27 715 HIS B N 1
ATOM 11258 C CA . HIS B 2 715 ? 272.480 286.178 222.887 1.00 25.27 715 HIS B CA 1
ATOM 11259 C C . HIS B 2 715 ? 273.288 285.239 223.767 1.00 25.27 715 HIS B C 1
ATOM 11260 O O . HIS B 2 715 ? 273.120 285.239 224.989 1.00 25.27 715 HIS B O 1
ATOM 11267 N N . PHE B 2 716 ? 274.145 284.416 223.162 1.00 25.32 716 PHE B N 1
ATOM 11268 C CA . PHE B 2 716 ? 275.040 283.562 223.932 1.00 25.32 716 PHE B CA 1
ATOM 11269 C C . PHE B 2 716 ? 276.068 284.394 224.680 1.00 25.32 716 PHE B C 1
ATOM 11270 O O . PHE B 2 716 ? 276.282 284.200 225.881 1.00 25.32 716 PHE B O 1
ATOM 11278 N N . ALA B 2 717 ? 276.713 285.330 223.982 1.00 26.53 717 ALA B N 1
ATOM 11279 C CA . ALA B 2 717 ? 277.816 286.074 224.572 1.00 26.53 717 ALA B CA 1
ATOM 11280 C C . ALA B 2 717 ? 277.335 287.101 225.587 1.00 26.53 717 ALA B C 1
ATOM 11281 O O . ALA B 2 717 ? 277.979 287.283 226.623 1.00 26.53 717 ALA B O 1
ATOM 11283 N N . VAL B 2 718 ? 276.221 287.783 225.306 1.00 28.13 718 VAL B N 1
ATOM 11284 C CA . VAL B 2 718 ? 275.625 288.673 226.300 1.00 28.13 718 VAL B CA 1
ATOM 11285 C C . VAL B 2 718 ? 275.161 287.885 227.516 1.00 28.13 718 VAL B C 1
ATOM 11286 O O . VAL B 2 718 ? 275.435 288.269 228.655 1.00 28.13 718 VAL B O 1
ATOM 11290 N N . GLY B 2 719 ? 274.504 286.746 227.299 1.00 25.65 719 GLY B N 1
ATOM 11291 C CA . GLY B 2 719 ? 274.051 285.939 228.419 1.00 25.65 719 GLY B CA 1
ATOM 11292 C C . GLY B 2 719 ? 275.174 285.299 229.207 1.00 25.65 719 GLY B C 1
ATOM 11293 O O . GLY B 2 719 ? 275.017 285.019 230.396 1.00 25.65 719 GLY B O 1
ATOM 11294 N N . TYR B 2 720 ? 276.314 285.054 228.561 1.00 26.40 720 TYR B N 1
ATOM 11295 C CA . TYR B 2 720 ? 277.494 284.572 229.270 1.00 26.40 720 TYR B CA 1
ATOM 11296 C C . TYR B 2 720 ? 278.020 285.632 230.228 1.00 26.40 720 TYR B C 1
ATOM 11297 O O . TYR B 2 720 ? 278.413 285.328 231.359 1.00 26.40 720 TYR B O 1
ATOM 11306 N N . ILE B 2 721 ? 278.013 286.888 229.792 1.00 27.92 721 ILE B N 1
ATOM 11307 C CA . ILE B 2 721 ? 278.691 287.959 230.509 1.00 27.92 721 ILE B CA 1
ATOM 11308 C C . ILE B 2 721 ? 277.778 288.579 231.559 1.00 27.92 721 ILE B C 1
ATOM 11309 O O . ILE B 2 721 ? 278.215 288.887 232.674 1.00 27.92 721 ILE B O 1
ATOM 11314 N N . VAL B 2 722 ? 276.494 288.738 231.232 1.00 26.66 722 VAL B N 1
ATOM 11315 C CA . VAL B 2 722 ? 275.516 289.294 232.162 1.00 26.66 722 VAL B CA 1
ATOM 11316 C C . VAL B 2 722 ? 275.315 288.368 233.358 1.00 26.66 722 VAL B C 1
ATOM 11317 O O . VAL B 2 722 ? 275.147 288.831 234.493 1.00 26.66 722 VAL B O 1
ATOM 11321 N N . THR B 2 723 ? 275.409 287.056 233.144 1.00 26.80 723 THR B N 1
ATOM 11322 C CA . THR B 2 723 ? 275.172 286.101 234.222 1.00 26.80 723 THR B CA 1
ATOM 11323 C C . THR B 2 723 ? 276.312 286.098 235.227 1.00 26.80 723 THR B C 1
ATOM 11324 O O . THR B 2 723 ? 276.080 286.008 236.437 1.00 26.80 723 THR B O 1
ATOM 11328 N N . TYR B 2 724 ? 277.554 286.179 234.747 1.00 30.14 724 TYR B N 1
ATOM 11329 C CA . TYR B 2 724 ? 278.684 286.165 235.666 1.00 30.14 724 TYR B CA 1
ATOM 11330 C C . TYR B 2 724 ? 278.802 287.482 236.407 1.00 30.14 724 TYR B C 1
ATOM 11331 O O . TYR B 2 724 ? 279.058 287.491 237.614 1.00 30.14 724 TYR B O 1
ATOM 11340 N N . ALA B 2 725 ? 278.602 288.598 235.699 1.00 28.94 725 ALA B N 1
ATOM 11341 C CA . ALA B 2 725 ? 278.693 289.915 236.314 1.00 28.94 725 ALA B CA 1
ATOM 11342 C C . ALA B 2 725 ? 277.645 290.111 237.396 1.00 28.94 725 ALA B C 1
ATOM 11343 O O . ALA B 2 725 ? 277.883 290.841 238.357 1.00 28.94 725 ALA B O 1
ATOM 11345 N N . ALA B 2 726 ? 276.492 289.457 237.275 1.00 30.00 726 ALA B N 1
ATOM 11346 C CA . ALA B 2 726 ? 275.544 289.462 238.378 1.00 30.00 726 ALA B CA 1
ATOM 11347 C C . ALA B 2 726 ? 275.993 288.543 239.503 1.00 30.00 726 ALA B C 1
ATOM 11348 O O . ALA B 2 726 ? 275.759 288.847 240.675 1.00 30.00 726 ALA B O 1
ATOM 11350 N N . PHE B 2 727 ? 276.643 287.425 239.175 1.00 30.89 727 PHE B N 1
ATOM 11351 C CA . PHE B 2 727 ? 277.084 286.498 240.211 1.00 30.89 727 PHE B CA 1
ATOM 11352 C C . PHE B 2 727 ? 278.356 286.981 240.890 1.00 30.89 727 PHE B C 1
ATOM 11353 O O . PHE B 2 727 ? 278.469 286.901 242.117 1.00 30.89 727 PHE B O 1
ATOM 11361 N N . LEU B 2 728 ? 279.321 287.469 240.106 1.00 31.76 728 LEU B N 1
ATOM 11362 C CA . LEU B 2 728 ? 280.595 287.932 240.648 1.00 31.76 728 LEU B CA 1
ATOM 11363 C C . LEU B 2 728 ? 280.427 289.130 241.574 1.00 31.76 728 LEU B C 1
ATOM 11364 O O . LEU B 2 728 ? 281.178 289.276 242.544 1.00 31.76 728 LEU B O 1
ATOM 11369 N N . ILE B 2 729 ? 279.438 289.976 241.310 1.00 33.07 729 ILE B N 1
ATOM 11370 C CA . ILE B 2 729 ? 279.201 291.133 242.158 1.00 33.07 729 ILE B CA 1
ATOM 11371 C C . ILE B 2 729 ? 278.492 290.726 243.444 1.00 33.07 729 ILE B C 1
ATOM 11372 O O . ILE B 2 729 ? 278.931 291.070 244.546 1.00 33.07 729 ILE B O 1
ATOM 11377 N N . ALA B 2 730 ? 277.403 289.965 243.330 1.00 35.23 730 ALA B N 1
ATOM 11378 C CA . ALA B 2 730 ? 276.559 289.688 244.486 1.00 35.23 730 ALA B CA 1
ATOM 11379 C C . ALA B 2 730 ? 277.126 288.622 245.412 1.00 35.23 730 ALA B C 1
ATOM 11380 O O . ALA B 2 730 ? 276.776 288.600 246.595 1.00 35.23 730 ALA B O 1
ATOM 11382 N N . SER B 2 731 ? 277.980 287.733 244.912 1.00 36.12 731 SER B N 1
ATOM 11383 C CA . SER B 2 731 ? 278.624 286.762 245.785 1.00 36.12 731 SER B CA 1
ATOM 11384 C C . SER B 2 731 ? 279.774 287.359 246.580 1.00 36.12 731 SER B C 1
ATOM 11385 O O . SER B 2 731 ? 280.214 286.751 247.558 1.00 36.12 731 SER B O 1
ATOM 11388 N N . THR B 2 732 ? 280.269 288.524 246.180 1.00 38.01 732 THR B N 1
ATOM 11389 C CA . THR B 2 732 ? 281.342 289.195 246.893 1.00 38.01 732 THR B CA 1
ATOM 11390 C C . THR B 2 732 ? 280.840 290.374 247.717 1.00 38.01 732 THR B C 1
ATOM 11391 O O . THR B 2 732 ? 281.387 290.651 248.788 1.00 38.01 732 THR B O 1
ATOM 11395 N N . ALA B 2 733 ? 279.775 291.043 247.272 1.00 40.39 733 ALA B N 1
ATOM 11396 C CA . ALA B 2 733 ? 279.203 292.132 248.054 1.00 40.39 733 ALA B CA 1
ATOM 11397 C C . ALA B 2 733 ? 278.445 291.637 249.272 1.00 40.39 733 ALA B C 1
ATOM 11398 O O . ALA B 2 733 ? 278.195 292.420 250.191 1.00 40.39 733 ALA B O 1
ATOM 11400 N N . SER B 2 734 ? 278.075 290.362 249.302 1.00 41.85 734 SER B N 1
ATOM 11401 C CA . SER B 2 734 ? 277.343 289.840 250.444 1.00 41.85 734 SER B CA 1
ATOM 11402 C C . SER B 2 734 ? 278.260 289.531 251.617 1.00 41.85 734 SER B C 1
ATOM 11403 O O . SER B 2 734 ? 277.798 289.479 252.761 1.00 41.85 734 SER B O 1
ATOM 11406 N N . LYS B 2 735 ? 279.540 289.318 251.359 1.00 42.28 735 LYS B N 1
ATOM 11407 C CA . LYS B 2 735 ? 280.472 288.888 252.390 1.00 42.28 735 LYS B CA 1
ATOM 11408 C C . LYS B 2 735 ? 281.698 289.777 252.528 1.00 42.28 735 LYS B C 1
ATOM 11409 O O . LYS B 2 735 ? 282.134 290.026 253.657 1.00 42.28 735 LYS B O 1
ATOM 11415 N N . PHE B 2 736 ? 282.223 290.300 251.415 1.00 43.34 736 PHE B N 1
ATOM 11416 C CA . PHE B 2 736 ? 283.536 290.954 251.317 1.00 43.34 736 PHE B CA 1
ATOM 11417 C C . PHE B 2 736 ? 284.655 290.126 251.954 1.00 43.34 736 PHE B C 1
ATOM 11418 O O . PHE B 2 736 ? 285.018 289.063 251.449 1.00 43.34 736 PHE B O 1
ATOM 11426 N N . ALA C 3 2 ? 269.971 289.008 191.279 1.00 47.83 2 ALA C N 1
ATOM 11427 C CA . ALA C 3 2 ? 269.914 287.581 190.998 1.00 47.83 2 ALA C CA 1
ATOM 11428 C C . ALA C 3 2 ? 271.244 286.921 191.313 1.00 47.83 2 ALA C C 1
ATOM 11429 O O . ALA C 3 2 ? 272.283 287.574 191.302 1.00 47.83 2 ALA C O 1
ATOM 11431 N N . HIS C 3 3 ? 271.206 285.625 191.604 1.00 48.15 3 HIS C N 1
ATOM 11432 C CA . HIS C 3 3 ? 272.436 284.875 191.788 1.00 48.15 3 HIS C CA 1
ATOM 11433 C C . HIS C 3 3 ? 273.122 284.664 190.446 1.00 48.15 3 HIS C C 1
ATOM 11434 O O . HIS C 3 3 ? 272.475 284.472 189.415 1.00 48.15 3 HIS C O 1
ATOM 11441 N N . THR C 3 4 ? 274.447 284.708 190.467 1.00 50.92 4 THR C N 1
ATOM 11442 C CA . THR C 3 4 ? 275.252 284.556 189.267 1.00 50.92 4 THR C CA 1
ATOM 11443 C C . THR C 3 4 ? 275.644 283.097 189.110 1.00 50.92 4 THR C C 1
ATOM 11444 O O . THR C 3 4 ? 276.080 282.460 190.074 1.00 50.92 4 THR C O 1
ATOM 11448 N N . VAL C 3 5 ? 275.484 282.572 187.901 1.00 53.50 5 VAL C N 1
ATOM 11449 C CA . VAL C 3 5 ? 275.848 281.199 187.583 1.00 53.50 5 VAL C CA 1
ATOM 11450 C C . VAL C 3 5 ? 276.843 281.246 186.440 1.00 53.50 5 VAL C C 1
ATOM 11451 O O . VAL C 3 5 ? 276.522 281.742 185.355 1.00 53.50 5 VAL C O 1
ATOM 11455 N N . LYS C 3 6 ? 278.048 280.743 186.683 1.00 57.11 6 LYS C N 1
ATOM 11456 C CA . LYS C 3 6 ? 279.110 280.735 185.688 1.00 57.11 6 LYS C CA 1
ATOM 11457 C C . LYS C 3 6 ? 279.540 279.302 185.421 1.00 57.11 6 LYS C C 1
ATOM 11458 O O . LYS C 3 6 ? 279.763 278.531 186.358 1.00 57.11 6 LYS C O 1
ATOM 11464 N N . ILE C 3 7 ? 279.655 278.955 184.145 1.00 58.92 7 ILE C N 1
ATOM 11465 C CA . ILE C 3 7 ? 279.989 277.607 183.707 1.00 58.92 7 ILE C CA 1
ATOM 11466 C C . ILE C 3 7 ? 281.401 277.636 183.141 1.00 58.92 7 ILE C C 1
ATOM 11467 O O . ILE C 3 7 ? 281.688 278.394 182.208 1.00 58.92 7 ILE C O 1
ATOM 11472 N N . TYR C 3 8 ? 282.279 276.817 183.704 1.00 59.57 8 TYR C N 1
ATOM 11473 C CA . TYR C 3 8 ? 283.684 276.794 183.333 1.00 59.57 8 TYR C CA 1
ATOM 11474 C C . TYR C 3 8 ? 283.939 275.712 182.292 1.00 59.57 8 TYR C C 1
ATOM 11475 O O . TYR C 3 8 ? 283.145 274.788 182.116 1.00 59.57 8 TYR C O 1
ATOM 11484 N N . ASP C 3 9 ? 285.071 275.836 181.602 1.00 62.94 9 ASP C N 1
ATOM 11485 C CA . ASP C 3 9 ? 285.324 275.052 180.399 1.00 62.94 9 ASP C CA 1
ATOM 11486 C C . ASP C 3 9 ? 285.725 273.611 180.677 1.00 62.94 9 ASP C C 1
ATOM 11487 O O . ASP C 3 9 ? 285.945 272.860 179.722 1.00 62.94 9 ASP C O 1
ATOM 11492 N N . THR C 3 10 ? 285.823 273.202 181.942 1.00 63.25 10 THR C N 1
ATOM 11493 C CA . THR C 3 10 ? 286.096 271.811 182.284 1.00 63.25 10 THR C CA 1
ATOM 11494 C C . THR C 3 10 ? 284.845 270.939 182.245 1.00 63.25 10 THR C C 1
ATOM 11495 O O . THR C 3 10 ? 284.926 269.754 182.576 1.00 63.25 10 THR C O 1
ATOM 11499 N N . CYS C 3 11 ? 283.702 271.503 181.864 1.00 67.51 11 CYS C N 1
ATOM 11500 C CA . CYS C 3 11 ? 282.488 270.733 181.635 1.00 67.51 11 CYS C CA 1
ATOM 11501 C C . CYS C 3 11 ? 282.661 269.777 180.461 1.00 67.51 11 CYS C C 1
ATOM 11502 O O . CYS C 3 11 ? 283.461 270.006 179.551 1.00 67.51 11 CYS C O 1
ATOM 11505 N N . ILE C 3 12 ? 281.887 268.695 180.484 1.00 68.12 12 ILE C N 1
ATOM 11506 C CA . ILE C 3 12 ? 282.027 267.612 179.523 1.00 68.12 12 ILE C CA 1
ATOM 11507 C C . ILE C 3 12 ? 280.749 267.338 178.757 1.00 68.12 12 ILE C C 1
ATOM 11508 O O . ILE C 3 12 ? 280.695 266.360 177.998 1.00 68.12 12 ILE C O 1
ATOM 11513 N N . GLY C 3 13 ? 279.726 268.169 178.910 1.00 68.63 13 GLY C N 1
ATOM 11514 C CA . GLY C 3 13 ? 278.461 267.888 178.258 1.00 68.63 13 GLY C CA 1
ATOM 11515 C C . GLY C 3 13 ? 277.724 266.723 178.878 1.00 68.63 13 GLY C C 1
ATOM 11516 O O . GLY C 3 13 ? 277.013 265.996 178.173 1.00 68.63 13 GLY C O 1
ATOM 11517 N N . CYS C 3 14 ? 277.878 266.527 180.185 1.00 65.88 14 CYS C N 1
ATOM 11518 C CA . CYS C 3 14 ? 277.263 265.412 180.890 1.00 65.88 14 CYS C CA 1
ATOM 11519 C C . CYS C 3 14 ? 275.763 265.572 181.067 1.00 65.88 14 CYS C C 1
ATOM 11520 O O . CYS C 3 14 ? 275.091 264.581 181.373 1.00 65.88 14 CYS C O 1
ATOM 11523 N N . THR C 3 15 ? 275.241 266.793 180.918 1.00 62.50 15 THR C N 1
ATOM 11524 C CA . THR C 3 15 ? 273.832 267.179 181.019 1.00 62.50 15 THR C CA 1
ATOM 11525 C C . THR C 3 15 ? 273.221 266.904 182.387 1.00 62.50 15 THR C C 1
ATOM 11526 O O . THR C 3 15 ? 271.995 266.873 182.505 1.00 62.50 15 THR C O 1
ATOM 11530 N N . GLN C 3 16 ? 274.031 266.722 183.431 1.00 58.68 16 GLN C N 1
ATOM 11531 C CA . GLN C 3 16 ? 273.477 266.339 184.725 1.00 58.68 16 GLN C CA 1
ATOM 11532 C C . GLN C 3 16 ? 273.026 267.535 185.550 1.00 58.68 16 GLN C C 1
ATOM 11533 O O . GLN C 3 16 ? 272.089 267.409 186.343 1.00 58.68 16 GLN C O 1
ATOM 11539 N N . CYS C 3 17 ? 273.678 268.686 185.398 1.00 58.64 17 CYS C N 1
ATOM 11540 C CA . CYS C 3 17 ? 273.285 269.860 186.170 1.00 58.64 17 CYS C CA 1
ATOM 11541 C C . CYS C 3 17 ? 272.006 270.482 185.637 1.00 58.64 17 CYS C C 1
ATOM 11542 O O . CYS C 3 17 ? 271.285 271.149 186.387 1.00 58.64 17 CYS C O 1
ATOM 11545 N N . VAL C 3 18 ? 271.716 270.281 184.351 1.00 58.58 18 VAL C N 1
ATOM 11546 C CA . VAL C 3 18 ? 270.497 270.817 183.758 1.00 58.58 18 VAL C CA 1
ATOM 11547 C C . VAL C 3 18 ? 269.273 270.107 184.323 1.00 58.58 18 VAL C C 1
ATOM 11548 O O . VAL C 3 18 ? 268.320 270.746 184.784 1.00 58.58 18 VAL C O 1
ATOM 11552 N N . ARG C 3 19 ? 269.295 268.778 184.323 1.00 57.53 19 ARG C N 1
ATOM 11553 C CA . ARG C 3 19 ? 268.166 267.993 184.796 1.00 57.53 19 ARG C CA 1
ATOM 11554 C C . ARG C 3 19 ? 268.082 267.913 186.312 1.00 57.53 19 ARG C C 1
ATOM 11555 O O . ARG C 3 19 ? 267.103 267.369 186.830 1.00 57.53 19 ARG C O 1
ATOM 11563 N N . ALA C 3 20 ? 269.068 268.433 187.036 1.00 53.23 20 ALA C N 1
ATOM 11564 C CA . ALA C 3 20 ? 268.981 268.562 188.482 1.00 53.23 20 ALA C CA 1
ATOM 11565 C C . ALA C 3 20 ? 268.544 269.951 188.912 1.00 53.23 20 ALA C C 1
ATOM 11566 O O . ALA C 3 20 ? 268.399 270.197 190.111 1.00 53.23 20 ALA C O 1
ATOM 11568 N N . CYS C 3 21 ? 268.332 270.855 187.968 1.00 53.95 21 CYS C N 1
ATOM 11569 C CA . CYS C 3 21 ? 267.868 272.198 188.289 1.00 53.95 21 CYS C CA 1
ATOM 11570 C C . CYS C 3 21 ? 266.377 272.167 188.590 1.00 53.95 21 CYS C C 1
ATOM 11571 O O . CYS C 3 21 ? 265.599 271.678 187.761 1.00 53.95 21 CYS C O 1
ATOM 11574 N N . PRO C 3 22 ? 265.932 272.661 189.744 1.00 49.49 22 PRO C N 1
ATOM 11575 C CA . PRO C 3 22 ? 264.502 272.668 190.058 1.00 49.49 22 PRO C CA 1
ATOM 11576 C C . PRO C 3 22 ? 263.744 273.884 189.557 1.00 49.49 22 PRO C C 1
ATOM 11577 O O . PRO C 3 22 ? 262.516 273.912 189.686 1.00 49.49 22 PRO C O 1
ATOM 11581 N N . THR C 3 23 ? 264.423 274.881 188.992 1.00 51.63 23 THR C N 1
ATOM 11582 C CA . THR C 3 23 ? 263.757 276.100 188.563 1.00 51.63 23 THR C CA 1
ATOM 11583 C C . THR C 3 23 ? 264.004 276.366 187.080 1.00 51.63 23 THR C C 1
ATOM 11584 O O . THR C 3 23 ? 263.660 277.446 186.589 1.00 51.63 23 THR C O 1
ATOM 11588 N N . ASP C 3 24 ? 264.592 275.399 186.367 1.00 55.61 24 ASP C N 1
ATOM 11589 C CA . ASP C 3 24 ? 264.802 275.420 184.914 1.00 55.61 24 ASP C CA 1
ATOM 11590 C C . ASP C 3 24 ? 265.643 276.624 184.480 1.00 55.61 24 ASP C C 1
ATOM 11591 O O . ASP C 3 24 ? 265.256 277.424 183.627 1.00 55.61 24 ASP C O 1
ATOM 11596 N N . VAL C 3 25 ? 266.809 276.743 185.100 1.00 54.78 25 VAL C N 1
ATOM 11597 C CA . VAL C 3 25 ? 267.730 277.825 184.780 1.00 54.78 25 VAL C CA 1
ATOM 11598 C C . VAL C 3 25 ? 268.639 277.447 183.624 1.00 54.78 25 VAL C C 1
ATOM 11599 O O . VAL C 3 25 ? 268.874 278.247 182.717 1.00 54.78 25 VAL C O 1
ATOM 11603 N N . LEU C 3 26 ? 269.111 276.214 183.617 1.00 58.26 26 LEU C N 1
ATOM 11604 C CA . LEU C 3 26 ? 270.204 275.791 182.765 1.00 58.26 26 LEU C CA 1
ATOM 11605 C C . LEU C 3 26 ? 269.684 275.197 181.463 1.00 58.26 26 LEU C C 1
ATOM 11606 O O . LEU C 3 26 ? 268.492 274.932 181.302 1.00 58.26 26 LEU C O 1
ATOM 11611 N N . GLU C 3 27 ? 270.612 274.990 180.531 1.00 65.31 27 GLU C N 1
ATOM 11612 C CA . GLU C 3 27 ? 270.345 274.344 179.253 1.00 65.31 27 GLU C CA 1
ATOM 11613 C C . GLU C 3 27 ? 271.674 273.902 178.662 1.00 65.31 27 GLU C C 1
ATOM 11614 O O . GLU C 3 27 ? 272.740 274.343 179.094 1.00 65.31 27 GLU C O 1
ATOM 11620 N N . MET C 3 28 ? 271.599 273.031 177.662 1.00 67.45 28 MET C N 1
ATOM 11621 C CA . MET C 3 28 ? 272.778 272.553 176.956 1.00 67.45 28 MET C CA 1
ATOM 11622 C C . MET C 3 28 ? 272.906 273.276 175.625 1.00 67.45 28 MET C C 1
ATOM 11623 O O . MET C 3 28 ? 271.903 273.578 174.976 1.00 67.45 28 MET C O 1
ATOM 11628 N N . VAL C 3 29 ? 274.141 273.549 175.223 1.00 71.84 29 VAL C N 1
ATOM 11629 C CA . VAL C 3 29 ? 274.413 274.327 174.017 1.00 71.84 29 VAL C CA 1
ATOM 11630 C C . VAL C 3 29 ? 275.606 273.689 173.311 1.00 71.84 29 VAL C C 1
ATOM 11631 O O . VAL C 3 29 ? 276.493 273.140 173.981 1.00 71.84 29 VAL C O 1
ATOM 11635 N N . PRO C 3 30 ? 275.632 273.651 171.977 1.00 78.77 30 PRO C N 1
ATOM 11636 C CA . PRO C 3 30 ? 276.831 273.180 171.274 1.00 78.77 30 PRO C CA 1
ATOM 11637 C C . PRO C 3 30 ? 278.046 274.064 171.521 1.00 78.77 30 PRO C C 1
ATOM 11638 O O . PRO C 3 30 ? 277.935 275.258 171.807 1.00 78.77 30 PRO C O 1
ATOM 11642 N N . TRP C 3 31 ? 279.218 273.449 171.399 1.00 87.78 31 TRP C N 1
ATOM 11643 C CA . TRP C 3 31 ? 280.502 274.074 171.670 1.00 87.78 31 TRP C CA 1
ATOM 11644 C C . TRP C 3 31 ? 281.117 274.592 170.376 1.00 87.78 31 TRP C C 1
ATOM 11645 O O . TRP C 3 31 ? 280.902 274.033 169.298 1.00 87.78 31 TRP C O 1
ATOM 11656 N N . ASP C 3 32 ? 281.889 275.673 170.495 1.00 93.35 32 ASP C N 1
ATOM 11657 C CA . ASP C 3 32 ? 282.448 276.336 169.321 1.00 93.35 32 ASP C CA 1
ATOM 11658 C C . ASP C 3 32 ? 283.607 275.552 168.715 1.00 93.35 32 ASP C C 1
ATOM 11659 O O . ASP C 3 32 ? 283.562 275.176 167.538 1.00 93.35 32 ASP C O 1
ATOM 11664 N N . GLY C 3 33 ? 284.656 275.299 169.503 1.00 94.58 33 GLY C N 1
ATOM 11665 C CA . GLY C 3 33 ? 285.906 274.790 168.961 1.00 94.58 33 GLY C CA 1
ATOM 11666 C C . GLY C 3 33 ? 285.892 273.340 168.528 1.00 94.58 33 GLY C C 1
ATOM 11667 O O . GLY C 3 33 ? 286.828 272.905 167.849 1.00 94.58 33 GLY C O 1
ATOM 11668 N N . CYS C 3 34 ? 284.869 272.578 168.909 1.00 97.03 34 CYS C N 1
ATOM 11669 C CA . CYS C 3 34 ? 284.787 271.171 168.533 1.00 97.03 34 CYS C CA 1
ATOM 11670 C C . CYS C 3 34 ? 283.569 270.849 167.679 1.00 97.03 34 CYS C C 1
ATOM 11671 O O . CYS C 3 34 ? 283.642 269.956 166.827 1.00 97.03 34 CYS C O 1
ATOM 11674 N N . ARG C 3 35 ? 282.446 271.536 167.931 1.00 95.97 35 ARG C N 1
ATOM 11675 C CA . ARG C 3 35 ? 281.153 271.383 167.250 1.00 95.97 35 ARG C CA 1
ATOM 11676 C C . ARG C 3 35 ? 280.547 269.985 167.400 1.00 95.97 35 ARG C C 1
ATOM 11677 O O . ARG C 3 35 ? 279.632 269.623 166.655 1.00 95.97 35 ARG C O 1
ATOM 11685 N N . ALA C 3 36 ? 281.031 269.185 168.348 1.00 90.18 36 ALA C N 1
ATOM 11686 C CA . ALA C 3 36 ? 280.442 267.890 168.660 1.00 90.18 36 ALA C CA 1
ATOM 11687 C C . ALA C 3 36 ? 280.017 267.782 170.115 1.00 90.18 36 ALA C C 1
ATOM 11688 O O . ALA C 3 36 ? 278.883 267.379 170.400 1.00 90.18 36 ALA C O 1
ATOM 11690 N N . ASN C 3 37 ? 280.897 268.136 171.046 1.00 83.92 37 ASN C N 1
ATOM 11691 C CA . ASN C 3 37 ? 280.579 268.081 172.462 1.00 83.92 37 ASN C CA 1
ATOM 11692 C C . ASN C 3 37 ? 279.767 269.318 172.840 1.00 83.92 37 ASN C C 1
ATOM 11693 O O . ASN C 3 37 ? 279.617 270.252 172.050 1.00 83.92 37 ASN C O 1
ATOM 11698 N N . GLN C 3 38 ? 279.234 269.320 174.056 1.00 77.28 38 GLN C N 1
ATOM 11699 C CA . GLN C 3 38 ? 278.409 270.419 174.528 1.00 77.28 38 GLN C CA 1
ATOM 11700 C C . GLN C 3 38 ? 278.994 271.027 175.791 1.00 77.28 38 GLN C C 1
ATOM 11701 O O . GLN C 3 38 ? 280.045 270.619 176.287 1.00 77.28 38 GLN C O 1
ATOM 11707 N N . ILE C 3 39 ? 278.281 272.023 176.304 1.00 69.82 39 ILE C N 1
ATOM 11708 C CA . ILE C 3 39 ? 278.565 272.626 177.596 1.00 69.82 39 ILE C CA 1
ATOM 11709 C C . ILE C 3 39 ? 277.237 273.118 178.155 1.00 69.82 39 ILE C C 1
ATOM 11710 O O . ILE C 3 39 ? 276.281 273.350 177.411 1.00 69.82 39 ILE C O 1
ATOM 11715 N N . ALA C 3 40 ? 277.155 273.212 179.475 1.00 66.09 40 ALA C N 1
ATOM 11716 C CA . ALA C 3 40 ? 275.993 273.831 180.081 1.00 66.09 40 ALA C CA 1
ATOM 11717 C C . ALA C 3 40 ? 276.023 275.336 179.846 1.00 66.09 40 ALA C C 1
ATOM 11718 O O . ALA C 3 40 ? 277.069 275.934 179.584 1.00 66.09 40 ALA C O 1
ATOM 11720 N N . SER C 3 41 ? 274.849 275.949 179.931 1.00 64.97 41 SER C N 1
ATOM 11721 C CA . SER C 3 41 ? 274.736 277.392 179.830 1.00 64.97 41 SER C CA 1
ATOM 11722 C C . SER C 3 41 ? 273.562 277.840 180.678 1.00 64.97 41 SER C C 1
ATOM 11723 O O . SER C 3 41 ? 272.581 277.111 180.834 1.00 64.97 41 SER C O 1
ATOM 11726 N N . ALA C 3 42 ? 273.673 279.046 181.230 1.00 60.16 42 ALA C N 1
ATOM 11727 C CA . ALA C 3 42 ? 272.668 279.605 182.129 1.00 60.16 42 ALA C CA 1
ATOM 11728 C C . ALA C 3 42 ? 272.109 280.881 181.518 1.00 60.16 42 ALA C C 1
ATOM 11729 O O . ALA C 3 42 ? 272.582 281.984 181.825 1.00 60.16 42 ALA C O 1
ATOM 11731 N N . PRO C 3 43 ? 271.100 280.783 180.651 1.00 58.79 43 PRO C N 1
ATOM 11732 C CA . PRO C 3 43 ? 270.488 281.987 180.090 1.00 58.79 43 PRO C CA 1
ATOM 11733 C C . PRO C 3 43 ? 269.372 282.563 180.941 1.00 58.79 43 PRO C C 1
ATOM 11734 O O . PRO C 3 43 ? 268.870 283.648 180.617 1.00 58.79 43 PRO C O 1
ATOM 11738 N N . ARG C 3 44 ? 268.984 281.877 182.011 1.00 56.71 44 ARG C N 1
ATOM 11739 C CA . ARG C 3 44 ? 267.847 282.237 182.845 1.00 56.71 44 ARG C CA 1
ATOM 11740 C C . ARG C 3 44 ? 268.278 282.352 184.293 1.00 56.71 44 ARG C C 1
ATOM 11741 O O . ARG C 3 44 ? 267.655 281.802 185.200 1.00 56.71 44 ARG C O 1
ATOM 11749 N N . THR C 3 45 ? 269.365 283.092 184.524 1.00 54.36 45 THR C N 1
ATOM 11750 C CA . THR C 3 45 ? 269.920 283.263 185.863 1.00 54.36 45 THR C CA 1
ATOM 11751 C C . THR C 3 45 ? 269.019 284.067 186.791 1.00 54.36 45 THR C C 1
ATOM 11752 O O . THR C 3 45 ? 269.224 284.036 188.008 1.00 54.36 45 THR C O 1
ATOM 11756 N N . GLU C 3 46 ? 268.040 284.793 186.252 1.00 55.28 46 GLU C N 1
ATOM 11757 C CA . GLU C 3 46 ? 267.088 285.500 187.095 1.00 55.28 46 GLU C CA 1
ATOM 11758 C C . GLU C 3 46 ? 266.138 284.548 187.803 1.00 55.28 46 GLU C C 1
ATOM 11759 O O . GLU C 3 46 ? 265.570 284.914 188.836 1.00 55.28 46 GLU C O 1
ATOM 11765 N N . ASP C 3 47 ? 265.960 283.339 187.279 1.00 53.79 47 ASP C N 1
ATOM 11766 C CA . ASP C 3 47 ? 265.124 282.343 187.925 1.00 53.79 47 ASP C CA 1
ATOM 11767 C C . ASP C 3 47 ? 265.840 281.592 189.034 1.00 53.79 47 ASP C C 1
ATOM 11768 O O . ASP C 3 47 ? 265.179 280.863 189.777 1.00 53.79 47 ASP C O 1
ATOM 11773 N N . CYS C 3 48 ? 267.156 281.760 189.167 1.00 52.02 48 CYS C N 1
ATOM 11774 C CA . CYS C 3 48 ? 267.960 280.902 190.031 1.00 52.02 48 CYS C CA 1
ATOM 11775 C C . CYS C 3 48 ? 267.658 281.175 191.493 1.00 52.02 48 CYS C C 1
ATOM 11776 O O . CYS C 3 48 ? 267.780 282.309 191.961 1.00 52.02 48 CYS C O 1
ATOM 11779 N N . VAL C 3 49 ? 267.244 280.129 192.205 1.00 47.03 49 VAL C N 1
ATOM 11780 C CA . VAL C 3 49 ? 267.013 280.251 193.634 1.00 47.03 49 VAL C CA 1
ATOM 11781 C C . VAL C 3 49 ? 268.303 280.122 194.423 1.00 47.03 49 VAL C C 1
ATOM 11782 O O . VAL C 3 49 ? 268.378 280.620 195.549 1.00 47.03 49 VAL C O 1
ATOM 11786 N N . GLY C 3 50 ? 269.329 279.498 193.856 1.00 45.77 50 GLY C N 1
ATOM 11787 C CA . GLY C 3 50 ? 270.580 279.310 194.559 1.00 45.77 50 GLY C CA 1
ATOM 11788 C C . GLY C 3 50 ? 270.679 278.038 195.362 1.00 45.77 50 GLY C C 1
ATOM 11789 O O . GLY C 3 50 ? 271.466 277.985 196.313 1.00 45.77 50 GLY C O 1
ATOM 11790 N N . CYS C 3 51 ? 269.919 277.004 195.001 1.00 44.68 51 CYS C N 1
ATOM 11791 C CA . CYS C 3 51 ? 269.889 275.766 195.770 1.00 44.68 51 CYS C CA 1
ATOM 11792 C C . CYS C 3 51 ? 271.175 274.966 195.645 1.00 44.68 51 CYS C C 1
ATOM 11793 O O . CYS C 3 51 ? 271.409 274.075 196.470 1.00 44.68 51 CYS C O 1
ATOM 11796 N N . LYS C 3 52 ? 271.983 275.255 194.615 1.00 43.84 52 LYS C N 1
ATOM 11797 C CA . LYS C 3 52 ? 273.258 274.595 194.320 1.00 43.84 52 LYS C CA 1
ATOM 11798 C C . LYS C 3 52 ? 273.088 273.105 194.051 1.00 43.84 52 LYS C C 1
ATOM 11799 O O . LYS C 3 52 ? 273.998 272.314 194.286 1.00 43.84 52 LYS C O 1
ATOM 11805 N N . ARG C 3 53 ? 271.923 272.710 193.540 1.00 45.14 53 ARG C N 1
ATOM 11806 C CA . ARG C 3 53 ? 271.733 271.341 193.092 1.00 45.14 53 ARG C CA 1
ATOM 11807 C C . ARG C 3 53 ? 272.481 271.061 191.804 1.00 45.14 53 ARG C C 1
ATOM 11808 O O . ARG C 3 53 ? 272.761 269.898 191.504 1.00 45.14 53 ARG C O 1
ATOM 11816 N N . CYS C 3 54 ? 272.797 272.098 191.030 1.00 50.54 54 CYS C N 1
ATOM 11817 C CA . CYS C 3 54 ? 273.595 271.920 189.826 1.00 50.54 54 CYS C CA 1
ATOM 11818 C C . CYS C 3 54 ? 275.050 271.620 190.147 1.00 50.54 54 CYS C C 1
ATOM 11819 O O . CYS C 3 54 ? 275.758 271.069 189.299 1.00 50.54 54 CYS C O 1
ATOM 11822 N N . GLU C 3 55 ? 275.509 271.970 191.348 1.00 46.99 55 GLU C N 1
ATOM 11823 C CA . GLU C 3 55 ? 276.856 271.612 191.763 1.00 46.99 55 GLU C CA 1
ATOM 11824 C C . GLU C 3 55 ? 276.915 270.212 192.353 1.00 46.99 55 GLU C C 1
ATOM 11825 O O . GLU C 3 55 ? 277.976 269.583 192.339 1.00 46.99 55 GLU C O 1
ATOM 11831 N N . SER C 3 56 ? 275.798 269.704 192.868 1.00 46.42 56 SER C N 1
ATOM 11832 C CA . SER C 3 56 ? 275.788 268.355 193.415 1.00 46.42 56 SER C CA 1
ATOM 11833 C C . SER C 3 56 ? 275.780 267.290 192.328 1.00 46.42 56 SER C C 1
ATOM 11834 O O . SER C 3 56 ? 276.045 266.123 192.623 1.00 46.42 56 SER C O 1
ATOM 11837 N N . ALA C 3 57 ? 275.487 267.661 191.083 1.00 52.40 57 ALA C N 1
ATOM 11838 C CA . ALA C 3 57 ? 275.373 266.709 189.989 1.00 52.40 57 ALA C CA 1
ATOM 11839 C C . ALA C 3 57 ? 276.536 266.759 189.011 1.00 52.40 57 ALA C C 1
ATOM 11840 O O . ALA C 3 57 ? 276.591 265.924 188.104 1.00 52.40 57 ALA C O 1
ATOM 11842 N N . CYS C 3 58 ? 277.447 267.706 189.158 1.00 57.96 58 CYS C N 1
ATOM 11843 C CA . CYS C 3 58 ? 278.544 267.824 188.205 1.00 57.96 58 CYS C CA 1
ATOM 11844 C C . CYS C 3 58 ? 279.625 266.796 188.525 1.00 57.96 58 CYS C C 1
ATOM 11845 O O . CYS C 3 58 ? 280.147 266.783 189.644 1.00 57.96 58 CYS C O 1
ATOM 11848 N N . PRO C 3 59 ? 279.984 265.924 187.577 1.00 56.83 59 PRO C N 1
ATOM 11849 C CA . PRO C 3 59 ? 280.911 264.829 187.885 1.00 56.83 59 PRO C CA 1
ATOM 11850 C C . PRO C 3 59 ? 282.378 265.218 187.913 1.00 56.83 59 PRO C C 1
ATOM 11851 O O . PRO C 3 59 ? 283.196 264.402 188.356 1.00 56.83 59 PRO C O 1
ATOM 11855 N N . THR C 3 60 ? 282.745 266.407 187.444 1.00 56.99 60 THR C N 1
ATOM 11856 C CA . THR C 3 60 ? 284.150 266.779 187.381 1.00 56.99 60 THR C CA 1
ATOM 11857 C C . THR C 3 60 ? 284.688 267.079 188.775 1.00 56.99 60 THR C C 1
ATOM 11858 O O . THR C 3 60 ? 283.952 267.475 189.681 1.00 56.99 60 THR C O 1
ATOM 11862 N N . ASP C 3 61 ? 285.990 266.855 188.949 1.00 55.93 61 ASP C N 1
ATOM 11863 C CA . ASP C 3 61 ? 286.615 267.129 190.235 1.00 55.93 61 ASP C CA 1
ATOM 11864 C C . ASP C 3 61 ? 286.705 268.629 190.430 1.00 55.93 61 ASP C C 1
ATOM 11865 O O . ASP C 3 61 ? 287.330 269.336 189.631 1.00 55.93 61 ASP C O 1
ATOM 11870 N N . PHE C 3 62 ? 286.104 269.087 191.520 1.00 54.61 62 PHE C N 1
ATOM 11871 C CA . PHE C 3 62 ? 285.770 270.481 191.757 1.00 54.61 62 PHE C CA 1
ATOM 11872 C C . PHE C 3 62 ? 285.036 271.110 190.579 1.00 54.61 62 PHE C C 1
ATOM 11873 O O . PHE C 3 62 ? 285.631 271.777 189.727 1.00 54.61 62 PHE C O 1
ATOM 11881 N N . LEU C 3 63 ? 283.735 270.840 190.553 1.00 53.14 63 LEU C N 1
ATOM 11882 C CA . LEU C 3 63 ? 282.711 271.124 189.556 1.00 53.14 63 LEU C CA 1
ATOM 11883 C C . LEU C 3 63 ? 282.854 272.356 188.668 1.00 53.14 63 LEU C C 1
ATOM 11884 O O . LEU C 3 63 ? 283.304 273.419 189.099 1.00 53.14 63 LEU C O 1
ATOM 11889 N N . SER C 3 64 ? 282.500 272.176 187.394 1.00 57.04 64 SER C N 1
ATOM 11890 C CA . SER C 3 64 ? 282.641 273.169 186.339 1.00 57.04 64 SER C CA 1
ATOM 11891 C C . SER C 3 64 ? 281.571 274.250 186.352 1.00 57.04 64 SER C C 1
ATOM 11892 O O . SER C 3 64 ? 281.685 275.208 185.585 1.00 57.04 64 SER C O 1
ATOM 11895 N N . ILE C 3 65 ? 280.526 274.115 187.159 1.00 53.41 65 ILE C N 1
ATOM 11896 C CA . ILE C 3 65 ? 279.464 275.110 187.245 1.00 53.41 65 ILE C CA 1
ATOM 11897 C C . ILE C 3 65 ? 279.430 275.648 188.666 1.00 53.41 65 ILE C C 1
ATOM 11898 O O . ILE C 3 65 ? 279.409 274.876 189.627 1.00 53.41 65 ILE C O 1
ATOM 11903 N N . ARG C 3 66 ? 279.442 276.969 188.802 1.00 49.97 66 ARG C N 1
ATOM 11904 C CA . ARG C 3 66 ? 279.484 277.593 190.111 1.00 49.97 66 ARG C CA 1
ATOM 11905 C C . ARG C 3 66 ? 278.294 278.519 190.292 1.00 49.97 66 ARG C C 1
ATOM 11906 O O . ARG C 3 66 ? 277.773 279.085 189.331 1.00 49.97 66 ARG C O 1
ATOM 11914 N N . VAL C 3 67 ? 277.873 278.666 191.545 1.00 48.59 67 VAL C N 1
ATOM 11915 C CA . VAL C 3 67 ? 276.754 279.519 191.922 1.00 48.59 67 VAL C CA 1
ATOM 11916 C C . VAL C 3 67 ? 277.238 280.449 193.022 1.00 48.59 67 VAL C C 1
ATOM 11917 O O . VAL C 3 67 ? 277.664 279.987 194.087 1.00 48.59 67 VAL C O 1
ATOM 11921 N N . TYR C 3 68 ? 277.183 281.749 192.763 1.00 51.80 68 TYR C N 1
ATOM 11922 C CA . TYR C 3 68 ? 277.597 282.774 193.712 1.00 51.80 68 TYR C CA 1
ATOM 11923 C C . TYR C 3 68 ? 276.350 283.540 194.131 1.00 51.80 68 TYR C C 1
ATOM 11924 O O . TYR C 3 68 ? 275.735 284.227 193.311 1.00 51.80 68 TYR C O 1
ATOM 11933 N N . LEU C 3 69 ? 275.979 283.420 195.402 1.00 47.04 69 LEU C N 1
ATOM 11934 C CA . LEU C 3 69 ? 274.722 283.980 195.890 1.00 47.04 69 LEU C CA 1
ATOM 11935 C C . LEU C 3 69 ? 274.825 285.498 195.981 1.00 47.04 69 LEU C C 1
ATOM 11936 O O . LEU C 3 69 ? 275.440 286.034 196.907 1.00 47.04 69 LEU C O 1
ATOM 11941 N N . GLY C 3 70 ? 274.212 286.189 195.030 1.00 50.12 70 GLY C N 1
ATOM 11942 C CA . GLY C 3 70 ? 274.220 287.641 194.947 1.00 50.12 70 GLY C CA 1
ATOM 11943 C C . GLY C 3 70 ? 273.046 288.264 195.671 1.00 50.12 70 GLY C C 1
ATOM 11944 O O . GLY C 3 70 ? 272.681 287.849 196.777 1.00 50.12 70 GLY C O 1
ATOM 11945 N N . ALA C 3 71 ? 272.449 289.273 195.041 1.00 49.00 71 ALA C N 1
ATOM 11946 C CA . ALA C 3 71 ? 271.332 289.987 195.644 1.00 49.00 71 ALA C CA 1
ATOM 11947 C C . ALA C 3 71 ? 270.070 289.139 195.603 1.00 49.00 71 ALA C C 1
ATOM 11948 O O . ALA C 3 71 ? 269.856 288.360 194.671 1.00 49.00 71 ALA C O 1
ATOM 11950 N N . GLU C 3 72 ? 269.224 289.301 196.617 1.00 47.58 72 GLU C N 1
ATOM 11951 C CA . GLU C 3 72 ? 268.068 288.437 196.812 1.00 47.58 72 GLU C CA 1
ATOM 11952 C C . GLU C 3 72 ? 266.794 289.146 196.369 1.00 47.58 72 GLU C C 1
ATOM 11953 O O . GLU C 3 72 ? 266.286 290.018 197.078 1.00 47.58 72 GLU C O 1
ATOM 11959 N N . THR C 3 73 ? 266.273 288.752 195.211 1.00 47.40 73 THR C N 1
ATOM 11960 C CA . THR C 3 73 ? 264.987 289.208 194.715 1.00 47.40 73 THR C CA 1
ATOM 11961 C C . THR C 3 73 ? 263.887 288.314 195.286 1.00 47.40 73 THR C C 1
ATOM 11962 O O . THR C 3 73 ? 264.120 287.519 196.195 1.00 47.40 73 THR C O 1
ATOM 11966 N N . THR C 3 74 ? 262.666 288.443 194.764 1.00 47.25 74 THR C N 1
ATOM 11967 C CA . THR C 3 74 ? 261.582 287.602 195.261 1.00 47.25 74 THR C CA 1
ATOM 11968 C C . THR C 3 74 ? 261.672 286.191 194.686 1.00 47.25 74 THR C C 1
ATOM 11969 O O . THR C 3 74 ? 261.265 285.224 195.341 1.00 47.25 74 THR C O 1
ATOM 11973 N N . ARG C 3 75 ? 262.235 286.042 193.487 1.00 50.24 75 ARG C N 1
ATOM 11974 C CA . ARG C 3 75 ? 262.415 284.709 192.922 1.00 50.24 75 ARG C CA 1
ATOM 11975 C C . ARG C 3 75 ? 263.537 283.962 193.625 1.00 50.24 75 ARG C C 1
ATOM 11976 O O . ARG C 3 75 ? 263.379 282.797 194.002 1.00 50.24 75 ARG C O 1
ATOM 11984 N N . SER C 3 76 ? 264.682 284.619 193.810 1.00 46.63 76 SER C N 1
ATOM 11985 C CA . SER C 3 76 ? 265.827 283.972 194.434 1.00 46.63 76 SER C CA 1
ATOM 11986 C C . SER C 3 76 ? 265.627 283.737 195.921 1.00 46.63 76 SER C C 1
ATOM 11987 O O . SER C 3 76 ? 266.272 282.849 196.482 1.00 46.63 76 SER C O 1
ATOM 11990 N N . MET C 3 77 ? 264.757 284.505 196.575 1.00 43.68 77 MET C N 1
ATOM 11991 C CA . MET C 3 77 ? 264.374 284.180 197.941 1.00 43.68 77 MET C CA 1
ATOM 11992 C C . MET C 3 77 ? 263.402 283.015 198.008 1.00 43.68 77 MET C C 1
ATOM 11993 O O . MET C 3 77 ? 263.173 282.492 199.102 1.00 43.68 77 MET C O 1
ATOM 11998 N N . GLY C 3 78 ? 262.831 282.606 196.880 1.00 43.77 78 GLY C N 1
ATOM 11999 C CA . GLY C 3 78 ? 261.901 281.495 196.850 1.00 43.77 78 GLY C CA 1
ATOM 12000 C C . GLY C 3 78 ? 260.614 281.766 197.592 1.00 43.77 78 GLY C C 1
ATOM 12001 O O . GLY C 3 78 ? 260.102 280.879 198.285 1.00 43.77 78 GLY C O 1
ATOM 12002 N N . LEU C 3 79 ? 260.087 282.978 197.478 1.00 43.48 79 LEU C N 1
ATOM 12003 C CA . LEU C 3 79 ? 258.934 283.387 198.259 1.00 43.48 79 LEU C CA 1
ATOM 12004 C C . LEU C 3 79 ? 257.654 283.144 197.476 1.00 43.48 79 LEU C C 1
ATOM 12005 O O . LEU C 3 79 ? 257.545 283.536 196.311 1.00 43.48 79 LEU C O 1
ATOM 12010 N N . GLY C 3 80 ? 256.689 282.506 198.125 1.00 43.35 80 GLY C N 1
ATOM 12011 C CA . GLY C 3 80 ? 255.350 282.378 197.601 1.00 43.35 80 GLY C CA 1
ATOM 12012 C C . GLY C 3 80 ? 254.468 283.572 197.870 1.00 43.35 80 GLY C C 1
ATOM 12013 O O . GLY C 3 80 ? 253.271 283.524 197.570 1.00 43.35 80 GLY C O 1
ATOM 12014 N N . TYR C 3 81 ? 255.023 284.644 198.426 1.00 41.91 81 TYR C N 1
ATOM 12015 C CA . TYR C 3 81 ? 254.270 285.853 198.707 1.00 41.91 81 TYR C CA 1
ATOM 12016 C C . TYR C 3 81 ? 254.991 287.089 198.189 1.00 41.91 81 TYR C C 1
ATOM 12017 O O . TYR C 3 81 ? 256.144 287.029 197.768 1.00 41.91 81 TYR C O 1
ATOM 12027 N N . THR D 4 78 ? 250.238 280.026 173.113 1.00 61.88 78 THR D N 1
ATOM 12028 C CA . THR D 4 78 ? 249.950 280.966 174.188 1.00 61.88 78 THR D CA 1
ATOM 12029 C C . THR D 4 78 ? 249.334 280.255 175.384 1.00 61.88 78 THR D C 1
ATOM 12030 O O . THR D 4 78 ? 249.270 279.027 175.418 1.00 61.88 78 THR D O 1
ATOM 12034 N N . LEU D 4 79 ? 248.868 281.045 176.355 1.00 62.35 79 LEU D N 1
ATOM 12035 C CA . LEU D 4 79 ? 248.407 280.486 177.622 1.00 62.35 79 LEU D CA 1
ATOM 12036 C C . LEU D 4 79 ? 247.082 279.750 177.475 1.00 62.35 79 LEU D C 1
ATOM 12037 O O . LEU D 4 79 ? 246.783 278.862 178.283 1.00 62.35 79 LEU D O 1
ATOM 12042 N N . ASN D 4 80 ? 246.283 280.107 176.462 1.00 62.72 80 ASN D N 1
ATOM 12043 C CA . ASN D 4 80 ? 244.977 279.512 176.157 1.00 62.72 80 ASN D CA 1
ATOM 12044 C C . ASN D 4 80 ? 243.991 279.634 177.316 1.00 62.72 80 ASN D C 1
ATOM 12045 O O . ASN D 4 80 ? 243.111 278.789 177.476 1.00 62.72 80 ASN D O 1
ATOM 12050 N N . LEU D 4 81 ? 244.139 280.666 178.141 1.00 62.26 81 LEU D N 1
ATOM 12051 C CA . LEU D 4 81 ? 243.171 280.964 179.186 1.00 62.26 81 LEU D CA 1
ATOM 12052 C C . LEU D 4 81 ? 241.959 281.642 178.547 1.00 62.26 81 LEU D C 1
ATOM 12053 O O . LEU D 4 81 ? 242.110 282.689 177.910 1.00 62.26 81 LEU D O 1
ATOM 12058 N N . ASN D 4 82 ? 240.754 281.078 178.710 1.00 62.83 82 ASN D N 1
ATOM 12059 C CA . ASN D 4 82 ? 240.399 280.059 179.702 1.00 62.83 82 ASN D CA 1
ATOM 12060 C C . ASN D 4 82 ? 240.620 278.615 179.261 1.00 62.83 82 ASN D C 1
ATOM 12061 O O . ASN D 4 82 ? 240.305 278.234 178.136 1.00 62.83 82 ASN D O 1
ATOM 12066 N N . ALA D 4 83 ? 241.165 277.822 180.174 1.00 60.01 83 ALA D N 1
ATOM 12067 C CA . ALA D 4 83 ? 241.319 276.386 180.038 1.00 60.01 83 ALA D CA 1
ATOM 12068 C C . ALA D 4 83 ? 240.862 275.767 181.350 1.00 60.01 83 ALA D C 1
ATOM 12069 O O . ALA D 4 83 ? 240.963 276.414 182.399 1.00 60.01 83 ALA D O 1
ATOM 12071 N N . PRO D 4 84 ? 240.321 274.544 181.327 1.00 57.92 84 PRO D N 1
ATOM 12072 C CA . PRO D 4 84 ? 239.684 273.997 182.537 1.00 57.92 84 PRO D CA 1
ATOM 12073 C C . PRO D 4 84 ? 240.685 273.647 183.629 1.00 57.92 84 PRO D C 1
ATOM 12074 O O . PRO D 4 84 ? 241.638 272.899 183.408 1.00 57.92 84 PRO D O 1
ATOM 12078 N N . THR D 4 85 ? 240.464 274.224 184.805 1.00 55.88 85 THR D N 1
ATOM 12079 C CA . THR D 4 85 ? 241.152 273.810 186.016 1.00 55.88 85 THR D CA 1
ATOM 12080 C C . THR D 4 85 ? 240.787 272.359 186.329 1.00 55.88 85 THR D C 1
ATOM 12081 O O . THR D 4 85 ? 239.662 271.932 186.039 1.00 55.88 85 THR D O 1
ATOM 12085 N N . PRO D 4 86 ? 241.720 271.563 186.859 1.00 52.16 86 PRO D N 1
ATOM 12086 C CA . PRO D 4 86 ? 241.381 270.220 187.340 1.00 52.16 86 PRO D CA 1
ATOM 12087 C C . PRO D 4 86 ? 240.321 270.224 188.434 1.00 52.16 86 PRO D C 1
ATOM 12088 O O . PRO D 4 86 ? 240.107 271.216 189.133 1.00 52.16 86 PRO D O 1
ATOM 12092 N N . ILE D 4 87 ? 239.660 269.076 188.585 1.00 49.50 87 ILE D N 1
ATOM 12093 C CA . ILE D 4 87 ? 238.541 268.949 189.511 1.00 49.50 87 ILE D CA 1
ATOM 12094 C C . ILE D 4 87 ? 239.118 268.823 190.907 1.00 49.50 87 ILE D C 1
ATOM 12095 O O . ILE D 4 87 ? 239.367 267.714 191.387 1.00 49.50 87 ILE D O 1
ATOM 12100 N N . PHE D 4 88 ? 239.344 269.954 191.567 1.00 44.49 88 PHE D N 1
ATOM 12101 C CA . PHE D 4 88 ? 240.147 269.951 192.779 1.00 44.49 88 PHE D CA 1
ATOM 12102 C C . PHE D 4 88 ? 239.404 270.423 194.023 1.00 44.49 88 PHE D C 1
ATOM 12103 O O . PHE D 4 88 ? 239.208 269.628 194.946 1.00 44.49 88 PHE D O 1
ATOM 12111 N N . GLY D 4 89 ? 238.961 271.678 194.065 1.00 46.10 89 GLY D N 1
ATOM 12112 C CA . GLY D 4 89 ? 238.336 272.261 195.243 1.00 46.10 89 GLY D CA 1
ATOM 12113 C C . GLY D 4 89 ? 239.097 272.228 196.557 1.00 46.10 89 GLY D C 1
ATOM 12114 O O . GLY D 4 89 ? 238.694 271.493 197.460 1.00 46.10 89 GLY D O 1
ATOM 12115 N N . GLY D 4 90 ? 240.179 272.999 196.703 1.00 44.47 90 GLY D N 1
ATOM 12116 C CA . GLY D 4 90 ? 240.886 273.014 197.977 1.00 44.47 90 GLY D CA 1
ATOM 12117 C C . GLY D 4 90 ? 242.105 273.913 198.082 1.00 44.47 90 GLY D C 1
ATOM 12118 O O . GLY D 4 90 ? 242.126 274.994 197.489 1.00 44.47 90 GLY D O 1
ATOM 12119 N N . SER D 4 91 ? 243.109 273.474 198.855 1.00 43.35 91 SER D N 1
ATOM 12120 C CA . SER D 4 91 ? 244.429 274.102 198.967 1.00 43.35 91 SER D CA 1
ATOM 12121 C C . SER D 4 91 ? 244.447 275.534 199.470 1.00 43.35 91 SER D C 1
ATOM 12122 O O . SER D 4 91 ? 244.473 276.461 198.656 1.00 43.35 91 SER D O 1
ATOM 12125 N N . THR D 4 92 ? 244.331 275.730 200.784 1.00 36.90 92 THR D N 1
ATOM 12126 C CA . THR D 4 92 ? 244.838 276.948 201.416 1.00 36.90 92 THR D CA 1
ATOM 12127 C C . THR D 4 92 ? 246.220 277.353 200.906 1.00 36.90 92 THR D C 1
ATOM 12128 O O . THR D 4 92 ? 246.467 278.530 200.634 1.00 36.90 92 THR D O 1
ATOM 12132 N N . GLY D 4 93 ? 247.118 276.384 200.757 1.00 39.25 93 GLY D N 1
ATOM 12133 C CA . GLY D 4 93 ? 248.483 276.652 200.359 1.00 39.25 93 GLY D CA 1
ATOM 12134 C C . GLY D 4 93 ? 248.743 276.973 198.904 1.00 39.25 93 GLY D C 1
ATOM 12135 O O . GLY D 4 93 ? 249.577 276.318 198.277 1.00 39.25 93 GLY D O 1
ATOM 12136 N N . GLY D 4 94 ? 248.083 277.987 198.353 1.00 42.15 94 GLY D N 1
ATOM 12137 C CA . GLY D 4 94 ? 248.400 278.369 196.992 1.00 42.15 94 GLY D CA 1
ATOM 12138 C C . GLY D 4 94 ? 247.775 279.651 196.489 1.00 42.15 94 GLY D C 1
ATOM 12139 O O . GLY D 4 94 ? 246.613 279.936 196.788 1.00 42.15 94 GLY D O 1
ATOM 12140 N N . LEU D 4 95 ? 248.562 280.418 195.727 1.00 44.98 95 LEU D N 1
ATOM 12141 C CA . LEU D 4 95 ? 248.117 281.559 194.915 1.00 44.98 95 LEU D CA 1
ATOM 12142 C C . LEU D 4 95 ? 247.460 282.653 195.760 1.00 44.98 95 LEU D C 1
ATOM 12143 O O . LEU D 4 95 ? 246.278 282.966 195.618 1.00 44.98 95 LEU D O 1
ATOM 12148 N N . LEU D 4 96 ? 248.255 283.232 196.645 1.00 47.57 96 LEU D N 1
ATOM 12149 C CA . LEU D 4 96 ? 247.813 284.328 197.494 1.00 47.57 96 LEU D CA 1
ATOM 12150 C C . LEU D 4 96 ? 248.128 285.663 196.809 1.00 47.57 96 LEU D C 1
ATOM 12151 O O . LEU D 4 96 ? 248.387 285.699 195.604 1.00 47.57 96 LEU D O 1
ATOM 12156 N N . ARG D 4 97 ? 248.088 286.769 197.570 1.00 52.23 97 ARG D N 1
ATOM 12157 C CA . ARG D 4 97 ? 248.087 288.156 197.088 1.00 52.23 97 ARG D CA 1
ATOM 12158 C C . ARG D 4 97 ? 249.263 288.525 196.183 1.00 52.23 97 ARG D C 1
ATOM 12159 O O . ARG D 4 97 ? 249.175 289.533 195.474 1.00 52.23 97 ARG D O 1
ATOM 12167 N N . LYS D 4 98 ? 250.350 287.751 196.190 1.00 52.38 98 LYS D N 1
ATOM 12168 C CA . LYS D 4 98 ? 251.456 287.991 195.268 1.00 52.38 98 LYS D CA 1
ATOM 12169 C C . LYS D 4 98 ? 251.028 287.831 193.813 1.00 52.38 98 LYS D C 1
ATOM 12170 O O . LYS D 4 98 ? 251.562 288.513 192.935 1.00 52.38 98 LYS D O 1
ATOM 12176 N N . ALA D 4 99 ? 250.034 286.980 193.548 1.00 54.90 99 ALA D N 1
ATOM 12177 C CA . ALA D 4 99 ? 249.654 286.662 192.176 1.00 54.90 99 ALA D CA 1
ATOM 12178 C C . ALA D 4 99 ? 248.962 287.831 191.485 1.00 54.90 99 ALA D C 1
ATOM 12179 O O . ALA D 4 99 ? 249.166 288.057 190.288 1.00 54.90 99 ALA D O 1
ATOM 12181 N N . GLU D 4 100 ? 248.140 288.583 192.214 1.00 58.99 100 GLU D N 1
ATOM 12182 C CA . GLU D 4 100 ? 247.354 289.632 191.581 1.00 58.99 100 GLU D CA 1
ATOM 12183 C C . GLU D 4 100 ? 248.164 290.880 191.273 1.00 58.99 100 GLU D C 1
ATOM 12184 O O . GLU D 4 100 ? 247.777 291.643 190.383 1.00 58.99 100 GLU D O 1
ATOM 12190 N N . VAL D 4 101 ? 249.270 291.108 191.972 1.00 58.51 101 VAL D N 1
ATOM 12191 C CA . VAL D 4 101 ? 250.058 292.309 191.720 1.00 58.51 101 VAL D CA 1
ATOM 12192 C C . VAL D 4 101 ? 251.114 292.080 190.641 1.00 58.51 101 VAL D C 1
ATOM 12193 O O . VAL D 4 101 ? 251.241 292.891 189.719 1.00 58.51 101 VAL D O 1
ATOM 12197 N N . GLU D 4 102 ? 251.849 290.969 190.697 1.00 58.89 102 GLU D N 1
ATOM 12198 C CA . GLU D 4 102 ? 252.951 290.729 189.776 1.00 58.89 102 GLU D CA 1
ATOM 12199 C C . GLU D 4 102 ? 253.328 289.261 189.821 1.00 58.89 102 GLU D C 1
ATOM 12200 O O . GLU D 4 102 ? 253.509 288.712 190.910 1.00 58.89 102 GLU D O 1
ATOM 12206 N N . GLU D 4 103 ? 253.469 288.648 188.640 1.00 58.40 103 GLU D N 1
ATOM 12207 C CA . GLU D 4 103 ? 254.219 287.404 188.450 1.00 58.40 103 GLU D CA 1
ATOM 12208 C C . GLU D 4 103 ? 253.592 286.216 189.193 1.00 58.40 103 GLU D C 1
ATOM 12209 O O . GLU D 4 103 ? 254.011 285.829 190.286 1.00 58.40 103 GLU D O 1
ATOM 12215 N N . PHE D 4 104 ? 252.505 285.704 188.631 1.00 55.77 104 PHE D N 1
ATOM 12216 C CA . PHE D 4 104 ? 252.210 284.297 188.867 1.00 55.77 104 PHE D CA 1
ATOM 12217 C C . PHE D 4 104 ? 252.443 283.507 187.586 1.00 55.77 104 PHE D C 1
ATOM 12218 O O . PHE D 4 104 ? 252.693 284.061 186.513 1.00 55.77 104 PHE D O 1
ATOM 12226 N N . TYR D 4 105 ? 252.373 282.189 187.719 1.00 52.48 105 TYR D N 1
ATOM 12227 C CA . TYR D 4 105 ? 252.741 281.269 186.658 1.00 52.48 105 TYR D CA 1
ATOM 12228 C C . TYR D 4 105 ? 251.574 280.342 186.362 1.00 52.48 105 TYR D C 1
ATOM 12229 O O . TYR D 4 105 ? 250.640 280.207 187.154 1.00 52.48 105 TYR D O 1
ATOM 12238 N N . SER D 4 106 ? 251.630 279.697 185.202 1.00 52.33 106 SER D N 1
ATOM 12239 C CA . SER D 4 106 ? 250.620 278.717 184.845 1.00 52.33 106 SER D CA 1
ATOM 12240 C C . SER D 4 106 ? 251.256 277.630 183.997 1.00 52.33 106 SER D C 1
ATOM 12241 O O . SER D 4 106 ? 251.943 277.922 183.018 1.00 52.33 106 SER D O 1
ATOM 12244 N N . ILE D 4 107 ? 251.015 276.378 184.378 1.00 51.53 107 ILE D N 1
ATOM 12245 C CA . ILE D 4 107 ? 251.516 275.211 183.663 1.00 51.53 107 ILE D CA 1
ATOM 12246 C C . ILE D 4 107 ? 250.351 274.553 182.934 1.00 51.53 107 ILE D C 1
ATOM 12247 O O . ILE D 4 107 ? 249.278 274.347 183.512 1.00 51.53 107 ILE D O 1
ATOM 12252 N N . THR D 4 108 ? 250.550 274.270 181.651 1.00 54.31 108 THR D N 1
ATOM 12253 C CA . THR D 4 108 ? 249.506 273.753 180.780 1.00 54.31 108 THR D CA 1
ATOM 12254 C C . THR D 4 108 ? 249.970 272.437 180.177 1.00 54.31 108 THR D C 1
ATOM 12255 O O . THR D 4 108 ? 251.079 272.357 179.642 1.00 54.31 108 THR D O 1
ATOM 12259 N N . TRP D 4 109 ? 249.131 271.409 180.265 1.00 55.42 109 TRP D N 1
ATOM 12260 C CA . TRP D 4 109 ? 249.480 270.113 179.706 1.00 55.42 109 TRP D CA 1
ATOM 12261 C C . TRP D 4 109 ? 248.220 269.392 179.253 1.00 55.42 109 TRP D C 1
ATOM 12262 O O . TRP D 4 109 ? 247.099 269.818 179.538 1.00 55.42 109 TRP D O 1
ATOM 12273 N N . THR D 4 110 ? 248.424 268.289 178.534 1.00 60.88 110 THR D N 1
ATOM 12274 C CA . THR D 4 110 ? 247.356 267.384 178.121 1.00 60.88 110 THR D CA 1
ATOM 12275 C C . THR D 4 110 ? 247.576 266.049 178.824 1.00 60.88 110 THR D C 1
ATOM 12276 O O . THR D 4 110 ? 248.546 265.343 178.531 1.00 60.88 110 THR D O 1
ATOM 12280 N N . GLY D 4 111 ? 246.680 265.703 179.746 1.00 61.73 111 GLY D N 1
ATOM 12281 C CA . GLY D 4 111 ? 246.784 264.473 180.495 1.00 61.73 111 GLY D CA 1
ATOM 12282 C C . GLY D 4 111 ? 245.939 263.383 179.868 1.00 61.73 111 GLY D C 1
ATOM 12283 O O . GLY D 4 111 ? 244.741 263.563 179.653 1.00 61.73 111 GLY D O 1
ATOM 12284 N N . LYS D 4 112 ? 246.568 262.247 179.586 1.00 62.70 112 LYS D N 1
ATOM 12285 C CA . LYS D 4 112 ? 245.904 261.210 178.796 1.00 62.70 112 LYS D CA 1
ATOM 12286 C C . LYS D 4 112 ? 245.179 260.189 179.669 1.00 62.70 112 LYS D C 1
ATOM 12287 O O . LYS D 4 112 ? 245.278 258.984 179.436 1.00 62.70 112 LYS D O 1
ATOM 12293 N N . SER D 4 113 ? 244.400 260.682 180.632 1.00 59.32 113 SER D N 1
ATOM 12294 C CA . SER D 4 113 ? 243.578 259.879 181.536 1.00 59.32 113 SER D CA 1
ATOM 12295 C C . SER D 4 113 ? 242.696 260.832 182.332 1.00 59.32 113 SER D C 1
ATOM 12296 O O . SER D 4 113 ? 242.684 262.044 182.100 1.00 59.32 113 SER D O 1
ATOM 12299 N N . GLU D 4 114 ? 241.960 260.268 183.283 1.00 56.29 114 GLU D N 1
ATOM 12300 C CA . GLU D 4 114 ? 241.237 261.021 184.299 1.00 56.29 114 GLU D CA 1
ATOM 12301 C C . GLU D 4 114 ? 241.796 260.696 185.682 1.00 56.29 114 GLU D C 1
ATOM 12302 O O . GLU D 4 114 ? 241.055 260.460 186.636 1.00 56.29 114 GLU D O 1
ATOM 12308 N N . THR D 4 115 ? 243.119 260.660 185.796 1.00 51.39 115 THR D N 1
ATOM 12309 C CA . THR D 4 115 ? 243.764 260.109 186.976 1.00 51.39 115 THR D CA 1
ATOM 12310 C C . THR D 4 115 ? 244.179 261.192 187.962 1.00 51.39 115 THR D C 1
ATOM 12311 O O . THR D 4 115 ? 244.272 262.374 187.627 1.00 51.39 115 THR D O 1
ATOM 12315 N N . VAL D 4 116 ? 244.434 260.756 189.194 1.00 46.39 116 VAL D N 1
ATOM 12316 C CA . VAL D 4 116 ? 244.763 261.663 190.283 1.00 46.39 116 VAL D CA 1
ATOM 12317 C C . VAL D 4 116 ? 246.259 261.939 190.281 1.00 46.39 116 VAL D C 1
ATOM 12318 O O . VAL D 4 116 ? 247.071 261.064 189.958 1.00 46.39 116 VAL D O 1
ATOM 12322 N N . PHE D 4 117 ? 246.632 263.167 190.627 1.00 44.64 117 PHE D N 1
ATOM 12323 C CA . PHE D 4 117 ? 248.032 263.526 190.774 1.00 44.64 117 PHE D CA 1
ATOM 12324 C C . PHE D 4 117 ? 248.160 264.498 191.931 1.00 44.64 117 PHE D C 1
ATOM 12325 O O . PHE D 4 117 ? 247.267 265.312 192.163 1.00 44.64 117 PHE D O 1
ATOM 12333 N N . GLU D 4 118 ? 249.275 264.407 192.644 1.00 41.56 118 GLU D N 1
ATOM 12334 C CA . GLU D 4 118 ? 249.558 265.323 193.735 1.00 41.56 118 GLU D CA 1
ATOM 12335 C C . GLU D 4 118 ? 249.854 266.719 193.203 1.00 41.56 118 GLU D C 1
ATOM 12336 O O . GLU D 4 118 ? 250.494 266.892 192.165 1.00 41.56 118 GLU D O 1
ATOM 12342 N N . LEU D 4 119 ? 249.377 267.709 193.912 1.00 42.34 119 LEU D N 1
ATOM 12343 C CA . LEU D 4 119 ? 249.743 269.080 193.618 1.00 42.34 119 LEU D CA 1
ATOM 12344 C C . LEU D 4 119 ? 250.906 269.502 194.498 1.00 42.34 119 LEU D C 1
ATOM 12345 O O . LEU D 4 119 ? 251.159 268.894 195.540 1.00 42.34 119 LEU D O 1
ATOM 12350 N N . PRO D 4 120 ? 251.647 270.545 194.116 1.00 42.09 120 PRO D N 1
ATOM 12351 C CA . PRO D 4 120 ? 252.620 271.117 195.055 1.00 42.09 120 PRO D CA 1
ATOM 12352 C C . PRO D 4 120 ? 251.980 271.849 196.223 1.00 42.09 120 PRO D C 1
ATOM 12353 O O . PRO D 4 120 ? 252.683 272.175 197.186 1.00 42.09 120 PRO D O 1
ATOM 12357 N N . THR D 4 121 ? 250.679 272.127 196.163 1.00 42.62 121 THR D N 1
ATOM 12358 C CA . THR D 4 121 ? 249.983 272.825 197.242 1.00 42.62 121 THR D CA 1
ATOM 12359 C C . THR D 4 121 ? 249.535 271.866 198.346 1.00 42.62 121 THR D C 1
ATOM 12360 O O . THR D 4 121 ? 250.001 271.946 199.487 1.00 42.62 121 THR D O 1
ATOM 12364 N N . GLY D 4 122 ? 248.624 270.954 198.014 1.00 41.99 122 GLY D N 1
ATOM 12365 C CA . GLY D 4 122 ? 248.189 269.859 198.864 1.00 41.99 122 GLY D CA 1
ATOM 12366 C C . GLY D 4 122 ? 248.111 268.667 197.938 1.00 41.99 122 GLY D C 1
ATOM 12367 O O . GLY D 4 122 ? 248.554 268.805 196.801 1.00 41.99 122 GLY D O 1
ATOM 12368 N N . GLY D 4 123 ? 247.598 267.507 198.339 1.00 39.50 123 GLY D N 1
ATOM 12369 C CA . GLY D 4 123 ? 247.658 266.461 197.336 1.00 39.50 123 GLY D CA 1
ATOM 12370 C C . GLY D 4 123 ? 246.418 265.721 196.893 1.00 39.50 123 GLY D C 1
ATOM 12371 O O . GLY D 4 123 ? 245.951 264.800 197.570 1.00 39.50 123 GLY D O 1
ATOM 12372 N N . ALA D 4 124 ? 245.914 266.128 195.729 1.00 40.76 124 ALA D N 1
ATOM 12373 C CA . ALA D 4 124 ? 245.140 265.468 194.680 1.00 40.76 124 ALA D CA 1
ATOM 12374 C C . ALA D 4 124 ? 244.794 266.586 193.716 1.00 40.76 124 ALA D C 1
ATOM 12375 O O . ALA D 4 124 ? 244.834 267.750 194.110 1.00 40.76 124 ALA D O 1
ATOM 12377 N N . ALA D 4 125 ? 244.509 266.269 192.453 1.00 43.70 125 ALA D N 1
ATOM 12378 C CA . ALA D 4 125 ? 243.370 267.001 191.921 1.00 43.70 125 ALA D CA 1
ATOM 12379 C C . ALA D 4 125 ? 242.374 266.121 191.180 1.00 43.70 125 ALA D C 1
ATOM 12380 O O . ALA D 4 125 ? 241.394 265.671 191.772 1.00 43.70 125 ALA D O 1
ATOM 12382 N N . ILE D 4 126 ? 242.607 265.945 189.873 1.00 49.14 126 ILE D N 1
ATOM 12383 C CA . ILE D 4 126 ? 242.424 264.831 188.937 1.00 49.14 126 ILE D CA 1
ATOM 12384 C C . ILE D 4 126 ? 242.824 265.483 187.619 1.00 49.14 126 ILE D C 1
ATOM 12385 O O . ILE D 4 126 ? 242.350 266.581 187.328 1.00 49.14 126 ILE D O 1
ATOM 12390 N N . MET D 4 127 ? 243.612 264.835 186.768 1.00 55.31 127 MET D N 1
ATOM 12391 C CA . MET D 4 127 ? 243.905 265.479 185.493 1.00 55.31 127 MET D CA 1
ATOM 12392 C C . MET D 4 127 ? 242.758 265.230 184.520 1.00 55.31 127 MET D C 1
ATOM 12393 O O . MET D 4 127 ? 242.183 264.141 184.487 1.00 55.31 127 MET D O 1
ATOM 12398 N N . ARG D 4 128 ? 242.394 266.258 183.759 1.00 58.48 128 ARG D N 1
ATOM 12399 C CA . ARG D 4 128 ? 241.310 266.149 182.797 1.00 58.48 128 ARG D CA 1
ATOM 12400 C C . ARG D 4 128 ? 241.754 265.345 181.581 1.00 58.48 128 ARG D C 1
ATOM 12401 O O . ARG D 4 128 ? 242.891 264.876 181.487 1.00 58.48 128 ARG D O 1
ATOM 12409 N N . ALA D 4 129 ? 240.826 265.178 180.642 1.00 63.37 129 ALA D N 1
ATOM 12410 C CA . ALA D 4 129 ? 241.202 264.762 179.301 1.00 63.37 129 ALA D CA 1
ATOM 12411 C C . ALA D 4 129 ? 242.068 265.865 178.711 1.00 63.37 129 ALA D C 1
ATOM 12412 O O . ALA D 4 129 ? 243.247 265.647 178.419 1.00 63.37 129 ALA D O 1
ATOM 12414 N N . GLY D 4 130 ? 241.483 267.053 178.553 1.00 64.41 130 GLY D N 1
ATOM 12415 C CA . GLY D 4 130 ? 242.196 268.306 178.368 1.00 64.41 130 GLY D CA 1
ATOM 12416 C C . GLY D 4 130 ? 243.143 268.468 177.190 1.00 64.41 130 GLY D C 1
ATOM 12417 O O . GLY D 4 130 ? 243.164 267.578 176.335 1.00 64.41 130 GLY D O 1
ATOM 12418 N N . GLU D 4 131 ? 243.904 269.574 177.052 1.00 64.29 131 GLU D N 1
ATOM 12419 C CA . GLU D 4 131 ? 243.854 270.949 177.659 1.00 64.29 131 GLU D CA 1
ATOM 12420 C C . GLU D 4 131 ? 243.637 271.184 179.175 1.00 64.29 131 GLU D C 1
ATOM 12421 O O . GLU D 4 131 ? 242.632 271.747 179.590 1.00 64.29 131 GLU D O 1
ATOM 12427 N N . ASN D 4 132 ? 244.589 270.744 179.991 1.00 57.30 132 ASN D N 1
ATOM 12428 C CA . ASN D 4 132 ? 244.567 270.985 181.427 1.00 57.30 132 ASN D CA 1
ATOM 12429 C C . ASN D 4 132 ? 245.487 272.152 181.763 1.00 57.30 132 ASN D C 1
ATOM 12430 O O . ASN D 4 132 ? 246.577 272.271 181.202 1.00 57.30 132 ASN D O 1
ATOM 12435 N N . LEU D 4 133 ? 245.044 273.009 182.684 1.00 54.06 133 LEU D N 1
ATOM 12436 C CA . LEU D 4 133 ? 245.788 274.198 183.082 1.00 54.06 133 LEU D CA 1
ATOM 12437 C C . LEU D 4 133 ? 245.695 274.376 184.588 1.00 54.06 133 LEU D C 1
ATOM 12438 O O . LEU D 4 133 ? 244.649 274.131 185.188 1.00 54.06 133 LEU D O 1
ATOM 12443 N N . LEU D 4 134 ? 246.786 274.849 185.188 1.00 48.78 134 LEU D N 1
ATOM 12444 C CA . LEU D 4 134 ? 246.834 275.076 186.625 1.00 48.78 134 LEU D CA 1
ATOM 12445 C C . LEU D 4 134 ? 247.633 276.337 186.905 1.00 48.78 134 LEU D C 1
ATOM 12446 O O . LEU D 4 134 ? 248.766 276.463 186.439 1.00 48.78 134 LEU D O 1
ATOM 12451 N N . ARG D 4 135 ? 247.051 277.254 187.673 1.00 50.97 135 ARG D N 1
ATOM 12452 C CA . ARG D 4 135 ? 247.704 278.520 187.987 1.00 50.97 135 ARG D CA 1
ATOM 12453 C C . ARG D 4 135 ? 248.481 278.391 189.289 1.00 50.97 135 ARG D C 1
ATOM 12454 O O . ARG D 4 135 ? 247.883 278.273 190.364 1.00 50.97 135 ARG D O 1
ATOM 12462 N N . LEU D 4 136 ? 249.805 278.439 189.200 1.00 49.09 136 LEU D N 1
ATOM 12463 C CA . LEU D 4 136 ? 250.672 278.205 190.344 1.00 49.09 136 LEU D CA 1
ATOM 12464 C C . LEU D 4 136 ? 251.381 279.490 190.746 1.00 49.09 136 LEU D C 1
ATOM 12465 O O . LEU D 4 136 ? 251.494 280.435 189.962 1.00 49.09 136 LEU D O 1
ATOM 12470 N N . ALA D 4 137 ? 251.862 279.514 191.991 1.00 46.88 137 ALA D N 1
ATOM 12471 C CA . ALA D 4 137 ? 252.457 280.731 192.530 1.00 46.88 137 ALA D CA 1
ATOM 12472 C C . ALA D 4 137 ? 253.898 280.915 192.078 1.00 46.88 137 ALA D C 1
ATOM 12473 O O . ALA D 4 137 ? 254.307 282.034 191.754 1.00 46.88 137 ALA D O 1
ATOM 12475 N N . ARG D 4 138 ? 254.684 279.843 192.053 1.00 45.77 138 ARG D N 1
ATOM 12476 C CA . ARG D 4 138 ? 256.105 279.931 191.763 1.00 45.77 138 ARG D CA 1
ATOM 12477 C C . ARG D 4 138 ? 256.463 279.071 190.559 1.00 45.77 138 ARG D C 1
ATOM 12478 O O . ARG D 4 138 ? 255.789 278.083 190.260 1.00 45.77 138 ARG D O 1
ATOM 12486 N N . LYS D 4 139 ? 257.532 279.469 189.862 1.00 47.72 139 LYS D N 1
ATOM 12487 C CA . LYS D 4 139 ? 258.072 278.648 188.784 1.00 47.72 139 LYS D CA 1
ATOM 12488 C C . LYS D 4 139 ? 258.659 277.362 189.327 1.00 47.72 139 LYS D C 1
ATOM 12489 O O . LYS D 4 139 ? 258.635 276.330 188.651 1.00 47.72 139 LYS D O 1
ATOM 12495 N N . GLU D 4 140 ? 259.191 277.424 190.546 1.00 47.44 140 GLU D N 1
ATOM 12496 C CA . GLU D 4 140 ? 259.694 276.251 191.244 1.00 47.44 140 GLU D CA 1
ATOM 12497 C C . GLU D 4 140 ? 258.597 275.217 191.474 1.00 47.44 140 GLU D C 1
ATOM 12498 O O . GLU D 4 140 ? 258.851 274.012 191.376 1.00 47.44 140 GLU D O 1
ATOM 12504 N N . GLN D 4 141 ? 257.365 275.664 191.730 1.00 45.13 141 GLN D N 1
ATOM 12505 C CA . GLN D 4 141 ? 256.235 274.751 191.844 1.00 45.13 141 GLN D CA 1
ATOM 12506 C C . GLN D 4 141 ? 255.754 274.228 190.500 1.00 45.13 141 GLN D C 1
ATOM 12507 O O . GLN D 4 141 ? 255.033 273.228 190.467 1.00 45.13 141 GLN D O 1
ATOM 12513 N N . CYS D 4 142 ? 256.113 274.883 189.398 1.00 48.62 142 CYS D N 1
ATOM 12514 C CA . CYS D 4 142 ? 255.694 274.399 188.088 1.00 48.62 142 CYS D CA 1
ATOM 12515 C C . CYS D 4 142 ? 256.607 273.289 187.592 1.00 48.62 142 CYS D C 1
ATOM 12516 O O . CYS D 4 142 ? 256.139 272.305 187.012 1.00 48.62 142 CYS D O 1
ATOM 12519 N N . ILE D 4 143 ? 257.913 273.438 187.808 1.00 49.00 143 ILE D N 1
ATOM 12520 C CA . ILE D 4 143 ? 258.864 272.420 187.391 1.00 49.00 143 ILE D CA 1
ATOM 12521 C C . ILE D 4 143 ? 258.792 271.205 188.308 1.00 49.00 143 ILE D C 1
ATOM 12522 O O . ILE D 4 143 ? 259.071 270.083 187.869 1.00 49.00 143 ILE D O 1
ATOM 12527 N N . ALA D 4 144 ? 258.377 271.391 189.562 1.00 49.06 144 ALA D N 1
ATOM 12528 C CA . ALA D 4 144 ? 258.155 270.252 190.444 1.00 49.06 144 ALA D CA 1
ATOM 12529 C C . ALA D 4 144 ? 256.933 269.455 190.013 1.00 49.06 144 ALA D C 1
ATOM 12530 O O . ALA D 4 144 ? 256.946 268.220 190.050 1.00 49.06 144 ALA D O 1
ATOM 12532 N N . LEU D 4 145 ? 255.868 270.142 189.598 1.00 49.52 145 LEU D N 1
ATOM 12533 C CA . LEU D 4 145 ? 254.713 269.443 189.048 1.00 49.52 145 LEU D CA 1
ATOM 12534 C C . LEU D 4 145 ? 255.005 268.928 187.646 1.00 49.52 145 LEU D C 1
ATOM 12535 O O . LEU D 4 145 ? 254.584 267.825 187.285 1.00 49.52 145 LEU D O 1
ATOM 12540 N N . GLY D 4 146 ? 255.752 269.695 186.851 1.00 51.00 146 GLY D N 1
ATOM 12541 C CA . GLY D 4 146 ? 256.142 269.240 185.528 1.00 51.00 146 GLY D CA 1
ATOM 12542 C C . GLY D 4 146 ? 257.106 268.072 185.529 1.00 51.00 146 GLY D C 1
ATOM 12543 O O . GLY D 4 146 ? 257.254 267.406 184.501 1.00 51.00 146 GLY D O 1
ATOM 12544 N N . ALA D 4 147 ? 257.775 267.817 186.654 1.00 51.44 147 ALA D N 1
ATOM 12545 C CA . ALA D 4 147 ? 258.577 266.611 186.791 1.00 51.44 147 ALA D CA 1
ATOM 12546 C C . ALA D 4 147 ? 257.725 265.410 187.159 1.00 51.44 147 ALA D C 1
ATOM 12547 O O . ALA D 4 147 ? 258.056 264.283 186.780 1.00 51.44 147 ALA D O 1
ATOM 12549 N N . GLN D 4 148 ? 256.638 265.630 187.899 1.00 50.41 148 GLN D N 1
ATOM 12550 C CA . GLN D 4 148 ? 255.766 264.532 188.298 1.00 50.41 148 GLN D CA 1
ATOM 12551 C C . GLN D 4 148 ? 254.983 263.989 187.110 1.00 50.41 148 GLN D C 1
ATOM 12552 O O . GLN D 4 148 ? 254.759 262.778 187.007 1.00 50.41 148 GLN D O 1
ATOM 12558 N N . LEU D 4 149 ? 254.566 264.868 186.198 1.00 53.42 149 LEU D N 1
ATOM 12559 C CA . LEU D 4 149 ? 253.860 264.422 185.005 1.00 53.42 149 LEU D CA 1
ATOM 12560 C C . LEU D 4 149 ? 254.773 263.683 184.038 1.00 53.42 149 LEU D C 1
ATOM 12561 O O . LEU D 4 149 ? 254.298 262.835 183.278 1.00 53.42 149 LEU D O 1
ATOM 12566 N N . LYS D 4 150 ? 256.068 263.979 184.053 1.00 55.38 150 LYS D N 1
ATOM 12567 C CA . LYS D 4 150 ? 257.022 263.223 183.257 1.00 55.38 150 LYS D CA 1
ATOM 12568 C C . LYS D 4 150 ? 257.444 261.933 183.943 1.00 55.38 150 LYS D C 1
ATOM 12569 O O . LYS D 4 150 ? 257.762 260.952 183.262 1.00 55.38 150 LYS D O 1
ATOM 12575 N N . ASP D 4 151 ? 257.442 261.905 185.276 1.00 55.72 151 ASP D N 1
ATOM 12576 C CA . ASP D 4 151 ? 257.835 260.698 185.996 1.00 55.72 151 ASP D CA 1
ATOM 12577 C C . ASP D 4 151 ? 256.688 259.696 186.038 1.00 55.72 151 ASP D C 1
ATOM 12578 O O . ASP D 4 151 ? 256.787 258.596 185.485 1.00 55.72 151 ASP D O 1
ATOM 12583 N N . LYS D 4 152 ? 255.584 260.065 186.684 1.00 54.77 152 LYS D N 1
ATOM 12584 C CA . LYS D 4 152 ? 254.577 259.074 187.040 1.00 54.77 152 LYS D CA 1
ATOM 12585 C C . LYS D 4 152 ? 253.623 258.763 185.898 1.00 54.77 152 LYS D C 1
ATOM 12586 O O . LYS D 4 152 ? 253.145 257.630 185.792 1.00 54.77 152 LYS D O 1
ATOM 12592 N N . PHE D 4 153 ? 253.334 259.737 185.042 1.00 54.18 153 PHE D N 1
ATOM 12593 C CA . PHE D 4 153 ? 252.346 259.558 183.993 1.00 54.18 153 PHE D CA 1
ATOM 12594 C C . PHE D 4 153 ? 252.934 259.595 182.595 1.00 54.18 153 PHE D C 1
ATOM 12595 O O . PHE D 4 153 ? 252.198 259.346 181.634 1.00 54.18 153 PHE D O 1
ATOM 12603 N N . LYS D 4 154 ? 254.223 259.918 182.460 1.00 57.24 154 LYS D N 1
ATOM 12604 C CA . LYS D 4 154 ? 254.976 260.015 181.209 1.00 57.24 154 LYS D CA 1
ATOM 12605 C C . LYS D 4 154 ? 254.395 261.032 180.233 1.00 57.24 154 LYS D C 1
ATOM 12606 O O . LYS D 4 154 ? 254.657 260.944 179.029 1.00 57.24 154 LYS D O 1
ATOM 12612 N N . ILE D 4 155 ? 253.613 261.995 180.716 1.00 58.21 155 ILE D N 1
ATOM 12613 C CA . ILE D 4 155 ? 253.144 263.106 179.896 1.00 58.21 155 ILE D CA 1
ATOM 12614 C C . ILE D 4 155 ? 254.147 264.249 180.052 1.00 58.21 155 ILE D C 1
ATOM 12615 O O . ILE D 4 155 ? 254.155 264.985 181.041 1.00 58.21 155 ILE D O 1
ATOM 12620 N N . THR D 4 156 ? 255.033 264.372 179.069 1.00 59.61 156 THR D N 1
ATOM 12621 C CA . THR D 4 156 ? 256.108 265.348 179.098 1.00 59.61 156 THR D CA 1
ATOM 12622 C C . THR D 4 156 ? 255.761 266.613 178.329 1.00 59.61 156 THR D C 1
ATOM 12623 O O . THR D 4 156 ? 256.648 267.424 178.046 1.00 59.61 156 THR D O 1
ATOM 12627 N N . ASP D 4 157 ? 254.484 266.805 178.001 1.00 59.02 157 ASP D N 1
ATOM 12628 C CA . ASP D 4 157 ? 254.024 267.921 177.187 1.00 59.02 157 ASP D CA 1
ATOM 12629 C C . ASP D 4 157 ? 253.693 269.155 178.022 1.00 59.02 157 ASP D C 1
ATOM 12630 O O . ASP D 4 157 ? 252.915 270.012 177.581 1.00 59.02 157 ASP D O 1
ATOM 12635 N N . TYR D 4 158 ? 254.255 269.265 179.223 1.00 55.70 158 TYR D N 1
ATOM 12636 C CA . TYR D 4 158 ? 253.966 270.402 180.087 1.00 55.70 158 TYR D CA 1
ATOM 12637 C C . TYR D 4 158 ? 254.652 271.651 179.550 1.00 55.70 158 TYR D C 1
ATOM 12638 O O . TYR D 4 158 ? 255.795 271.601 179.089 1.00 55.70 158 TYR D O 1
ATOM 12647 N N . LYS D 4 159 ? 253.939 272.772 179.600 1.00 55.84 159 LYS D N 1
ATOM 12648 C CA . LYS D 4 159 ? 254.321 273.994 178.897 1.00 55.84 159 LYS D CA 1
ATOM 12649 C C . LYS D 4 159 ? 253.978 275.160 179.818 1.00 55.84 159 LYS D C 1
ATOM 12650 O O . LYS D 4 159 ? 252.835 275.622 179.832 1.00 55.84 159 LYS D O 1
ATOM 12656 N N . ILE D 4 160 ? 254.953 275.627 180.595 1.00 56.25 160 ILE D N 1
ATOM 12657 C CA . ILE D 4 160 ? 254.669 276.612 181.627 1.00 56.25 160 ILE D CA 1
ATOM 12658 C C . ILE D 4 160 ? 254.703 278.009 181.018 1.00 56.25 160 ILE D C 1
ATOM 12659 O O . ILE D 4 160 ? 255.263 278.241 179.945 1.00 56.25 160 ILE D O 1
ATOM 12664 N N . TYR D 4 161 ? 254.065 278.949 181.710 1.00 59.02 161 TYR D N 1
ATOM 12665 C CA . TYR D 4 161 ? 253.955 280.329 181.263 1.00 59.02 161 TYR D CA 1
ATOM 12666 C C . TYR D 4 161 ? 254.062 281.247 182.464 1.00 59.02 161 TYR D C 1
ATOM 12667 O O . TYR D 4 161 ? 254.011 280.808 183.614 1.00 59.02 161 TYR D O 1
ATOM 12676 N N . ARG D 4 162 ? 254.200 282.533 182.184 1.00 59.07 162 ARG D N 1
ATOM 12677 C CA . ARG D 4 162 ? 254.051 283.565 183.195 1.00 59.07 162 ARG D CA 1
ATOM 12678 C C . ARG D 4 162 ? 253.317 284.738 182.553 1.00 59.07 162 ARG D C 1
ATOM 12679 O O . ARG D 4 162 ? 253.555 285.081 181.392 1.00 59.07 162 ARG D O 1
ATOM 12687 N N . VAL D 4 163 ? 252.409 285.331 183.319 1.00 62.87 163 VAL D N 1
ATOM 12688 C CA . VAL D 4 163 ? 251.269 286.095 182.825 1.00 62.87 163 VAL D CA 1
ATOM 12689 C C . VAL D 4 163 ? 251.585 287.515 182.369 1.00 62.87 163 VAL D C 1
ATOM 12690 O O . VAL D 4 163 ? 252.747 287.924 182.296 1.00 62.87 163 VAL D O 1
ATOM 12694 N N . TYR D 4 164 ? 250.535 288.221 181.947 1.00 70.97 164 TYR D N 1
ATOM 12695 C CA . TYR D 4 164 ? 250.444 289.487 181.226 1.00 70.97 164 TYR D CA 1
ATOM 12696 C C . TYR D 4 164 ? 249.738 290.462 182.178 1.00 70.97 164 TYR D C 1
ATOM 12697 O O . TYR D 4 164 ? 249.472 290.065 183.320 1.00 70.97 164 TYR D O 1
ATOM 12706 N N . PRO D 4 165 ? 249.327 291.711 181.756 1.00 70.93 165 PRO D N 1
ATOM 12707 C CA . PRO D 4 165 ? 249.829 292.958 182.381 1.00 70.93 165 PRO D CA 1
ATOM 12708 C C . PRO D 4 165 ? 250.231 292.924 183.847 1.00 70.93 165 PRO D C 1
ATOM 12709 O O . PRO D 4 165 ? 251.235 293.539 184.217 1.00 70.93 165 PRO D O 1
ATOM 12713 N N . SER D 4 166 ? 249.465 292.240 184.696 1.00 65.79 166 SER D N 1
ATOM 12714 C CA . SER D 4 166 ? 249.881 291.984 186.068 1.00 65.79 166 SER D CA 1
ATOM 12715 C C . SER D 4 166 ? 250.837 290.788 186.192 1.00 65.79 166 SER D C 1
ATOM 12716 O O . SER D 4 166 ? 250.898 290.177 187.263 1.00 65.79 166 SER D O 1
ATOM 12719 N N . GLY D 4 167 ? 251.541 290.424 185.118 1.00 65.53 167 GLY D N 1
ATOM 12720 C CA . GLY D 4 167 ? 252.637 289.475 185.157 1.00 65.53 167 GLY D CA 1
ATOM 12721 C C . GLY D 4 167 ? 253.810 289.956 184.328 1.00 65.53 167 GLY D C 1
ATOM 12722 O O . GLY D 4 167 ? 253.856 291.136 183.974 1.00 65.53 167 GLY D O 1
ATOM 12723 N N . GLU D 4 168 ? 254.775 289.081 184.013 1.00 62.78 168 GLU D N 1
ATOM 12724 C CA . GLU D 4 168 ? 255.984 289.533 183.328 1.00 62.78 168 GLU D CA 1
ATOM 12725 C C . GLU D 4 168 ? 256.218 288.918 181.950 1.00 62.78 168 GLU D C 1
ATOM 12726 O O . GLU D 4 168 ? 256.194 289.654 180.959 1.00 62.78 168 GLU D O 1
ATOM 12732 N N . VAL D 4 169 ? 256.443 287.602 181.835 1.00 61.61 169 VAL D N 1
ATOM 12733 C CA . VAL D 4 169 ? 257.105 287.011 180.659 1.00 61.61 169 VAL D CA 1
ATOM 12734 C C . VAL D 4 169 ? 256.366 285.759 180.199 1.00 61.61 169 VAL D C 1
ATOM 12735 O O . VAL D 4 169 ? 256.378 284.744 180.898 1.00 61.61 169 VAL D O 1
ATOM 12739 N N . GLN D 4 170 ? 255.823 285.786 178.986 1.00 62.70 170 GLN D N 1
ATOM 12740 C CA . GLN D 4 170 ? 255.152 284.607 178.453 1.00 62.70 170 GLN D CA 1
ATOM 12741 C C . GLN D 4 170 ? 256.151 283.538 177.998 1.00 62.70 170 GLN D C 1
ATOM 12742 O O . GLN D 4 170 ? 257.291 283.832 177.629 1.00 62.70 170 GLN D O 1
ATOM 12748 N N . PHE D 4 171 ? 255.684 282.283 178.026 1.00 60.11 171 PHE D N 1
ATOM 12749 C CA . PHE D 4 171 ? 256.326 281.108 177.420 1.00 60.11 171 PHE D CA 1
ATOM 12750 C C . PHE D 4 171 ? 257.725 280.854 177.993 1.00 60.11 171 PHE D C 1
ATOM 12751 O O . PHE D 4 171 ? 258.746 281.020 177.327 1.00 60.11 171 PHE D O 1
ATOM 12759 N N . LEU D 4 172 ? 257.738 280.457 179.266 1.00 57.81 172 LEU D N 1
ATOM 12760 C CA . LEU D 4 172 ? 259.001 280.221 179.954 1.00 57.81 172 LEU D CA 1
ATOM 12761 C C . LEU D 4 172 ? 259.660 278.898 179.576 1.00 57.81 172 LEU D C 1
ATOM 12762 O O . LEU D 4 172 ? 260.892 278.820 179.565 1.00 57.81 172 LEU D O 1
ATOM 12767 N N . HIS D 4 173 ? 258.885 277.853 179.264 1.00 58.96 173 HIS D N 1
ATOM 12768 C CA . HIS D 4 173 ? 259.475 276.535 179.043 1.00 58.96 173 HIS D CA 1
ATOM 12769 C C . HIS D 4 173 ? 258.532 275.678 178.220 1.00 58.96 173 HIS D C 1
ATOM 12770 O O . HIS D 4 173 ? 257.323 275.702 178.483 1.00 58.96 173 HIS D O 1
ATOM 12777 N N . PRO D 4 174 ? 259.023 274.914 177.226 1.00 60.93 174 PRO D N 1
ATOM 12778 C CA . PRO D 4 174 ? 260.381 274.808 176.672 1.00 60.93 174 PRO D CA 1
ATOM 12779 C C . PRO D 4 174 ? 260.794 276.037 175.869 1.00 60.93 174 PRO D C 1
ATOM 12780 O O . PRO D 4 174 ? 260.111 276.402 174.919 1.00 60.93 174 PRO D O 1
ATOM 12784 N N . LYS D 4 175 ? 261.918 276.646 176.254 1.00 62.68 175 LYS D N 1
ATOM 12785 C CA . LYS D 4 175 ? 262.228 278.003 175.817 1.00 62.68 175 LYS D CA 1
ATOM 12786 C C . LYS D 4 175 ? 262.589 278.076 174.339 1.00 62.68 175 LYS D C 1
ATOM 12787 O O . LYS D 4 175 ? 262.390 279.120 173.710 1.00 62.68 175 LYS D O 1
ATOM 12793 N N . ASP D 4 176 ? 263.104 276.990 173.764 1.00 69.04 176 ASP D N 1
ATOM 12794 C CA . ASP D 4 176 ? 263.496 276.981 172.360 1.00 69.04 176 ASP D CA 1
ATOM 12795 C C . ASP D 4 176 ? 262.851 275.823 171.611 1.00 69.04 176 ASP D C 1
ATOM 12796 O O . ASP D 4 176 ? 263.415 275.311 170.642 1.00 69.04 176 ASP D O 1
ATOM 12801 N N . GLY D 4 177 ? 261.671 275.398 172.046 1.00 69.92 177 GLY D N 1
ATOM 12802 C CA . GLY D 4 177 ? 260.978 274.307 171.401 1.00 69.92 177 GLY D CA 1
ATOM 12803 C C . GLY D 4 177 ? 261.487 272.927 171.746 1.00 69.92 177 GLY D C 1
ATOM 12804 O O . GLY D 4 177 ? 261.075 271.957 171.099 1.00 69.92 177 GLY D O 1
ATOM 12805 N N . VAL D 4 178 ? 262.368 272.802 172.741 1.00 69.83 178 VAL D N 1
ATOM 12806 C CA . VAL D 4 178 ? 262.929 271.518 173.136 1.00 69.83 178 VAL D CA 1
ATOM 12807 C C . VAL D 4 178 ? 263.303 271.609 174.611 1.00 69.83 178 VAL D C 1
ATOM 12808 O O . VAL D 4 178 ? 263.415 272.695 175.183 1.00 69.83 178 VAL D O 1
ATOM 12812 N N . PHE D 4 179 ? 263.470 270.447 175.232 1.00 68.17 179 PHE D N 1
ATOM 12813 C CA . PHE D 4 179 ? 263.830 270.381 176.635 1.00 68.17 179 PHE D CA 1
ATOM 12814 C C . PHE D 4 179 ? 265.288 270.795 176.826 1.00 68.17 179 PHE D C 1
ATOM 12815 O O . PHE D 4 179 ? 266.121 270.572 175.944 1.00 68.17 179 PHE D O 1
ATOM 12823 N N . PRO D 4 180 ? 265.615 271.425 177.961 1.00 67.52 180 PRO D N 1
ATOM 12824 C CA . PRO D 4 180 ? 266.968 271.976 178.132 1.00 67.52 180 PRO D CA 1
ATOM 12825 C C . PRO D 4 180 ? 268.057 270.930 178.264 1.00 67.52 180 PRO D C 1
ATOM 12826 O O . PRO D 4 180 ? 269.221 271.245 177.993 1.00 67.52 180 PRO D O 1
ATOM 12830 N N . GLU D 4 181 ? 267.731 269.703 178.665 1.00 68.96 181 GLU D N 1
ATOM 12831 C CA . GLU D 4 181 ? 268.735 268.649 178.692 1.00 68.96 181 GLU D CA 1
ATOM 12832 C C . GLU D 4 181 ? 269.085 268.150 177.298 1.00 68.96 181 GLU D C 1
ATOM 12833 O O . GLU D 4 181 ? 270.141 267.534 177.120 1.00 68.96 181 GLU D O 1
ATOM 12839 N N . LYS D 4 182 ? 268.228 268.402 176.316 1.00 72.77 182 LYS D N 1
ATOM 12840 C CA . LYS D 4 182 ? 268.509 268.063 174.932 1.00 72.77 182 LYS D CA 1
ATOM 12841 C C . LYS D 4 182 ? 269.296 269.196 174.290 1.00 72.77 182 LYS D C 1
ATOM 12842 O O . LYS D 4 182 ? 269.099 270.369 174.618 1.00 72.77 182 LYS D O 1
ATOM 12848 N N . VAL D 4 183 ? 270.204 268.832 173.386 1.00 75.41 183 VAL D N 1
ATOM 12849 C CA . VAL D 4 183 ? 270.999 269.815 172.668 1.00 75.41 183 VAL D CA 1
ATOM 12850 C C . VAL D 4 183 ? 270.152 270.454 171.579 1.00 75.41 183 VAL D C 1
ATOM 12851 O O . VAL D 4 183 ? 269.370 269.777 170.898 1.00 75.41 183 VAL D O 1
ATOM 12855 N N . ASN D 4 184 ? 270.294 271.761 171.410 1.00 77.57 184 ASN D N 1
ATOM 12856 C CA . ASN D 4 184 ? 269.600 272.426 170.320 1.00 77.57 184 ASN D CA 1
ATOM 12857 C C . ASN D 4 184 ? 270.520 273.485 169.729 1.00 77.57 184 ASN D C 1
ATOM 12858 O O . ASN D 4 184 ? 270.945 274.398 170.447 1.00 77.57 184 ASN D O 1
ATOM 12863 N N . PRO D 4 185 ? 270.870 273.394 168.447 1.00 79.14 185 PRO D N 1
ATOM 12864 C CA . PRO D 4 185 ? 271.691 274.443 167.840 1.00 79.14 185 PRO D CA 1
ATOM 12865 C C . PRO D 4 185 ? 270.899 275.725 167.665 1.00 79.14 185 PRO D C 1
ATOM 12866 O O . PRO D 4 185 ? 269.685 275.710 167.449 1.00 79.14 185 PRO D O 1
ATOM 12870 N N . GLY D 4 186 ? 271.608 276.844 167.761 1.00 77.67 186 GLY D N 1
ATOM 12871 C CA . GLY D 4 186 ? 271.002 278.152 167.809 1.00 77.67 186 GLY D CA 1
ATOM 12872 C C . GLY D 4 186 ? 270.987 278.771 169.189 1.00 77.67 186 GLY D C 1
ATOM 12873 O O . GLY D 4 186 ? 270.887 279.998 169.304 1.00 77.67 186 GLY D O 1
ATOM 12874 N N . ARG D 4 187 ? 271.074 277.953 170.232 1.00 72.56 187 ARG D N 1
ATOM 12875 C CA . ARG D 4 187 ? 271.310 278.461 171.571 1.00 72.56 187 ARG D CA 1
ATOM 12876 C C . ARG D 4 187 ? 272.716 279.042 171.662 1.00 72.56 187 ARG D C 1
ATOM 12877 O O . ARG D 4 187 ? 273.619 278.661 170.914 1.00 72.56 187 ARG D O 1
ATOM 12885 N N . VAL D 4 188 ? 272.894 279.990 172.576 1.00 69.45 188 VAL D N 1
ATOM 12886 C CA . VAL D 4 188 ? 274.180 280.639 172.789 1.00 69.45 188 VAL D CA 1
ATOM 12887 C C . VAL D 4 188 ? 274.605 280.395 174.233 1.00 69.45 188 VAL D C 1
ATOM 12888 O O . VAL D 4 188 ? 273.780 280.441 175.153 1.00 69.45 188 VAL D O 1
ATOM 12892 N N . ALA D 4 189 ? 275.885 280.072 174.420 1.00 68.51 189 ALA D N 1
ATOM 12893 C CA . ALA D 4 189 ? 276.404 279.725 175.738 1.00 68.51 189 ALA D CA 1
ATOM 12894 C C . ALA D 4 189 ? 276.462 280.973 176.606 1.00 68.51 189 ALA D C 1
ATOM 12895 O O . ALA D 4 189 ? 277.431 281.735 176.548 1.00 68.51 189 ALA D O 1
ATOM 12897 N N . VAL D 4 190 ? 275.427 281.181 177.407 1.00 64.35 190 VAL D N 1
ATOM 12898 C CA . VAL D 4 190 ? 275.353 282.306 178.328 1.00 64.35 190 VAL D CA 1
ATOM 12899 C C . VAL D 4 190 ? 275.961 281.863 179.648 1.00 64.35 190 VAL D C 1
ATOM 12900 O O . VAL D 4 190 ? 275.695 280.754 180.123 1.00 64.35 190 VAL D O 1
ATOM 12904 N N . GLY D 4 191 ? 276.792 282.718 180.236 1.00 62.30 191 GLY D N 1
ATOM 12905 C CA . GLY D 4 191 ? 277.419 282.385 181.500 1.00 62.30 191 GLY D CA 1
ATOM 12906 C C . GLY D 4 191 ? 278.583 281.433 181.376 1.00 62.30 191 GLY D C 1
ATOM 12907 O O . GLY D 4 191 ? 278.997 280.840 182.373 1.00 62.30 191 GLY D O 1
ATOM 12908 N N . SER D 4 192 ? 279.122 281.268 180.176 1.00 62.86 192 SER D N 1
ATOM 12909 C CA . SER D 4 192 ? 280.280 280.418 179.969 1.00 62.86 192 SER D CA 1
ATOM 12910 C C . SER D 4 192 ? 281.552 281.155 180.367 1.00 62.86 192 SER D C 1
ATOM 12911 O O . SER D 4 192 ? 281.631 282.383 180.316 1.00 62.86 192 SER D O 1
ATOM 12914 N N . ASN D 4 193 ? 282.554 280.383 180.779 1.00 62.73 193 ASN D N 1
ATOM 12915 C CA . ASN D 4 193 ? 283.869 280.921 181.088 1.00 62.73 193 ASN D CA 1
ATOM 12916 C C . ASN D 4 193 ? 284.920 280.150 180.310 1.00 62.73 193 ASN D C 1
ATOM 12917 O O . ASN D 4 193 ? 284.873 278.919 180.239 1.00 62.73 193 ASN D O 1
ATOM 12922 N N . LYS D 4 194 ? 285.860 280.878 179.717 1.00 67.07 194 LYS D N 1
ATOM 12923 C CA . LYS D 4 194 ? 286.980 280.255 179.017 1.00 67.07 194 LYS D CA 1
ATOM 12924 C C . LYS D 4 194 ? 288.192 280.104 179.932 1.00 67.07 194 LYS D C 1
ATOM 12925 O O . LYS D 4 194 ? 289.309 280.464 179.567 1.00 67.07 194 LYS D O 1
ATOM 12931 N N . ARG D 4 195 ? 287.975 279.545 181.120 1.00 64.60 195 ARG D N 1
ATOM 12932 C CA . ARG D 4 195 ? 289.032 279.295 182.093 1.00 64.60 195 ARG D CA 1
ATOM 12933 C C . ARG D 4 195 ? 288.500 278.303 183.117 1.00 64.60 195 ARG D C 1
ATOM 12934 O O . ARG D 4 195 ? 287.307 277.994 183.144 1.00 64.60 195 ARG D O 1
ATOM 12942 N N . ARG D 4 196 ? 289.403 277.805 183.961 1.00 64.18 196 ARG D N 1
ATOM 12943 C CA . ARG D 4 196 ? 289.029 276.905 185.040 1.00 64.18 196 ARG D CA 1
ATOM 12944 C C . ARG D 4 196 ? 288.665 277.717 186.278 1.00 64.18 196 ARG D C 1
ATOM 12945 O O . ARG D 4 196 ? 288.527 278.941 186.228 1.00 64.18 196 ARG D O 1
ATOM 12953 N N . ILE D 4 197 ? 288.517 277.039 187.413 1.00 61.36 197 ILE D N 1
ATOM 12954 C CA . ILE D 4 197 ? 288.175 277.729 188.648 1.00 61.36 197 ILE D CA 1
ATOM 12955 C C . ILE D 4 197 ? 289.431 278.018 189.464 1.00 61.36 197 ILE D C 1
ATOM 12956 O O . ILE D 4 197 ? 289.464 279.001 190.218 1.00 61.36 197 ILE D O 1
ATOM 12961 N N . GLY D 4 198 ? 290.477 277.208 189.313 1.00 64.56 198 GLY D N 1
ATOM 12962 C CA . GLY D 4 198 ? 291.765 277.530 189.896 1.00 64.56 198 GLY D CA 1
ATOM 12963 C C . GLY D 4 198 ? 292.507 278.639 189.183 1.00 64.56 198 GLY D C 1
ATOM 12964 O O . GLY D 4 198 ? 293.491 279.151 189.728 1.00 64.56 198 GLY D O 1
ATOM 12965 N N . GLN D 4 199 ? 292.065 279.015 187.985 1.00 64.26 199 GLN D N 1
ATOM 12966 C CA . GLN D 4 199 ? 292.599 280.162 187.270 1.00 64.26 199 GLN D CA 1
ATOM 12967 C C . GLN D 4 199 ? 291.847 281.444 187.592 1.00 64.26 199 GLN D C 1
ATOM 12968 O O . GLN D 4 199 ? 292.058 282.460 186.922 1.00 64.26 199 GLN D O 1
ATOM 12974 N N . ASN D 4 200 ? 290.970 281.416 188.592 1.00 63.23 200 ASN D N 1
ATOM 12975 C CA . ASN D 4 200 ? 290.297 282.627 189.031 1.00 63.23 200 ASN D CA 1
ATOM 12976 C C . ASN D 4 200 ? 291.292 283.557 189.716 1.00 63.23 200 ASN D C 1
ATOM 12977 O O . ASN D 4 200 ? 292.142 283.098 190.485 1.00 63.23 200 ASN D O 1
ATOM 12982 N N . PRO D 4 201 ? 291.219 284.857 189.455 1.00 63.98 201 PRO D N 1
ATOM 12983 C CA . PRO D 4 201 ? 292.159 285.788 190.079 1.00 63.98 201 PRO D CA 1
ATOM 12984 C C . PRO D 4 201 ? 291.853 285.994 191.553 1.00 63.98 201 PRO D C 1
ATOM 12985 O O . PRO D 4 201 ? 290.762 285.698 192.044 1.00 63.98 201 PRO D O 1
ATOM 12989 N N . ASP D 4 202 ? 292.860 286.490 192.262 1.00 65.35 202 ASP D N 1
ATOM 12990 C CA . ASP D 4 202 ? 292.668 286.909 193.635 1.00 65.35 202 ASP D CA 1
ATOM 12991 C C . ASP D 4 202 ? 291.766 288.139 193.673 1.00 65.35 202 ASP D C 1
ATOM 12992 O O . ASP D 4 202 ? 291.765 288.944 192.740 1.00 65.35 202 ASP D O 1
ATOM 12997 N N . PRO D 4 203 ? 290.976 288.302 194.736 1.00 64.58 203 PRO D N 1
ATOM 12998 C CA . PRO D 4 203 ? 290.167 289.523 194.861 1.00 64.58 203 PRO D CA 1
ATOM 12999 C C . PRO D 4 203 ? 290.985 290.779 195.119 1.00 64.58 203 PRO D C 1
ATOM 13000 O O . PRO D 4 203 ? 290.463 291.882 194.919 1.00 64.58 203 PRO D O 1
ATOM 13004 N N . ALA D 4 204 ? 292.239 290.653 195.559 1.00 66.20 204 ALA D N 1
ATOM 13005 C CA . ALA D 4 204 ? 293.080 291.830 195.741 1.00 66.20 204 ALA D CA 1
ATOM 13006 C C . ALA D 4 204 ? 293.498 292.433 194.410 1.00 66.20 204 ALA D C 1
ATOM 13007 O O . ALA D 4 204 ? 293.767 293.637 194.335 1.00 66.20 204 ALA D O 1
ATOM 13009 N N . LYS D 4 205 ? 293.571 291.616 193.356 1.00 68.11 205 LYS D N 1
ATOM 13010 C CA . LYS D 4 205 ? 293.874 292.142 192.030 1.00 68.11 205 LYS D CA 1
ATOM 13011 C C . LYS D 4 205 ? 292.700 292.921 191.460 1.00 68.11 205 LYS D C 1
ATOM 13012 O O . LYS D 4 205 ? 292.900 293.862 190.684 1.00 68.11 205 LYS D O 1
ATOM 13018 N N . LEU D 4 206 ? 291.478 292.554 191.839 1.00 69.77 206 LEU D N 1
ATOM 13019 C CA . LEU D 4 206 ? 290.272 293.228 191.385 1.00 69.77 206 LEU D CA 1
ATOM 13020 C C . LEU D 4 206 ? 289.694 294.153 192.447 1.00 69.77 206 LEU D C 1
ATOM 13021 O O . LEU D 4 206 ? 288.500 294.465 192.407 1.00 69.77 206 LEU D O 1
ATOM 13026 N N . LYS D 4 207 ? 290.515 294.593 193.395 1.00 67.79 207 LYS D N 1
ATOM 13027 C CA . LYS D 4 207 ? 290.051 295.465 194.461 1.00 67.79 207 LYS D CA 1
ATOM 13028 C C . LYS D 4 207 ? 289.858 296.881 193.942 1.00 67.79 207 LYS D C 1
ATOM 13029 O O . LYS D 4 207 ? 290.617 297.349 193.088 1.00 67.79 207 LYS D O 1
ATOM 13035 N N . PHE D 4 208 ? 288.826 297.551 194.471 1.00 70.07 208 PHE D N 1
ATOM 13036 C CA . PHE D 4 208 ? 288.442 298.925 194.124 1.00 70.07 208 PHE D CA 1
ATOM 13037 C C . PHE D 4 208 ? 288.173 299.090 192.631 1.00 70.07 208 PHE D C 1
ATOM 13038 O O . PHE D 4 208 ? 288.474 300.131 192.043 1.00 70.07 208 PHE D O 1
ATOM 13046 N N . LYS D 4 209 ? 287.616 298.057 192.010 1.00 73.01 209 LYS D N 1
ATOM 13047 C CA . LYS D 4 209 ? 287.197 298.080 190.619 1.00 73.01 209 LYS D CA 1
ATOM 13048 C C . LYS D 4 209 ? 285.796 297.494 190.509 1.00 73.01 209 LYS D C 1
ATOM 13049 O O . LYS D 4 209 ? 285.291 296.847 191.430 1.00 73.01 209 LYS D O 1
ATOM 13055 N N . GLY D 4 210 ? 285.165 297.729 189.364 1.00 76.62 210 GLY D N 1
ATOM 13056 C CA . GLY D 4 210 ? 283.857 297.179 189.090 1.00 76.62 210 GLY D CA 1
ATOM 13057 C C . GLY D 4 210 ? 283.854 295.739 188.638 1.00 76.62 210 GLY D C 1
ATOM 13058 O O . GLY D 4 210 ? 282.783 295.158 188.437 1.00 76.62 210 GLY D O 1
ATOM 13059 N N . GLN D 4 211 ? 285.030 295.146 188.463 1.00 73.74 211 GLN D N 1
ATOM 13060 C CA . GLN D 4 211 ? 285.142 293.746 188.094 1.00 73.74 211 GLN D CA 1
ATOM 13061 C C . GLN D 4 211 ? 284.941 292.861 189.317 1.00 73.74 211 GLN D C 1
ATOM 13062 O O . GLN D 4 211 ? 285.234 293.253 190.450 1.00 73.74 211 GLN D O 1
ATOM 13068 N N . GLU D 4 212 ? 284.431 291.659 189.079 1.00 70.03 212 GLU D N 1
ATOM 13069 C CA . GLU D 4 212 ? 284.248 290.668 190.126 1.00 70.03 212 GLU D CA 1
ATOM 13070 C C . GLU D 4 212 ? 285.145 289.467 189.853 1.00 70.03 212 GLU D C 1
ATOM 13071 O O . GLU D 4 212 ? 285.550 289.213 188.717 1.00 70.03 212 GLU D O 1
ATOM 13077 N N . THR D 4 213 ? 285.435 288.712 190.914 1.00 64.27 213 THR D N 1
ATOM 13078 C CA . THR D 4 213 ? 286.414 287.629 190.888 1.00 64.27 213 THR D CA 1
ATOM 13079 C C . THR D 4 213 ? 285.947 286.380 190.152 1.00 64.27 213 THR D C 1
ATOM 13080 O O . THR D 4 213 ? 286.649 285.367 190.220 1.00 64.27 213 THR D O 1
ATOM 13084 N N . PHE D 4 214 ? 284.799 286.402 189.474 1.00 64.02 214 PHE D N 1
ATOM 13085 C CA . PHE D 4 214 ? 284.371 285.284 188.648 1.00 64.02 214 PHE D CA 1
ATOM 13086 C C . PHE D 4 214 ? 283.850 285.684 187.276 1.00 64.02 214 PHE D C 1
ATOM 13087 O O . PHE D 4 214 ? 283.803 284.829 186.387 1.00 64.02 214 PHE D O 1
ATOM 13095 N N . ASP D 4 215 ? 283.462 286.940 187.073 1.00 70.03 215 ASP D N 1
ATOM 13096 C CA . ASP D 4 215 ? 282.999 287.369 185.762 1.00 70.03 215 ASP D CA 1
ATOM 13097 C C . ASP D 4 215 ? 284.172 287.542 184.807 1.00 70.03 215 ASP D C 1
ATOM 13098 O O . ASP D 4 215 ? 285.306 287.799 185.216 1.00 70.03 215 ASP D O 1
ATOM 13103 N N . SER D 4 216 ? 283.884 287.396 183.518 1.00 71.50 216 SER D N 1
ATOM 13104 C CA . SER D 4 216 ? 284.907 287.497 182.486 1.00 71.50 216 SER D CA 1
ATOM 13105 C C . SER D 4 216 ? 284.600 288.624 181.502 1.00 71.50 216 SER D C 1
ATOM 13106 O O . SER D 4 216 ? 285.479 289.084 180.772 1.00 71.50 216 SER D O 1
ATOM 13109 N N . MET E 5 1 ? 304.218 263.420 176.679 1.00 79.40 1 MET E N 1
ATOM 13110 C CA . MET E 5 1 ? 303.180 262.515 176.197 1.00 79.40 1 MET E CA 1
ATOM 13111 C C . MET E 5 1 ? 302.953 261.364 177.171 1.00 79.40 1 MET E C 1
ATOM 13112 O O . MET E 5 1 ? 303.848 260.555 177.420 1.00 79.40 1 MET E O 1
ATOM 13117 N N . VAL E 5 2 ? 301.746 261.300 177.715 1.00 75.65 2 VAL E N 1
ATOM 13118 C CA . VAL E 5 2 ? 301.349 260.259 178.654 1.00 75.65 2 VAL E CA 1
ATOM 13119 C C . VAL E 5 2 ? 300.513 259.231 177.909 1.00 75.65 2 VAL E C 1
ATOM 13120 O O . VAL E 5 2 ? 299.680 259.584 177.066 1.00 75.65 2 VAL E O 1
ATOM 13124 N N . GLN E 5 3 ? 300.736 257.961 178.212 1.00 73.76 3 GLN E N 1
ATOM 13125 C CA . GLN E 5 3 ? 299.964 256.868 177.645 1.00 73.76 3 GLN E CA 1
ATOM 13126 C C . GLN E 5 3 ? 299.071 256.267 178.724 1.00 73.76 3 GLN E C 1
ATOM 13127 O O . GLN E 5 3 ? 299.136 256.640 179.898 1.00 73.76 3 GLN E O 1
ATOM 13133 N N . ARG E 5 4 ? 298.223 255.332 178.309 1.00 70.80 4 ARG E N 1
ATOM 13134 C CA . ARG E 5 4 ? 297.325 254.666 179.238 1.00 70.80 4 ARG E CA 1
ATOM 13135 C C . ARG E 5 4 ? 298.103 253.748 180.174 1.00 70.80 4 ARG E C 1
ATOM 13136 O O . ARG E 5 4 ? 299.126 253.166 179.804 1.00 70.80 4 ARG E O 1
ATOM 13144 N N . GLY E 5 5 ? 297.616 253.635 181.407 1.00 70.05 5 GLY E N 1
ATOM 13145 C CA . GLY E 5 5 ? 298.277 252.846 182.424 1.00 70.05 5 GLY E CA 1
ATOM 13146 C C . GLY E 5 5 ? 299.438 253.523 183.116 1.00 70.05 5 GLY E C 1
ATOM 13147 O O . GLY E 5 5 ? 299.955 252.973 184.095 1.00 70.05 5 GLY E O 1
ATOM 13148 N N . SER E 5 6 ? 299.862 254.694 182.651 1.00 70.95 6 SER E N 1
ATOM 13149 C CA . SER E 5 6 ? 300.991 255.389 183.248 1.00 70.95 6 SER E CA 1
ATOM 13150 C C . SER E 5 6 ? 300.589 256.022 184.573 1.00 70.95 6 SER E C 1
ATOM 13151 O O . SER E 5 6 ? 299.521 256.627 184.691 1.00 70.95 6 SER E O 1
ATOM 13154 N N . LYS E 5 7 ? 301.457 255.883 185.569 1.00 68.51 7 LYS E N 1
ATOM 13155 C CA . LYS E 5 7 ? 301.198 256.403 186.906 1.00 68.51 7 LYS E CA 1
ATOM 13156 C C . LYS E 5 7 ? 301.654 257.855 186.950 1.00 68.51 7 LYS E C 1
ATOM 13157 O O . LYS E 5 7 ? 302.841 258.142 186.773 1.00 68.51 7 LYS E O 1
ATOM 13163 N N . VAL E 5 8 ? 300.715 258.771 187.172 1.00 64.70 8 VAL E N 1
ATOM 13164 C CA . VAL E 5 8 ? 300.979 260.195 187.035 1.00 64.70 8 VAL E CA 1
ATOM 13165 C C . VAL E 5 8 ? 300.814 260.862 188.389 1.00 64.70 8 VAL E C 1
ATOM 13166 O O . VAL E 5 8 ? 300.230 260.307 189.314 1.00 64.70 8 VAL E O 1
ATOM 13170 N N . ARG E 5 9 ? 301.352 262.069 188.496 1.00 61.40 9 ARG E N 1
ATOM 13171 C CA . ARG E 5 9 ? 301.106 262.937 189.632 1.00 61.40 9 ARG E CA 1
ATOM 13172 C C . ARG E 5 9 ? 300.450 264.213 189.127 1.00 61.40 9 ARG E C 1
ATOM 13173 O O . ARG E 5 9 ? 300.877 264.793 188.125 1.00 61.40 9 ARG E O 1
ATOM 13181 N N . ILE E 5 10 ? 299.398 264.635 189.820 1.00 59.98 10 ILE E N 1
ATOM 13182 C CA . ILE E 5 10 ? 298.530 265.711 189.364 1.00 59.98 10 ILE E CA 1
ATOM 13183 C C . ILE E 5 10 ? 299.080 267.041 189.852 1.00 59.98 10 ILE E C 1
ATOM 13184 O O . ILE E 5 10 ? 299.385 267.200 191.040 1.00 59.98 10 ILE E O 1
ATOM 13189 N N . LEU E 5 11 ? 299.205 267.997 188.935 1.00 61.86 11 LEU E N 1
ATOM 13190 C CA . LEU E 5 11 ? 299.652 269.343 189.256 1.00 61.86 11 LEU E CA 1
ATOM 13191 C C . LEU E 5 11 ? 298.519 270.360 189.230 1.00 61.86 11 LEU E C 1
ATOM 13192 O O . LEU E 5 11 ? 298.775 271.558 189.381 1.00 61.86 11 LEU E O 1
ATOM 13197 N N . ARG E 5 12 ? 297.280 269.920 189.027 1.00 60.92 12 ARG E N 1
ATOM 13198 C CA . ARG E 5 12 ? 296.139 270.824 189.091 1.00 60.92 12 ARG E CA 1
ATOM 13199 C C . ARG E 5 12 ? 295.895 271.200 190.542 1.00 60.92 12 ARG E C 1
ATOM 13200 O O . ARG E 5 12 ? 295.463 270.363 191.338 1.00 60.92 12 ARG E O 1
ATOM 13208 N N . LYS E 5 13 ? 296.162 272.462 190.885 1.00 59.47 13 LYS E N 1
ATOM 13209 C CA . LYS E 5 13 ? 296.160 272.889 192.279 1.00 59.47 13 LYS E CA 1
ATOM 13210 C C . LYS E 5 13 ? 294.765 272.930 192.885 1.00 59.47 13 LYS E C 1
ATOM 13211 O O . LYS E 5 13 ? 294.636 272.905 194.113 1.00 59.47 13 LYS E O 1
ATOM 13217 N N . GLU E 5 14 ? 293.722 272.984 192.060 1.00 59.62 14 GLU E N 1
ATOM 13218 C CA . GLU E 5 14 ? 292.363 272.985 192.579 1.00 59.62 14 GLU E CA 1
ATOM 13219 C C . GLU E 5 14 ? 291.829 271.582 192.825 1.00 59.62 14 GLU E C 1
ATOM 13220 O O . GLU E 5 14 ? 290.795 271.438 193.481 1.00 59.62 14 GLU E O 1
ATOM 13226 N N . SER E 5 15 ? 292.503 270.554 192.320 1.00 54.13 15 SER E N 1
ATOM 13227 C CA . SER E 5 15 ? 291.962 269.205 192.362 1.00 54.13 15 SER E CA 1
ATOM 13228 C C . SER E 5 15 ? 292.066 268.614 193.766 1.00 54.13 15 SER E C 1
ATOM 13229 O O . SER E 5 15 ? 292.900 269.023 194.576 1.00 54.13 15 SER E O 1
ATOM 13232 N N . TYR E 5 16 ? 291.185 267.652 194.053 1.00 47.72 16 TYR E N 1
ATOM 13233 C CA . TYR E 5 16 ? 291.256 266.930 195.319 1.00 47.72 16 TYR E CA 1
ATOM 13234 C C . TYR E 5 16 ? 292.506 266.070 195.392 1.00 47.72 16 TYR E C 1
ATOM 13235 O O . TYR E 5 16 ? 293.065 265.879 196.476 1.00 47.72 16 TYR E O 1
ATOM 13244 N N . TRP E 5 17 ? 292.956 265.549 194.255 1.00 50.24 17 TRP E N 1
ATOM 13245 C CA . TRP E 5 17 ? 294.135 264.692 194.177 1.00 50.24 17 TRP E CA 1
ATOM 13246 C C . TRP E 5 17 ? 295.348 265.449 193.668 1.00 50.24 17 TRP E C 1
ATOM 13247 O O . TRP E 5 17 ? 296.147 264.902 192.910 1.00 50.24 17 TRP E O 1
ATOM 13258 N N . TYR E 5 18 ? 295.491 266.712 194.061 1.00 57.42 18 TYR E N 1
ATOM 13259 C CA . TYR E 5 18 ? 296.678 267.486 193.728 1.00 57.42 18 TYR E CA 1
ATOM 13260 C C . TYR E 5 18 ? 297.889 266.901 194.438 1.00 57.42 18 TYR E C 1
ATOM 13261 O O . TYR E 5 18 ? 297.815 266.587 195.627 1.00 57.42 18 TYR E O 1
ATOM 13270 N N . GLN E 5 19 ? 298.992 266.747 193.691 1.00 58.83 19 GLN E N 1
ATOM 13271 C CA . GLN E 5 19 ? 300.243 266.136 194.159 1.00 58.83 19 GLN E CA 1
ATOM 13272 C C . GLN E 5 19 ? 300.029 264.723 194.689 1.00 58.83 19 GLN E C 1
ATOM 13273 O O . GLN E 5 19 ? 300.634 264.328 195.686 1.00 58.83 19 GLN E O 1
ATOM 13279 N N . GLU E 5 20 ? 299.161 263.955 194.043 1.00 58.50 20 GLU E N 1
ATOM 13280 C CA . GLU E 5 20 ? 298.917 262.571 194.411 1.00 58.50 20 GLU E CA 1
ATOM 13281 C C . GLU E 5 20 ? 299.012 261.689 193.177 1.00 58.50 20 GLU E C 1
ATOM 13282 O O . GLU E 5 20 ? 298.897 262.149 192.040 1.00 58.50 20 GLU E O 1
ATOM 13288 N N . ILE E 5 21 ? 299.217 260.402 193.419 1.00 62.30 21 ILE E N 1
ATOM 13289 C CA . ILE E 5 21 ? 299.520 259.443 192.367 1.00 62.30 21 ILE E CA 1
ATOM 13290 C C . ILE E 5 21 ? 298.221 258.853 191.841 1.00 62.30 21 ILE E C 1
ATOM 13291 O O . ILE E 5 21 ? 297.329 258.494 192.619 1.00 62.30 21 ILE E O 1
ATOM 13296 N N . GLY E 5 22 ? 298.110 258.766 190.515 1.00 63.07 22 GLY E N 1
ATOM 13297 C CA . GLY E 5 22 ? 297.002 258.080 189.889 1.00 63.07 22 GLY E CA 1
ATOM 13298 C C . GLY E 5 22 ? 297.447 257.477 188.573 1.00 63.07 22 GLY E C 1
ATOM 13299 O O . GLY E 5 22 ? 298.459 257.879 188.003 1.00 63.07 22 GLY E O 1
ATOM 13300 N N . THR E 5 23 ? 296.674 256.507 188.099 1.00 63.62 23 THR E N 1
ATOM 13301 C CA . THR E 5 23 ? 296.976 255.795 186.864 1.00 63.62 23 THR E CA 1
ATOM 13302 C C . THR E 5 23 ? 296.028 256.264 185.773 1.00 63.62 23 THR E C 1
ATOM 13303 O O . THR E 5 23 ? 294.810 256.276 185.970 1.00 63.62 23 THR E O 1
ATOM 13307 N N . VAL E 5 24 ? 296.590 256.647 184.629 1.00 65.66 24 VAL E N 1
ATOM 13308 C CA . VAL E 5 24 ? 295.785 257.120 183.509 1.00 65.66 24 VAL E CA 1
ATOM 13309 C C . VAL E 5 24 ? 295.010 255.947 182.927 1.00 65.66 24 VAL E C 1
ATOM 13310 O O . VAL E 5 24 ? 295.592 254.928 182.539 1.00 65.66 24 VAL E O 1
ATOM 13314 N N . ALA E 5 25 ? 293.686 256.076 182.889 1.00 64.67 25 ALA E N 1
ATOM 13315 C CA . ALA E 5 25 ? 292.873 255.040 182.270 1.00 64.67 25 ALA E CA 1
ATOM 13316 C C . ALA E 5 25 ? 292.921 255.133 180.752 1.00 64.67 25 ALA E C 1
ATOM 13317 O O . ALA E 5 25 ? 293.055 254.109 180.073 1.00 64.67 25 ALA E O 1
ATOM 13319 N N . SER E 5 26 ? 292.831 256.343 180.206 1.00 66.88 26 SER E N 1
ATOM 13320 C CA . SER E 5 26 ? 292.802 256.523 178.762 1.00 66.88 26 SER E CA 1
ATOM 13321 C C . SER E 5 26 ? 293.188 257.951 178.419 1.00 66.88 26 SER E C 1
ATOM 13322 O O . SER E 5 26 ? 293.259 258.823 179.285 1.00 66.88 26 SER E O 1
ATOM 13325 N N . ILE E 5 27 ? 293.444 258.169 177.134 1.00 72.57 27 ILE E N 1
ATOM 13326 C CA . ILE E 5 27 ? 293.596 259.498 176.563 1.00 72.57 27 ILE E CA 1
ATOM 13327 C C . ILE E 5 27 ? 292.706 259.570 175.335 1.00 72.57 27 ILE E C 1
ATOM 13328 O O . ILE E 5 27 ? 292.494 258.569 174.643 1.00 72.57 27 ILE E O 1
ATOM 13333 N N . ASP E 5 28 ? 292.168 260.755 175.071 1.00 77.70 28 ASP E N 1
ATOM 13334 C CA . ASP E 5 28 ? 291.236 260.939 173.968 1.00 77.70 28 ASP E CA 1
ATOM 13335 C C . ASP E 5 28 ? 292.023 261.317 172.722 1.00 77.70 28 ASP E C 1
ATOM 13336 O O . ASP E 5 28 ? 292.797 262.279 172.735 1.00 77.70 28 ASP E O 1
ATOM 13341 N N . GLN E 5 29 ? 291.804 260.568 171.645 1.00 82.02 29 GLN E N 1
ATOM 13342 C CA . GLN E 5 29 ? 292.573 260.731 170.412 1.00 82.02 29 GLN E CA 1
ATOM 13343 C C . GLN E 5 29 ? 291.895 261.733 169.474 1.00 82.02 29 GLN E C 1
ATOM 13344 O O . GLN E 5 29 ? 291.562 261.446 168.324 1.00 82.02 29 GLN E O 1
ATOM 13350 N N . SER E 5 30 ? 291.699 262.935 170.002 1.00 79.52 30 SER E N 1
ATOM 13351 C CA . SER E 5 30 ? 291.201 264.075 169.246 1.00 79.52 30 SER E CA 1
ATOM 13352 C C . SER E 5 30 ? 291.794 265.328 169.877 1.00 79.52 30 SER E C 1
ATOM 13353 O O . SER E 5 30 ? 292.613 265.249 170.798 1.00 79.52 30 SER E O 1
ATOM 13356 N N . GLY E 5 31 ? 291.378 266.491 169.390 1.00 78.56 31 GLY E N 1
ATOM 13357 C CA . GLY E 5 31 ? 291.926 267.735 169.894 1.00 78.56 31 GLY E CA 1
ATOM 13358 C C . GLY E 5 31 ? 291.146 268.334 171.045 1.00 78.56 31 GLY E C 1
ATOM 13359 O O . GLY E 5 31 ? 291.191 269.549 171.262 1.00 78.56 31 GLY E O 1
ATOM 13360 N N . ILE E 5 32 ? 290.428 267.490 171.788 1.00 74.30 32 ILE E N 1
ATOM 13361 C CA . ILE E 5 32 ? 289.593 267.967 172.882 1.00 74.30 32 ILE E CA 1
ATOM 13362 C C . ILE E 5 32 ? 290.480 268.413 174.040 1.00 74.30 32 ILE E C 1
ATOM 13363 O O . ILE E 5 32 ? 291.464 267.747 174.391 1.00 74.30 32 ILE E O 1
ATOM 13368 N N . LYS E 5 33 ? 290.182 269.586 174.588 1.00 70.90 33 LYS E N 1
ATOM 13369 C CA . LYS E 5 33 ? 290.881 270.031 175.779 1.00 70.90 33 LYS E CA 1
ATOM 13370 C C . LYS E 5 33 ? 290.470 269.174 176.967 1.00 70.90 33 LYS E C 1
ATOM 13371 O O . LYS E 5 33 ? 289.337 268.692 177.047 1.00 70.90 33 LYS E O 1
ATOM 13377 N N . TYR E 5 34 ? 291.413 269.002 177.898 1.00 66.40 34 TYR E N 1
ATOM 13378 C CA . TYR E 5 34 ? 291.374 268.064 179.019 1.00 66.40 34 TYR E CA 1
ATOM 13379 C C . TYR E 5 34 ? 291.042 266.642 178.565 1.00 66.40 34 TYR E C 1
ATOM 13380 O O . TYR E 5 34 ? 289.932 266.164 178.829 1.00 66.40 34 TYR E O 1
ATOM 13389 N N . PRO E 5 35 ? 291.956 265.930 177.867 1.00 67.15 35 PRO E N 1
ATOM 13390 C CA . PRO E 5 35 ? 291.633 264.563 177.436 1.00 67.15 35 PRO E CA 1
ATOM 13391 C C . PRO E 5 35 ? 292.094 263.460 178.382 1.00 67.15 35 PRO E C 1
ATOM 13392 O O . PRO E 5 35 ? 291.651 262.316 178.254 1.00 67.15 35 PRO E O 1
ATOM 13396 N N . VAL E 5 36 ? 292.973 263.777 179.326 1.00 63.63 36 VAL E N 1
ATOM 13397 C CA . VAL E 5 36 ? 293.644 262.759 180.128 1.00 63.63 36 VAL E CA 1
ATOM 13398 C C . VAL E 5 36 ? 292.733 262.327 181.269 1.00 63.63 36 VAL E C 1
ATOM 13399 O O . VAL E 5 36 ? 292.412 263.123 182.156 1.00 63.63 36 VAL E O 1
ATOM 13403 N N . ILE E 5 37 ? 292.328 261.063 181.255 1.00 62.00 37 ILE E N 1
ATOM 13404 C CA . ILE E 5 37 ? 291.443 260.501 182.266 1.00 62.00 37 ILE E CA 1
ATOM 13405 C C . ILE E 5 37 ? 292.300 259.714 183.244 1.00 62.00 37 ILE E C 1
ATOM 13406 O O . ILE E 5 37 ? 292.923 258.717 182.869 1.00 62.00 37 ILE E O 1
ATOM 13411 N N . VAL E 5 38 ? 292.334 260.147 184.498 1.00 59.95 38 VAL E N 1
ATOM 13412 C CA . VAL E 5 38 ? 293.119 259.479 185.529 1.00 59.95 38 VAL E CA 1
ATOM 13413 C C . VAL E 5 38 ? 292.177 258.856 186.545 1.00 59.95 38 VAL E C 1
ATOM 13414 O O . VAL E 5 38 ? 291.232 259.493 187.015 1.00 59.95 38 VAL E O 1
ATOM 13418 N N . ARG E 5 39 ? 292.442 257.604 186.901 1.00 57.94 39 ARG E N 1
ATOM 13419 C CA . ARG E 5 39 ? 291.677 256.896 187.915 1.00 57.94 39 ARG E CA 1
ATOM 13420 C C . ARG E 5 39 ? 292.483 256.862 189.201 1.00 57.94 39 ARG E C 1
ATOM 13421 O O . ARG E 5 39 ? 293.679 256.561 189.178 1.00 57.94 39 ARG E O 1
ATOM 13429 N N . PHE E 5 40 ? 291.832 257.175 190.314 1.00 52.37 40 PHE E N 1
ATOM 13430 C CA . PHE E 5 40 ? 292.499 257.335 191.595 1.00 52.37 40 PHE E CA 1
ATOM 13431 C C . PHE E 5 40 ? 291.995 256.301 192.591 1.00 52.37 40 PHE E C 1
ATOM 13432 O O . PHE E 5 40 ? 290.845 255.862 192.528 1.00 52.37 40 PHE E O 1
ATOM 13440 N N . GLU E 5 41 ? 292.874 255.912 193.513 1.00 51.54 41 GLU E N 1
ATOM 13441 C CA . GLU E 5 41 ? 292.462 255.015 194.582 1.00 51.54 41 GLU E CA 1
ATOM 13442 C C . GLU E 5 41 ? 291.529 255.711 195.559 1.00 51.54 41 GLU E C 1
ATOM 13443 O O . GLU E 5 41 ? 290.592 255.090 196.070 1.00 51.54 41 GLU E O 1
ATOM 13449 N N . LYS E 5 42 ? 291.754 256.996 195.810 1.00 47.39 42 LYS E N 1
ATOM 13450 C CA . LYS E 5 42 ? 291.028 257.743 196.824 1.00 47.39 42 LYS E CA 1
ATOM 13451 C C . LYS E 5 42 ? 289.881 258.513 196.186 1.00 47.39 42 LYS E C 1
ATOM 13452 O O . LYS E 5 42 ? 290.061 259.160 195.149 1.00 47.39 42 LYS E O 1
ATOM 13458 N N . VAL E 5 43 ? 288.712 258.446 196.807 1.00 43.52 43 VAL E N 1
ATOM 13459 C CA . VAL E 5 43 ? 287.533 259.163 196.340 1.00 43.52 43 VAL E CA 1
ATOM 13460 C C . VAL E 5 43 ? 287.527 260.560 196.941 1.00 43.52 43 VAL E C 1
ATOM 13461 O O . VAL E 5 43 ? 287.992 260.787 198.062 1.00 43.52 43 VAL E O 1
ATOM 13465 N N . ASN E 5 44 ? 287.003 261.518 196.183 1.00 43.82 44 ASN E N 1
ATOM 13466 C CA . ASN E 5 44 ? 286.836 262.871 196.690 1.00 43.82 44 ASN E CA 1
ATOM 13467 C C . ASN E 5 44 ? 285.527 262.953 197.465 1.00 43.82 44 ASN E C 1
ATOM 13468 O O . ASN E 5 44 ? 284.905 261.941 197.796 1.00 43.82 44 ASN E O 1
ATOM 13473 N N . TYR E 5 45 ? 285.093 264.170 197.774 1.00 40.05 45 TYR E N 1
ATOM 13474 C CA . TYR E 5 45 ? 283.922 264.331 198.622 1.00 40.05 45 TYR E CA 1
ATOM 13475 C C . TYR E 5 45 ? 282.626 264.032 197.885 1.00 40.05 45 TYR E C 1
ATOM 13476 O O . TYR E 5 45 ? 281.615 263.744 198.531 1.00 40.05 45 TYR E O 1
ATOM 13485 N N . SER E 5 46 ? 282.636 264.070 196.557 1.00 42.20 46 SER E N 1
ATOM 13486 C CA . SER E 5 46 ? 281.517 263.588 195.766 1.00 42.20 46 SER E CA 1
ATOM 13487 C C . SER E 5 46 ? 281.658 262.115 195.409 1.00 42.20 46 SER E C 1
ATOM 13488 O O . SER E 5 46 ? 280.880 261.615 194.589 1.00 42.20 46 SER E O 1
ATOM 13491 N N . ASN E 5 47 ? 282.642 261.433 196.003 1.00 42.92 47 ASN E N 1
ATOM 13492 C CA . ASN E 5 47 ? 282.844 259.982 195.926 1.00 42.92 47 ASN E CA 1
ATOM 13493 C C . ASN E 5 47 ? 283.051 259.487 194.499 1.00 42.92 47 ASN E C 1
ATOM 13494 O O . ASN E 5 47 ? 282.619 258.390 194.145 1.00 42.92 47 ASN E O 1
ATOM 13499 N N . VAL E 5 48 ? 283.713 260.277 193.666 1.00 44.62 48 VAL E N 1
ATOM 13500 C CA . VAL E 5 48 ? 284.075 259.844 192.341 1.00 44.62 48 VAL E CA 1
ATOM 13501 C C . VAL E 5 48 ? 285.570 259.557 192.315 1.00 44.62 48 VAL E C 1
ATOM 13502 O O . VAL E 5 48 ? 286.306 259.887 193.240 1.00 44.62 48 VAL E O 1
ATOM 13506 N N . ASN E 5 49 ? 286.027 258.911 191.245 1.00 49.53 49 ASN E N 1
ATOM 13507 C CA . ASN E 5 49 ? 287.403 258.457 191.149 1.00 49.53 49 ASN E CA 1
ATOM 13508 C C . ASN E 5 49 ? 288.100 258.877 189.866 1.00 49.53 49 ASN E C 1
ATOM 13509 O O . ASN E 5 49 ? 289.259 258.506 189.665 1.00 49.53 49 ASN E O 1
ATOM 13514 N N . SER E 5 50 ? 287.444 259.634 188.996 1.00 54.84 50 SER E N 1
ATOM 13515 C CA . SER E 5 50 ? 288.042 260.002 187.725 1.00 54.84 50 SER E CA 1
ATOM 13516 C C . SER E 5 50 ? 287.842 261.486 187.467 1.00 54.84 50 SER E C 1
ATOM 13517 O O . SER E 5 50 ? 286.954 262.124 188.036 1.00 54.84 50 SER E O 1
ATOM 13520 N N . ASN E 5 51 ? 288.691 262.022 186.595 1.00 59.02 51 ASN E N 1
ATOM 13521 C CA . ASN E 5 51 ? 288.597 263.403 186.146 1.00 59.02 51 ASN E CA 1
ATOM 13522 C C . ASN E 5 51 ? 289.350 263.529 184.832 1.00 59.02 51 ASN E C 1
ATOM 13523 O O . ASN E 5 51 ? 290.176 262.686 184.482 1.00 59.02 51 ASN E O 1
ATOM 13528 N N . ASN E 5 52 ? 289.055 264.602 184.110 1.00 62.79 52 ASN E N 1
ATOM 13529 C CA . ASN E 5 52 ? 289.714 264.930 182.856 1.00 62.79 52 ASN E CA 1
ATOM 13530 C C . ASN E 5 52 ? 290.752 266.010 183.121 1.00 62.79 52 ASN E C 1
ATOM 13531 O O . ASN E 5 52 ? 290.401 267.127 183.513 1.00 62.79 52 ASN E O 1
ATOM 13536 N N . PHE E 5 53 ? 292.020 265.681 182.915 1.00 61.83 53 PHE E N 1
ATOM 13537 C CA . PHE E 5 53 ? 293.107 266.638 183.044 1.00 61.83 53 PHE E CA 1
ATOM 13538 C C . PHE E 5 53 ? 293.741 266.869 181.680 1.00 61.83 53 PHE E C 1
ATOM 13539 O O . PHE E 5 53 ? 293.444 266.176 180.706 1.00 61.83 53 PHE E O 1
ATOM 13547 N N . SER E 5 54 ? 294.629 267.855 181.619 1.00 65.79 54 SER E N 1
ATOM 13548 C CA . SER E 5 54 ? 295.437 268.075 180.434 1.00 65.79 54 SER E CA 1
ATOM 13549 C C . SER E 5 54 ? 296.816 267.456 180.632 1.00 65.79 54 SER E C 1
ATOM 13550 O O . SER E 5 54 ? 297.140 266.922 181.693 1.00 65.79 54 SER E O 1
ATOM 13553 N N . LEU E 5 55 ? 297.644 267.528 179.592 1.00 67.68 55 LEU E N 1
ATOM 13554 C CA . LEU E 5 55 ? 299.015 267.053 179.704 1.00 67.68 55 LEU E CA 1
ATOM 13555 C C . LEU E 5 55 ? 299.896 268.012 180.489 1.00 67.68 55 LEU E C 1
ATOM 13556 O O . LEU E 5 55 ? 300.954 267.604 180.978 1.00 67.68 55 LEU E O 1
ATOM 13561 N N . ASP E 5 56 ? 299.483 269.273 180.622 1.00 68.15 56 ASP E N 1
ATOM 13562 C CA . ASP E 5 56 ? 300.247 270.233 181.405 1.00 68.15 56 ASP E CA 1
ATOM 13563 C C . ASP E 5 56 ? 300.098 270.003 182.902 1.00 68.15 56 ASP E C 1
ATOM 13564 O O . ASP E 5 56 ? 300.936 270.469 183.679 1.00 68.15 56 ASP E O 1
ATOM 13569 N N . GLU E 5 57 ? 299.051 269.298 183.325 1.00 65.64 57 GLU E N 1
ATOM 13570 C CA . GLU E 5 57 ? 298.790 269.065 184.738 1.00 65.64 57 GLU E CA 1
ATOM 13571 C C . GLU E 5 57 ? 299.302 267.720 185.230 1.00 65.64 57 GLU E C 1
ATOM 13572 O O . GLU E 5 57 ? 299.195 267.437 186.426 1.00 65.64 57 GLU E O 1
ATOM 13578 N N . VAL E 5 58 ? 299.850 266.887 184.347 1.00 67.01 58 VAL E N 1
ATOM 13579 C CA . VAL E 5 58 ? 300.314 265.559 184.719 1.00 67.01 58 VAL E CA 1
ATOM 13580 C C . VAL E 5 58 ? 301.786 265.407 184.360 1.00 67.01 58 VAL E C 1
ATOM 13581 O O . VAL E 5 58 ? 302.338 266.146 183.542 1.00 67.01 58 VAL E O 1
ATOM 13585 N N . VAL E 5 59 ? 302.420 264.424 184.996 1.00 70.60 59 VAL E N 1
ATOM 13586 C CA . VAL E 5 59 ? 303.816 264.081 184.752 1.00 70.60 59 VAL E CA 1
ATOM 13587 C C . VAL E 5 59 ? 303.906 262.581 184.500 1.00 70.60 59 VAL E C 1
ATOM 13588 O O . VAL E 5 59 ? 302.883 261.901 184.395 1.00 70.60 59 VAL E O 1
ATOM 13592 N N . GLU E 5 60 ? 305.121 262.057 184.389 1.00 76.04 60 GLU E N 1
ATOM 13593 C CA . GLU E 5 60 ? 305.362 260.678 183.968 1.00 76.04 60 GLU E CA 1
ATOM 13594 C C . GLU E 5 60 ? 306.215 259.945 185.001 1.00 76.04 60 GLU E C 1
ATOM 13595 O O . GLU E 5 60 ? 307.268 259.380 184.693 1.00 76.04 60 GLU E O 1
ATOM 13601 N N . VAL E 5 61 ? 305.793 259.978 186.264 1.00 73.54 61 VAL E N 1
ATOM 13602 C CA . VAL E 5 61 ? 306.554 259.300 187.308 1.00 73.54 61 VAL E CA 1
ATOM 13603 C C . VAL E 5 61 ? 306.329 257.790 187.218 1.00 73.54 61 VAL E C 1
ATOM 13604 O O . VAL E 5 61 ? 305.380 257.231 187.779 1.00 73.54 61 VAL E O 1
ATOM 13608 N N . GLU E 5 62 ? 307.231 257.112 186.518 1.00 75.56 62 GLU E N 1
ATOM 13609 C CA . GLU E 5 62 ? 307.109 255.678 186.278 1.00 75.56 62 GLU E CA 1
ATOM 13610 C C . GLU E 5 62 ? 308.475 254.999 186.252 1.00 75.56 62 GLU E C 1
ATOM 13611 O O . GLU E 5 62 ? 309.470 255.562 186.708 1.00 75.56 62 GLU E O 1
ATOM 13617 N N . ASP F 6 26 ? 311.172 267.841 250.727 1.00 65.57 26 ASP F N 1
ATOM 13618 C CA . ASP F 6 26 ? 311.254 269.156 251.347 1.00 65.57 26 ASP F CA 1
ATOM 13619 C C . ASP F 6 26 ? 311.480 270.236 250.301 1.00 65.57 26 ASP F C 1
ATOM 13620 O O . ASP F 6 26 ? 312.092 271.265 250.580 1.00 65.57 26 ASP F O 1
ATOM 13625 N N . VAL F 6 27 ? 310.953 270.011 249.100 1.00 64.15 27 VAL F N 1
ATOM 13626 C CA . VAL F 6 27 ? 311.276 270.855 247.959 1.00 64.15 27 VAL F CA 1
ATOM 13627 C C . VAL F 6 27 ? 310.428 272.123 247.893 1.00 64.15 27 VAL F C 1
ATOM 13628 O O . VAL F 6 27 ? 310.878 273.110 247.292 1.00 64.15 27 VAL F O 1
ATOM 13632 N N . ALA F 6 28 ? 309.235 272.142 248.488 1.00 64.05 28 ALA F N 1
ATOM 13633 C CA . ALA F 6 28 ? 308.374 273.317 248.453 1.00 64.05 28 ALA F CA 1
ATOM 13634 C C . ALA F 6 28 ? 307.659 273.489 249.781 1.00 64.05 28 ALA F C 1
ATOM 13635 O O . ALA F 6 28 ? 306.459 273.777 249.827 1.00 64.05 28 ALA F O 1
ATOM 13637 N N . GLY F 6 29 ? 308.383 273.310 250.885 1.00 63.89 29 GLY F N 1
ATOM 13638 C CA . GLY F 6 29 ? 307.745 273.297 252.185 1.00 63.89 29 GLY F CA 1
ATOM 13639 C C . GLY F 6 29 ? 306.923 272.062 252.465 1.00 63.89 29 GLY F C 1
ATOM 13640 O O . GLY F 6 29 ? 306.135 272.061 253.415 1.00 63.89 29 GLY F O 1
ATOM 13641 N N . LEU F 6 30 ? 307.077 271.014 251.659 1.00 61.05 30 LEU F N 1
ATOM 13642 C CA . LEU F 6 30 ? 306.321 269.783 251.825 1.00 61.05 30 LEU F CA 1
ATOM 13643 C C . LEU F 6 30 ? 307.060 268.862 252.783 1.00 61.05 30 LEU F C 1
ATOM 13644 O O . LEU F 6 30 ? 308.147 268.370 252.468 1.00 61.05 30 LEU F O 1
ATOM 13649 N N . ILE F 6 31 ? 306.472 268.632 253.950 1.00 65.38 31 ILE F N 1
ATOM 13650 C CA . ILE F 6 31 ? 307.032 267.721 254.939 1.00 65.38 31 ILE F CA 1
ATOM 13651 C C . ILE F 6 31 ? 306.749 266.315 254.420 1.00 65.38 31 ILE F C 1
ATOM 13652 O O . ILE F 6 31 ? 305.732 266.115 253.739 1.00 65.38 31 ILE F O 1
ATOM 13657 N N . PRO F 6 32 ? 307.646 265.342 254.615 1.00 66.81 32 PRO F N 1
ATOM 13658 C CA . PRO F 6 32 ? 307.319 263.960 254.246 1.00 66.81 32 PRO F CA 1
ATOM 13659 C C . PRO F 6 32 ? 306.159 263.408 255.062 1.00 66.81 32 PRO F C 1
ATOM 13660 O O . PRO F 6 32 ? 305.898 263.837 256.188 1.00 66.81 32 PRO F O 1
ATOM 13664 N N . CYS F 6 33 ? 305.464 262.434 254.470 1.00 65.46 33 CYS F N 1
ATOM 13665 C CA . CYS F 6 33 ? 304.185 261.981 255.001 1.00 65.46 33 CYS F CA 1
ATOM 13666 C C . CYS F 6 33 ? 304.329 261.115 256.245 1.00 65.46 33 CYS F C 1
ATOM 13667 O O . CYS F 6 33 ? 303.341 260.923 256.961 1.00 65.46 33 CYS F O 1
ATOM 13670 N N . SER F 6 34 ? 305.524 260.589 256.521 1.00 69.68 34 SER F N 1
ATOM 13671 C CA . SER F 6 34 ? 305.706 259.777 257.720 1.00 69.68 34 SER F CA 1
ATOM 13672 C C . SER F 6 34 ? 305.699 260.630 258.979 1.00 69.68 34 SER F C 1
ATOM 13673 O O . SER F 6 34 ? 305.366 260.134 260.062 1.00 69.68 34 SER F O 1
ATOM 13676 N N . GLN F 6 35 ? 306.068 261.903 258.860 1.00 70.22 35 GLN F N 1
ATOM 13677 C CA . GLN F 6 35 ? 306.015 262.853 259.961 1.00 70.22 35 GLN F CA 1
ATOM 13678 C C . GLN F 6 35 ? 304.976 263.946 259.748 1.00 70.22 35 GLN F C 1
ATOM 13679 O O . GLN F 6 35 ? 304.867 264.849 260.583 1.00 70.22 35 GLN F O 1
ATOM 13685 N N . SER F 6 36 ? 304.221 263.887 258.652 1.00 67.18 36 SER F N 1
ATOM 13686 C CA . SER F 6 36 ? 303.126 264.820 258.416 1.00 67.18 36 SER F CA 1
ATOM 13687 C C . SER F 6 36 ? 301.918 264.414 259.247 1.00 67.18 36 SER F C 1
ATOM 13688 O O . SER F 6 36 ? 301.368 263.324 259.065 1.00 67.18 36 SER F O 1
ATOM 13691 N N . ASP F 6 37 ? 301.496 265.294 260.152 1.00 67.96 37 ASP F N 1
ATOM 13692 C CA . ASP F 6 37 ? 300.431 264.950 261.082 1.00 67.96 37 ASP F CA 1
ATOM 13693 C C . ASP F 6 37 ? 299.049 265.059 260.455 1.00 67.96 37 ASP F C 1
ATOM 13694 O O . ASP F 6 37 ? 298.115 264.406 260.931 1.00 67.96 37 ASP F O 1
ATOM 13699 N N . ALA F 6 38 ? 298.897 265.850 259.393 1.00 63.43 38 ALA F N 1
ATOM 13700 C CA . ALA F 6 38 ? 297.614 265.916 258.700 1.00 63.43 38 ALA F CA 1
ATOM 13701 C C . ALA F 6 38 ? 297.349 264.644 257.907 1.00 63.43 38 ALA F C 1
ATOM 13702 O O . ALA F 6 38 ? 296.197 264.220 257.769 1.00 63.43 38 ALA F O 1
ATOM 13704 N N . PHE F 6 39 ? 298.404 264.026 257.371 1.00 61.41 39 PHE F N 1
ATOM 13705 C CA . PHE F 6 39 ? 298.245 262.760 256.665 1.00 61.41 39 PHE F CA 1
ATOM 13706 C C . PHE F 6 39 ? 297.969 261.616 257.629 1.00 61.41 39 PHE F C 1
ATOM 13707 O O . PHE F 6 39 ? 297.152 260.740 257.330 1.00 61.41 39 PHE F O 1
ATOM 13715 N N . GLU F 6 40 ? 298.619 261.613 258.793 1.00 64.47 40 GLU F N 1
ATOM 13716 C CA . GLU F 6 40 ? 298.358 260.609 259.814 1.00 64.47 40 GLU F CA 1
ATOM 13717 C C . GLU F 6 40 ? 297.010 260.796 260.493 1.00 64.47 40 GLU F C 1
ATOM 13718 O O . GLU F 6 40 ? 296.567 259.893 261.210 1.00 64.47 40 GLU F O 1
ATOM 13724 N N . ARG F 6 41 ? 296.362 261.943 260.297 1.00 63.53 41 ARG F N 1
ATOM 13725 C CA . ARG F 6 41 ? 295.031 262.191 260.828 1.00 63.53 41 ARG F CA 1
ATOM 13726 C C . ARG F 6 41 ? 293.936 261.845 259.827 1.00 63.53 41 ARG F C 1
ATOM 13727 O O . ARG F 6 41 ? 292.778 261.678 260.225 1.00 63.53 41 ARG F O 1
ATOM 13735 N N . ARG F 6 42 ? 294.274 261.714 258.540 1.00 61.11 42 ARG F N 1
ATOM 13736 C CA . ARG F 6 42 ? 293.317 261.179 257.578 1.00 61.11 42 ARG F CA 1
ATOM 13737 C C . ARG F 6 42 ? 293.018 259.712 257.851 1.00 61.11 42 ARG F C 1
ATOM 13738 O O . ARG F 6 42 ? 291.909 259.245 257.575 1.00 61.11 42 ARG F O 1
ATOM 13746 N N . LEU F 6 43 ? 293.994 258.976 258.386 1.00 61.13 43 LEU F N 1
ATOM 13747 C CA . LEU F 6 43 ? 293.782 257.569 258.705 1.00 61.13 43 LEU F CA 1
ATOM 13748 C C . LEU F 6 43 ? 292.895 257.407 259.929 1.00 61.13 43 LEU F C 1
ATOM 13749 O O . LEU F 6 43 ? 292.118 256.452 260.015 1.00 61.13 43 LEU F O 1
ATOM 13754 N N . LYS F 6 44 ? 293.006 258.328 260.887 1.00 63.55 44 LYS F N 1
ATOM 13755 C CA . LYS F 6 44 ? 292.232 258.228 262.120 1.00 63.55 44 LYS F CA 1
ATOM 13756 C C . LYS F 6 44 ? 290.744 258.423 261.855 1.00 63.55 44 LYS F C 1
ATOM 13757 O O . LYS F 6 44 ? 289.904 257.828 262.539 1.00 63.55 44 LYS F O 1
ATOM 13763 N N . ASN F 6 45 ? 290.400 259.226 260.850 1.00 64.65 45 ASN F N 1
ATOM 13764 C CA . ASN F 6 45 ? 289.001 259.494 260.551 1.00 64.65 45 ASN F CA 1
ATOM 13765 C C . ASN F 6 45 ? 288.424 258.553 259.505 1.00 64.65 45 ASN F C 1
ATOM 13766 O O . ASN F 6 45 ? 287.202 258.384 259.459 1.00 64.65 45 ASN F O 1
ATOM 13771 N N . THR F 6 46 ? 289.259 257.946 258.661 1.00 63.95 46 THR F N 1
ATOM 13772 C CA . THR F 6 46 ? 288.735 257.000 257.683 1.00 63.95 46 THR F CA 1
ATOM 13773 C C . THR F 6 46 ? 288.334 255.689 258.348 1.00 63.95 46 THR F C 1
ATOM 13774 O O . THR F 6 46 ? 287.300 255.106 258.005 1.00 63.95 46 THR F O 1
ATOM 13778 N N . THR F 6 47 ? 289.125 255.214 259.311 1.00 65.54 47 THR F N 1
ATOM 13779 C CA . THR F 6 47 ? 288.754 253.997 260.023 1.00 65.54 47 THR F CA 1
ATOM 13780 C C . THR F 6 47 ? 287.664 254.241 261.056 1.00 65.54 47 THR F C 1
ATOM 13781 O O . THR F 6 47 ? 286.876 253.333 261.336 1.00 65.54 47 THR F O 1
ATOM 13785 N N . GLN F 6 48 ? 287.601 255.444 261.636 1.00 67.44 48 GLN F N 1
ATOM 13786 C CA . GLN F 6 48 ? 286.514 255.762 262.558 1.00 67.44 48 GLN F CA 1
ATOM 13787 C C . GLN F 6 48 ? 285.190 255.913 261.822 1.00 67.44 48 GLN F C 1
ATOM 13788 O O . GLN F 6 48 ? 284.123 255.750 262.425 1.00 67.44 48 GLN F O 1
ATOM 13794 N N . ARG F 6 49 ? 285.233 256.214 260.524 1.00 66.71 49 ARG F N 1
ATOM 13795 C CA . ARG F 6 49 ? 284.014 256.236 259.727 1.00 66.71 49 ARG F CA 1
ATOM 13796 C C . ARG F 6 49 ? 283.636 254.849 259.230 1.00 66.71 49 ARG F C 1
ATOM 13797 O O . ARG F 6 49 ? 282.569 254.682 258.631 1.00 66.71 49 ARG F O 1
ATOM 13805 N N . LEU F 6 50 ? 284.495 253.855 259.447 1.00 64.11 50 LEU F N 1
ATOM 13806 C CA . LEU F 6 50 ? 284.180 252.478 259.094 1.00 64.11 50 LEU F CA 1
ATOM 13807 C C . LEU F 6 50 ? 283.958 251.601 260.314 1.00 64.11 50 LEU F C 1
ATOM 13808 O O . LEU F 6 50 ? 283.237 250.603 260.225 1.00 64.11 50 LEU F O 1
ATOM 13813 N N . GLU F 6 51 ? 284.570 251.947 261.448 1.00 67.70 51 GLU F N 1
ATOM 13814 C CA . GLU F 6 51 ? 284.327 251.203 262.680 1.00 67.70 51 GLU F CA 1
ATOM 13815 C C . GLU F 6 51 ? 282.931 251.481 263.219 1.00 67.70 51 GLU F C 1
ATOM 13816 O O . GLU F 6 51 ? 282.272 250.579 263.748 1.00 67.70 51 GLU F O 1
ATOM 13822 N N . ASN F 6 52 ? 282.466 252.724 263.093 1.00 66.67 52 ASN F N 1
ATOM 13823 C CA . ASN F 6 52 ? 281.082 253.042 263.415 1.00 66.67 52 ASN F CA 1
ATOM 13824 C C . ASN F 6 52 ? 280.118 252.481 262.381 1.00 66.67 52 ASN F C 1
ATOM 13825 O O . ASN F 6 52 ? 278.942 252.274 262.694 1.00 66.67 52 ASN F O 1
ATOM 13830 N N . ARG F 6 53 ? 280.591 252.235 261.158 1.00 61.35 53 ARG F N 1
ATOM 13831 C CA . ARG F 6 53 ? 279.808 251.490 260.180 1.00 61.35 53 ARG F CA 1
ATOM 13832 C C . ARG F 6 53 ? 279.792 250.004 260.509 1.00 61.35 53 ARG F C 1
ATOM 13833 O O . ARG F 6 53 ? 278.872 249.286 260.105 1.00 61.35 53 ARG F O 1
ATOM 13841 N N . LEU F 6 54 ? 280.795 249.533 261.247 1.00 65.32 54 LEU F N 1
ATOM 13842 C CA . LEU F 6 54 ? 280.887 248.148 261.686 1.00 65.32 54 LEU F CA 1
ATOM 13843 C C . LEU F 6 54 ? 280.209 247.912 263.027 1.00 65.32 54 LEU F C 1
ATOM 13844 O O . LEU F 6 54 ? 279.808 246.779 263.315 1.00 65.32 54 LEU F O 1
ATOM 13849 N N . LYS F 6 55 ? 280.030 248.969 263.824 1.00 66.94 55 LYS F N 1
ATOM 13850 C CA . LYS F 6 55 ? 279.590 248.828 265.209 1.00 66.94 55 LYS F CA 1
ATOM 13851 C C . LYS F 6 55 ? 278.144 248.355 265.321 1.00 66.94 55 LYS F C 1
ATOM 13852 O O . LYS F 6 55 ? 277.743 247.846 266.373 1.00 66.94 55 LYS F O 1
ATOM 13858 N N . LYS F 6 56 ? 277.353 248.503 264.260 1.00 65.49 56 LYS F N 1
ATOM 13859 C CA . LYS F 6 56 ? 275.952 248.112 264.329 1.00 65.49 56 LYS F CA 1
ATOM 13860 C C . LYS F 6 56 ? 275.716 246.696 263.822 1.00 65.49 56 LYS F C 1
ATOM 13861 O O . LYS F 6 56 ? 274.738 246.057 264.226 1.00 65.49 56 LYS F O 1
ATOM 13867 N N . TYR F 6 57 ? 276.589 246.188 262.956 1.00 63.61 57 TYR F N 1
ATOM 13868 C CA . TYR F 6 57 ? 276.365 244.911 262.295 1.00 63.61 57 TYR F CA 1
ATOM 13869 C C . TYR F 6 57 ? 276.676 243.744 263.225 1.00 63.61 57 TYR F C 1
ATOM 13870 O O . TYR F 6 57 ? 277.319 243.895 264.267 1.00 63.61 57 TYR F O 1
ATOM 13879 N N . GLU F 6 58 ? 276.195 242.570 262.835 1.00 70.70 58 GLU F N 1
ATOM 13880 C CA . GLU F 6 58 ? 276.525 241.354 263.560 1.00 70.70 58 GLU F CA 1
ATOM 13881 C C . GLU F 6 58 ? 277.995 241.012 263.331 1.00 70.70 58 GLU F C 1
ATOM 13882 O O . GLU F 6 58 ? 278.484 241.126 262.203 1.00 70.70 58 GLU F O 1
ATOM 13888 N N . PRO F 6 59 ? 278.722 240.602 264.376 1.00 72.77 59 PRO F N 1
ATOM 13889 C CA . PRO F 6 59 ? 280.184 240.465 264.246 1.00 72.77 59 PRO F CA 1
ATOM 13890 C C . PRO F 6 59 ? 280.628 239.318 263.355 1.00 72.77 59 PRO F C 1
ATOM 13891 O O . PRO F 6 59 ? 281.693 239.413 262.735 1.00 72.77 59 PRO F O 1
ATOM 13895 N N . GLY F 6 60 ? 279.856 238.244 263.266 1.00 73.63 60 GLY F N 1
ATOM 13896 C CA . GLY F 6 60 ? 280.217 237.167 262.373 1.00 73.63 60 GLY F CA 1
ATOM 13897 C C . GLY F 6 60 ? 279.650 237.264 260.978 1.00 73.63 60 GLY F C 1
ATOM 13898 O O . GLY F 6 60 ? 279.857 236.352 260.173 1.00 73.63 60 GLY F O 1
ATOM 13899 N N . SER F 6 61 ? 278.949 238.350 260.663 1.00 71.37 61 SER F N 1
ATOM 13900 C CA . SER F 6 61 ? 278.197 238.436 259.421 1.00 71.37 61 SER F CA 1
ATOM 13901 C C . SER F 6 61 ? 279.117 238.675 258.227 1.00 71.37 61 SER F C 1
ATOM 13902 O O . SER F 6 61 ? 280.312 238.944 258.367 1.00 71.37 61 SER F O 1
ATOM 13905 N N . ALA F 6 62 ? 278.536 238.559 257.036 1.00 69.43 62 ALA F N 1
ATOM 13906 C CA . ALA F 6 62 ? 279.232 238.801 255.775 1.00 69.43 62 ALA F CA 1
ATOM 13907 C C . ALA F 6 62 ? 279.461 240.283 255.448 1.00 69.43 62 ALA F C 1
ATOM 13908 O O . ALA F 6 62 ? 280.502 240.593 254.856 1.00 69.43 62 ALA F O 1
ATOM 13910 N N . PRO F 6 63 ? 278.560 241.234 255.768 1.00 65.34 63 PRO F N 1
ATOM 13911 C CA . PRO F 6 63 ? 278.973 242.644 255.666 1.00 65.34 63 PRO F CA 1
ATOM 13912 C C . PRO F 6 63 ? 279.966 243.078 256.724 1.00 65.34 63 PRO F C 1
ATOM 13913 O O . PRO F 6 63 ? 280.592 244.130 256.553 1.00 65.34 63 PRO F O 1
ATOM 13917 N N . ALA F 6 64 ? 280.126 242.324 257.812 1.00 68.13 64 ALA F N 1
ATOM 13918 C CA . ALA F 6 64 ? 281.128 242.687 258.807 1.00 68.13 64 ALA F CA 1
ATOM 13919 C C . ALA F 6 64 ? 282.536 242.438 258.288 1.00 68.13 64 ALA F C 1
ATOM 13920 O O . ALA F 6 64 ? 283.436 243.257 258.501 1.00 68.13 64 ALA F O 1
ATOM 13922 N N . GLU F 6 65 ? 282.746 241.319 257.598 1.00 68.32 65 GLU F N 1
ATOM 13923 C CA . GLU F 6 65 ? 284.080 240.997 257.116 1.00 68.32 65 GLU F CA 1
ATOM 13924 C C . GLU F 6 65 ? 284.457 241.815 255.892 1.00 68.32 65 GLU F C 1
ATOM 13925 O O . GLU F 6 65 ? 285.647 241.990 255.616 1.00 68.32 65 GLU F O 1
ATOM 13931 N N . ALA F 6 66 ? 283.469 242.324 255.154 1.00 65.79 66 ALA F N 1
ATOM 13932 C CA . ALA F 6 66 ? 283.752 243.196 254.021 1.00 65.79 66 ALA F CA 1
ATOM 13933 C C . ALA F 6 66 ? 284.151 244.597 254.452 1.00 65.79 66 ALA F C 1
ATOM 13934 O O . ALA F 6 66 ? 284.769 245.318 253.665 1.00 65.79 66 ALA F O 1
ATOM 13936 N N . LEU F 6 67 ? 283.802 244.998 255.676 1.00 63.77 67 LEU F N 1
ATOM 13937 C CA . LEU F 6 67 ? 284.289 246.262 256.215 1.00 63.77 67 LEU F CA 1
ATOM 13938 C C . LEU F 6 67 ? 285.694 246.117 256.781 1.00 63.77 67 LEU F C 1
ATOM 13939 O O . LEU F 6 67 ? 286.495 247.054 256.701 1.00 63.77 67 LEU F O 1
ATOM 13944 N N . GLN F 6 68 ? 286.015 244.955 257.355 1.00 65.29 68 GLN F N 1
ATOM 13945 C CA . GLN F 6 68 ? 287.386 244.716 257.789 1.00 65.29 68 GLN F CA 1
ATOM 13946 C C . GLN F 6 68 ? 288.310 244.500 256.601 1.00 65.29 68 GLN F C 1
ATOM 13947 O O . GLN F 6 68 ? 289.502 244.810 256.682 1.00 65.29 68 GLN F O 1
ATOM 13953 N N . LYS F 6 69 ? 287.786 243.974 255.494 1.00 64.17 69 LYS F N 1
ATOM 13954 C CA . LYS F 6 69 ? 288.552 243.981 254.256 1.00 64.17 69 LYS F CA 1
ATOM 13955 C C . LYS F 6 69 ? 288.691 245.396 253.709 1.00 64.17 69 LYS F C 1
ATOM 13956 O O . LYS F 6 69 ? 289.666 245.701 253.016 1.00 64.17 69 LYS F O 1
ATOM 13962 N N . GLN F 6 70 ? 287.736 246.274 254.020 1.00 60.77 70 GLN F N 1
ATOM 13963 C CA . GLN F 6 70 ? 287.840 247.675 253.633 1.00 60.77 70 GLN F CA 1
ATOM 13964 C C . GLN F 6 70 ? 288.700 248.472 254.606 1.00 60.77 70 GLN F C 1
ATOM 13965 O O . GLN F 6 70 ? 289.372 249.422 254.190 1.00 60.77 70 GLN F O 1
ATOM 13971 N N . ILE F 6 71 ? 288.691 248.111 255.892 1.00 61.86 71 ILE F N 1
ATOM 13972 C CA . ILE F 6 71 ? 289.553 248.781 256.863 1.00 61.86 71 ILE F CA 1
ATOM 13973 C C . ILE F 6 71 ? 291.015 248.449 256.594 1.00 61.86 71 ILE F C 1
ATOM 13974 O O . ILE F 6 71 ? 291.878 249.335 256.589 1.00 61.86 71 ILE F O 1
ATOM 13979 N N . ASP F 6 72 ? 291.310 247.181 256.318 1.00 61.94 72 ASP F N 1
ATOM 13980 C CA . ASP F 6 72 ? 292.684 246.776 256.068 1.00 61.94 72 ASP F CA 1
ATOM 13981 C C . ASP F 6 72 ? 293.176 247.157 254.679 1.00 61.94 72 ASP F C 1
ATOM 13982 O O . ASP F 6 72 ? 294.389 247.252 254.480 1.00 61.94 72 ASP F O 1
ATOM 13987 N N . LYS F 6 73 ? 292.278 247.376 253.717 1.00 59.97 73 LYS F N 1
ATOM 13988 C CA . LYS F 6 73 ? 292.708 247.937 252.440 1.00 59.97 73 LYS F CA 1
ATOM 13989 C C . LYS F 6 73 ? 293.094 249.398 252.588 1.00 59.97 73 LYS F C 1
ATOM 13990 O O . LYS F 6 73 ? 293.935 249.898 251.834 1.00 59.97 73 LYS F O 1
ATOM 13996 N N . THR F 6 74 ? 292.486 250.094 253.548 1.00 60.06 74 THR F N 1
ATOM 13997 C CA . THR F 6 74 ? 292.872 251.467 253.842 1.00 60.06 74 THR F CA 1
ATOM 13998 C C . THR F 6 74 ? 294.241 251.515 254.509 1.00 60.06 74 THR F C 1
ATOM 13999 O O . THR F 6 74 ? 295.091 252.331 254.137 1.00 60.06 74 THR F O 1
ATOM 14003 N N . GLN F 6 75 ? 294.488 250.621 255.470 1.00 61.26 75 GLN F N 1
ATOM 14004 C CA . GLN F 6 75 ? 295.785 250.555 256.136 1.00 61.26 75 GLN F CA 1
ATOM 14005 C C . GLN F 6 75 ? 296.902 250.108 255.202 1.00 61.26 75 GLN F C 1
ATOM 14006 O O . GLN F 6 75 ? 298.072 250.390 255.479 1.00 61.26 75 GLN F O 1
ATOM 14012 N N . GLN F 6 76 ? 296.574 249.422 254.108 1.00 62.68 76 GLN F N 1
ATOM 14013 C CA . GLN F 6 76 ? 297.569 249.070 253.106 1.00 62.68 76 GLN F CA 1
ATOM 14014 C C . GLN F 6 76 ? 297.829 250.178 252.097 1.00 62.68 76 GLN F C 1
ATOM 14015 O O . GLN F 6 76 ? 298.618 249.963 251.173 1.00 62.68 76 GLN F O 1
ATOM 14021 N N . ARG F 6 77 ? 297.168 251.332 252.209 1.00 57.62 77 ARG F N 1
ATOM 14022 C CA . ARG F 6 77 ? 297.530 252.433 251.324 1.00 57.62 77 ARG F CA 1
ATOM 14023 C C . ARG F 6 77 ? 298.197 253.557 252.098 1.00 57.62 77 ARG F C 1
ATOM 14024 O O . ARG F 6 77 ? 298.939 254.355 251.522 1.00 57.62 77 ARG F O 1
ATOM 14032 N N . PHE F 6 78 ? 297.956 253.633 253.402 1.00 58.47 78 PHE F N 1
ATOM 14033 C CA . PHE F 6 78 ? 298.661 254.624 254.201 1.00 58.47 78 PHE F CA 1
ATOM 14034 C C . PHE F 6 78 ? 300.070 254.153 254.527 1.00 58.47 78 PHE F C 1
ATOM 14035 O O . PHE F 6 78 ? 301.021 254.936 254.448 1.00 58.47 78 PHE F O 1
ATOM 14043 N N . ASP F 6 79 ? 300.227 252.872 254.867 1.00 62.40 79 ASP F N 1
ATOM 14044 C CA . ASP F 6 79 ? 301.561 252.311 255.027 1.00 62.40 79 ASP F CA 1
ATOM 14045 C C . ASP F 6 79 ? 302.292 252.173 253.699 1.00 62.40 79 ASP F C 1
ATOM 14046 O O . ASP F 6 79 ? 303.523 252.101 253.691 1.00 62.40 79 ASP F O 1
ATOM 14051 N N . LYS F 6 80 ? 301.567 252.126 252.581 1.00 59.41 80 LYS F N 1
ATOM 14052 C CA . LYS F 6 80 ? 302.228 252.122 251.284 1.00 59.41 80 LYS F CA 1
ATOM 14053 C C . LYS F 6 80 ? 302.718 253.513 250.910 1.00 59.41 80 LYS F C 1
ATOM 14054 O O . LYS F 6 80 ? 303.713 253.647 250.191 1.00 59.41 80 LYS F O 1
ATOM 14060 N N . TYR F 6 81 ? 302.049 254.555 251.399 1.00 56.47 81 TYR F N 1
ATOM 14061 C CA . TYR F 6 81 ? 302.438 255.917 251.060 1.00 56.47 81 TYR F CA 1
ATOM 14062 C C . TYR F 6 81 ? 303.410 256.509 252.065 1.00 56.47 81 TYR F C 1
ATOM 14063 O O . TYR F 6 81 ? 304.165 257.423 251.716 1.00 56.47 81 TYR F O 1
ATOM 14072 N N . ARG F 6 82 ? 303.400 256.016 253.305 1.00 62.14 82 ARG F N 1
ATOM 14073 C CA . ARG F 6 82 ? 304.376 256.468 254.290 1.00 62.14 82 ARG F CA 1
ATOM 14074 C C . ARG F 6 82 ? 305.780 256.009 253.927 1.00 62.14 82 ARG F C 1
ATOM 14075 O O . ARG F 6 82 ? 306.720 256.811 253.919 1.00 62.14 82 ARG F O 1
ATOM 14083 N N . ASN F 6 83 ? 305.939 254.724 253.618 1.00 62.64 83 ASN F N 1
ATOM 14084 C CA . ASN F 6 83 ? 307.259 254.169 253.365 1.00 62.64 83 ASN F CA 1
ATOM 14085 C C . ASN F 6 83 ? 307.796 254.531 251.989 1.00 62.64 83 ASN F C 1
ATOM 14086 O O . ASN F 6 83 ? 309.002 254.397 251.756 1.00 62.64 83 ASN F O 1
ATOM 14091 N N . SER F 6 84 ? 306.938 254.993 251.078 1.00 63.71 84 SER F N 1
ATOM 14092 C CA . SER F 6 84 ? 307.387 255.358 249.742 1.00 63.71 84 SER F CA 1
ATOM 14093 C C . SER F 6 84 ? 308.043 256.730 249.695 1.00 63.71 84 SER F C 1
ATOM 14094 O O . SER F 6 84 ? 308.595 257.100 248.654 1.00 63.71 84 SER F O 1
ATOM 14097 N N . GLY F 6 85 ? 307.993 257.489 250.784 1.00 62.47 85 GLY F N 1
ATOM 14098 C CA . GLY F 6 85 ? 308.658 258.775 250.826 1.00 62.47 85 GLY F CA 1
ATOM 14099 C C . GLY F 6 85 ? 307.955 259.870 250.059 1.00 62.47 85 GLY F C 1
ATOM 14100 O O . GLY F 6 85 ? 308.616 260.681 249.399 1.00 62.47 85 GLY F O 1
ATOM 14101 N N . LEU F 6 86 ? 306.629 259.916 250.121 1.00 60.79 86 LEU F N 1
ATOM 14102 C CA . LEU F 6 86 ? 305.884 260.945 249.418 1.00 60.79 86 LEU F CA 1
ATOM 14103 C C . LEU F 6 86 ? 305.876 262.245 250.213 1.00 60.79 86 LEU F C 1
ATOM 14104 O O . LEU F 6 86 ? 306.313 262.313 251.366 1.00 60.79 86 LEU F O 1
ATOM 14109 N N . LEU F 6 87 ? 305.368 263.292 249.574 1.00 58.71 87 LEU F N 1
ATOM 14110 C CA . LEU F 6 87 ? 305.380 264.638 250.125 1.00 58.71 87 LEU F CA 1
ATOM 14111 C C . LEU F 6 87 ? 303.947 265.088 250.366 1.00 58.71 87 LEU F C 1
ATOM 14112 O O . LEU F 6 87 ? 303.184 265.277 249.414 1.00 58.71 87 LEU F O 1
ATOM 14117 N N . CYS F 6 88 ? 303.588 265.255 251.633 1.00 61.47 88 CYS F N 1
ATOM 14118 C CA . CYS F 6 88 ? 302.251 265.664 252.034 1.00 61.47 88 CYS F CA 1
ATOM 14119 C C . CYS F 6 88 ? 302.278 267.126 252.454 1.00 61.47 88 CYS F C 1
ATOM 14120 O O . CYS F 6 88 ? 303.162 267.539 253.211 1.00 61.47 88 CYS F O 1
ATOM 14123 N N . GLY F 6 89 ? 301.316 267.898 251.970 1.00 59.29 89 GLY F N 1
ATOM 14124 C CA . GLY F 6 89 ? 301.205 269.308 252.293 1.00 59.29 89 GLY F CA 1
ATOM 14125 C C . GLY F 6 89 ? 300.515 269.556 253.616 1.00 59.29 89 GLY F C 1
ATOM 14126 O O . GLY F 6 89 ? 300.525 268.714 254.519 1.00 59.29 89 GLY F O 1
ATOM 14127 N N . ALA F 6 90 ? 299.902 270.736 253.736 1.00 58.73 90 ALA F N 1
ATOM 14128 C CA . ALA F 6 90 ? 299.187 271.070 254.963 1.00 58.73 90 ALA F CA 1
ATOM 14129 C C . ALA F 6 90 ? 297.861 270.333 255.056 1.00 58.73 90 ALA F C 1
ATOM 14130 O O . ALA F 6 90 ? 297.353 270.107 256.159 1.00 58.73 90 ALA F O 1
ATOM 14132 N N . ASP F 6 91 ? 297.285 269.963 253.913 1.00 57.60 91 ASP F N 1
ATOM 14133 C CA . ASP F 6 91 ? 296.077 269.148 253.918 1.00 57.60 91 ASP F CA 1
ATOM 14134 C C . ASP F 6 91 ? 296.372 267.720 254.355 1.00 57.60 91 ASP F C 1
ATOM 14135 O O . ASP F 6 91 ? 295.546 267.083 255.017 1.00 57.60 91 ASP F O 1
ATOM 14140 N N . GLY F 6 92 ? 297.549 267.214 254.016 1.00 57.87 92 GLY F N 1
ATOM 14141 C CA . GLY F 6 92 ? 297.894 265.841 254.289 1.00 57.87 92 GLY F CA 1
ATOM 14142 C C . GLY F 6 92 ? 297.661 264.889 253.143 1.00 57.87 92 GLY F C 1
ATOM 14143 O O . GLY F 6 92 ? 297.393 263.711 253.389 1.00 57.87 92 GLY F O 1
ATOM 14144 N N . LEU F 6 93 ? 297.728 265.359 251.916 1.00 53.16 93 LEU F N 1
ATOM 14145 C CA . LEU F 6 93 ? 297.579 264.482 250.776 1.00 53.16 93 LEU F CA 1
ATOM 14146 C C . LEU F 6 93 ? 298.887 264.422 250.001 1.00 53.16 93 LEU F C 1
ATOM 14147 O O . LEU F 6 93 ? 299.619 265.413 249.943 1.00 53.16 93 LEU F O 1
ATOM 14152 N N . PRO F 6 94 ? 299.224 263.273 249.419 1.00 51.85 94 PRO F N 1
ATOM 14153 C CA . PRO F 6 94 ? 300.529 263.136 248.765 1.00 51.85 94 PRO F CA 1
ATOM 14154 C C . PRO F 6 94 ? 300.608 263.920 247.468 1.00 51.85 94 PRO F C 1
ATOM 14155 O O . PRO F 6 94 ? 299.856 263.676 246.522 1.00 51.85 94 PRO F O 1
ATOM 14159 N N . HIS F 6 95 ? 301.540 264.864 247.435 1.00 50.97 95 HIS F N 1
ATOM 14160 C CA . HIS F 6 95 ? 301.786 265.702 246.276 1.00 50.97 95 HIS F CA 1
ATOM 14161 C C . HIS F 6 95 ? 302.881 265.083 245.420 1.00 50.97 95 HIS F C 1
ATOM 14162 O O . HIS F 6 95 ? 303.758 264.377 245.923 1.00 50.97 95 HIS F O 1
ATOM 14169 N N . LEU F 6 96 ? 302.828 265.348 244.120 1.00 47.77 96 LEU F N 1
ATOM 14170 C CA . LEU F 6 96 ? 303.804 264.813 243.182 1.00 47.77 96 LEU F CA 1
ATOM 14171 C C . LEU F 6 96 ? 304.676 265.946 242.667 1.00 47.77 96 LEU F C 1
ATOM 14172 O O . LEU F 6 96 ? 304.210 267.078 242.520 1.00 47.77 96 LEU F O 1
ATOM 14177 N N . ILE F 6 97 ? 305.944 265.644 242.400 1.00 51.02 97 ILE F N 1
ATOM 14178 C CA . ILE F 6 97 ? 306.944 266.660 242.082 1.00 51.02 97 ILE F CA 1
ATOM 14179 C C . ILE F 6 97 ? 307.521 266.342 240.710 1.00 51.02 97 ILE F C 1
ATOM 14180 O O . ILE F 6 97 ? 308.323 265.415 240.561 1.00 51.02 97 ILE F O 1
ATOM 14185 N N . THR F 6 98 ? 307.115 267.107 239.703 1.00 51.20 98 THR F N 1
ATOM 14186 C CA . THR F 6 98 ? 307.607 266.915 238.345 1.00 51.20 98 THR F CA 1
ATOM 14187 C C . THR F 6 98 ? 308.463 268.112 237.924 1.00 51.20 98 THR F C 1
ATOM 14188 O O . THR F 6 98 ? 307.985 269.134 237.428 1.00 51.20 98 THR F O 1
ATOM 14192 N N . ASP F 6 99 ? 309.758 267.983 238.183 1.00 53.41 99 ASP F N 1
ATOM 14193 C CA . ASP F 6 99 ? 310.786 268.861 237.630 1.00 53.41 99 ASP F CA 1
ATOM 14194 C C . ASP F 6 99 ? 311.977 268.002 237.239 1.00 53.41 99 ASP F C 1
ATOM 14195 O O . ASP F 6 99 ? 313.132 268.429 237.297 1.00 53.41 99 ASP F O 1
ATOM 14200 N N . GLY F 6 100 ? 311.673 266.832 236.688 1.00 53.74 100 GLY F N 1
ATOM 14201 C CA . GLY F 6 100 ? 312.052 265.577 237.306 1.00 53.74 100 GLY F CA 1
ATOM 14202 C C . GLY F 6 100 ? 313.371 265.479 238.036 1.00 53.74 100 GLY F C 1
ATOM 14203 O O . GLY F 6 100 ? 314.450 265.484 237.442 1.00 53.74 100 GLY F O 1
ATOM 14204 N N . ARG F 6 101 ? 313.259 265.341 239.353 1.00 57.38 101 ARG F N 1
ATOM 14205 C CA . ARG F 6 101 ? 314.374 265.000 240.215 1.00 57.38 101 ARG F CA 1
ATOM 14206 C C . ARG F 6 101 ? 314.452 263.486 240.269 1.00 57.38 101 ARG F C 1
ATOM 14207 O O . ARG F 6 101 ? 313.430 262.808 240.138 1.00 57.38 101 ARG F O 1
ATOM 14215 N N . TRP F 6 102 ? 315.651 262.952 240.460 1.00 58.65 102 TRP F N 1
ATOM 14216 C CA . TRP F 6 102 ? 315.747 261.506 240.550 1.00 58.65 102 TRP F CA 1
ATOM 14217 C C . TRP F 6 102 ? 315.356 260.978 241.921 1.00 58.65 102 TRP F C 1
ATOM 14218 O O . TRP F 6 102 ? 315.035 259.792 242.036 1.00 58.65 102 TRP F O 1
ATOM 14229 N N . SER F 6 103 ? 315.345 261.824 242.952 1.00 59.83 103 SER F N 1
ATOM 14230 C CA . SER F 6 103 ? 314.806 261.399 244.238 1.00 59.83 103 SER F CA 1
ATOM 14231 C C . SER F 6 103 ? 313.290 261.300 244.206 1.00 59.83 103 SER F C 1
ATOM 14232 O O . SER F 6 103 ? 312.706 260.605 245.044 1.00 59.83 103 SER F O 1
ATOM 14235 N N . HIS F 6 104 ? 312.649 261.983 243.260 1.00 57.33 104 HIS F N 1
ATOM 14236 C CA . HIS F 6 104 ? 311.225 261.868 242.982 1.00 57.33 104 HIS F CA 1
ATOM 14237 C C . HIS F 6 104 ? 311.007 261.411 241.547 1.00 57.33 104 HIS F C 1
ATOM 14238 O O . HIS F 6 104 ? 310.196 261.971 240.810 1.00 57.33 104 HIS F O 1
ATOM 14245 N N . ALA F 6 105 ? 311.756 260.395 241.128 1.00 53.44 105 ALA F N 1
ATOM 14246 C CA . ALA F 6 105 ? 311.697 259.932 239.751 1.00 53.44 105 ALA F CA 1
ATOM 14247 C C . ALA F 6 105 ? 310.507 259.028 239.474 1.00 53.44 105 ALA F C 1
ATOM 14248 O O . ALA F 6 105 ? 310.059 258.953 238.326 1.00 53.44 105 ALA F O 1
ATOM 14250 N N . GLY F 6 106 ? 309.984 258.346 240.490 1.00 52.59 106 GLY F N 1
ATOM 14251 C CA . GLY F 6 106 ? 308.899 257.408 240.279 1.00 52.59 106 GLY F CA 1
ATOM 14252 C C . GLY F 6 106 ? 307.526 258.022 240.145 1.00 52.59 106 GLY F C 1
ATOM 14253 O O . GLY F 6 106 ? 306.555 257.294 239.923 1.00 52.59 106 GLY F O 1
ATOM 14254 N N . GLU F 6 107 ? 307.416 259.341 240.282 1.00 52.26 107 GLU F N 1
ATOM 14255 C CA . GLU F 6 107 ? 306.124 260.000 240.144 1.00 52.26 107 GLU F CA 1
ATOM 14256 C C . GLU F 6 107 ? 305.736 260.141 238.681 1.00 52.26 107 GLU F C 1
ATOM 14257 O O . GLU F 6 107 ? 304.664 259.693 238.265 1.00 52.26 107 GLU F O 1
ATOM 14263 N N . PHE F 6 108 ? 306.594 260.764 237.883 1.00 46.63 108 PHE F N 1
ATOM 14264 C CA . PHE F 6 108 ? 306.229 261.039 236.501 1.00 46.63 108 PHE F CA 1
ATOM 14265 C C . PHE F 6 108 ? 307.258 260.503 235.515 1.00 46.63 108 PHE F C 1
ATOM 14266 O O . PHE F 6 108 ? 306.907 260.134 234.391 1.00 46.63 108 PHE F O 1
ATOM 14274 N N . THR F 6 109 ? 308.530 260.470 235.911 1.00 49.22 109 THR F N 1
ATOM 14275 C CA . THR F 6 109 ? 309.571 260.112 234.956 1.00 49.22 109 THR F CA 1
ATOM 14276 C C . THR F 6 109 ? 309.579 258.616 234.678 1.00 49.22 109 THR F C 1
ATOM 14277 O O . THR F 6 109 ? 309.680 258.197 233.521 1.00 49.22 109 THR F O 1
ATOM 14281 N N . ILE F 6 110 ? 309.462 257.799 235.720 1.00 47.44 110 ILE F N 1
ATOM 14282 C CA . ILE F 6 110 ? 309.524 256.345 235.577 1.00 47.44 110 ILE F CA 1
ATOM 14283 C C . ILE F 6 110 ? 308.235 255.762 234.990 1.00 47.44 110 ILE F C 1
ATOM 14284 O O . ILE F 6 110 ? 308.340 254.987 234.028 1.00 47.44 110 ILE F O 1
ATOM 14289 N N . PRO F 6 111 ? 307.009 256.082 235.454 1.00 46.06 111 PRO F N 1
ATOM 14290 C CA . PRO F 6 111 ? 305.841 255.596 234.705 1.00 46.06 111 PRO F CA 1
ATOM 14291 C C . PRO F 6 111 ? 305.614 256.331 233.411 1.00 46.06 111 PRO F C 1
ATOM 14292 O O . PRO F 6 111 ? 304.852 255.845 232.572 1.00 46.06 111 PRO F O 1
ATOM 14296 N N . GLY F 6 112 ? 306.240 257.490 233.220 1.00 44.58 112 GLY F N 1
ATOM 14297 C CA . GLY F 6 112 ? 306.162 258.145 231.932 1.00 44.58 112 GLY F CA 1
ATOM 14298 C C . GLY F 6 112 ? 306.967 257.427 230.868 1.00 44.58 112 GLY F C 1
ATOM 14299 O O . GLY F 6 112 ? 306.528 257.308 229.722 1.00 44.58 112 GLY F O 1
ATOM 14300 N N . LEU F 6 113 ? 308.158 256.950 231.229 1.00 44.52 113 LEU F N 1
ATOM 14301 C CA . LEU F 6 113 ? 308.917 256.100 230.321 1.00 44.52 113 LEU F CA 1
ATOM 14302 C C . LEU F 6 113 ? 308.218 254.767 230.120 1.00 44.52 113 LEU F C 1
ATOM 14303 O O . LEU F 6 113 ? 308.227 254.213 229.015 1.00 44.52 113 LEU F O 1
ATOM 14308 N N . LEU F 6 114 ? 307.601 254.246 231.185 1.00 43.32 114 LEU F N 1
ATOM 14309 C CA . LEU F 6 114 ? 306.805 253.030 231.085 1.00 43.32 114 LEU F CA 1
ATOM 14310 C C . LEU F 6 114 ? 305.571 253.251 230.224 1.00 43.32 114 LEU F C 1
ATOM 14311 O O . LEU F 6 114 ? 305.122 252.327 229.540 1.00 43.32 114 LEU F O 1
ATOM 14316 N N . PHE F 6 115 ? 305.025 254.468 230.224 1.00 40.14 115 PHE F N 1
ATOM 14317 C CA . PHE F 6 115 ? 303.924 254.783 229.321 1.00 40.14 115 PHE F CA 1
ATOM 14318 C C . PHE F 6 115 ? 304.383 254.795 227.874 1.00 40.14 115 PHE F C 1
ATOM 14319 O O . PHE F 6 115 ? 303.728 254.212 227.004 1.00 40.14 115 PHE F O 1
ATOM 14327 N N . LEU F 6 116 ? 305.495 255.489 227.602 1.00 42.36 116 LEU F N 1
ATOM 14328 C CA . LEU F 6 116 ? 305.842 255.878 226.239 1.00 42.36 116 LEU F CA 1
ATOM 14329 C C . LEU F 6 116 ? 306.186 254.682 225.370 1.00 42.36 116 LEU F C 1
ATOM 14330 O O . LEU F 6 116 ? 305.952 254.719 224.159 1.00 42.36 116 LEU F O 1
ATOM 14335 N N . TYR F 6 117 ? 306.715 253.614 225.968 1.00 45.44 117 TYR F N 1
ATOM 14336 C CA . TYR F 6 117 ? 306.955 252.401 225.199 1.00 45.44 117 TYR F CA 1
ATOM 14337 C C . TYR F 6 117 ? 305.646 251.715 224.835 1.00 45.44 117 TYR F C 1
ATOM 14338 O O . TYR F 6 117 ? 305.500 251.212 223.716 1.00 45.44 117 TYR F O 1
ATOM 14347 N N . ILE F 6 118 ? 304.690 251.683 225.768 1.00 42.09 118 ILE F N 1
ATOM 14348 C CA . ILE F 6 118 ? 303.426 250.996 225.526 1.00 42.09 118 ILE F CA 1
ATOM 14349 C C . ILE F 6 118 ? 302.599 251.741 224.490 1.00 42.09 118 ILE F C 1
ATOM 14350 O O . ILE F 6 118 ? 302.032 251.129 223.579 1.00 42.09 118 ILE F O 1
ATOM 14355 N N . ALA F 6 119 ? 302.539 253.072 224.591 1.00 42.13 119 ALA F N 1
ATOM 14356 C CA . ALA F 6 119 ? 301.777 253.859 223.626 1.00 42.13 119 ALA F CA 1
ATOM 14357 C C . ALA F 6 119 ? 302.428 253.838 222.251 1.00 42.13 119 ALA F C 1
ATOM 14358 O O . ALA F 6 119 ? 301.733 253.770 221.232 1.00 42.13 119 ALA F O 1
ATOM 14360 N N . GLY F 6 120 ? 303.758 253.891 222.199 1.00 44.71 120 GLY F N 1
ATOM 14361 C CA . GLY F 6 120 ? 304.442 253.752 220.930 1.00 44.71 120 GLY F CA 1
ATOM 14362 C C . GLY F 6 120 ? 304.377 252.354 220.361 1.00 44.71 120 GLY F C 1
A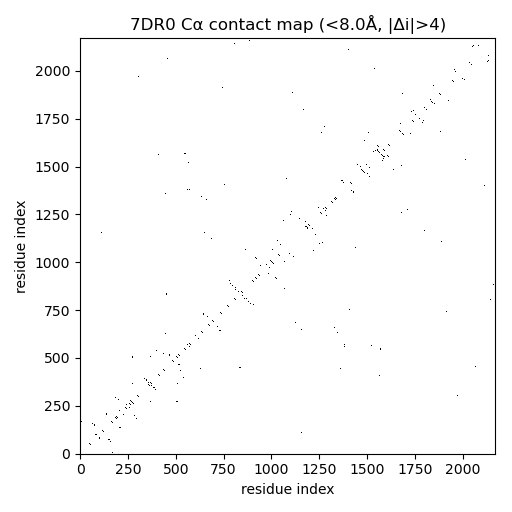TOM 14363 O O . GLY F 6 120 ? 304.529 252.183 219.148 1.00 44.71 120 GLY F O 1
ATOM 14364 N N . PHE F 6 121 ? 304.165 251.350 221.213 1.00 45.27 121 PHE F N 1
ATOM 14365 C CA . PHE F 6 121 ? 303.916 250.001 220.722 1.00 45.27 121 PHE F CA 1
ATOM 14366 C C . PHE F 6 121 ? 302.594 249.938 219.971 1.00 45.27 121 PHE F C 1
ATOM 14367 O O . PHE F 6 121 ? 302.539 249.443 218.842 1.00 45.27 121 PHE F O 1
ATOM 14375 N N . ILE F 6 122 ? 301.52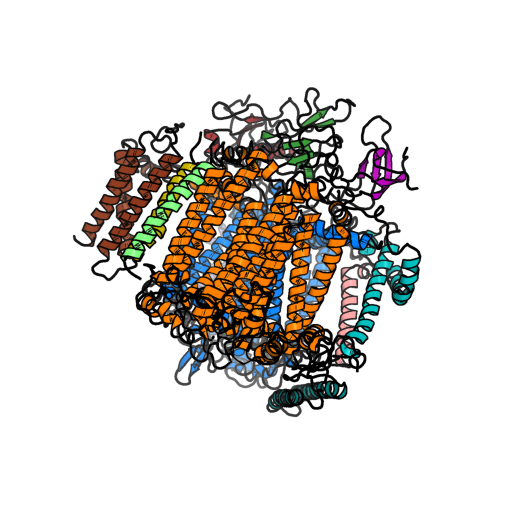1 250.448 220.584 1.00 42.84 122 ILE F N 1
ATOM 14376 C CA . ILE F 6 122 ? 300.218 250.522 219.927 1.00 42.84 122 ILE F CA 1
ATOM 14377 C C . ILE F 6 122 ? 300.265 251.476 218.741 1.00 42.84 122 ILE F C 1
ATOM 14378 O O . ILE F 6 122 ? 299.542 251.294 217.756 1.00 42.84 122 ILE F O 1
ATOM 14383 N N . GLY F 6 123 ? 301.128 252.488 218.799 1.00 44.00 123 GLY F N 1
ATOM 14384 C CA . GLY F 6 123 ? 301.234 253.415 217.687 1.00 44.00 123 GLY F CA 1
ATOM 14385 C C . GLY F 6 123 ? 301.928 252.808 216.484 1.00 44.00 123 GLY F C 1
ATOM 14386 O O . GLY F 6 123 ? 301.412 252.854 215.365 1.00 44.00 123 GLY F O 1
ATOM 14387 N N . TRP F 6 124 ? 303.103 252.216 216.696 1.00 45.99 124 TRP F N 1
ATOM 14388 C CA . TRP F 6 124 ? 303.854 251.664 215.577 1.00 45.99 124 TRP F CA 1
ATOM 14389 C C . TRP F 6 124 ? 303.227 250.395 215.023 1.00 45.99 124 TRP F C 1
ATOM 14390 O O . TRP F 6 124 ? 303.476 250.056 213.863 1.00 45.99 124 TRP F O 1
ATOM 14401 N N . SER F 6 125 ? 302.424 249.691 215.823 1.00 45.18 125 SER F N 1
ATOM 14402 C CA . SER F 6 125 ? 301.720 248.514 215.331 1.00 45.18 125 SER F CA 1
ATOM 14403 C C . SER F 6 125 ? 300.648 248.902 214.325 1.00 45.18 125 SER F C 1
ATOM 14404 O O . SER F 6 125 ? 300.575 248.333 213.231 1.00 45.18 125 SER F O 1
ATOM 14407 N N . GLY F 6 126 ? 299.808 249.877 214.678 1.00 42.81 126 GLY F N 1
ATOM 14408 C CA . GLY F 6 126 ? 298.769 250.337 213.777 1.00 42.81 126 GLY F CA 1
ATOM 14409 C C . GLY F 6 126 ? 299.290 251.091 212.576 1.00 42.81 126 GLY F C 1
ATOM 14410 O O . GLY F 6 126 ? 298.586 251.192 211.567 1.00 42.81 126 GLY F O 1
ATOM 14411 N N . ARG F 6 127 ? 300.505 251.624 212.661 1.00 44.38 127 ARG F N 1
ATOM 14412 C CA . ARG F 6 127 ? 301.121 252.244 211.499 1.00 44.38 127 ARG F CA 1
ATOM 14413 C C . ARG F 6 127 ? 301.735 251.192 210.582 1.00 44.38 127 ARG F C 1
ATOM 14414 O O . ARG F 6 127 ? 301.620 251.289 209.356 1.00 44.38 127 ARG F O 1
ATOM 14422 N N . SER F 6 128 ? 302.363 250.164 211.161 1.00 46.28 128 SER F N 1
ATOM 14423 C CA . SER F 6 128 ? 302.925 249.085 210.356 1.00 46.28 128 SER F CA 1
ATOM 14424 C C . SER F 6 128 ? 301.837 248.222 209.741 1.00 46.28 128 SER F C 1
ATOM 14425 O O . SER F 6 128 ? 302.045 247.638 208.673 1.00 46.28 128 SER F O 1
ATOM 14428 N N . TYR F 6 129 ? 300.687 248.117 210.411 1.00 44.75 129 TYR F N 1
ATOM 14429 C CA . TYR F 6 129 ? 299.553 247.394 209.848 1.00 44.75 129 TYR F CA 1
ATOM 14430 C C . TYR F 6 129 ? 299.020 248.094 208.608 1.00 44.75 129 TYR F C 1
ATOM 14431 O O . TYR F 6 129 ? 298.689 247.439 207.616 1.00 44.75 129 TYR F O 1
ATOM 14440 N N . LEU F 6 130 ? 298.932 249.421 208.642 1.00 44.11 130 LEU F N 1
ATOM 14441 C CA . LEU F 6 130 ? 298.296 250.142 207.548 1.00 44.11 130 LEU F CA 1
ATOM 14442 C C . LEU F 6 130 ? 299.180 250.233 206.315 1.00 44.11 130 LEU F C 1
ATOM 14443 O O . LEU F 6 130 ? 298.660 250.311 205.198 1.00 44.11 130 LEU F O 1
ATOM 14448 N N . GLN F 6 131 ? 300.502 250.224 206.484 1.00 46.41 131 GLN F N 1
ATOM 14449 C CA . GLN F 6 131 ? 301.381 250.239 205.320 1.00 46.41 131 GLN F CA 1
ATOM 14450 C C . GLN F 6 131 ? 301.406 248.885 204.628 1.00 46.41 131 GLN F C 1
ATOM 14451 O O . GLN F 6 131 ? 301.577 248.817 203.406 1.00 46.41 131 GLN F O 1
ATOM 14457 N N . ALA F 6 132 ? 301.241 247.804 205.392 1.00 47.46 132 ALA F N 1
ATOM 14458 C CA . ALA F 6 132 ? 301.172 246.473 204.801 1.00 47.46 132 ALA F CA 1
ATOM 14459 C C . ALA F 6 132 ? 299.854 246.265 204.070 1.00 47.46 132 ALA F C 1
ATOM 14460 O O . ALA F 6 132 ? 299.818 245.647 203.000 1.00 47.46 132 ALA F O 1
ATOM 14462 N N . VAL F 6 133 ? 298.765 246.781 204.633 1.00 49.27 133 VAL F N 1
ATOM 14463 C CA . VAL F 6 133 ? 297.439 246.565 204.072 1.00 49.27 133 VAL F CA 1
ATOM 14464 C C . VAL F 6 133 ? 297.227 247.401 202.813 1.00 49.27 133 VAL F C 1
ATOM 14465 O O . VAL F 6 133 ? 296.608 246.927 201.852 1.00 49.27 133 VAL F O 1
ATOM 14469 N N . ALA F 6 134 ? 297.790 248.615 202.767 1.00 50.16 134 ALA F N 1
ATOM 14470 C CA . ALA F 6 134 ? 297.514 249.546 201.673 1.00 50.16 134 ALA F CA 1
ATOM 14471 C C . ALA F 6 134 ? 298.076 249.070 200.340 1.00 50.16 134 ALA F C 1
ATOM 14472 O O . ALA F 6 134 ? 297.530 249.415 199.288 1.00 50.16 134 ALA F O 1
ATOM 14474 N N . ALA F 6 135 ? 299.148 248.284 200.357 1.00 51.77 135 ALA F N 1
ATOM 14475 C CA . ALA F 6 135 ? 299.694 247.711 199.129 1.00 51.77 135 ALA F CA 1
ATOM 14476 C C . ALA F 6 135 ? 299.178 246.283 198.953 1.00 51.77 135 ALA F C 1
ATOM 14477 O O . ALA F 6 135 ? 299.928 245.309 198.926 1.00 51.77 135 ALA F O 1
ATOM 14479 N N . SER F 6 136 ? 297.858 246.181 198.833 1.00 52.82 136 SER F N 1
ATOM 14480 C CA . SER F 6 136 ? 297.185 244.913 198.578 1.00 52.82 136 SER F CA 1
ATOM 14481 C C . SER F 6 136 ? 296.084 245.160 197.552 1.00 52.82 136 SER F C 1
ATOM 14482 O O . SER F 6 136 ? 296.019 246.226 196.930 1.00 52.82 136 SER F O 1
ATOM 14485 N N . ASP F 6 137 ? 295.210 244.168 197.373 1.00 55.71 137 ASP F N 1
ATOM 14486 C CA . ASP F 6 137 ? 294.130 244.302 196.400 1.00 55.71 137 ASP F CA 1
ATOM 14487 C C . ASP F 6 137 ? 293.021 245.202 196.930 1.00 55.71 137 ASP F C 1
ATOM 14488 O O . ASP F 6 137 ? 292.655 246.193 196.289 1.00 55.71 137 ASP F O 1
ATOM 14493 N N . ASN F 6 138 ? 292.473 244.872 198.096 1.00 52.92 138 ASN F N 1
ATOM 14494 C CA . ASN F 6 138 ? 291.391 245.644 198.706 1.00 52.92 138 ASN F CA 1
ATOM 14495 C C . ASN F 6 138 ? 291.851 246.077 200.092 1.00 52.92 138 ASN F C 1
ATOM 14496 O O . ASN F 6 138 ? 291.724 245.321 201.059 1.00 52.92 138 ASN F O 1
ATOM 14501 N N . SER F 6 139 ? 292.375 247.299 200.185 1.00 49.24 139 SER F N 1
ATOM 14502 C CA . SER F 6 139 ? 292.922 247.790 201.444 1.00 49.24 139 SER F CA 1
ATOM 14503 C C . SER F 6 139 ? 291.827 248.168 202.434 1.00 49.24 139 SER F C 1
ATOM 14504 O O . SER F 6 139 ? 291.960 247.908 203.633 1.00 49.24 139 SER F O 1
ATOM 14507 N N . THR F 6 140 ? 290.743 248.784 201.949 1.00 46.88 140 THR F N 1
ATOM 14508 C CA . THR F 6 140 ? 289.656 249.215 202.824 1.00 46.88 140 THR F CA 1
ATOM 14509 C C . THR F 6 140 ? 288.901 248.035 203.413 1.00 46.88 140 THR F C 1
ATOM 14510 O O . THR F 6 140 ? 288.317 248.154 204.494 1.00 46.88 140 THR F O 1
ATOM 14514 N N . GLU F 6 141 ? 288.891 246.903 202.709 1.00 47.41 141 GLU F N 1
ATOM 14515 C CA . GLU F 6 141 ? 288.268 245.693 203.231 1.00 47.41 141 GLU F CA 1
ATOM 14516 C C . GLU F 6 141 ? 289.011 245.177 204.456 1.00 47.41 141 GLU F C 1
ATOM 14517 O O . GLU F 6 141 ? 288.391 244.797 205.454 1.00 47.41 141 GLU F O 1
ATOM 14523 N N . LYS F 6 142 ? 290.343 245.197 204.416 1.00 47.42 142 LYS F N 1
ATOM 14524 C CA . LYS F 6 142 ? 291.155 244.671 205.505 1.00 47.42 142 LYS F CA 1
ATOM 14525 C C . LYS F 6 142 ? 291.225 245.598 206.705 1.00 47.42 142 LYS F C 1
ATOM 14526 O O . LYS F 6 142 ? 291.831 245.219 207.711 1.00 47.42 142 LYS F O 1
ATOM 14532 N N . GLU F 6 143 ? 290.648 246.796 206.628 1.00 45.83 143 GLU F N 1
ATOM 14533 C CA . GLU F 6 143 ? 290.521 247.633 207.813 1.00 45.83 143 GLU F CA 1
ATOM 14534 C C . GLU F 6 143 ? 289.279 247.277 208.615 1.00 45.83 143 GLU F C 1
ATOM 14535 O O . GLU F 6 143 ? 289.271 247.421 209.842 1.00 45.83 143 GLU F O 1
ATOM 14541 N N . ILE F 6 144 ? 288.230 246.812 207.938 1.00 43.84 144 ILE F N 1
ATOM 14542 C CA . ILE F 6 144 ? 287.019 246.369 208.622 1.00 43.84 144 ILE F CA 1
ATOM 14543 C C . ILE F 6 144 ? 287.254 245.026 209.299 1.00 43.84 144 ILE F C 1
ATOM 14544 O O . ILE F 6 144 ? 287.182 244.906 210.526 1.00 43.84 144 ILE F O 1
ATOM 14549 N N . ILE F 6 145 ? 287.539 244.000 208.503 1.00 44.03 145 ILE F N 1
ATOM 14550 C CA . ILE F 6 145 ? 287.895 242.682 209.010 1.00 44.03 145 ILE F CA 1
ATOM 14551 C C . ILE F 6 145 ? 289.415 242.617 209.096 1.00 44.03 145 ILE F C 1
ATOM 14552 O O . ILE F 6 145 ? 290.116 242.750 208.092 1.00 44.03 145 ILE F O 1
ATOM 14557 N N . ILE F 6 146 ? 289.925 242.428 210.304 1.00 44.70 146 ILE F N 1
ATOM 14558 C CA . ILE F 6 146 ? 291.345 242.591 210.579 1.00 44.70 146 ILE F CA 1
ATOM 14559 C C . ILE F 6 146 ? 292.067 241.263 210.395 1.00 44.70 146 ILE F C 1
ATOM 14560 O O . ILE F 6 146 ? 291.732 240.267 211.044 1.00 44.70 146 ILE F O 1
ATOM 14565 N N . ASP F 6 147 ? 293.064 241.256 209.507 1.00 49.29 147 ASP F N 1
ATOM 14566 C CA . ASP F 6 147 ? 293.839 240.060 209.193 1.00 49.29 147 ASP F CA 1
ATOM 14567 C C . ASP F 6 147 ? 294.754 239.710 210.359 1.00 49.29 147 ASP F C 1
ATOM 14568 O O . ASP F 6 147 ? 295.786 240.355 210.561 1.00 49.29 147 ASP F O 1
ATOM 14573 N N . ILE F 6 148 ? 294.375 238.683 211.113 1.00 49.30 148 ILE F N 1
ATOM 14574 C CA . ILE F 6 148 ? 295.094 238.180 212.285 1.00 49.30 148 ILE F CA 1
ATOM 14575 C C . ILE F 6 148 ? 296.516 237.715 211.942 1.00 49.30 148 ILE F C 1
ATOM 14576 O O . ILE F 6 148 ? 297.400 237.822 212.807 1.00 49.30 148 ILE F O 1
ATOM 14581 N N . PRO F 6 149 ? 296.817 237.207 210.730 1.00 50.46 149 PRO F N 1
ATOM 14582 C CA . PRO F 6 149 ? 298.235 237.186 210.316 1.00 50.46 149 PRO F CA 1
ATOM 14583 C C . PRO F 6 149 ? 298.910 238.549 210.321 1.00 50.46 149 PRO F C 1
ATOM 14584 O O . PRO F 6 149 ? 299.928 238.726 211.002 1.00 50.46 149 PRO F O 1
ATOM 14588 N N . VAL F 6 150 ? 298.360 239.523 209.595 1.00 49.71 150 VAL F N 1
ATOM 14589 C CA . VAL F 6 150 ? 298.992 240.833 209.485 1.00 49.71 150 VAL F CA 1
ATOM 14590 C C . VAL F 6 150 ? 298.882 241.618 210.790 1.00 49.71 150 VAL F C 1
ATOM 14591 O O . VAL F 6 150 ? 299.758 242.440 211.089 1.00 49.71 150 VAL F O 1
ATOM 14595 N N . ALA F 6 151 ? 297.860 241.344 211.605 1.00 49.51 151 ALA F N 1
ATOM 14596 C CA . ALA F 6 151 ? 297.744 242.005 212.903 1.00 49.51 151 ALA F CA 1
ATOM 14597 C C . ALA F 6 151 ? 298.820 241.532 213.868 1.00 49.51 151 ALA F C 1
ATOM 14598 O O . ALA F 6 151 ? 299.469 242.351 214.524 1.00 49.51 151 ALA F O 1
ATOM 14600 N N . LEU F 6 152 ? 299.035 240.218 213.961 1.00 49.19 152 LEU F N 1
ATOM 14601 C CA . LEU F 6 152 ? 300.078 239.697 214.837 1.00 49.19 152 LEU F CA 1
ATOM 14602 C C . LEU F 6 152 ? 301.471 239.898 214.260 1.00 49.19 152 LEU F C 1
ATOM 14603 O O . LEU F 6 152 ? 302.450 239.833 215.009 1.00 49.19 152 LEU F O 1
ATOM 14608 N N . GLN F 6 153 ? 301.583 240.123 212.951 1.00 50.74 153 GLN F N 1
ATOM 14609 C CA . GLN F 6 153 ? 302.866 240.512 212.378 1.00 50.74 153 GLN F CA 1
ATOM 14610 C C . GLN F 6 153 ? 303.276 241.900 212.849 1.00 50.74 153 GLN F C 1
ATOM 14611 O O . GLN F 6 153 ? 304.442 242.128 213.187 1.00 50.74 153 GLN F O 1
ATOM 14617 N N . SER F 6 154 ? 302.328 242.838 212.881 1.00 49.75 154 SER F N 1
ATOM 14618 C CA . SER F 6 154 ? 302.624 244.205 213.286 1.00 49.75 154 SER F CA 1
ATOM 14619 C C . SER F 6 154 ? 302.878 244.331 214.778 1.00 49.75 154 SER F C 1
ATOM 14620 O O . SER F 6 154 ? 303.556 245.274 215.196 1.00 49.75 154 SER F O 1
ATOM 14623 N N . VAL F 6 155 ? 302.334 243.422 215.588 1.00 49.74 155 VAL F N 1
ATOM 14624 C CA . VAL F 6 155 ? 302.724 243.345 216.992 1.00 49.74 155 VAL F CA 1
ATOM 14625 C C . VAL F 6 155 ? 304.187 242.940 217.116 1.00 49.74 155 VAL F C 1
ATOM 14626 O O . VAL F 6 155 ? 304.920 243.466 217.961 1.00 49.74 155 VAL F O 1
ATOM 14630 N N . SER F 6 156 ? 304.644 242.024 216.259 1.00 51.93 156 SER F N 1
ATOM 14631 C CA . SER F 6 156 ? 306.056 241.658 216.252 1.00 51.93 156 SER F CA 1
ATOM 14632 C C . SER F 6 156 ? 306.929 242.794 215.737 1.00 51.93 156 SER F C 1
ATOM 14633 O O . SER F 6 156 ? 308.063 242.959 216.196 1.00 51.93 156 SER F O 1
ATOM 14636 N N . LYS F 6 157 ? 306.419 243.587 214.796 1.00 51.07 157 LYS F N 1
ATOM 14637 C CA . LYS F 6 157 ? 307.128 244.773 214.343 1.00 51.07 157 LYS F CA 1
ATOM 14638 C C . LYS F 6 157 ? 306.899 245.968 215.253 1.00 51.07 157 LYS F C 1
ATOM 14639 O O . LYS F 6 157 ? 307.504 247.021 215.034 1.00 51.07 157 LYS F O 1
ATOM 14645 N N . GLY F 6 158 ? 306.037 245.833 216.257 1.00 49.56 158 GLY F N 1
ATOM 14646 C CA . GLY F 6 158 ? 305.719 246.934 217.142 1.00 49.56 158 GLY F CA 1
ATOM 14647 C C . GLY F 6 158 ? 306.457 246.894 218.461 1.00 49.56 158 GLY F C 1
ATOM 14648 O O . GLY F 6 158 ? 306.598 247.924 219.121 1.00 49.56 158 GLY F O 1
ATOM 14649 N N . PHE F 6 159 ? 306.929 245.712 218.864 1.00 50.77 159 PHE F N 1
ATOM 14650 C CA . PHE F 6 159 ? 307.720 245.615 220.085 1.00 50.77 159 PHE F CA 1
ATOM 14651 C C . PHE F 6 159 ? 309.109 246.212 219.924 1.00 50.77 159 PHE F C 1
ATOM 14652 O O . PHE F 6 159 ? 309.716 246.616 220.921 1.00 50.77 159 PHE F O 1
ATOM 14660 N N . VAL F 6 160 ? 309.619 246.278 218.700 1.00 52.11 160 VAL F N 1
ATOM 14661 C CA . VAL F 6 160 ? 310.966 246.755 218.442 1.00 52.11 160 VAL F CA 1
ATOM 14662 C C . VAL F 6 160 ? 310.972 248.218 217.996 1.00 52.11 160 VAL F C 1
ATOM 14663 O O . VAL F 6 160 ? 311.982 248.700 217.486 1.00 52.11 160 VAL F O 1
ATOM 14667 N N . TRP F 6 161 ? 309.875 248.941 218.235 1.00 50.12 161 TRP F N 1
ATOM 14668 C CA . TRP F 6 161 ? 309.712 250.284 217.678 1.00 50.12 161 TRP F CA 1
ATOM 14669 C C . TRP F 6 161 ? 310.730 251.359 218.089 1.00 50.12 161 TRP F C 1
ATOM 14670 O O . TRP F 6 161 ? 310.975 252.238 217.245 1.00 50.12 161 TRP F O 1
ATOM 14681 N N . PRO F 6 162 ? 311.324 251.408 219.303 1.00 51.56 162 PRO F N 1
ATOM 14682 C CA . PRO F 6 162 ? 312.345 252.449 219.511 1.00 51.56 162 PRO F CA 1
ATOM 14683 C C . PRO F 6 162 ? 313.613 252.173 218.739 1.00 51.56 162 PRO F C 1
ATOM 14684 O O . PRO F 6 162 ? 314.340 253.111 218.392 1.00 51.56 162 PRO F O 1
ATOM 14688 N N . LEU F 6 163 ? 313.890 250.906 218.446 1.00 55.58 163 LEU F N 1
ATOM 14689 C CA . LEU F 6 163 ? 314.975 250.579 217.538 1.00 55.58 163 LEU F CA 1
ATOM 14690 C C . LEU F 6 163 ? 314.518 250.683 216.093 1.00 55.58 163 LEU F C 1
ATOM 14691 O O . LEU F 6 163 ? 315.266 251.175 215.245 1.00 55.58 163 LEU F O 1
ATOM 14696 N N . ALA F 6 164 ? 313.281 250.265 215.806 1.00 54.56 164 ALA F N 1
ATOM 14697 C CA . ALA F 6 164 ? 312.818 250.199 214.423 1.00 54.56 164 ALA F CA 1
ATOM 14698 C C . ALA F 6 164 ? 312.597 251.577 213.825 1.00 54.56 164 ALA F C 1
ATOM 14699 O O . ALA F 6 164 ? 312.782 251.755 212.619 1.00 54.56 164 ALA F O 1
ATOM 14701 N N . ALA F 6 165 ? 312.210 252.560 214.638 1.00 55.56 165 ALA F N 1
ATOM 14702 C CA . ALA F 6 165 ? 312.022 253.912 214.128 1.00 55.56 165 ALA F CA 1
ATOM 14703 C C . ALA F 6 165 ? 313.337 254.644 213.911 1.00 55.56 165 ALA F C 1
ATOM 14704 O O . ALA F 6 165 ? 313.358 255.643 213.186 1.00 55.56 165 ALA F O 1
ATOM 14706 N N . LEU F 6 166 ? 314.429 254.174 214.517 1.00 57.98 166 LEU F N 1
ATOM 14707 C CA . LEU F 6 166 ? 315.712 254.849 214.357 1.00 57.98 166 LEU F CA 1
ATOM 14708 C C . LEU F 6 166 ? 316.281 254.619 212.964 1.00 57.98 166 LEU F C 1
ATOM 14709 O O . LEU F 6 166 ? 316.693 255.570 212.291 1.00 57.98 166 LEU F O 1
ATOM 14714 N N . GLN F 6 167 ? 316.308 253.365 212.506 1.00 58.80 167 GLN F N 1
ATOM 14715 C CA . GLN F 6 167 ? 316.703 253.116 211.126 1.00 58.80 167 GLN F CA 1
ATOM 14716 C C . GLN F 6 167 ? 315.601 253.448 210.135 1.00 58.80 167 GLN F C 1
ATOM 14717 O O . GLN F 6 167 ? 315.876 253.521 208.935 1.00 58.80 167 GLN F O 1
ATOM 14723 N N . GLU F 6 168 ? 314.367 253.645 210.598 1.00 56.81 168 GLU F N 1
ATOM 14724 C CA . GLU F 6 168 ? 313.317 254.080 209.686 1.00 56.81 168 GLU F CA 1
ATOM 14725 C C . GLU F 6 168 ? 313.450 255.563 209.378 1.00 56.81 168 GLU F C 1
ATOM 14726 O O . GLU F 6 168 ? 313.259 255.988 208.233 1.00 56.81 168 GLU F O 1
ATOM 14732 N N . PHE F 6 169 ? 313.771 256.364 210.396 1.00 56.15 169 PHE F N 1
ATOM 14733 C CA . PHE F 6 169 ? 313.980 257.793 210.201 1.00 56.15 169 PHE F CA 1
ATOM 14734 C C . PHE F 6 169 ? 315.260 258.067 209.425 1.00 56.15 169 PHE F C 1
ATOM 14735 O O . PHE F 6 169 ? 315.305 258.999 208.615 1.00 56.15 169 PHE F O 1
ATOM 14743 N N . SER F 6 170 ? 316.300 257.263 209.647 1.00 58.14 170 SER F N 1
ATOM 14744 C CA . SER F 6 170 ? 317.563 257.463 208.951 1.00 58.14 170 SER F CA 1
ATOM 14745 C C . SER F 6 170 ? 317.491 257.038 207.492 1.00 58.14 170 SER F C 1
ATOM 14746 O O . SER F 6 170 ? 318.206 257.598 206.655 1.00 58.14 170 SER F O 1
ATOM 14749 N N . SER F 6 171 ? 316.641 256.064 207.163 1.00 58.18 171 SER F N 1
ATOM 14750 C CA . SER F 6 171 ? 316.560 255.588 205.788 1.00 58.18 171 SER F CA 1
ATOM 14751 C C . SER F 6 171 ? 315.853 256.569 204.867 1.00 58.18 171 SER F C 1
ATOM 14752 O O . SER F 6 171 ? 316.016 256.480 203.646 1.00 58.18 171 SER F O 1
ATOM 14755 N N . GLY F 6 172 ? 315.072 257.495 205.415 1.00 56.55 172 GLY F N 1
ATOM 14756 C CA . GLY F 6 172 ? 314.319 258.431 204.610 1.00 56.55 172 GLY F CA 1
ATOM 14757 C C . GLY F 6 172 ? 312.902 258.011 204.302 1.00 56.55 172 GLY F C 1
ATOM 14758 O O . GLY F 6 172 ? 312.191 258.753 203.615 1.00 56.55 172 GLY F O 1
ATOM 14759 N N . LYS F 6 173 ? 312.467 256.850 204.785 1.00 53.51 173 LYS F N 1
ATOM 14760 C CA . LYS F 6 173 ? 311.134 256.341 204.507 1.00 53.51 173 LYS F CA 1
ATOM 14761 C C . LYS F 6 173 ? 310.224 256.368 205.728 1.00 53.51 173 LYS F C 1
ATOM 14762 O O . LYS F 6 173 ? 309.228 255.641 205.760 1.00 53.51 173 LYS F O 1
ATOM 14768 N N . LEU F 6 174 ? 310.550 257.173 206.739 1.00 51.36 174 LEU F N 1
ATOM 14769 C CA . LEU F 6 174 ? 309.607 257.391 207.828 1.00 51.36 174 LEU F CA 1
ATOM 14770 C C . LEU F 6 174 ? 308.669 258.543 207.507 1.00 51.36 174 LEU F C 1
ATOM 14771 O O . LEU F 6 174 ? 307.497 258.517 207.892 1.00 51.36 174 LEU F O 1
ATOM 14776 N N . THR F 6 175 ? 309.169 259.562 206.815 1.00 47.96 175 THR F N 1
ATOM 14777 C CA . THR F 6 175 ? 308.387 260.724 206.430 1.00 47.96 175 THR F CA 1
ATOM 14778 C C . THR F 6 175 ? 308.275 260.788 204.916 1.00 47.96 175 THR F C 1
ATOM 14779 O O . THR F 6 175 ? 308.929 260.028 204.199 1.00 47.96 175 THR F O 1
ATOM 14783 N N . ALA F 6 176 ? 307.440 261.701 204.434 1.00 49.01 176 ALA F N 1
ATOM 14784 C CA . ALA F 6 176 ? 307.285 261.938 203.008 1.00 49.01 176 ALA F CA 1
ATOM 14785 C C . ALA F 6 176 ? 307.548 263.402 202.677 1.00 49.01 176 ALA F C 1
ATOM 14786 O O . ALA F 6 176 ? 307.246 264.298 203.467 1.00 49.01 176 ALA F O 1
ATOM 14788 N N . ARG F 6 177 ? 308.125 263.636 201.501 1.00 55.44 177 ARG F N 1
ATOM 14789 C CA . ARG F 6 177 ? 308.310 264.998 201.031 1.00 55.44 177 ARG F CA 1
ATOM 14790 C C . ARG F 6 177 ? 306.961 265.611 200.663 1.00 55.44 177 ARG F C 1
ATOM 14791 O O . ARG F 6 177 ? 305.976 264.914 200.409 1.00 55.44 177 ARG F O 1
ATOM 14799 N N . ASP F 6 178 ? 306.930 266.941 200.610 1.00 57.29 178 ASP F N 1
ATOM 14800 C CA . ASP F 6 178 ? 305.670 267.658 200.467 1.00 57.29 178 ASP F CA 1
ATOM 14801 C C . ASP F 6 178 ? 305.144 267.678 199.042 1.00 57.29 178 ASP F C 1
ATOM 14802 O O . ASP F 6 178 ? 304.022 268.145 198.825 1.00 57.29 178 ASP F O 1
ATOM 14807 N N . GLU F 6 179 ? 305.910 267.187 198.072 1.00 59.84 179 GLU F N 1
ATOM 14808 C CA . GLU F 6 179 ? 305.395 267.025 196.720 1.00 59.84 179 GLU F CA 1
ATOM 14809 C C . GLU F 6 179 ? 304.635 265.719 196.539 1.00 59.84 179 GLU F C 1
ATOM 14810 O O . GLU F 6 179 ? 304.108 265.473 195.451 1.00 59.84 179 GLU F O 1
ATOM 14816 N N . GLU F 6 180 ? 304.576 264.881 197.571 1.00 58.64 180 GLU F N 1
ATOM 14817 C CA . GLU F 6 180 ? 303.871 263.611 197.506 1.00 58.64 180 GLU F CA 1
ATOM 14818 C C . GLU F 6 180 ? 302.549 263.638 198.256 1.00 58.64 180 GLU F C 1
ATOM 14819 O O . GLU F 6 180 ? 301.653 262.846 197.947 1.00 58.64 180 GLU F O 1
ATOM 14825 N N . ILE F 6 181 ? 302.417 264.518 199.238 1.00 52.10 181 ILE F N 1
ATOM 14826 C CA . ILE F 6 181 ? 301.175 264.660 199.986 1.00 52.10 181 ILE F CA 1
ATOM 14827 C C . ILE F 6 181 ? 300.242 265.601 199.236 1.00 52.10 181 ILE F C 1
ATOM 14828 O O . ILE F 6 181 ? 300.683 266.513 198.528 1.00 52.10 181 ILE F O 1
ATOM 14833 N N . THR F 6 182 ? 298.938 265.383 199.382 1.00 54.22 182 THR F N 1
ATOM 14834 C CA . THR F 6 182 ? 297.983 266.353 198.877 1.00 54.22 182 THR F CA 1
ATOM 14835 C C . THR F 6 182 ? 297.847 267.518 199.849 1.00 54.22 182 THR F C 1
ATOM 14836 O O . THR F 6 182 ? 297.949 267.365 201.071 1.00 54.22 182 THR F O 1
ATOM 14840 N N . ILE F 6 183 ? 297.652 268.703 199.281 1.00 52.40 183 ILE F N 1
ATOM 14841 C CA . ILE F 6 183 ? 297.729 269.970 200.000 1.00 52.40 183 ILE F CA 1
ATOM 14842 C C . ILE F 6 183 ? 296.760 270.945 199.346 1.00 52.40 183 ILE F C 1
ATOM 14843 O O . ILE F 6 183 ? 296.703 271.054 198.118 1.00 52.40 183 ILE F O 1
ATOM 14848 N N . SER F 6 184 ? 295.985 271.640 200.187 1.00 51.56 184 SER F N 1
ATOM 14849 C CA . SER F 6 184 ? 295.037 272.709 199.888 1.00 51.56 184 SER F CA 1
ATOM 14850 C C . SER F 6 184 ? 295.619 273.781 198.967 1.00 51.56 184 SER F C 1
ATOM 14851 O O . SER F 6 184 ? 296.837 273.981 198.957 1.00 51.56 184 SER F O 1
ATOM 14854 N N . PRO F 6 185 ? 294.803 274.480 198.173 1.00 52.18 185 PRO F N 1
ATOM 14855 C CA . PRO F 6 185 ? 295.366 275.413 197.188 1.00 52.18 185 PRO F CA 1
ATOM 14856 C C . PRO F 6 185 ? 295.907 276.681 197.826 1.00 52.18 185 PRO F C 1
ATOM 14857 O O . PRO F 6 185 ? 295.430 277.129 198.870 1.00 52.18 185 PRO F O 1
ATOM 14861 N N . ARG F 6 186 ? 296.916 277.257 197.176 1.00 52.60 186 ARG F N 1
ATOM 14862 C CA . ARG F 6 186 ? 297.566 278.471 197.660 1.00 52.60 186 ARG F CA 1
ATOM 14863 C C . ARG F 6 186 ? 297.393 279.592 196.639 1.00 52.60 186 ARG F C 1
ATOM 14864 O O . ARG F 6 186 ? 298.022 280.646 196.740 1.00 52.60 186 ARG F O 1
ATOM 14872 N N . ASN G 7 4 ? 264.499 316.460 241.211 1.00 45.58 4 ASN I N 1
ATOM 14873 C CA . ASN G 7 4 ? 263.314 316.667 240.387 1.00 45.58 4 ASN I CA 1
ATOM 14874 C C . ASN G 7 4 ? 263.632 316.440 238.918 1.00 45.58 4 ASN I C 1
ATOM 14875 O O . ASN G 7 4 ? 262.816 315.902 238.176 1.00 45.58 4 ASN I O 1
ATOM 14880 N N . LEU G 7 5 ? 264.825 316.870 238.514 1.00 42.77 5 LEU I N 1
ATOM 14881 C CA . LEU G 7 5 ? 265.285 316.639 237.148 1.00 42.77 5 LEU I CA 1
ATOM 14882 C C . LEU G 7 5 ? 265.429 315.166 236.740 1.00 42.77 5 LEU I C 1
ATOM 14883 O O . LEU G 7 5 ? 265.297 314.896 235.534 1.00 42.77 5 LEU I O 1
ATOM 14888 N N . PRO G 7 6 ? 265.722 314.195 237.628 1.00 41.48 6 PRO I N 1
ATOM 14889 C CA . PRO G 7 6 ? 265.527 312.789 237.229 1.00 41.48 6 PRO I CA 1
ATOM 14890 C C . PRO G 7 6 ? 264.106 312.431 236.830 1.00 41.48 6 PRO I C 1
ATOM 14891 O O . PRO G 7 6 ? 263.924 311.653 235.886 1.00 41.48 6 PRO I O 1
ATOM 14895 N N . SER G 7 7 ? 263.092 312.979 237.505 1.00 42.97 7 SER I N 1
ATOM 14896 C CA . SER G 7 7 ? 261.712 312.597 237.225 1.00 42.97 7 SER I CA 1
ATOM 14897 C C . SER G 7 7 ? 261.217 313.109 235.878 1.00 42.97 7 SER I C 1
ATOM 14898 O O . SER G 7 7 ? 260.220 312.593 235.364 1.00 42.97 7 SER I O 1
ATOM 14901 N N . ILE G 7 8 ? 261.882 314.098 235.296 1.00 42.44 8 ILE I N 1
ATOM 14902 C CA . ILE G 7 8 ? 261.509 314.583 233.974 1.00 42.44 8 ILE I CA 1
ATOM 14903 C C . ILE G 7 8 ? 262.330 313.905 232.887 1.00 42.44 8 ILE I C 1
ATOM 14904 O O . ILE G 7 8 ? 261.812 313.589 231.813 1.00 42.44 8 ILE I O 1
ATOM 14909 N N . LEU G 7 9 ? 263.609 313.642 233.158 1.00 41.72 9 LEU I N 1
ATOM 14910 C CA . LEU G 7 9 ? 264.518 313.237 232.092 1.00 41.72 9 LEU I CA 1
ATOM 14911 C C . LEU G 7 9 ? 264.403 311.755 231.758 1.00 41.72 9 LEU I C 1
ATOM 14912 O O . LEU G 7 9 ? 264.452 311.383 230.581 1.00 41.72 9 LEU I O 1
ATOM 14917 N N . VAL G 7 10 ? 264.266 310.894 232.761 1.00 40.97 10 VAL I N 1
ATOM 14918 C CA . VAL G 7 10 ? 264.212 309.454 232.500 1.00 40.97 10 VAL I CA 1
ATOM 14919 C C . VAL G 7 10 ? 262.932 308.943 231.827 1.00 40.97 10 VAL I C 1
ATOM 14920 O O . VAL G 7 10 ? 263.029 307.903 231.161 1.00 40.97 10 VAL I O 1
ATOM 14924 N N . PRO G 7 11 ? 261.734 309.555 231.909 1.00 41.38 11 PRO I N 1
ATOM 14925 C CA . PRO G 7 11 ? 260.696 309.126 230.964 1.00 41.38 11 PRO I CA 1
ATOM 14926 C C . PRO G 7 11 ? 260.773 309.835 229.632 1.00 41.38 11 PRO I C 1
ATOM 14927 O O . PRO G 7 11 ? 260.005 309.493 228.724 1.00 41.38 11 PRO I O 1
ATOM 14931 N N . MET G 7 12 ? 261.667 310.811 229.488 1.00 44.68 12 MET I N 1
ATOM 14932 C CA . MET G 7 12 ? 261.842 311.470 228.200 1.00 44.68 12 MET I CA 1
ATOM 14933 C C . MET G 7 12 ? 262.693 310.621 227.267 1.00 44.68 12 MET I C 1
ATOM 14934 O O . MET G 7 12 ? 262.320 310.386 226.114 1.00 44.68 12 MET I O 1
ATOM 14939 N N . VAL G 7 13 ? 263.843 310.144 227.750 1.00 42.68 13 VAL I N 1
ATOM 14940 C CA . VAL G 7 13 ? 264.711 309.295 226.939 1.00 42.68 13 VAL I CA 1
ATOM 14941 C C . VAL G 7 13 ? 264.449 307.818 227.205 1.00 42.68 13 VAL I C 1
ATOM 14942 O O . VAL G 7 13 ? 265.031 306.952 226.534 1.00 42.68 13 VAL I O 1
ATOM 14946 N N . GLY G 7 14 ? 263.593 307.494 228.163 1.00 41.15 14 GLY I N 1
ATOM 14947 C CA . GLY G 7 14 ? 263.210 306.115 228.349 1.00 41.15 14 GLY I CA 1
ATOM 14948 C C . GLY G 7 14 ? 262.020 305.737 227.495 1.00 41.15 14 GLY I C 1
ATOM 14949 O O . GLY G 7 14 ? 261.897 304.586 227.069 1.00 41.15 14 GLY I O 1
ATOM 14950 N N . ILE G 7 15 ? 261.128 306.699 227.244 1.00 41.15 15 ILE I N 1
ATOM 14951 C CA . ILE G 7 15 ? 259.899 306.476 226.490 1.00 41.15 15 ILE I CA 1
ATOM 14952 C C . ILE G 7 15 ? 259.827 307.369 225.259 1.00 41.15 15 ILE I C 1
ATOM 14953 O O . ILE G 7 15 ? 259.713 306.881 224.132 1.00 41.15 15 ILE I O 1
ATOM 14958 N N . VAL G 7 16 ? 259.886 308.687 225.458 1.00 42.85 16 VAL I N 1
ATOM 14959 C CA . VAL G 7 16 ? 259.505 309.636 224.416 1.00 42.85 16 VAL I CA 1
ATOM 14960 C C . VAL G 7 16 ? 260.570 309.718 223.332 1.00 42.85 16 VAL I C 1
ATOM 14961 O O . VAL G 7 16 ? 260.265 309.605 222.141 1.00 42.85 16 VAL I O 1
ATOM 14965 N N . LEU G 7 17 ? 261.826 309.914 223.728 1.00 43.74 17 LEU I N 1
ATOM 14966 C CA . LEU G 7 17 ? 262.909 310.008 222.751 1.00 43.74 17 LEU I CA 1
ATOM 14967 C C . LEU G 7 17 ? 263.184 308.728 221.956 1.00 43.74 17 LEU I C 1
ATOM 14968 O O . LEU G 7 17 ? 263.572 308.856 220.781 1.00 43.74 17 LEU I O 1
ATOM 14973 N N . PRO G 7 18 ? 263.044 307.500 222.491 1.00 42.46 18 PRO I N 1
ATOM 14974 C CA . PRO G 7 18 ? 263.068 306.342 221.585 1.00 42.46 18 PRO I CA 1
ATOM 14975 C C . PRO G 7 18 ? 261.900 306.305 220.624 1.00 42.46 18 PRO I C 1
ATOM 14976 O O . PRO G 7 18 ? 262.085 305.884 219.479 1.00 42.46 18 PRO I O 1
ATOM 14980 N N . ALA G 7 19 ? 260.714 306.752 221.043 1.00 42.10 19 ALA I N 1
ATOM 14981 C CA . ALA G 7 19 ? 259.553 306.734 220.160 1.00 42.10 19 ALA I CA 1
ATOM 14982 C C . ALA G 7 19 ? 259.680 307.747 219.031 1.00 42.10 19 ALA I C 1
ATOM 14983 O O . ALA G 7 19 ? 259.043 307.589 217.985 1.00 42.10 19 ALA I O 1
ATOM 14985 N N . ILE G 7 20 ? 260.488 308.787 219.217 1.00 43.04 20 ILE I N 1
ATOM 14986 C CA . ILE G 7 20 ? 260.723 309.737 218.139 1.00 43.04 20 ILE I CA 1
ATOM 14987 C C . ILE G 7 20 ? 261.712 309.167 217.136 1.00 43.04 20 ILE I C 1
ATOM 14988 O O . ILE G 7 20 ? 261.462 309.182 215.928 1.00 43.04 20 ILE I O 1
ATOM 14993 N N . VAL G 7 21 ? 262.830 308.618 217.623 1.00 43.88 21 VAL I N 1
ATOM 14994 C CA . VAL G 7 21 ? 263.871 308.134 216.718 1.00 43.88 21 VAL I CA 1
ATOM 14995 C C . VAL G 7 21 ? 263.430 306.838 216.043 1.00 43.88 21 VAL I C 1
ATOM 14996 O O . VAL G 7 21 ? 263.869 306.533 214.929 1.00 43.88 21 VAL I O 1
ATOM 15000 N N . MET G 7 22 ? 262.521 306.083 216.670 1.00 42.26 22 MET I N 1
ATOM 15001 C CA . MET G 7 22 ? 261.882 304.972 215.974 1.00 42.26 22 MET I CA 1
ATOM 15002 C C . MET G 7 22 ? 261.012 305.459 214.826 1.00 42.26 22 MET I C 1
ATOM 15003 O O . MET G 7 22 ? 260.872 304.760 213.822 1.00 42.26 22 MET I O 1
ATOM 15008 N N . ALA G 7 23 ? 260.432 306.652 214.950 1.00 44.10 23 ALA I N 1
ATOM 15009 C CA . ALA G 7 23 ? 259.548 307.150 213.906 1.00 44.10 23 ALA I CA 1
ATOM 15010 C C . ALA G 7 23 ? 260.332 307.636 212.695 1.00 44.10 23 ALA I C 1
ATOM 15011 O O . ALA G 7 23 ? 259.955 307.340 211.558 1.00 44.10 23 ALA I O 1
ATOM 15013 N N . LEU G 7 24 ? 261.416 308.393 212.909 1.00 45.14 24 LEU I N 1
ATOM 15014 C CA . LEU G 7 24 ? 262.195 308.868 211.768 1.00 45.14 24 LEU I CA 1
ATOM 15015 C C . LEU G 7 24 ? 262.942 307.735 211.088 1.00 45.14 24 LEU I C 1
ATOM 15016 O O . LEU G 7 24 ? 263.165 307.790 209.877 1.00 45.14 24 LEU I O 1
ATOM 15021 N N . LEU G 7 25 ? 263.342 306.711 211.845 1.00 44.92 25 LEU I N 1
ATOM 15022 C CA . LEU G 7 25 ? 264.012 305.565 211.242 1.00 44.92 25 LEU I CA 1
ATOM 15023 C C . LEU G 7 25 ? 263.047 304.755 210.396 1.00 44.92 25 LEU I C 1
ATOM 15024 O O . LEU G 7 25 ? 263.360 304.405 209.255 1.00 44.92 25 LEU I O 1
ATOM 15029 N N . PHE G 7 26 ? 261.855 304.478 210.933 1.00 44.45 26 PHE I N 1
ATOM 15030 C CA . PHE G 7 26 ? 260.849 303.697 210.219 1.00 44.45 26 PHE I CA 1
ATOM 15031 C C . PHE G 7 26 ? 260.355 304.413 208.965 1.00 44.45 26 PHE I C 1
ATOM 15032 O O . PHE G 7 26 ? 259.989 303.759 207.985 1.00 44.45 26 PHE I O 1
ATOM 15040 N N . VAL G 7 27 ? 260.372 305.743 208.957 1.00 46.63 27 VAL I N 1
ATOM 15041 C CA . VAL G 7 27 ? 260.083 306.462 207.724 1.00 46.63 27 VAL I CA 1
ATOM 15042 C C . VAL G 7 27 ? 261.296 306.448 206.799 1.00 46.63 27 VAL I C 1
ATOM 15043 O O . VAL G 7 27 ? 261.154 306.314 205.579 1.00 46.63 27 VAL I O 1
ATOM 15047 N N . TYR G 7 28 ? 262.509 306.528 207.358 1.00 48.14 28 TYR I N 1
ATOM 15048 C CA . TYR G 7 28 ? 263.708 306.493 206.521 1.00 48.14 28 TYR I CA 1
ATOM 15049 C C . TYR G 7 28 ? 263.939 305.111 205.922 1.00 48.14 28 TYR I C 1
ATOM 15050 O O . TYR G 7 28 ? 264.485 304.997 204.818 1.00 48.14 28 TYR I O 1
ATOM 15059 N N . ILE G 7 29 ? 263.523 304.056 206.622 1.00 46.91 29 ILE I N 1
ATOM 15060 C CA . ILE G 7 29 ? 263.631 302.713 206.067 1.00 46.91 29 ILE I CA 1
ATOM 15061 C C . ILE G 7 29 ? 262.666 302.543 204.903 1.00 46.91 29 ILE I C 1
ATOM 15062 O O . ILE G 7 29 ? 263.074 302.248 203.775 1.00 46.91 29 ILE I O 1
ATOM 15067 N N . GLU G 7 30 ? 261.378 302.749 205.151 1.00 48.44 30 GLU I N 1
ATOM 15068 C CA . GLU G 7 30 ? 260.353 302.397 204.182 1.00 48.44 30 GLU I CA 1
ATOM 15069 C C . GLU G 7 30 ? 260.064 303.494 203.169 1.00 48.44 30 GLU I C 1
ATOM 15070 O O . GLU G 7 30 ? 259.087 303.378 202.424 1.00 48.44 30 GLU I O 1
ATOM 15076 N N . THR G 7 31 ? 260.871 304.548 203.116 1.00 52.73 31 THR I N 1
ATOM 15077 C CA . THR G 7 31 ? 260.746 305.461 201.996 1.00 52.73 31 THR I CA 1
ATOM 15078 C C . THR G 7 31 ? 261.489 304.900 200.792 1.00 52.73 31 THR I C 1
ATOM 15079 O O . THR G 7 31 ? 262.187 303.888 200.873 1.00 52.73 31 THR I O 1
ATOM 15083 N N . ASP G 7 32 ? 261.346 305.587 199.666 1.00 57.07 32 ASP I N 1
ATOM 15084 C CA . ASP G 7 32 ? 261.893 305.109 198.410 1.00 57.07 32 ASP I CA 1
ATOM 15085 C C . ASP G 7 32 ? 262.093 306.288 197.469 1.00 57.07 32 ASP I C 1
ATOM 15086 O O . ASP G 7 32 ? 261.390 307.298 197.548 1.00 57.07 32 ASP I O 1
ATOM 15091 N N . GLU G 7 33 ? 263.076 306.154 196.585 1.00 59.34 33 GLU I N 1
ATOM 15092 C CA . GLU G 7 33 ? 263.467 307.254 195.711 1.00 59.34 33 GLU I CA 1
ATOM 15093 C C . GLU G 7 33 ? 262.490 307.440 194.555 1.00 59.34 33 GLU I C 1
ATOM 15094 O O . GLU G 7 33 ? 262.542 308.443 193.842 1.00 59.34 33 GLU I O 1
ATOM 15100 N N . PHE H 8 3 ? 282.156 232.281 211.030 1.00 43.47 3 PHE J N 1
ATOM 15101 C CA . PHE H 8 3 ? 282.068 232.875 212.358 1.00 43.47 3 PHE J CA 1
ATOM 15102 C C . PHE H 8 3 ? 283.412 233.416 212.827 1.00 43.47 3 PHE J C 1
ATOM 15103 O O . PHE H 8 3 ? 283.466 234.395 213.562 1.00 43.47 3 PHE J O 1
ATOM 15111 N N . SER H 8 4 ? 284.499 232.763 212.412 1.00 43.23 4 SER J N 1
ATOM 15112 C CA . SER H 8 4 ? 285.824 233.304 212.685 1.00 43.23 4 SER J CA 1
ATOM 15113 C C . SER H 8 4 ? 286.091 234.546 211.852 1.00 43.23 4 SER J C 1
ATOM 15114 O O . SER H 8 4 ? 286.740 235.485 212.323 1.00 43.23 4 SER J O 1
ATOM 15117 N N . LYS H 8 5 ? 285.584 234.570 210.620 1.00 42.55 5 LYS J N 1
ATOM 15118 C CA . LYS H 8 5 ? 285.689 235.753 209.775 1.00 42.55 5 LYS J CA 1
ATOM 15119 C C . LYS H 8 5 ? 284.745 236.850 210.243 1.00 42.55 5 LYS J C 1
ATOM 15120 O O . LYS H 8 5 ? 284.889 238.012 209.850 1.00 42.55 5 LYS J O 1
ATOM 15126 N N . TYR H 8 6 ? 283.760 236.498 211.073 1.00 40.57 6 TYR J N 1
ATOM 15127 C CA . TYR H 8 6 ? 282.940 237.507 211.730 1.00 40.57 6 TYR J CA 1
ATOM 15128 C C . TYR H 8 6 ? 283.660 238.115 212.923 1.00 40.57 6 TYR J C 1
ATOM 15129 O O . TYR H 8 6 ? 283.518 239.311 213.182 1.00 40.57 6 TYR J O 1
ATOM 15138 N N . LEU H 8 7 ? 284.434 237.317 213.656 1.00 41.47 7 LEU J N 1
ATOM 15139 C CA . LEU H 8 7 ? 285.133 237.827 214.825 1.00 41.47 7 LEU J CA 1
ATOM 15140 C C . LEU H 8 7 ? 286.319 238.711 214.468 1.00 41.47 7 LEU J C 1
ATOM 15141 O O . LEU H 8 7 ? 286.791 239.460 215.326 1.00 41.47 7 LEU J O 1
ATOM 15146 N N . SER H 8 8 ? 286.804 238.654 213.231 1.00 41.79 8 SER J N 1
ATOM 15147 C CA . SER H 8 8 ? 287.860 239.550 212.787 1.00 41.79 8 SER J CA 1
ATOM 15148 C C . SER H 8 8 ? 287.357 240.951 212.465 1.00 41.79 8 SER J C 1
ATOM 15149 O O . SER H 8 8 ? 288.180 241.840 212.225 1.00 41.79 8 SER J O 1
ATOM 15152 N N . THR H 8 9 ? 286.042 241.162 212.444 1.00 41.05 9 THR J N 1
ATOM 15153 C CA . THR H 8 9 ? 285.469 242.457 212.105 1.00 41.05 9 THR J CA 1
ATOM 15154 C C . THR H 8 9 ? 285.748 243.459 213.223 1.00 41.05 9 THR J C 1
ATOM 15155 O O . THR H 8 9 ? 286.021 243.084 214.364 1.00 41.05 9 THR J O 1
ATOM 15159 N N . ALA H 8 10 ? 285.706 244.741 212.870 1.00 39.60 10 ALA J N 1
ATOM 15160 C CA . ALA H 8 10 ? 286.059 245.817 213.794 1.00 39.60 10 ALA J CA 1
ATOM 15161 C C . ALA H 8 10 ? 285.244 245.927 215.089 1.00 39.60 10 ALA J C 1
ATOM 15162 O O . ALA H 8 10 ? 285.865 246.222 216.123 1.00 39.60 10 ALA J O 1
ATOM 15164 N N . PRO H 8 11 ? 283.906 245.756 215.136 1.00 37.32 11 PRO J N 1
ATOM 15165 C CA . PRO H 8 11 ? 283.232 245.958 216.434 1.00 37.32 11 PRO J CA 1
ATOM 15166 C C . PRO H 8 11 ? 283.517 244.880 217.460 1.00 37.32 11 PRO J C 1
ATOM 15167 O O . PRO H 8 11 ? 283.690 245.201 218.640 1.00 37.32 11 PRO J O 1
ATOM 15171 N N . VAL H 8 12 ? 283.565 243.613 217.049 1.00 40.11 12 VAL J N 1
ATOM 15172 C CA . VAL H 8 12 ? 283.863 242.540 217.986 1.00 40.11 12 VAL J CA 1
ATOM 15173 C C . VAL H 8 12 ? 285.317 242.593 218.449 1.00 40.11 12 VAL J C 1
ATOM 15174 O O . VAL H 8 12 ? 285.577 242.628 219.655 1.00 40.11 12 VAL J O 1
ATOM 15178 N N . ILE H 8 13 ? 286.277 242.671 217.526 1.00 41.66 13 ILE J N 1
ATOM 15179 C CA . ILE H 8 13 ? 287.678 242.746 217.917 1.00 41.66 13 ILE J CA 1
ATOM 15180 C C . ILE H 8 13 ? 288.017 244.104 218.520 1.00 41.66 13 ILE J C 1
ATOM 15181 O O . ILE H 8 13 ? 289.026 244.230 219.217 1.00 41.66 13 ILE J O 1
ATOM 15186 N N . GLY H 8 14 ? 287.191 245.126 218.297 1.00 41.65 14 GLY J N 1
ATOM 15187 C CA . GLY H 8 14 ? 287.320 246.328 219.088 1.00 41.65 14 GLY J CA 1
ATOM 15188 C C . GLY H 8 14 ? 286.778 246.185 220.489 1.00 41.65 14 GLY J C 1
ATOM 15189 O O . GLY H 8 14 ? 287.143 246.973 221.365 1.00 41.65 14 GLY J O 1
ATOM 15190 N N . THR H 8 15 ? 285.922 245.192 220.722 1.00 42.85 15 THR J N 1
ATOM 15191 C CA . THR H 8 15 ? 285.312 245.002 222.031 1.00 42.85 15 THR J CA 1
ATOM 15192 C C . THR H 8 15 ? 286.070 243.999 222.892 1.00 42.85 15 THR J C 1
ATOM 15193 O O . THR H 8 15 ? 286.369 244.299 224.049 1.00 42.85 15 THR J O 1
ATOM 15197 N N . LEU H 8 16 ? 286.386 242.810 222.352 1.00 44.32 16 LEU J N 1
ATOM 15198 C CA . LEU H 8 16 ? 287.052 241.783 223.152 1.00 44.32 16 LEU J CA 1
ATOM 15199 C C . LEU H 8 16 ? 288.469 242.168 223.553 1.00 44.32 16 LEU J C 1
ATOM 15200 O O . LEU H 8 16 ? 288.910 241.793 224.643 1.00 44.32 16 LEU J O 1
ATOM 15205 N N . THR H 8 17 ? 289.193 242.903 222.709 1.00 43.14 17 THR J N 1
ATOM 15206 C CA . THR H 8 17 ? 290.472 243.446 223.152 1.00 43.14 17 THR J CA 1
ATOM 15207 C C . THR H 8 17 ? 290.290 244.563 224.166 1.00 43.14 17 THR J C 1
ATOM 15208 O O . THR H 8 17 ? 291.082 244.667 225.106 1.00 43.14 17 THR J O 1
ATOM 15212 N N . ALA H 8 18 ? 289.262 245.395 224.003 1.00 42.85 18 ALA J N 1
ATOM 15213 C CA . ALA H 8 18 ? 288.931 246.346 225.057 1.00 42.85 18 ALA J CA 1
ATOM 15214 C C . ALA H 8 18 ? 288.382 245.635 226.283 1.00 42.85 18 ALA J C 1
ATOM 15215 O O . ALA H 8 18 ? 288.553 246.121 227.402 1.00 42.85 18 ALA J O 1
ATOM 15217 N N . PHE H 8 19 ? 287.725 244.490 226.096 1.00 44.37 19 PHE J N 1
ATOM 15218 C CA . PHE H 8 19 ? 287.371 243.639 227.227 1.00 44.37 19 PHE J CA 1
ATOM 15219 C C . PHE H 8 19 ? 288.613 243.013 227.845 1.00 44.37 19 PHE J C 1
ATOM 15220 O O . PHE H 8 19 ? 288.664 242.804 229.062 1.00 44.37 19 PHE J O 1
ATOM 15228 N N . PHE H 8 20 ? 289.624 242.720 227.024 1.00 44.94 20 PHE J N 1
ATOM 15229 C CA . PHE H 8 20 ? 290.877 242.181 227.534 1.00 44.94 20 PHE J CA 1
ATOM 15230 C C . PHE H 8 20 ? 291.698 243.254 228.236 1.00 44.94 20 PHE J C 1
ATOM 15231 O O . PHE H 8 20 ? 292.209 243.024 229.338 1.00 44.94 20 PHE J O 1
ATOM 15239 N N . LEU H 8 21 ? 291.833 244.429 227.617 1.00 44.79 21 LEU J N 1
ATOM 15240 C CA . LEU H 8 21 ? 292.654 245.485 228.193 1.00 44.79 21 LEU J CA 1
ATOM 15241 C C . LEU H 8 21 ? 292.017 246.115 229.420 1.00 44.79 21 LEU J C 1
ATOM 15242 O O . LEU H 8 21 ? 292.742 246.623 230.278 1.00 44.79 21 LEU J O 1
ATOM 15247 N N . ALA H 8 22 ? 290.688 246.103 229.527 1.00 44.14 22 ALA J N 1
ATOM 15248 C CA . ALA H 8 22 ? 290.067 246.570 230.760 1.00 44.14 22 ALA J CA 1
ATOM 15249 C C . ALA H 8 22 ? 290.281 245.565 231.878 1.00 44.14 22 ALA J C 1
ATOM 15250 O O . ALA H 8 22 ? 290.741 245.926 232.965 1.00 44.14 22 ALA J O 1
ATOM 15252 N N . GLY H 8 23 ? 289.976 244.290 231.615 1.00 44.62 23 GLY J N 1
ATOM 15253 C CA . GLY H 8 23 ? 290.178 243.232 232.590 1.00 44.62 23 GLY J CA 1
ATOM 15254 C C . GLY H 8 23 ? 291.623 243.020 232.985 1.00 44.62 23 GLY J C 1
ATOM 15255 O O . GLY H 8 23 ? 291.883 242.526 234.087 1.00 44.62 23 GLY J O 1
ATOM 15256 N N . LEU H 8 24 ? 292.564 243.368 232.103 1.00 44.26 24 LEU J N 1
ATOM 15257 C CA . LEU H 8 24 ? 293.954 243.525 232.516 1.00 44.26 24 LEU J CA 1
ATOM 15258 C C . LEU H 8 24 ? 294.078 244.566 233.617 1.00 44.26 24 LEU J C 1
ATOM 15259 O O . LEU H 8 24 ? 294.673 244.308 234.666 1.00 44.26 24 LEU J O 1
ATOM 15264 N N . LEU H 8 25 ? 293.497 245.746 233.399 1.00 41.62 25 LEU J N 1
ATOM 15265 C CA . LEU H 8 25 ? 293.608 246.830 234.365 1.00 41.62 25 LEU J CA 1
ATOM 15266 C C . LEU H 8 25 ? 292.779 246.574 235.615 1.00 41.62 25 LEU J C 1
ATOM 15267 O O . LEU H 8 25 ? 293.141 247.045 236.698 1.00 41.62 25 LEU J O 1
ATOM 15272 N N . ILE H 8 26 ? 291.666 245.849 235.484 1.00 43.14 26 ILE J N 1
ATOM 15273 C CA . ILE H 8 26 ? 290.811 245.558 236.634 1.00 43.14 26 ILE J CA 1
ATOM 15274 C C . ILE H 8 26 ? 291.507 244.609 237.601 1.00 43.14 26 ILE J C 1
ATOM 15275 O O . ILE H 8 26 ? 291.529 244.842 238.816 1.00 43.14 26 ILE J O 1
ATOM 15280 N N . GLU H 8 27 ? 292.092 243.532 237.078 1.00 44.65 27 GLU J N 1
ATOM 15281 C CA . GLU H 8 27 ? 292.767 242.560 237.925 1.00 44.65 27 GLU J CA 1
ATOM 15282 C C . GLU H 8 27 ? 294.055 243.096 238.536 1.00 44.65 27 GLU J C 1
ATOM 15283 O O . GLU H 8 27 ? 294.466 242.601 239.589 1.00 44.65 27 GLU J O 1
ATOM 15289 N N . ILE H 8 28 ? 294.686 244.092 237.908 1.00 44.83 28 ILE J N 1
ATOM 15290 C CA . ILE H 8 28 ? 295.893 244.702 238.462 1.00 44.83 28 ILE J CA 1
ATOM 15291 C C . ILE H 8 28 ? 295.575 245.435 239.761 1.00 44.83 28 ILE J C 1
ATOM 15292 O O . ILE H 8 28 ? 296.289 245.295 240.761 1.00 44.83 28 ILE J O 1
ATOM 15297 N N . ASN H 8 29 ? 294.470 246.182 239.787 1.00 44.31 29 ASN J N 1
ATOM 15298 C CA . ASN H 8 29 ? 294.089 246.970 240.955 1.00 44.31 29 ASN J CA 1
ATOM 15299 C C . ASN H 8 29 ? 293.494 246.138 242.083 1.00 44.31 29 ASN J C 1
ATOM 15300 O O . ASN H 8 29 ? 293.121 246.706 243.113 1.00 44.31 29 ASN J O 1
ATOM 15305 N N . ARG H 8 30 ? 293.372 244.825 241.913 1.00 46.77 30 ARG J N 1
ATOM 15306 C CA . ARG H 8 30 ? 292.854 243.950 242.953 1.00 46.77 30 ARG J CA 1
ATOM 15307 C C . ARG H 8 30 ? 293.972 243.362 243.804 1.00 46.77 30 ARG J C 1
ATOM 15308 O O . ARG H 8 30 ? 293.835 243.258 245.027 1.00 46.77 30 ARG J O 1
ATOM 15316 N N . PHE H 8 31 ? 295.081 242.978 243.175 1.00 48.57 31 PHE J N 1
ATOM 15317 C CA . PHE H 8 31 ? 296.253 242.500 243.894 1.00 48.57 31 PHE J CA 1
ATOM 15318 C C . PHE H 8 31 ? 297.251 243.610 244.180 1.00 48.57 31 PHE J C 1
ATOM 15319 O O . PHE H 8 31 ? 297.989 243.527 245.168 1.00 48.57 31 PHE J O 1
ATOM 15327 N N . ASN H 8 32 ? 297.296 244.644 243.337 1.00 49.05 32 ASN J N 1
ATOM 15328 C CA . ASN H 8 32 ? 298.152 245.812 243.531 1.00 49.05 32 ASN J CA 1
ATOM 15329 C C . ASN H 8 32 ? 297.266 247.044 243.669 1.00 49.05 32 ASN J C 1
ATOM 15330 O O . ASN H 8 32 ? 297.088 247.799 242.702 1.00 49.05 32 ASN J O 1
ATOM 15335 N N . PRO H 8 33 ? 296.702 247.287 244.847 1.00 50.89 33 PRO J N 1
ATOM 15336 C CA . PRO H 8 33 ? 295.806 248.431 245.004 1.00 50.89 33 PRO J CA 1
ATOM 15337 C C . PRO H 8 33 ? 296.552 249.723 245.291 1.00 50.89 33 PRO J C 1
ATOM 15338 O O . PRO H 8 33 ? 297.584 249.739 245.969 1.00 50.89 33 PRO J O 1
ATOM 15342 N N . ASP H 8 34 ? 296.004 250.809 244.735 1.00 51.23 34 ASP J N 1
ATOM 15343 C CA . ASP H 8 34 ? 296.381 252.194 245.033 1.00 51.23 34 ASP J CA 1
ATOM 15344 C C . ASP H 8 34 ? 297.838 252.483 244.665 1.00 51.23 34 ASP J C 1
ATOM 15345 O O . ASP H 8 34 ? 298.643 252.928 245.482 1.00 51.23 34 ASP J O 1
ATOM 15350 N N . LEU H 8 35 ? 298.161 252.235 243.401 1.00 45.67 35 LEU J N 1
ATOM 15351 C CA . LEU H 8 35 ? 299.507 252.469 242.886 1.00 45.67 35 LEU J CA 1
ATOM 15352 C C . LEU H 8 35 ? 299.608 253.917 242.427 1.00 45.67 35 LEU J C 1
ATOM 15353 O O . LEU H 8 35 ? 299.360 254.241 241.266 1.00 45.67 35 LEU J O 1
ATOM 15358 N N . LEU H 8 36 ? 299.975 254.808 243.351 1.00 48.52 36 LEU J N 1
ATOM 15359 C CA . LEU H 8 36 ? 300.249 256.189 242.965 1.00 48.52 36 LEU J CA 1
ATOM 15360 C C . LEU H 8 36 ? 301.552 256.291 242.189 1.00 48.52 36 LEU J C 1
ATOM 15361 O O . LEU H 8 36 ? 301.569 256.692 241.020 1.00 48.52 36 LEU J O 1
ATOM 15366 N N . VAL H 8 37 ? 302.660 255.942 242.835 1.00 51.03 37 VAL J N 1
ATOM 15367 C CA . VAL H 8 37 ? 303.993 256.175 242.307 1.00 51.03 37 VAL J CA 1
ATOM 15368 C C . VAL H 8 37 ? 304.707 254.838 242.148 1.00 51.03 37 VAL J C 1
ATOM 15369 O O . VAL H 8 37 ? 304.231 253.792 242.589 1.00 51.03 37 VAL J O 1
ATOM 15373 N N . TYR H 8 38 ? 305.863 254.892 241.503 1.00 52.13 38 TYR J N 1
ATOM 15374 C CA . TYR H 8 38 ? 306.782 253.764 241.495 1.00 52.13 38 TYR J CA 1
ATOM 15375 C C . TYR H 8 38 ? 307.579 253.772 242.796 1.00 52.13 38 TYR J C 1
ATOM 15376 O O . TYR H 8 38 ? 308.230 254.777 243.103 1.00 52.13 38 TYR J O 1
ATOM 15385 N N . PRO H 8 39 ? 307.548 252.693 243.592 1.00 53.62 39 PRO J N 1
ATOM 15386 C CA . PRO H 8 39 ? 308.211 252.696 244.899 1.00 53.62 39 PRO J CA 1
ATOM 15387 C C . PRO H 8 39 ? 309.720 252.497 244.812 1.00 53.62 39 PRO J C 1
ATOM 15388 O O . PRO H 8 39 ? 310.310 252.027 245.784 1.00 53.62 39 PRO J O 1
ATOM 15392 N N . VAL I 9 99 ? 214.495 232.749 231.897 1.00 47.52 99 VAL K N 1
ATOM 15393 C CA . VAL I 9 99 ? 215.072 234.075 231.716 1.00 47.52 99 VAL K CA 1
ATOM 15394 C C . VAL I 9 99 ? 216.223 234.013 230.730 1.00 47.52 99 VAL K C 1
ATOM 15395 O O . VAL I 9 99 ? 216.234 234.731 229.731 1.00 47.52 99 VAL K O 1
ATOM 15399 N N . MET I 9 100 ? 217.201 233.159 231.041 1.00 46.32 100 MET K N 1
ATOM 15400 C CA . MET I 9 100 ? 218.328 232.949 230.140 1.00 46.32 100 MET K CA 1
ATOM 15401 C C . MET I 9 100 ? 217.871 232.329 228.831 1.00 46.32 100 MET K C 1
ATOM 15402 O O . MET I 9 100 ? 218.324 232.730 227.755 1.00 46.32 100 MET K O 1
ATOM 15407 N N . LEU I 9 101 ? 216.948 231.371 228.902 1.00 46.74 101 LEU K N 1
ATOM 15408 C CA . LEU I 9 101 ? 216.405 230.756 227.699 1.00 46.74 101 LEU K CA 1
ATOM 15409 C C . LEU I 9 101 ? 215.519 231.716 226.922 1.00 46.74 101 LEU K C 1
ATOM 15410 O O . LEU I 9 101 ? 215.348 231.539 225.713 1.00 46.74 101 LEU K O 1
ATOM 15415 N N . ALA I 9 102 ? 214.957 232.727 227.586 1.00 47.67 102 ALA K N 1
ATOM 15416 C CA . ALA I 9 102 ? 214.243 233.783 226.880 1.00 47.67 102 ALA K CA 1
ATOM 15417 C C . ALA I 9 102 ? 215.201 234.766 226.227 1.00 47.67 102 ALA K C 1
ATOM 15418 O O . ALA I 9 102 ? 214.866 235.361 225.198 1.00 47.67 102 ALA K O 1
ATOM 15420 N N . SER I 9 103 ? 216.389 234.943 226.810 1.00 45.44 103 SER K N 1
ATOM 15421 C CA . SER I 9 103 ? 217.352 235.899 226.280 1.00 45.44 103 SER K CA 1
ATOM 15422 C C . SER I 9 103 ? 217.985 235.408 224.989 1.00 45.44 103 SER K C 1
ATOM 15423 O O . SER I 9 103 ? 218.409 236.225 224.166 1.00 45.44 103 SER K O 1
ATOM 15426 N N . VAL I 9 104 ? 218.071 234.091 224.796 1.00 44.43 104 VAL K N 1
ATOM 15427 C CA . VAL I 9 104 ? 218.576 233.567 223.533 1.00 44.43 104 VAL K CA 1
ATOM 15428 C C . VAL I 9 104 ? 217.562 233.800 222.423 1.00 44.43 104 VAL K C 1
ATOM 15429 O O . VAL I 9 104 ? 217.934 234.017 221.264 1.00 44.43 104 VAL K O 1
ATOM 15433 N N . LEU I 9 105 ? 216.271 233.789 222.754 1.00 45.19 105 LEU K N 1
ATOM 15434 C CA . LEU I 9 105 ? 215.260 234.121 221.759 1.00 45.19 105 LEU K CA 1
ATOM 15435 C C . LEU I 9 105 ? 215.219 235.616 221.486 1.00 45.19 105 LEU K C 1
ATOM 15436 O O . LEU I 9 105 ? 214.984 236.026 220.346 1.00 45.19 105 LEU K O 1
ATOM 15441 N N . PHE I 9 106 ? 215.433 236.437 222.517 1.00 45.40 106 PHE K N 1
ATOM 15442 C CA . PHE I 9 106 ? 215.497 237.882 222.321 1.00 45.40 106 PHE K CA 1
ATOM 15443 C C . PHE I 9 106 ? 216.732 238.269 221.523 1.00 45.40 106 PHE K C 1
ATOM 15444 O O . PHE I 9 106 ? 216.679 239.177 220.688 1.00 45.40 106 PHE K O 1
ATOM 15452 N N . ALA I 9 107 ? 217.850 237.581 221.755 1.00 43.79 107 ALA K N 1
ATOM 15453 C CA . ALA I 9 107 ? 219.024 237.781 220.917 1.00 43.79 107 ALA K CA 1
ATOM 15454 C C . ALA I 9 107 ? 218.829 237.180 219.534 1.00 43.79 107 ALA K C 1
ATOM 15455 O O . ALA I 9 107 ? 219.441 237.645 218.568 1.00 43.79 107 ALA K O 1
ATOM 15457 N N . GLY I 9 108 ? 217.990 236.151 219.415 1.00 44.48 108 GLY K N 1
ATOM 15458 C CA . GLY I 9 108 ? 217.759 235.540 218.119 1.00 44.48 108 GLY K CA 1
ATOM 15459 C C . GLY I 9 108 ? 216.732 236.261 217.279 1.00 44.48 108 GLY K C 1
ATOM 15460 O O . GLY I 9 108 ? 216.699 236.085 216.058 1.00 44.48 108 GLY K O 1
ATOM 15461 N N . ALA I 9 109 ? 215.880 237.069 217.904 1.00 43.60 109 ALA K N 1
ATOM 15462 C CA . ALA I 9 109 ? 214.862 237.814 217.174 1.00 43.60 109 ALA K CA 1
ATOM 15463 C C . ALA I 9 109 ? 215.323 239.215 216.805 1.00 43.60 109 ALA K C 1
ATOM 15464 O O . ALA I 9 109 ? 214.937 239.737 215.756 1.00 43.60 109 ALA K O 1
ATOM 15466 N N . VAL I 9 110 ? 216.132 239.839 217.655 1.00 42.36 110 VAL K N 1
ATOM 15467 C CA . VAL I 9 110 ? 216.643 241.178 217.395 1.00 42.36 110 VAL K CA 1
ATOM 15468 C C . VAL I 9 110 ? 218.019 241.089 216.752 1.00 42.36 110 VAL K C 1
ATOM 15469 O O . VAL I 9 110 ? 218.222 241.562 215.629 1.00 42.36 110 VAL K O 1
ATOM 15473 N N . GLY I 9 111 ? 218.971 240.474 217.455 1.00 40.55 111 GLY K N 1
ATOM 15474 C CA . GLY I 9 111 ? 220.310 240.337 216.915 1.00 40.55 111 GLY K CA 1
ATOM 15475 C C . GLY I 9 111 ? 220.430 239.306 215.816 1.00 40.55 111 GLY K C 1
ATOM 15476 O O . GLY I 9 111 ? 221.431 239.306 215.093 1.00 40.55 111 GLY K O 1
ATOM 15477 N N . GLY I 9 112 ? 219.443 238.426 215.686 1.00 41.55 112 GLY K N 1
ATOM 15478 C CA . GLY I 9 112 ? 219.399 237.426 214.643 1.00 41.55 112 GLY K CA 1
ATOM 15479 C C . GLY I 9 112 ? 219.443 237.968 213.226 1.00 41.55 112 GLY K C 1
ATOM 15480 O O . GLY I 9 112 ? 220.355 237.651 212.460 1.00 41.55 112 GLY K O 1
ATOM 15481 N N . PRO I 9 113 ? 218.461 238.788 212.839 1.00 40.74 113 PRO K N 1
ATOM 15482 C CA . PRO I 9 113 ? 218.520 239.443 211.525 1.00 40.74 113 PRO K CA 1
ATOM 15483 C C . PRO I 9 113 ? 219.514 240.589 211.430 1.00 40.74 113 PRO K C 1
ATOM 15484 O O . PRO I 9 113 ? 219.640 241.181 210.352 1.00 40.74 113 PRO K O 1
ATOM 15488 N N . GLY I 9 114 ? 220.214 240.933 212.514 1.00 38.93 114 GLY K N 1
ATOM 15489 C CA . GLY I 9 114 ? 221.272 241.920 212.429 1.00 38.93 114 GLY K CA 1
ATOM 15490 C C . GLY I 9 114 ? 222.527 241.434 211.740 1.00 38.93 114 GLY K C 1
ATOM 15491 O O . GLY I 9 114 ? 223.345 242.257 211.323 1.00 38.93 114 GLY K O 1
ATOM 15492 N N . ILE I 9 115 ? 222.685 240.117 211.600 1.00 40.40 115 ILE K N 1
ATOM 15493 C CA . ILE I 9 115 ? 223.883 239.538 211.004 1.00 40.40 115 ILE K CA 1
ATOM 15494 C C . ILE I 9 115 ? 223.913 239.839 209.514 1.00 40.40 115 ILE K C 1
ATOM 15495 O O . ILE I 9 115 ? 222.948 239.570 208.790 1.00 40.40 115 ILE K O 1
ATOM 15500 N N . LYS I 9 116 ? 225.027 240.403 209.048 1.00 42.67 116 LYS K N 1
ATOM 15501 C CA . LYS I 9 116 ? 225.101 240.860 207.667 1.00 42.67 116 LYS K CA 1
ATOM 15502 C C . LYS I 9 116 ? 225.460 239.732 206.709 1.00 42.67 116 LYS K C 1
ATOM 15503 O O . LYS I 9 116 ? 224.924 239.670 205.598 1.00 42.67 116 LYS K O 1
ATOM 15509 N N . MET I 9 117 ? 226.363 238.841 207.106 1.00 47.02 117 MET K N 1
ATOM 15510 C CA . MET I 9 117 ? 226.790 237.733 206.261 1.00 47.02 117 MET K CA 1
ATOM 15511 C C . MET I 9 117 ? 226.157 236.447 206.770 1.00 47.02 117 MET K C 1
ATOM 15512 O O . MET I 9 117 ? 226.415 236.031 207.903 1.00 47.02 117 MET K O 1
ATOM 15517 N N . LYS I 9 118 ? 225.337 235.822 205.932 1.00 52.49 118 LYS K N 1
ATOM 15518 C CA . LYS I 9 118 ? 224.637 234.596 206.275 1.00 52.49 118 LYS K CA 1
ATOM 15519 C C . LYS I 9 118 ? 224.987 233.496 205.280 1.00 52.49 118 LYS K C 1
ATOM 15520 O O . LYS I 9 118 ? 225.456 233.756 204.168 1.00 52.49 118 LYS K O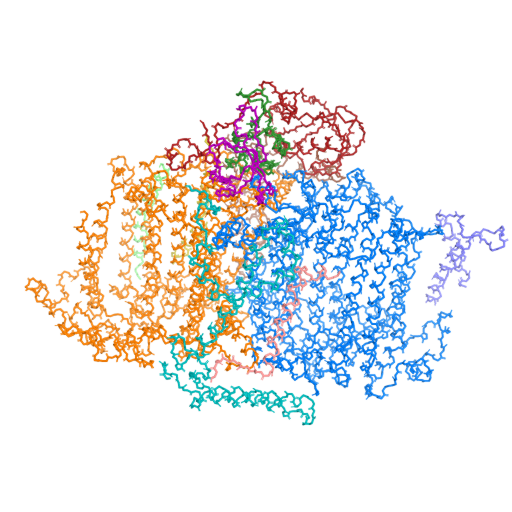 1
ATOM 15526 N N . GLY I 9 119 ? 224.748 232.255 205.695 1.00 58.36 119 GLY K N 1
ATOM 15527 C CA . GLY I 9 119 ? 224.930 231.112 204.827 1.00 58.36 119 GLY K CA 1
ATOM 15528 C C . GLY I 9 119 ? 226.312 230.504 204.820 1.00 58.36 119 GLY K C 1
ATOM 15529 O O . GLY I 9 119 ? 226.576 229.624 203.993 1.00 58.36 119 GLY K O 1
ATOM 15530 N N . GLN I 9 120 ? 227.200 230.930 205.712 1.00 59.81 120 GLN K N 1
ATOM 15531 C CA . GLN I 9 120 ? 228.555 230.405 205.737 1.00 59.81 120 GLN K CA 1
ATOM 15532 C C . GLN I 9 120 ? 228.590 229.030 206.397 1.00 59.81 120 GLN K C 1
ATOM 15533 O O . GLN I 9 120 ? 227.589 228.522 206.907 1.00 59.81 120 GLN K O 1
ATOM 15539 N N . GLY I 9 121 ? 229.773 228.425 206.383 1.00 61.10 121 GLY K N 1
ATOM 15540 C CA . GLY I 9 121 ? 230.003 227.205 207.114 1.00 61.10 121 GLY K CA 1
ATOM 15541 C C . GLY I 9 121 ? 230.195 227.484 208.592 1.00 61.10 121 GLY K C 1
ATOM 15542 O O . GLY I 9 121 ? 230.330 228.638 209.010 1.00 61.10 121 GLY K O 1
ATOM 15543 N N . PRO I 9 122 ? 230.215 226.429 209.422 1.00 63.38 122 PRO K N 1
ATOM 15544 C CA . PRO I 9 122 ? 230.044 225.024 209.049 1.00 63.38 122 PRO K CA 1
ATOM 15545 C C . PRO I 9 122 ? 228.578 224.616 208.978 1.00 63.38 122 PRO K C 1
ATOM 15546 O O . PRO I 9 122 ? 227.721 225.307 209.524 1.00 63.38 122 PRO K O 1
ATOM 15550 N N . ALA I 9 123 ? 228.290 223.510 208.304 1.00 67.75 123 ALA K N 1
ATOM 15551 C CA . ALA I 9 123 ? 226.928 223.012 208.253 1.00 67.75 123 ALA K CA 1
ATOM 15552 C C . ALA I 9 123 ? 226.613 222.238 209.528 1.00 67.75 123 ALA K C 1
ATOM 15553 O O . ALA I 9 123 ? 227.467 222.035 210.394 1.00 67.75 123 ALA K O 1
ATOM 15555 N N . TRP I 9 124 ? 225.363 221.811 209.651 1.00 71.72 124 TRP K N 1
ATOM 15556 C CA . TRP I 9 124 ? 224.967 220.991 210.779 1.00 71.72 124 TRP K CA 1
ATOM 15557 C C . TRP I 9 124 ? 225.541 219.583 210.613 1.00 71.72 124 TRP K C 1
ATOM 15558 O O . TRP I 9 124 ? 225.722 219.121 209.484 1.00 71.72 124 TRP K O 1
ATOM 15569 N N . PRO I 9 125 ? 225.870 218.897 211.723 1.00 77.36 125 PRO K N 1
ATOM 15570 C CA . PRO I 9 125 ? 226.698 217.678 211.616 1.00 77.36 125 PRO K CA 1
ATOM 15571 C C . PRO I 9 125 ? 226.036 216.512 210.896 1.00 77.36 125 PRO K C 1
ATOM 15572 O O . PRO I 9 125 ? 226.748 215.645 210.376 1.00 77.36 125 PRO K O 1
ATOM 15576 N N . PHE I 9 126 ? 224.709 216.463 210.839 1.00 79.45 126 PHE K N 1
ATOM 15577 C CA . PHE I 9 126 ? 224.019 215.444 210.065 1.00 79.45 126 PHE K CA 1
ATOM 15578 C C . PHE I 9 126 ? 223.542 215.962 208.714 1.00 79.45 126 PHE K C 1
ATOM 15579 O O . PHE I 9 126 ? 222.716 215.299 208.073 1.00 79.45 126 PHE K O 1
ATOM 15587 N N . ASN I 9 127 ? 224.065 217.118 208.280 1.00 80.16 127 ASN K N 1
ATOM 15588 C CA . ASN I 9 127 ? 223.701 217.792 207.025 1.00 80.16 127 ASN K CA 1
ATOM 15589 C C . ASN I 9 127 ? 222.198 218.047 206.942 1.00 80.16 127 ASN K C 1
ATOM 15590 O O . ASN I 9 127 ? 221.570 217.877 205.896 1.00 80.16 127 ASN K O 1
ATOM 15595 N N . ALA I 9 128 ? 221.623 218.458 208.067 1.00 80.81 128 ALA K N 1
ATOM 15596 C CA . ALA I 9 128 ? 220.180 218.589 208.185 1.00 80.81 128 ALA K CA 1
ATOM 15597 C C . ALA I 9 128 ? 219.679 219.841 207.479 1.00 80.81 128 ALA K C 1
ATOM 15598 O O . ALA I 9 128 ? 220.445 220.752 207.154 1.00 80.81 128 ALA K O 1
ATOM 15600 N N . GLN I 9 129 ? 218.369 219.876 207.235 1.00 81.75 129 GLN K N 1
ATOM 15601 C CA . GLN I 9 129 ? 217.712 221.038 206.639 1.00 81.75 129 GLN K CA 1
ATOM 15602 C C . GLN I 9 129 ? 217.223 221.951 207.762 1.00 81.75 129 GLN K C 1
ATOM 15603 O O . GLN I 9 129 ? 216.032 222.233 207.916 1.00 81.75 129 GLN K O 1
ATOM 15609 N N . ILE I 9 130 ? 218.176 222.427 208.558 1.00 78.55 130 ILE K N 1
ATOM 15610 C CA . ILE I 9 130 ? 217.905 223.314 209.686 1.00 78.55 130 ILE K CA 1
ATOM 15611 C C . ILE I 9 130 ? 218.536 224.668 209.391 1.00 78.55 130 ILE K C 1
ATOM 15612 O O . ILE I 9 130 ? 219.709 224.726 208.995 1.00 78.55 130 ILE K O 1
ATOM 15617 N N . PRO I 9 131 ? 217.810 225.779 209.558 1.00 76.82 131 PRO K N 1
ATOM 15618 C CA . PRO I 9 131 ? 218.432 227.098 209.376 1.00 76.82 131 PRO K CA 1
ATOM 15619 C C . PRO I 9 131 ? 219.285 227.501 210.570 1.00 76.82 131 PRO K C 1
ATOM 15620 O O . PRO I 9 131 ? 219.433 226.716 211.514 1.00 76.82 131 PRO K O 1
ATOM 15624 N N . PHE I 9 132 ? 219.789 228.740 210.545 1.00 70.44 132 PHE K N 1
ATOM 15625 C CA . PHE I 9 132 ? 220.707 229.346 211.525 1.00 70.44 132 PHE K CA 1
ATOM 15626 C C . PHE I 9 132 ? 221.855 228.399 211.894 1.00 70.44 132 PHE K C 1
ATOM 15627 O O . PHE I 9 132 ? 221.917 227.834 212.984 1.00 70.44 132 PHE K O 1
ATOM 15635 N N . THR I 9 133 ? 222.742 228.215 210.903 1.00 62.65 133 THR K N 1
ATOM 15636 C CA . THR I 9 133 ? 224.006 227.471 210.910 1.00 62.65 133 THR K CA 1
ATOM 15637 C C . THR I 9 133 ? 224.794 227.654 212.211 1.00 62.65 133 THR K C 1
ATOM 15638 O O . THR I 9 133 ? 224.762 228.747 212.790 1.00 62.65 133 THR K O 1
ATOM 15642 N N . PRO I 9 134 ? 225.474 226.612 212.721 1.00 60.09 134 PRO K N 1
ATOM 15643 C CA . PRO I 9 134 ? 225.957 226.639 214.121 1.00 60.09 134 PRO K CA 1
ATOM 15644 C C . PRO I 9 134 ? 227.004 227.697 214.442 1.00 60.09 134 PRO K C 1
ATOM 15645 O O . PRO I 9 134 ? 227.343 227.852 215.622 1.00 60.09 134 PRO K O 1
ATOM 15649 N N . SER I 9 135 ? 227.540 228.402 213.445 1.00 55.78 135 SER K N 1
ATOM 15650 C CA . SER I 9 135 ? 228.200 229.671 213.715 1.00 55.78 135 SER K CA 1
ATOM 15651 C C . SER I 9 135 ? 227.221 230.655 214.339 1.00 55.78 135 SER K C 1
ATOM 15652 O O . SER I 9 135 ? 227.504 231.259 215.380 1.00 55.78 135 SER K O 1
ATOM 15655 N N . GLU I 9 136 ? 226.045 230.807 213.724 1.00 55.32 136 GLU K N 1
ATOM 15656 C CA . GLU I 9 136 ? 225.046 231.746 214.220 1.00 55.32 136 GLU K CA 1
ATOM 15657 C C . GLU I 9 136 ? 224.356 231.248 215.481 1.00 55.32 136 GLU K C 1
ATOM 15658 O O . GLU I 9 136 ? 223.881 232.065 216.275 1.00 55.32 136 GLU K O 1
ATOM 15664 N N . PHE I 9 137 ? 224.285 229.932 215.691 1.00 50.93 137 PHE K N 1
ATOM 15665 C CA . PHE I 9 137 ? 223.708 229.442 216.937 1.00 50.93 137 PHE K CA 1
ATOM 15666 C C . PHE I 9 137 ? 224.643 229.667 218.113 1.00 50.93 137 PHE K C 1
ATOM 15667 O O . PHE I 9 137 ? 224.180 229.976 219.214 1.00 50.93 137 PHE K O 1
ATOM 15675 N N . LEU I 9 138 ? 225.954 229.523 217.904 1.00 46.88 138 LEU K N 1
ATOM 15676 C CA . LEU I 9 138 ? 226.911 229.886 218.945 1.00 46.88 138 LEU K CA 1
ATOM 15677 C C . LEU I 9 138 ? 226.965 231.388 219.154 1.00 46.88 138 LEU K C 1
ATOM 15678 O O . LEU I 9 138 ? 227.337 231.847 220.237 1.00 46.88 138 LEU K O 1
ATOM 15683 N N . ALA I 9 139 ? 226.616 232.161 218.126 1.00 44.65 139 ALA K N 1
ATOM 15684 C CA . ALA I 9 139 ? 226.576 233.610 218.257 1.00 44.65 139 ALA K CA 1
ATOM 15685 C C . ALA I 9 139 ? 225.446 234.048 219.176 1.00 44.65 139 ALA K C 1
ATOM 15686 O O . ALA I 9 139 ? 225.680 234.719 220.188 1.00 44.65 139 ALA K O 1
ATOM 15688 N N . VAL I 9 140 ? 224.211 233.660 218.847 1.00 43.79 140 VAL K N 1
ATOM 15689 C CA . VAL I 9 140 ? 223.054 234.132 219.593 1.00 43.79 140 VAL K CA 1
ATOM 15690 C C . VAL I 9 140 ? 222.955 233.497 220.973 1.00 43.79 140 VAL K C 1
ATOM 15691 O O . VAL I 9 140 ? 222.292 234.053 221.853 1.00 43.79 140 VAL K O 1
ATOM 15695 N N . THR I 9 141 ? 223.604 232.356 221.199 1.00 43.02 141 THR K N 1
ATOM 15696 C CA . THR I 9 141 ? 223.630 231.788 222.539 1.00 43.02 141 THR K CA 1
ATOM 15697 C C . THR I 9 141 ? 224.657 232.489 223.414 1.00 43.02 141 THR K C 1
ATOM 15698 O O . THR I 9 141 ? 224.422 232.679 224.613 1.00 43.02 141 THR K O 1
ATOM 15702 N N . ALA I 9 142 ? 225.788 232.891 222.830 1.00 39.61 142 ALA K N 1
ATOM 15703 C CA . ALA I 9 142 ? 226.768 233.671 223.575 1.00 39.61 142 ALA K CA 1
ATOM 15704 C C . ALA I 9 142 ? 226.247 235.067 223.864 1.00 39.61 142 ALA K C 1
ATOM 15705 O O . ALA I 9 142 ? 226.439 235.586 224.967 1.00 39.61 142 ALA K O 1
ATOM 15707 N N . LEU I 9 143 ? 225.592 235.689 222.881 1.00 37.61 143 LEU K N 1
ATOM 15708 C CA . LEU I 9 143 ? 224.904 236.950 223.134 1.00 37.61 143 LEU K CA 1
ATOM 15709 C C . LEU I 9 143 ? 223.748 236.752 224.105 1.00 37.61 143 LEU K C 1
ATOM 15710 O O . LEU I 9 143 ? 223.511 237.592 224.979 1.00 37.61 143 LEU K O 1
ATOM 15715 N N . GLY I 9 144 ? 223.036 235.630 223.982 1.00 39.16 144 GLY K N 1
ATOM 15716 C CA . GLY I 9 144 ? 221.997 235.306 224.941 1.00 39.16 144 GLY K CA 1
ATOM 15717 C C . GLY I 9 144 ? 222.533 235.009 226.325 1.00 39.16 144 GLY K C 1
ATOM 15718 O O . GLY I 9 144 ? 221.857 235.269 227.322 1.00 39.16 144 GLY K O 1
ATOM 15719 N N . HIS I 9 145 ? 223.744 234.465 226.412 1.00 38.49 145 HIS K N 1
ATOM 15720 C CA . HIS I 9 145 ? 224.396 234.360 227.708 1.00 38.49 145 HIS K CA 1
ATOM 15721 C C . HIS I 9 145 ? 224.947 235.692 228.182 1.00 38.49 145 HIS K C 1
ATOM 15722 O O . HIS I 9 145 ? 225.168 235.861 229.383 1.00 38.49 145 HIS K O 1
ATOM 15729 N N . ILE I 9 146 ? 225.174 236.635 227.271 1.00 36.77 146 ILE K N 1
ATOM 15730 C CA . ILE I 9 146 ? 225.620 237.966 227.664 1.00 36.77 146 ILE K CA 1
ATOM 15731 C C . ILE I 9 146 ? 224.444 238.797 228.160 1.00 36.77 146 ILE K C 1
ATOM 15732 O O . ILE I 9 146 ? 224.502 239.385 229.246 1.00 36.77 146 ILE K O 1
ATOM 15737 N N . ILE I 9 147 ? 223.352 238.830 227.385 1.00 38.02 147 ILE K N 1
ATOM 15738 C CA . ILE I 9 147 ? 222.164 239.588 227.771 1.00 38.02 147 ILE K CA 1
ATOM 15739 C C . ILE I 9 147 ? 221.505 238.965 228.992 1.00 38.02 147 ILE K C 1
ATOM 15740 O O . ILE I 9 147 ? 221.134 239.668 229.939 1.00 38.02 147 ILE K O 1
ATOM 15745 N N . GLY I 9 148 ? 221.383 237.637 229.009 1.00 38.60 148 GLY K N 1
ATOM 15746 C CA . GLY I 9 148 ? 220.757 236.949 230.121 1.00 38.60 148 GLY K CA 1
ATOM 15747 C C . GLY I 9 148 ? 221.522 237.031 231.422 1.00 38.60 148 GLY K C 1
ATOM 15748 O O . GLY I 9 148 ? 220.937 236.806 232.483 1.00 38.60 148 GLY K O 1
ATOM 15749 N N . THR I 9 149 ? 222.812 237.358 231.370 1.00 37.71 149 THR K N 1
ATOM 15750 C CA . THR I 9 149 ? 223.586 237.514 232.595 1.00 37.71 149 THR K CA 1
ATOM 15751 C C . THR I 9 149 ? 223.300 238.853 233.264 1.00 37.71 149 THR K C 1
ATOM 15752 O O . THR I 9 149 ? 223.072 238.914 234.478 1.00 37.71 149 THR K O 1
ATOM 15756 N N . GLY I 9 150 ? 223.309 239.936 232.485 1.00 38.55 150 GLY K N 1
ATOM 15757 C CA . GLY I 9 150 ? 223.023 241.244 233.045 1.00 38.55 150 GLY K CA 1
ATOM 15758 C C . GLY I 9 150 ? 221.574 241.415 233.443 1.00 38.55 150 GLY K C 1
ATOM 15759 O O . GLY I 9 150 ? 221.267 242.185 234.357 1.00 38.55 150 GLY K O 1
ATOM 15760 N N . VAL I 9 151 ? 220.669 240.705 232.768 1.00 37.62 151 VAL K N 1
ATOM 15761 C CA . VAL I 9 151 ? 219.256 240.743 233.126 1.00 37.62 151 VAL K CA 1
ATOM 15762 C C . VAL I 9 151 ? 219.033 240.074 234.476 1.00 37.62 151 VAL K C 1
ATOM 15763 O O . VAL I 9 151 ? 218.300 240.593 235.325 1.00 37.62 151 VAL K O 1
ATOM 15767 N N . ILE I 9 152 ? 219.706 238.947 234.717 1.00 38.31 152 ILE K N 1
ATOM 15768 C CA . ILE I 9 152 ? 219.552 238.231 235.980 1.00 38.31 152 ILE K CA 1
ATOM 15769 C C . ILE I 9 152 ? 220.188 239.010 237.126 1.00 38.31 152 ILE K C 1
ATOM 15770 O O . ILE I 9 152 ? 219.589 239.167 238.197 1.00 38.31 152 ILE K O 1
ATOM 15775 N N . LEU I 9 153 ? 221.385 239.548 236.910 1.00 37.89 153 LEU K N 1
ATOM 15776 C CA . LEU I 9 153 ? 222.045 240.338 237.941 1.00 37.89 153 LEU K CA 1
ATOM 15777 C C . LEU I 9 153 ? 221.444 241.725 238.098 1.00 37.89 153 LEU K C 1
ATOM 15778 O O . LEU I 9 153 ? 221.598 242.332 239.162 1.00 37.89 153 LEU K O 1
ATOM 15783 N N . GLY I 9 154 ? 220.774 242.241 237.067 1.00 38.04 154 GLY K N 1
ATOM 15784 C CA . GLY I 9 154 ? 220.138 243.539 237.189 1.00 38.04 154 GLY K CA 1
ATOM 15785 C C . GLY I 9 154 ? 218.894 243.515 238.049 1.00 38.04 154 GLY K C 1
ATOM 15786 O O . GLY I 9 154 ? 218.515 244.538 238.625 1.00 38.04 154 GLY K O 1
ATOM 15787 N N . ILE I 9 155 ? 218.249 242.359 238.160 1.00 36.52 155 ILE K N 1
ATOM 15788 C CA . ILE I 9 155 ? 217.012 242.241 238.916 1.00 36.52 155 ILE K CA 1
ATOM 15789 C C . ILE I 9 155 ? 217.241 241.489 240.219 1.00 36.52 155 ILE K C 1
ATOM 15790 O O . ILE I 9 155 ? 218.298 240.900 240.431 1.00 36.52 155 ILE K O 1
ATOM 15795 N N . ILE J 10 15 ? 239.785 274.931 191.753 1.00 50.66 15 ILE L N 1
ATOM 15796 C CA . ILE J 10 15 ? 239.674 276.291 192.262 1.00 50.66 15 ILE L CA 1
ATOM 15797 C C . ILE J 10 15 ? 240.695 276.482 193.394 1.00 50.66 15 ILE L C 1
ATOM 15798 O O . ILE J 10 15 ? 240.946 275.570 194.183 1.00 50.66 15 ILE L O 1
ATOM 15803 N N . GLY J 10 16 ? 241.309 277.667 193.439 1.00 50.32 16 GLY L N 1
ATOM 15804 C CA . GLY J 10 16 ? 242.422 277.915 194.338 1.00 50.32 16 GLY L CA 1
ATOM 15805 C C . GLY J 10 16 ? 242.047 278.040 195.800 1.00 50.32 16 GLY L C 1
ATOM 15806 O O . GLY J 10 16 ? 242.843 277.658 196.660 1.00 50.32 16 GLY L O 1
ATOM 15807 N N . HIS J 10 17 ? 240.873 278.579 196.106 1.00 51.25 17 HIS L N 1
ATOM 15808 C CA . HIS J 10 17 ? 240.437 278.715 197.488 1.00 51.25 17 HIS L CA 1
ATOM 15809 C C . HIS J 10 17 ? 239.617 277.501 197.895 1.00 51.25 17 HIS L C 1
ATOM 15810 O O . HIS J 10 17 ? 238.824 276.984 197.104 1.00 51.25 17 HIS L O 1
ATOM 15817 N N . LEU J 10 18 ? 239.807 277.051 199.132 1.00 49.40 18 LEU L N 1
ATOM 15818 C CA . LEU J 10 18 ? 239.082 275.884 199.616 1.00 49.40 18 LEU L CA 1
ATOM 15819 C C . LEU J 10 18 ? 237.650 276.284 199.934 1.00 49.40 18 LEU L C 1
ATOM 15820 O O . LEU J 10 18 ? 237.390 277.411 200.366 1.00 49.40 18 LEU L O 1
ATOM 15825 N N . SER J 10 19 ? 236.718 275.370 199.691 1.00 51.44 19 SER L N 1
ATOM 15826 C CA . SER J 10 19 ? 235.296 275.651 199.854 1.00 51.44 19 SER L CA 1
ATOM 15827 C C . SER J 10 19 ? 234.754 274.757 200.963 1.00 51.44 19 SER L C 1
ATOM 15828 O O . SER J 10 19 ? 234.207 273.684 200.712 1.00 51.44 19 SER L O 1
ATOM 15831 N N . THR J 10 20 ? 234.903 275.209 202.194 1.00 48.81 20 THR L N 1
ATOM 15832 C CA . THR J 10 20 ? 234.292 274.548 203.332 1.00 48.81 20 THR L CA 1
ATOM 15833 C C . THR J 10 20 ? 232.825 274.949 203.404 1.00 48.81 20 THR L C 1
ATOM 15834 O O . THR J 10 20 ? 232.421 275.921 202.760 1.00 48.81 20 THR L O 1
ATOM 15838 N N . PRO J 10 21 ? 231.975 274.196 204.119 1.00 47.96 21 PRO L N 1
ATOM 15839 C CA . PRO J 10 21 ? 230.560 274.597 204.209 1.00 47.96 21 PRO L CA 1
ATOM 15840 C C . PRO J 10 21 ? 230.323 275.922 204.908 1.00 47.96 21 PRO L C 1
ATOM 15841 O O . PRO J 10 21 ? 229.344 276.605 204.585 1.00 47.96 21 PRO L O 1
ATOM 15845 N N . ILE J 10 22 ? 231.188 276.320 205.845 1.00 48.16 22 ILE L N 1
ATOM 15846 C CA . ILE J 10 22 ? 231.015 277.625 206.478 1.00 48.16 22 ILE L CA 1
ATOM 15847 C C . ILE J 10 22 ? 231.829 278.720 205.809 1.00 48.16 22 ILE L C 1
ATOM 15848 O O . ILE J 10 22 ? 231.717 279.886 206.204 1.00 48.16 22 ILE L O 1
ATOM 15853 N N . SER J 10 23 ? 232.631 278.390 204.801 1.00 51.60 23 SER L N 1
ATOM 15854 C CA . SER J 10 23 ? 233.209 279.418 203.949 1.00 51.60 23 SER L CA 1
ATOM 15855 C C . SER J 10 23 ? 232.121 280.046 203.092 1.00 51.60 23 SER L C 1
ATOM 15856 O O . SER J 10 23 ? 231.264 279.349 202.538 1.00 51.60 23 SER L O 1
ATOM 15859 N N . ASN J 10 24 ? 232.179 281.380 202.990 1.00 57.45 24 ASN L N 1
ATOM 15860 C CA . ASN J 10 24 ? 231.163 282.212 202.336 1.00 57.45 24 ASN L CA 1
ATOM 15861 C C . ASN J 10 24 ? 229.774 281.953 202.919 1.00 57.45 24 ASN L C 1
ATOM 15862 O O . ASN J 10 24 ? 228.819 281.642 202.205 1.00 57.45 24 ASN L O 1
ATOM 15867 N N . SER J 10 25 ? 229.675 282.067 204.239 1.00 58.82 25 SER L N 1
ATOM 15868 C CA . SER J 10 25 ? 228.393 282.028 204.921 1.00 58.82 25 SER L CA 1
ATOM 15869 C C . SER J 10 25 ? 227.885 283.448 205.111 1.00 58.82 25 SER L C 1
ATOM 15870 O O . SER J 10 25 ? 228.636 284.337 205.516 1.00 58.82 25 SER L O 1
ATOM 15873 N N . SER J 10 26 ? 226.596 283.652 204.829 1.00 61.30 26 SER L N 1
ATOM 15874 C CA . SER J 10 26 ? 226.012 284.987 204.894 1.00 61.30 26 SER L CA 1
ATOM 15875 C C . SER J 10 26 ? 225.845 285.496 206.319 1.00 61.30 26 SER L C 1
ATOM 15876 O O . SER J 10 26 ? 225.617 286.694 206.509 1.00 61.30 26 SER L O 1
ATOM 15879 N N . ALA J 10 27 ? 225.941 284.619 207.321 1.00 60.79 27 ALA L N 1
ATOM 15880 C CA . ALA J 10 27 ? 225.780 285.056 208.703 1.00 60.79 27 ALA L CA 1
ATOM 15881 C C . ALA J 10 27 ? 227.006 285.815 209.192 1.00 60.79 27 ALA L C 1
ATOM 15882 O O . ALA J 10 27 ? 226.906 286.634 210.111 1.00 60.79 27 ALA L O 1
ATOM 15884 N N . VAL J 10 28 ? 228.171 285.553 208.601 1.00 55.32 28 VAL L N 1
ATOM 15885 C CA . VAL J 10 28 ? 229.383 286.267 208.983 1.00 55.32 28 VAL L CA 1
ATOM 15886 C C . VAL J 10 28 ? 229.908 287.147 207.848 1.00 55.32 28 VAL L C 1
ATOM 15887 O O . VAL J 10 28 ? 230.719 288.049 208.102 1.00 55.32 28 VAL L O 1
ATOM 15891 N N . ASN J 10 29 ? 229.449 286.935 206.612 1.00 56.77 29 ASN L N 1
ATOM 15892 C CA . ASN J 10 29 ? 229.744 287.865 205.532 1.00 56.77 29 ASN L CA 1
ATOM 15893 C C . ASN J 10 29 ? 228.907 289.129 205.620 1.00 56.77 29 ASN L C 1
ATOM 15894 O O . ASN J 10 29 ? 229.194 290.098 204.911 1.00 56.77 29 ASN L O 1
ATOM 15899 N N . GLY J 10 30 ? 227.874 289.130 206.456 1.00 53.98 30 GLY L N 1
ATOM 15900 C CA . GLY J 10 30 ? 227.071 290.308 206.690 1.00 53.98 30 GLY L CA 1
ATOM 15901 C C . GLY J 10 30 ? 227.607 291.138 207.834 1.00 53.98 30 GLY L C 1
ATOM 15902 O O . GLY J 10 30 ? 227.354 292.342 207.903 1.00 53.98 30 GLY L O 1
ATOM 15903 N N . LEU J 10 31 ? 228.343 290.503 208.746 1.00 50.62 31 LEU L N 1
ATOM 15904 C CA . LEU J 10 31 ? 228.994 291.254 209.811 1.00 50.62 31 LEU L CA 1
ATOM 15905 C C . LEU J 10 31 ? 230.264 291.924 209.304 1.00 50.62 31 LEU L C 1
ATOM 15906 O O . LEU J 10 31 ? 230.598 293.034 209.729 1.00 50.62 31 LEU L O 1
ATOM 15911 N N . LEU J 10 32 ? 230.968 291.270 208.380 1.00 50.26 32 LEU L N 1
ATOM 15912 C CA . LEU J 10 32 ? 232.143 291.875 207.764 1.00 50.26 32 LEU L CA 1
ATOM 15913 C C . LEU J 10 32 ? 231.775 293.058 206.885 1.00 50.26 32 LEU L C 1
ATOM 15914 O O . LEU J 10 32 ? 232.459 294.083 206.914 1.00 50.26 32 LEU L O 1
ATOM 15919 N N . ALA J 10 33 ? 230.696 292.950 206.117 1.00 49.83 33 ALA L N 1
ATOM 15920 C CA . ALA J 10 33 ? 230.302 294.023 205.218 1.00 49.83 33 ALA L C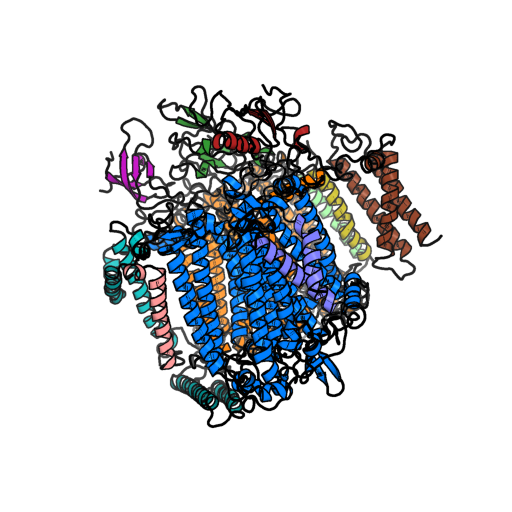A 1
ATOM 15921 C C . ALA J 10 33 ? 229.679 295.210 205.937 1.00 49.83 33 ALA L C 1
ATOM 15922 O O . ALA J 10 33 ? 229.427 296.233 205.295 1.00 49.83 33 ALA L O 1
ATOM 15924 N N . ASN J 10 34 ? 229.429 295.106 207.239 1.00 50.09 34 ASN L N 1
ATOM 15925 C CA . ASN J 10 34 ? 228.813 296.178 208.001 1.00 50.09 34 ASN L CA 1
ATOM 15926 C C . ASN J 10 34 ? 229.710 296.739 209.091 1.00 50.09 34 ASN L C 1
ATOM 15927 O O . ASN J 10 34 ? 229.257 297.587 209.867 1.00 50.09 34 ASN L O 1
ATOM 15932 N N . LEU J 10 35 ? 230.942 296.291 209.187 1.00 45.30 35 LEU L N 1
ATOM 15933 C CA . LEU J 10 35 ? 231.869 296.896 210.124 1.00 45.30 35 LEU L CA 1
ATOM 15934 C C . LEU J 10 35 ? 232.473 298.153 209.501 1.00 45.30 35 LEU L C 1
ATOM 15935 O O . LEU J 10 35 ? 232.576 298.251 208.276 1.00 45.30 35 LEU L O 1
ATOM 15940 N N . PRO J 10 36 ? 232.902 299.139 210.317 1.00 44.71 36 PRO L N 1
ATOM 15941 C CA . PRO J 10 36 ? 233.434 300.380 209.736 1.00 44.71 36 PRO L CA 1
ATOM 15942 C C . PRO J 10 36 ? 234.854 300.275 209.209 1.00 44.71 36 PRO L C 1
ATOM 15943 O O . PRO J 10 36 ? 235.680 301.151 209.471 1.00 44.71 36 PRO L O 1
ATOM 15947 N N . ALA J 10 37 ? 235.147 299.216 208.465 1.00 47.38 37 ALA L N 1
ATOM 15948 C CA . ALA J 10 37 ? 236.400 299.065 207.750 1.00 47.38 37 ALA L CA 1
ATOM 15949 C C . ALA J 10 37 ? 236.066 298.627 206.335 1.00 47.38 37 ALA L C 1
ATOM 15950 O O . ALA J 10 37 ? 236.826 298.877 205.395 1.00 47.38 37 ALA L O 1
ATOM 15952 N N . TYR J 10 38 ? 234.912 297.978 206.184 1.00 47.04 38 TYR L N 1
ATOM 15953 C CA . TYR J 10 38 ? 234.416 297.540 204.891 1.00 47.04 38 TYR L CA 1
ATOM 15954 C C . TYR J 10 38 ? 233.087 298.176 204.518 1.00 47.04 38 TYR L C 1
ATOM 15955 O O . TYR J 10 38 ? 232.579 297.900 203.425 1.00 47.04 38 TYR L O 1
ATOM 15964 N N . ARG J 10 39 ? 232.503 298.997 205.390 1.00 49.08 39 ARG L N 1
ATOM 15965 C CA . ARG J 10 39 ? 231.181 299.551 205.130 1.00 49.08 39 ARG L CA 1
ATOM 15966 C C . ARG J 10 39 ? 231.246 300.614 204.042 1.00 49.08 39 ARG L C 1
ATOM 15967 O O . ARG J 10 39 ? 232.150 301.453 204.022 1.00 49.08 39 ARG L O 1
ATOM 15975 N N . LYS J 10 40 ? 230.268 300.575 203.137 1.00 55.56 40 LYS L N 1
ATOM 15976 C CA . LYS J 10 40 ? 230.368 301.299 201.876 1.00 55.56 40 LYS L CA 1
ATOM 15977 C C . LYS J 10 40 ? 230.056 302.783 202.019 1.00 55.56 40 LYS L C 1
ATOM 15978 O O . LYS J 10 40 ? 230.660 303.608 201.324 1.00 55.56 40 LYS L O 1
ATOM 15984 N N . GLY J 10 41 ? 229.139 303.147 202.915 1.00 54.48 41 GLY L N 1
ATOM 15985 C CA . GLY J 10 41 ? 228.673 304.521 202.964 1.00 54.48 41 GLY L CA 1
ATOM 15986 C C . GLY J 10 41 ? 229.598 305.491 203.663 1.00 54.48 41 GLY L C 1
ATOM 15987 O O . GLY J 10 41 ? 229.437 306.704 203.500 1.00 54.48 41 GLY L O 1
ATOM 15988 N N . LEU J 10 42 ? 230.559 304.997 204.430 1.00 52.58 42 LEU L N 1
ATOM 15989 C CA . LEU J 10 42 ? 231.352 305.870 205.279 1.00 52.58 42 LEU L CA 1
ATOM 15990 C C . LEU J 10 42 ? 232.457 306.565 204.495 1.00 52.58 42 LEU L C 1
ATOM 15991 O O . LEU J 10 42 ? 232.975 306.045 203.504 1.00 52.58 42 LEU L O 1
ATOM 15996 N N . THR J 10 43 ? 232.797 307.764 204.945 1.00 53.07 43 THR L N 1
ATOM 15997 C CA . THR J 10 43 ? 233.983 308.505 204.554 1.00 53.07 43 THR L CA 1
ATOM 15998 C C . THR J 10 43 ? 235.090 308.181 205.557 1.00 53.07 43 THR L C 1
ATOM 15999 O O . THR J 10 43 ? 234.801 307.686 206.653 1.00 53.07 43 THR L O 1
ATOM 16003 N N . PRO J 10 44 ? 236.371 308.352 205.196 1.00 53.26 44 PRO L N 1
ATOM 16004 C CA . PRO J 10 44 ? 237.451 307.988 206.133 1.00 53.26 44 PRO L CA 1
ATOM 16005 C C . PRO J 10 44 ? 237.475 308.772 207.433 1.00 53.26 44 PRO L C 1
ATOM 16006 O O . PRO J 10 44 ? 238.047 308.284 208.412 1.00 53.26 44 PRO L O 1
ATOM 16010 N N . ARG J 10 45 ? 236.884 309.963 207.480 1.00 52.50 45 ARG L N 1
ATOM 16011 C CA . ARG J 10 45 ? 236.765 310.661 208.752 1.00 52.50 45 ARG L CA 1
ATOM 16012 C C . ARG J 10 45 ? 235.762 309.964 209.662 1.00 52.50 45 ARG L C 1
ATOM 16013 O O . ARG J 10 45 ? 235.976 309.872 210.877 1.00 52.50 45 ARG L O 1
ATOM 16021 N N . LEU J 10 46 ? 234.673 309.444 209.091 1.00 51.61 46 LEU L N 1
ATOM 16022 C CA . LEU J 10 46 ? 233.646 308.804 209.905 1.00 51.61 46 LEU L CA 1
ATOM 16023 C C . LEU J 10 46 ? 234.060 307.409 210.350 1.00 51.61 46 LEU L C 1
ATOM 16024 O O . LEU J 10 46 ? 233.821 307.031 211.501 1.00 51.61 46 LEU L O 1
ATOM 16029 N N . ARG J 10 47 ? 234.674 306.628 209.458 1.00 49.92 47 ARG L N 1
ATOM 16030 C CA . ARG J 10 47 ? 235.054 305.270 209.818 1.00 49.92 47 ARG L CA 1
ATOM 16031 C C . ARG J 10 47 ? 236.276 305.227 210.719 1.00 49.92 47 ARG L C 1
ATOM 16032 O O . ARG J 10 47 ? 236.490 304.222 211.397 1.00 49.92 47 ARG L O 1
ATOM 16040 N N . GLY J 10 48 ? 237.078 306.289 210.749 1.00 49.54 48 GLY L N 1
ATOM 16041 C CA . GLY J 10 48 ? 238.080 306.400 211.789 1.00 49.54 48 GLY L CA 1
ATOM 16042 C C . GLY J 10 48 ? 237.470 306.734 213.128 1.00 49.54 48 GLY L C 1
ATOM 16043 O O . GLY J 10 48 ? 237.989 306.326 214.169 1.00 49.54 48 GLY L O 1
ATOM 16044 N N . LEU J 10 49 ? 236.358 307.466 213.122 1.00 49.94 49 LEU L N 1
ATOM 16045 C CA . LEU J 10 49 ? 235.688 307.809 214.368 1.00 49.94 49 LEU L CA 1
ATOM 16046 C C . LEU J 10 49 ? 234.977 306.605 214.964 1.00 49.94 49 LEU L C 1
ATOM 16047 O O . LEU J 10 49 ? 234.986 306.418 216.184 1.00 49.94 49 LEU L O 1
ATOM 16052 N N . GLU J 10 50 ? 234.356 305.776 214.120 1.00 49.99 50 GLU L N 1
ATOM 16053 C CA . GLU J 10 50 ? 233.631 304.614 214.624 1.00 49.99 50 GLU L CA 1
ATOM 16054 C C . GLU J 10 50 ? 234.587 303.550 215.142 1.00 49.99 50 GLU L C 1
ATOM 16055 O O . GLU J 10 50 ? 234.314 302.912 216.166 1.00 49.99 50 GLU L O 1
ATOM 16061 N N . ILE J 10 51 ? 235.707 303.342 214.442 1.00 46.80 51 ILE L N 1
ATOM 16062 C CA . ILE J 10 51 ? 236.753 302.441 214.922 1.00 46.80 51 ILE L CA 1
ATOM 16063 C C . ILE J 10 51 ? 237.355 302.973 216.214 1.00 46.80 51 ILE L C 1
ATOM 16064 O O . ILE J 10 51 ? 237.533 302.231 217.188 1.00 46.80 51 ILE L O 1
ATOM 16069 N N . GLY J 10 52 ? 237.643 304.274 216.253 1.00 46.98 52 GLY L N 1
ATOM 16070 C CA . GLY J 10 52 ? 238.260 304.862 217.425 1.00 46.98 52 GLY L CA 1
ATOM 16071 C C . GLY J 10 52 ? 237.352 304.899 218.629 1.00 46.98 52 GLY L C 1
ATOM 16072 O O . GLY J 10 52 ? 237.824 304.812 219.765 1.00 46.98 52 GLY L O 1
ATOM 16073 N N . MET J 10 53 ? 236.046 305.001 218.407 1.00 48.01 53 MET L N 1
ATOM 16074 C CA . MET J 10 53 ? 235.131 305.038 219.536 1.00 48.01 53 MET L CA 1
ATOM 16075 C C . MET J 10 53 ? 234.946 303.665 220.166 1.00 48.01 53 MET L C 1
ATOM 16076 O O . MET J 10 53 ? 234.677 303.572 221.367 1.00 48.01 53 MET L O 1
ATOM 16081 N N . ALA J 10 54 ? 235.099 302.597 219.386 1.00 45.03 54 ALA L N 1
ATOM 16082 C CA . ALA J 10 54 ? 234.919 301.260 219.934 1.00 45.03 54 ALA L CA 1
ATOM 16083 C C . ALA J 10 54 ? 236.152 300.788 220.687 1.00 45.03 54 ALA L C 1
ATOM 16084 O O . ALA J 10 54 ? 236.035 300.218 221.776 1.00 45.03 54 ALA L O 1
ATOM 16086 N N . HIS J 10 55 ? 237.338 301.008 220.120 1.00 40.87 55 HIS L N 1
ATOM 16087 C CA . HIS J 10 55 ? 238.553 300.500 220.739 1.00 40.87 55 HIS L CA 1
ATOM 16088 C C . HIS J 10 55 ? 238.963 301.307 221.956 1.00 40.87 55 HIS L C 1
ATOM 16089 O O . HIS J 10 55 ? 239.452 300.733 222.929 1.00 40.87 55 HIS L O 1
ATOM 16096 N N . GLY J 10 56 ? 238.758 302.622 221.937 1.00 44.05 56 GLY L N 1
ATOM 16097 C CA . GLY J 10 56 ? 239.043 303.412 223.116 1.00 44.05 56 GLY L CA 1
ATOM 16098 C C . GLY J 10 56 ? 238.101 303.150 224.270 1.00 44.05 56 GLY L C 1
ATOM 16099 O O . GLY J 10 56 ? 238.440 303.460 225.413 1.00 44.05 56 GLY L O 1
ATOM 16100 N N . TYR J 10 57 ? 236.932 302.572 224.001 1.00 45.29 57 TYR L N 1
ATOM 16101 C CA . TYR J 10 57 ? 235.979 302.333 225.076 1.00 45.29 57 TYR L CA 1
ATOM 16102 C C . TYR J 10 57 ? 236.372 301.138 225.931 1.00 45.29 57 TYR L C 1
ATOM 16103 O O . TYR J 10 57 ? 236.207 301.173 227.154 1.00 45.29 57 TYR L O 1
ATOM 16112 N N . PHE J 10 58 ? 236.874 300.065 225.322 1.00 42.17 58 PHE L N 1
ATOM 16113 C CA . PHE J 10 58 ? 237.235 298.900 226.115 1.00 42.17 58 PHE L CA 1
ATOM 16114 C C . PHE J 10 58 ? 238.668 298.945 226.610 1.00 42.17 58 PHE L C 1
ATOM 16115 O O . PHE J 10 58 ? 238.979 298.259 227.586 1.00 42.17 58 PHE L O 1
ATOM 16123 N N . LEU J 10 59 ? 239.541 299.719 225.955 1.00 42.22 59 LEU L N 1
ATOM 16124 C CA . LEU J 10 59 ? 240.956 299.764 226.315 1.00 42.22 59 LEU L CA 1
ATOM 16125 C C . LEU J 10 59 ? 241.191 300.347 227.696 1.00 42.22 59 LEU L C 1
ATOM 16126 O O . LEU J 10 59 ? 242.196 300.017 228.327 1.00 42.22 59 LEU L O 1
ATOM 16131 N N . THR J 10 60 ? 240.293 301.197 228.182 1.00 43.88 60 THR L N 1
ATOM 16132 C CA . THR J 10 60 ? 240.388 301.677 229.551 1.00 43.88 60 THR L CA 1
ATOM 16133 C C . THR J 10 60 ? 239.898 300.663 230.563 1.00 43.88 60 THR L C 1
ATOM 16134 O O . THR J 10 60 ? 240.069 300.888 231.763 1.00 43.88 60 THR L O 1
ATOM 16138 N N . GLY J 10 61 ? 239.274 299.585 230.105 1.00 45.24 61 GLY L N 1
ATOM 16139 C CA . GLY J 10 61 ? 238.904 298.461 230.932 1.00 45.24 61 GLY L CA 1
ATOM 16140 C C . GLY J 10 61 ? 240.033 297.840 231.736 1.00 45.24 61 GLY L C 1
ATOM 16141 O O . GLY J 10 61 ? 240.004 297.862 232.971 1.00 45.24 61 GLY L O 1
ATOM 16142 N N . PRO J 10 62 ? 241.046 297.264 231.067 1.00 42.59 62 PRO L N 1
ATOM 16143 C CA . PRO J 10 62 ? 242.106 296.574 231.815 1.00 42.59 62 PRO L CA 1
ATOM 16144 C C . PRO J 10 62 ? 243.007 297.492 232.613 1.00 42.59 62 PRO L C 1
ATOM 16145 O O . PRO J 10 62 ? 243.714 297.005 233.497 1.00 42.59 62 PRO L O 1
ATOM 16149 N N . PHE J 10 63 ? 243.006 298.793 232.345 1.00 42.58 63 PHE L N 1
ATOM 16150 C CA . PHE J 10 63 ? 243.929 299.678 233.039 1.00 42.58 63 PHE L CA 1
ATOM 16151 C C . PHE J 10 63 ? 243.405 300.105 234.401 1.00 42.58 63 PHE L C 1
ATOM 16152 O O . PHE J 10 63 ? 244.197 300.394 235.302 1.00 42.58 63 PHE L O 1
ATOM 16160 N N . VAL J 10 64 ? 242.085 300.172 234.577 1.00 45.48 64 VAL L N 1
ATOM 16161 C CA . VAL J 10 64 ? 241.579 300.652 235.857 1.00 45.48 64 VAL L CA 1
ATOM 16162 C C . VAL J 10 64 ? 241.430 299.509 236.851 1.00 45.48 64 VAL L C 1
ATOM 16163 O O . VAL J 10 64 ? 241.554 299.720 238.062 1.00 45.48 64 VAL L O 1
ATOM 16167 N N . GLU J 10 65 ? 241.171 298.292 236.378 1.00 46.46 65 GLU L N 1
ATOM 16168 C CA . GLU J 10 65 ? 241.018 297.151 237.268 1.00 46.46 65 GLU L CA 1
ATOM 16169 C C . GLU J 10 65 ? 242.303 296.369 237.451 1.00 46.46 65 GLU L C 1
ATOM 16170 O O . GLU J 10 65 ? 242.486 295.731 238.487 1.00 46.46 65 GLU L O 1
ATOM 16176 N N . LEU J 10 66 ? 243.183 296.381 236.453 1.00 41.47 66 LEU L N 1
ATOM 16177 C CA . LEU J 10 66 ? 244.500 295.766 236.561 1.00 41.47 66 LEU L CA 1
ATOM 16178 C C . LEU J 10 66 ? 245.531 296.866 236.344 1.00 41.47 66 LEU L C 1
ATOM 16179 O O . LEU J 10 66 ? 245.934 297.177 235.229 1.00 41.47 66 LEU L O 1
ATOM 16184 N N . GLY J 10 67 ? 245.938 297.484 237.437 1.00 42.50 67 GLY L N 1
ATOM 16185 C CA . GLY J 10 67 ? 246.858 298.585 237.359 1.00 42.50 67 GLY L CA 1
ATOM 16186 C C . GLY J 10 67 ? 247.929 298.518 238.420 1.00 42.50 67 GLY L C 1
ATOM 16187 O O . GLY J 10 67 ? 247.868 297.718 239.357 1.00 42.50 67 GLY L O 1
ATOM 16188 N N . PRO J 10 68 ? 248.954 299.359 238.277 1.00 40.83 68 PRO L N 1
ATOM 16189 C CA . PRO J 10 68 ? 249.944 299.482 239.351 1.00 40.83 68 PRO L CA 1
ATOM 16190 C C . PRO J 10 68 ? 249.371 300.139 240.579 1.00 40.83 68 PRO L C 1
ATOM 16191 O O . PRO J 10 68 ? 249.878 299.925 241.685 1.00 40.83 68 PRO L O 1
ATOM 16195 N N . LEU J 10 69 ? 248.325 300.936 240.406 1.00 45.98 69 LEU L N 1
ATOM 16196 C CA . LEU J 10 69 ? 247.585 301.540 241.500 1.00 45.98 69 LEU L CA 1
ATOM 16197 C C . LEU J 10 69 ? 246.103 301.320 241.231 1.00 45.98 69 LEU L C 1
ATOM 16198 O O . LEU J 10 69 ? 245.571 301.783 240.218 1.00 45.98 69 LEU L O 1
ATOM 16203 N N . ARG J 10 70 ? 245.463 300.526 242.088 1.00 45.92 70 ARG L N 1
ATOM 16204 C CA . ARG J 10 70 ? 244.061 300.168 241.922 1.00 45.92 70 ARG L CA 1
ATOM 16205 C C . ARG J 10 70 ? 243.207 300.479 243.131 1.00 45.92 70 ARG L C 1
ATOM 16206 O O . ARG J 10 70 ? 242.010 300.738 242.963 1.00 45.92 70 ARG L O 1
ATOM 16214 N N . ASN J 10 71 ? 243.762 300.458 244.337 1.00 52.84 71 ASN L N 1
ATOM 16215 C CA . ASN J 10 71 ? 243.028 300.849 245.533 1.00 52.84 71 ASN L CA 1
ATOM 16216 C C . ASN J 10 71 ? 243.667 302.147 246.002 1.00 52.84 71 ASN L C 1
ATOM 16217 O O . ASN J 10 71 ? 244.489 302.169 246.920 1.00 52.84 71 ASN L O 1
ATOM 16222 N N . THR J 10 72 ? 243.272 303.237 245.358 1.00 55.45 72 THR L N 1
ATOM 16223 C CA . THR J 10 72 ? 243.803 304.581 245.576 1.00 55.45 72 THR L CA 1
ATOM 16224 C C . THR J 10 72 ? 242.631 305.555 245.493 1.00 55.45 72 THR L C 1
ATOM 16225 O O . THR J 10 72 ? 241.470 305.154 245.618 1.00 55.45 72 THR L O 1
ATOM 16229 N N . ASP J 10 73 ? 242.935 306.843 245.313 1.00 59.48 73 ASP L N 1
ATOM 16230 C CA . ASP J 10 73 ? 241.879 307.850 245.202 1.00 59.48 73 ASP L CA 1
ATOM 16231 C C . ASP J 10 73 ? 241.027 307.690 243.926 1.00 59.48 73 ASP L C 1
ATOM 16232 O O . ASP J 10 73 ? 239.802 307.562 244.034 1.00 59.48 73 ASP L O 1
ATOM 16237 N N . GLY J 10 74 ? 241.599 307.684 242.699 1.00 54.30 74 GLY L N 1
ATOM 16238 C CA . GLY J 10 74 ? 242.986 307.732 242.243 1.00 54.30 74 GLY L CA 1
ATOM 16239 C C . GLY J 10 74 ? 243.245 306.755 241.116 1.00 54.30 74 GLY L C 1
ATOM 16240 O O . GLY J 10 74 ? 244.054 307.013 240.232 1.00 54.30 74 GLY L O 1
ATOM 16241 N N . GLY J 10 75 ? 242.539 305.624 241.147 1.00 52.48 75 GLY L N 1
ATOM 16242 C CA . GLY J 10 75 ? 242.805 304.565 240.192 1.00 52.48 75 GLY L CA 1
ATOM 16243 C C . GLY J 10 75 ? 242.007 304.659 238.912 1.00 52.48 75 GLY L C 1
ATOM 16244 O O . GLY J 10 75 ? 242.430 304.131 237.881 1.00 52.48 75 GLY L O 1
ATOM 16245 N N . ILE J 10 76 ? 240.849 305.316 238.952 1.00 51.39 76 ILE L N 1
ATOM 16246 C CA . ILE J 10 76 ? 240.011 305.409 237.762 1.00 51.39 76 ILE L CA 1
ATOM 16247 C C . ILE J 10 76 ? 240.559 306.460 236.799 1.00 51.39 76 ILE L C 1
ATOM 16248 O O . ILE J 10 76 ? 240.471 306.301 235.576 1.00 51.39 76 ILE L O 1
ATOM 16253 N N . LEU J 10 77 ? 241.157 307.527 237.325 1.00 50.96 77 LEU L N 1
ATOM 16254 C CA . LEU J 10 77 ? 241.720 308.569 236.476 1.00 50.96 77 LEU L CA 1
ATOM 16255 C C . LEU J 10 77 ? 243.042 308.131 235.864 1.00 50.96 77 LEU L C 1
ATOM 16256 O O . LEU J 10 77 ? 243.235 308.242 234.648 1.00 50.96 77 LEU L O 1
ATOM 16261 N N . TYR J 10 78 ? 243.964 307.636 236.698 1.00 50.20 78 TYR L N 1
ATOM 16262 C CA . TYR J 10 78 ? 245.282 307.225 236.221 1.00 50.20 78 TYR L CA 1
ATOM 16263 C C . TYR J 10 78 ? 245.206 305.999 235.326 1.00 50.20 78 TYR L C 1
ATOM 16264 O O . TYR J 10 78 ? 246.059 305.822 234.451 1.00 50.20 78 TYR L O 1
ATOM 16273 N N . GLY J 10 79 ? 244.208 305.142 235.534 1.00 49.17 79 GLY L N 1
ATOM 16274 C CA . GLY J 10 79 ? 243.970 304.066 234.591 1.00 49.17 79 GLY L CA 1
ATOM 16275 C C . GLY J 10 79 ? 243.500 304.582 233.247 1.00 49.17 79 GLY L C 1
ATOM 16276 O O . GLY J 10 79 ? 243.987 304.149 232.202 1.00 49.17 79 GLY L O 1
ATOM 16277 N N . SER J 10 80 ? 242.564 305.529 233.254 1.00 48.93 80 SER L N 1
ATOM 16278 C CA . SER J 10 80 ? 242.118 306.136 232.009 1.00 48.93 80 SER L CA 1
ATOM 16279 C C . SER J 10 80 ? 243.142 307.103 231.437 1.00 48.93 80 SER L C 1
ATOM 16280 O O . SER J 10 80 ? 243.121 307.364 230.233 1.00 48.93 80 SER L O 1
ATOM 16283 N N . LEU J 10 81 ? 244.043 307.633 232.268 1.00 46.71 81 LEU L N 1
ATOM 16284 C CA . LEU J 10 81 ? 245.165 308.395 231.734 1.00 46.71 81 LEU L CA 1
ATOM 16285 C C . LEU J 10 81 ? 246.127 307.496 230.973 1.00 46.71 81 LEU L C 1
ATOM 16286 O O . LEU J 10 81 ? 246.807 307.951 230.048 1.00 46.71 81 LEU L O 1
ATOM 16291 N N . SER J 10 82 ? 246.199 306.223 231.352 1.00 45.98 82 SER L N 1
ATOM 16292 C CA . SER J 10 82 ? 247.057 305.283 230.648 1.00 45.98 82 SER L CA 1
ATOM 16293 C C . SER J 10 82 ? 246.464 304.896 229.302 1.00 45.98 82 SER L C 1
ATOM 16294 O O . SER J 10 82 ? 247.198 304.688 228.331 1.00 45.98 82 SER L O 1
ATOM 16297 N N . ALA J 10 83 ? 245.137 304.791 229.229 1.00 45.65 83 ALA L N 1
ATOM 16298 C CA . ALA J 10 83 ? 244.492 304.286 228.024 1.00 45.65 83 ALA L CA 1
ATOM 16299 C C . ALA J 10 83 ? 244.484 305.314 226.907 1.00 45.65 83 ALA L C 1
ATOM 16300 O O . ALA J 10 83 ? 244.549 304.946 225.730 1.00 45.65 83 ALA L O 1
ATOM 16302 N N . VAL J 10 84 ? 244.387 306.602 227.246 1.00 46.15 84 VAL L N 1
ATOM 16303 C CA . VAL J 10 84 ? 244.575 307.637 226.243 1.00 46.15 84 VAL L CA 1
ATOM 16304 C C . VAL J 10 84 ? 246.047 307.714 225.858 1.00 46.15 84 VAL L C 1
ATOM 16305 O O . VAL J 10 84 ? 246.377 308.130 224.741 1.00 46.15 84 VAL L O 1
ATOM 16309 N N . GLY J 10 85 ? 246.940 307.261 226.743 1.00 44.20 85 GLY L N 1
ATOM 16310 C CA . GLY J 10 85 ? 248.333 307.092 226.375 1.00 44.20 85 GLY L CA 1
ATOM 16311 C C . GLY J 10 85 ? 248.551 306.056 225.292 1.00 44.20 85 GLY L C 1
ATOM 16312 O O . GLY J 10 85 ? 249.467 306.194 224.481 1.00 44.20 85 GLY L O 1
ATOM 16313 N N . LEU J 10 86 ? 247.718 305.013 225.250 1.00 42.87 86 LEU L N 1
ATOM 16314 C CA . LEU J 10 86 ? 247.810 304.075 224.137 1.00 42.87 86 LEU L CA 1
ATOM 16315 C C . LEU J 10 86 ? 247.280 304.669 222.846 1.00 42.87 86 LEU L C 1
ATOM 16316 O O . LEU J 10 86 ? 247.833 304.402 221.777 1.00 42.87 86 LEU L O 1
ATOM 16321 N N . VAL J 10 87 ? 246.211 305.461 222.921 1.00 44.02 87 VAL L N 1
ATOM 16322 C CA . VAL J 10 87 ? 245.607 305.983 221.701 1.00 44.02 87 VAL L CA 1
ATOM 16323 C C . VAL J 10 87 ? 246.515 307.023 221.059 1.00 44.02 87 VAL L C 1
ATOM 16324 O O . VAL J 10 87 ? 246.654 307.061 219.831 1.00 44.02 87 VAL L O 1
ATOM 16328 N N . VAL J 10 88 ? 247.202 307.832 221.868 1.00 43.07 88 VAL L N 1
ATOM 16329 C CA . VAL J 10 88 ? 248.165 308.770 221.305 1.00 43.07 88 VAL L CA 1
ATOM 16330 C C . VAL J 10 88 ? 249.422 308.067 220.803 1.00 43.07 88 VAL L C 1
ATOM 16331 O O . VAL J 10 88 ? 250.123 308.615 219.944 1.00 43.07 88 VAL L O 1
ATOM 16335 N N . ILE J 10 89 ? 249.719 306.863 221.295 1.00 42.33 89 ILE L N 1
ATOM 16336 C CA . ILE J 10 89 ? 250.768 306.057 220.681 1.00 42.33 89 ILE L CA 1
ATOM 16337 C C . ILE J 10 89 ? 250.276 305.485 219.362 1.00 42.33 89 ILE L C 1
ATOM 16338 O O . ILE J 10 89 ? 250.961 305.566 218.336 1.00 42.33 89 ILE L O 1
ATOM 16343 N N . LEU J 10 90 ? 249.061 304.941 219.355 1.00 43.25 90 LEU L N 1
ATOM 16344 C CA . LEU J 10 90 ? 248.523 304.298 218.165 1.00 43.25 90 LEU L CA 1
ATOM 16345 C C . LEU J 10 90 ? 248.111 305.289 217.082 1.00 43.25 90 LEU L C 1
ATOM 16346 O O . LEU J 10 90 ? 247.902 304.872 215.939 1.00 43.25 90 LEU L O 1
ATOM 16351 N N . THR J 10 91 ? 247.981 306.580 217.407 1.00 44.50 91 THR L N 1
ATOM 16352 C CA . THR J 10 91 ? 247.846 307.583 216.354 1.00 44.50 91 THR L CA 1
ATOM 16353 C C . THR J 10 91 ? 249.128 307.695 215.554 1.00 44.50 91 THR L C 1
ATOM 16354 O O . THR J 10 91 ? 249.092 307.935 214.342 1.00 44.50 91 THR L O 1
ATOM 16358 N N . ALA J 10 92 ? 250.272 307.560 216.227 1.00 44.22 92 ALA L N 1
ATOM 16359 C CA . ALA J 10 92 ? 251.548 307.599 215.528 1.00 44.22 92 ALA L CA 1
ATOM 16360 C C . ALA J 10 92 ? 251.709 306.384 214.632 1.00 44.22 92 ALA L C 1
ATOM 16361 O O . ALA J 10 92 ? 252.144 306.512 213.484 1.00 44.22 92 ALA L O 1
ATOM 16363 N N . CYS J 10 93 ? 251.325 305.206 215.133 1.00 43.68 93 CYS L N 1
ATOM 16364 C CA . CYS J 10 93 ? 251.388 303.979 214.347 1.00 43.68 93 CYS L CA 1
ATOM 16365 C C . CYS J 10 93 ? 250.482 304.036 213.125 1.00 43.68 93 CYS L C 1
ATOM 16366 O O . CYS J 10 93 ? 250.859 303.546 212.058 1.00 43.68 93 CYS L O 1
ATOM 16369 N N . LEU J 10 94 ? 249.304 304.643 213.247 1.00 44.59 94 LEU L N 1
ATOM 16370 C CA . LEU J 10 94 ? 248.461 304.828 212.075 1.00 44.59 94 LEU L CA 1
ATOM 16371 C C . LEU J 10 94 ? 248.987 305.936 211.179 1.00 44.59 94 LEU L C 1
ATOM 16372 O O . LEU J 10 94 ? 248.698 305.946 209.979 1.00 44.59 94 LEU L O 1
ATOM 16377 N N . ALA J 10 95 ? 249.748 306.876 211.737 1.00 44.29 95 ALA L N 1
ATOM 16378 C CA . ALA J 10 95 ? 250.403 307.876 210.906 1.00 44.29 95 ALA L CA 1
ATOM 16379 C C . ALA J 10 95 ? 251.615 307.282 210.207 1.00 44.29 95 ALA L C 1
ATOM 16380 O O . ALA J 10 95 ? 251.854 307.546 209.024 1.00 44.29 95 ALA L O 1
ATOM 16382 N N . LEU J 10 96 ? 252.389 306.466 210.929 1.00 44.37 96 LEU L N 1
ATOM 16383 C CA . LEU J 10 96 ? 253.588 305.865 210.357 1.00 44.37 96 LEU L CA 1
ATOM 16384 C C . LEU J 10 96 ? 253.253 304.789 209.333 1.00 44.37 96 LEU L C 1
ATOM 16385 O O . LEU J 10 96 ? 253.979 304.637 208.345 1.00 44.37 96 LEU L O 1
ATOM 16390 N N . TYR J 10 97 ? 252.180 304.024 209.556 1.00 43.77 97 TYR L N 1
ATOM 16391 C CA . TYR J 10 97 ? 251.733 303.068 208.548 1.00 43.77 97 TYR L CA 1
ATOM 16392 C C . TYR J 10 97 ? 251.234 303.780 207.299 1.00 43.77 97 TYR L C 1
ATOM 16393 O O . TYR J 10 97 ? 251.391 303.266 206.188 1.00 43.77 97 TYR L O 1
ATOM 16402 N N . GLY J 10 98 ? 250.643 304.963 207.456 1.00 45.85 98 GLY L N 1
ATOM 16403 C CA . GLY J 10 98 ? 250.242 305.733 206.297 1.00 45.85 98 GLY L CA 1
ATOM 16404 C C . GLY J 10 98 ? 251.391 306.454 205.637 1.00 45.85 98 GLY L C 1
ATOM 16405 O O . GLY J 10 98 ? 251.354 306.698 204.428 1.00 45.85 98 GLY L O 1
ATOM 16406 N N . LYS J 10 99 ? 252.414 306.821 206.412 1.00 46.23 99 LYS L N 1
ATOM 16407 C CA . LYS J 10 99 ? 253.602 307.428 205.827 1.00 46.23 99 LYS L CA 1
ATOM 16408 C C . LYS J 10 99 ? 254.401 306.418 205.021 1.00 46.23 99 LYS L C 1
ATOM 16409 O O . LYS J 10 99 ? 255.041 306.781 204.029 1.00 46.23 99 LYS L O 1
ATOM 16415 N N . ALA J 10 100 ? 254.366 305.150 205.426 1.00 46.83 100 ALA L N 1
ATOM 16416 C CA . ALA J 10 100 ? 255.184 304.126 204.790 1.00 46.83 100 ALA L CA 1
ATOM 16417 C C . ALA J 10 100 ? 254.447 303.452 203.640 1.00 46.83 100 ALA L C 1
ATOM 16418 O O . ALA J 10 100 ? 254.913 303.468 202.497 1.00 46.83 100 ALA L O 1
ATOM 16420 N N . ASN J 10 101 ? 253.289 302.858 203.924 1.00 46.62 101 ASN L N 1
ATOM 16421 C CA . ASN J 10 101 ? 252.609 302.035 202.935 1.00 46.62 101 ASN L CA 1
ATOM 16422 C C . ASN J 10 101 ? 251.936 302.855 201.845 1.00 46.62 101 ASN L C 1
ATOM 16423 O O . ASN J 10 101 ? 251.730 302.343 200.741 1.00 46.62 101 ASN L O 1
ATOM 16428 N N . PHE J 10 102 ? 251.595 304.110 202.120 1.00 51.17 102 PHE L N 1
ATOM 16429 C CA . PHE J 10 102 ? 251.065 305.026 201.114 1.00 51.17 102 PHE L CA 1
ATOM 16430 C C . PHE J 10 102 ? 252.119 306.104 200.906 1.00 51.17 102 PHE L C 1
ATOM 16431 O O . PHE J 10 102 ? 252.055 307.183 201.499 1.00 51.17 102 PHE L O 1
ATOM 16439 N N . SER J 10 103 ? 253.094 305.808 200.055 1.00 57.07 103 SER L N 1
ATOM 16440 C CA . SER J 10 103 ? 254.139 306.757 199.692 1.00 57.07 103 SER L CA 1
ATOM 16441 C C . SER J 10 103 ? 253.792 307.291 198.312 1.00 57.07 103 SER L C 1
ATOM 16442 O O . SER J 10 103 ? 253.743 306.533 197.338 1.00 57.07 103 SER L O 1
ATOM 16445 N N . GLY J 10 104 ? 253.535 308.591 198.232 1.00 62.02 104 GLY L N 1
ATOM 16446 C CA . GLY J 10 104 ? 252.942 309.146 197.038 1.00 62.02 104 GLY L CA 1
ATOM 16447 C C . GLY J 10 104 ? 251.488 308.791 196.848 1.00 62.02 104 GLY L C 1
ATOM 16448 O O . GLY J 10 104 ? 250.962 309.001 195.748 1.00 62.02 104 GLY L O 1
ATOM 16449 N N . SER J 10 105 ? 250.827 308.295 197.901 1.00 65.42 105 SER L N 1
ATOM 16450 C CA . SER J 10 105 ? 249.481 307.718 197.870 1.00 65.42 105 SER L CA 1
ATOM 16451 C C . SER J 10 105 ? 249.387 306.636 196.795 1.00 65.42 105 SER L C 1
ATOM 16452 O O . SER J 10 105 ? 248.727 306.792 195.772 1.00 65.42 105 SER L O 1
ATOM 16455 N N . SER J 10 106 ? 250.128 305.554 197.044 1.00 66.94 106 SER L N 1
ATOM 16456 C CA . SER J 10 106 ? 250.309 304.484 196.071 1.00 66.94 106 SER L CA 1
ATOM 16457 C C . SER J 10 106 ? 249.002 303.770 195.749 1.00 66.94 106 SER L C 1
ATOM 16458 O O . SER J 10 106 ? 248.475 303.008 196.568 1.00 66.94 106 SER L O 1
ATOM 16461 N N . LYS J 10 107 ? 248.485 304.027 194.547 1.00 69.54 107 LYS L N 1
ATOM 16462 C CA . LYS J 10 107 ? 247.249 303.436 194.062 1.00 69.54 107 LYS L CA 1
ATOM 16463 C C . LYS J 10 107 ? 247.419 301.933 193.854 1.00 69.54 107 LYS L C 1
ATOM 16464 O O . LYS J 10 107 ? 248.529 301.417 193.686 1.00 69.54 107 LYS L O 1
ATOM 16470 N N . SER J 10 108 ? 246.294 301.231 193.843 1.00 71.08 108 SER L N 1
ATOM 16471 C CA . SER J 10 108 ? 246.295 299.802 193.568 1.00 71.08 108 SER L CA 1
ATOM 16472 C C . SER J 10 108 ? 244.991 299.452 192.860 1.00 71.08 108 SER L C 1
ATOM 16473 O O . SER J 10 108 ? 244.301 300.330 192.331 1.00 71.08 108 SER L O 1
ATOM 16476 N N . LYS J 10 109 ? 244.659 298.161 192.842 1.00 71.56 109 LYS L N 1
ATOM 16477 C CA . LYS J 10 109 ? 243.580 297.667 191.996 1.00 71.56 109 LYS L CA 1
ATOM 16478 C C . LYS J 10 109 ? 242.195 297.883 192.594 1.00 71.56 109 LYS L C 1
ATOM 16479 O O . LYS J 10 109 ? 241.201 297.723 191.878 1.00 71.56 109 LYS L O 1
ATOM 16485 N N . ASP J 10 110 ? 242.095 298.240 193.871 1.00 70.65 110 ASP L N 1
ATOM 16486 C CA . ASP J 10 110 ? 240.802 298.328 194.543 1.00 70.65 110 ASP L CA 1
ATOM 16487 C C . ASP J 10 110 ? 240.359 299.751 194.844 1.00 70.65 110 ASP L C 1
ATOM 16488 O O . ASP J 10 110 ? 239.165 300.045 194.724 1.00 70.65 110 ASP L O 1
ATOM 16493 N N . ALA J 10 111 ? 241.296 300.623 195.239 1.00 66.31 111 ALA L N 1
ATOM 16494 C CA . ALA J 10 111 ? 241.064 302.040 195.563 1.00 66.31 111 ALA L CA 1
ATOM 16495 C C . ALA J 10 111 ? 240.036 302.213 196.687 1.00 66.31 111 ALA L C 1
ATOM 16496 O O . ALA J 10 111 ? 238.973 302.811 196.514 1.00 66.31 111 ALA L O 1
ATOM 16498 N N . THR J 10 112 ? 240.384 301.675 197.851 1.00 61.50 112 THR L N 1
ATOM 16499 C CA . THR J 10 112 ? 239.649 301.841 199.094 1.00 61.50 112 THR L CA 1
ATOM 16500 C C . THR J 10 112 ? 240.518 302.726 199.994 1.00 61.50 112 THR L C 1
ATOM 16501 O O . THR J 10 112 ? 241.540 303.255 199.553 1.00 61.50 112 THR L O 1
ATOM 16505 N N . LEU J 10 113 ? 240.107 302.919 201.249 1.00 53.80 113 LEU L N 1
ATOM 16506 C CA . LEU J 10 113 ? 240.982 303.576 202.214 1.00 53.80 113 LEU L CA 1
ATOM 16507 C C . LEU J 10 113 ? 242.191 302.710 202.539 1.00 53.80 113 LEU L C 1
ATOM 16508 O O . LEU J 10 113 ? 243.281 303.228 202.801 1.00 53.80 113 LEU L O 1
ATOM 16513 N N . TRP J 10 114 ? 242.022 301.395 202.508 1.00 50.15 114 TRP L N 1
ATOM 16514 C CA . TRP J 10 114 ? 243.094 300.493 202.887 1.00 50.15 114 TRP L CA 1
ATOM 16515 C C . TRP J 10 114 ? 244.039 300.182 201.740 1.00 50.15 114 TRP L C 1
ATOM 16516 O O . TRP J 10 114 ? 245.187 299.805 201.990 1.00 50.15 114 TRP L O 1
ATOM 16527 N N . GLU J 10 115 ? 243.594 300.341 200.496 1.00 58.65 115 GLU L N 1
ATOM 16528 C CA . GLU J 10 115 ? 244.388 299.917 199.350 1.00 58.65 115 GLU L CA 1
ATOM 16529 C C . GLU J 10 115 ? 245.260 301.053 198.827 1.00 58.65 115 GLU L C 1
ATOM 16530 O O . GLU J 10 115 ? 246.489 300.948 198.819 1.00 58.65 115 GLU L O 1
ATOM 16536 N N . SER J 10 116 ? 244.638 302.134 198.378 1.00 59.49 116 SER L N 1
ATOM 16537 C CA . SER J 10 116 ? 245.318 303.402 198.177 1.00 59.49 116 SER L CA 1
ATOM 16538 C C . SER J 10 116 ? 245.068 304.268 199.400 1.00 59.49 116 SER L C 1
ATOM 16539 O O . SER J 10 116 ? 244.210 303.964 200.224 1.00 59.49 116 SER L O 1
ATOM 16542 N N . GLY J 10 117 ? 245.852 305.331 199.544 1.00 57.06 117 GLY L N 1
ATOM 16543 C CA . GLY J 10 117 ? 245.669 306.153 200.722 1.00 57.06 117 GLY L CA 1
ATOM 16544 C C . GLY J 10 117 ? 244.389 306.960 200.685 1.00 57.06 117 GLY L C 1
ATOM 16545 O O . GLY J 10 117 ? 243.438 306.648 201.405 1.00 57.06 117 GLY L O 1
ATOM 16546 N N . GLU J 10 118 ? 244.376 308.027 199.885 1.00 60.94 118 GLU L N 1
ATOM 16547 C CA . GLU J 10 118 ? 243.204 308.743 199.374 1.00 60.94 118 GLU L CA 1
ATOM 16548 C C . GLU J 10 118 ? 242.315 309.428 200.412 1.00 60.94 118 GLU L C 1
ATOM 16549 O O . GLU J 10 118 ? 241.491 310.271 200.046 1.00 60.94 118 GLU L O 1
ATOM 16555 N N . GLY J 10 119 ? 242.454 309.091 201.691 1.00 53.48 119 GLY L N 1
ATOM 16556 C CA . GLY J 10 119 ? 241.736 309.769 202.746 1.00 53.48 119 GLY L CA 1
ATOM 16557 C C . GLY J 10 119 ? 242.446 309.691 204.076 1.00 53.48 119 GLY L C 1
ATOM 16558 O O . GLY J 10 119 ? 241.853 310.023 205.105 1.00 53.48 119 GLY L O 1
ATOM 16559 N N . TRP J 10 120 ? 243.709 309.251 204.066 1.00 49.91 120 TRP L N 1
ATOM 16560 C CA . TRP J 10 120 ? 244.285 308.611 205.248 1.00 49.91 120 TRP L CA 1
ATOM 16561 C C . TRP J 10 120 ? 244.550 309.588 206.386 1.00 49.91 120 TRP L C 1
ATOM 16562 O O . TRP J 10 120 ? 244.511 309.188 207.555 1.00 49.91 120 TRP L O 1
ATOM 16573 N N . SER J 10 121 ? 244.797 310.863 206.081 1.00 50.49 121 SER L N 1
ATOM 16574 C CA . SER J 10 121 ? 245.059 311.834 207.139 1.00 50.49 121 SER L CA 1
ATOM 16575 C C . SER J 10 121 ? 243.821 312.101 207.984 1.00 50.49 121 SER L C 1
ATOM 16576 O O . SER J 10 121 ? 243.939 312.507 209.145 1.00 50.49 121 SER L O 1
ATOM 16579 N N . ASP J 10 122 ? 242.634 311.861 207.427 1.00 52.10 122 ASP L N 1
ATOM 16580 C CA . ASP J 10 122 ? 241.401 312.016 208.182 1.00 52.10 122 ASP L CA 1
ATOM 16581 C C . ASP J 10 122 ? 241.120 310.809 209.062 1.00 52.10 122 ASP L C 1
ATOM 16582 O O . ASP J 10 122 ? 240.503 310.957 210.123 1.00 52.10 122 ASP L O 1
ATOM 16587 N N . PHE J 10 123 ? 241.553 309.619 208.631 1.00 50.04 123 PHE L N 1
ATOM 16588 C CA . PHE J 10 123 ? 241.314 308.398 209.396 1.00 50.04 123 PHE L CA 1
ATOM 16589 C C . PHE J 10 123 ? 242.059 308.422 210.725 1.00 50.04 123 PHE L C 1
ATOM 16590 O O . PHE J 10 123 ? 241.525 307.987 211.752 1.00 50.04 123 PHE L O 1
ATOM 16598 N N . VAL J 10 124 ? 243.295 308.920 210.720 1.00 49.69 124 VAL L N 1
ATOM 16599 C CA . VAL J 10 124 ? 244.107 308.950 211.932 1.00 49.69 124 VAL L CA 1
ATOM 16600 C C . VAL J 10 124 ? 243.553 309.965 212.921 1.00 49.69 124 VAL L C 1
ATOM 16601 O O . VAL J 10 124 ? 243.520 309.720 214.133 1.00 49.69 124 VAL L O 1
ATOM 16605 N N . SER J 10 125 ? 243.088 311.110 212.418 1.00 52.44 125 SER L N 1
ATOM 16606 C CA . SER J 10 125 ? 242.431 312.088 213.277 1.00 52.44 125 SER L CA 1
ATOM 16607 C C . SER J 10 125 ? 241.088 311.579 213.772 1.00 52.44 125 SER L C 1
ATOM 16608 O O . SER J 10 125 ? 240.689 311.892 214.898 1.00 52.44 125 SER L O 1
ATOM 16611 N N . GLY J 10 126 ? 240.382 310.804 212.945 1.00 50.83 126 GLY L N 1
ATOM 16612 C CA . GLY J 10 126 ? 239.150 310.182 213.397 1.00 50.83 126 GLY L CA 1
ATOM 16613 C C . GLY J 10 126 ? 239.384 309.162 214.493 1.00 50.83 126 GLY L C 1
ATOM 16614 O O . GLY J 10 126 ? 238.620 309.090 215.459 1.00 50.83 126 GLY L O 1
ATOM 16615 N N . TRP J 10 127 ? 240.449 308.364 214.362 1.00 47.69 127 TRP L N 1
ATOM 16616 C CA . TRP J 10 127 ? 240.850 307.472 215.444 1.00 47.69 127 TRP L CA 1
ATOM 16617 C C . TRP J 10 127 ? 241.314 308.262 216.664 1.00 47.69 127 TRP L C 1
ATOM 16618 O O . TRP J 10 127 ? 241.132 307.813 217.801 1.00 47.69 127 TRP L O 1
ATOM 16629 N N . LEU J 10 128 ? 241.889 309.447 216.448 1.00 50.58 128 LEU L N 1
ATOM 16630 C CA . LEU J 10 128 ? 242.350 310.277 217.556 1.00 50.58 128 LEU L CA 1
ATOM 16631 C C . LEU J 10 128 ? 241.183 310.866 218.335 1.00 50.58 128 LEU L C 1
ATOM 16632 O O . LEU J 10 128 ? 241.218 310.920 219.569 1.00 50.58 128 LEU L O 1
ATOM 16637 N N . ILE J 10 129 ? 240.148 311.324 217.631 1.00 51.31 129 ILE L N 1
ATOM 16638 C CA . ILE J 10 129 ? 239.029 311.984 218.293 1.00 51.31 129 ILE L CA 1
ATOM 16639 C C . ILE J 10 129 ? 238.171 310.963 219.026 1.00 51.31 129 ILE L C 1
ATOM 16640 O O . ILE J 10 129 ? 237.853 311.131 220.209 1.00 51.31 129 ILE L O 1
ATOM 16645 N N . GLY J 10 130 ? 237.803 309.878 218.342 1.00 50.91 130 GLY L N 1
ATOM 16646 C CA . GLY J 10 130 ? 236.984 308.859 218.972 1.00 50.91 130 GLY L CA 1
ATOM 16647 C C . GLY J 10 130 ? 237.729 308.033 219.999 1.00 50.91 130 GLY L C 1
ATOM 16648 O O . GLY J 10 130 ? 237.124 307.527 220.949 1.00 50.91 130 GLY L O 1
ATOM 16649 N N . GLY J 10 131 ? 239.041 307.878 219.825 1.00 50.88 131 GLY L N 1
ATOM 16650 C CA . GLY J 10 131 ? 239.822 307.145 220.804 1.00 50.88 131 GLY L CA 1
ATOM 16651 C C . GLY J 10 131 ? 239.980 307.906 222.103 1.00 50.88 131 GLY L C 1
ATOM 16652 O O . GLY J 10 131 ? 239.766 307.355 223.184 1.00 50.88 131 GLY L O 1
ATOM 16653 N N . ALA J 10 132 ? 240.344 309.184 222.017 1.00 51.14 132 ALA L N 1
ATOM 16654 C CA . ALA J 10 132 ? 240.425 310.006 223.214 1.00 51.14 132 ALA L CA 1
ATOM 16655 C C . ALA J 10 132 ? 239.051 310.333 223.776 1.00 51.14 132 ALA L C 1
ATOM 16656 O O . ALA J 10 132 ? 238.943 310.667 224.960 1.00 51.14 132 ALA L O 1
ATOM 16658 N N . GLY J 10 133 ? 238.005 310.243 222.953 1.00 50.90 133 GLY L N 1
ATOM 16659 C CA . GLY J 10 133 ? 236.660 310.453 223.458 1.00 50.90 133 GLY L CA 1
ATOM 16660 C C . GLY J 10 133 ? 236.201 309.329 224.367 1.00 50.90 133 GLY L C 1
ATOM 16661 O O . GLY J 10 133 ? 235.889 309.554 225.538 1.00 50.90 133 GLY L O 1
ATOM 16662 N N . SER J 10 134 ? 236.184 308.099 223.846 1.00 49.89 134 SER L N 1
ATOM 16663 C CA . SER J 10 134 ? 235.652 306.961 224.587 1.00 49.89 134 SER L CA 1
ATOM 16664 C C . SER J 10 134 ? 236.509 306.562 225.773 1.00 49.89 134 SER L C 1
ATOM 16665 O O . SER J 10 134 ? 235.998 305.915 226.692 1.00 49.89 134 SER L O 1
ATOM 16668 N N . VAL J 10 135 ? 237.795 306.901 225.765 1.00 49.93 135 VAL L N 1
ATOM 16669 C CA . VAL J 10 135 ? 238.587 306.772 226.979 1.00 49.93 135 VAL L CA 1
ATOM 16670 C C . VAL J 10 135 ? 238.065 307.729 228.040 1.00 49.93 135 VAL L C 1
ATOM 16671 O O . VAL J 10 135 ? 237.846 307.344 229.194 1.00 49.93 135 VAL L O 1
ATOM 16675 N N . GLY J 10 136 ? 237.804 308.976 227.652 1.00 52.14 136 GLY L N 1
ATOM 16676 C CA . GLY J 10 136 ? 237.217 309.922 228.581 1.00 52.14 136 GLY L CA 1
ATOM 16677 C C . GLY J 10 136 ? 235.741 309.688 228.819 1.00 52.14 136 GLY L C 1
ATOM 16678 O O . GLY J 10 136 ? 235.234 309.995 229.901 1.00 52.14 136 GLY L O 1
ATOM 16679 N N . PHE J 10 137 ? 235.031 309.162 227.816 1.00 51.88 137 PHE L N 1
ATOM 16680 C CA . PHE J 10 137 ? 233.615 308.846 227.985 1.00 51.88 137 PHE L CA 1
ATOM 16681 C C . PHE J 10 137 ? 233.418 307.725 228.993 1.00 51.88 137 PHE L C 1
ATOM 16682 O O . PHE J 10 137 ? 232.502 307.780 229.818 1.00 51.88 137 PHE L O 1
ATOM 16690 N N . ALA J 10 138 ? 234.281 306.712 228.962 1.00 52.75 138 ALA L N 1
ATOM 16691 C CA . ALA J 10 138 ? 234.211 305.647 229.951 1.00 52.75 138 ALA L CA 1
ATOM 16692 C C . ALA J 10 138 ? 234.808 306.047 231.288 1.00 52.75 138 ALA L C 1
ATOM 16693 O O . ALA J 10 138 ? 234.614 305.332 232.271 1.00 52.75 138 ALA L O 1
ATOM 16695 N N . TYR J 10 139 ? 235.542 307.156 231.346 1.00 54.12 139 TYR L N 1
ATOM 16696 C CA . TYR J 10 139 ? 235.938 307.692 232.640 1.00 54.12 139 TYR L CA 1
ATOM 16697 C C . TYR J 10 139 ? 234.735 308.264 233.377 1.00 54.12 139 TYR L C 1
ATOM 16698 O O . TYR J 10 139 ? 234.686 308.227 234.612 1.00 54.12 139 TYR L O 1
ATOM 16707 N N . LEU J 10 140 ? 233.745 308.768 232.637 1.00 55.21 140 LEU L N 1
ATOM 16708 C CA . LEU J 10 140 ? 232.540 309.293 233.265 1.00 55.21 140 LEU L CA 1
ATOM 16709 C C . LEU J 10 140 ? 231.696 308.178 233.865 1.00 55.21 140 LEU L C 1
ATOM 16710 O O . LEU J 10 140 ? 231.203 308.307 234.989 1.00 55.21 140 LEU L O 1
ATOM 16715 N N . LEU J 10 141 ? 231.524 307.076 233.140 1.00 53.35 141 LEU L N 1
ATOM 16716 C CA . LEU J 10 141 ? 230.665 305.997 233.610 1.00 53.35 141 LEU L CA 1
ATOM 16717 C C . LEU J 10 141 ? 231.290 305.155 234.712 1.00 53.35 141 LEU L C 1
ATOM 16718 O O . LEU J 10 141 ? 230.586 304.334 235.307 1.00 53.35 141 LEU L O 1
ATOM 16723 N N . LEU J 10 142 ? 232.578 305.325 235.003 1.00 53.67 142 LEU L N 1
ATOM 16724 C CA . LEU J 10 142 ? 233.232 304.540 236.042 1.00 53.67 142 LEU L CA 1
ATOM 16725 C C . LEU J 10 142 ? 233.424 305.324 237.333 1.00 53.67 142 LEU L C 1
ATOM 16726 O O . LEU J 10 142 ? 233.047 304.846 238.406 1.00 53.67 142 LEU L O 1
ATOM 16731 N N . GLN J 10 143 ? 234.005 306.522 237.254 1.00 55.72 143 GLN L N 1
ATOM 16732 C CA . GLN J 10 143 ? 234.197 307.335 238.450 1.00 55.72 143 GLN L CA 1
ATOM 16733 C C . GLN J 10 143 ? 232.881 307.935 238.925 1.00 55.72 143 GLN L C 1
ATOM 16734 O O . GLN J 10 143 ? 232.648 308.061 240.132 1.00 55.72 143 GLN L O 1
ATOM 16740 N N . TYR J 10 144 ? 232.012 308.293 237.992 1.00 57.22 144 TYR L N 1
ATOM 16741 C CA . TYR J 10 144 ? 230.683 308.826 238.251 1.00 57.22 144 TYR L CA 1
ATOM 16742 C C . TYR J 10 144 ? 229.666 307.845 237.674 1.00 57.22 144 TYR L C 1
ATOM 16743 O O . TYR J 10 144 ? 230.021 306.735 237.266 1.00 57.22 144 TYR L O 1
ATOM 16752 N N . ILE J 10 145 ? 228.399 308.262 237.661 1.00 56.64 145 ILE L N 1
ATOM 16753 C CA . ILE J 10 145 ? 227.300 307.595 236.947 1.00 56.64 145 ILE L CA 1
ATOM 16754 C C . ILE J 10 145 ? 227.072 306.136 237.352 1.00 56.64 145 ILE L C 1
ATOM 16755 O O . ILE J 10 145 ? 227.533 305.689 238.402 1.00 56.64 145 ILE L O 1
ATOM 16760 N N . LEU K 11 2 ? 276.529 319.307 244.957 1.00 56.08 2 LEU M N 1
ATOM 16761 C CA . LEU K 11 2 ? 276.780 320.394 244.018 1.00 56.08 2 LEU M CA 1
ATOM 16762 C C . LEU K 11 2 ? 275.842 321.563 244.254 1.00 56.08 2 LEU M C 1
ATOM 16763 O O . LEU K 11 2 ? 275.118 321.605 245.247 1.00 56.08 2 LEU M O 1
ATOM 16768 N N . ALA K 11 3 ? 275.873 322.516 243.329 1.00 59.41 3 ALA M N 1
ATOM 16769 C CA . ALA K 11 3 ? 274.902 323.594 243.273 1.00 59.41 3 ALA M CA 1
ATOM 16770 C C . ALA K 11 3 ? 273.906 323.314 242.158 1.00 59.41 3 ALA M C 1
ATOM 16771 O O . ALA K 11 3 ? 274.212 322.606 241.195 1.00 59.41 3 ALA M O 1
ATOM 16773 N N . ASP K 11 4 ? 272.704 323.872 242.298 1.00 61.16 4 ASP M N 1
ATOM 16774 C CA . ASP K 11 4 ? 271.655 323.617 241.319 1.00 61.16 4 ASP M CA 1
ATOM 16775 C C . ASP K 11 4 ? 271.914 324.325 239.998 1.00 61.16 4 ASP M C 1
ATOM 16776 O O . ASP K 11 4 ? 271.452 323.849 238.957 1.00 61.16 4 ASP M O 1
ATOM 16781 N N . GLY K 11 5 ? 272.641 325.443 240.013 1.00 59.11 5 GLY M N 1
ATOM 16782 C CA . GLY K 11 5 ? 272.937 326.140 238.776 1.00 59.11 5 GLY M CA 1
ATOM 16783 C C . GLY K 11 5 ? 274.016 325.494 237.941 1.00 59.11 5 GLY M C 1
ATOM 16784 O O . GLY K 11 5 ? 274.095 325.759 236.738 1.00 59.11 5 GLY M O 1
ATOM 16785 N N . GLN K 11 6 ? 274.850 324.650 238.552 1.00 56.04 6 GLN M N 1
ATOM 16786 C CA . GLN K 11 6 ? 275.892 323.958 237.807 1.00 56.04 6 GLN M CA 1
ATOM 16787 C C . GLN K 11 6 ? 275.336 322.833 236.948 1.00 56.04 6 GLN M C 1
ATOM 16788 O O . GLN K 11 6 ? 275.979 322.443 235.969 1.00 56.04 6 GLN M O 1
ATOM 16794 N N . ILE K 11 7 ? 274.161 322.307 237.290 1.00 53.63 7 ILE M N 1
ATOM 16795 C CA . ILE K 11 7 ? 273.571 321.224 236.512 1.00 53.63 7 ILE M CA 1
ATOM 16796 C C . ILE K 11 7 ? 273.008 321.753 235.203 1.00 53.63 7 ILE M C 1
ATOM 16797 O O . ILE K 11 7 ? 273.161 321.125 234.151 1.00 53.63 7 ILE M O 1
ATOM 16802 N N . PHE K 11 8 ? 272.351 322.912 235.241 1.00 53.51 8 PHE M N 1
ATOM 16803 C CA . PHE K 11 8 ? 271.830 323.511 234.019 1.00 53.51 8 PHE M CA 1
ATOM 16804 C C . PHE K 11 8 ? 272.930 324.134 233.176 1.00 53.51 8 PHE M C 1
ATOM 16805 O O . PHE K 11 8 ? 272.723 324.365 231.981 1.00 53.51 8 PHE M O 1
ATOM 16813 N N . THR K 11 9 ? 274.089 324.418 233.772 1.00 52.79 9 THR M N 1
ATOM 16814 C CA . THR K 11 9 ? 275.236 324.849 232.983 1.00 52.79 9 THR M CA 1
ATOM 16815 C C . THR K 11 9 ? 275.831 323.681 232.213 1.00 52.79 9 THR M C 1
ATOM 16816 O O . THR K 11 9 ? 276.184 323.820 231.036 1.00 52.79 9 THR M O 1
ATOM 16820 N N . ALA K 11 10 ? 275.941 322.518 232.862 1.00 52.44 10 ALA M N 1
ATOM 16821 C CA . ALA K 11 10 ? 276.445 321.323 232.196 1.00 52.44 10 ALA M CA 1
ATOM 16822 C C . ALA K 11 10 ? 275.508 320.854 231.098 1.00 52.44 10 ALA M C 1
ATOM 16823 O O . ALA K 11 10 ? 275.968 320.361 230.064 1.00 52.44 10 ALA M O 1
ATOM 16825 N N . LEU K 11 11 ? 274.198 321.005 231.297 1.00 51.73 11 LEU M N 1
ATOM 16826 C CA . LEU K 11 11 ? 273.254 320.693 230.232 1.00 51.73 11 LEU M CA 1
ATOM 16827 C C . LEU K 11 11 ? 273.328 321.714 229.107 1.00 51.73 11 LEU M C 1
ATOM 16828 O O . LEU K 11 11 ? 273.001 321.392 227.962 1.00 51.73 11 LEU M O 1
ATOM 16833 N N . ALA K 11 12 ? 273.759 322.939 229.410 1.00 51.92 12 ALA M N 1
ATOM 16834 C CA . ALA K 11 12 ? 273.876 323.958 228.374 1.00 51.92 12 ALA M CA 1
ATOM 16835 C C . ALA K 11 12 ? 275.113 323.738 227.518 1.00 51.92 12 ALA M C 1
ATOM 16836 O O . ALA K 11 12 ? 275.060 323.891 226.292 1.00 51.92 12 ALA M O 1
ATOM 16838 N N . VAL K 11 13 ? 276.235 323.372 228.142 1.00 51.80 13 VAL M N 1
ATOM 16839 C CA . VAL K 11 13 ? 277.462 323.149 227.384 1.00 51.80 13 VAL M CA 1
ATOM 16840 C C . VAL K 11 13 ? 277.423 321.810 226.664 1.00 51.80 13 VAL M C 1
ATOM 16841 O O . VAL K 11 13 ? 278.262 321.546 225.797 1.00 51.80 13 VAL M O 1
ATOM 16845 N N . ALA K 11 14 ? 276.471 320.940 227.011 1.00 51.20 14 ALA M N 1
ATOM 16846 C CA . ALA K 11 14 ? 276.314 319.678 226.301 1.00 51.20 14 ALA M CA 1
ATOM 16847 C C . ALA K 11 14 ? 275.583 319.844 224.980 1.00 51.20 14 ALA M C 1
ATOM 16848 O O . ALA K 11 14 ? 275.567 318.910 224.175 1.00 51.20 14 ALA M O 1
ATOM 16850 N N . LEU K 11 15 ? 274.961 320.999 224.744 1.00 50.87 15 LEU M N 1
ATOM 16851 C CA . LEU K 11 15 ? 274.380 321.260 223.436 1.00 50.87 15 LEU M CA 1
ATOM 16852 C C . LEU K 11 15 ? 275.442 321.463 222.372 1.00 50.87 15 LEU M C 1
ATOM 16853 O O . LEU K 11 15 ? 275.163 321.234 221.191 1.00 50.87 15 LEU M O 1
ATOM 16858 N N . VAL K 11 16 ? 276.643 321.880 222.759 1.00 49.78 16 VAL M N 1
ATOM 16859 C CA . VAL K 11 16 ? 277.729 322.116 221.812 1.00 49.78 16 VAL M CA 1
ATOM 16860 C C . VAL K 11 16 ? 278.205 320.800 221.188 1.00 49.78 16 VAL M C 1
ATOM 16861 O O . VAL K 11 16 ? 278.352 320.772 219.960 1.00 49.78 16 VAL M O 1
ATOM 16865 N N . PRO K 11 17 ? 278.421 319.681 221.912 1.00 49.68 17 PRO M N 1
ATOM 16866 C CA . PRO K 11 17 ? 278.623 318.416 221.187 1.00 49.68 17 PRO M CA 1
ATOM 16867 C C . PRO K 11 17 ? 277.382 317.910 220.481 1.00 49.68 17 PRO M C 1
ATOM 16868 O O . PRO K 11 17 ? 277.521 317.179 219.496 1.00 49.68 17 PRO M O 1
ATOM 16872 N N . GLY K 11 18 ? 276.185 318.274 220.945 1.00 49.80 18 GLY M N 1
ATOM 16873 C CA . GLY K 11 18 ? 274.972 317.741 220.350 1.00 49.80 18 GLY M CA 1
ATOM 16874 C C . GLY K 11 18 ? 274.724 318.252 218.944 1.00 49.80 18 GLY M C 1
ATOM 16875 O O . GLY K 11 18 ? 274.289 317.498 218.070 1.00 49.80 18 GLY M O 1
ATOM 16876 N N . ILE K 11 19 ? 274.997 319.535 218.704 1.00 51.24 19 ILE M N 1
ATOM 16877 C CA . ILE K 11 19 ? 274.892 320.048 217.344 1.00 51.24 19 ILE M CA 1
ATOM 16878 C C . ILE K 11 19 ? 276.044 319.530 216.497 1.00 51.24 19 ILE M C 1
ATOM 16879 O O . ILE K 11 19 ? 275.871 319.239 215.307 1.00 51.24 19 ILE M O 1
ATOM 16884 N N . LEU K 11 20 ? 277.224 319.362 217.096 1.00 49.41 20 LEU M N 1
ATOM 16885 C CA . LEU K 11 20 ? 278.387 318.920 216.338 1.00 49.41 20 LEU M CA 1
ATOM 16886 C C . LEU K 11 20 ? 278.309 317.437 215.996 1.00 49.41 20 LEU M C 1
ATOM 16887 O O . LEU K 11 20 ? 278.771 317.023 214.928 1.00 49.41 20 LEU M O 1
ATOM 16892 N N . ALA K 11 21 ? 277.731 316.623 216.887 1.00 49.73 21 ALA M N 1
ATOM 16893 C CA . ALA K 11 21 ? 277.482 315.226 216.550 1.00 49.73 21 ALA M CA 1
ATOM 16894 C C . ALA K 11 21 ? 276.409 315.102 215.486 1.00 49.73 21 ALA M C 1
ATOM 16895 O O . ALA K 11 21 ? 276.475 314.206 214.640 1.00 49.73 21 ALA M O 1
ATOM 16897 N N . LEU K 11 22 ? 275.415 315.988 215.518 1.00 50.18 22 LEU M N 1
ATOM 16898 C CA . LEU K 11 22 ? 274.423 316.024 214.454 1.00 50.18 22 LEU M CA 1
ATOM 16899 C C . LEU K 11 22 ? 275.036 316.537 213.158 1.00 50.18 22 LEU M C 1
ATOM 16900 O O . LEU K 11 22 ? 274.660 316.088 212.072 1.00 50.18 22 LEU M O 1
ATOM 16905 N N . ARG K 11 23 ? 275.981 317.472 213.250 1.00 52.13 23 ARG M N 1
ATOM 16906 C CA . ARG K 11 23 ? 276.606 318.007 212.047 1.00 52.13 23 ARG M CA 1
ATOM 16907 C C . ARG K 11 23 ? 277.606 317.032 211.441 1.00 52.13 23 ARG M C 1
ATOM 16908 O O . ARG K 11 23 ? 277.738 316.974 210.214 1.00 52.13 23 ARG M O 1
ATOM 16916 N N . LEU K 11 24 ? 278.313 316.268 212.276 1.00 49.49 24 LEU M N 1
ATOM 16917 C CA . LEU K 11 24 ? 279.255 315.281 211.759 1.00 49.49 24 LEU M CA 1
ATOM 16918 C C . LEU K 11 24 ? 278.529 314.108 211.117 1.00 49.49 24 LEU M C 1
ATOM 16919 O O . LEU K 11 24 ? 278.911 313.658 210.031 1.00 49.49 24 LEU M O 1
ATOM 16924 N N . ALA K 11 25 ? 277.485 313.599 211.778 1.00 48.09 25 ALA M N 1
ATOM 16925 C CA . ALA K 11 25 ? 276.748 312.456 211.253 1.00 48.09 25 ALA M CA 1
ATOM 16926 C C . ALA K 11 25 ? 275.979 312.810 209.990 1.00 48.09 25 ALA M C 1
ATOM 16927 O O . ALA K 11 25 ? 275.792 311.954 209.121 1.00 48.09 25 ALA M O 1
ATOM 16929 N N . LEU K 11 26 ? 275.541 314.059 209.855 1.00 50.76 26 LEU M N 1
ATOM 16930 C CA . LEU K 11 26 ? 274.917 314.478 208.611 1.00 50.76 26 LEU M CA 1
ATOM 16931 C C . LEU K 11 26 ? 275.929 314.724 207.503 1.00 50.76 26 LEU M C 1
ATOM 16932 O O . LEU K 11 26 ? 275.531 314.839 206.338 1.00 50.76 26 LEU M O 1
ATOM 16937 N N . GLU K 11 27 ? 277.216 314.806 207.831 1.00 50.95 27 GLU M N 1
ATOM 16938 C CA . GLU K 11 27 ? 278.260 314.866 206.817 1.00 50.95 27 GLU M CA 1
ATOM 16939 C C . GLU K 11 27 ? 278.838 313.489 206.537 1.00 50.95 27 GLU M C 1
ATOM 16940 O O . GLU K 11 27 ? 279.179 313.183 205.390 1.00 50.95 27 GLU M O 1
ATOM 16946 N N . LEU K 11 28 ? 278.919 312.641 207.565 1.00 47.05 28 LEU M N 1
ATOM 16947 C CA . LEU K 11 28 ? 279.363 311.266 207.376 1.00 47.05 28 LEU M CA 1
ATOM 16948 C C . LEU K 11 28 ? 278.357 310.456 206.574 1.00 47.05 28 LEU M C 1
ATOM 16949 O O . LEU K 11 28 ? 278.741 309.522 205.864 1.00 47.05 28 LEU M O 1
ATOM 16954 N N . TYR K 11 29 ? 277.072 310.786 206.681 1.00 48.29 29 TYR M N 1
ATOM 16955 C CA . TYR K 11 29 ? 276.084 310.142 205.829 1.00 48.29 29 TYR M CA 1
ATOM 16956 C C . TYR K 11 29 ? 276.208 310.603 204.385 1.00 48.29 29 TYR M C 1
ATOM 16957 O O . TYR K 11 29 ? 275.955 309.822 203.462 1.00 48.29 29 TYR M O 1
ATOM 16966 N N . LYS K 11 30 ? 276.596 311.852 204.166 1.00 50.86 30 LYS M N 1
ATOM 16967 C CA . LYS K 11 30 ? 276.784 312.349 202.816 1.00 50.86 30 LYS M CA 1
ATOM 16968 C C . LYS K 11 30 ? 278.114 311.862 202.257 1.00 50.86 30 LYS M C 1
ATOM 16969 O O . LYS K 11 30 ? 279.029 311.519 203.003 1.00 50.86 30 LYS M O 1
#

Radius of gyration: 41.4 Å; Cα contacts (8 Å, |Δi|>4): 3762; chains: 11; bounding box: 115×114×100 Å

Foldseek 3Di:
DFDWDFFPAADDCPVVVFQPVQAPVDSPDQQACVNVVVRVPCDLVLCPGDPDLFLSVLLVVLVVLLVLLVVLLVVLVVLQQCLPFWPLQVCLQPVLPAATFGAQDDPPDPLNLLQACRGDPGTHHRDQACVSQVVLQLQDNHSVVSNVSSVVSNVVSVVSNVVSCCCRRGIPTGLVVQLPVLLVLLCCQQPVLQVVLVVVLVSLQQHRVLNVVVSLVNDHSVPRDHSVCSVVVVVSVCVALNLCVVPCVCVVVVVVVSVCRLQHQQAEADLAFLADDSSPSSNVSNVSNVVRNVVSQADDDPPPDHHDPQVVQQPPDDPVQFRGSNLVSVLCSRQPLLVQLVVLLVVLVVLLVVLVLCQFRPHGGNPLSLLLHNLVSNLVSNVVSLVSNLSSLQSLLQCVQPVDDVVSDDSYNVVVCLVVVVVVLVVLVVVLVVLCCVQVVLQVQCQVCVVVVNNQDHDAQNHVWDFDPVVLVVLVCQQPCDCPPVNRHNGTNGQQSHDAFSQHPQKTSWHHLDTTRLNVRLVSVLVNLVSVLCSLSVCLNSCQQHDPQGNGNSVVHQFDAAPDPPPVHGGQVHSVSSSLVSLVSSVVNSVSVSLCVLPSCQAPIIAGADPVGDTAGRLHNCSRPQSSHVVSCVVSRVVVLLPQLCVCPPHSLVVLVVLQVVLLVLQVVLCVLVVDAFVVVQVVVVVVLVVCVVVPHRDSNHYGTHHRSVSSVSSSVSNSSSPVSNVVSSSNRRSVVRD/DDCPPVFDPVLRPAQFCVSVVVSVVCPPVQVRGPPDDLFNRVLVVVLVVLLVVLVVLLVLLLQLLQCLPAWCLLVCLVPVPPAFTWRHFDDDPPDDPQVQVFQCPSVHPGRTHRDQQCVSQVVVLLFDNHSVVSNVSSVVSNVVSVVSNVVSVVCVPPVNPDGSCVQLPCQLVLLCCLAPVFQVVLVVSLVSLQQGSQVQFQADHGDPPCSVPDDSAPCPPPCVVVVPPCVLAPDAQDLQRDTGHNRRGDRRQAHQQAAARNPQRAHDSNPSSNVSNVSNVVSNVVSVDTLVSVQCSVFPLLVLLVVLQVLLVVLLVCLVCCQQHPHTGNPVVVLLSNLVSNLVSLLVSLVSNLSSLLSLLQCCLPPDDDVSDDPDPVNVCLVVVVVVLVVLVCLLVVLVVPLVVLQVQCAVCVVVVHNPPHDQDWPVVLVVVLVLVQQPPVPPCPHNVVCPDCVCCVPPPRPNNNSVNHNVHSNDLQGNNSDDDTRLVVSLVSVLVSLVSVLVSLSSVQSSCQCADPQGNRNSVVHQDDAAPAPPPPGGGLPHSVSSSLVSLVSSLVSSVSVSLVVLVCVVCSVVVNNCLSVSLSSHVVSSVCVRVPVLCPQLCVCDDVVGHHPSVVLNVLLVVLVVLQVVLCVLVVDDFVVVQVVVVVVVVVQCPDPPRVVDDDSHHYGTQDRSRSSVVSSVSNNSSSSSNVSSRSNRSVVVPD/DKDKAFAPVAFQPCFLQVQAPQRQKDWDADDPPRPTITIDGPRCVQALQPCSSVVGAPDDNHRMDIGDDDDDCNNPVDPD/DQPPPFDEFAAPDFPQWDPPLQQQEKWKKKWFAACDQAWAQAPRGGTTTADNDRYMDIGGDPVRQVVVLVRCCPPRVGNRIWMAIDPPSYDTGTPPPPPPDHPVDDDPPDDDPPDDPDDPVPFDDVVVVPPHPDDRRDD/DDAFQFWKAFCPPPDPRHRHIWTFHGADPDPDAQGTWTAAPDADPVRGGIDGHHPVGIDGPD/DVPQFDWLLPQVLQVVVLVVVVVVLVVVLVPDDCPDPVNVVSVVVNVVSVVVSVVRRVLGFTQDNNNDGDADPVDDPNRCVRCPVVVVVVVLVVQLVVQLVVQLLVVLVPDDDSVVCVVVPDPVSSVVSSVVSNCVVVNVVVCVVVVNPDDDPVPDDDDDD/DVVVPVCCCVVPVVVVVVVVVVVCVVPDDD/DVVVCVDCPNVVVVVVVVVVVVVVVCCVVPNDCDDDD/DLVVLLVVCCVVVVVVDDDADDDDADPVNDPDPCHVVRSVVSSVSSVVVVVCVVVVD/DPDDDDPCVPDCVVVVVVCPQLVNDDPDDLLVSLQSVLQVVLQCQLVCQQCPHPDNPDPDRLVVSLVVSLVVLVVVLVVLVVCCVPVAPVQDADDPPDCVHGPVRSVSSSVSSNVSNNVSSVVNSCVPVHD/DDPVVVVVVVVVVVVVVVVVVVVVVVVVD

Sequence (2171 aa):
KIVIDKDPVSTSFDKWAVPGHFSRTLAKGPKTTTWIWNLHADVHDFDSYTSDLEEVSRKIFSAHFGHLAVVFIWLSGAYFHGARFSNYEAWLSNPTTIKPSAQVVWPIVGQEILNGDVGGGFQGIQITSGLFQMWRASGITTELQLYVTAIGALVMAALMLFAGWFHYHKAAPKLEWFQNAESMMNHHLGGLFGLGSLSWAGHQIHVSLPVNKLLDSGVSPQEIPLPHEFILNKDLIAQLYPSFGQGLTPFFTLNWNEYSDFLTFKGGLNPVTGGLWLSDSAHHHLAIAVLFIVAGHMYRTNWGIGHSMKEMYDSHKGPFTGEGHKGVYEIFTNSWHAQLSLNLALFGSLSIIVAHHMYSMPPYPYLATDYATSLCLFTHHVWIGGFLIVGAGAHAAIFMVRDYDPAQNYNNLVDRVLRHRDAIISHLNWVCIFLGFHSFGLYIHNDTMRALGRPQDMFSDAAIQLQPVFAQWVQGVNSAAAGNTAPNALANASYAFGGDIVSVGGKVAMMPISLGTADFLVHHIHAFTIHVTVLILLKGVLFARNSRLIPDKANLGFRFPCDGPGRGGTCQVSAWDHVFLGLFWMYNSLSVVLFHFSWKMQSDVWGNVTADGAVSHITGNNFAQGAITINGWLRDFLWAQASQVIQSYGSALSAYGLMFLGAHFIWAFSLMFLFSGRGYWQELIESIVWAHNKLKFAPSIQPRALSITQGRAVGVAHYLLGGIATTWSFFHARIISVGGTKFPKASQALAQDPTTRRIWYGIATANDFETNDGITEENLYQKIFASHFGHLAIIFLWTSGNLFHVAWQGNFEQWVKDPLNTRPIAHAISDPHFGQRAIEAFSQAGASSPVNISYSGVYQWWYTQGMRTNEELYNGAIFLLILSALSLFAGWLHLQPKFRPNLSWFKNAESRLNHHLGGLFGTSSLAWTGHIVHVAIPESRGQHVGWDNFLQVAPHPAGLQPFFTGNWGVYTENPDTANHVFGSSDGAGTAILTFLGGFHPQTQSLWLTDIAHHHLAIAVLFIVAGHMYGLYDTVNNSLHFQLGLALAALGVITSLVAQHMYSIPPYAYLARDFTTQAALYTHHQYIAGFLMVGAFAHGAIFLVRDYDAEQNKNNVLARIIDHKEAIISHLSWVSLFLGFHTLGLYVHNDVVQAFGTPEKQILIEPVFAQWIQSVHGKSLYGFEVLLNNADSITRVAPGSAQPIWLPGWLDAINSGNNSLFLTIGPGDFLVHHAIALGLHTTTLILVKGALDARGSKLMPDKKDFGYSFPCDGPGRGGTCDISAWDAFYLAVFWMLNTIGWTTFYWHWKHLGVWQGNVAQFNESSTYLMGWFRDYLWLNSSQLINGYNPFGMNNLSVWAWMFLFGHLIWATGFMFLISWRGYWQELIETLVWAHERTPLANLVRWKDKPVALSIVQARLVGLAHFAVGYIVTYAAFLIASTASKFAHTVKIYDTCIGCTQCVRACPTDVLEMVPWDGCRANQIASAPRTEDCVGCKRCESACPTDFLSIRVYLGAETTRSMGLGYTLNLNAPTPIFGGSTGGLLRKAEVEEFYSITWTGKSETVFELPTGGAAIMRAGENLLRLARKEQCIALGAQLKDKFKITDYKIYRVYPSGEVQFLHPKDGVFPEKVNPGRVAVGSNKRRIGQNPDPAKLKFKGQETFDSMVQRGSKVRILRKESYWYQEIGTVASIDQSGIKYPVIVRFEKVNYSNVNSNNFSLDEVVEVEDVAGLIPCSQSDAFERRLKNTTQRLENRLKKYEPGSAPAEALQKQIDKTQQRFDKYRNSGLLCGADGLPHLITDGRWSHAGEFTIPGLLFLYIAGFIGWSGRSYLQAVAASDNSTEKEIIIDIPVALQSVSKGFVWPLAALQEFSSGKLTARDEEITISPRNLPSILVPMVGIVLPAIVMALLFVYIETDEFSKYLSTAPVIGTLTAFFLAGLLIEINRFNPDLLVYPVMLASVLFAGAVGGPGIKMKGQGPAWPFNAQIPFTPSEFLAVTALGHIIGTGVILGIIGHLSTPISNSSAVNGLLANLPAYRKGLTPRLRGLEIGMAHGYFLTGPFVELGPLRNTDGGILYGSLSAVGLVVILTACLALYGKANFSGSSKSKDATLWESGEGWSDFVSGWLIGGAGSVGFAYLLLQYILADGQIFTALAVALVPGILALRLALELYK

InterPro domains:
  IPR001280 Photosystem I PsaA/PsaB [PF00223] (35-746)
  IPR001280 Photosystem I PsaA/PsaB [PIRSF002905] (16-751)
  IPR001280 Photosystem I PsaA/PsaB [PR00257] (73-96)
  IPR001280 Photosystem I PsaA/PsaB [PR00257] (159-183)
  IPR001280 Photosystem I PsaA/PsaB [PR00257] (198-222)
  IPR001280 Photosystem I PsaA/PsaB [PR00257] (294-312)
  IPR001280 Photosystem I PsaA/PsaB [PR00257] (349-372)
  IPR001280 Photosystem I PsaA/PsaB [PR00257] (388-414)
  IPR001280 Photosystem I PsaA/PsaB [PR00257] (436-458)
  IPR001280 Photosystem I PsaA/PsaB [PR00257] (533-551)
  IPR001280 Photosystem I PsaA/PsaB [PR00257] (564-584)
  IPR001280 Photosystem I PsaA/PsaB [PR00257] (591-612)
  IPR001280 Photosystem I PsaA/PsaB [PR00257] (666-688)
  IPR001280 Photosystem I PsaA/PsaB [PR00257] (718-746)
  IPR006243 Photosystem I PsaA [MF_00458] (1-752)
  IPR006243 Photosystem I PsaA [TIGR01335] (1-752)
  IPR020586 Photosystem I PsaA/PsaB, conserved site [PS00419] (575-584)
  IPR036408 Photosystem I PsaA/PsaB superfamily [G3DSA:1.20.1130.10] (1-752)
  IPR036408 Photosystem I PsaA/PsaB superfamily [SSF81558] (31-750)

B-factor: mean 41.53, std 13.82, range [19.84, 97.03]

Nearest PDB structures (foldseek):
  7dr0-assembly1_K  TM=1.018E+00  e=3.147E-09  Cyanophora paradoxa
  7dr2-assembly1_cK  TM=9.870E-01  e=6.443E-08  Cyanophora paradoxa
  7y5e-assembly1_KN  TM=8.046E-01  e=3.099E-02  Porphyridium purpureum
  3krp-assembly2_B  TM=4.253E-01  e=8.687E+00  Mentha x piperita
  8h2u-assembly1_J  TM=9.592E-01  e=4.082E-02  Chlamydomonas reinhardtii

Solvent-accessible surface area: 98544 Å² total; per-residue (Å²): 203,139,51,68,46,146,73,56,46,79,90,55,89,108,117,121,14,67,36,1,75,47,16,175,114,12,40,145,20,5,87,7,34,35,22,58,121,64,24,122,53,33,40,154,39,31,40,63,48,29,118,82,61,40,42,6,0,10,36,21,45,15,45,95,28,22,119,76,1,80,50,49,87,167,54,4,28,17,28,67,79,2,8,138,78,10,7,0,88,34,0,6,65,77,23,66,100,20,80,10,0,11,103,66,19,206,77,32,63,6,53,27,16,21,12,5,67,8,19,55,35,39,15,3,38,29,29,17,60,7,37,2,2,62,2,4,8,17,2,22,13,62,48,132,40,0,66,84,51,0,88,30,9,88,89,79,3,60,90,42,98,115,20,10,80,65,50,33,43,75,4,0,5,60,39,99,81,26,59,59,21,23,34,72,68,23,128,83,25,9,29,109,109,0,97,37,12,69,78,89,2,27,58,8,20,74,25,0,8,0,2,6,79,43,15,36,81,56,72,19,19,151,123,14,35,96,22,98,62,3,94,130,66,145,109,36,3,31,158,14,14,103,9,44,72,79,38,126,87,6,95,153,95,25,74,100,118,68,22,76,44,10,31,18,119,67,18,9,15,11,93,75,2,0,0,51,59,17,7,26,22,0,59,90,48,44,48,50,0,80,126,66,45,66,37,6,140,70,32,50,43,112,140,6,56,30,95,17,36,80,99,50,70,43,87,112,112,37,120,126,53,26,67,0,68,106,10,31,34,67,17,54,26,72,5,73,13,9,51,73,11,81,89,29,24,121,140,0,50,95,13,34,81,54,2,77,97,35,43,12,49,3,36,58,7,17,2,4,10,19,2,2,1,9,0,12,28,8,11,94,50,0,18,72,0,2,78,42,57,5,15,12,10,13,44,23,0,13,10,19,17,112,46,11,57,16,55,103,0,67,35,2,48,25,0,54,58,8,15,59,8,4,22,41,0,4,119,20,7,153,37,6,87,83,15,14,136,101,0,70,25,32,4,59,58,0,8,36,16,11,11,24,11,39,33,105,18,11,32,4,68,96,23,48,97,50,72,14,93,178,43,64,166,65,33,36,66,50,29,66,21,29,43,119,102,41,92,123,13,137,29,21,73,7,40,10,68,15,46,114,69,16,54,8,53,42,49,0,1,1,24,41,19,69,31,22,4,4,5,49,0,1,94,65,18,19,31,35,5,84,65,15,15,63,10,6,13,57,0,2,14,7,4,1,30,2,4,10,0,0,10,21,1,17,116,58,19,26,114,22,25,7,5,0,4,1,0,7,0,0,2,1,0,0,1,40,1,1,17,3,14,0,30,21,68,5,41,62,5,15,13,35,20,0,42,18,13,1,0,16,2,0,0,22,0,5,2,78,25,81,116,142,38,67,41,70,32,42,30,52,76,27,1,44,60,1,0,0,0,45,0,0,29,39,10,36,0,67,67,35,2,12,24,45,0,1,107,3,27,28,44,41,36,0,34,24,0,34,78,15,30,34,3,71,101,52,58,50,75,0,21,89,45,6,10,12,8,16,0,7,75,2,2,12,36,27,4,56,30,24,29,68,31,51,60,80,41,18,32,22,11,7,38,26,8,53,44,10,20,36,13,12,32,28,0,8,56,55,22,12,94,0,5,38,14,21,10,111,0,10,6,17,0,21,2,22,58,61,13,86,15,82,29,5,106,21,22,90,48,12,3,99,3,42,0,27,26,11,28,119,53,5,111,68,38,38,133,50,36,36,55,22,90,79,25,74,65,92,58,1,24,10,32,48,44,0,36,110,37,15,111,78,0,108,68,49,62,154,28,7,27,42,11,29,70,5,3,76,30,21,4,0,75,114,3,30,168,45,17,113,115,29,64,2,5,25,84,24,29,45,67,110,107,40,12,120,114,0,69,120,26,5,36,34,37,83,33,120,49,18,5,38,23,10,37,61,5,25,0,2,95,11,6,12,30,3,43,24,60,30,74,52,0,13,71,15,2,40,112,26,18,79,44,0,9,106,6,10,81,19,0,43,40,50,14,41,109,190,110,120,17,89,30,74,142,12,56,62,14,82,47,79,80,29,117,78,43,13,31,101,102,0,69,58,10,81,69,78,6,28,60,0,17,70,31,2,3,18,7,4,17,38,106,123,6,30,222,120,40,57,147,148,75,59,34,13,105,23,39,116,126,19,98,169,107,50,96,153,44,47,16,71,80,99,38,19,72,76,91,1,54,25,27,38,77,71,35,37,11,55,0,12,27,12,93,54,14,10,27,6,61,69,0,37,2,39,29,18,4,18,28,0,71,99,50,47,48,56,0,81,118,65,53,80,39,9,134,133,168,81,72,113,87,8,35,22,68,2,32,18,29,58,75,5,97,41,36,29,54,84,0,85,84,13,35,93,60,4,74,86,35,37,17,48,4,29,54,1,24,2,18,105,3,42,0,0,9,0,21,30,10,14,100,46,11,13,62,4,9,80,30,57,4,12,8,57,10,46,22,4,17,4,14,3,64,8,5,34,27,121,111,2,117,115,26,95,31,12,137,71,9,78,90,4,10,25,56,4,11,120,23,15,142,37,10,101,91,26,17,141,89,11,65,35,36,18,71,64,0,10,51,15,35,0,23,5,11,18,0,22,1,42,1,20,11,14,6,140,40,4,107,78,11,0,24,70,0,13,55,106,14,40,36,95,65,60,22,10,53,63,127,19,133,72,68,71,17,106,72,83,86,104,36,113,103,17,87,20,67,15,106,8,3,68,46,81,115,34,10,9,61,28,64,24,12,11,3,4,48,4,6,95,63,12,27,28,23,0,101,68,14,11,42,12,8,9,18,3,2,11,14,9,0,9,0,0,14,0,0,10,5,2,35,8,29,27,22,53,16,17,2,2,0,35,13,17,34,0,0,2,1,1,2,3,30,0,2,49,2,18,0,4,28,67,5,0,38,3,16,2,77,14,0,55,22,13,0,6,8,2,5,5,46,36,93,68,78,68,39,50,3,53,56,12,0,2,8,59,0,0,27,44,48,21,0,67,40,78,9,13,20,91,0,3,64,0,0,33,39,173,21,19,79,56,15,2,60,47,0,90,56,24,20,83,0,78,84,35,62,52,46,0,17,94,47,2,16,12,29,13,0,8,75,0,0,11,34,2,2,68,4,23,26,65,16,83,64,62,92,35,64,24,68,51,72,81,27,40,40,16,9,51,12,12,24,18,15,12,87,35,0,9,42,52,13,11,68,1,52,58,30,24,12,44,0,9,5,8,0,0,0,17,44,66,79,56,1,44,6,36,1,0,9,9,22,64,14,38,25,78,6,6,149,29,20,11,6,11,4,4,9,1,3,42,42,111,74,49,201,82,47,40,3,1,0,0,43,10,38,80,4,12,5,0,9,3,36,12,6,58,19,14,44,12,6,14,6,1,3,0,1,9,52,36,33,15,51,21,52,0,2,1,3,1,8,134,15,96,88,137,10,53,41,3,76,21,32,0,5,6,7,8,43,3,65,19,7,89,67,85,12,35,8,0,0,24,2,41,1,150,62,102,36,20,1,22,4,6,12,2,2,0,0,27,2,74,74,25,100,0,0,15,75,4,7,13,7,2,2,0,19,12,2,0,49,21,0,68,93,119,56,154,14,50,90,12,71,0,4,6,12,168,124,45,12,67,62,73,70,4,3,21,84,72,66,38,60,9,41,118,39,31,105,77,25,108,38,62,12,23,0,139,42,28,3,47,102,8,34,10,27,19,118,31,61,72,131,89,88,91,13,18,59,101,158,6,99,194,40,6,99,0,30,0,81,4,102,5,0,22,2,31,26,22,90,4,50,2,40,43,32,68,150,74,86,61,105,28,20,0,50,0,120,7,137,32,5,8,20,52,90,44,44,33,8,32,0,23,67,131,17,9,55,77,70,168,129,10,12,60,10,80,43,1,70,116,4,106,31,0,65,150,61,20,108,67,11,27,88,128,11,87,61,32,37,142,145,19,96,119,72,23,84,15,0,87,43,3,72,138,16,32,79,52,4,59,102,15,0,66,72,4,53,130,38,44,1,5,0,10,107,18,0,4,0,6,11,1,38,47,43,92,201,95,20,11,12,19,124,29,56,44,19,117,100,114,106,83,86,36,17,42,107,43,39,14,38,13,5,26,28,68,48,2,54,93,51,157,70,20,5,77,48,32,15,44,41,51,73,98,36,24,118,109,3,47,70,94,0,112,77,55,55,125,24,23,120,118,47,137,94,76,52,124,27,47,12,191,69,99,69,6,28,15,9,17,60,147,35,34,82,102,80,60,47,82,93,51,113,66,80,39,60,79,80,128,26,119,93,72,52,70,28,10,51,61,148,106,90,93,64,73,19,6,42,82,26,36,43,84,99,63,53,152,124,94,45,26,84,117,90,88,80,48,139,131,65,22,15,95,29,16,136,119,93,43,145,57,7,28,129,106,1,32,74,94,26,14,97,57,25,169,88,115,71,77,42,72,75,64,109,187,130,52,178,93,91,122,20,24,13,20,88,126,24,22,31,54,68,0,96,81,44,0,27,46,63,55,80,66,160,119,30,106,50,87,50,79,129,42,140,34,103,94,81,73,29,106,46,56,93,53,14,6,75,72,200,75,34,67,30,105,92,16,0,56,63,27,0,99,62,75,0,104,116,32,2,32,68,64,11,135,110,10,101,64,71,141,78,154,16,5,45,75,118,6,6,95,47,0,39,25,57,0,78,96,64,17,48,59,37,27,25,29,9,120,6,19,16,34,84,40,55,138,42,124,87,60,53,14,18,25,0,3,109,14,24,95,61,4,18,32,0,13,74,93,2,0,40,36,8,5,30,106,4,50,78,75,91,69,131,172,79,53,120,50,42,10,127,68,10,72,60,36,38,107,76,4,38,104,26,40,115,114,5,54,111,26,42,114,175

Secondary structure (DSSP, 8-state):
---EEE-SS---SHHHHSTTTT-SSSSS--SBSHHHHHHHHSSS-HHHH---HHHHHHHHHHHHHHHHHHHHHHHHHHHHHHHSS--HHHHTTSTTTSPPEE----SSTTGGGSSEEEETTEEEEE--S-HHHHHHHTT--SHHHHHHHHHHHHHHHHHHHHHHHIIIIIEEE-HHHHS-HHHHHHHIIIIIIIHHHHHHHHHIIIIIHHHHHHHTTT--TTTSPPTTHHHH-TTTTTSSSTTGGGTTHHHHTT-GGGGTTTS----SB-TTTSSB-HHHHHHHHHHHHHHHHHHTT-B--TTS-SB-HHHHHTT---SSSTTTTTTHHHHHTT-HHHHHHHHHHHHHHHHHHHHHHHHSS--STTSSS-HHHHHHHHHHHHHHHHHHHHHHHHHHHHIIIII--TTT-SSSTTTTTSSSHHHHHHHHHHHHHHHIIIIIHHHHHHHHHHHTT-TTSSBSSSSB----HHHHTHHHHHHS-BTTTBTT-SS-S-TTTS---EEETTEEEE------HHHHHHHHHHHHHHHHHHHHHHHHHHTSS--SS-TTHHHH-SS--BS-S-TT--BT-SHHHHHHHHHHHHHHHHHHHHHHHHHHIIIII-EEE-SSS-EEESS-S-HHHHTTSHHHHIIIIIITSTTTTSTTTTSTTHHHHHHHHHHHHHHHHHHHHHSS-HHHHHHHHHHHHHHHHTTT---SSB--PPPHHHHHHHHHHHHHHHHHHHHHHHHHHHHHHH-/-----SS-HHHHT--BTHHHHHHHHTSS-TTSSTT--HHHHHHHHHHHHHHHHHHHHHHHHHHHHHHHHHS-HHHHHS-TTTPPPEEEE---TT--HHHHHHH--TT-SS-EEE--S-HHHHHHHTT--SHHHHHHHHHHHHHHHHHHHHHHHHTTSTTTPPPHHHHS--HHHHHHIIIIIIIIHHHHHHHHIIIIIHHHTTT----TTTTTTS-SSTTTTHHHHSS-GGGGGSS---SS--TTS-TT----SS----S--TTT-S--HHHHHHHHHHHHHHHHHHSS----HHHHTT-HHHHHHHHHHHHHHHHHHHHHHHHHS--STTTTT-HHHHHHHHHHHHHHHHHHHHHHHHHHHHHHHHT--TTTS-SSSHHHHTTTHHHHHHHHHHHHHHHHHHHHHHHHHHHHHHHTT-GGG--EE--HHHHHHHHHHT-TTS----SSSSTTSHHHH-TTTT--TTHHHHTTTSSSTTS-SS----HHHHHHHHHHHHHHHHHHHHHHHHHHTTS--SS-TTTTSS-SS---S-S-TT--TT-SSHHHHHHHHHHHHHHHHHHHHHHHHHHHHHTTS-THHHHHHTTSHHHHIIIIIITTTHHHHTSEETTEE-TTHHHHHHHHHHHHHHHHHHHHHHS-HHHHHHHHHHHHHHHHSSTTTSSS--SSBP----HHHHHHHHHHHHHHHHHHHHHHHHHHHHHTT-/--EEEE-TT-----HHHHT-SS---EEEE-TTTSSSEEEE-S-GGG-----HHHHS--SSS-SEEEE-----TTTTT---/---SS-PPPS----SSS--THHHHS--EEEEE--SSS-----SSSS-----SS-EEEEES-HHHHHHHHHHHHHTS-----EEEE-SSSS--S--BSTTSS-TTS--BTB--TTB-SS-STTPPPTTTTTTSS--SS--/---TT-EEEB--TTSTTBT-EEEEEE--SSS-SS-EEEE-SS--TT---EEEE-GGGB----/--SS-EETTT-HHHHHHHHHHHHHHHHHHTTS-TTSHHHHHHHHHHHHHHHHHHHHHTTT-EE-SS--EEE--S--STTHHHHHHHHHHHHHHHHHHHHHHHHHHHHHHSSS-TTHHHHB--HHHHHHHHHTTTTHHHHHHHHHHHT-SS--TTTS-----/-HHHHHHHIIIIIHHHHHHHHHHHHHH---/-HHHHTBHHHHHHHHHHHHHHHHHHHHHHS----S--/-HHHHHHHHHHTSSTT-SS-S-S---TT--S-SS-HHHHHHHHHHHHHHHHHHHHH-/--S---TTTT-HHHHHHHTTSTTT-SS--HHHHHHHHHHHHHHHHTHHHHHSSS--SSS-HHHHHHHHHHHHHHHHHHHHHHHHHHHSSS----SS-STTTS-SSHHHHHHHHHHHHHHHHHHHHHHHH--/--HHHHHHHHHHTHHHHHHHHHHHHHH--